Protein 2L9D (pdb70)

B-factor: mean 33.9, std 23.07, range [0.01, 75.55]

Secondary structure (DSSP, 8-state):
--S--------EEEEEEEETTS-B-S-TTHHHHHHHTT-EE-SSSSEE--TTEEE--BTTB--EEEETHHHHH-HHHHHHHHHHHHHHTEEEEESS--B--GGGTTT-

Structure (mmCIF, N/CA/C/O backbone):
data_2L9D
#
_entry.id   2L9D
#
loop_
_atom_site.group_PDB
_atom_site.id
_atom_site.type_symbol
_atom_site.label_atom_id
_atom_site.label_alt_id
_atom_site.label_comp_id
_atom_site.label_asym_id
_atom_site.label_entity_id
_atom_site.label_seq_id
_atom_site.pdbx_PDB_ins_code
_atom_site.Cartn_x
_atom_site.Cartn_y
_atom_site.Cartn_z
_atom_site.occupancy
_atom_site.B_iso_or_equiv
_atom_site.auth_seq_id
_atom_site.auth_comp_id
_atom_site.auth_asym_id
_atom_site.auth_atom_id
_atom_site.pdbx_PDB_model_num
ATOM 1 N N . GLY A 1 1 ? -17.182 -8.684 9.127 1.00 0.42 1 GLY A N 1
ATOM 2 C CA . GLY A 1 1 ? -17.571 -10.097 9.157 1.00 2.21 1 GLY A CA 1
ATOM 3 C C . GLY A 1 1 ? -19.022 -10.260 9.560 1.00 1.44 1 GLY A C 1
ATOM 4 O O . GLY A 1 1 ? -19.281 -10.698 10.682 1.00 63.14 1 GLY A O 1
ATOM 8 N N . MET A 1 2 ? -19.971 -9.939 8.666 1.00 2.34 2 MET A N 1
ATOM 9 C CA . MET A 1 2 ? -21.415 -9.896 8.947 1.00 41.13 2 MET A CA 1
ATOM 10 C C . MET A 1 2 ? -21.730 -8.934 10.104 1.00 1.10 2 MET A C 1
ATOM 11 O O . MET A 1 2 ? -22.689 -9.124 10.849 1.00 23.43 2 MET A O 1
ATOM 25 N N . GLY A 1 3 ? -20.907 -7.896 10.256 1.00 3.30 3 GLY A N 1
ATOM 26 C CA . GLY A 1 3 ? -21.026 -6.860 11.261 1.00 14.32 3 GLY A CA 1
ATOM 27 C C . GLY A 1 3 ? -20.722 -5.517 10.616 1.00 12.14 3 GLY A C 1
ATOM 28 O O . GLY A 1 3 ? -20.450 -5.438 9.415 1.00 31.20 3 GLY A O 1
ATOM 32 N N . THR A 1 4 ? -20.762 -4.442 11.393 1.00 20.20 4 THR A N 1
ATOM 33 C CA . THR A 1 4 ? -20.473 -3.115 10.919 1.00 4.11 4 THR A CA 1
ATOM 34 C C . THR A 1 4 ? -18.944 -2.980 10.899 1.00 32.20 4 THR A C 1
ATOM 35 O O . THR A 1 4 ? -18.271 -2.882 11.931 1.00 41.12 4 THR A O 1
ATOM 46 N N . THR A 1 5 ? -18.401 -3.107 9.696 1.00 32.23 5 THR A N 1
ATOM 47 C CA . THR A 1 5 ? -17.107 -2.594 9.262 1.00 65.23 5 THR A CA 1
ATOM 48 C C . THR A 1 5 ? -17.377 -1.681 8.068 1.00 3.10 5 THR A C 1
ATOM 49 O O . THR A 1 5 ? -16.889 -1.899 6.961 1.00 62.51 5 THR A O 1
ATOM 60 N N . GLU A 1 6 ? -18.250 -0.694 8.270 1.00 65.23 6 GLU A N 1
ATOM 61 C CA . GLU A 1 6 ? -18.429 0.355 7.274 1.00 52.44 6 GLU A CA 1
ATOM 62 C C . GLU A 1 6 ? -17.214 1.284 7.318 1.00 40.44 6 GLU A C 1
ATOM 63 O O . GLU A 1 6 ? -17.055 2.042 8.282 1.00 60.41 6 GLU A O 1
ATOM 75 N N . LYS A 1 7 ? -16.357 1.193 6.288 1.00 32.31 7 LYS A N 1
ATOM 76 C CA . LYS A 1 7 ? -15.049 1.844 6.161 1.00 20.12 7 LYS A CA 1
ATOM 77 C C . LYS A 1 7 ? -14.211 1.720 7.440 1.00 55.43 7 LYS A C 1
ATOM 78 O O . LYS A 1 7 ? -14.482 0.885 8.306 1.00 64.45 7 LYS A O 1
ATOM 97 N N . SER A 1 8 ? -13.155 2.514 7.560 1.00 0.54 8 SER A N 1
ATOM 98 C CA . SER A 1 8 ? -12.342 2.649 8.753 1.00 74.21 8 SER A CA 1
ATOM 99 C C . SER A 1 8 ? -11.622 4.002 8.651 1.00 71.24 8 SER A C 1
ATOM 100 O O . SER A 1 8 ? -12.035 4.886 7.887 1.00 73.54 8 SER A O 1
ATOM 108 N N . GLY A 1 9 ? -10.571 4.197 9.444 1.00 4.13 9 GLY A N 1
ATOM 109 C CA . GLY A 1 9 ? -9.738 5.394 9.461 1.00 23.44 9 GLY A CA 1
ATOM 110 C C . GLY A 1 9 ? -8.293 5.070 9.104 1.00 45.03 9 GLY A C 1
ATOM 111 O O . GLY A 1 9 ? -7.377 5.635 9.705 1.00 24.31 9 GLY A O 1
ATOM 115 N N . ILE A 1 10 ? -8.082 4.160 8.153 1.00 2.00 10 ILE A N 1
ATOM 116 C CA . ILE A 1 10 ? -6.770 3.730 7.685 1.00 33.13 10 ILE A CA 1
ATOM 117 C C . ILE A 1 10 ? -6.002 4.954 7.175 1.00 3.22 10 ILE A C 1
ATOM 118 O O . ILE A 1 10 ? -6.516 5.724 6.365 1.00 74.24 10 ILE A O 1
ATOM 134 N N . LYS A 1 11 ? -4.760 5.133 7.641 1.00 53.51 11 LYS A N 1
ATOM 135 C CA . LYS A 1 11 ? -3.863 6.217 7.231 1.00 1.12 11 LYS A CA 1
ATOM 136 C C . LYS A 1 11 ? -2.443 5.744 6.929 1.00 60.24 11 LYS A C 1
ATOM 137 O O . LYS A 1 11 ? -1.535 6.559 6.748 1.00 31.44 11 LYS A O 1
ATOM 156 N N . GLU A 1 12 ? -2.236 4.442 6.832 1.00 2.04 12 GLU A N 1
ATOM 157 C CA . GLU A 1 12 ? -1.011 3.820 6.344 1.00 63.31 12 GLU A CA 1
ATOM 158 C C . GLU A 1 12 ? -1.443 2.417 5.889 1.00 3.51 12 GLU A C 1
ATOM 159 O O . GLU A 1 12 ? -2.310 1.827 6.536 1.00 23.22 12 GLU A O 1
ATOM 171 N N . ILE A 1 13 ? -0.875 1.879 4.809 1.00 0.52 13 ILE A N 1
ATOM 172 C CA . ILE A 1 13 ? -1.182 0.536 4.292 1.00 64.12 13 ILE A CA 1
ATOM 173 C C . ILE A 1 13 ? 0.126 -0.218 4.039 1.00 72.24 13 ILE A C 1
ATOM 174 O O . ILE A 1 13 ? 1.200 0.395 4.081 1.00 53.13 13 ILE A O 1
ATOM 190 N N . ILE A 1 14 ? 0.057 -1.523 3.755 1.00 1.02 14 ILE A N 1
ATOM 191 C CA . ILE A 1 14 ? 1.237 -2.332 3.464 1.00 13.51 14 ILE A CA 1
ATOM 192 C C . ILE A 1 14 ? 0.880 -3.257 2.315 1.00 24.12 14 ILE A C 1
ATOM 193 O O . ILE A 1 14 ? 0.014 -4.118 2.436 1.00 34.11 14 ILE A O 1
ATOM 209 N N . ILE A 1 15 ? 1.553 -3.090 1.186 1.00 52.52 15 ILE A N 1
ATOM 210 C CA . ILE A 1 15 ? 1.453 -4.026 0.084 1.00 0.32 15 ILE A CA 1
ATOM 211 C C . ILE A 1 15 ? 2.385 -5.166 0.467 1.00 5.42 15 ILE A C 1
ATOM 212 O O . ILE A 1 15 ? 3.612 -4.981 0.502 1.00 64.34 15 ILE A O 1
ATOM 228 N N . GLN A 1 16 ? 1.818 -6.327 0.813 1.00 32.10 16 GLN A N 1
ATOM 229 C CA . GLN A 1 16 ? 2.627 -7.508 1.048 1.00 4.30 16 GLN A CA 1
ATOM 230 C C . GLN A 1 16 ? 3.425 -7.824 -0.226 1.00 3.14 16 GLN A C 1
ATOM 231 O O . GLN A 1 16 ? 3.063 -7.426 -1.326 1.00 12.50 16 GLN A O 1
ATOM 245 N N . GLY A 1 17 ? 4.523 -8.570 -0.117 1.00 44.05 17 GLY A N 1
ATOM 246 C CA . GLY A 1 17 ? 5.274 -9.044 -1.274 1.00 14.34 17 GLY A CA 1
ATOM 247 C C . GLY A 1 17 ? 4.894 -10.477 -1.595 1.00 34.15 17 GLY A C 1
ATOM 248 O O . GLY A 1 17 ? 5.653 -11.162 -2.281 1.00 4.12 17 GLY A O 1
ATOM 252 N N . LEU A 1 18 ? 3.780 -10.969 -1.049 1.00 43.02 18 LEU A N 1
ATOM 253 C CA . LEU A 1 18 ? 3.290 -12.302 -1.135 1.00 52.05 18 LEU A CA 1
ATOM 254 C C . LEU A 1 18 ? 1.981 -12.238 -1.921 1.00 14.51 18 LEU A C 1
ATOM 255 O O . LEU A 1 18 ? 1.212 -11.296 -1.714 1.00 64.32 18 LEU A O 1
ATOM 271 N N . THR A 1 19 ? 1.760 -13.162 -2.858 1.00 44.21 19 THR A N 1
ATOM 272 C CA . THR A 1 19 ? 0.572 -13.138 -3.707 1.00 11.41 19 THR A CA 1
ATOM 273 C C . THR A 1 19 ? -0.652 -13.655 -2.941 1.00 3.20 19 THR A C 1
ATOM 274 O O . THR A 1 19 ? -0.523 -14.334 -1.922 1.00 3.42 19 THR A O 1
ATOM 285 N N . ARG A 1 20 ? -1.844 -13.450 -3.505 1.00 54.43 20 ARG A N 1
ATOM 286 C CA . ARG A 1 20 ? -3.092 -14.101 -3.094 1.00 44.52 20 ARG A CA 1
ATOM 287 C C . ARG A 1 20 ? -3.021 -15.634 -3.079 1.00 12.44 20 ARG A C 1
ATOM 288 O O . ARG A 1 20 ? -3.854 -16.282 -2.451 1.00 51.54 20 ARG A O 1
ATOM 309 N N . ALA A 1 21 ? -2.088 -16.231 -3.821 1.00 2.22 21 ALA A N 1
ATOM 310 C CA . ALA A 1 21 ? -1.847 -17.672 -3.836 1.00 31.25 21 ALA A CA 1
ATOM 311 C C . ALA A 1 21 ? -0.946 -18.100 -2.671 1.00 24.40 21 ALA A C 1
ATOM 312 O O . ALA A 1 21 ? -0.590 -19.277 -2.576 1.00 42.35 21 ALA A O 1
ATOM 319 N N . GLY A 1 22 ? -0.500 -17.164 -1.825 1.00 35.30 22 GLY A N 1
ATOM 320 C CA . GLY A 1 22 ? 0.446 -17.439 -0.764 1.00 35.34 22 GLY A CA 1
ATOM 321 C C . GLY A 1 22 ? 1.777 -17.910 -1.328 1.00 3.53 22 GLY A C 1
ATOM 322 O O . GLY A 1 22 ? 2.317 -18.900 -0.831 1.00 23.21 22 GLY A O 1
ATOM 326 N N . LYS A 1 23 ? 2.317 -17.239 -2.362 1.00 72.33 23 LYS A N 1
ATOM 327 C CA . LYS A 1 23 ? 3.731 -17.361 -2.710 1.00 71.54 23 LYS A CA 1
ATOM 328 C C . LYS A 1 23 ? 4.382 -16.073 -3.098 1.00 72.54 23 LYS A C 1
ATOM 329 O O . LYS A 1 23 ? 3.703 -15.202 -3.623 1.00 73.23 23 LYS A O 1
ATOM 348 N N . PRO A 1 24 ? 5.665 -15.895 -2.780 1.00 51.34 24 PRO A N 1
ATOM 349 C CA . PRO A 1 24 ? 6.238 -14.576 -2.750 1.00 42.23 24 PRO A CA 1
ATOM 350 C C . PRO A 1 24 ? 6.672 -14.150 -4.144 1.00 53.45 24 PRO A C 1
ATOM 351 O O . PRO A 1 24 ? 7.283 -14.901 -4.910 1.00 22.13 24 PRO A O 1
ATOM 362 N N . PHE A 1 25 ? 6.282 -12.930 -4.486 1.00 24.32 25 PHE A N 1
ATOM 363 C CA . PHE A 1 25 ? 6.502 -12.311 -5.780 1.00 43.25 25 PHE A CA 1
ATOM 364 C C . PHE A 1 25 ? 7.983 -11.950 -5.957 1.00 31.50 25 PHE A C 1
ATOM 365 O O . PHE A 1 25 ? 8.707 -11.815 -4.963 1.00 71.14 25 PHE A O 1
ATOM 382 N N . ARG A 1 26 ? 8.430 -11.778 -7.204 1.00 20.33 26 ARG A N 1
ATOM 383 C CA . ARG A 1 26 ? 9.803 -11.452 -7.572 1.00 44.34 26 ARG A CA 1
ATOM 384 C C . ARG A 1 26 ? 9.792 -10.264 -8.540 1.00 51.21 26 ARG A C 1
ATOM 385 O O . ARG A 1 26 ? 8.823 -10.097 -9.278 1.00 64.35 26 ARG A O 1
ATOM 406 N N . PRO A 1 27 ? 10.879 -9.489 -8.633 1.00 1.12 27 PRO A N 1
ATOM 407 C CA . PRO A 1 27 ? 12.121 -9.723 -7.926 1.00 5.21 27 PRO A CA 1
ATOM 408 C C . PRO A 1 27 ? 11.995 -9.361 -6.449 1.00 24.34 27 PRO A C 1
ATOM 409 O O . PRO A 1 27 ? 11.042 -8.705 -6.034 1.00 74.32 27 PRO A O 1
ATOM 420 N N . SER A 1 28 ? 12.953 -9.790 -5.632 1.00 51.01 28 SER A N 1
ATOM 421 C CA . SER A 1 28 ? 12.920 -9.495 -4.207 1.00 0.13 28 SER A CA 1
ATOM 422 C C . SER A 1 28 ? 13.118 -7.987 -3.967 1.00 72.31 28 SER A C 1
ATOM 423 O O . SER A 1 28 ? 12.557 -7.442 -3.019 1.00 0.10 28 SER A O 1
ATOM 431 N N . ASP A 1 29 ? 13.819 -7.303 -4.877 1.00 4.25 29 ASP A N 1
ATOM 432 C CA . ASP A 1 29 ? 13.975 -5.849 -4.925 1.00 21.52 29 ASP A CA 1
ATOM 433 C C . ASP A 1 29 ? 12.738 -5.097 -5.425 1.00 21.13 29 ASP A C 1
ATOM 434 O O . ASP A 1 29 ? 12.820 -3.880 -5.559 1.00 4.11 29 ASP A O 1
ATOM 443 N N . TRP A 1 30 ? 11.583 -5.743 -5.657 1.00 22.20 30 TRP A N 1
ATOM 444 C CA . TRP A 1 30 ? 10.374 -5.019 -6.074 1.00 24.33 30 TRP A CA 1
ATOM 445 C C . TRP A 1 30 ? 10.058 -3.867 -5.107 1.00 42.34 30 TRP A C 1
ATOM 446 O O . TRP A 1 30 ? 9.686 -2.776 -5.527 1.00 54.53 30 TRP A O 1
ATOM 467 N N . VAL A 1 31 ? 10.252 -4.100 -3.807 1.00 54.34 31 VAL A N 1
ATOM 468 C CA . VAL A 1 31 ? 10.042 -3.120 -2.749 1.00 40.24 31 VAL A CA 1
ATOM 469 C C . VAL A 1 31 ? 10.959 -1.910 -2.958 1.00 4.04 31 VAL A C 1
ATOM 470 O O . VAL A 1 31 ? 10.564 -0.772 -2.707 1.00 24.20 31 VAL A O 1
ATOM 483 N N . ASP A 1 32 ? 12.194 -2.147 -3.392 1.00 44.32 32 ASP A N 1
ATOM 484 C CA . ASP A 1 32 ? 13.197 -1.108 -3.583 1.00 15.20 32 ASP A CA 1
ATOM 485 C C . ASP A 1 32 ? 12.868 -0.276 -4.820 1.00 3.02 32 ASP A C 1
ATOM 486 O O . ASP A 1 32 ? 13.005 0.948 -4.811 1.00 20.21 32 ASP A O 1
ATOM 495 N N . ARG A 1 33 ? 12.351 -0.939 -5.860 1.00 72.31 33 ARG A N 1
ATOM 496 C CA . ARG A 1 33 ? 11.906 -0.286 -7.087 1.00 13.41 33 ARG A CA 1
ATOM 497 C C . ARG A 1 33 ? 10.818 0.729 -6.786 1.00 3.42 33 ARG A C 1
ATOM 498 O O . ARG A 1 33 ? 10.886 1.844 -7.291 1.00 1.44 33 ARG A O 1
ATOM 519 N N . MET A 1 34 ? 9.803 0.377 -5.995 1.00 54.02 34 MET A N 1
ATOM 520 C CA . MET A 1 34 ? 8.705 1.311 -5.766 1.00 14.41 34 MET A CA 1
ATOM 521 C C . MET A 1 34 ? 9.181 2.558 -5.016 1.00 64.45 34 MET A C 1
ATOM 522 O O . MET A 1 34 ? 8.626 3.628 -5.233 1.00 13.34 34 MET A O 1
ATOM 536 N N . CYS A 1 35 ? 10.225 2.466 -4.184 1.00 72.22 35 CYS A N 1
ATOM 537 C CA . CYS A 1 35 ? 10.849 3.659 -3.626 1.00 13.34 35 CYS A CA 1
ATOM 538 C C . CYS A 1 35 ? 11.511 4.499 -4.724 1.00 72.32 35 CYS A C 1
ATOM 539 O O . CYS A 1 35 ? 11.277 5.706 -4.781 1.00 3.21 35 CYS A O 1
ATOM 547 N N . SER A 1 36 ? 12.346 3.892 -5.574 1.00 60.35 36 SER A N 1
ATOM 548 C CA . SER A 1 36 ? 13.085 4.607 -6.616 1.00 75.43 36 SER A CA 1
ATOM 549 C C . SER A 1 36 ? 12.150 5.335 -7.572 1.00 0.20 36 SER A C 1
ATOM 550 O O . SER A 1 36 ? 12.348 6.506 -7.883 1.00 52.14 36 SER A O 1
ATOM 558 N N . THR A 1 37 ? 11.098 4.629 -7.954 1.00 63.34 37 THR A N 1
ATOM 559 C CA . THR A 1 37 ? 10.028 5.059 -8.855 1.00 14.33 37 THR A CA 1
ATOM 560 C C . THR A 1 37 ? 9.376 6.402 -8.457 1.00 71.11 37 THR A C 1
ATOM 561 O O . THR A 1 37 ? 8.834 7.093 -9.325 1.00 43.51 37 THR A O 1
ATOM 572 N N . TYR A 1 38 ? 9.427 6.807 -7.184 1.00 11.25 38 TYR A N 1
ATOM 573 C CA . TYR A 1 38 ? 8.855 8.068 -6.701 1.00 11.00 38 TYR A CA 1
ATOM 574 C C . TYR A 1 38 ? 9.929 8.976 -6.098 1.00 54.54 38 TYR A C 1
ATOM 575 O O . TYR A 1 38 ? 9.610 10.020 -5.525 1.00 43.42 38 TYR A O 1
ATOM 593 N N . ALA A 1 39 ? 11.202 8.606 -6.216 1.00 62.13 39 ALA A N 1
ATOM 594 C CA . ALA A 1 39 ? 12.327 9.337 -5.666 1.00 13.10 39 ALA A CA 1
ATOM 595 C C . ALA A 1 39 ? 12.685 10.539 -6.553 1.00 20.20 39 ALA A C 1
ATOM 596 O O . ALA A 1 39 ? 12.025 10.844 -7.553 1.00 60.41 39 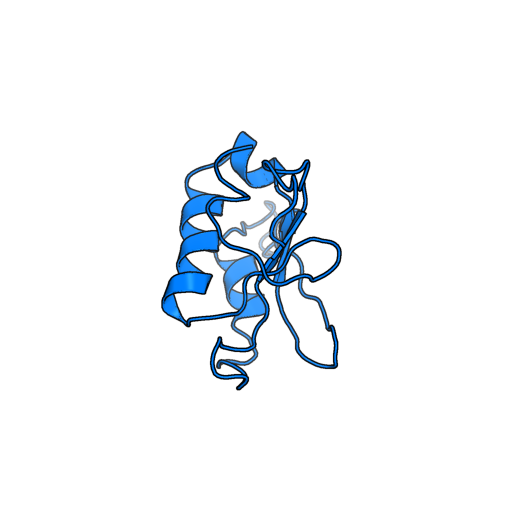ALA A O 1
ATOM 603 N N . SER A 1 40 ? 13.734 11.242 -6.152 1.00 44.05 40 SER A N 1
ATOM 604 C CA . SER A 1 40 ? 14.373 12.345 -6.858 1.00 2.42 40 SER A CA 1
ATOM 605 C C . SER A 1 40 ? 15.777 12.528 -6.294 1.00 74.11 40 SER A C 1
ATOM 606 O O . SER A 1 40 ? 16.093 12.030 -5.210 1.00 12.13 40 SER A O 1
ATOM 614 N N . PHE A 1 41 ? 16.648 13.186 -7.053 1.00 12.41 41 PHE A N 1
ATOM 615 C CA . PHE A 1 41 ? 17.897 13.702 -6.529 1.00 11.13 41 PHE A CA 1
ATOM 616 C C . PHE A 1 41 ? 17.589 14.895 -5.637 1.00 3.10 41 PHE A C 1
ATOM 617 O O . PHE A 1 41 ? 16.843 15.791 -6.030 1.00 4.01 41 PHE A O 1
ATOM 634 N N . GLY A 1 42 ? 18.243 14.955 -4.487 1.00 40.24 42 GLY A N 1
ATOM 635 C CA . GLY A 1 42 ? 18.123 16.052 -3.549 1.00 1.55 42 GLY A CA 1
ATOM 636 C C . GLY A 1 42 ? 19.217 17.084 -3.776 1.00 2.31 42 GLY A C 1
ATOM 637 O O . GLY A 1 42 ? 20.036 17.296 -2.881 1.00 40.25 42 GLY A O 1
ATOM 641 N N . ALA A 1 43 ? 19.253 17.686 -4.971 1.00 33.43 43 ALA A N 1
ATOM 642 C CA . ALA A 1 43 ? 20.160 18.755 -5.407 1.00 63.24 43 ALA A CA 1
ATOM 643 C C . ALA A 1 43 ? 21.672 18.466 -5.282 1.00 45.23 43 ALA A C 1
ATOM 644 O O . ALA A 1 43 ? 22.483 19.354 -5.556 1.00 5.11 43 ALA A O 1
ATOM 651 N N . ASP A 1 44 ? 22.078 17.251 -4.911 1.00 62.12 44 ASP A N 1
ATOM 652 C CA . ASP A 1 44 ? 23.454 16.901 -4.521 1.00 1.22 44 ASP A CA 1
ATOM 653 C C . ASP A 1 44 ? 23.953 15.606 -5.185 1.00 64.34 44 ASP A C 1
ATOM 654 O O . ASP A 1 44 ? 24.878 14.944 -4.718 1.00 1.54 44 ASP A O 1
ATOM 663 N N . ARG A 1 45 ? 23.277 15.202 -6.264 1.00 54.15 45 ARG A N 1
ATOM 664 C CA . ARG A 1 45 ? 23.467 13.966 -7.025 1.00 13.12 45 ARG A CA 1
ATOM 665 C C . ARG A 1 45 ? 23.628 12.730 -6.134 1.00 34.33 45 ARG A C 1
ATOM 666 O O . ARG A 1 45 ? 24.565 11.944 -6.282 1.00 54.45 45 ARG A O 1
ATOM 687 N N . LYS A 1 46 ? 22.660 12.512 -5.250 1.00 55.14 46 LYS A N 1
ATOM 688 C CA . LYS A 1 46 ? 22.352 11.264 -4.567 1.00 54.03 46 LYS A CA 1
ATOM 689 C C . LYS A 1 46 ? 20.853 11.102 -4.722 1.00 51.33 46 LYS A C 1
ATOM 690 O O . LYS A 1 46 ? 20.113 12.082 -4.644 1.00 34.44 46 LYS A O 1
ATOM 709 N N . LEU A 1 47 ? 20.395 9.884 -4.981 1.00 62.33 47 LEU A N 1
ATOM 710 C CA . LEU A 1 47 ? 18.968 9.626 -4.992 1.00 14.32 47 LEU A CA 1
ATOM 711 C C . LEU A 1 47 ? 18.455 9.726 -3.553 1.00 54.11 47 LEU A C 1
ATOM 712 O O . LEU A 1 47 ? 19.204 9.482 -2.604 1.00 54.41 47 LEU A O 1
ATOM 728 N N . ARG A 1 48 ? 17.184 10.095 -3.386 1.00 45.54 48 ARG A N 1
ATOM 729 C CA . ARG A 1 48 ? 16.548 10.261 -2.090 1.00 2.10 48 ARG A CA 1
ATOM 730 C C . ARG A 1 48 ? 15.166 9.621 -2.163 1.00 5.00 48 ARG A C 1
ATOM 731 O O . ARG A 1 48 ? 14.230 10.209 -2.714 1.00 4.03 48 ARG A O 1
ATOM 752 N N . TYR A 1 49 ? 15.037 8.408 -1.643 1.00 64.24 49 TYR A N 1
ATOM 753 C CA . TYR A 1 49 ? 13.753 7.729 -1.514 1.00 51.23 49 TYR A CA 1
ATOM 754 C C . TYR A 1 49 ? 12.852 8.586 -0.625 1.00 24.24 49 TYR A C 1
ATOM 755 O O . TYR A 1 49 ? 13.252 8.989 0.470 1.00 5.50 49 TYR A O 1
ATOM 773 N N . SER A 1 50 ? 11.671 8.924 -1.137 1.00 23.24 50 SER A N 1
ATOM 774 C CA . SER A 1 50 ? 10.689 9.759 -0.458 1.00 40.41 50 SER A CA 1
ATOM 775 C C . SER A 1 50 ? 10.209 9.121 0.850 1.00 32.21 50 SER A C 1
ATOM 776 O O . SER A 1 50 ? 10.244 7.898 0.978 1.00 60.25 50 SER A O 1
ATOM 784 N N . PRO A 1 51 ? 9.729 9.915 1.824 1.00 15.30 51 PRO A N 1
ATOM 785 C CA . PRO A 1 51 ? 9.426 9.415 3.157 1.00 31.53 51 PRO A CA 1
ATOM 786 C C . PRO A 1 51 ? 8.156 8.565 3.189 1.00 21.14 51 PRO A C 1
ATOM 787 O O . PRO A 1 51 ? 8.008 7.741 4.087 1.00 32.44 51 PRO A O 1
ATOM 798 N N . TYR A 1 52 ? 7.231 8.737 2.242 1.00 75.23 52 TYR A N 1
ATOM 799 C CA . TYR A 1 52 ? 5.910 8.116 2.310 1.00 34.14 52 TYR A CA 1
ATOM 800 C C . TYR A 1 52 ? 5.910 6.624 1.981 1.00 3.23 52 TYR A C 1
ATOM 801 O O . TYR A 1 52 ? 4.852 6.034 1.775 1.00 1.13 52 TYR A O 1
ATOM 819 N N . LEU A 1 53 ? 7.086 6.019 1.885 1.00 2.54 53 LEU A N 1
ATOM 820 C CA . LEU A 1 53 ? 7.345 4.756 1.239 1.00 43.24 53 LEU A CA 1
ATOM 821 C C . LEU A 1 53 ? 8.530 4.168 1.979 1.00 25.53 53 LEU A C 1
ATOM 822 O O . LEU A 1 53 ? 9.589 4.797 1.994 1.00 62.44 53 LEU A O 1
ATOM 838 N N . LYS A 1 54 ? 8.373 3.020 2.643 1.00 13.33 54 LYS A N 1
ATOM 839 C CA . LYS A 1 54 ? 9.521 2.328 3.225 1.00 25.12 54 LYS A CA 1
ATOM 840 C C . LYS A 1 54 ? 9.365 0.816 3.124 1.00 52.24 54 LYS A C 1
ATOM 841 O O . LYS A 1 54 ? 8.238 0.310 3.130 1.00 40.45 54 LYS A O 1
ATOM 860 N N . PRO A 1 55 ? 10.486 0.078 3.066 1.00 51.04 55 PRO A N 1
ATOM 861 C CA . PRO A 1 55 ? 10.467 -1.369 3.158 1.00 45.15 55 PRO A CA 1
ATOM 862 C C . PRO A 1 55 ? 10.014 -1.793 4.552 1.00 21.13 55 PRO A C 1
ATOM 863 O O . PRO A 1 55 ? 10.084 -1.022 5.516 1.00 74.44 55 PRO A O 1
ATOM 874 N N . ARG A 1 56 ? 9.614 -3.055 4.677 1.00 20.52 56 ARG A N 1
ATOM 875 C CA . ARG A 1 56 ? 9.461 -3.733 5.959 1.00 21.40 56 ARG A CA 1
ATOM 876 C C . ARG A 1 56 ? 10.089 -5.120 5.867 1.00 40.35 56 ARG A C 1
ATOM 877 O O . ARG A 1 56 ? 10.709 -5.465 4.850 1.00 22.24 56 ARG A O 1
ATOM 898 N N . VAL A 1 57 ? 9.932 -5.894 6.937 1.00 31.24 57 VAL A N 1
ATOM 899 C CA . VAL A 1 57 ? 9.769 -7.340 6.946 1.00 40.53 57 VAL A CA 1
ATOM 900 C C . VAL A 1 57 ? 8.659 -7.656 7.966 1.00 41.42 57 VAL A C 1
ATOM 901 O O . VAL A 1 57 ? 8.636 -7.060 9.045 1.00 63.21 57 VAL A O 1
ATOM 914 N N . ILE A 1 58 ? 7.754 -8.580 7.635 1.00 41.03 58 ILE A N 1
ATOM 915 C CA . ILE A 1 58 ? 6.656 -9.092 8.455 1.00 14.01 58 ILE A CA 1
ATOM 916 C C . ILE A 1 58 ? 6.546 -10.563 8.074 1.00 34.21 58 ILE A C 1
ATOM 917 O O . ILE A 1 58 ? 6.579 -10.868 6.880 1.00 74.41 58 ILE A O 1
ATOM 933 N N . GLU A 1 59 ? 6.450 -11.469 9.051 1.00 23.14 59 GLU A N 1
ATOM 934 C CA . GLU A 1 59 ? 6.452 -12.927 8.865 1.00 12.32 59 GLU A CA 1
ATOM 935 C C . GLU A 1 59 ? 7.645 -13.378 7.999 1.00 2.10 59 GLU A C 1
ATOM 936 O O . GLU A 1 59 ? 7.600 -14.408 7.328 1.00 51.03 59 GLU A O 1
ATOM 948 N N . GLY A 1 60 ? 8.722 -12.586 7.961 1.00 34.32 60 GLY A N 1
ATOM 949 C CA . GLY A 1 60 ? 9.897 -12.806 7.134 1.00 51.22 60 GLY A CA 1
ATOM 950 C C . GLY A 1 60 ? 9.761 -12.289 5.693 1.00 25.22 60 GLY A C 1
ATOM 951 O O . GLY A 1 60 ? 10.780 -12.178 5.004 1.00 65.32 60 GLY A O 1
ATOM 955 N N . VAL A 1 61 ? 8.563 -11.935 5.221 1.00 1.23 61 VAL A N 1
ATOM 956 C CA . VAL A 1 61 ? 8.326 -11.408 3.874 1.00 34.10 61 VAL A CA 1
ATOM 957 C C . VAL A 1 61 ? 8.664 -9.917 3.890 1.00 1.15 61 VAL A C 1
ATOM 958 O O . VAL A 1 61 ? 8.302 -9.239 4.844 1.00 11.24 61 VAL A O 1
ATOM 971 N N . ARG A 1 62 ? 9.332 -9.421 2.841 1.00 5.30 62 ARG A N 1
ATOM 972 C CA . ARG A 1 62 ? 9.783 -8.027 2.663 1.00 20.20 62 ARG A CA 1
ATOM 973 C C . ARG A 1 62 ? 8.641 -7.005 2.784 1.00 43.22 62 ARG A C 1
ATOM 974 O O . ARG A 1 62 ? 8.371 -6.540 3.886 1.00 73.12 62 ARG A O 1
ATOM 995 N N . CYS A 1 63 ? 7.904 -6.731 1.704 1.00 12.20 63 CYS A N 1
ATOM 996 C CA . CYS A 1 63 ? 6.726 -5.860 1.674 1.00 55.32 63 CYS A CA 1
ATOM 997 C C . CYS A 1 63 ? 7.103 -4.380 1.784 1.00 53.05 63 CYS A C 1
ATOM 998 O O . CYS A 1 63 ? 8.249 -4.033 2.078 1.00 73.44 63 CYS A O 1
ATOM 1006 N N . LEU A 1 64 ? 6.133 -3.518 1.488 1.00 0.43 64 LEU A N 1
ATOM 1007 C CA . LEU A 1 64 ? 6.310 -2.088 1.279 1.00 20.54 64 LEU A CA 1
ATOM 1008 C C . LEU A 1 64 ? 5.175 -1.389 2.011 1.00 11.21 64 LEU A C 1
ATOM 1009 O O . LEU A 1 64 ? 4.010 -1.614 1.680 1.00 74.41 64 LEU A O 1
ATOM 1025 N N . ALA A 1 65 ? 5.510 -0.606 3.031 1.00 52.43 65 ALA A N 1
ATOM 1026 C CA . ALA A 1 65 ? 4.564 0.245 3.727 1.00 53.22 65 ALA A CA 1
ATOM 1027 C C . ALA A 1 65 ? 4.399 1.547 2.934 1.00 61.24 65 ALA A C 1
ATOM 1028 O O . ALA A 1 65 ? 5.374 2.033 2.349 1.00 71.31 65 ALA A O 1
ATOM 1035 N N . VAL A 1 66 ? 3.205 2.141 2.960 1.00 0.02 66 VAL A N 1
ATOM 1036 C CA . VAL A 1 66 ? 2.874 3.352 2.213 1.00 5.03 66 VAL A CA 1
ATOM 1037 C C . VAL A 1 66 ? 2.044 4.257 3.128 1.00 3.23 66 VAL A C 1
ATOM 1038 O O . VAL A 1 66 ? 1.022 3.835 3.677 1.00 44.31 66 VAL A O 1
ATOM 1051 N N . ASP A 1 67 ? 2.508 5.488 3.319 1.00 0.20 67 ASP A N 1
ATOM 1052 C CA . ASP A 1 67 ? 1.830 6.550 4.061 1.00 53.31 67 ASP A CA 1
ATOM 1053 C C . ASP A 1 67 ? 0.683 7.062 3.202 1.00 4.30 67 ASP A C 1
ATOM 1054 O O . ASP A 1 67 ? 0.889 7.347 2.017 1.00 32.31 67 ASP A O 1
ATOM 1063 N N . LEU A 1 68 ? -0.517 7.215 3.765 1.00 75.24 68 LEU A N 1
ATOM 1064 C CA . LEU A 1 68 ? -1.648 7.742 3.002 1.00 32.32 68 LEU A CA 1
ATOM 1065 C C . LEU A 1 68 ? -1.543 9.242 2.697 1.00 24.51 68 LEU A C 1
ATOM 1066 O O . LEU A 1 68 ? -2.304 9.746 1.874 1.00 54.31 68 LEU A O 1
ATOM 1082 N N . LYS A 1 69 ? -0.592 9.966 3.305 1.00 44.12 69 LYS A N 1
ATOM 1083 C CA . LYS A 1 69 ? -0.460 11.401 3.027 1.00 12.14 69 LYS A CA 1
ATOM 1084 C C . LYS A 1 69 ? -0.073 11.618 1.566 1.00 72.22 69 LYS A C 1
ATOM 1085 O O . LYS A 1 69 ? -0.545 12.574 0.962 1.00 63.24 69 LYS A O 1
ATOM 1104 N N . LEU A 1 70 ? 0.712 10.720 0.955 1.00 14.54 70 LEU A N 1
ATOM 1105 C CA . LEU A 1 70 ? 1.092 10.852 -0.455 1.00 31.33 70 LEU A CA 1
ATOM 1106 C C . LEU A 1 70 ? -0.151 11.044 -1.354 1.00 62.13 70 LEU A C 1
ATOM 1107 O O . LEU A 1 70 ? -0.055 11.746 -2.356 1.00 0.45 70 LEU A O 1
ATOM 1123 N N . LYS A 1 71 ? -1.322 10.492 -1.010 1.00 11.33 71 LYS A N 1
ATOM 1124 C CA . LYS A 1 71 ? -2.550 10.604 -1.799 1.00 12.10 71 LYS A CA 1
ATOM 1125 C C . LYS A 1 71 ? -3.073 12.033 -1.783 1.00 60.43 71 LYS A C 1
ATOM 1126 O O . LYS A 1 71 ? -3.618 12.479 -2.786 1.00 2.04 71 LYS A O 1
ATOM 1145 N N . ASP A 1 72 ? -2.888 12.771 -0.696 1.00 52.53 72 ASP A N 1
ATOM 1146 C CA . ASP A 1 72 ? -3.237 14.184 -0.633 1.00 12.34 72 ASP A CA 1
ATOM 1147 C C . ASP A 1 72 ? -2.402 14.970 -1.639 1.00 41.13 72 ASP A C 1
ATOM 1148 O O . ASP A 1 72 ? -2.940 15.737 -2.440 1.00 23.31 72 ASP A O 1
ATOM 1157 N N . THR A 1 73 ? -1.083 14.781 -1.594 1.00 62.33 73 THR A N 1
ATOM 1158 C CA . THR A 1 73 ? -0.146 15.645 -2.302 1.00 2.32 73 THR A CA 1
ATOM 1159 C C . THR A 1 73 ? 0.068 15.211 -3.772 1.00 55.44 73 THR A C 1
ATOM 1160 O O . THR A 1 73 ? 0.287 16.060 -4.636 1.00 44.12 73 THR A O 1
ATOM 1171 N N . ASN A 1 74 ? 0.005 13.913 -4.090 1.00 3.34 74 ASN A N 1
ATOM 1172 C CA . ASN A 1 74 ? 0.116 13.330 -5.429 1.00 40.43 74 ASN A CA 1
ATOM 1173 C C . ASN A 1 74 ? -0.763 12.071 -5.483 1.00 34.30 74 ASN A C 1
ATOM 1174 O O . ASN A 1 74 ? -0.257 10.946 -5.367 1.00 71.12 74 ASN A O 1
ATOM 1185 N N . PRO A 1 75 ? -2.087 12.234 -5.653 1.00 2.20 75 PRO A N 1
ATOM 1186 C CA . PRO A 1 75 ? -3.018 11.118 -5.694 1.00 60.21 75 PRO A CA 1
ATOM 1187 C C . PRO A 1 75 ? -2.751 10.146 -6.840 1.00 33.44 75 PRO A C 1
ATOM 1188 O O . PRO A 1 75 ? -2.980 8.947 -6.656 1.00 71.33 75 PRO A O 1
ATOM 1199 N N . GLU A 1 76 ? -2.254 10.635 -7.980 1.00 14.22 76 GLU A N 1
ATOM 1200 C CA . GLU A 1 76 ? -1.901 9.852 -9.161 1.00 75.13 76 GLU A CA 1
ATOM 1201 C C . GLU A 1 76 ? -0.806 8.838 -8.837 1.00 55.54 76 GLU A C 1
ATOM 1202 O O . GLU A 1 76 ? -0.870 7.677 -9.250 1.00 43.03 76 GLU A O 1
ATOM 1214 N N . GLY A 1 77 ? 0.191 9.294 -8.079 1.00 74.13 77 GLY A N 1
ATOM 1215 C CA . GLY A 1 77 ? 1.300 8.485 -7.611 1.00 74.41 77 GLY A CA 1
ATOM 1216 C C . GLY A 1 77 ? 0.798 7.323 -6.769 1.00 5.01 77 GLY A C 1
ATOM 1217 O O . GLY A 1 77 ? 0.992 6.166 -7.135 1.00 71.42 77 GLY A O 1
ATOM 1221 N N . PHE A 1 78 ? 0.113 7.626 -5.664 1.00 21.43 78 PHE A N 1
ATOM 1222 C CA . PHE A 1 78 ? -0.413 6.585 -4.782 1.00 41.53 78 PHE A CA 1
ATOM 1223 C C . PHE A 1 78 ? -1.339 5.630 -5.534 1.00 71.51 78 PHE A C 1
ATOM 1224 O O . PHE A 1 78 ? -1.257 4.426 -5.336 1.00 32.10 78 PHE A O 1
ATOM 1241 N N . ASN A 1 79 ? -2.200 6.151 -6.410 1.00 3.11 79 ASN A N 1
ATOM 1242 C CA . ASN A 1 79 ? -3.077 5.368 -7.278 1.00 34.20 79 ASN A CA 1
ATOM 1243 C C . ASN A 1 79 ? -2.298 4.297 -8.042 1.00 60.24 79 ASN A C 1
ATOM 1244 O O . ASN A 1 79 ? -2.577 3.108 -7.897 1.00 53.03 79 ASN A O 1
ATOM 1255 N N . GLN A 1 80 ? -1.293 4.712 -8.812 1.00 52.14 80 GLN A N 1
ATOM 1256 C CA . GLN A 1 80 ? -0.446 3.787 -9.557 1.00 2.22 80 GLN A CA 1
ATOM 1257 C C . GLN A 1 80 ? 0.285 2.808 -8.632 1.00 23.45 80 GLN A C 1
ATOM 1258 O O . GLN A 1 80 ? 0.618 1.694 -9.041 1.00 40.14 80 GLN A O 1
ATOM 1272 N N . LEU A 1 81 ? 0.581 3.209 -7.396 1.00 60.31 81 LEU A N 1
ATOM 1273 C CA . LEU A 1 81 ? 1.238 2.351 -6.421 1.00 21.10 81 LEU A CA 1
ATOM 1274 C C . LEU A 1 81 ? 0.297 1.258 -5.935 1.00 51.44 81 LEU A C 1
ATOM 1275 O O . LEU A 1 81 ? 0.714 0.105 -5.818 1.00 54.23 81 LEU A O 1
ATOM 1291 N N . MET A 1 82 ? -0.966 1.615 -5.678 1.00 45.52 82 MET A N 1
ATOM 1292 C CA . MET A 1 82 ? -2.001 0.659 -5.334 1.00 51.34 82 MET A CA 1
ATOM 1293 C C . MET A 1 82 ? -2.147 -0.344 -6.480 1.00 54.24 82 MET A C 1
ATOM 1294 O O . MET A 1 82 ? -2.158 -1.553 -6.243 1.00 34.21 82 MET A O 1
ATOM 1308 N N . HIS A 1 83 ? -2.221 0.143 -7.726 1.00 53.43 83 HIS A N 1
ATOM 1309 C CA . HIS A 1 83 ? -2.448 -0.682 -8.911 1.00 22.55 83 HIS A CA 1
ATOM 1310 C C . HIS A 1 83 ? -1.381 -1.767 -9.074 1.00 14.10 83 HIS A C 1
ATOM 1311 O O . HIS A 1 83 ? -1.680 -2.879 -9.511 1.00 0.42 83 HIS A O 1
ATOM 1325 N N . PHE A 1 84 ? -0.139 -1.455 -8.702 1.00 64.21 84 PHE A N 1
ATOM 1326 C CA . PHE A 1 84 ? 0.969 -2.404 -8.721 1.00 1.01 84 PHE A CA 1
ATOM 1327 C C . PHE A 1 84 ? 0.657 -3.664 -7.898 1.00 73.42 84 PHE A C 1
ATOM 1328 O O . PHE A 1 84 ? 1.080 -4.770 -8.256 1.00 2.32 84 PHE A O 1
ATOM 1345 N N . ALA A 1 85 ? -0.093 -3.524 -6.802 1.00 11.11 85 ALA A N 1
ATOM 1346 C CA . ALA A 1 85 ? -0.557 -4.674 -6.038 1.00 0.00 85 ALA A CA 1
ATOM 1347 C C . ALA A 1 85 ? -1.475 -5.559 -6.872 1.00 43.54 85 ALA A C 1
ATOM 1348 O O . ALA A 1 85 ? -1.266 -6.771 -6.925 1.00 13.25 85 ALA A O 1
ATOM 1355 N N . THR A 1 86 ? -2.481 -4.974 -7.519 1.00 24.12 86 THR A N 1
ATOM 1356 C CA . THR A 1 86 ? -3.448 -5.689 -8.343 1.00 41.01 86 THR A CA 1
ATOM 1357 C C . THR A 1 86 ? -2.751 -6.372 -9.526 1.00 52.34 86 THR A C 1
ATOM 1358 O O . THR A 1 86 ? -3.126 -7.471 -9.939 1.00 23.43 86 THR A O 1
ATOM 1369 N N . GLU A 1 87 ? -1.713 -5.728 -10.061 1.00 33.22 87 GLU A N 1
ATOM 1370 C CA . GLU A 1 87 ? -0.858 -6.250 -11.107 1.00 1.13 87 GLU A CA 1
ATOM 1371 C C . GLU A 1 87 ? -0.264 -7.581 -10.670 1.00 23.20 87 GLU A C 1
ATOM 1372 O O . GLU A 1 87 ? -0.548 -8.591 -11.310 1.00 22.33 87 GLU A O 1
ATOM 1384 N N . ASN A 1 88 ? 0.509 -7.641 -9.581 1.00 14.24 88 ASN A N 1
ATOM 1385 C CA . ASN A 1 88 ? 1.300 -8.835 -9.306 1.00 60.15 88 ASN A CA 1
ATOM 1386 C C . ASN A 1 88 ? 0.542 -9.779 -8.374 1.00 43.03 88 ASN A C 1
ATOM 1387 O O . ASN A 1 88 ? 1.015 -10.861 -8.046 1.00 20.54 88 ASN A O 1
ATOM 1398 N N . GLN A 1 89 ? -0.662 -9.354 -7.994 1.00 60.33 89 GLN A N 1
ATOM 1399 C CA . GLN A 1 89 ? -1.710 -10.025 -7.223 1.00 12.31 89 GLN A CA 1
ATOM 1400 C C . GLN A 1 89 ? -1.349 -10.092 -5.739 1.00 60.35 89 GLN A C 1
ATOM 1401 O O . GLN A 1 89 ? -1.688 -11.059 -5.045 1.00 55.22 89 GLN A O 1
ATOM 1415 N N . LEU A 1 90 ? -0.566 -9.124 -5.254 1.00 52.23 90 LEU A N 1
ATOM 1416 C CA . LEU A 1 90 ? -0.088 -9.142 -3.905 1.00 34.43 90 LEU A CA 1
ATOM 1417 C C . LEU A 1 90 ? -1.212 -8.899 -2.922 1.00 12.00 90 LEU A C 1
ATOM 1418 O O . LEU A 1 90 ? -2.185 -8.207 -3.222 1.00 32.52 90 LEU A O 1
ATOM 1434 N N . ASN A 1 91 ? -1.034 -9.448 -1.730 1.00 41.12 91 ASN A N 1
ATOM 1435 C CA . ASN A 1 91 ? -1.948 -9.268 -0.628 1.00 32.32 91 ASN A CA 1
ATOM 1436 C C . ASN A 1 91 ? -1.839 -7.821 -0.137 1.00 44.54 91 ASN A C 1
ATOM 1437 O O . ASN A 1 91 ? -0.801 -7.426 0.394 1.00 40.25 91 ASN A O 1
ATOM 1448 N N . ILE A 1 92 ? -2.852 -6.996 -0.392 1.00 53.14 92 ILE A N 1
ATOM 1449 C CA . ILE A 1 92 ? -2.928 -5.643 0.156 1.00 42.42 92 ILE A CA 1
ATOM 1450 C C . ILE A 1 92 ? -3.345 -5.812 1.609 1.00 53.23 92 ILE A C 1
ATOM 1451 O O . ILE A 1 92 ? -4.397 -6.407 1.865 1.00 24.13 92 ILE A O 1
ATOM 1467 N N . LEU A 1 93 ? -2.533 -5.322 2.536 1.00 20.31 93 LEU A N 1
ATOM 1468 C CA . LEU A 1 93 ? -2.816 -5.250 3.944 1.00 4.54 93 LEU A CA 1
ATOM 1469 C C . LEU A 1 93 ? -2.974 -3.798 4.380 1.00 5.45 93 LEU A C 1
ATOM 1470 O O . LEU A 1 93 ? -2.716 -2.859 3.621 1.00 54.13 93 LEU A O 1
ATOM 1486 N N . ASP A 1 94 ? -3.330 -3.643 5.647 1.00 63.52 94 ASP A N 1
ATOM 1487 C CA . ASP A 1 94 ? -3.435 -2.368 6.359 1.00 42.55 94 ASP A CA 1
ATOM 1488 C C . ASP A 1 94 ? -2.261 -2.205 7.334 1.00 74.34 94 ASP A C 1
ATOM 1489 O O . ASP A 1 94 ? -1.308 -2.985 7.316 1.00 62.15 94 ASP A O 1
ATOM 1498 N N . ALA A 1 95 ? -2.336 -1.178 8.183 1.00 3.22 95 ALA A N 1
ATOM 1499 C CA . ALA A 1 95 ? -1.329 -0.862 9.186 1.00 15.10 95 ALA A CA 1
ATOM 1500 C C . ALA A 1 95 ? -1.156 -1.951 10.248 1.00 0.33 95 ALA A C 1
ATOM 1501 O O . ALA A 1 95 ? -0.045 -2.141 10.755 1.00 0.01 95 ALA A O 1
ATOM 1508 N N . GLU A 1 96 ? -2.226 -2.654 10.612 1.00 13.21 96 GLU A N 1
ATOM 1509 C CA . GLU A 1 96 ? -2.167 -3.816 11.495 1.00 40.32 96 GLU A CA 1
ATOM 1510 C C . GLU A 1 96 ? -1.647 -5.034 10.731 1.00 22.22 96 GLU A C 1
ATOM 1511 O O . GLU A 1 96 ? -0.893 -5.843 11.280 1.00 15.32 96 GLU A O 1
ATOM 1523 N N . GLY A 1 97 ? -1.991 -5.130 9.450 1.00 11.52 97 GLY A N 1
ATOM 1524 C CA . GLY A 1 97 ? -1.561 -6.169 8.535 1.00 33.30 97 GLY A CA 1
ATOM 1525 C C . GLY A 1 97 ? -2.679 -7.176 8.246 1.00 51.32 97 GLY A C 1
ATOM 1526 O O . GLY A 1 97 ? -2.393 -8.310 7.858 1.00 73.33 97 GLY A O 1
ATOM 1530 N N . ASN A 1 98 ? -3.937 -6.774 8.457 1.00 65.55 98 ASN A N 1
ATOM 1531 C CA . ASN A 1 98 ? -5.145 -7.465 8.011 1.00 12.04 98 ASN A CA 1
ATOM 1532 C C . ASN A 1 98 ? -5.229 -7.349 6.490 1.00 13.12 98 ASN A C 1
ATOM 1533 O O . ASN A 1 98 ? -4.994 -6.261 5.969 1.00 2.02 98 ASN A O 1
ATOM 1544 N N . SER A 1 99 ? -5.620 -8.405 5.773 1.00 45.13 99 SER A N 1
ATOM 1545 C CA . SER A 1 99 ? -5.772 -8.357 4.321 1.00 0.52 99 SER A CA 1
ATOM 1546 C C . SER A 1 99 ? -7.059 -7.609 3.922 1.00 61.23 99 SER A C 1
ATOM 1547 O O . SER A 1 99 ? -8.161 -8.007 4.316 1.00 44.35 99 SER A O 1
ATOM 1555 N N . ILE A 1 100 ? -6.946 -6.523 3.154 1.00 40.12 100 ILE A N 1
ATOM 1556 C CA . ILE A 1 100 ? -8.032 -5.604 2.784 1.00 24.43 100 ILE A CA 1
ATOM 1557 C C . ILE A 1 100 ? -8.068 -5.381 1.262 1.00 13.30 100 ILE A C 1
ATOM 1558 O O . ILE A 1 100 ? -7.245 -5.930 0.530 1.00 53.33 100 ILE A O 1
ATOM 1574 N N . ASP A 1 101 ? -9.024 -4.591 0.762 1.00 52.11 101 ASP A N 1
ATOM 1575 C CA . ASP A 1 101 ? -9.098 -4.182 -0.645 1.00 12.43 101 ASP A CA 1
ATOM 1576 C C . ASP A 1 101 ? -8.701 -2.726 -0.772 1.00 62.23 101 ASP A C 1
ATOM 1577 O O . ASP A 1 101 ? -8.741 -1.968 0.194 1.00 1.13 101 ASP A O 1
ATOM 1586 N N . ALA A 1 102 ? -8.413 -2.319 -2.003 1.00 20.22 102 ALA A N 1
ATOM 1587 C CA . ALA A 1 102 ? -7.974 -0.958 -2.298 1.00 4.31 102 ALA A CA 1
ATOM 1588 C C . ALA A 1 102 ? -9.116 0.056 -2.180 1.00 74.42 102 ALA A C 1
ATOM 1589 O O . ALA A 1 102 ? -8.870 1.239 -1.943 1.00 40.23 102 ALA A O 1
ATOM 1596 N N . ALA A 1 103 ? -10.368 -0.394 -2.314 1.00 35.32 103 ALA A N 1
ATOM 1597 C CA . ALA A 1 103 ? -11.540 0.447 -2.108 1.00 71.15 103 ALA A CA 1
ATOM 1598 C C . ALA A 1 103 ? -11.598 0.980 -0.680 1.00 55.24 103 ALA A C 1
ATOM 1599 O O . ALA A 1 103 ? -12.061 2.094 -0.468 1.00 60.12 103 ALA A O 1
ATOM 1606 N N . GLN A 1 104 ? -11.100 0.216 0.295 1.00 44.01 104 GLN A N 1
ATOM 1607 C CA . GLN A 1 104 ? -11.042 0.655 1.680 1.00 0.50 104 GLN A CA 1
ATOM 1608 C C . GLN A 1 104 ? -10.000 1.762 1.901 1.00 44.33 104 GLN A C 1
ATOM 1609 O O . GLN A 1 104 ? -9.878 2.224 3.032 1.00 53.43 104 GLN A O 1
ATOM 1623 N N . VAL A 1 105 ? -9.267 2.195 0.866 1.00 71.13 105 VAL A N 1
ATOM 1624 C CA . VAL A 1 105 ? -8.107 3.071 0.970 1.00 33.53 105 VAL A CA 1
ATOM 1625 C C . VAL A 1 105 ? -8.348 4.364 0.182 1.00 24.23 105 VAL A C 1
ATOM 1626 O O . VAL A 1 105 ? -8.376 5.449 0.763 1.00 53.14 105 VAL A O 1
ATOM 1639 N N . THR A 1 106 ? -8.546 4.280 -1.136 1.00 63.23 106 THR A N 1
ATOM 1640 C CA . THR A 1 106 ? -8.622 5.438 -2.036 1.00 11.44 106 THR A CA 1
ATOM 1641 C C . THR A 1 106 ? -9.984 6.163 -1.987 1.00 3.44 106 THR A C 1
ATOM 1642 O O . THR A 1 106 ? -10.344 6.883 -2.926 1.00 53.02 106 THR A O 1
ATOM 1653 N N . GLU A 1 107 ? -10.746 5.977 -0.906 1.00 13.43 107 GLU A N 1
ATOM 1654 C CA . GLU A 1 107 ? -12.088 6.506 -0.663 1.00 3.31 107 GLU A CA 1
ATOM 1655 C C . GLU A 1 107 ? -12.171 7.243 0.685 1.00 24.23 107 GLU A C 1
ATOM 1656 O O . GLU A 1 107 ? -13.240 7.725 1.069 1.00 1.14 107 GLU A O 1
ATOM 1668 N N . ILE A 1 108 ? -11.055 7.318 1.411 1.00 25.10 108 ILE A N 1
ATOM 1669 C CA . ILE A 1 108 ? -10.889 8.048 2.670 1.00 74.45 108 ILE A CA 1
ATOM 1670 C C . ILE A 1 108 ? -10.378 9.443 2.305 1.00 32.23 108 ILE A C 1
ATOM 1671 O O . ILE A 1 108 ? -10.755 10.448 2.947 1.00 61.24 108 ILE A O 1
ATOM 1687 N N . GLY A 1 1 ? -24.852 -5.209 -2.545 1.00 25.52 1 GLY A N 2
ATOM 1688 C CA . GLY A 1 1 ? -23.636 -4.715 -1.891 1.00 2.24 1 GLY A CA 2
ATOM 1689 C C . GLY A 1 1 ? -23.863 -4.649 -0.392 1.00 34.11 1 GLY A C 2
ATOM 1690 O O . GLY A 1 1 ? -24.441 -3.688 0.115 1.00 1.53 1 GLY A O 2
ATOM 1694 N N . MET A 1 2 ? -23.426 -5.678 0.328 1.00 42.42 2 MET A N 2
ATOM 1695 C CA . MET A 1 2 ? -23.534 -5.806 1.769 1.00 11.33 2 MET A CA 2
ATOM 1696 C C . MET A 1 2 ? -22.103 -6.017 2.247 1.00 41.32 2 MET A C 2
ATOM 1697 O O . MET A 1 2 ? -21.572 -7.126 2.131 1.00 34.53 2 MET A O 2
ATOM 1711 N N . GLY A 1 3 ? -21.438 -4.932 2.639 1.00 34.22 3 GLY A N 2
ATOM 1712 C CA . GLY A 1 3 ? -20.001 -4.874 2.841 1.00 54.33 3 GLY A CA 2
ATOM 1713 C C . GLY A 1 3 ? -19.537 -3.433 3.035 1.00 32.24 3 GLY A C 2
ATOM 1714 O O . GLY A 1 3 ? -20.365 -2.518 3.068 1.00 44.12 3 GLY A O 2
ATOM 1718 N N . THR A 1 4 ? -18.221 -3.264 3.195 1.00 3.02 4 THR A N 2
ATOM 1719 C CA . THR A 1 4 ? -17.521 -2.065 3.681 1.00 73.51 4 THR A CA 2
ATOM 1720 C C . THR A 1 4 ? -18.112 -1.474 4.978 1.00 53.33 4 THR A C 2
ATOM 1721 O O . THR A 1 4 ? -17.797 -0.354 5.377 1.00 44.43 4 THR A O 2
ATOM 1732 N N . THR A 1 5 ? -18.902 -2.246 5.724 1.00 63.35 5 THR A N 2
ATOM 1733 C CA . THR A 1 5 ? -19.546 -1.862 6.971 1.00 72.22 5 THR A CA 2
ATOM 1734 C C . THR A 1 5 ? -18.566 -1.809 8.160 1.00 2.44 5 THR A C 2
ATOM 1735 O O . THR A 1 5 ? -19.000 -1.670 9.309 1.00 22.11 5 THR A O 2
ATOM 1746 N N . GLU A 1 6 ? -17.257 -1.922 7.915 1.00 32.23 6 GLU A N 2
ATOM 1747 C CA . GLU A 1 6 ? -16.195 -1.921 8.915 1.00 63.44 6 GLU A CA 2
ATOM 1748 C C . GLU A 1 6 ? -15.180 -0.831 8.569 1.00 71.40 6 GLU A C 2
ATOM 1749 O O . GLU A 1 6 ? -14.194 -1.073 7.869 1.00 35.35 6 GLU A O 2
ATOM 1761 N N . LYS A 1 7 ? -15.433 0.380 9.066 1.00 40.24 7 LYS A N 2
ATOM 1762 C CA . LYS A 1 7 ? -14.478 1.485 9.019 1.00 13.14 7 LYS A CA 2
ATOM 1763 C C . LYS A 1 7 ? -13.224 1.150 9.835 1.00 51.13 7 LYS A C 2
ATOM 1764 O O . LYS A 1 7 ? -13.220 0.245 10.681 1.00 53.43 7 LYS A O 2
ATOM 1783 N N . SER A 1 8 ? -12.207 1.988 9.676 1.00 15.51 8 SER A N 2
ATOM 1784 C CA . SER A 1 8 ? -11.062 2.088 10.562 1.00 71.22 8 SER A CA 2
ATOM 1785 C C . SER A 1 8 ? -10.528 3.531 10.530 1.00 42.45 8 SER A C 2
ATOM 1786 O O . SER A 1 8 ? -11.255 4.461 10.144 1.00 70.31 8 SER A O 2
ATOM 1794 N N . GLY A 1 9 ? -9.290 3.733 10.988 1.00 71.14 9 GLY A N 2
ATOM 1795 C CA . GLY A 1 9 ? -8.571 5.005 11.020 1.00 43.32 9 GLY A CA 2
ATOM 1796 C C . GLY A 1 9 ? -7.118 4.822 10.583 1.00 64.43 9 GLY A C 2
ATOM 1797 O O . GLY A 1 9 ? -6.211 5.405 11.169 1.00 31.15 9 GLY A O 2
ATOM 1801 N N . ILE A 1 10 ? -6.884 3.954 9.600 1.00 24.33 10 ILE A N 2
ATOM 1802 C CA . ILE A 1 10 ? -5.582 3.577 9.063 1.00 11.12 10 ILE A CA 2
ATOM 1803 C C . ILE A 1 10 ? -4.973 4.784 8.327 1.00 1.00 10 ILE A C 2
ATOM 1804 O O . ILE A 1 10 ? -5.678 5.503 7.619 1.00 1.31 10 ILE A O 2
ATOM 1820 N N . LYS A 1 11 ? -3.650 4.983 8.420 1.00 23.13 11 LYS A N 2
ATOM 1821 C CA . LYS A 1 11 ? -2.937 6.084 7.744 1.00 14.21 11 LYS A CA 2
ATOM 1822 C C . LYS A 1 11 ? -1.814 5.674 6.796 1.00 21.21 11 LYS A C 2
ATOM 1823 O O . LYS A 1 11 ? -1.050 6.518 6.336 1.00 55.23 11 LYS A O 2
ATOM 1842 N N . GLU A 1 12 ? -1.712 4.401 6.454 1.00 32.12 12 GLU A N 2
ATOM 1843 C CA . GLU A 1 12 ? -0.863 3.922 5.369 1.00 51.04 12 GLU A CA 2
ATOM 1844 C C . GLU A 1 12 ? -1.344 2.565 4.856 1.00 42.54 12 GLU A C 2
ATOM 1845 O O . GLU A 1 12 ? -2.285 1.991 5.402 1.00 55.32 12 GLU A O 2
ATOM 1857 N N . ILE A 1 13 ? -0.697 2.051 3.817 1.00 40.34 13 ILE A N 2
ATOM 1858 C CA . ILE A 1 13 ? -0.834 0.688 3.319 1.00 0.12 13 ILE A CA 2
ATOM 1859 C C . ILE A 1 13 ? 0.542 0.054 3.261 1.00 40.21 13 ILE A C 2
ATOM 1860 O O . ILE A 1 13 ? 1.549 0.758 3.146 1.00 33.04 13 ILE A O 2
ATOM 1876 N N . ILE A 1 14 ? 0.571 -1.276 3.259 1.00 23.03 14 ILE A N 2
ATOM 1877 C CA . ILE A 1 14 ? 1.780 -2.059 3.143 1.00 74.34 14 ILE A CA 2
ATOM 1878 C C . ILE A 1 14 ? 1.514 -3.115 2.066 1.00 62.24 14 ILE A C 2
ATOM 1879 O O . ILE A 1 14 ? 0.893 -4.141 2.323 1.00 34.43 14 ILE A O 2
ATOM 1895 N N . ILE A 1 15 ? 1.949 -2.863 0.832 1.00 55.54 15 ILE A N 2
ATOM 1896 C CA . ILE A 1 15 ? 1.834 -3.824 -0.263 1.00 11.44 15 ILE A CA 2
ATOM 1897 C C . ILE A 1 15 ? 2.838 -4.947 0.033 1.00 51.44 15 ILE A C 2
ATOM 1898 O O . ILE A 1 15 ? 4.057 -4.746 -0.057 1.00 62.32 15 ILE A O 2
ATOM 1914 N N . GLN A 1 16 ? 2.355 -6.112 0.474 1.00 72.10 16 GLN A N 2
ATOM 1915 C CA . GLN A 1 16 ? 3.215 -7.227 0.839 1.00 4.24 16 GLN A CA 2
ATOM 1916 C C . GLN A 1 16 ? 3.866 -7.820 -0.415 1.00 61.03 16 GLN A C 2
ATOM 1917 O O . GLN A 1 16 ? 3.255 -7.911 -1.481 1.00 64.51 16 GLN A O 2
ATOM 1931 N N . GLY A 1 17 ? 5.102 -8.309 -0.280 1.00 12.13 17 GLY A N 2
ATOM 1932 C CA . GLY A 1 17 ? 5.819 -8.996 -1.356 1.00 61.51 17 GLY A CA 2
ATOM 1933 C C . GLY A 1 17 ? 5.556 -10.513 -1.362 1.00 4.33 17 GLY A C 2
ATOM 1934 O O . GLY A 1 17 ? 6.392 -11.292 -1.828 1.00 51.34 17 GLY A O 2
ATOM 1938 N N . LEU A 1 18 ? 4.407 -10.922 -0.817 1.00 34.44 18 LEU A N 2
ATOM 1939 C CA . LEU A 1 18 ? 3.793 -12.226 -0.920 1.00 32.54 18 LEU A CA 2
ATOM 1940 C C . LEU A 1 18 ? 2.504 -12.043 -1.716 1.00 23.52 18 LEU A C 2
ATOM 1941 O O . LEU A 1 18 ? 1.806 -11.037 -1.540 1.00 33.53 18 LEU A O 2
ATOM 1957 N N . THR A 1 19 ? 2.149 -13.029 -2.536 1.00 3.41 19 THR A N 2
ATOM 1958 C CA . THR A 1 19 ? 0.828 -13.071 -3.138 1.00 25.21 19 THR A CA 2
ATOM 1959 C C . THR A 1 19 ? -0.183 -13.512 -2.073 1.00 43.21 19 THR A C 2
ATOM 1960 O O . THR A 1 19 ? 0.180 -14.035 -1.013 1.00 5.12 19 THR A O 2
ATOM 1971 N N . ARG A 1 20 ? -1.470 -13.376 -2.377 1.00 32.34 20 ARG A N 2
ATOM 1972 C CA . ARG A 1 20 ? -2.570 -13.864 -1.556 1.00 34.32 20 ARG A CA 2
ATOM 1973 C C . ARG A 1 20 ? -2.547 -15.373 -1.324 1.00 52.23 20 ARG A C 2
ATOM 1974 O O . ARG A 1 20 ? -3.099 -15.863 -0.347 1.00 14.32 20 ARG A O 2
ATOM 1995 N N . ALA A 1 21 ? -1.863 -16.109 -2.197 1.00 24.11 21 ALA A N 2
ATOM 1996 C CA . ALA A 1 21 ? -1.650 -17.543 -2.080 1.00 40.31 21 ALA A CA 2
ATOM 1997 C C . ALA A 1 21 ? -0.464 -17.886 -1.168 1.00 51.04 21 ALA A C 2
ATOM 1998 O O . ALA A 1 21 ? -0.060 -19.048 -1.129 1.00 65.05 21 ALA A O 2
ATOM 2005 N N . GLY A 1 22 ? 0.132 -16.914 -0.473 1.00 61.34 22 GLY A N 2
ATOM 2006 C CA . GLY A 1 22 ? 1.181 -17.164 0.505 1.00 74.14 22 GLY A CA 2
ATOM 2007 C C . GLY A 1 22 ? 2.471 -17.686 -0.120 1.00 51.53 22 GLY A C 2
ATOM 2008 O O . GLY A 1 22 ? 3.147 -18.532 0.461 1.00 31.25 22 GLY A O 2
ATOM 2012 N N . LYS A 1 23 ? 2.823 -17.217 -1.316 1.00 45.34 23 LYS A N 2
ATOM 2013 C CA . LYS A 1 23 ? 4.111 -17.464 -1.940 1.00 53.20 23 LYS A CA 2
ATOM 2014 C C . LYS A 1 23 ? 4.756 -16.124 -2.294 1.00 73.23 23 LYS A C 2
ATOM 2015 O O . LYS A 1 23 ? 4.028 -15.198 -2.656 1.00 75.33 23 LYS A O 2
ATOM 2034 N N . PRO A 1 24 ? 6.089 -15.986 -2.201 1.00 62.33 24 PRO A N 2
ATOM 2035 C CA . PRO A 1 24 ? 6.768 -14.722 -2.432 1.00 13.40 24 PRO A CA 2
ATOM 2036 C C . PRO A 1 24 ? 6.791 -14.386 -3.920 1.00 14.55 24 PRO A C 2
ATOM 2037 O O . PRO A 1 24 ? 7.149 -15.216 -4.764 1.00 42.04 24 PRO A O 2
ATOM 2048 N N . PHE A 1 25 ? 6.431 -13.146 -4.240 1.00 34.53 25 PHE A N 2
ATOM 2049 C CA . PHE A 1 25 ? 6.510 -12.614 -5.592 1.00 41.14 25 PHE A CA 2
ATOM 2050 C C . PHE A 1 25 ? 7.988 -12.419 -5.959 1.00 14.20 25 PHE A C 2
ATOM 2051 O O . PHE A 1 25 ? 8.855 -12.456 -5.082 1.00 64.31 25 PHE A O 2
ATOM 2068 N N . ARG A 1 26 ? 8.298 -12.226 -7.245 1.00 3.31 26 ARG A N 2
ATOM 2069 C CA . ARG A 1 26 ? 9.636 -11.852 -7.706 1.00 23.24 26 ARG A CA 2
ATOM 2070 C C . ARG A 1 26 ? 9.499 -10.643 -8.642 1.00 33.20 26 ARG A C 2
ATOM 2071 O O . ARG A 1 26 ? 8.454 -10.470 -9.273 1.00 31.13 26 ARG A O 2
ATOM 2092 N N . PRO A 1 27 ? 10.561 -9.854 -8.836 1.00 40.13 27 PRO A N 2
ATOM 2093 C CA . PRO A 1 27 ? 11.854 -10.028 -8.205 1.00 24.42 27 PRO A CA 2
ATOM 2094 C C . PRO A 1 27 ? 11.784 -9.627 -6.737 1.00 35.53 27 PRO A C 2
ATOM 2095 O O . PRO A 1 27 ? 10.842 -8.950 -6.324 1.00 31.20 27 PRO A O 2
ATOM 2106 N N . SER A 1 28 ? 12.795 -9.980 -5.950 1.00 61.21 28 SER A N 2
ATOM 2107 C CA . SER A 1 28 ? 12.899 -9.482 -4.586 1.00 31.43 28 SER A CA 2
ATOM 2108 C C . SER A 1 28 ? 13.148 -7.964 -4.540 1.00 54.21 28 SER A C 2
ATOM 2109 O O . SER A 1 28 ? 13.015 -7.369 -3.477 1.00 64.22 28 SER A O 2
ATOM 2117 N N . ASP A 1 29 ? 13.447 -7.316 -5.670 1.00 23.10 29 ASP A N 2
ATOM 2118 C CA . ASP A 1 29 ? 13.712 -5.877 -5.750 1.00 12.32 29 ASP A CA 2
ATOM 2119 C C . ASP A 1 29 ? 12.461 -5.055 -6.092 1.00 14.01 29 ASP A C 2
ATOM 2120 O O . ASP A 1 29 ? 12.554 -3.842 -6.285 1.00 53.24 29 ASP A O 2
ATOM 2129 N N . TRP A 1 30 ? 11.283 -5.686 -6.233 1.00 71.24 30 TRP A N 2
ATOM 2130 C CA . TRP A 1 30 ? 10.100 -5.006 -6.778 1.00 65.33 30 TRP A CA 2
ATOM 2131 C C . TRP A 1 30 ? 9.720 -3.778 -5.943 1.00 14.53 30 TRP A C 2
ATOM 2132 O O . TRP A 1 30 ? 9.334 -2.738 -6.484 1.00 44.11 30 TRP A O 2
ATOM 2153 N N . VAL A 1 31 ? 9.845 -3.892 -4.617 1.00 52.30 31 VAL A N 2
ATOM 2154 C CA . VAL A 1 31 ? 9.564 -2.808 -3.690 1.00 15.13 31 VAL A CA 2
ATOM 2155 C C . VAL A 1 31 ? 10.525 -1.662 -3.947 1.00 1.40 31 VAL A C 2
ATOM 2156 O O . VAL A 1 31 ? 10.096 -0.513 -3.929 1.00 75.14 31 VAL A O 2
ATOM 2169 N N . ASP A 1 32 ? 11.810 -1.950 -4.155 1.00 54.02 32 ASP A N 2
ATOM 2170 C CA . ASP A 1 32 ? 12.833 -0.924 -4.280 1.00 41.44 32 ASP A CA 2
ATOM 2171 C C . ASP A 1 32 ? 12.540 -0.083 -5.506 1.00 63.14 32 ASP A C 2
ATOM 2172 O O . ASP A 1 32 ? 12.638 1.140 -5.433 1.00 2.14 32 ASP A O 2
ATOM 2181 N N . ARG A 1 33 ? 12.126 -0.722 -6.605 1.00 64.14 33 ARG A N 2
ATOM 2182 C CA . ARG A 1 33 ? 11.682 -0.019 -7.799 1.00 12.24 33 ARG A CA 2
ATOM 2183 C C . ARG A 1 33 ? 10.509 0.891 -7.480 1.00 24.33 33 ARG A C 2
ATOM 2184 O O . ARG A 1 33 ? 10.568 2.074 -7.809 1.00 10.22 33 ARG A O 2
ATOM 2205 N N . MET A 1 34 ? 9.444 0.377 -6.862 1.00 55.33 34 MET A N 2
ATOM 2206 C CA . MET A 1 34 ? 8.249 1.201 -6.653 1.00 44.22 34 MET A CA 2
ATOM 2207 C C . MET A 1 34 ? 8.555 2.359 -5.696 1.00 43.53 34 MET A C 2
ATOM 2208 O O . MET A 1 34 ? 8.274 3.506 -6.028 1.00 22.25 34 MET A O 2
ATOM 2222 N N . CYS A 1 35 ? 9.212 2.096 -4.564 1.00 31.05 35 CYS A N 2
ATOM 2223 C CA . CYS A 1 35 ? 9.680 3.094 -3.601 1.00 12.24 35 CYS A CA 2
ATOM 2224 C C . CYS A 1 35 ? 10.526 4.166 -4.344 1.00 72.12 35 CYS A C 2
ATOM 2225 O O . CYS A 1 35 ? 10.393 5.368 -4.100 1.00 24.45 35 CYS A O 2
ATOM 2233 N N . SER A 1 36 ? 11.395 3.747 -5.282 1.00 31.24 36 SER A N 2
ATOM 2234 C CA . SER A 1 36 ? 12.223 4.641 -6.096 1.00 0.50 36 SER A CA 2
ATOM 2235 C C . SER A 1 36 ? 11.447 5.411 -7.178 1.00 75.34 36 SER A C 2
ATOM 2236 O O . SER A 1 36 ? 11.927 6.437 -7.651 1.00 72.42 36 SER A O 2
ATOM 2244 N N . THR A 1 37 ? 10.268 4.950 -7.595 1.00 61.03 37 THR A N 2
ATOM 2245 C CA . THR A 1 37 ? 9.480 5.565 -8.668 1.00 45.43 37 THR A CA 2
ATOM 2246 C C . THR A 1 37 ? 8.812 6.870 -8.203 1.00 23.44 37 THR A C 2
ATOM 2247 O O . THR A 1 37 ? 8.177 7.568 -8.992 1.00 11.51 37 THR A O 2
ATOM 2258 N N . TYR A 1 38 ? 8.992 7.226 -6.931 1.00 24.22 38 TYR A N 2
ATOM 2259 C CA . TYR A 1 38 ? 8.447 8.418 -6.306 1.00 60.34 38 TYR A CA 2
ATOM 2260 C C . TYR A 1 38 ? 9.558 9.213 -5.620 1.00 63.41 38 TYR A C 2
ATOM 2261 O O . TYR A 1 38 ? 9.304 9.980 -4.686 1.00 72.55 38 TYR A O 2
ATOM 2279 N N . ALA A 1 39 ? 10.803 8.998 -6.044 1.00 43.11 39 ALA A N 2
ATOM 2280 C CA . ALA A 1 39 ? 12.013 9.419 -5.369 1.00 40.42 39 ALA A CA 2
ATOM 2281 C C . ALA A 1 39 ? 12.773 10.453 -6.204 1.00 62.41 39 ALA A C 2
ATOM 2282 O O . ALA A 1 39 ? 12.439 10.687 -7.366 1.00 43.22 39 ALA A O 2
ATOM 2289 N N . SER A 1 40 ? 13.822 11.022 -5.615 1.00 61.44 40 SER A N 2
ATOM 2290 C CA . SER A 1 40 ? 14.758 11.928 -6.278 1.00 31.14 40 SER A CA 2
ATOM 2291 C C . SER A 1 40 ? 16.147 11.731 -5.695 1.00 34.41 40 SER A C 2
ATOM 2292 O O . SER A 1 40 ? 16.291 11.362 -4.529 1.00 4.00 40 SER A O 2
ATOM 2300 N N . PHE A 1 41 ? 17.181 12.014 -6.483 1.00 51.04 41 PHE A N 2
ATOM 2301 C CA . PHE A 1 41 ? 18.487 12.332 -5.941 1.00 64.53 41 PHE A CA 2
ATOM 2302 C C . PHE A 1 41 ? 18.369 13.575 -5.072 1.00 15.41 41 PHE A C 2
ATOM 2303 O O . PHE A 1 41 ? 17.934 14.639 -5.528 1.00 51.03 41 PHE A O 2
ATOM 2320 N N . GLY A 1 42 ? 18.799 13.426 -3.827 1.00 13.21 42 GLY A N 2
ATOM 2321 C CA . GLY A 1 42 ? 19.135 14.530 -2.953 1.00 21.32 42 GLY A CA 2
ATOM 2322 C C . GLY A 1 42 ? 20.351 15.263 -3.495 1.00 53.22 42 GLY A C 2
ATOM 2323 O O . GLY A 1 42 ? 21.012 14.807 -4.437 1.00 1.42 42 GLY A O 2
ATOM 2327 N N . ALA A 1 43 ? 20.652 16.398 -2.868 1.00 63.04 43 ALA A N 2
ATOM 2328 C CA . ALA A 1 43 ? 21.712 17.294 -3.292 1.00 65.12 43 ALA A CA 2
ATOM 2329 C C . ALA A 1 43 ? 23.093 16.628 -3.353 1.00 32.40 43 ALA A C 2
ATOM 2330 O O . ALA A 1 43 ? 23.968 17.138 -4.052 1.00 21.42 43 ALA A O 2
ATOM 2337 N N . ASP A 1 44 ? 23.311 15.498 -2.672 1.00 60.30 44 ASP A N 2
ATOM 2338 C CA . ASP A 1 44 ? 24.593 14.788 -2.683 1.00 64.01 44 ASP A CA 2
ATOM 2339 C C . ASP A 1 44 ? 24.698 13.768 -3.826 1.00 60.31 44 ASP A C 2
ATOM 2340 O O . ASP A 1 44 ? 25.550 12.882 -3.813 1.00 35.11 44 ASP A O 2
ATOM 2349 N N . ARG A 1 45 ? 23.817 13.866 -4.828 1.00 61.05 45 ARG A N 2
ATOM 2350 C CA . ARG A 1 45 ? 23.660 12.917 -5.934 1.00 54.42 45 ARG A CA 2
ATOM 2351 C C . ARG A 1 45 ? 23.457 11.491 -5.422 1.00 21.54 45 ARG A C 2
ATOM 2352 O O . ARG A 1 45 ? 24.179 10.571 -5.821 1.00 1.15 45 ARG A O 2
ATOM 2373 N N . LYS A 1 46 ? 22.506 11.280 -4.515 1.00 72.24 46 LYS A N 2
ATOM 2374 C CA . LYS A 1 46 ? 22.164 9.948 -4.024 1.00 2.54 46 LYS A CA 2
ATOM 2375 C C . LYS A 1 46 ? 20.664 9.940 -3.794 1.00 31.54 46 LYS A C 2
ATOM 2376 O O . LYS A 1 46 ? 20.118 10.950 -3.343 1.00 60.21 46 LYS A O 2
ATOM 2395 N N . LEU A 1 47 ? 19.995 8.842 -4.153 1.00 52.23 47 LEU A N 2
ATOM 2396 C CA . LEU A 1 47 ? 18.543 8.714 -4.054 1.00 71.35 47 LEU A CA 2
ATOM 2397 C C . LEU A 1 47 ? 18.067 8.979 -2.622 1.00 42.53 47 LEU A C 2
ATOM 2398 O O . LEU A 1 47 ? 18.769 8.676 -1.658 1.00 21.02 47 LEU A O 2
ATOM 2414 N N . ARG A 1 48 ? 16.852 9.513 -2.507 1.00 61.35 48 ARG A N 2
ATOM 2415 C CA . ARG A 1 48 ? 15.991 9.571 -1.335 1.00 52.01 48 ARG A CA 2
ATOM 2416 C C . ARG A 1 48 ? 14.608 9.197 -1.832 1.00 50.14 48 ARG A C 2
ATOM 2417 O O . ARG A 1 48 ? 14.085 9.886 -2.721 1.00 43.13 48 ARG A O 2
ATOM 2438 N N . TYR A 1 49 ? 14.005 8.156 -1.260 1.00 2.14 49 TYR A N 2
ATOM 2439 C CA . TYR A 1 49 ? 12.603 7.819 -1.490 1.00 23.05 49 TYR A CA 2
ATOM 2440 C C . TYR A 1 49 ? 11.697 9.010 -1.141 1.00 11.10 49 TYR A C 2
ATOM 2441 O O . TYR A 1 49 ? 12.126 9.966 -0.480 1.00 64.40 49 TYR A O 2
ATOM 2459 N N . SER A 1 50 ? 10.433 8.971 -1.571 1.00 44.42 50 SER A N 2
ATOM 2460 C CA . SER A 1 50 ? 9.424 9.905 -1.075 1.00 52.21 50 SER A CA 2
ATOM 2461 C C . SER A 1 50 ? 9.358 9.837 0.459 1.00 35.43 50 SER A C 2
ATOM 2462 O O . SER A 1 50 ? 9.610 8.778 1.038 1.00 20.22 50 SER A O 2
ATOM 2470 N N . PRO A 1 51 ? 8.954 10.921 1.138 1.00 23.35 51 PRO A N 2
ATOM 2471 C CA . PRO A 1 51 ? 8.767 10.934 2.586 1.00 71.41 51 PRO A CA 2
ATOM 2472 C C . PRO A 1 51 ? 7.594 10.049 3.030 1.00 52.35 51 PRO A C 2
ATOM 2473 O O . PRO A 1 51 ? 7.429 9.831 4.228 1.00 72.42 51 PRO A O 2
ATOM 2484 N N . TYR A 1 52 ? 6.807 9.523 2.087 1.00 34.50 52 TYR A N 2
ATOM 2485 C CA . TYR A 1 52 ? 5.581 8.772 2.294 1.00 62.32 52 TYR A CA 2
ATOM 2486 C C . TYR A 1 52 ? 5.765 7.297 2.070 1.00 3.44 52 TYR A C 2
ATOM 2487 O O . TYR A 1 52 ? 4.770 6.606 1.939 1.00 43.04 52 TYR A O 2
ATOM 2505 N N . LEU A 1 53 ? 6.990 6.789 1.981 1.00 23.04 53 LEU A N 2
ATOM 2506 C CA . LEU A 1 53 ? 7.176 5.410 1.613 1.00 13.22 53 LEU A CA 2
ATOM 2507 C C . LEU A 1 53 ? 8.570 4.936 1.905 1.00 1.22 53 LEU A C 2
ATOM 2508 O O . LEU A 1 53 ? 9.521 5.711 1.820 1.00 73.03 53 LEU A O 2
ATOM 2524 N N . LYS A 1 54 ? 8.660 3.660 2.258 1.00 71.30 54 LYS A N 2
ATOM 2525 C CA . LYS A 1 54 ? 9.872 2.909 2.525 1.00 65.25 54 LYS A CA 2
ATOM 2526 C C . LYS A 1 54 ? 9.568 1.441 2.261 1.00 34.32 54 LYS A C 2
ATOM 2527 O O . LYS A 1 54 ? 8.402 1.051 2.308 1.00 1.22 54 LYS A O 2
ATOM 2546 N N . PRO A 1 55 ? 10.577 0.588 2.062 1.00 72.34 55 PRO A N 2
ATOM 2547 C CA . PRO A 1 55 ? 10.406 -0.821 2.361 1.00 41.54 55 PRO A CA 2
ATOM 2548 C C . PRO A 1 55 ? 10.203 -1.023 3.873 1.00 64.22 55 PRO A C 2
ATOM 2549 O O . PRO A 1 55 ? 10.416 -0.127 4.699 1.00 24.44 55 PRO A O 2
ATOM 2560 N N . ARG A 1 56 ? 9.838 -2.248 4.226 1.00 42.35 56 ARG A N 2
ATOM 2561 C CA . ARG A 1 56 ? 9.955 -2.834 5.561 1.00 24.12 56 ARG A CA 2
ATOM 2562 C C . ARG A 1 56 ? 10.638 -4.201 5.415 1.00 65.10 56 ARG A C 2
ATOM 2563 O O . ARG A 1 56 ? 11.177 -4.501 4.347 1.00 1.12 56 ARG A O 2
ATOM 2584 N N . VAL A 1 57 ? 10.676 -5.011 6.473 1.00 73.42 57 VAL A N 2
ATOM 2585 C CA . VAL A 1 57 ? 11.041 -6.421 6.436 1.00 64.02 57 VAL A CA 2
ATOM 2586 C C . VAL A 1 57 ? 10.052 -7.184 7.325 1.00 3.13 57 VAL A C 2
ATOM 2587 O O . VAL A 1 57 ? 10.317 -7.383 8.512 1.00 30.13 57 VAL A O 2
ATOM 2600 N N . ILE A 1 58 ? 8.895 -7.584 6.791 1.00 22.43 58 ILE A N 2
ATOM 2601 C CA . ILE A 1 58 ? 7.833 -8.268 7.541 1.00 33.13 58 ILE A CA 2
ATOM 2602 C C . ILE A 1 58 ? 7.921 -9.725 7.132 1.00 11.23 58 ILE A C 2
ATOM 2603 O O . ILE A 1 58 ? 7.801 -10.039 5.957 1.00 21.44 58 ILE A O 2
ATOM 2619 N N . GLU A 1 59 ? 8.226 -10.619 8.060 1.00 73.21 59 GLU A N 2
ATOM 2620 C CA . GLU A 1 59 ? 8.433 -12.044 7.770 1.00 22.32 59 GLU A CA 2
ATOM 2621 C C . GLU A 1 59 ? 9.522 -12.264 6.692 1.00 20.04 59 GLU A C 2
ATOM 2622 O O . GLU A 1 59 ? 9.518 -13.253 5.951 1.00 42.32 59 GLU A O 2
ATOM 2634 N N . GLY A 1 60 ? 10.455 -11.317 6.568 1.00 43.53 60 GLY A N 2
ATOM 2635 C CA . GLY A 1 60 ? 11.501 -11.308 5.556 1.00 0.41 60 GLY A CA 2
ATOM 2636 C C . GLY A 1 60 ? 11.032 -10.796 4.193 1.00 22.55 60 GLY A C 2
ATOM 2637 O O . GLY A 1 60 ? 11.821 -10.831 3.248 1.00 71.12 60 GLY A O 2
ATOM 2641 N N . VAL A 1 61 ? 9.783 -10.351 4.054 1.00 35.35 61 VAL A N 2
ATOM 2642 C CA . VAL A 1 61 ? 9.250 -9.833 2.805 1.00 13.24 61 VAL A CA 2
ATOM 2643 C C . VAL A 1 61 ? 9.635 -8.357 2.716 1.00 41.14 61 VAL A C 2
ATOM 2644 O O . VAL A 1 61 ? 9.842 -7.721 3.742 1.00 10.54 61 VAL A O 2
ATOM 2657 N N . ARG A 1 62 ? 9.695 -7.786 1.514 1.00 40.13 62 ARG A N 2
ATOM 2658 C CA . ARG A 1 62 ? 10.170 -6.415 1.321 1.00 25.23 62 ARG A CA 2
ATOM 2659 C C . ARG A 1 62 ? 9.140 -5.338 1.643 1.00 12.42 62 ARG A C 2
ATOM 2660 O O . ARG A 1 62 ? 9.538 -4.227 1.974 1.00 51.53 62 ARG A O 2
ATOM 2681 N N . CYS A 1 63 ? 7.851 -5.644 1.466 1.00 13.04 63 CYS A N 2
ATOM 2682 C CA . CYS A 1 63 ? 6.691 -4.903 1.973 1.00 41.32 63 CYS A CA 2
ATOM 2683 C C . CYS A 1 63 ? 6.787 -3.376 1.840 1.00 30.40 63 CYS A C 2
ATOM 2684 O O . CYS A 1 63 ? 7.353 -2.708 2.702 1.00 42.35 63 CYS A O 2
ATOM 2692 N N . LEU A 1 64 ? 6.219 -2.833 0.772 1.00 71.41 64 LEU A N 2
ATOM 2693 C CA . LEU A 1 64 ? 6.276 -1.405 0.474 1.00 12.52 64 LEU A CA 2
ATOM 2694 C C . LEU A 1 64 ? 5.233 -0.664 1.297 1.00 51.02 64 LEU A C 2
ATOM 2695 O O . LEU A 1 64 ? 4.045 -0.886 1.070 1.00 22.41 64 LEU A O 2
ATOM 2711 N N . ALA A 1 65 ? 5.670 0.190 2.221 1.00 71.33 65 ALA A N 2
ATOM 2712 C CA . ALA A 1 65 ? 4.815 1.115 2.942 1.00 32.15 65 ALA A CA 2
ATOM 2713 C C . ALA A 1 65 ? 4.546 2.290 2.000 1.00 23.31 65 ALA A C 2
ATOM 2714 O O . ALA A 1 65 ? 5.512 2.792 1.421 1.00 40.43 65 ALA A O 2
ATOM 2721 N N . VAL A 1 66 ? 3.304 2.759 1.867 1.00 73.35 66 VAL A N 2
ATOM 2722 C CA . VAL A 1 66 ? 2.967 4.057 1.274 1.00 70.42 66 VAL A CA 2
ATOM 2723 C C . VAL A 1 66 ? 1.952 4.732 2.229 1.00 60.43 66 VAL A C 2
ATOM 2724 O O . VAL A 1 66 ? 0.858 4.208 2.448 1.00 61.13 66 VAL A O 2
ATOM 2737 N N . ASP A 1 67 ? 2.311 5.862 2.832 1.00 74.13 67 ASP A N 2
ATOM 2738 C CA . ASP A 1 67 ? 1.499 6.698 3.718 1.00 64.42 67 ASP A CA 2
ATOM 2739 C C . ASP A 1 67 ? 0.324 7.305 2.973 1.00 14.43 67 ASP A C 2
ATOM 2740 O O . ASP A 1 67 ? 0.484 7.751 1.834 1.00 33.14 67 ASP A O 2
ATOM 2749 N N . LEU A 1 68 ? -0.848 7.341 3.611 1.00 54.25 68 LEU A N 2
ATOM 2750 C CA . LEU A 1 68 ? -2.098 7.814 3.025 1.00 73.34 68 LEU A CA 2
ATOM 2751 C C . LEU A 1 68 ? -2.091 9.320 2.721 1.00 44.13 68 LEU A C 2
ATOM 2752 O O . LEU A 1 68 ? -2.874 9.777 1.890 1.00 50.12 68 LEU A O 2
ATOM 2768 N N . LYS A 1 69 ? -1.170 10.105 3.293 1.00 2.32 69 LYS A N 2
ATOM 2769 C CA . LYS A 1 69 ? -1.004 11.516 2.929 1.00 72.42 69 LYS A CA 2
ATOM 2770 C C . LYS A 1 69 ? -0.600 11.643 1.463 1.00 22.54 69 LYS A C 2
ATOM 2771 O O . LYS A 1 69 ? -0.969 12.611 0.802 1.00 14.31 69 LYS A O 2
ATOM 2790 N N . LEU A 1 70 ? 0.142 10.681 0.914 1.00 65.20 70 LEU A N 2
ATOM 2791 C CA . LEU A 1 70 ? 0.501 10.742 -0.500 1.00 72.43 70 LEU A CA 2
ATOM 2792 C C . LEU A 1 70 ? -0.749 10.886 -1.385 1.00 34.42 70 LEU A C 2
ATOM 2793 O O . LEU A 1 70 ? -0.698 11.599 -2.379 1.00 15.44 70 LEU A O 2
ATOM 2809 N N . LYS A 1 71 ? -1.885 10.291 -1.017 1.00 42.51 71 LYS A N 2
ATOM 2810 C CA . LYS A 1 71 ? -3.124 10.345 -1.781 1.00 40.12 71 LYS A CA 2
ATOM 2811 C C . LYS A 1 71 ? -3.728 11.746 -1.741 1.00 73.25 71 LYS A C 2
ATOM 2812 O O . LYS A 1 71 ? -4.300 12.184 -2.733 1.00 62.02 71 LYS A O 2
ATOM 2831 N N . ASP A 1 72 ? -3.581 12.467 -0.633 1.00 52.41 72 ASP A N 2
ATOM 2832 C CA . ASP A 1 72 ? -4.000 13.865 -0.534 1.00 64.50 72 ASP A CA 2
ATOM 2833 C C . ASP A 1 72 ? -3.221 14.716 -1.535 1.00 42.54 72 ASP A C 2
ATOM 2834 O O . ASP A 1 72 ? -3.817 15.516 -2.254 1.00 22.43 72 ASP A O 2
ATOM 2843 N N . THR A 1 73 ? -1.899 14.540 -1.600 1.00 31.15 73 THR A N 2
ATOM 2844 C CA . THR A 1 73 ? -1.023 15.386 -2.412 1.00 73.14 73 THR A CA 2
ATOM 2845 C C . THR A 1 73 ? -0.920 14.936 -3.891 1.00 63.43 73 THR A C 2
ATOM 2846 O O . THR A 1 73 ? -0.784 15.800 -4.763 1.00 45.11 73 THR A O 2
ATOM 2857 N N . ASN A 1 74 ? -0.987 13.634 -4.201 1.00 44.14 74 ASN A N 2
ATOM 2858 C CA . ASN A 1 74 ? -0.971 13.054 -5.552 1.00 0.44 74 ASN A CA 2
ATOM 2859 C C . ASN A 1 74 ? -1.729 11.716 -5.551 1.00 20.31 74 ASN A C 2
ATOM 2860 O O . ASN A 1 74 ? -1.113 10.650 -5.413 1.00 31.54 74 ASN A O 2
ATOM 2871 N N . PRO A 1 75 ? -3.062 11.735 -5.706 1.00 1.32 75 PRO A N 2
ATOM 2872 C CA . PRO A 1 75 ? -3.882 10.538 -5.602 1.00 63.10 75 PRO A CA 2
ATOM 2873 C C . PRO A 1 75 ? -3.649 9.546 -6.739 1.00 23.34 75 PRO A C 2
ATOM 2874 O O . PRO A 1 75 ? -3.764 8.347 -6.511 1.00 13.44 75 PRO A O 2
ATOM 2885 N N . GLU A 1 76 ? -3.329 10.019 -7.942 1.00 23.43 76 GLU A N 2
ATOM 2886 C CA . GLU A 1 76 ? -3.133 9.202 -9.138 1.00 33.34 76 GLU A CA 2
ATOM 2887 C C . GLU A 1 76 ? -1.975 8.227 -8.947 1.00 75.33 76 GLU A C 2
ATOM 2888 O O . GLU A 1 76 ? -2.107 7.032 -9.208 1.00 24.35 76 GLU A O 2
ATOM 2900 N N . GLY A 1 77 ? -0.829 8.744 -8.507 1.00 65.23 77 GLY A N 2
ATOM 2901 C CA . GLY A 1 77 ? 0.347 7.921 -8.273 1.00 21.43 77 GLY A CA 2
ATOM 2902 C C . GLY A 1 77 ? 0.018 6.788 -7.294 1.00 11.13 77 GLY A C 2
ATOM 2903 O O . GLY A 1 77 ? 0.326 5.620 -7.558 1.00 63.33 77 GLY A O 2
ATOM 2907 N N . PHE A 1 78 ? -0.675 7.133 -6.200 1.00 52.31 78 PHE A N 2
ATOM 2908 C CA . PHE A 1 78 ? -1.140 6.187 -5.193 1.00 45.32 78 PHE A CA 2
ATOM 2909 C C . PHE A 1 78 ? -2.060 5.142 -5.797 1.00 11.04 78 PHE A C 2
ATOM 2910 O O . PHE A 1 78 ? -1.846 3.948 -5.601 1.00 12.12 78 PHE A O 2
ATOM 2927 N N . ASN A 1 79 ? -3.058 5.595 -6.545 1.00 31.21 79 ASN A N 2
ATOM 2928 C CA . ASN A 1 79 ? -4.034 4.757 -7.231 1.00 3.11 79 ASN A CA 2
ATOM 2929 C C . ASN A 1 79 ? -3.302 3.707 -8.075 1.00 2.24 79 ASN A C 2
ATOM 2930 O O . ASN A 1 79 ? -3.528 2.515 -7.897 1.00 54.01 79 ASN A O 2
ATOM 2941 N N . GLN A 1 80 ? -2.336 4.103 -8.911 1.00 51.21 80 GLN A N 2
ATOM 2942 C CA . GLN A 1 80 ? -1.543 3.151 -9.690 1.00 54.43 80 GLN A CA 2
ATOM 2943 C C . GLN A 1 80 ? -0.801 2.117 -8.824 1.00 52.42 80 GLN A C 2
ATOM 2944 O O . GLN A 1 80 ? -0.566 0.995 -9.273 1.00 44.41 80 GLN A O 2
ATOM 2958 N N . LEU A 1 81 ? -0.410 2.461 -7.593 1.00 34.42 81 LEU A N 2
ATOM 2959 C CA . LEU A 1 81 ? 0.248 1.539 -6.664 1.00 34.55 81 LEU A CA 2
ATOM 2960 C C . LEU A 1 81 ? -0.730 0.462 -6.193 1.00 45.34 81 LEU A C 2
ATOM 2961 O O . LEU A 1 81 ? -0.325 -0.686 -5.993 1.00 1.13 81 LEU A O 2
ATOM 2977 N N . MET A 1 82 ? -2.001 0.839 -6.030 1.00 61.22 82 MET A N 2
ATOM 2978 C CA . MET A 1 82 ? -3.070 -0.076 -5.660 1.00 22.45 82 MET A CA 2
ATOM 2979 C C . MET A 1 82 ? -3.302 -1.090 -6.774 1.00 52.11 82 MET A C 2
ATOM 2980 O O . MET A 1 82 ? -3.481 -2.274 -6.499 1.00 74.24 82 MET A O 2
ATOM 2994 N N . HIS A 1 83 ? -3.296 -0.647 -8.033 1.00 52.23 83 HIS A N 2
ATOM 2995 C CA . HIS A 1 83 ? -3.448 -1.533 -9.177 1.00 63.12 83 HIS A CA 2
ATOM 2996 C C . HIS A 1 83 ? -2.338 -2.585 -9.202 1.00 41.14 83 HIS A C 2
ATOM 2997 O O . HIS A 1 83 ? -2.634 -3.773 -9.310 1.00 42.34 83 HIS A O 2
ATOM 3011 N N . PHE A 1 84 ? -1.082 -2.152 -9.031 1.00 43.03 84 PHE A N 2
ATOM 3012 C CA . PHE A 1 84 ? 0.101 -3.014 -9.005 1.00 70.12 84 PHE A CA 2
ATOM 3013 C C . PHE A 1 84 ? -0.095 -4.187 -8.043 1.00 33.23 84 PHE A C 2
ATOM 3014 O O . PHE A 1 84 ? 0.317 -5.313 -8.341 1.00 64.31 84 PHE A O 2
ATOM 3031 N N . ALA A 1 85 ? -0.684 -3.904 -6.874 1.00 64.43 85 ALA A N 2
ATOM 3032 C CA . ALA A 1 85 ? -0.985 -4.894 -5.856 1.00 42.01 85 ALA A CA 2
ATOM 3033 C C . ALA A 1 85 ? -1.880 -6.003 -6.410 1.00 35.34 85 ALA A C 2
ATOM 3034 O O . ALA A 1 85 ? -1.422 -7.144 -6.550 1.00 2.41 85 ALA A O 2
ATOM 3041 N N . THR A 1 86 ? -3.136 -5.676 -6.732 1.00 21.23 86 THR A N 2
ATOM 3042 C CA . THR A 1 86 ? -4.118 -6.638 -7.225 1.00 23.05 86 THR A CA 2
ATOM 3043 C C . THR A 1 86 ? -3.578 -7.364 -8.462 1.00 72.53 86 THR A C 2
ATOM 3044 O O . THR A 1 86 ? -3.824 -8.559 -8.637 1.00 12.12 86 THR A O 2
ATOM 3055 N N . GLU A 1 87 ? -2.805 -6.665 -9.299 1.00 34.44 87 GLU A N 2
ATOM 3056 C CA . GLU A 1 87 ? -2.260 -7.222 -10.512 1.00 73.32 87 GLU A CA 2
ATOM 3057 C C . GLU A 1 87 ? -1.365 -8.416 -10.228 1.00 13.35 87 GLU A C 2
ATOM 3058 O O . GLU A 1 87 ? -1.533 -9.445 -10.881 1.00 0.03 87 GLU A O 2
ATOM 3070 N N . ASN A 1 88 ? -0.419 -8.337 -9.287 1.00 35.31 88 ASN A N 2
ATOM 3071 C CA . ASN A 1 88 ? 0.473 -9.443 -9.024 1.00 1.25 88 ASN A CA 2
ATOM 3072 C C . ASN A 1 88 ? -0.174 -10.366 -7.973 1.00 20.51 88 ASN A C 2
ATOM 3073 O O . ASN A 1 88 ? 0.365 -11.418 -7.635 1.00 54.53 88 ASN A O 2
ATOM 3084 N N . GLN A 1 89 ? -1.335 -9.950 -7.444 1.00 2.40 89 GLN A N 2
ATOM 3085 C CA . GLN A 1 89 ? -2.208 -10.577 -6.451 1.00 32.12 89 GLN A CA 2
ATOM 3086 C C . GLN A 1 89 ? -1.630 -10.457 -5.039 1.00 15.12 89 GLN A C 2
ATOM 3087 O O . GLN A 1 89 ? -1.814 -11.325 -4.185 1.00 22.01 89 GLN A O 2
ATOM 3101 N N . LEU A 1 90 ? -0.856 -9.404 -4.800 1.00 64.14 90 LEU A N 2
ATOM 3102 C CA . LEU A 1 90 ? -0.188 -9.054 -3.578 1.00 51.41 90 LEU A CA 2
ATOM 3103 C C . LEU A 1 90 ? -1.184 -8.809 -2.465 1.00 5.13 90 LEU A C 2
ATOM 3104 O O . LEU A 1 90 ? -2.157 -8.073 -2.628 1.00 44.22 90 LEU A O 2
ATOM 3120 N N . ASN A 1 91 ? -0.876 -9.381 -1.310 1.00 13.43 91 ASN A N 2
ATOM 3121 C CA . ASN A 1 91 ? -1.594 -9.178 -0.064 1.00 2.32 91 ASN A CA 2
ATOM 3122 C C . ASN A 1 91 ? -1.485 -7.705 0.322 1.00 1.21 91 ASN A C 2
ATOM 3123 O O . ASN A 1 91 ? -0.365 -7.214 0.510 1.00 35.24 91 ASN A O 2
ATOM 3134 N N . ILE A 1 92 ? -2.582 -6.950 0.319 1.00 64.14 92 ILE A N 2
ATOM 3135 C CA . ILE A 1 92 ? -2.566 -5.581 0.834 1.00 44.53 92 ILE A CA 2
ATOM 3136 C C . ILE A 1 92 ? -2.664 -5.745 2.341 1.00 23.21 92 ILE A C 2
ATOM 3137 O O . ILE A 1 92 ? -3.679 -6.254 2.821 1.00 11.23 92 ILE A O 2
ATOM 3153 N N . LEU A 1 93 ? -1.600 -5.390 3.056 1.00 63.35 93 LEU A N 2
ATOM 3154 C CA . LEU A 1 93 ? -1.636 -5.198 4.492 1.00 75.02 93 LEU A CA 2
ATOM 3155 C C . LEU A 1 93 ? -1.962 -3.733 4.762 1.00 14.45 93 LEU A C 2
ATOM 3156 O O . LEU A 1 93 ? -1.736 -2.850 3.928 1.00 52.34 93 LEU A O 2
ATOM 3172 N N . ASP A 1 94 ? -2.476 -3.489 5.958 1.00 21.10 94 ASP A N 2
ATOM 3173 C CA . ASP A 1 94 ? -2.725 -2.164 6.504 1.00 73.35 94 ASP A CA 2
ATOM 3174 C C . ASP A 1 94 ? -1.503 -1.666 7.279 1.00 51.23 94 ASP A C 2
ATOM 3175 O O . ASP A 1 94 ? -0.458 -2.320 7.334 1.00 72.30 94 ASP A O 2
ATOM 3184 N N . ALA A 1 95 ? -1.664 -0.504 7.915 1.00 2.35 95 ALA A N 2
ATOM 3185 C CA . ALA A 1 95 ? -0.649 0.165 8.729 1.00 20.04 95 ALA A CA 2
ATOM 3186 C C . ALA A 1 95 ? -0.248 -0.588 10.010 1.00 63.35 95 ALA A C 2
ATOM 3187 O O . ALA A 1 95 ? 0.549 -0.058 10.795 1.00 11.43 95 ALA A O 2
ATOM 3194 N N . GLU A 1 96 ? -0.795 -1.781 10.252 1.00 43.35 96 GLU A N 2
ATOM 3195 C CA . GLU A 1 96 ? -0.422 -2.661 11.347 1.00 0.30 96 GLU A CA 2
ATOM 3196 C C . GLU A 1 96 ? 0.019 -4.043 10.869 1.00 4.34 96 GLU A C 2
ATOM 3197 O O . GLU A 1 96 ? 0.711 -4.740 11.615 1.00 4.00 96 GLU A O 2
ATOM 3209 N N . GLY A 1 97 ? -0.340 -4.449 9.655 1.00 1.13 97 GLY A N 2
ATOM 3210 C CA . GLY A 1 97 ? -0.054 -5.757 9.107 1.00 23.40 97 GLY A CA 2
ATOM 3211 C C . GLY A 1 97 ? -1.253 -6.705 9.093 1.00 54.14 97 GLY A C 2
ATOM 3212 O O . GLY A 1 97 ? -1.046 -7.914 8.981 1.00 15.40 97 GLY A O 2
ATOM 3216 N N . ASN A 1 98 ? -2.484 -6.200 9.224 1.00 23.33 98 ASN A N 2
ATOM 3217 C CA . ASN A 1 98 ? -3.690 -6.991 8.949 1.00 54.14 98 ASN A CA 2
ATOM 3218 C C . ASN A 1 98 ? -3.971 -6.941 7.446 1.00 63.22 98 ASN A C 2
ATOM 3219 O O . ASN A 1 98 ? -3.842 -5.861 6.870 1.00 14.02 98 ASN A O 2
ATOM 3230 N N . SER A 1 99 ? -4.374 -8.045 6.803 1.00 74.41 99 SER A N 2
ATOM 3231 C CA . SER A 1 99 ? -4.744 -8.014 5.385 1.00 20.12 99 SER A CA 2
ATOM 3232 C C . SER A 1 99 ? -6.103 -7.317 5.168 1.00 74.31 99 SER A C 2
ATOM 3233 O O . SER A 1 99 ? -7.050 -7.589 5.912 1.00 22.31 99 SER A O 2
ATOM 3241 N N . ILE A 1 100 ? -6.214 -6.463 4.141 1.00 4.15 100 ILE A N 2
ATOM 3242 C CA . ILE A 1 100 ? -7.396 -5.670 3.768 1.00 24.34 100 ILE A CA 2
ATOM 3243 C C . ILE A 1 100 ? -7.623 -5.696 2.244 1.00 21.35 100 ILE A C 2
ATOM 3244 O O . ILE A 1 100 ? -6.803 -6.207 1.472 1.00 11.41 100 ILE A O 2
ATOM 3260 N N . ASP A 1 101 ? -8.771 -5.173 1.817 1.00 2.34 101 ASP A N 2
ATOM 3261 C CA . ASP A 1 101 ? -9.185 -4.940 0.437 1.00 33.05 101 ASP A CA 2
ATOM 3262 C C . ASP A 1 101 ? -8.754 -3.533 0.013 1.00 15.14 101 ASP A C 2
ATOM 3263 O O . ASP A 1 101 ? -8.630 -2.636 0.843 1.00 23.33 101 ASP A O 2
ATOM 3272 N N . ALA A 1 102 ? -8.650 -3.288 -1.294 1.00 73.03 102 ALA A N 2
ATOM 3273 C CA . ALA A 1 102 ? -8.261 -1.991 -1.840 1.00 60.33 102 ALA A CA 2
ATOM 3274 C C . ALA A 1 102 ? -9.371 -0.936 -1.745 1.00 15.10 102 ALA A C 2
ATOM 3275 O O . ALA A 1 102 ? -9.058 0.256 -1.751 1.00 65.22 102 ALA A O 2
ATOM 3282 N N . ALA A 1 103 ? -10.653 -1.339 -1.689 1.00 44.32 103 ALA A N 2
ATOM 3283 C CA . ALA A 1 103 ? -11.771 -0.399 -1.538 1.00 0.24 103 ALA A CA 2
ATOM 3284 C C . ALA A 1 103 ? -11.570 0.435 -0.281 1.00 10.34 103 ALA A C 2
ATOM 3285 O O . ALA A 1 103 ? -11.619 1.662 -0.325 1.00 13.14 103 ALA A O 2
ATOM 3292 N N . GLN A 1 104 ? -11.265 -0.269 0.811 1.00 62.44 104 GLN A N 2
ATOM 3293 C CA . GLN A 1 104 ? -11.091 0.221 2.170 1.00 3.33 104 GLN A CA 2
ATOM 3294 C C . GLN A 1 104 ? -9.856 1.125 2.314 1.00 3.01 104 GLN A C 2
ATOM 3295 O O . GLN A 1 104 ? -9.518 1.529 3.429 1.00 65.42 104 GLN A O 2
ATOM 3309 N N . VAL A 1 105 ? -9.181 1.437 1.204 1.00 72.02 105 VAL A N 2
ATOM 3310 C CA . VAL A 1 105 ? -8.054 2.346 1.109 1.00 2.12 105 VAL A CA 2
ATOM 3311 C C . VAL A 1 105 ? -8.410 3.539 0.220 1.00 2.00 105 VAL A C 2
ATOM 3312 O O . VAL A 1 105 ? -8.185 4.685 0.597 1.00 1.34 105 VAL A O 2
ATOM 3325 N N . THR A 1 106 ? -8.921 3.314 -0.991 1.00 35.21 106 THR A N 2
ATOM 3326 C CA . THR A 1 106 ? -9.121 4.422 -1.926 1.00 60.14 106 THR A CA 2
ATOM 3327 C C . THR A 1 106 ? -10.379 5.247 -1.624 1.00 60.34 106 THR A C 2
ATOM 3328 O O . THR A 1 106 ? -10.579 6.283 -2.267 1.00 43.11 106 THR A O 2
ATOM 3339 N N . GLU A 1 107 ? -11.231 4.797 -0.696 1.00 14.12 107 GLU A N 2
ATOM 3340 C CA . GLU A 1 107 ? -12.447 5.502 -0.270 1.00 73.30 107 GLU A CA 2
ATOM 3341 C C . GLU A 1 107 ? -12.191 6.550 0.820 1.00 73.23 107 GLU A C 2
ATOM 3342 O O . GLU A 1 107 ? -13.135 7.177 1.304 1.00 20.54 107 GLU A O 2
ATOM 3354 N N . ILE A 1 108 ? -10.941 6.657 1.257 1.00 31.52 108 ILE A N 2
ATOM 3355 C CA . ILE A 1 108 ? -10.537 7.321 2.483 1.00 11.21 108 ILE A CA 2
ATOM 3356 C C . ILE A 1 108 ? -10.339 8.792 2.141 1.00 4.42 108 ILE A C 2
ATOM 3357 O O . ILE A 1 108 ? -11.344 9.521 2.270 1.00 44.40 108 ILE A O 2
ATOM 3373 N N . GLY A 1 1 ? -18.268 4.774 -3.606 1.00 24.32 1 GLY A N 3
ATOM 3374 C CA . GLY A 1 1 ? -18.003 4.709 -2.163 1.00 23.34 1 GLY A CA 3
ATOM 3375 C C . GLY A 1 1 ? -19.004 3.800 -1.465 1.00 43.13 1 GLY A C 3
ATOM 3376 O O . GLY A 1 1 ? -20.175 4.149 -1.340 1.00 54.04 1 GLY A O 3
ATOM 3380 N N . MET A 1 2 ? -18.566 2.616 -1.035 1.00 22.05 2 MET A N 3
ATOM 3381 C CA . MET A 1 2 ? -19.295 1.648 -0.222 1.00 54.30 2 MET A CA 3
ATOM 3382 C C . MET A 1 2 ? -18.219 0.843 0.506 1.00 42.54 2 MET A C 3
ATOM 3383 O O . MET A 1 2 ? -17.287 0.358 -0.139 1.00 70.14 2 MET A O 3
ATOM 3397 N N . GLY A 1 3 ? -18.323 0.703 1.824 1.00 65.02 3 GLY A N 3
ATOM 3398 C CA . GLY A 1 3 ? -17.339 0.016 2.652 1.00 24.44 3 GLY A CA 3
ATOM 3399 C C . GLY A 1 3 ? -16.727 0.979 3.656 1.00 4.32 3 GLY A C 3
ATOM 3400 O O . GLY A 1 3 ? -15.514 1.194 3.655 1.00 62.40 3 GLY A O 3
ATOM 3404 N N . THR A 1 4 ? -17.580 1.558 4.501 1.00 43.34 4 THR A N 3
ATOM 3405 C CA . THR A 1 4 ? -17.245 2.635 5.423 1.00 62.02 4 THR A CA 3
ATOM 3406 C C . THR A 1 4 ? -17.497 2.202 6.877 1.00 44.53 4 THR A C 3
ATOM 3407 O O . THR A 1 4 ? -17.889 3.010 7.725 1.00 64.13 4 THR A O 3
ATOM 3418 N N . THR A 1 5 ? -17.267 0.920 7.169 1.00 25.11 5 THR A N 3
ATOM 3419 C CA . THR A 1 5 ? -17.404 0.328 8.498 1.00 52.52 5 THR A CA 3
ATOM 3420 C C . THR A 1 5 ? -16.141 -0.478 8.878 1.00 53.15 5 THR A C 3
ATOM 3421 O O . THR A 1 5 ? -16.103 -1.144 9.913 1.00 1.52 5 THR A O 3
ATOM 3432 N N . GLU A 1 6 ? -15.064 -0.379 8.090 1.00 13.21 6 GLU A N 3
ATOM 3433 C CA . GLU A 1 6 ? -13.738 -0.912 8.386 1.00 14.22 6 GLU A CA 3
ATOM 3434 C C . GLU A 1 6 ? -12.723 0.232 8.310 1.00 30.32 6 GLU A C 3
ATOM 3435 O O . GLU A 1 6 ? -12.161 0.514 7.247 1.00 3.13 6 GLU A O 3
ATOM 3447 N N . LYS A 1 7 ? -12.476 0.890 9.444 1.00 51.14 7 LYS A N 3
ATOM 3448 C CA . LYS A 1 7 ? -11.351 1.792 9.672 1.00 41.22 7 LYS A CA 3
ATOM 3449 C C . LYS A 1 7 ? -10.885 1.618 11.104 1.00 25.22 7 LYS A C 3
ATOM 3450 O O . LYS A 1 7 ? -11.683 1.332 11.998 1.00 32.24 7 LYS A O 3
ATOM 3469 N N . SER A 1 8 ? -9.623 1.951 11.354 1.00 21.15 8 SER A N 3
ATOM 3470 C CA . SER A 1 8 ? -9.089 2.089 12.705 1.00 53.00 8 SER A CA 3
ATOM 3471 C C . SER A 1 8 ? -8.314 3.408 12.850 1.00 74.23 8 SER A C 3
ATOM 3472 O O . SER A 1 8 ? -7.462 3.545 13.731 1.00 21.43 8 SER A O 3
ATOM 3480 N N . GLY A 1 9 ? -8.603 4.403 11.998 1.00 13.44 9 GLY A N 3
ATOM 3481 C CA . GLY A 1 9 ? -7.787 5.611 11.939 1.00 63.35 9 GLY A CA 3
ATOM 3482 C C . GLY A 1 9 ? -6.366 5.236 11.536 1.00 22.21 9 GLY A C 3
ATOM 3483 O O . GLY A 1 9 ? -5.395 5.706 12.137 1.00 31.21 9 GLY A O 3
ATOM 3487 N N . ILE A 1 10 ? -6.260 4.308 10.586 1.00 55.34 10 ILE A N 3
ATOM 3488 C CA . ILE A 1 10 ? -5.009 3.834 10.037 1.00 12.31 10 ILE A CA 3
ATOM 3489 C C . ILE A 1 10 ? -4.570 4.863 9.006 1.00 24.33 10 ILE A C 3
ATOM 3490 O O . ILE A 1 10 ? -5.387 5.565 8.404 1.00 51.01 10 ILE A O 3
ATOM 3506 N N . LYS A 1 11 ? -3.260 4.954 8.822 1.00 42.21 11 LYS A N 3
ATOM 3507 C CA . LYS A 1 11 ? -2.642 5.920 7.944 1.00 71.02 11 LYS A CA 3
ATOM 3508 C C . LYS A 1 11 ? -1.454 5.338 7.191 1.00 50.01 11 LYS A C 3
ATOM 3509 O O . LYS A 1 11 ? -0.664 6.117 6.659 1.00 51.43 11 LYS A O 3
ATOM 3528 N N . GLU A 1 12 ? -1.284 4.015 7.158 1.00 1.40 12 GLU A N 3
ATOM 3529 C CA . GLU A 1 12 ? -0.208 3.426 6.352 1.00 1.22 12 GLU A CA 3
ATOM 3530 C C . GLU A 1 12 ? -0.491 1.958 6.045 1.00 3.10 12 GLU A C 3
ATOM 3531 O O . GLU A 1 12 ? -0.328 1.108 6.922 1.00 63.13 12 GLU A O 3
ATOM 3543 N N . ILE A 1 13 ? -0.871 1.670 4.801 1.00 63.23 13 ILE A N 3
ATOM 3544 C CA . ILE A 1 13 ? -1.168 0.318 4.328 1.00 70.45 13 ILE A CA 3
ATOM 3545 C C . ILE A 1 13 ? 0.140 -0.423 4.025 1.00 21.12 13 ILE A C 3
ATOM 3546 O O . ILE A 1 13 ? 1.204 0.209 3.946 1.00 30.41 13 ILE A O 3
ATOM 3562 N N . ILE A 1 14 ? 0.100 -1.739 3.778 1.00 43.43 14 ILE A N 3
ATOM 3563 C CA . ILE A 1 14 ? 1.296 -2.547 3.547 1.00 54.11 14 ILE A CA 3
ATOM 3564 C C . ILE A 1 14 ? 1.040 -3.562 2.422 1.00 51.53 14 ILE A C 3
ATOM 3565 O O . ILE A 1 14 ? 0.527 -4.646 2.657 1.00 54.31 14 ILE A O 3
ATOM 3581 N N . ILE A 1 15 ? 1.448 -3.264 1.189 1.00 14.03 15 ILE A N 3
ATOM 3582 C CA . ILE A 1 15 ? 1.505 -4.251 0.117 1.00 5.31 15 ILE A CA 3
ATOM 3583 C C . ILE A 1 15 ? 2.505 -5.340 0.534 1.00 3.21 15 ILE A C 3
ATOM 3584 O O . ILE A 1 15 ? 3.700 -5.063 0.683 1.00 30.30 15 ILE A O 3
ATOM 3600 N N . GLN A 1 16 ? 2.056 -6.574 0.754 1.00 40.11 16 GLN A N 3
ATOM 3601 C CA . GLN A 1 16 ? 2.923 -7.680 1.071 1.00 34.13 16 GLN A CA 3
ATOM 3602 C C . GLN A 1 16 ? 3.767 -8.047 -0.151 1.00 23.21 16 GLN A C 3
ATOM 3603 O O . GLN A 1 16 ? 3.407 -7.763 -1.289 1.00 11.14 16 GLN A O 3
ATOM 3617 N N . GLY A 1 17 ? 4.891 -8.733 0.068 1.00 33.41 17 GLY A N 3
ATOM 3618 C CA . GLY A 1 17 ? 5.671 -9.351 -1.006 1.00 25.22 17 GLY A CA 3
ATOM 3619 C C . GLY A 1 17 ? 5.298 -10.812 -1.232 1.00 24.23 17 GLY A C 3
ATOM 3620 O O . GLY A 1 17 ? 5.936 -11.483 -2.041 1.00 31.30 17 GLY A O 3
ATOM 3624 N N . LEU A 1 18 ? 4.322 -11.324 -0.482 1.00 52.33 18 LEU A N 3
ATOM 3625 C CA . LEU A 1 18 ? 3.712 -12.622 -0.685 1.00 14.35 18 LEU A CA 3
ATOM 3626 C C . LEU A 1 18 ? 2.502 -12.394 -1.567 1.00 32.42 18 LEU A C 3
ATOM 3627 O O . LEU A 1 18 ? 1.820 -11.370 -1.448 1.00 64.14 18 LEU A O 3
ATOM 3643 N N . THR A 1 19 ? 2.240 -13.358 -2.438 1.00 45.54 19 THR A N 3
ATOM 3644 C CA . THR A 1 19 ? 1.022 -13.375 -3.208 1.00 52.41 19 THR A CA 3
ATOM 3645 C C . THR A 1 19 ? -0.136 -13.791 -2.292 1.00 43.23 19 THR A C 3
ATOM 3646 O O . THR A 1 19 ? 0.076 -14.272 -1.178 1.00 72.23 19 THR A O 3
ATOM 3657 N N . ARG A 1 20 ? -1.362 -13.724 -2.807 1.00 4.21 20 ARG A N 3
ATOM 3658 C CA . ARG A 1 20 ? -2.560 -14.348 -2.234 1.00 63.11 20 ARG A CA 3
ATOM 3659 C C . ARG A 1 20 ? -2.372 -15.828 -1.874 1.00 52.30 20 ARG A C 3
ATOM 3660 O O . ARG A 1 20 ? -3.065 -16.341 -1.004 1.00 4.31 20 ARG A O 3
ATOM 3681 N N . ALA A 1 21 ? -1.464 -16.532 -2.557 1.00 3.20 21 ALA A N 3
ATOM 3682 C CA . ALA A 1 21 ? -1.156 -17.930 -2.280 1.00 65.33 21 ALA A CA 3
ATOM 3683 C C . ALA A 1 21 ? -0.212 -18.097 -1.083 1.00 53.30 21 ALA A C 3
ATOM 3684 O O . ALA A 1 21 ? 0.073 -19.227 -0.693 1.00 41.22 21 ALA A O 3
ATOM 3691 N N . GLY A 1 22 ? 0.325 -17.011 -0.525 1.00 21.21 22 GLY A N 3
ATOM 3692 C CA . GLY A 1 22 ? 1.320 -17.058 0.532 1.00 5.33 22 GLY A CA 3
ATOM 3693 C C . GLY A 1 22 ? 2.701 -17.465 0.017 1.00 74.21 22 GLY A C 3
ATOM 3694 O O . GLY A 1 22 ? 3.514 -17.960 0.790 1.00 45.12 22 GLY A O 3
ATOM 3698 N N . LYS A 1 23 ? 2.996 -17.309 -1.278 1.00 42.12 23 LYS A N 3
ATOM 3699 C CA . LYS A 1 23 ? 4.324 -17.559 -1.838 1.00 52.54 23 LYS A CA 3
ATOM 3700 C C . LYS A 1 23 ? 4.963 -16.226 -2.227 1.00 53.11 23 LYS A C 3
ATOM 3701 O O . LYS A 1 23 ? 4.236 -15.337 -2.667 1.00 3.04 23 LYS A O 3
ATOM 3720 N N . PRO A 1 24 ? 6.290 -16.057 -2.115 1.00 34.52 24 PRO A N 3
ATOM 3721 C CA . PRO A 1 24 ? 6.934 -14.779 -2.371 1.00 11.23 24 PRO A CA 3
ATOM 3722 C C . PRO A 1 24 ? 6.955 -14.460 -3.866 1.00 22.44 24 PRO A C 3
ATOM 3723 O O . PRO A 1 24 ? 7.334 -15.289 -4.704 1.00 44.41 24 PRO A O 3
ATOM 3734 N N . PHE A 1 25 ? 6.586 -13.230 -4.199 1.00 61.34 25 PHE A N 3
ATOM 3735 C CA . PHE A 1 25 ? 6.674 -12.674 -5.534 1.00 75.25 25 PHE A CA 3
ATOM 3736 C C . PHE A 1 25 ? 8.148 -12.417 -5.860 1.00 71.11 25 PHE A C 3
ATOM 3737 O O . PHE A 1 25 ? 8.971 -12.303 -4.945 1.00 65.04 25 PHE A O 3
ATOM 3754 N N . ARG A 1 26 ? 8.503 -12.344 -7.148 1.00 11.35 26 ARG A N 3
ATOM 3755 C CA . ARG A 1 26 ? 9.828 -11.925 -7.591 1.00 62.30 26 ARG A CA 3
ATOM 3756 C C . ARG A 1 26 ? 9.653 -10.839 -8.662 1.00 50.23 26 ARG A C 3
ATOM 3757 O O . ARG A 1 26 ? 8.650 -10.853 -9.374 1.00 52.11 26 ARG A O 3
ATOM 3778 N N . PRO A 1 27 ? 10.630 -9.938 -8.829 1.00 42.53 27 PRO A N 3
ATOM 3779 C CA . PRO A 1 27 ? 11.911 -9.970 -8.150 1.00 74.41 27 PRO A CA 3
ATOM 3780 C C . PRO A 1 27 ? 11.755 -9.564 -6.690 1.00 5.30 27 PRO A C 3
ATOM 3781 O O . PRO A 1 27 ? 10.863 -8.795 -6.342 1.00 62.05 27 PRO A O 3
ATOM 3792 N N . SER A 1 28 ? 12.647 -10.029 -5.824 1.00 71.22 28 SER A N 3
ATOM 3793 C CA . SER A 1 28 ? 12.696 -9.551 -4.451 1.00 31.11 28 SER A CA 3
ATOM 3794 C C . SER A 1 28 ? 13.071 -8.062 -4.394 1.00 3.12 28 SER A C 3
ATOM 3795 O O . SER A 1 28 ? 12.811 -7.385 -3.397 1.00 52.45 28 SER A O 3
ATOM 3803 N N . ASP A 1 29 ? 13.620 -7.529 -5.486 1.00 34.13 29 ASP A N 3
ATOM 3804 C CA . ASP A 1 29 ? 13.951 -6.123 -5.680 1.00 32.12 29 ASP A CA 3
ATOM 3805 C C . ASP A 1 29 ? 12.712 -5.254 -5.894 1.00 45.31 29 ASP A C 3
ATOM 3806 O O . ASP A 1 29 ? 12.857 -4.033 -5.888 1.00 71.31 29 ASP A O 3
ATOM 3815 N N . TRP A 1 30 ? 11.512 -5.833 -6.081 1.00 33.24 30 TRP A N 3
ATOM 3816 C CA . TRP A 1 30 ? 10.317 -5.092 -6.497 1.00 35.13 30 TRP A CA 3
ATOM 3817 C C . TRP A 1 30 ? 10.113 -3.858 -5.613 1.00 5.20 30 TRP A C 3
ATOM 3818 O O . TRP A 1 30 ? 9.971 -2.750 -6.122 1.00 23.40 30 TRP A O 3
ATOM 3839 N N . VAL A 1 31 ? 10.219 -4.055 -4.300 1.00 34.03 31 VAL A N 3
ATOM 3840 C CA . VAL A 1 31 ? 10.114 -3.090 -3.209 1.00 54.10 31 VAL A CA 3
ATOM 3841 C C . VAL A 1 31 ? 11.015 -1.867 -3.415 1.00 14.50 31 VAL A C 3
ATOM 3842 O O . VAL A 1 31 ? 10.615 -0.726 -3.166 1.00 21.02 31 VAL A O 3
ATOM 3855 N N . ASP A 1 32 ? 12.256 -2.121 -3.815 1.00 61.14 32 ASP A N 3
ATOM 3856 C CA . ASP A 1 32 ? 13.315 -1.125 -3.899 1.00 70.23 32 ASP A CA 3
ATOM 3857 C C . ASP A 1 32 ? 13.204 -0.366 -5.218 1.00 22.31 32 ASP A C 3
ATOM 3858 O O . ASP A 1 32 ? 13.516 0.823 -5.311 1.00 2.21 32 ASP A O 3
ATOM 3867 N N . ARG A 1 33 ? 12.687 -1.048 -6.241 1.00 34.33 33 ARG A N 3
ATOM 3868 C CA . ARG A 1 33 ? 12.288 -0.414 -7.485 1.00 23.54 33 ARG A CA 3
ATOM 3869 C C . ARG A 1 33 ? 11.096 0.502 -7.237 1.00 14.33 33 ARG A C 3
ATOM 3870 O O . ARG A 1 33 ? 11.148 1.640 -7.698 1.00 54.54 33 ARG A O 3
ATOM 3891 N N . MET A 1 34 ? 10.065 0.063 -6.499 1.00 34.35 34 MET A N 3
ATOM 3892 C CA . MET A 1 34 ? 8.903 0.889 -6.173 1.00 70.34 34 MET A CA 3
ATOM 3893 C C . MET A 1 34 ? 9.371 2.196 -5.529 1.00 20.30 34 MET A C 3
ATOM 3894 O O . MET A 1 34 ? 9.086 3.268 -6.058 1.00 54.32 34 MET A O 3
ATOM 3908 N N . CYS A 1 35 ? 10.153 2.138 -4.439 1.00 44.25 35 CYS A N 3
ATOM 3909 C CA . CYS A 1 35 ? 10.569 3.364 -3.759 1.00 11.20 35 CYS A CA 3
ATOM 3910 C C . CYS A 1 35 ? 11.393 4.277 -4.677 1.00 33.55 35 CYS A C 3
ATOM 3911 O O . CYS A 1 35 ? 11.203 5.493 -4.638 1.00 72.43 35 CYS A O 3
ATOM 3919 N N . SER A 1 36 ? 12.262 3.710 -5.522 1.00 2.31 36 SER A N 3
ATOM 3920 C CA . SER A 1 36 ? 13.049 4.462 -6.501 1.00 73.45 36 SER A CA 3
ATOM 3921 C C . SER A 1 36 ? 12.189 5.121 -7.587 1.00 71.44 36 SER A C 3
ATOM 3922 O O . SER A 1 36 ? 12.570 6.160 -8.123 1.00 1.14 36 SER A O 3
ATOM 3930 N N . THR A 1 37 ? 11.045 4.532 -7.925 1.00 54.11 37 THR A N 3
ATOM 3931 C CA . THR A 1 37 ? 10.116 5.033 -8.936 1.00 22.12 37 THR A CA 3
ATOM 3932 C C . THR A 1 37 ? 9.262 6.183 -8.368 1.00 63.35 37 THR A C 3
ATOM 3933 O O . THR A 1 37 ? 8.495 6.815 -9.089 1.00 64.23 37 THR A O 3
ATOM 3944 N N . TYR A 1 38 ? 9.402 6.474 -7.074 1.00 50.33 38 TYR A N 3
ATOM 3945 C CA . TYR A 1 38 ? 8.618 7.439 -6.319 1.00 35.14 38 TYR A CA 3
ATOM 3946 C C . TYR A 1 38 ? 9.535 8.470 -5.664 1.00 44.44 38 TYR A C 3
ATOM 3947 O O . TYR A 1 38 ? 9.225 9.004 -4.593 1.00 3.43 38 TYR A O 3
ATOM 3965 N N . ALA A 1 39 ? 10.719 8.681 -6.237 1.00 43.13 39 ALA A N 3
ATOM 3966 C CA . ALA A 1 39 ? 11.802 9.427 -5.630 1.00 13.31 39 ALA A CA 3
ATOM 3967 C C . ALA A 1 39 ? 12.501 10.302 -6.659 1.00 32.04 39 ALA A C 3
ATOM 3968 O O . ALA A 1 39 ? 12.301 10.134 -7.862 1.00 3.23 39 ALA A O 3
ATOM 3975 N N . SER A 1 40 ? 13.378 11.183 -6.186 1.00 32.51 40 SER A N 3
ATOM 3976 C CA . SER A 1 40 ? 14.260 11.925 -7.076 1.00 12.31 40 SER A CA 3
ATOM 3977 C C . SER A 1 40 ? 15.499 12.362 -6.327 1.00 12.14 40 SER A C 3
ATOM 3978 O O . SER A 1 40 ? 15.633 12.159 -5.118 1.00 11.34 40 SER A O 3
ATOM 3986 N N . PHE A 1 41 ? 16.460 12.862 -7.086 1.00 1.45 41 PHE A N 3
ATOM 3987 C CA . PHE A 1 41 ? 17.688 13.409 -6.567 1.00 31.11 41 PHE A CA 3
ATOM 3988 C C . PHE A 1 41 ? 17.370 14.759 -5.922 1.00 74.05 41 PHE A C 3
ATOM 3989 O O . PHE A 1 41 ? 16.618 15.555 -6.484 1.00 52.22 41 PHE A O 3
ATOM 4006 N N . GLY A 1 42 ? 17.951 15.004 -4.752 1.00 11.04 42 GLY A N 3
ATOM 4007 C CA . GLY A 1 42 ? 17.819 16.244 -4.001 1.00 45.30 42 GLY A CA 3
ATOM 4008 C C . GLY A 1 42 ? 18.542 17.402 -4.676 1.00 63.14 42 GLY A C 3
ATOM 4009 O O . GLY A 1 42 ? 19.175 17.228 -5.726 1.00 15.42 42 GLY A O 3
ATOM 4013 N N . ALA A 1 43 ? 18.493 18.578 -4.046 1.00 40.23 43 ALA A N 3
ATOM 4014 C CA . ALA A 1 43 ? 19.239 19.755 -4.482 1.00 31.11 43 ALA A CA 3
ATOM 4015 C C . ALA A 1 43 ? 20.736 19.457 -4.585 1.00 23.14 43 ALA A C 3
ATOM 4016 O O . ALA A 1 43 ? 21.400 19.949 -5.497 1.00 1.45 43 ALA A O 3
ATOM 4023 N N . ASP A 1 44 ? 21.248 18.603 -3.698 1.00 45.02 44 ASP A N 3
ATOM 4024 C CA . ASP A 1 44 ? 22.637 18.143 -3.665 1.00 42.11 44 ASP A CA 3
ATOM 4025 C C . ASP A 1 44 ? 22.913 16.957 -4.610 1.00 74.13 44 ASP A C 3
ATOM 4026 O O . ASP A 1 44 ? 23.878 16.216 -4.432 1.00 22.11 44 ASP A O 3
ATOM 4035 N N . ARG A 1 45 ? 22.027 16.728 -5.589 1.00 73.14 45 ARG A N 3
ATOM 4036 C CA . ARG A 1 45 ? 22.026 15.633 -6.562 1.00 24.34 45 ARG A CA 3
ATOM 4037 C C . ARG A 1 45 ? 22.328 14.281 -5.921 1.00 52.03 45 ARG A C 3
ATOM 4038 O O . ARG A 1 45 ? 23.299 13.612 -6.276 1.00 72.03 45 ARG A O 3
ATOM 4059 N N . LYS A 1 46 ? 21.448 13.810 -5.037 1.00 51.41 46 LYS A N 3
ATOM 4060 C CA . LYS A 1 46 ? 21.538 12.454 -4.504 1.00 65.42 46 LYS A CA 3
ATOM 4061 C C . LYS A 1 46 ? 20.162 11.920 -4.227 1.00 40.20 46 LYS A C 3
ATOM 4062 O O . LYS A 1 46 ? 19.299 12.684 -3.795 1.00 32.22 46 LYS A O 3
ATOM 4081 N N . LEU A 1 47 ? 19.950 10.648 -4.570 1.00 71.23 47 LEU A N 3
ATOM 4082 C CA . LEU A 1 47 ? 18.623 10.061 -4.591 1.00 61.25 47 LEU A CA 3
ATOM 4083 C C . LEU A 1 47 ? 18.042 10.146 -3.185 1.00 64.21 47 LEU A C 3
ATOM 4084 O O . LEU A 1 47 ? 18.732 9.796 -2.227 1.00 2.24 47 LEU A O 3
ATOM 4100 N N . ARG A 1 48 ? 16.791 10.575 -3.052 1.00 12.21 48 ARG A N 3
ATOM 4101 C CA . ARG A 1 48 ? 16.074 10.628 -1.788 1.00 52.20 48 ARG A CA 3
ATOM 4102 C C . ARG A 1 48 ? 14.707 10.000 -1.987 1.00 43.13 48 ARG A C 3
ATOM 4103 O O . ARG A 1 48 ? 13.826 10.609 -2.599 1.00 42.40 48 ARG A O 3
ATOM 4124 N N . TYR A 1 49 ? 14.526 8.777 -1.488 1.00 55.25 49 TYR A N 3
ATOM 4125 C CA . TYR A 1 49 ? 13.191 8.200 -1.378 1.00 5.32 49 TYR A CA 3
ATOM 4126 C C . TYR A 1 49 ? 12.323 9.108 -0.497 1.00 24.10 49 TYR A C 3
ATOM 4127 O O . TYR A 1 49 ? 12.831 9.770 0.411 1.00 55.13 49 TYR A O 3
ATOM 4145 N N . SER A 1 50 ? 11.025 9.174 -0.769 1.00 22.12 50 SER A N 3
ATOM 4146 C CA . SER A 1 50 ? 10.052 9.822 0.108 1.00 60.25 50 SER A CA 3
ATOM 4147 C C . SER A 1 50 ? 9.945 9.089 1.451 1.00 3.13 50 SER A C 3
ATOM 4148 O O . SER A 1 50 ? 10.357 7.931 1.561 1.00 4.24 50 SER A O 3
ATOM 4156 N N . PRO A 1 51 ? 9.370 9.721 2.489 1.00 24.11 51 PRO A N 3
ATOM 4157 C CA . PRO A 1 51 ? 9.017 9.028 3.719 1.00 43.42 51 PRO A CA 3
ATOM 4158 C C . PRO A 1 51 ? 7.764 8.165 3.518 1.00 4.41 51 PRO A C 3
ATOM 4159 O O . PRO A 1 51 ? 7.513 7.261 4.312 1.00 42.53 51 PRO A O 3
ATOM 4170 N N . TYR A 1 52 ? 6.978 8.414 2.463 1.00 22.44 52 TYR A N 3
ATOM 4171 C CA . TYR A 1 52 ? 5.664 7.815 2.282 1.00 54.42 52 TYR A CA 3
ATOM 4172 C C . TYR A 1 52 ? 5.711 6.371 1.784 1.00 1.35 52 TYR A C 3
ATOM 4173 O O . TYR A 1 52 ? 4.666 5.814 1.463 1.00 3.31 52 TYR A O 3
ATOM 4191 N N . LEU A 1 53 ? 6.895 5.774 1.662 1.00 50.50 53 LEU A N 3
ATOM 4192 C CA . LEU A 1 53 ? 7.117 4.534 0.941 1.00 72.22 53 LEU A CA 3
ATOM 4193 C C . LEU A 1 53 ? 8.370 3.903 1.533 1.00 75.24 53 LEU A C 3
ATOM 4194 O O . LEU A 1 53 ? 9.458 4.447 1.346 1.00 12.10 53 LEU A O 3
ATOM 4210 N N . LYS A 1 54 ? 8.238 2.830 2.318 1.00 55.12 54 LYS A N 3
ATOM 4211 C CA . LYS A 1 54 ? 9.372 2.200 3.001 1.00 61.52 54 LYS A CA 3
ATOM 4212 C C . LYS A 1 54 ? 9.187 0.683 3.052 1.00 41.03 54 LYS A C 3
ATOM 4213 O O . LYS A 1 54 ? 8.051 0.219 3.145 1.00 10.51 54 LYS A O 3
ATOM 4232 N N . PRO A 1 55 ? 10.270 -0.107 3.074 1.00 52.32 55 PRO A N 3
ATOM 4233 C CA . PRO A 1 55 ? 10.176 -1.530 3.352 1.00 55.21 55 PRO A CA 3
ATOM 4234 C C . PRO A 1 55 ? 9.829 -1.756 4.832 1.00 11.12 55 PRO A C 3
ATOM 4235 O O . PRO A 1 55 ? 9.971 -0.868 5.684 1.00 71.20 55 PRO A O 3
ATOM 4246 N N . ARG A 1 56 ? 9.392 -2.974 5.141 1.00 33.22 56 ARG A N 3
ATOM 4247 C CA . ARG A 1 56 ? 9.079 -3.465 6.486 1.00 70.21 56 ARG A CA 3
ATOM 4248 C C . ARG A 1 56 ? 9.466 -4.947 6.556 1.00 3.05 56 ARG A C 3
ATOM 4249 O O . ARG A 1 56 ? 10.090 -5.445 5.618 1.00 1.00 56 ARG A O 3
ATOM 4270 N N . VAL A 1 57 ? 9.113 -5.669 7.624 1.00 4.04 57 VAL A N 3
ATOM 4271 C CA . VAL A 1 57 ? 9.258 -7.121 7.666 1.00 61.30 57 VAL A CA 3
ATOM 4272 C C . VAL A 1 57 ? 8.030 -7.735 8.340 1.00 65.41 57 VAL A C 3
ATOM 4273 O O . VAL A 1 57 ? 7.908 -7.659 9.562 1.00 51.11 57 VAL A O 3
ATOM 4286 N N . ILE A 1 58 ? 7.124 -8.335 7.565 1.00 64.14 58 ILE A N 3
ATOM 4287 C CA . ILE A 1 58 ? 5.979 -9.095 8.066 1.00 61.24 58 ILE A CA 3
ATOM 4288 C C . ILE A 1 58 ? 6.219 -10.538 7.643 1.00 40.44 58 ILE A C 3
ATOM 4289 O O . ILE A 1 58 ? 6.555 -10.767 6.486 1.00 72.41 58 ILE A O 3
ATOM 4305 N N . GLU A 1 59 ? 6.084 -11.517 8.541 1.00 31.22 59 GLU A N 3
ATOM 4306 C CA . GLU A 1 59 ? 6.239 -12.949 8.221 1.00 2.33 59 GLU A CA 3
ATOM 4307 C C . GLU A 1 59 ? 7.589 -13.271 7.530 1.00 15.14 59 GLU A C 3
ATOM 4308 O O . GLU A 1 59 ? 7.725 -14.301 6.866 1.00 14.03 59 GLU A O 3
ATOM 4320 N N . GLY A 1 60 ? 8.588 -12.390 7.651 1.00 0.30 60 GLY A N 3
ATOM 4321 C CA . GLY A 1 60 ? 9.893 -12.504 7.005 1.00 41.11 60 GLY A CA 3
ATOM 4322 C C . GLY A 1 60 ? 9.970 -11.948 5.573 1.00 41.05 60 GLY A C 3
ATOM 4323 O O . GLY A 1 60 ? 11.043 -12.007 4.966 1.00 44.12 60 GLY A O 3
ATOM 4327 N N . VAL A 1 61 ? 8.881 -11.412 5.022 1.00 33.40 61 VAL A N 3
ATOM 4328 C CA . VAL A 1 61 ? 8.803 -10.749 3.720 1.00 31.40 61 VAL A CA 3
ATOM 4329 C C . VAL A 1 61 ? 9.420 -9.346 3.798 1.00 4.12 61 VAL A C 3
ATOM 4330 O O . VAL A 1 61 ? 9.669 -8.834 4.885 1.00 5.11 61 VAL A O 3
ATOM 4343 N N . ARG A 1 62 ? 9.689 -8.709 2.656 1.00 12.45 62 ARG A N 3
ATOM 4344 C CA . ARG A 1 62 ? 10.142 -7.311 2.595 1.00 75.31 62 ARG A CA 3
ATOM 4345 C C . ARG A 1 62 ? 9.005 -6.302 2.625 1.00 24.23 62 ARG A C 3
ATOM 4346 O O . ARG A 1 62 ? 9.223 -5.138 2.973 1.00 60.43 62 ARG A O 3
ATOM 4367 N N . CYS A 1 63 ? 7.798 -6.749 2.280 1.00 64.41 63 CYS A N 3
ATOM 4368 C CA . CYS A 1 63 ? 6.587 -5.932 2.172 1.00 3.41 63 CYS A CA 3
ATOM 4369 C C . CYS A 1 63 ? 6.843 -4.602 1.427 1.00 52.40 63 CYS A C 3
ATOM 4370 O O . CYS A 1 63 ? 7.818 -4.519 0.676 1.00 31.20 63 CYS A O 3
ATOM 4378 N N . LEU A 1 64 ? 5.938 -3.624 1.512 1.00 44.41 64 LEU A N 3
ATOM 4379 C CA . LEU A 1 64 ? 6.137 -2.223 1.155 1.00 44.43 64 LEU A CA 3
ATOM 4380 C C . LEU A 1 64 ? 5.056 -1.409 1.870 1.00 61.13 64 LEU A C 3
ATOM 4381 O O . LEU A 1 64 ? 3.890 -1.478 1.485 1.00 55.42 64 LEU A O 3
ATOM 4397 N N . ALA A 1 65 ? 5.412 -0.698 2.939 1.00 54.43 65 ALA A N 3
ATOM 4398 C CA . ALA A 1 65 ? 4.525 0.235 3.624 1.00 74.24 65 ALA A CA 3
ATOM 4399 C C . ALA A 1 65 ? 4.317 1.466 2.725 1.00 62.21 65 ALA A C 3
ATOM 4400 O O . ALA A 1 65 ? 5.292 1.950 2.145 1.00 43.31 65 ALA A O 3
ATOM 4407 N N . VAL A 1 66 ? 3.085 1.974 2.619 1.00 53.10 66 VAL A N 3
ATOM 4408 C CA . VAL A 1 66 ? 2.695 3.123 1.792 1.00 45.53 66 VAL A CA 3
ATOM 4409 C C . VAL A 1 66 ? 1.840 4.021 2.689 1.00 70.21 66 VAL A C 3
ATOM 4410 O O . VAL A 1 66 ? 0.743 3.640 3.106 1.00 1.13 66 VAL A O 3
ATOM 4423 N N . ASP A 1 67 ? 2.383 5.174 3.059 1.00 51.11 67 ASP A N 3
ATOM 4424 C CA . ASP A 1 67 ? 1.785 6.143 3.966 1.00 14.12 67 ASP A CA 3
ATOM 4425 C C . ASP A 1 67 ? 0.575 6.769 3.280 1.00 23.31 67 ASP A C 3
ATOM 4426 O O . ASP A 1 67 ? 0.693 7.289 2.166 1.00 24.44 67 ASP A O 3
ATOM 4435 N N . LEU A 1 68 ? -0.600 6.708 3.909 1.00 54.33 68 LEU A N 3
ATOM 4436 C CA . LEU A 1 68 ? -1.848 7.254 3.374 1.00 53.03 68 LEU A CA 3
ATOM 4437 C C . LEU A 1 68 ? -1.795 8.771 3.194 1.00 62.31 68 LEU A C 3
ATOM 4438 O O . LEU A 1 68 ? -2.575 9.320 2.426 1.00 34.23 68 LEU A O 3
ATOM 4454 N N . LYS A 1 69 ? -0.853 9.467 3.834 1.00 53.44 69 LYS A N 3
ATOM 4455 C CA . LYS A 1 69 ? -0.709 10.907 3.651 1.00 51.41 69 LYS A CA 3
ATOM 4456 C C . LYS A 1 69 ? -0.309 11.246 2.223 1.00 31.23 69 LYS A C 3
ATOM 4457 O O . LYS A 1 69 ? -0.617 12.349 1.772 1.00 13.34 69 LYS A O 3
ATOM 4476 N N . LEU A 1 70 ? 0.346 10.329 1.495 1.00 42.20 70 LEU A N 3
ATOM 4477 C CA . LEU A 1 70 ? 0.548 10.525 0.065 1.00 34.32 70 LEU A CA 3
ATOM 4478 C C . LEU A 1 70 ? -0.808 10.768 -0.598 1.00 14.33 70 LEU A C 3
ATOM 4479 O O . LEU A 1 70 ? -0.918 11.698 -1.385 1.00 15.52 70 LEU A O 3
ATOM 4495 N N . LYS A 1 71 ? -1.845 9.972 -0.317 1.00 24.31 71 LYS A N 3
ATOM 4496 C CA . LYS A 1 71 ? -3.144 10.054 -0.993 1.00 75.24 71 LYS A CA 3
ATOM 4497 C C . LYS A 1 71 ? -3.736 11.473 -0.813 1.00 52.22 71 LYS A C 3
ATOM 4498 O O . LYS A 1 71 ? -4.490 11.945 -1.660 1.00 0.34 71 LYS A O 3
ATOM 4517 N N . ASP A 1 72 ? -3.320 12.211 0.221 1.00 14.32 72 ASP A N 3
ATOM 4518 C CA . ASP A 1 72 ? -3.743 13.585 0.505 1.00 51.12 72 ASP A CA 3
ATOM 4519 C C . ASP A 1 72 ? -3.105 14.584 -0.472 1.00 44.33 72 ASP A C 3
ATOM 4520 O O . ASP A 1 72 ? -3.610 15.694 -0.648 1.00 35.33 72 ASP A O 3
ATOM 4529 N N . THR A 1 73 ? -2.010 14.205 -1.141 1.00 11.44 73 THR A N 3
ATOM 4530 C CA . THR A 1 73 ? -1.146 15.084 -1.928 1.00 30.14 73 THR A CA 3
ATOM 4531 C C . THR A 1 73 ? -0.866 14.588 -3.368 1.00 11.54 73 THR A C 3
ATOM 4532 O O . THR A 1 73 ? -0.919 15.419 -4.277 1.00 43.01 73 THR A O 3
ATOM 4543 N N . ASN A 1 74 ? -0.634 13.292 -3.638 1.00 25.24 74 ASN A N 3
ATOM 4544 C CA . ASN A 1 74 ? -0.520 12.779 -5.022 1.00 50.34 74 ASN A CA 3
ATOM 4545 C C . ASN A 1 74 ? -1.185 11.416 -5.203 1.00 24.04 74 ASN A C 3
ATOM 4546 O O . ASN A 1 74 ? -0.519 10.429 -5.536 1.00 71.32 74 ASN A O 3
ATOM 4557 N N . PRO A 1 75 ? -2.506 11.307 -5.033 1.00 2.34 75 PRO A N 3
ATOM 4558 C CA . PRO A 1 75 ? -3.126 9.997 -4.949 1.00 11.22 75 PRO A CA 3
ATOM 4559 C C . PRO A 1 75 ? -3.100 9.258 -6.283 1.00 42.24 75 PRO A C 3
ATOM 4560 O O . PRO A 1 75 ? -3.287 8.054 -6.300 1.00 21.54 75 PRO A O 3
ATOM 4571 N N . GLU A 1 76 ? -2.806 9.945 -7.383 1.00 52.53 76 GLU A N 3
ATOM 4572 C CA . GLU A 1 76 ? -2.512 9.410 -8.703 1.00 5.11 76 GLU A CA 3
ATOM 4573 C C . GLU A 1 76 ? -1.496 8.274 -8.617 1.00 52.21 76 GLU A C 3
ATOM 4574 O O . GLU A 1 76 ? -1.684 7.225 -9.228 1.00 43.02 76 GLU A O 3
ATOM 4586 N N . GLY A 1 77 ? -0.447 8.467 -7.824 1.00 73.30 77 GLY A N 3
ATOM 4587 C CA . GLY A 1 77 ? 0.545 7.439 -7.596 1.00 14.52 77 GLY A CA 3
ATOM 4588 C C . GLY A 1 77 ? -0.052 6.288 -6.794 1.00 35.51 77 GLY A C 3
ATOM 4589 O O . GLY A 1 77 ? 0.001 5.134 -7.224 1.00 61.32 77 GLY A O 3
ATOM 4593 N N . PHE A 1 78 ? -0.674 6.605 -5.650 1.00 54.13 78 PHE A N 3
ATOM 4594 C CA . PHE A 1 78 ? -1.330 5.646 -4.757 1.00 31.34 78 PHE A CA 3
ATOM 4595 C C . PHE A 1 78 ? -2.251 4.704 -5.531 1.00 61.03 78 PHE A C 3
ATOM 4596 O O . PHE A 1 78 ? -2.140 3.484 -5.441 1.00 33.54 78 PHE A O 3
ATOM 4613 N N . ASN A 1 79 ? -3.112 5.300 -6.348 1.00 72.31 79 ASN A N 3
ATOM 4614 C CA . ASN A 1 79 ? -4.052 4.686 -7.267 1.00 23.01 79 ASN A CA 3
ATOM 4615 C C . ASN A 1 79 ? -3.365 3.591 -8.078 1.00 22.13 79 ASN A C 3
ATOM 4616 O O . ASN A 1 79 ? -3.711 2.413 -7.946 1.00 2.40 79 ASN A O 3
ATOM 4627 N N . GLN A 1 80 ? -2.361 3.952 -8.885 1.00 32.55 80 GLN A N 3
ATOM 4628 C CA . GLN A 1 80 ? -1.608 2.987 -9.685 1.00 53.20 80 GLN A CA 3
ATOM 4629 C C . GLN A 1 80 ? -0.867 1.949 -8.828 1.00 33.32 80 GLN A C 3
ATOM 4630 O O . GLN A 1 80 ? -0.639 0.821 -9.270 1.00 41.24 80 GLN A O 3
ATOM 4644 N N . LEU A 1 81 ? -0.454 2.312 -7.612 1.00 32.03 81 LEU A N 3
ATOM 4645 C CA . LEU A 1 81 ? 0.264 1.431 -6.691 1.00 70.41 81 LEU A CA 3
ATOM 4646 C C . LEU A 1 81 ? -0.608 0.246 -6.291 1.00 63.14 81 LEU A C 3
ATOM 4647 O O . LEU A 1 81 ? -0.136 -0.892 -6.344 1.00 75.21 81 LEU A O 3
ATOM 4663 N N . MET A 1 82 ? -1.870 0.506 -5.940 1.00 1.30 82 MET A N 3
ATOM 4664 C CA . MET A 1 82 ? -2.806 -0.547 -5.569 1.00 22.25 82 MET A CA 3
ATOM 4665 C C . MET A 1 82 ? -3.011 -1.509 -6.740 1.00 10.13 82 MET A C 3
ATOM 4666 O O . MET A 1 82 ? -2.993 -2.723 -6.541 1.00 41.30 82 MET A O 3
ATOM 4680 N N . HIS A 1 83 ? -3.149 -0.977 -7.962 1.00 1.43 83 HIS A N 3
ATOM 4681 C CA . HIS A 1 83 ? -3.369 -1.793 -9.148 1.00 62.03 83 HIS A CA 3
ATOM 4682 C C . HIS A 1 83 ? -2.227 -2.787 -9.344 1.00 61.42 83 HIS A C 3
ATOM 4683 O O . HIS A 1 83 ? -2.492 -3.970 -9.537 1.00 64.43 83 HIS A O 3
ATOM 4697 N N . PHE A 1 84 ? -0.971 -2.328 -9.244 1.00 74.34 84 PHE A N 3
ATOM 4698 C CA . PHE A 1 84 ? 0.198 -3.198 -9.335 1.00 62.43 84 PHE A CA 3
ATOM 4699 C C . PHE A 1 84 ? 0.116 -4.330 -8.313 1.00 22.42 84 PHE A C 3
ATOM 4700 O O . PHE A 1 84 ? 0.445 -5.469 -8.647 1.00 21.00 84 PHE A O 3
ATOM 4717 N N . ALA A 1 85 ? -0.309 -4.041 -7.078 1.00 55.35 85 ALA A N 3
ATOM 4718 C CA . ALA A 1 85 ? -0.392 -5.051 -6.038 1.00 61.11 85 ALA A CA 3
ATOM 4719 C C . ALA A 1 85 ? -1.303 -6.193 -6.482 1.00 44.00 85 ALA A C 3
ATOM 4720 O O . ALA A 1 85 ? -0.830 -7.321 -6.631 1.00 62.31 85 ALA A O 3
ATOM 4727 N N . THR A 1 86 ? -2.584 -5.905 -6.710 1.00 64.02 86 THR A N 3
ATOM 4728 C CA . THR A 1 86 ? -3.540 -6.928 -7.094 1.00 74.44 86 THR A CA 3
ATOM 4729 C C . THR A 1 86 ? -3.125 -7.594 -8.416 1.00 71.13 86 THR A C 3
ATOM 4730 O O . THR A 1 86 ? -3.224 -8.815 -8.515 1.00 43.11 86 THR A O 3
ATOM 4741 N N . GLU A 1 87 ? -2.576 -6.867 -9.398 1.00 22.33 87 GLU A N 3
ATOM 4742 C CA . GLU A 1 87 ? -2.176 -7.450 -10.675 1.00 71.10 87 GLU A CA 3
ATOM 4743 C C . GLU A 1 87 ? -1.134 -8.556 -10.488 1.00 3.25 87 GLU A C 3
ATOM 4744 O O . GLU A 1 87 ? -1.286 -9.681 -10.976 1.00 54.40 87 GLU A O 3
ATOM 4756 N N . ASN A 1 88 ? -0.092 -8.253 -9.714 1.00 42.13 88 ASN A N 3
ATOM 4757 C CA . ASN A 1 88 ? 1.022 -9.156 -9.432 1.00 70.24 88 ASN A CA 3
ATOM 4758 C C . ASN A 1 88 ? 0.635 -10.130 -8.308 1.00 73.43 88 ASN A C 3
ATOM 4759 O O . ASN A 1 88 ? 1.475 -10.849 -7.767 1.00 32.12 88 ASN A O 3
ATOM 4770 N N . GLN A 1 89 ? -0.661 -10.173 -7.971 1.00 55.52 89 GLN A N 3
ATOM 4771 C CA . GLN A 1 89 ? -1.331 -11.032 -7.009 1.00 41.10 89 GLN A CA 3
ATOM 4772 C C . GLN A 1 89 ? -0.823 -10.835 -5.584 1.00 51.54 89 GLN A C 3
ATOM 4773 O O . GLN A 1 89 ? -1.036 -11.717 -4.750 1.00 41.22 89 GLN A O 3
ATOM 4787 N N . LEU A 1 90 ? -0.132 -9.729 -5.306 1.00 55.33 90 LEU A N 3
ATOM 4788 C CA . LEU A 1 90 ? 0.367 -9.379 -3.990 1.00 3.25 90 LEU A CA 3
ATOM 4789 C C . LEU A 1 90 ? -0.823 -9.231 -3.055 1.00 35.33 90 LEU A C 3
ATOM 4790 O O . LEU A 1 90 ? -1.876 -8.709 -3.434 1.00 41.21 90 LEU A O 3
ATOM 4806 N N . ASN A 1 91 ? -0.650 -9.705 -1.826 1.00 35.04 91 ASN A N 3
ATOM 4807 C CA . ASN A 1 91 ? -1.648 -9.535 -0.786 1.00 64.24 91 ASN A CA 3
ATOM 4808 C C . ASN A 1 91 ? -1.566 -8.080 -0.333 1.00 62.54 91 ASN A C 3
ATOM 4809 O O . ASN A 1 91 ? -0.531 -7.666 0.189 1.00 24.32 91 ASN A O 3
ATOM 4820 N N . ILE A 1 92 ? -2.587 -7.269 -0.589 1.00 60.43 92 ILE A N 3
ATOM 4821 C CA . ILE A 1 92 ? -2.693 -5.951 0.019 1.00 33.51 92 ILE A CA 3
ATOM 4822 C C . ILE A 1 92 ? -3.014 -6.225 1.484 1.00 33.11 92 ILE A C 3
ATOM 4823 O O . ILE A 1 92 ? -4.081 -6.755 1.799 1.00 22.53 92 ILE A O 3
ATOM 4839 N N . LEU A 1 93 ? -2.074 -5.925 2.373 1.00 12.24 93 LEU A N 3
ATOM 4840 C CA . LEU A 1 93 ? -2.310 -5.862 3.804 1.00 22.20 93 LEU A CA 3
ATOM 4841 C C . LEU A 1 93 ? -2.450 -4.383 4.188 1.00 52.31 93 LEU A C 3
ATOM 4842 O O . LEU A 1 93 ? -2.127 -3.482 3.408 1.00 31.11 93 LEU A O 3
ATOM 4858 N N . ASP A 1 94 ? -2.897 -4.136 5.413 1.00 13.33 94 ASP A N 3
ATOM 4859 C CA . ASP A 1 94 ? -2.914 -2.825 6.055 1.00 64.32 94 ASP A CA 3
ATOM 4860 C C . ASP A 1 94 ? -1.867 -2.805 7.173 1.00 41.02 94 ASP A C 3
ATOM 4861 O O . ASP A 1 94 ? -1.017 -3.692 7.262 1.00 14.34 94 ASP A O 3
ATOM 4870 N N . ALA A 1 95 ? -1.921 -1.805 8.044 1.00 53.21 95 ALA A N 3
ATOM 4871 C CA . ALA A 1 95 ? -0.887 -1.502 9.033 1.00 61.43 95 ALA A CA 3
ATOM 4872 C C . ALA A 1 95 ? -0.671 -2.612 10.061 1.00 32.11 95 ALA A C 3
ATOM 4873 O O . ALA A 1 95 ? 0.444 -2.763 10.571 1.00 3.12 95 ALA A O 3
ATOM 4880 N N . GLU A 1 96 ? -1.730 -3.338 10.420 1.00 62.43 96 GLU A N 3
ATOM 4881 C CA . GLU A 1 96 ? -1.687 -4.504 11.304 1.00 61.43 96 GLU A CA 3
ATOM 4882 C C . GLU A 1 96 ? -1.197 -5.757 10.567 1.00 63.52 96 GLU A C 3
ATOM 4883 O O . GLU A 1 96 ? -1.023 -6.821 11.165 1.00 55.40 96 GLU A O 3
ATOM 4895 N N . GLY A 1 97 ? -1.016 -5.672 9.252 1.00 24.32 97 GLY A N 3
ATOM 4896 C CA . GLY A 1 97 ? -0.828 -6.826 8.404 1.00 2.02 97 GLY A CA 3
ATOM 4897 C C . GLY A 1 97 ? -2.124 -7.628 8.267 1.00 64.23 97 GLY A C 3
ATOM 4898 O O . GLY A 1 97 ? -2.058 -8.845 8.095 1.00 34.01 97 GLY A O 3
ATOM 4902 N N . ASN A 1 98 ? -3.291 -6.986 8.385 1.00 62.14 98 ASN A N 3
ATOM 4903 C CA . ASN A 1 98 ? -4.568 -7.607 8.034 1.00 64.24 98 ASN A CA 3
ATOM 4904 C C . ASN A 1 98 ? -4.708 -7.488 6.525 1.00 21.01 98 ASN A C 3
ATOM 4905 O O . ASN A 1 98 ? -4.540 -6.386 6.004 1.00 35.44 98 ASN A O 3
ATOM 4916 N N . SER A 1 99 ? -5.027 -8.575 5.833 1.00 23.44 99 SER A N 3
ATOM 4917 C CA . SER A 1 99 ? -5.339 -8.566 4.413 1.00 12.34 99 SER A CA 3
ATOM 4918 C C . SER A 1 99 ? -6.623 -7.772 4.146 1.00 61.32 99 SER A C 3
ATOM 4919 O O . SER A 1 99 ? -7.627 -7.971 4.832 1.00 20.44 99 SER A O 3
ATOM 4927 N N . ILE A 1 100 ? -6.597 -6.897 3.143 1.00 75.13 100 ILE A N 3
ATOM 4928 C CA . ILE A 1 100 ? -7.722 -6.102 2.672 1.00 34.53 100 ILE A CA 3
ATOM 4929 C C . ILE A 1 100 ? -7.726 -6.085 1.135 1.00 53.41 100 ILE A C 3
ATOM 4930 O O . ILE A 1 100 ? -6.840 -6.607 0.450 1.00 52.23 100 ILE A O 3
ATOM 4946 N N . ASP A 1 101 ? -8.778 -5.480 0.594 1.00 64.05 101 ASP A N 3
ATOM 4947 C CA . ASP A 1 101 ? -8.893 -5.023 -0.785 1.00 42.24 101 ASP A CA 3
ATOM 4948 C C . ASP A 1 101 ? -8.043 -3.774 -0.993 1.00 62.03 101 ASP A C 3
ATOM 4949 O O . ASP A 1 101 ? -7.293 -3.377 -0.095 1.00 73.22 101 ASP A O 3
ATOM 4958 N N . ALA A 1 102 ? -8.249 -3.073 -2.105 1.00 4.22 102 ALA A N 3
ATOM 4959 C CA . ALA A 1 102 ? -8.046 -1.633 -2.148 1.00 12.01 102 ALA A CA 3
ATOM 4960 C C . ALA A 1 102 ? -9.369 -0.857 -2.068 1.00 54.31 102 ALA A C 3
ATOM 4961 O O . ALA A 1 102 ? -9.369 0.353 -1.842 1.00 64.33 102 ALA A O 3
ATOM 4968 N N . ALA A 1 103 ? -10.508 -1.531 -2.251 1.00 3.03 103 ALA A N 3
ATOM 4969 C CA . ALA A 1 103 ? -11.848 -0.952 -2.327 1.00 24.13 103 ALA A CA 3
ATOM 4970 C C . ALA A 1 103 ? -12.347 -0.387 -0.991 1.00 1.42 103 ALA A C 3
ATOM 4971 O O . ALA A 1 103 ? -13.398 0.255 -0.954 1.00 62.51 103 ALA A O 3
ATOM 4978 N N . GLN A 1 104 ? -11.620 -0.612 0.103 1.00 14.15 104 GLN A N 3
ATOM 4979 C CA . GLN A 1 104 ? -11.859 -0.019 1.413 1.00 61.43 104 GLN A CA 3
ATOM 4980 C C . GLN A 1 104 ? -10.781 1.035 1.738 1.00 73.15 104 GLN A C 3
ATOM 4981 O O . GLN A 1 104 ? -10.649 1.441 2.888 1.00 11.21 104 GLN A O 3
ATOM 4995 N N . VAL A 1 105 ? -9.986 1.462 0.747 1.00 70.11 105 VAL A N 3
ATOM 4996 C CA . VAL A 1 105 ? -8.929 2.468 0.898 1.00 33.21 105 VAL A CA 3
ATOM 4997 C C . VAL A 1 105 ? -9.042 3.600 -0.129 1.00 52.20 105 VAL A C 3
ATOM 4998 O O . VAL A 1 105 ? -8.768 4.754 0.195 1.00 64.22 105 VAL A O 3
ATOM 5011 N N . THR A 1 106 ? -9.403 3.320 -1.381 1.00 40.25 106 THR A N 3
ATOM 5012 C CA . THR A 1 106 ? -9.385 4.371 -2.400 1.00 42.24 106 THR A CA 3
ATOM 5013 C C . THR A 1 106 ? -10.634 5.253 -2.391 1.00 40.34 106 THR A C 3
ATOM 5014 O O . THR A 1 106 ? -10.582 6.389 -2.863 1.00 65.45 106 THR A O 3
ATOM 5025 N N . GLU A 1 107 ? -11.724 4.751 -1.823 1.00 20.30 107 GLU A N 3
ATOM 5026 C CA . GLU A 1 107 ? -13.095 5.216 -2.036 1.00 42.54 107 GLU A CA 3
ATOM 5027 C C . GLU A 1 107 ? -13.822 5.474 -0.710 1.00 22.11 107 GLU A C 3
ATOM 5028 O O . GLU A 1 107 ? -15.057 5.459 -0.651 1.00 4.21 107 GLU A O 3
ATOM 5040 N N . ILE A 1 108 ? -13.049 5.681 0.360 1.00 65.43 108 ILE A N 3
ATOM 5041 C CA . ILE A 1 108 ? -13.568 5.940 1.703 1.00 53.44 108 ILE A CA 3
ATOM 5042 C C . ILE A 1 108 ? -14.478 7.164 1.644 1.00 41.54 108 ILE A C 3
ATOM 5043 O O . ILE A 1 108 ? -15.601 7.109 2.197 1.00 1.40 108 ILE A O 3
ATOM 5059 N N . GLY A 1 1 ? -15.951 -7.037 4.873 1.00 3.43 1 GLY A N 4
ATOM 5060 C CA . GLY A 1 1 ? -17.119 -7.066 3.977 1.00 23.55 1 GLY A CA 4
ATOM 5061 C C . GLY A 1 1 ? -18.306 -7.699 4.670 1.00 20.33 1 GLY A C 4
ATOM 5062 O O . GLY A 1 1 ? -18.108 -8.648 5.428 1.00 1.35 1 GLY A O 4
ATOM 5066 N N . MET A 1 2 ? -19.520 -7.177 4.438 1.00 13.45 2 MET A N 4
ATOM 5067 C CA . MET A 1 2 ? -20.752 -7.519 5.168 1.00 31.30 2 MET A CA 4
ATOM 5068 C C . MET A 1 2 ? -20.487 -7.601 6.680 1.00 22.21 2 MET A C 4
ATOM 5069 O O . MET A 1 2 ? -20.677 -8.620 7.337 1.00 61.04 2 MET A O 4
ATOM 5083 N N . GLY A 1 3 ? -19.972 -6.488 7.214 1.00 60.14 3 GLY A N 4
ATOM 5084 C CA . GLY A 1 3 ? -19.114 -6.432 8.385 1.00 4.52 3 GLY A CA 4
ATOM 5085 C C . GLY A 1 3 ? -17.794 -5.797 7.956 1.00 45.03 3 GLY A C 4
ATOM 5086 O O . GLY A 1 3 ? -17.562 -5.670 6.752 1.00 41.41 3 GLY A O 4
ATOM 5090 N N . THR A 1 4 ? -16.939 -5.373 8.890 1.00 30.04 4 THR A N 4
ATOM 5091 C CA . THR A 1 4 ? -15.509 -5.117 8.648 1.00 13.10 4 THR A CA 4
ATOM 5092 C C . THR A 1 4 ? -15.242 -4.343 7.336 1.00 73.44 4 THR A C 4
ATOM 5093 O O . THR A 1 4 ? -14.584 -4.853 6.418 1.00 51.04 4 THR A O 4
ATOM 5104 N N . THR A 1 5 ? -15.868 -3.170 7.184 1.00 34.23 5 THR A N 4
ATOM 5105 C CA . THR A 1 5 ? -15.679 -2.258 6.045 1.00 42.53 5 THR A CA 4
ATOM 5106 C C . THR A 1 5 ? -15.836 -0.786 6.501 1.00 52.14 5 THR A C 4
ATOM 5107 O O . THR A 1 5 ? -16.084 0.106 5.691 1.00 73.02 5 THR A O 4
ATOM 5118 N N . GLU A 1 6 ? -15.800 -0.516 7.807 1.00 1.25 6 GLU A N 4
ATOM 5119 C CA . GLU A 1 6 ? -16.183 0.775 8.381 1.00 23.44 6 GLU A CA 4
ATOM 5120 C C . GLU A 1 6 ? -14.971 1.720 8.436 1.00 71.11 6 GLU A C 4
ATOM 5121 O O . GLU A 1 6 ? -13.836 1.253 8.558 1.00 42.44 6 GLU A O 4
ATOM 5133 N N . LYS A 1 7 ? -15.200 3.040 8.363 1.00 2.35 7 LYS A N 4
ATOM 5134 C CA . LYS A 1 7 ? -14.148 4.064 8.412 1.00 55.02 7 LYS A CA 4
ATOM 5135 C C . LYS A 1 7 ? -13.294 3.888 9.666 1.00 22.34 7 LYS A C 4
ATOM 5136 O O . LYS A 1 7 ? -13.806 4.108 10.770 1.00 63.13 7 LYS A O 4
ATOM 5155 N N . SER A 1 8 ? -11.999 3.620 9.500 1.00 44.24 8 SER A N 4
ATOM 5156 C CA . SER A 1 8 ? -11.018 3.663 10.578 1.00 45.42 8 SER A CA 4
ATOM 5157 C C . SER A 1 8 ? -9.927 4.690 10.243 1.00 44.10 8 SER A C 4
ATOM 5158 O O . SER A 1 8 ? -9.942 5.337 9.186 1.00 73.34 8 SER A O 4
ATOM 5166 N N . GLY A 1 9 ? -8.975 4.862 11.157 1.00 52.11 9 GLY A N 4
ATOM 5167 C CA . GLY A 1 9 ? -7.953 5.898 11.162 1.00 4.21 9 GLY A CA 4
ATOM 5168 C C . GLY A 1 9 ? -6.656 5.477 10.480 1.00 31.53 9 GLY A C 4
ATOM 5169 O O . GLY A 1 9 ? -5.598 6.002 10.834 1.00 34.42 9 GLY A O 4
ATOM 5173 N N . ILE A 1 10 ? -6.719 4.542 9.532 1.00 11.44 10 ILE A N 4
ATOM 5174 C CA . ILE A 1 10 ? -5.585 4.043 8.766 1.00 13.54 10 ILE A CA 4
ATOM 5175 C C . ILE A 1 10 ? -4.993 5.214 7.976 1.00 35.15 10 ILE A C 4
ATOM 5176 O O . ILE A 1 10 ? -5.673 5.833 7.161 1.00 33.43 10 ILE A O 4
ATOM 5192 N N . LYS A 1 11 ? -3.722 5.534 8.211 1.00 22.35 11 LYS A N 4
ATOM 5193 C CA . LYS A 1 11 ? -2.982 6.555 7.463 1.00 62.41 11 LYS A CA 4
ATOM 5194 C C . LYS A 1 11 ? -1.691 5.990 6.877 1.00 14.10 11 LYS A C 4
ATOM 5195 O O . LYS A 1 11 ? -0.763 6.732 6.572 1.00 50.30 11 LYS A O 4
ATOM 5214 N N . GLU A 1 12 ? -1.617 4.678 6.700 1.00 64.43 12 GLU A N 4
ATOM 5215 C CA . GLU A 1 12 ? -0.536 3.994 6.015 1.00 2.25 12 GLU A CA 4
ATOM 5216 C C . GLU A 1 12 ? -1.100 2.630 5.625 1.00 15.12 12 GLU A C 4
ATOM 5217 O O . GLU A 1 12 ? -1.761 2.002 6.450 1.00 1.40 12 GLU A O 4
ATOM 5229 N N . ILE A 1 13 ? -0.899 2.183 4.390 1.00 44.12 13 ILE A N 4
ATOM 5230 C CA . ILE A 1 13 ? -1.257 0.828 3.951 1.00 12.30 13 ILE A CA 4
ATOM 5231 C C . ILE A 1 13 ? 0.024 0.003 3.809 1.00 63.10 13 ILE A C 4
ATOM 5232 O O . ILE A 1 13 ? 1.118 0.572 3.914 1.00 63.23 13 ILE A O 4
ATOM 5248 N N . ILE A 1 14 ? -0.073 -1.314 3.579 1.00 33.31 14 ILE A N 4
ATOM 5249 C CA . ILE A 1 14 ? 1.111 -2.172 3.552 1.00 0.12 14 ILE A CA 4
ATOM 5250 C C . ILE A 1 14 ? 0.951 -3.190 2.424 1.00 12.24 14 ILE A C 4
ATOM 5251 O O . ILE A 1 14 ? 0.141 -4.109 2.494 1.00 22.44 14 ILE A O 4
ATOM 5267 N N . ILE A 1 15 ? 1.656 -2.987 1.318 1.00 61.54 15 ILE A N 4
ATOM 5268 C CA . ILE A 1 15 ? 1.679 -3.904 0.186 1.00 25.34 15 ILE A CA 4
ATOM 5269 C C . ILE A 1 15 ? 2.466 -5.130 0.659 1.00 20.53 15 ILE A C 4
ATOM 5270 O O . ILE A 1 15 ? 3.670 -5.019 0.930 1.00 15.13 15 ILE A O 4
ATOM 5286 N N . GLN A 1 16 ? 1.826 -6.291 0.806 1.00 2.34 16 GLN A N 4
ATOM 5287 C CA . GLN A 1 16 ? 2.558 -7.511 1.103 1.00 50.15 16 GLN A CA 4
ATOM 5288 C C . GLN A 1 16 ? 3.332 -7.937 -0.150 1.00 23.25 16 GLN A C 4
ATOM 5289 O O . GLN A 1 16 ? 2.933 -7.648 -1.273 1.00 63.35 16 GLN A O 4
ATOM 5303 N N . GLY A 1 17 ? 4.450 -8.647 0.027 1.00 62.12 17 GLY A N 4
ATOM 5304 C CA . GLY A 1 17 ? 5.209 -9.215 -1.092 1.00 23.42 17 GLY A CA 4
ATOM 5305 C C . GLY A 1 17 ? 4.813 -10.661 -1.376 1.00 72.24 17 GLY A C 4
ATOM 5306 O O . GLY A 1 17 ? 5.452 -11.321 -2.201 1.00 14.23 17 GLY A O 4
ATOM 5310 N N . LEU A 1 18 ? 3.814 -11.181 -0.665 1.00 75.41 18 LEU A N 4
ATOM 5311 C CA . LEU A 1 18 ? 3.197 -12.462 -0.945 1.00 4.52 18 LEU A CA 4
ATOM 5312 C C . LEU A 1 18 ? 2.098 -12.231 -1.967 1.00 73.44 18 LEU A C 4
ATOM 5313 O O . LEU A 1 18 ? 1.400 -11.214 -1.914 1.00 72.35 18 LEU A O 4
ATOM 5329 N N . THR A 1 19 ? 1.954 -13.170 -2.893 1.00 65.51 19 THR A N 4
ATOM 5330 C CA . THR A 1 19 ? 0.823 -13.205 -3.790 1.00 54.30 19 THR A CA 4
ATOM 5331 C C . THR A 1 19 ? -0.392 -13.748 -3.023 1.00 41.14 19 THR A C 4
ATOM 5332 O O . THR A 1 19 ? -0.252 -14.348 -1.949 1.00 0.10 19 THR A O 4
ATOM 5343 N N . ARG A 1 20 ? -1.586 -13.638 -3.606 1.00 54.44 20 ARG A N 4
ATOM 5344 C CA . ARG A 1 20 ? -2.811 -14.263 -3.097 1.00 4.12 20 ARG A CA 4
ATOM 5345 C C . ARG A 1 20 ? -2.748 -15.787 -3.028 1.00 43.03 20 ARG A C 4
ATOM 5346 O O . ARG A 1 20 ? -3.565 -16.426 -2.364 1.00 2.51 20 ARG A O 4
ATOM 5367 N N . ALA A 1 21 ? -1.793 -16.383 -3.737 1.00 55.40 21 ALA A N 4
ATOM 5368 C CA . ALA A 1 21 ? -1.495 -17.804 -3.657 1.00 23.44 21 ALA A CA 4
ATOM 5369 C C . ALA A 1 21 ? -0.740 -18.166 -2.374 1.00 5.32 21 ALA A C 4
ATOM 5370 O O . ALA A 1 21 ? -0.609 -19.350 -2.073 1.00 13.30 21 ALA A O 4
ATOM 5377 N N . GLY A 1 22 ? -0.211 -17.193 -1.627 1.00 23.35 22 GLY A N 4
ATOM 5378 C CA . GLY A 1 22 ? 0.593 -17.441 -0.436 1.00 14.42 22 GLY A CA 4
ATOM 5379 C C . GLY A 1 22 ? 2.028 -17.859 -0.763 1.00 14.44 22 GLY A C 4
ATOM 5380 O O . GLY A 1 22 ? 2.649 -18.587 0.013 1.00 44.22 22 GLY A O 4
ATOM 5384 N N . LYS A 1 23 ? 2.538 -17.453 -1.930 1.00 13.02 23 LYS A N 4
ATOM 5385 C CA . LYS A 1 23 ? 3.914 -17.640 -2.373 1.00 64.22 23 LYS A CA 4
ATOM 5386 C C . LYS A 1 23 ? 4.557 -16.264 -2.526 1.00 20.34 23 LYS A C 4
ATOM 5387 O O . LYS A 1 23 ? 3.829 -15.299 -2.773 1.00 74.21 23 LYS A O 4
ATOM 5406 N N . PRO A 1 24 ? 5.889 -16.128 -2.446 1.00 44.53 24 PRO A N 4
ATOM 5407 C CA . PRO A 1 24 ? 6.522 -14.835 -2.631 1.00 0.23 24 PRO A CA 4
ATOM 5408 C C . PRO A 1 24 ? 6.486 -14.432 -4.110 1.00 61.14 24 PRO A C 4
ATOM 5409 O O . PRO A 1 24 ? 6.610 -15.257 -5.024 1.00 71.03 24 PRO A O 4
ATOM 5420 N N . PHE A 1 25 ? 6.321 -13.136 -4.346 1.00 44.35 25 PHE A N 4
ATOM 5421 C CA . PHE A 1 25 ? 6.542 -12.482 -5.629 1.00 11.22 25 PHE A CA 4
ATOM 5422 C C . PHE A 1 25 ? 8.052 -12.258 -5.842 1.00 62.23 25 PHE A C 4
ATOM 5423 O O . PHE A 1 25 ? 8.816 -12.243 -4.867 1.00 63.13 25 PHE A O 4
ATOM 5440 N N . ARG A 1 26 ? 8.475 -12.040 -7.092 1.00 34.14 26 ARG A N 4
ATOM 5441 C CA . ARG A 1 26 ? 9.808 -11.580 -7.500 1.00 63.14 26 ARG A CA 4
ATOM 5442 C C . ARG A 1 26 ? 9.601 -10.286 -8.297 1.00 42.50 26 ARG A C 4
ATOM 5443 O O . ARG A 1 26 ? 8.511 -10.116 -8.836 1.00 33.53 26 ARG A O 4
ATOM 5464 N N . PRO A 1 27 ? 10.606 -9.411 -8.467 1.00 34.52 27 PRO A N 4
ATOM 5465 C CA . PRO A 1 27 ? 11.947 -9.568 -7.937 1.00 32.32 27 PRO A CA 4
ATOM 5466 C C . PRO A 1 27 ? 11.946 -9.479 -6.416 1.00 55.23 27 PRO A C 4
ATOM 5467 O O . PRO A 1 27 ? 11.108 -8.809 -5.824 1.00 53.42 27 PRO A O 4
ATOM 5478 N N . SER A 1 28 ? 12.897 -10.124 -5.756 1.00 1.43 28 SER A N 4
ATOM 5479 C CA . SER A 1 28 ? 13.056 -9.997 -4.314 1.00 23.55 28 SER A CA 4
ATOM 5480 C C . SER A 1 28 ? 13.447 -8.562 -3.948 1.00 5.13 28 SER A C 4
ATOM 5481 O O . SER A 1 28 ? 13.059 -8.083 -2.880 1.00 53.43 28 SER A O 4
ATOM 5489 N N . ASP A 1 29 ? 14.093 -7.834 -4.859 1.00 72.23 29 ASP A N 4
ATOM 5490 C CA . ASP A 1 29 ? 14.451 -6.426 -4.706 1.00 35.20 29 ASP A CA 4
ATOM 5491 C C . ASP A 1 29 ? 13.280 -5.473 -5.049 1.00 34.31 29 ASP A C 4
ATOM 5492 O O . ASP A 1 29 ? 13.500 -4.263 -5.125 1.00 10.21 29 ASP A O 4
ATOM 5501 N N . TRP A 1 30 ? 12.041 -5.964 -5.269 1.00 3.33 30 TRP A N 4
ATOM 5502 C CA . TRP A 1 30 ? 10.886 -5.120 -5.643 1.00 71.21 30 TRP A CA 4
ATOM 5503 C C . TRP A 1 30 ? 10.631 -3.995 -4.634 1.00 0.12 30 TRP A C 4
ATOM 5504 O O . TRP A 1 30 ? 10.230 -2.893 -5.012 1.00 3.25 30 TRP A O 4
ATOM 5525 N N . VAL A 1 31 ? 10.881 -4.258 -3.350 1.00 0.43 31 VAL A N 4
ATOM 5526 C CA . VAL A 1 31 ? 10.604 -3.312 -2.277 1.00 34.01 31 VAL A CA 4
ATOM 5527 C C . VAL A 1 31 ? 11.537 -2.097 -2.329 1.00 34.53 31 VAL A C 4
ATOM 5528 O O . VAL A 1 31 ? 11.184 -1.043 -1.806 1.00 23.50 31 VAL A O 4
ATOM 5541 N N . ASP A 1 32 ? 12.677 -2.190 -3.009 1.00 52.51 32 ASP A N 4
ATOM 5542 C CA . ASP A 1 32 ? 13.533 -1.031 -3.252 1.00 2.13 32 ASP A CA 4
ATOM 5543 C C . ASP A 1 32 ? 13.198 -0.367 -4.581 1.00 31.21 32 ASP A C 4
ATOM 5544 O O . ASP A 1 32 ? 13.525 0.802 -4.787 1.00 0.53 32 ASP A O 4
ATOM 5553 N N . ARG A 1 33 ? 12.565 -1.086 -5.509 1.00 61.51 33 ARG A N 4
ATOM 5554 C CA . ARG A 1 33 ? 12.197 -0.494 -6.790 1.00 72.14 33 ARG A CA 4
ATOM 5555 C C . ARG A 1 33 ? 11.177 0.598 -6.538 1.00 72.34 33 ARG A C 4
ATOM 5556 O O . ARG A 1 33 ? 11.383 1.743 -6.922 1.00 42.53 33 ARG A O 4
ATOM 5577 N N . MET A 1 34 ? 10.100 0.240 -5.843 1.00 31.20 34 MET A N 4
ATOM 5578 C CA . MET A 1 34 ? 8.959 1.124 -5.631 1.00 31.34 34 MET A CA 4
ATOM 5579 C C . MET A 1 34 ? 9.368 2.461 -5.007 1.00 51.34 34 MET A C 4
ATOM 5580 O O . MET A 1 34 ? 8.917 3.516 -5.455 1.00 20.44 34 MET A O 4
ATOM 5594 N N . CYS A 1 35 ? 10.257 2.439 -4.013 1.00 71.12 35 CYS A N 4
ATOM 5595 C CA . CYS A 1 35 ? 10.669 3.645 -3.317 1.00 54.32 35 CYS A CA 4
ATOM 5596 C C . CYS A 1 35 ? 11.444 4.600 -4.232 1.00 4.02 35 CYS A C 4
ATOM 5597 O O . CYS A 1 35 ? 11.413 5.806 -4.002 1.00 25.30 35 CYS A O 4
ATOM 5605 N N . SER A 1 36 ? 12.116 4.067 -5.256 1.00 42.40 36 SER A N 4
ATOM 5606 C CA . SER A 1 36 ? 12.782 4.777 -6.345 1.00 30.00 36 SER A CA 4
ATOM 5607 C C . SER A 1 36 ? 11.775 5.277 -7.388 1.00 41.10 36 SER A C 4
ATOM 5608 O O . SER A 1 36 ? 11.942 6.365 -7.941 1.00 73.21 36 SER A O 4
ATOM 5616 N N . THR A 1 37 ? 10.733 4.500 -7.675 1.00 72.33 37 THR A N 4
ATOM 5617 C CA . THR A 1 37 ? 9.685 4.841 -8.635 1.00 4.04 37 THR A CA 4
ATOM 5618 C C . THR A 1 37 ? 8.931 6.116 -8.224 1.00 25.33 37 THR A C 4
ATOM 5619 O O . THR A 1 37 ? 8.408 6.813 -9.094 1.00 51.43 37 THR A O 4
ATOM 5630 N N . TYR A 1 38 ? 8.939 6.466 -6.934 1.00 52.13 38 TYR A N 4
ATOM 5631 C CA . TYR A 1 38 ? 8.347 7.686 -6.394 1.00 1.33 38 TYR A CA 4
ATOM 5632 C C . TYR A 1 38 ? 9.401 8.452 -5.590 1.00 25.23 38 TYR A C 4
ATOM 5633 O O . TYR A 1 38 ? 9.146 8.905 -4.471 1.00 24.51 38 TYR A O 4
ATOM 5651 N N . ALA A 1 39 ? 10.609 8.563 -6.146 1.00 3.23 39 ALA A N 4
ATOM 5652 C CA . ALA A 1 39 ? 11.722 9.315 -5.582 1.00 50.32 39 ALA A CA 4
ATOM 5653 C C . ALA A 1 39 ? 12.000 10.591 -6.382 1.00 74.41 39 ALA A C 4
ATOM 5654 O O . ALA A 1 39 ? 11.296 10.924 -7.335 1.00 51.01 39 ALA A O 4
ATOM 5661 N N . SER A 1 40 ? 13.045 11.305 -5.983 1.00 1.00 40 SER A N 4
ATOM 5662 C CA . SER A 1 40 ? 13.627 12.439 -6.684 1.00 14.32 40 SER A CA 4
ATOM 5663 C C . SER A 1 40 ? 15.102 12.538 -6.293 1.00 53.33 40 SER A C 4
ATOM 5664 O O . SER A 1 40 ? 15.515 12.001 -5.261 1.00 43.33 40 SER A O 4
ATOM 5672 N N . PHE A 1 41 ? 15.925 13.171 -7.126 1.00 73.03 41 PHE A N 4
ATOM 5673 C CA . PHE A 1 41 ? 17.283 13.530 -6.771 1.00 15.33 41 PHE A CA 4
ATOM 5674 C C . PHE A 1 41 ? 17.230 14.503 -5.598 1.00 42.31 41 PHE A C 4
ATOM 5675 O O . PHE A 1 41 ? 16.413 15.424 -5.569 1.00 2.45 41 PHE A O 4
ATOM 5692 N N . GLY A 1 42 ? 18.131 14.301 -4.648 1.00 73.05 42 GLY A N 4
ATOM 5693 C CA . GLY A 1 42 ? 18.417 15.250 -3.599 1.00 64.53 42 GLY A CA 4
ATOM 5694 C C . GLY A 1 42 ? 19.407 16.290 -4.107 1.00 33.21 42 GLY A C 4
ATOM 5695 O O . GLY A 1 42 ? 19.939 16.177 -5.220 1.00 42.03 42 GLY A O 4
ATOM 5699 N N . ALA A 1 43 ? 19.688 17.292 -3.274 1.00 33.32 43 ALA A N 4
ATOM 5700 C CA . ALA A 1 43 ? 20.547 18.422 -3.616 1.00 14.41 43 ALA A CA 4
ATOM 5701 C C . ALA A 1 43 ? 21.950 17.987 -4.060 1.00 3.31 43 ALA A C 4
ATOM 5702 O O . ALA A 1 43 ? 22.585 18.667 -4.868 1.00 21.32 43 ALA A O 4
ATOM 5709 N N . ASP A 1 44 ? 22.438 16.840 -3.579 1.00 44.03 44 ASP A N 4
ATOM 5710 C CA . ASP A 1 44 ? 23.789 16.349 -3.872 1.00 42.21 44 ASP A CA 4
ATOM 5711 C C . ASP A 1 44 ? 23.898 15.649 -5.241 1.00 42.45 44 ASP A C 4
ATOM 5712 O O . ASP A 1 44 ? 24.950 15.110 -5.586 1.00 71.43 44 ASP A O 4
ATOM 5721 N N . ARG A 1 45 ? 22.818 15.638 -6.032 1.00 33.25 45 ARG A N 4
ATOM 5722 C CA . ARG A 1 45 ? 22.627 14.802 -7.219 1.00 54.41 45 ARG A CA 4
ATOM 5723 C C . ARG A 1 45 ? 22.879 13.326 -6.923 1.00 23.41 45 ARG A C 4
ATOM 5724 O O . ARG A 1 45 ? 23.801 12.690 -7.444 1.00 60.13 45 ARG A O 4
ATOM 5745 N N . LYS A 1 46 ? 21.993 12.768 -6.109 1.00 64.44 46 LYS A N 4
ATOM 5746 C CA . LYS A 1 46 ? 21.841 11.350 -5.836 1.00 50.35 46 LYS A CA 4
ATOM 5747 C C . LYS A 1 46 ? 20.357 11.140 -5.661 1.00 33.13 46 LYS A C 4
ATOM 5748 O O . LYS A 1 46 ? 19.697 12.007 -5.085 1.00 1.21 46 LYS A O 4
ATOM 5767 N N . LEU A 1 47 ? 19.827 10.034 -6.182 1.00 34.05 47 LEU A N 4
ATOM 5768 C CA . LEU A 1 47 ? 18.433 9.698 -5.959 1.00 2.10 47 LEU A CA 4
ATOM 5769 C C . LEU A 1 47 ? 18.216 9.554 -4.452 1.00 74.32 47 LEU A C 4
ATOM 5770 O O . LEU A 1 47 ? 19.024 8.908 -3.779 1.00 32.14 47 LEU A O 4
ATOM 5786 N N . ARG A 1 48 ? 17.140 10.144 -3.937 1.00 21.45 48 ARG A N 4
ATOM 5787 C CA . ARG A 1 48 ? 16.744 10.096 -2.536 1.00 65.13 48 ARG A CA 4
ATOM 5788 C C . ARG A 1 48 ? 15.318 9.591 -2.495 1.00 5.32 48 ARG A C 4
ATOM 5789 O O . ARG A 1 48 ? 14.424 10.217 -3.073 1.00 1.21 48 ARG A O 4
ATOM 5810 N N . TYR A 1 49 ? 15.095 8.458 -1.834 1.00 14.11 49 TYR A N 4
ATOM 5811 C CA . TYR A 1 49 ? 13.746 7.964 -1.596 1.00 62.20 49 TYR A CA 4
ATOM 5812 C C . TYR A 1 49 ? 12.940 9.027 -0.859 1.00 63.24 49 TYR A C 4
ATOM 5813 O O . TYR A 1 49 ? 13.489 9.872 -0.143 1.00 40.13 49 TYR A O 4
ATOM 5831 N N . SER A 1 50 ? 11.632 8.984 -1.054 1.00 71.11 50 SER A N 4
ATOM 5832 C CA . SER A 1 50 ? 10.682 9.790 -0.311 1.00 1.32 50 SER A CA 4
ATOM 5833 C C . SER A 1 50 ? 10.371 9.077 1.015 1.00 62.44 50 SER A C 4
ATOM 5834 O O . SER A 1 50 ? 10.540 7.857 1.107 1.00 61.04 50 SER A O 4
ATOM 5842 N N . PRO A 1 51 ? 9.912 9.790 2.052 1.00 14.31 51 PRO A N 4
ATOM 5843 C CA . PRO A 1 51 ? 9.634 9.204 3.359 1.00 53.42 51 PRO A CA 4
ATOM 5844 C C . PRO A 1 51 ? 8.377 8.331 3.339 1.00 50.14 51 PRO A C 4
ATOM 5845 O O . PRO A 1 51 ? 8.192 7.501 4.229 1.00 60.14 51 PRO A O 4
ATOM 5856 N N . TYR A 1 52 ? 7.510 8.506 2.337 1.00 4.02 52 TYR A N 4
ATOM 5857 C CA . TYR A 1 52 ? 6.183 7.915 2.298 1.00 15.03 52 TYR A CA 4
ATOM 5858 C C . TYR A 1 52 ? 6.188 6.430 1.940 1.00 24.00 52 TYR A C 4
ATOM 5859 O O . TYR A 1 52 ? 5.120 5.858 1.761 1.00 52.32 52 TYR A O 4
ATOM 5877 N N . LEU A 1 53 ? 7.356 5.801 1.795 1.00 74.41 53 LEU A N 4
ATOM 5878 C CA . LEU A 1 53 ? 7.502 4.534 1.095 1.00 13.14 53 LEU A CA 4
ATOM 5879 C C . LEU A 1 53 ? 8.655 3.756 1.721 1.00 3.12 53 LEU A C 4
ATOM 5880 O O . LEU A 1 53 ? 9.816 4.012 1.386 1.00 71.11 53 LEU A O 4
ATOM 5896 N N . LYS A 1 54 ? 8.365 2.858 2.671 1.00 71.41 54 LYS A N 4
ATOM 5897 C CA . LYS A 1 54 ? 9.391 2.203 3.481 1.00 23.40 54 LYS A CA 4
ATOM 5898 C C . LYS A 1 54 ? 9.135 0.709 3.692 1.00 75.10 54 LYS A C 4
ATOM 5899 O O . LYS A 1 54 ? 7.984 0.301 3.839 1.00 25.03 54 LYS A O 4
ATOM 5918 N N . PRO A 1 55 ? 10.195 -0.115 3.744 1.00 32.21 55 PRO A N 4
ATOM 5919 C CA . PRO A 1 55 ? 10.082 -1.556 3.944 1.00 41.41 55 PRO A CA 4
ATOM 5920 C C . PRO A 1 55 ? 9.630 -1.905 5.364 1.00 42.33 55 PRO A C 4
ATOM 5921 O O . PRO A 1 55 ? 9.748 -1.093 6.289 1.00 12.41 55 PRO A O 4
ATOM 5932 N N . ARG A 1 56 ? 9.225 -3.157 5.576 1.00 54.25 56 ARG A N 4
ATOM 5933 C CA . ARG A 1 56 ? 8.969 -3.755 6.886 1.00 32.43 56 ARG A CA 4
ATOM 5934 C C . ARG A 1 56 ? 9.631 -5.134 6.926 1.00 13.02 56 ARG A C 4
ATOM 5935 O O . ARG A 1 56 ? 10.521 -5.412 6.122 1.00 45.54 56 ARG A O 4
ATOM 5956 N N . VAL A 1 57 ? 9.262 -5.964 7.896 1.00 73.43 57 VAL A N 4
ATOM 5957 C CA . VAL A 1 57 ? 9.298 -7.411 7.786 1.00 21.44 57 VAL A CA 4
ATOM 5958 C C . VAL A 1 57 ? 8.015 -7.901 8.459 1.00 40.14 57 VAL A C 4
ATOM 5959 O O . VAL A 1 57 ? 7.771 -7.571 9.617 1.00 64.30 57 VAL A O 4
ATOM 5972 N N . ILE A 1 58 ? 7.197 -8.673 7.745 1.00 22.33 58 ILE A N 4
ATOM 5973 C CA . ILE A 1 58 ? 5.945 -9.234 8.250 1.00 64.42 58 ILE A CA 4
ATOM 5974 C C . ILE A 1 58 ? 6.018 -10.716 7.906 1.00 61.01 58 ILE A C 4
ATOM 5975 O O . ILE A 1 58 ? 6.172 -11.039 6.730 1.00 35.33 58 ILE A O 4
ATOM 5991 N N . GLU A 1 59 ? 5.988 -11.622 8.886 1.00 64.52 59 GLU A N 4
ATOM 5992 C CA . GLU A 1 59 ? 6.056 -13.075 8.631 1.00 14.01 59 GLU A CA 4
ATOM 5993 C C . GLU A 1 59 ? 7.308 -13.472 7.816 1.00 50.24 59 GLU A C 4
ATOM 5994 O O . GLU A 1 59 ? 7.328 -14.493 7.127 1.00 62.00 59 GLU A O 4
ATOM 6006 N N . GLY A 1 60 ? 8.355 -12.639 7.827 1.00 33.41 60 GLY A N 4
ATOM 6007 C CA . GLY A 1 60 ? 9.559 -12.835 7.032 1.00 2.30 60 GLY A CA 4
ATOM 6008 C C . GLY A 1 60 ? 9.462 -12.302 5.596 1.00 32.40 60 GLY A C 4
ATOM 6009 O O . GLY A 1 60 ? 10.494 -12.246 4.925 1.00 50.13 60 GLY A O 4
ATOM 6013 N N . VAL A 1 61 ? 8.298 -11.859 5.106 1.00 53.21 61 VAL A N 4
ATOM 6014 C CA . VAL A 1 61 ? 8.196 -11.157 3.824 1.00 4.13 61 VAL A CA 4
ATOM 6015 C C . VAL A 1 61 ? 8.912 -9.806 3.955 1.00 42.30 61 VAL A C 4
ATOM 6016 O O . VAL A 1 61 ? 9.221 -9.358 5.062 1.00 23.24 61 VAL A O 4
ATOM 6029 N N . ARG A 1 62 ? 9.198 -9.137 2.839 1.00 25.13 62 ARG A N 4
ATOM 6030 C CA . ARG A 1 62 ? 9.686 -7.759 2.867 1.00 54.21 62 ARG A CA 4
ATOM 6031 C C . ARG A 1 62 ? 8.550 -6.817 3.271 1.00 63.15 62 ARG A C 4
ATOM 6032 O O . ARG A 1 62 ? 8.667 -6.124 4.269 1.00 71.34 62 ARG A O 4
ATOM 6053 N N . CYS A 1 63 ? 7.421 -6.832 2.556 1.00 62.01 63 CYS A N 4
ATOM 6054 C CA . CYS A 1 63 ? 6.350 -5.839 2.686 1.00 52.32 63 CYS A CA 4
ATOM 6055 C C . CYS A 1 63 ? 6.847 -4.423 2.350 1.00 5.23 63 CYS A C 4
ATOM 6056 O O . CYS A 1 63 ? 8.045 -4.134 2.333 1.00 13.35 63 CYS A O 4
ATOM 6064 N N . LEU A 1 64 ? 5.904 -3.527 2.075 1.00 41.41 64 LEU A N 4
ATOM 6065 C CA . LEU A 1 64 ? 6.160 -2.129 1.764 1.00 12.21 64 LEU A CA 4
ATOM 6066 C C . LEU A 1 64 ? 5.038 -1.289 2.361 1.00 52.14 64 LEU A C 4
ATOM 6067 O O . LEU A 1 64 ? 3.905 -1.390 1.898 1.00 53.11 64 LEU A O 4
ATOM 6083 N N . ALA A 1 65 ? 5.340 -0.519 3.404 1.00 41.03 65 ALA A N 4
ATOM 6084 C CA . ALA A 1 65 ? 4.443 0.466 3.984 1.00 44.44 65 ALA A CA 4
ATOM 6085 C C . ALA A 1 65 ? 4.392 1.705 3.084 1.00 74.44 65 ALA A C 4
ATOM 6086 O O . ALA A 1 65 ? 5.427 2.113 2.545 1.00 41.20 65 ALA A O 4
ATOM 6093 N N . VAL A 1 66 ? 3.209 2.308 2.949 1.00 3.14 66 VAL A N 4
ATOM 6094 C CA . VAL A 1 66 ? 2.942 3.433 2.058 1.00 74.11 66 VAL A CA 4
ATOM 6095 C C . VAL A 1 66 ? 2.097 4.463 2.827 1.00 62.35 66 VAL A C 4
ATOM 6096 O O . VAL A 1 66 ? 0.914 4.219 3.080 1.00 72.00 66 VAL A O 4
ATOM 6109 N N . ASP A 1 67 ? 2.716 5.562 3.270 1.00 0.12 67 ASP A N 4
ATOM 6110 C CA . ASP A 1 67 ? 2.106 6.650 4.051 1.00 3.11 67 ASP A CA 4
ATOM 6111 C C . ASP A 1 67 ? 1.028 7.325 3.205 1.00 2.34 67 ASP A C 4
ATOM 6112 O O . ASP A 1 67 ? 1.268 7.696 2.051 1.00 54.04 67 ASP A O 4
ATOM 6121 N N . LEU A 1 68 ? -0.175 7.479 3.760 1.00 33.03 68 LEU A N 4
ATOM 6122 C CA . LEU A 1 68 ? -1.322 8.049 3.058 1.00 13.23 68 LEU A CA 4
ATOM 6123 C C . LEU A 1 68 ? -1.195 9.556 2.786 1.00 71.51 68 LEU A C 4
ATOM 6124 O O . LEU A 1 68 ? -1.980 10.124 2.032 1.00 41.44 68 LEU A O 4
ATOM 6140 N N . LYS A 1 69 ? -0.192 10.230 3.348 1.00 70.54 69 LYS A N 4
ATOM 6141 C CA . LYS A 1 69 ? 0.130 11.619 3.018 1.00 23.33 69 LYS A CA 4
ATOM 6142 C C . LYS A 1 69 ? 0.516 11.756 1.548 1.00 15.31 69 LYS A C 4
ATOM 6143 O O . LYS A 1 69 ? 0.280 12.816 0.975 1.00 0.32 69 LYS A O 4
ATOM 6162 N N . LEU A 1 70 ? 1.080 10.731 0.905 1.00 60.41 70 LEU A N 4
ATOM 6163 C CA . LEU A 1 70 ? 1.378 10.817 -0.523 1.00 73.43 70 LEU A CA 4
ATOM 6164 C C . LEU A 1 70 ? 0.091 11.023 -1.340 1.00 71.21 70 LEU A C 4
ATOM 6165 O O . LEU A 1 70 ? 0.123 11.770 -2.308 1.00 64.02 70 LEU A O 4
ATOM 6181 N N . LYS A 1 71 ? -1.056 10.452 -0.959 1.00 3.14 71 LYS A N 4
ATOM 6182 C CA . LYS A 1 71 ? -2.327 10.587 -1.692 1.00 25.12 71 LYS A CA 4
ATOM 6183 C C . LYS A 1 71 ? -2.829 12.029 -1.691 1.00 30.44 71 LYS A C 4
ATOM 6184 O O . LYS A 1 71 ? -3.440 12.465 -2.662 1.00 35.45 71 LYS A O 4
ATOM 6203 N N . ASP A 1 72 ? -2.559 12.781 -0.631 1.00 20.41 72 ASP A N 4
ATOM 6204 C CA . ASP A 1 72 ? -2.910 14.192 -0.495 1.00 54.15 72 ASP A CA 4
ATOM 6205 C C . ASP A 1 72 ? -2.159 15.033 -1.531 1.00 12.42 72 ASP A C 4
ATOM 6206 O O . ASP A 1 72 ? -2.746 15.878 -2.220 1.00 1.42 72 ASP A O 4
ATOM 6215 N N . THR A 1 73 ? -0.860 14.767 -1.669 1.00 71.20 73 THR A N 4
ATOM 6216 C CA . THR A 1 73 ? 0.028 15.552 -2.518 1.00 30.15 73 THR A CA 4
ATOM 6217 C C . THR A 1 73 ? 0.046 15.043 -3.973 1.00 2.41 73 THR A C 4
ATOM 6218 O O . THR A 1 73 ? -0.063 15.859 -4.891 1.00 0.44 73 THR A O 4
ATOM 6229 N N . ASN A 1 74 ? 0.135 13.732 -4.210 1.00 62.15 74 ASN A N 4
ATOM 6230 C CA . ASN A 1 74 ? 0.184 13.089 -5.523 1.00 21.22 74 ASN A CA 4
ATOM 6231 C C . ASN A 1 74 ? -0.739 11.858 -5.528 1.00 31.22 74 ASN A C 4
ATOM 6232 O O . ASN A 1 74 ? -0.272 10.719 -5.406 1.00 12.40 74 ASN A O 4
ATOM 6243 N N . PRO A 1 75 ? -2.061 12.047 -5.673 1.00 30.45 75 PRO A N 4
ATOM 6244 C CA . PRO A 1 75 ? -3.025 10.954 -5.655 1.00 13.13 75 PRO A CA 4
ATOM 6245 C C . PRO A 1 75 ? -2.837 9.988 -6.816 1.00 62.14 75 PRO A C 4
ATOM 6246 O O . PRO A 1 75 ? -2.922 8.781 -6.627 1.00 64.50 75 PRO A O 4
ATOM 6257 N N . GLU A 1 76 ? -2.551 10.502 -8.010 1.00 11.40 76 GLU A N 4
ATOM 6258 C CA . GLU A 1 76 ? -2.499 9.748 -9.256 1.00 13.32 76 GLU A CA 4
ATOM 6259 C C . GLU A 1 76 ? -1.522 8.582 -9.168 1.00 34.33 76 GLU A C 4
ATOM 6260 O O . GLU A 1 76 ? -1.791 7.486 -9.665 1.00 64.13 76 GLU A O 4
ATOM 6272 N N . GLY A 1 77 ? -0.394 8.831 -8.515 1.00 11.11 77 GLY A N 4
ATOM 6273 C CA . GLY A 1 77 ? 0.635 7.840 -8.303 1.00 10.12 77 GLY A CA 4
ATOM 6274 C C . GLY A 1 77 ? 0.309 6.876 -7.167 1.00 2.13 77 GLY A C 4
ATOM 6275 O O . GLY A 1 77 ? 0.732 5.722 -7.213 1.00 74.41 77 GLY A O 4
ATOM 6279 N N . PHE A 1 78 ? -0.442 7.303 -6.148 1.00 20.13 78 PHE A N 4
ATOM 6280 C CA . PHE A 1 78 ? -0.936 6.400 -5.112 1.00 22.44 78 PHE A CA 4
ATOM 6281 C C . PHE A 1 78 ? -1.890 5.402 -5.737 1.00 73.45 78 PHE A C 4
ATOM 6282 O O . PHE A 1 78 ? -1.739 4.194 -5.594 1.00 42.11 78 PHE A O 4
ATOM 6299 N N . ASN A 1 79 ? -2.815 5.943 -6.511 1.00 42.21 79 ASN A N 4
ATOM 6300 C CA . ASN A 1 79 ? -3.811 5.234 -7.296 1.00 13.31 79 ASN A CA 4
ATOM 6301 C C . ASN A 1 79 ? -3.122 4.184 -8.184 1.00 51.53 79 ASN A C 4
ATOM 6302 O O . ASN A 1 79 ? -3.503 3.015 -8.169 1.00 62.35 79 ASN A O 4
ATOM 6313 N N . GLN A 1 80 ? -2.040 4.548 -8.886 1.00 51.10 80 GLN A N 4
ATOM 6314 C CA . GLN A 1 80 ? -1.216 3.590 -9.624 1.00 53.45 80 GLN A CA 4
ATOM 6315 C C . GLN A 1 80 ? -0.606 2.511 -8.721 1.00 3.34 80 GLN A C 4
ATOM 6316 O O . GLN A 1 80 ? -0.531 1.350 -9.129 1.00 2.12 80 GLN A O 4
ATOM 6330 N N . LEU A 1 81 ? -0.127 2.868 -7.525 1.00 73.30 81 LEU A N 4
ATOM 6331 C CA . LEU A 1 81 ? 0.478 1.928 -6.580 1.00 21.25 81 LEU A CA 4
ATOM 6332 C C . LEU A 1 81 ? -0.525 0.842 -6.199 1.00 21.04 81 LEU A C 4
ATOM 6333 O O . LEU A 1 81 ? -0.172 -0.338 -6.169 1.00 34.34 81 LEU A O 4
ATOM 6349 N N . MET A 1 82 ? -1.769 1.257 -5.947 1.00 42.52 82 MET A N 4
ATOM 6350 C CA . MET A 1 82 ? -2.866 0.360 -5.603 1.00 41.13 82 MET A CA 4
ATOM 6351 C C . MET A 1 82 ? -3.065 -0.682 -6.708 1.00 15.45 82 MET A C 4
ATOM 6352 O O . MET A 1 82 ? -3.069 -1.894 -6.465 1.00 32.53 82 MET A O 4
ATOM 6366 N N . HIS A 1 83 ? -3.228 -0.213 -7.948 1.00 22.31 83 HIS A N 4
ATOM 6367 C CA . HIS A 1 83 ? -3.512 -1.096 -9.069 1.00 74.41 83 HIS A CA 4
ATOM 6368 C C . HIS A 1 83 ? -2.338 -2.034 -9.340 1.00 70.14 83 HIS A C 4
ATOM 6369 O O . HIS A 1 83 ? -2.552 -3.206 -9.624 1.00 51.44 83 HIS A O 4
ATOM 6383 N N . PHE A 1 84 ? -1.100 -1.549 -9.201 1.00 35.31 84 PHE A N 4
ATOM 6384 C CA . PHE A 1 84 ? 0.111 -2.343 -9.378 1.00 11.53 84 PHE A CA 4
ATOM 6385 C C . PHE A 1 84 ? 0.091 -3.586 -8.491 1.00 52.51 84 PHE A C 4
ATOM 6386 O O . PHE A 1 84 ? 0.423 -4.676 -8.968 1.00 51.52 84 PHE A O 4
ATOM 6403 N N . ALA A 1 85 ? -0.273 -3.424 -7.213 1.00 71.23 85 ALA A N 4
ATOM 6404 C CA . ALA A 1 85 ? -0.347 -4.535 -6.278 1.00 75.41 85 ALA A CA 4
ATOM 6405 C C . ALA A 1 85 ? -1.349 -5.563 -6.798 1.00 12.24 85 ALA A C 4
ATOM 6406 O O . ALA A 1 85 ? -1.007 -6.732 -6.977 1.00 44.32 85 ALA A O 4
ATOM 6413 N N . THR A 1 86 ? -2.560 -5.096 -7.084 1.00 61.13 86 THR A N 4
ATOM 6414 C CA . THR A 1 86 ? -3.680 -5.900 -7.541 1.00 63.24 86 THR A CA 4
ATOM 6415 C C . THR A 1 86 ? -3.324 -6.665 -8.829 1.00 0.41 86 THR A C 4
ATOM 6416 O O . THR A 1 86 ? -3.571 -7.870 -8.919 1.00 2.24 86 THR A O 4
ATOM 6427 N N . GLU A 1 87 ? -2.662 -6.013 -9.792 1.00 61.12 87 GLU A N 4
ATOM 6428 C CA . GLU A 1 87 ? -2.318 -6.601 -11.082 1.00 3.43 87 GLU A CA 4
ATOM 6429 C C . GLU A 1 87 ? -1.361 -7.769 -10.889 1.00 31.41 87 GLU A C 4
ATOM 6430 O O . GLU A 1 87 ? -1.497 -8.802 -11.550 1.00 51.35 87 GLU A O 4
ATOM 6442 N N . ASN A 1 88 ? -0.416 -7.625 -9.960 1.00 51.03 88 ASN A N 4
ATOM 6443 C CA . ASN A 1 88 ? 0.588 -8.629 -9.621 1.00 43.34 88 ASN A CA 4
ATOM 6444 C C . ASN A 1 88 ? 0.079 -9.578 -8.532 1.00 30.11 88 ASN A C 4
ATOM 6445 O O . ASN A 1 88 ? 0.845 -10.386 -8.010 1.00 52.21 88 ASN A O 4
ATOM 6456 N N . GLN A 1 89 ? -1.222 -9.516 -8.221 1.00 10.13 89 GLN A N 4
ATOM 6457 C CA . GLN A 1 89 ? -1.933 -10.327 -7.242 1.00 4.30 89 GLN A CA 4
ATOM 6458 C C . GLN A 1 89 ? -1.281 -10.289 -5.856 1.00 74.43 89 GLN A C 4
ATOM 6459 O O . GLN A 1 89 ? -1.357 -11.272 -5.113 1.00 1.15 89 GLN A O 4
ATOM 6473 N N . LEU A 1 90 ? -0.602 -9.191 -5.522 1.00 30.43 90 LEU A N 4
ATOM 6474 C CA . LEU A 1 90 ? -0.047 -8.971 -4.199 1.00 32.32 90 LEU A CA 4
ATOM 6475 C C . LEU A 1 90 ? -1.197 -8.767 -3.224 1.00 21.02 90 LEU A C 4
ATOM 6476 O O . LEU A 1 90 ? -2.230 -8.194 -3.585 1.00 22.25 90 LEU A O 4
ATOM 6492 N N . ASN A 1 91 ? -1.005 -9.219 -1.985 1.00 14.02 91 ASN A N 4
ATOM 6493 C CA . ASN A 1 91 ? -1.987 -8.998 -0.933 1.00 72.34 91 ASN A CA 4
ATOM 6494 C C . ASN A 1 91 ? -1.862 -7.561 -0.439 1.00 11.33 91 ASN A C 4
ATOM 6495 O O . ASN A 1 91 ? -0.791 -7.142 0.013 1.00 34.35 91 ASN A O 4
ATOM 6506 N N . ILE A 1 92 ? -2.929 -6.782 -0.560 1.00 63.13 92 ILE A N 4
ATOM 6507 C CA . ILE A 1 92 ? -3.035 -5.450 0.005 1.00 24.34 92 ILE A CA 4
ATOM 6508 C C . ILE A 1 92 ? -3.396 -5.666 1.467 1.00 74.33 92 ILE A C 4
ATOM 6509 O O . ILE A 1 92 ? -4.544 -5.988 1.778 1.00 62.41 92 ILE A O 4
ATOM 6525 N N . LEU A 1 93 ? -2.424 -5.516 2.362 1.00 34.24 93 LEU A N 4
ATOM 6526 C CA . LEU A 1 93 ? -2.694 -5.460 3.789 1.00 1.41 93 LEU A CA 4
ATOM 6527 C C . LEU A 1 93 ? -2.889 -3.996 4.202 1.00 34.31 93 LEU A C 4
ATOM 6528 O O . LEU A 1 93 ? -2.524 -3.065 3.472 1.00 24.13 93 LEU A O 4
ATOM 6544 N N . ASP A 1 94 ? -3.488 -3.784 5.364 1.00 33.04 94 ASP A N 4
ATOM 6545 C CA . ASP A 1 94 ? -3.630 -2.475 5.993 1.00 43.12 94 ASP A CA 4
ATOM 6546 C C . ASP A 1 94 ? -2.457 -2.226 6.949 1.00 41.22 94 ASP A C 4
ATOM 6547 O O . ASP A 1 94 ? -1.484 -2.986 6.975 1.00 14.44 94 ASP A O 4
ATOM 6556 N N . ALA A 1 95 ? -2.566 -1.160 7.746 1.00 4.20 95 ALA A N 4
ATOM 6557 C CA . ALA A 1 95 ? -1.598 -0.795 8.768 1.00 62.24 95 ALA A CA 4
ATOM 6558 C C . ALA A 1 95 ? -1.391 -1.903 9.799 1.00 45.20 95 ALA A C 4
ATOM 6559 O O . ALA A 1 95 ? -0.279 -2.054 10.319 1.00 52.11 95 ALA A O 4
ATOM 6566 N N . GLU A 1 96 ? -2.437 -2.646 10.151 1.00 22.31 96 GLU A N 4
ATOM 6567 C CA . GLU A 1 96 ? -2.335 -3.760 11.083 1.00 64.13 96 GLU A CA 4
ATOM 6568 C C . GLU A 1 96 ? -1.678 -4.963 10.405 1.00 54.11 96 GLU A C 4
ATOM 6569 O O . GLU A 1 96 ? -0.862 -5.633 11.034 1.00 72.24 96 GLU A O 4
ATOM 6581 N N . GLY A 1 97 ? -1.970 -5.226 9.131 1.00 65.12 97 GLY A N 4
ATOM 6582 C CA . GLY A 1 97 ? -1.622 -6.484 8.472 1.00 40.04 97 GLY A CA 4
ATOM 6583 C C . GLY A 1 97 ? -2.835 -7.380 8.222 1.00 1.02 97 GLY A C 4
ATOM 6584 O O . GLY A 1 97 ? -2.695 -8.595 8.077 1.00 61.41 97 GLY A O 4
ATOM 6588 N N . ASN A 1 98 ? -4.036 -6.810 8.193 1.00 10.45 98 ASN A N 4
ATOM 6589 C CA . ASN A 1 98 ? -5.242 -7.473 7.723 1.00 3.11 98 ASN A CA 4
ATOM 6590 C C . ASN A 1 98 ? -5.322 -7.297 6.213 1.00 23.41 98 ASN A C 4
ATOM 6591 O O . ASN A 1 98 ? -5.172 -6.183 5.718 1.00 55.34 98 ASN A O 4
ATOM 6602 N N . SER A 1 99 ? -5.573 -8.381 5.486 1.00 50.34 99 SER A N 4
ATOM 6603 C CA . SER A 1 99 ? -5.817 -8.365 4.049 1.00 4.35 99 SER A CA 4
ATOM 6604 C C . SER A 1 99 ? -7.130 -7.636 3.727 1.00 41.52 99 SER A C 4
ATOM 6605 O O . SER A 1 99 ? -8.207 -8.039 4.186 1.00 4.35 99 SER A O 4
ATOM 6613 N N . ILE A 1 100 ? -7.055 -6.568 2.936 1.00 53.31 100 ILE A N 4
ATOM 6614 C CA . ILE A 1 100 ? -8.150 -5.686 2.538 1.00 41.40 100 ILE A CA 4
ATOM 6615 C C . ILE A 1 100 ? -8.188 -5.574 1.003 1.00 32.42 100 ILE A C 4
ATOM 6616 O O . ILE A 1 100 ? -7.567 -6.363 0.287 1.00 53.01 100 ILE A O 4
ATOM 6632 N N . ASP A 1 101 ? -8.960 -4.618 0.486 1.00 2.22 101 ASP A N 4
ATOM 6633 C CA . ASP A 1 101 ? -9.077 -4.294 -0.930 1.00 63.22 101 ASP A CA 4
ATOM 6634 C C . ASP A 1 101 ? -8.668 -2.847 -1.123 1.00 1.34 101 ASP A C 4
ATOM 6635 O O . ASP A 1 101 ? -8.786 -2.032 -0.210 1.00 15.45 101 ASP A O 4
ATOM 6644 N N . ALA A 1 102 ? -8.309 -2.497 -2.354 1.00 62.44 102 ALA A N 4
ATOM 6645 C CA . ALA A 1 102 ? -7.963 -1.128 -2.725 1.00 75.04 102 ALA A CA 4
ATOM 6646 C C . ALA A 1 102 ? -9.167 -0.190 -2.578 1.00 32.55 102 ALA A C 4
ATOM 6647 O O . ALA A 1 102 ? -9.006 1.002 -2.310 1.00 2.34 102 ALA A O 4
ATOM 6654 N N . ALA A 1 103 ? -10.380 -0.723 -2.736 1.00 43.22 103 ALA A N 4
ATOM 6655 C CA . ALA A 1 103 ? -11.632 -0.016 -2.521 1.00 12.01 103 ALA A CA 4
ATOM 6656 C C . ALA A 1 103 ? -11.841 0.390 -1.058 1.00 61.00 103 ALA A C 4
ATOM 6657 O O . ALA A 1 103 ? -12.644 1.276 -0.784 1.00 62.14 103 ALA A O 4
ATOM 6664 N N . GLN A 1 104 ? -11.137 -0.230 -0.107 1.00 54.13 104 GLN A N 4
ATOM 6665 C CA . GLN A 1 104 ? -11.164 0.152 1.303 1.00 54.41 104 GLN A CA 4
ATOM 6666 C C . GLN A 1 104 ? -10.085 1.195 1.628 1.00 40.51 104 GLN A C 4
ATOM 6667 O O . GLN A 1 104 ? -9.850 1.489 2.800 1.00 23.10 104 GLN A O 4
ATOM 6681 N N . VAL A 1 105 ? -9.442 1.760 0.604 1.00 62.21 105 VAL A N 4
ATOM 6682 C CA . VAL A 1 105 ? -8.407 2.773 0.717 1.00 4.32 105 VAL A CA 4
ATOM 6683 C C . VAL A 1 105 ? -8.770 3.984 -0.148 1.00 5.21 105 VAL A C 4
ATOM 6684 O O . VAL A 1 105 ? -8.607 5.126 0.273 1.00 22.33 105 VAL A O 4
ATOM 6697 N N . THR A 1 106 ? -9.229 3.781 -1.381 1.00 24.32 106 THR A N 4
ATOM 6698 C CA . THR A 1 106 ? -9.306 4.850 -2.381 1.00 65.42 106 THR A CA 4
ATOM 6699 C C . THR A 1 106 ? -10.510 5.789 -2.199 1.00 20.24 106 THR A C 4
ATOM 6700 O O . THR A 1 106 ? -10.616 6.774 -2.932 1.00 62.30 106 THR A O 4
ATOM 6711 N N . GLU A 1 107 ? -11.392 5.538 -1.225 1.00 4.14 107 GLU A N 4
ATOM 6712 C CA . GLU A 1 107 ? -12.670 6.236 -1.062 1.00 50.20 107 GLU A CA 4
ATOM 6713 C C . GLU A 1 107 ? -12.799 6.863 0.336 1.00 12.24 107 GLU A C 4
ATOM 6714 O O . GLU A 1 107 ? -13.899 7.185 0.795 1.00 12.43 107 GLU A O 4
ATOM 6726 N N . ILE A 1 108 ? -11.676 7.032 1.040 1.00 52.42 108 ILE A N 4
ATOM 6727 C CA . ILE A 1 108 ? -11.614 7.789 2.287 1.00 23.32 108 ILE A CA 4
ATOM 6728 C C . ILE A 1 108 ? -11.902 9.247 1.983 1.00 34.21 108 ILE A C 4
ATOM 6729 O O . ILE A 1 108 ? -12.808 9.811 2.635 1.00 15.42 108 ILE A O 4
ATOM 6745 N N . GLY A 1 1 ? -14.228 -1.733 14.121 1.00 12.01 1 GLY A N 5
ATOM 6746 C CA . GLY A 1 1 ? -14.711 -1.739 15.503 1.00 34.11 1 GLY A CA 5
ATOM 6747 C C . GLY A 1 1 ? -15.875 -0.781 15.652 1.00 74.24 1 GLY A C 5
ATOM 6748 O O . GLY A 1 1 ? -15.735 0.390 15.310 1.00 32.02 1 GLY A O 5
ATOM 6752 N N . MET A 1 2 ? -17.025 -1.285 16.131 1.00 20.23 2 MET A N 5
ATOM 6753 C CA . MET A 1 2 ? -18.302 -0.566 16.261 1.00 71.04 2 MET A CA 5
ATOM 6754 C C . MET A 1 2 ? -18.654 0.260 15.009 1.00 70.24 2 MET A C 5
ATOM 6755 O O . MET A 1 2 ? -19.165 1.381 15.098 1.00 50.03 2 MET A O 5
ATOM 6769 N N . GLY A 1 3 ? -18.346 -0.290 13.834 1.00 11.45 3 GLY A N 5
ATOM 6770 C CA . GLY A 1 3 ? -18.504 0.386 12.562 1.00 15.45 3 GLY A CA 5
ATOM 6771 C C . GLY A 1 3 ? -19.923 0.213 12.046 1.00 12.03 3 GLY A C 5
ATOM 6772 O O . GLY A 1 3 ? -20.870 0.043 12.818 1.00 70.33 3 GLY A O 5
ATOM 6776 N N . THR A 1 4 ? -20.069 0.270 10.724 1.00 74.34 4 THR A N 5
ATOM 6777 C CA . THR A 1 4 ? -21.333 0.018 10.050 1.00 63.15 4 THR A CA 5
ATOM 6778 C C . THR A 1 4 ? -21.137 -0.904 8.848 1.00 10.11 4 THR A C 5
ATOM 6779 O O . THR A 1 4 ? -21.795 -1.939 8.744 1.00 23.23 4 THR A O 5
ATOM 6790 N N . THR A 1 5 ? -20.140 -0.616 8.029 1.00 60.43 5 THR A N 5
ATOM 6791 C CA . THR A 1 5 ? -19.893 -1.308 6.763 1.00 61.42 5 THR A CA 5
ATOM 6792 C C . THR A 1 5 ? -18.388 -1.520 6.576 1.00 21.14 5 THR A C 5
ATOM 6793 O O . THR A 1 5 ? -17.856 -1.233 5.508 1.00 13.22 5 THR A O 5
ATOM 6804 N N . GLU A 1 6 ? -17.697 -1.991 7.624 1.00 54.45 6 GLU A N 5
ATOM 6805 C CA . GLU A 1 6 ? -16.254 -2.246 7.635 1.00 22.43 6 GLU A CA 5
ATOM 6806 C C . GLU A 1 6 ? -15.467 -1.101 6.985 1.00 22.51 6 GLU A C 5
ATOM 6807 O O . GLU A 1 6 ? -14.958 -1.185 5.872 1.00 2.32 6 GLU A O 5
ATOM 6819 N N . LYS A 1 7 ? -15.394 0.001 7.737 1.00 73.14 7 LYS A N 5
ATOM 6820 C CA . LYS A 1 7 ? -14.484 1.100 7.474 1.00 51.25 7 LYS A CA 5
ATOM 6821 C C . LYS A 1 7 ? -13.625 1.294 8.713 1.00 35.15 7 LYS A C 5
ATOM 6822 O O . LYS A 1 7 ? -13.909 0.740 9.780 1.00 55.51 7 LYS A O 5
ATOM 6841 N N . SER A 1 8 ? -12.590 2.103 8.582 1.00 43.14 8 SER A N 5
ATOM 6842 C CA . SER A 1 8 ? -11.718 2.528 9.655 1.00 60.31 8 SER A CA 5
ATOM 6843 C C . SER A 1 8 ? -11.305 3.963 9.334 1.00 71.33 8 SER A C 5
ATOM 6844 O O . SER A 1 8 ? -12.070 4.693 8.689 1.00 34.41 8 SER A O 5
ATOM 6852 N N . GLY A 1 9 ? -10.156 4.393 9.842 1.00 52.13 9 GLY A N 5
ATOM 6853 C CA . GLY A 1 9 ? -9.554 5.678 9.532 1.00 64.13 9 GLY A CA 5
ATOM 6854 C C . GLY A 1 9 ? -8.051 5.506 9.357 1.00 34.22 9 GLY A C 5
ATOM 6855 O O . GLY A 1 9 ? -7.291 6.319 9.869 1.00 34.33 9 GLY A O 5
ATOM 6859 N N . ILE A 1 10 ? -7.623 4.403 8.740 1.00 72.53 10 ILE A N 5
ATOM 6860 C CA . ILE A 1 10 ? -6.226 4.037 8.534 1.00 45.14 10 ILE A CA 5
ATOM 6861 C C . ILE A 1 10 ? -5.586 5.046 7.572 1.00 64.10 10 ILE A C 5
ATOM 6862 O O . ILE A 1 10 ? -6.234 5.567 6.661 1.00 63.45 10 ILE A O 5
ATOM 6878 N N . LYS A 1 11 ? -4.296 5.326 7.775 1.00 44.34 11 LYS A N 5
ATOM 6879 C CA . LYS A 1 11 ? -3.531 6.309 7.009 1.00 50.23 11 LYS A CA 5
ATOM 6880 C C . LYS A 1 11 ? -2.233 5.749 6.431 1.00 60.22 11 LYS A C 5
ATOM 6881 O O . LYS A 1 11 ? -1.387 6.514 5.987 1.00 74.51 11 LYS A O 5
ATOM 6900 N N . GLU A 1 12 ? -2.055 4.438 6.384 1.00 71.14 12 GLU A N 5
ATOM 6901 C CA . GLU A 1 12 ? -0.956 3.797 5.658 1.00 12.33 12 GLU A CA 5
ATOM 6902 C C . GLU A 1 12 ? -1.448 2.447 5.141 1.00 24.13 12 GLU A C 5
ATOM 6903 O O . GLU A 1 12 ? -2.326 1.826 5.743 1.00 74.32 12 GLU A O 5
ATOM 6915 N N . ILE A 1 13 ? -0.888 1.996 4.022 1.00 10.22 13 ILE A N 5
ATOM 6916 C CA . ILE A 1 13 ? -1.083 0.660 3.476 1.00 22.45 13 ILE A CA 5
ATOM 6917 C C . ILE A 1 13 ? 0.270 0.065 3.101 1.00 23.35 13 ILE A C 5
ATOM 6918 O O . ILE A 1 13 ? 1.280 0.756 3.133 1.00 55.50 13 ILE A O 5
ATOM 6934 N N . ILE A 1 14 ? 0.313 -1.229 2.816 1.00 51.34 14 ILE A N 5
ATOM 6935 C CA . ILE A 1 14 ? 1.483 -2.085 2.833 1.00 11.02 14 ILE A CA 5
ATOM 6936 C C . ILE A 1 14 ? 1.142 -3.188 1.841 1.00 15.01 14 ILE A C 5
ATOM 6937 O O . ILE A 1 14 ? 0.474 -4.170 2.174 1.00 41.04 14 ILE A O 5
ATOM 6953 N N . ILE A 1 15 ? 1.557 -2.990 0.595 1.00 55.40 15 ILE A N 5
ATOM 6954 C CA . ILE A 1 15 ? 1.411 -3.990 -0.444 1.00 51.04 15 ILE A CA 5
ATOM 6955 C C . ILE A 1 15 ? 2.387 -5.116 -0.090 1.00 73.01 15 ILE A C 5
ATOM 6956 O O . ILE A 1 15 ? 3.599 -4.883 -0.001 1.00 41.43 15 ILE A O 5
ATOM 6972 N N . GLN A 1 16 ? 1.878 -6.322 0.174 1.00 1.44 16 GLN A N 5
ATOM 6973 C CA . GLN A 1 16 ? 2.727 -7.482 0.394 1.00 14.51 16 GLN A CA 5
ATOM 6974 C C . GLN A 1 16 ? 3.509 -7.825 -0.875 1.00 32.51 16 GLN A C 5
ATOM 6975 O O . GLN A 1 16 ? 3.174 -7.388 -1.969 1.00 61.20 16 GLN A O 5
ATOM 6989 N N . GLY A 1 17 ? 4.576 -8.614 -0.751 1.00 43.01 17 GLY A N 5
ATOM 6990 C CA . GLY A 1 17 ? 5.306 -9.164 -1.896 1.00 32.45 17 GLY A CA 5
ATOM 6991 C C . GLY A 1 17 ? 5.149 -10.673 -2.012 1.00 1.35 17 GLY A C 5
ATOM 6992 O O . GLY A 1 17 ? 6.017 -11.329 -2.580 1.00 40.31 17 GLY A O 5
ATOM 6996 N N . LEU A 1 18 ? 4.088 -11.230 -1.441 1.00 75.32 18 LEU A N 5
ATOM 6997 C CA . LEU A 1 18 ? 3.596 -12.572 -1.655 1.00 23.03 18 LEU A CA 5
ATOM 6998 C C . LEU A 1 18 ? 2.376 -12.379 -2.530 1.00 71.54 18 LEU A C 5
ATOM 6999 O O . LEU A 1 18 ? 1.602 -11.451 -2.274 1.00 22.23 18 LEU A O 5
ATOM 7015 N N . THR A 1 19 ? 2.197 -13.215 -3.546 1.00 61.30 19 THR A N 5
ATOM 7016 C CA . THR A 1 19 ? 0.917 -13.264 -4.217 1.00 71.22 19 THR A CA 5
ATOM 7017 C C . THR A 1 19 ? -0.087 -13.929 -3.281 1.00 44.42 19 THR A C 5
ATOM 7018 O O . THR A 1 19 ? 0.293 -14.671 -2.374 1.00 24.50 19 THR A O 5
ATOM 7029 N N . ARG A 1 20 ? -1.369 -13.755 -3.583 1.00 71.43 20 ARG A N 5
ATOM 7030 C CA . ARG A 1 20 ? -2.493 -14.449 -2.968 1.00 60.21 20 ARG A CA 5
ATOM 7031 C C . ARG A 1 20 ? -2.357 -15.974 -2.932 1.00 34.33 20 ARG A C 5
ATOM 7032 O O . ARG A 1 20 ? -3.085 -16.641 -2.200 1.00 12.51 20 ARG A O 5
ATOM 7053 N N . ALA A 1 21 ? -1.491 -16.536 -3.776 1.00 61.54 21 ALA A N 5
ATOM 7054 C CA . ALA A 1 21 ? -1.191 -17.959 -3.833 1.00 32.02 21 ALA A CA 5
ATOM 7055 C C . ALA A 1 21 ? -0.243 -18.410 -2.720 1.00 4.33 21 ALA A C 5
ATOM 7056 O O . ALA A 1 21 ? 0.065 -19.601 -2.639 1.00 73.13 21 ALA A O 5
ATOM 7063 N N . GLY A 1 22 ? 0.272 -17.486 -1.906 1.00 24.44 22 GLY A N 5
ATOM 7064 C CA . GLY A 1 22 ? 1.249 -17.791 -0.877 1.00 1.03 22 GLY A CA 5
ATOM 7065 C C . GLY A 1 22 ? 2.669 -17.951 -1.424 1.00 12.23 22 GLY A C 5
ATOM 7066 O O . GLY A 1 22 ? 3.549 -18.362 -0.669 1.00 64.42 22 GLY A O 5
ATOM 7070 N N . LYS A 1 23 ? 2.932 -17.638 -2.704 1.00 2.52 23 LYS A N 5
ATOM 7071 C CA . LYS A 1 23 ? 4.293 -17.655 -3.245 1.00 63.34 23 LYS A CA 5
ATOM 7072 C C . LYS A 1 23 ? 4.860 -16.239 -3.197 1.00 74.31 23 LYS A C 5
ATOM 7073 O O . LYS A 1 23 ? 4.116 -15.291 -3.453 1.00 51.11 23 LYS A O 5
ATOM 7092 N N . PRO A 1 24 ? 6.164 -16.072 -2.943 1.00 63.31 24 PRO A N 5
ATOM 7093 C CA . PRO A 1 24 ? 6.829 -14.780 -3.010 1.00 61.12 24 PRO A CA 5
ATOM 7094 C C . PRO A 1 24 ? 6.997 -14.344 -4.466 1.00 1.11 24 PRO A C 5
ATOM 7095 O O . PRO A 1 24 ? 7.256 -15.168 -5.344 1.00 51.13 24 PRO A O 5
ATOM 7106 N N . PHE A 1 25 ? 6.877 -13.042 -4.711 1.00 0.10 25 PHE A N 5
ATOM 7107 C CA . PHE A 1 25 ? 6.986 -12.435 -6.023 1.00 23.24 25 PHE A CA 5
ATOM 7108 C C . PHE A 1 25 ? 8.435 -11.988 -6.255 1.00 32.21 25 PHE A C 5
ATOM 7109 O O . PHE A 1 25 ? 9.160 -11.718 -5.287 1.00 72.33 25 PHE A O 5
ATOM 7126 N N . ARG A 1 26 ? 8.859 -11.904 -7.523 1.00 4.04 26 ARG A N 5
ATOM 7127 C CA . ARG A 1 26 ? 10.169 -11.393 -7.927 1.00 45.33 26 ARG A CA 5
ATOM 7128 C C . ARG A 1 26 ? 9.988 -10.233 -8.917 1.00 20.31 26 ARG A C 5
ATOM 7129 O O . ARG A 1 26 ? 8.947 -10.170 -9.570 1.00 23.24 26 ARG A O 5
ATOM 7150 N N . PRO A 1 27 ? 11.007 -9.383 -9.126 1.00 43.32 27 PRO A N 5
ATOM 7151 C CA . PRO A 1 27 ? 12.258 -9.365 -8.376 1.00 63.23 27 PRO A CA 5
ATOM 7152 C C . PRO A 1 27 ? 11.960 -8.963 -6.931 1.00 12.32 27 PRO A C 5
ATOM 7153 O O . PRO A 1 27 ? 11.031 -8.195 -6.685 1.00 25.04 27 PRO A O 5
ATOM 7164 N N . SER A 1 28 ? 12.697 -9.504 -5.960 1.00 11.14 28 SER A N 5
ATOM 7165 C CA . SER A 1 28 ? 12.464 -9.205 -4.543 1.00 61.41 28 SER A CA 5
ATOM 7166 C C . SER A 1 28 ? 12.607 -7.700 -4.283 1.00 13.15 28 SER A C 5
ATOM 7167 O O . SER A 1 28 ? 11.902 -7.140 -3.444 1.00 65.02 28 SER A O 5
ATOM 7175 N N . ASP A 1 29 ? 13.473 -7.072 -5.073 1.00 62.12 29 ASP A N 5
ATOM 7176 C CA . ASP A 1 29 ? 13.891 -5.682 -5.096 1.00 42.44 29 ASP A CA 5
ATOM 7177 C C . ASP A 1 29 ? 12.781 -4.723 -5.537 1.00 13.45 29 ASP A C 5
ATOM 7178 O O . ASP A 1 29 ? 13.004 -3.511 -5.529 1.00 4.14 29 ASP A O 5
ATOM 7187 N N . TRP A 1 30 ? 11.588 -5.210 -5.917 1.00 75.45 30 TRP A N 5
ATOM 7188 C CA . TRP A 1 30 ? 10.497 -4.367 -6.422 1.00 71.51 30 TRP A CA 5
ATOM 7189 C C . TRP A 1 30 ? 10.157 -3.219 -5.459 1.00 54.04 30 TRP A C 5
ATOM 7190 O O . TRP A 1 30 ? 9.760 -2.131 -5.881 1.00 41.11 30 TRP A O 5
ATOM 7211 N N . VAL A 1 31 ? 10.350 -3.458 -4.163 1.00 43.02 31 VAL A N 5
ATOM 7212 C CA . VAL A 1 31 ? 10.120 -2.525 -3.074 1.00 22.54 31 VAL A CA 5
ATOM 7213 C C . VAL A 1 31 ? 11.050 -1.310 -3.183 1.00 30.54 31 VAL A C 5
ATOM 7214 O O . VAL A 1 31 ? 10.602 -0.171 -3.024 1.00 50.15 31 VAL A O 5
ATOM 7227 N N . ASP A 1 32 ? 12.340 -1.531 -3.442 1.00 23.13 32 ASP A N 5
ATOM 7228 C CA . ASP A 1 32 ? 13.325 -0.454 -3.563 1.00 20.41 32 ASP A CA 5
ATOM 7229 C C . ASP A 1 32 ? 13.203 0.207 -4.936 1.00 12.52 32 ASP A C 5
ATOM 7230 O O . ASP A 1 32 ? 13.531 1.385 -5.110 1.00 53.13 32 ASP A O 5
ATOM 7239 N N . ARG A 1 33 ? 12.708 -0.521 -5.941 1.00 25.51 33 ARG A N 5
ATOM 7240 C CA . ARG A 1 33 ? 12.384 0.086 -7.227 1.00 41.25 33 ARG A CA 5
ATOM 7241 C C . ARG A 1 33 ? 11.242 1.082 -7.046 1.00 73.03 33 ARG A C 5
ATOM 7242 O O . ARG A 1 33 ? 11.354 2.200 -7.556 1.00 22.43 33 ARG A O 5
ATOM 7263 N N . MET A 1 34 ? 10.181 0.722 -6.316 1.00 11.14 34 MET A N 5
ATOM 7264 C CA . MET A 1 34 ? 9.042 1.605 -6.091 1.00 52.01 34 MET A CA 5
ATOM 7265 C C . MET A 1 34 ? 9.463 2.882 -5.375 1.00 71.12 34 MET A C 5
ATOM 7266 O O . MET A 1 34 ? 9.143 3.960 -5.870 1.00 64.32 34 MET A O 5
ATOM 7280 N N . CYS A 1 35 ? 10.204 2.812 -4.262 1.00 1.34 35 CYS A N 5
ATOM 7281 C CA . CYS A 1 35 ? 10.593 4.047 -3.575 1.00 61.41 35 CYS A CA 5
ATOM 7282 C C . CYS A 1 35 ? 11.414 4.954 -4.500 1.00 71.44 35 CYS A C 5
ATOM 7283 O O . CYS A 1 35 ? 11.168 6.153 -4.564 1.00 72.55 35 CYS A O 5
ATOM 7291 N N . SER A 1 36 ? 12.334 4.391 -5.289 1.00 10.34 36 SER A N 5
ATOM 7292 C CA . SER A 1 36 ? 13.133 5.166 -6.233 1.00 15.42 36 SER A CA 5
ATOM 7293 C C . SER A 1 36 ? 12.284 5.826 -7.334 1.00 61.21 36 SER A C 5
ATOM 7294 O O . SER A 1 36 ? 12.677 6.861 -7.864 1.00 61.12 36 SER A O 5
ATOM 7302 N N . THR A 1 37 ? 11.123 5.256 -7.668 1.00 34.21 37 THR A N 5
ATOM 7303 C CA . THR A 1 37 ? 10.190 5.802 -8.652 1.00 42.33 37 THR A CA 5
ATOM 7304 C C . THR A 1 37 ? 9.592 7.110 -8.119 1.00 32.12 37 THR A C 5
ATOM 7305 O O . THR A 1 37 ? 9.381 8.058 -8.877 1.00 4.22 37 THR A O 5
ATOM 7316 N N . TYR A 1 38 ? 9.382 7.189 -6.805 1.00 4.22 38 TYR A N 5
ATOM 7317 C CA . TYR A 1 38 ? 8.849 8.343 -6.108 1.00 53.32 38 TYR A CA 5
ATOM 7318 C C . TYR A 1 38 ? 9.947 8.859 -5.182 1.00 3.43 38 TYR A C 5
ATOM 7319 O O . TYR A 1 38 ? 9.842 8.841 -3.949 1.00 43.14 38 TYR A O 5
ATOM 7337 N N . ALA A 1 39 ? 11.039 9.283 -5.818 1.00 62.43 39 ALA A N 5
ATOM 7338 C CA . ALA A 1 39 ? 12.181 9.939 -5.206 1.00 2.11 39 ALA A CA 5
ATOM 7339 C C . ALA A 1 39 ? 12.673 11.082 -6.107 1.00 23.35 39 ALA A C 5
ATOM 7340 O O . ALA A 1 39 ? 12.200 11.221 -7.240 1.00 52.23 39 ALA A O 5
ATOM 7347 N N . SER A 1 40 ? 13.618 11.879 -5.607 1.00 54.33 40 SER A N 5
ATOM 7348 C CA . SER A 1 40 ? 14.426 12.869 -6.321 1.00 72.31 40 SER A CA 5
ATOM 7349 C C . SER A 1 40 ? 15.702 13.104 -5.521 1.00 21.15 40 SER A C 5
ATOM 7350 O O . SER A 1 40 ? 15.862 12.572 -4.424 1.00 5.21 40 SER A O 5
ATOM 7358 N N . PHE A 1 41 ? 16.662 13.816 -6.102 1.00 14.41 41 PHE A N 5
ATOM 7359 C CA . PHE A 1 41 ? 17.949 14.058 -5.475 1.00 32.13 41 PHE A CA 5
ATOM 7360 C C . PHE A 1 41 ? 17.823 15.059 -4.330 1.00 72.22 41 PHE A C 5
ATOM 7361 O O . PHE A 1 41 ? 17.009 15.983 -4.382 1.00 21.14 41 PHE A O 5
ATOM 7378 N N . GLY A 1 42 ? 18.673 14.881 -3.323 1.00 74.20 42 GLY A N 5
ATOM 7379 C CA . GLY A 1 42 ? 18.995 15.874 -2.313 1.00 61.32 42 GLY A CA 5
ATOM 7380 C C . GLY A 1 42 ? 20.317 16.549 -2.682 1.00 64.52 42 GLY A C 5
ATOM 7381 O O . GLY A 1 42 ? 20.920 16.248 -3.717 1.00 42.54 42 GLY A O 5
ATOM 7385 N N . ALA A 1 43 ? 20.770 17.486 -1.848 1.00 34.23 43 ALA A N 5
ATOM 7386 C CA . ALA A 1 43 ? 21.939 18.316 -2.125 1.00 43.24 43 ALA A CA 5
ATOM 7387 C C . ALA A 1 43 ? 23.240 17.511 -2.261 1.00 54.42 43 ALA A C 5
ATOM 7388 O O . ALA A 1 43 ? 24.145 17.950 -2.969 1.00 63.20 43 ALA A O 5
ATOM 7395 N N . ASP A 1 44 ? 23.326 16.325 -1.654 1.00 73.31 44 ASP A N 5
ATOM 7396 C CA . ASP A 1 44 ? 24.494 15.429 -1.718 1.00 42.44 44 ASP A CA 5
ATOM 7397 C C . ASP A 1 44 ? 24.596 14.719 -3.082 1.00 23.34 44 ASP A C 5
ATOM 7398 O O . ASP A 1 44 ? 25.432 13.839 -3.283 1.00 53.34 44 ASP A O 5
ATOM 7407 N N . ARG A 1 45 ? 23.717 15.040 -4.041 1.00 61.31 45 ARG A N 5
ATOM 7408 C CA . ARG A 1 45 ? 23.602 14.362 -5.339 1.00 1.25 45 ARG A CA 5
ATOM 7409 C C . ARG A 1 45 ? 23.416 12.846 -5.175 1.00 71.43 45 ARG A C 5
ATOM 7410 O O . ARG A 1 45 ? 23.760 12.053 -6.053 1.00 4.41 45 ARG A O 5
ATOM 7431 N N . LYS A 1 46 ? 22.828 12.411 -4.061 1.00 52.12 46 LYS A N 5
ATOM 7432 C CA . LYS A 1 46 ? 22.179 11.110 -3.971 1.00 10.40 46 LYS A CA 5
ATOM 7433 C C . LYS A 1 46 ? 20.683 11.320 -4.054 1.00 31.22 46 LYS A C 5
ATOM 7434 O O . LYS A 1 46 ? 20.174 12.385 -3.684 1.00 33.44 46 LYS A O 5
ATOM 7453 N N . LEU A 1 47 ? 19.989 10.276 -4.497 1.00 44.22 47 LEU A N 5
ATOM 7454 C CA . LEU A 1 47 ? 18.544 10.154 -4.409 1.00 23.15 47 LEU A CA 5
ATOM 7455 C C . LEU A 1 47 ? 18.131 10.250 -2.933 1.00 1.02 47 LEU A C 5
ATOM 7456 O O . LEU A 1 47 ? 18.895 9.894 -2.032 1.00 10.53 47 LEU A O 5
ATOM 7472 N N . ARG A 1 48 ? 16.904 10.695 -2.684 1.00 10.33 48 ARG A N 5
ATOM 7473 C CA . ARG A 1 48 ? 16.225 10.663 -1.400 1.00 73.13 48 ARG A CA 5
ATOM 7474 C C . ARG A 1 48 ? 14.799 10.243 -1.710 1.00 33.15 48 ARG A C 5
ATOM 7475 O O . ARG A 1 48 ? 14.094 10.911 -2.467 1.00 53.13 48 ARG A O 5
ATOM 7496 N N . TYR A 1 49 ? 14.419 9.082 -1.190 1.00 44.14 49 TYR A N 5
ATOM 7497 C CA . TYR A 1 49 ? 13.072 8.553 -1.284 1.00 52.21 49 TYR A CA 5
ATOM 7498 C C . TYR A 1 49 ? 12.114 9.518 -0.597 1.00 73.24 49 TYR A C 5
ATOM 7499 O O . TYR A 1 49 ? 12.447 10.037 0.476 1.00 54.32 49 TYR A O 5
ATOM 7517 N N . SER A 1 50 ? 10.920 9.706 -1.163 1.00 21.23 50 SER A N 5
ATOM 7518 C CA . SER A 1 50 ? 9.846 10.372 -0.440 1.00 12.31 50 SER A CA 5
ATOM 7519 C C . SER A 1 50 ? 9.586 9.636 0.882 1.00 72.21 50 SER A C 5
ATOM 7520 O O . SER A 1 50 ? 9.679 8.402 0.916 1.00 55.23 50 SER A O 5
ATOM 7528 N N . PRO A 1 51 ? 9.236 10.354 1.961 1.00 51.44 51 PRO A N 5
ATOM 7529 C CA . PRO A 1 51 ? 9.146 9.786 3.302 1.00 55.44 51 PRO A CA 5
ATOM 7530 C C . PRO A 1 51 ? 8.004 8.774 3.430 1.00 24.13 51 PRO A C 5
ATOM 7531 O O . PRO A 1 51 ? 8.062 7.898 4.289 1.00 35.52 51 PRO A O 5
ATOM 7542 N N . TYR A 1 52 ? 6.985 8.874 2.575 1.00 2.12 52 TYR A N 5
ATOM 7543 C CA . TYR A 1 52 ? 5.757 8.096 2.655 1.00 73.40 52 TYR A CA 5
ATOM 7544 C C . TYR A 1 52 ? 5.910 6.629 2.275 1.00 10.35 52 TYR A C 5
ATOM 7545 O O . TYR A 1 52 ? 4.927 5.897 2.321 1.00 53.00 52 TYR A O 5
ATOM 7563 N N . LEU A 1 53 ? 7.092 6.185 1.864 1.00 44.53 53 LEU A N 5
ATOM 7564 C CA . LEU A 1 53 ? 7.254 4.995 1.045 1.00 33.20 53 LEU A CA 5
ATOM 7565 C C . LEU A 1 53 ? 8.444 4.218 1.572 1.00 10.33 53 LEU A C 5
ATOM 7566 O O . LEU A 1 53 ? 9.582 4.638 1.342 1.00 21.43 53 LEU A O 5
ATOM 7582 N N . LYS A 1 54 ? 8.208 3.149 2.340 1.00 24.43 54 LYS A N 5
ATOM 7583 C CA . LYS A 1 54 ? 9.287 2.437 3.029 1.00 60.53 54 LYS A CA 5
ATOM 7584 C C . LYS A 1 54 ? 9.143 0.917 2.929 1.00 64.30 54 LYS A C 5
ATOM 7585 O O . LYS A 1 54 ? 8.030 0.393 2.825 1.00 44.02 54 LYS A O 5
ATOM 7604 N N . PRO A 1 55 ? 10.263 0.179 2.970 1.00 23.11 55 PRO A N 5
ATOM 7605 C CA . PRO A 1 55 ? 10.248 -1.270 3.079 1.00 31.05 55 PRO A CA 5
ATOM 7606 C C . PRO A 1 55 ? 9.796 -1.674 4.484 1.00 54.15 55 PRO A C 5
ATOM 7607 O O . PRO A 1 55 ? 9.757 -0.838 5.388 1.00 11.25 55 PRO A O 5
ATOM 7618 N N . ARG A 1 56 ? 9.471 -2.951 4.682 1.00 75.04 56 ARG A N 5
ATOM 7619 C CA . ARG A 1 56 ? 9.257 -3.568 5.995 1.00 4.24 56 ARG A CA 5
ATOM 7620 C C . ARG A 1 56 ? 9.920 -4.952 5.970 1.00 63.35 56 ARG A C 5
ATOM 7621 O O . ARG A 1 56 ? 10.785 -5.224 5.137 1.00 61.14 56 ARG A O 5
ATOM 7642 N N . VAL A 1 57 ? 9.572 -5.801 6.935 1.00 62.11 57 VAL A N 5
ATOM 7643 C CA . VAL A 1 57 ? 9.501 -7.248 6.786 1.00 22.14 57 VAL A CA 5
ATOM 7644 C C . VAL A 1 57 ? 8.198 -7.674 7.466 1.00 53.33 57 VAL A C 5
ATOM 7645 O O . VAL A 1 57 ? 7.896 -7.171 8.552 1.00 2.33 57 VAL A O 5
ATOM 7658 N N . ILE A 1 58 ? 7.447 -8.592 6.853 1.00 31.31 58 ILE A N 5
ATOM 7659 C CA . ILE A 1 58 ? 6.224 -9.197 7.386 1.00 54.10 58 ILE A CA 5
ATOM 7660 C C . ILE A 1 58 ? 6.351 -10.689 7.079 1.00 10.15 58 ILE A C 5
ATOM 7661 O O . ILE A 1 58 ? 6.438 -11.042 5.910 1.00 3.13 58 ILE A O 5
ATOM 7677 N N . GLU A 1 59 ? 6.461 -11.571 8.076 1.00 64.14 59 GLU A N 5
ATOM 7678 C CA . GLU A 1 59 ? 6.604 -13.035 7.917 1.00 5.42 59 GLU A CA 5
ATOM 7679 C C . GLU A 1 59 ? 7.900 -13.473 7.198 1.00 74.54 59 GLU A C 5
ATOM 7680 O O . GLU A 1 59 ? 8.185 -14.666 7.077 1.00 45.21 59 GLU A O 5
ATOM 7692 N N . GLY A 1 60 ? 8.711 -12.517 6.748 1.00 24.42 60 GLY A N 5
ATOM 7693 C CA . GLY A 1 60 ? 9.885 -12.699 5.904 1.00 1.45 60 GLY A CA 5
ATOM 7694 C C . GLY A 1 60 ? 9.722 -12.088 4.514 1.00 74.11 60 GLY A C 5
ATOM 7695 O O . GLY A 1 60 ? 10.701 -12.008 3.769 1.00 62.00 60 GLY A O 5
ATOM 7699 N N . VAL A 1 61 ? 8.530 -11.625 4.133 1.00 45.14 61 VAL A N 5
ATOM 7700 C CA . VAL A 1 61 ? 8.351 -10.915 2.877 1.00 73.23 61 VAL A CA 5
ATOM 7701 C C . VAL A 1 61 ? 9.048 -9.560 3.004 1.00 72.14 61 VAL A C 5
ATOM 7702 O O . VAL A 1 61 ? 9.369 -9.107 4.102 1.00 72.42 61 VAL A O 5
ATOM 7715 N N . ARG A 1 62 ? 9.257 -8.893 1.875 1.00 73.40 62 ARG A N 5
ATOM 7716 C CA . ARG A 1 62 ? 9.759 -7.531 1.835 1.00 1.25 62 ARG A CA 5
ATOM 7717 C C . ARG A 1 62 ? 8.656 -6.561 2.291 1.00 41.41 62 ARG A C 5
ATOM 7718 O O . ARG A 1 62 ? 8.781 -5.940 3.338 1.00 2.22 62 ARG A O 5
ATOM 7739 N N . CYS A 1 63 ? 7.526 -6.515 1.578 1.00 73.13 63 CYS A N 5
ATOM 7740 C CA . CYS A 1 63 ? 6.414 -5.565 1.709 1.00 63.13 63 CYS A CA 5
ATOM 7741 C C . CYS A 1 63 ? 6.851 -4.126 1.378 1.00 5.35 63 CYS A C 5
ATOM 7742 O O . CYS A 1 63 ? 8.002 -3.741 1.588 1.00 54.42 63 CYS A O 5
ATOM 7750 N N . LEU A 1 64 ? 5.926 -3.292 0.889 1.00 20.23 64 LEU A N 5
ATOM 7751 C CA . LEU A 1 64 ? 6.181 -1.888 0.553 1.00 31.04 64 LEU A CA 5
ATOM 7752 C C . LEU A 1 64 ? 5.046 -1.034 1.109 1.00 35.04 64 LEU A C 5
ATOM 7753 O O . LEU A 1 64 ? 3.902 -1.154 0.672 1.00 63.53 64 LEU A O 5
ATOM 7769 N N . ALA A 1 65 ? 5.364 -0.245 2.137 1.00 60.44 65 ALA A N 5
ATOM 7770 C CA . ALA A 1 65 ? 4.444 0.637 2.845 1.00 4.32 65 ALA A CA 5
ATOM 7771 C C . ALA A 1 65 ? 4.251 1.935 2.053 1.00 51.42 65 ALA A C 5
ATOM 7772 O O . ALA A 1 65 ? 5.243 2.447 1.536 1.00 51.31 65 ALA A O 5
ATOM 7779 N N . VAL A 1 66 ? 3.028 2.473 1.978 1.00 11.23 66 VAL A N 5
ATOM 7780 C CA . VAL A 1 66 ? 2.652 3.724 1.335 1.00 53.23 66 VAL A CA 5
ATOM 7781 C C . VAL A 1 66 ? 1.714 4.474 2.294 1.00 13.05 66 VAL A C 5
ATOM 7782 O O . VAL A 1 66 ? 0.574 4.053 2.504 1.00 43.33 66 VAL A O 5
ATOM 7795 N N . ASP A 1 67 ? 2.185 5.556 2.914 1.00 12.52 67 ASP A N 5
ATOM 7796 C CA . ASP A 1 67 ? 1.370 6.448 3.746 1.00 24.42 67 ASP A CA 5
ATOM 7797 C C . ASP A 1 67 ? 0.331 7.132 2.861 1.00 4.42 67 ASP A C 5
ATOM 7798 O O . ASP A 1 67 ? 0.649 7.635 1.781 1.00 14.22 67 ASP A O 5
ATOM 7807 N N . LEU A 1 68 ? -0.925 7.142 3.292 1.00 73.21 68 LEU A N 5
ATOM 7808 C CA . LEU A 1 68 ? -2.054 7.701 2.557 1.00 25.31 68 LEU A CA 5
ATOM 7809 C C . LEU A 1 68 ? -1.988 9.232 2.461 1.00 0.11 68 LEU A C 5
ATOM 7810 O O . LEU A 1 68 ? -2.765 9.830 1.721 1.00 72.23 68 LEU A O 5
ATOM 7826 N N . LYS A 1 69 ? -1.089 9.929 3.162 1.00 31.33 69 LYS A N 5
ATOM 7827 C CA . LYS A 1 69 ? -0.786 11.330 2.835 1.00 23.41 69 LYS A CA 5
ATOM 7828 C C . LYS A 1 69 ? -0.267 11.419 1.407 1.00 21.34 69 LYS A C 5
ATOM 7829 O O . LYS A 1 69 ? -0.578 12.381 0.717 1.00 42.34 69 LYS A O 5
ATOM 7848 N N . LEU A 1 70 ? 0.454 10.414 0.911 1.00 52.22 70 LEU A N 5
ATOM 7849 C CA . LEU A 1 70 ? 0.850 10.416 -0.489 1.00 63.53 70 LEU A CA 5
ATOM 7850 C C . LEU A 1 70 ? -0.377 10.538 -1.389 1.00 44.12 70 LEU A C 5
ATOM 7851 O O . LEU A 1 70 ? -0.315 11.279 -2.354 1.00 15.34 70 LEU A O 5
ATOM 7867 N N . LYS A 1 71 ? -1.504 9.899 -1.068 1.00 33.40 71 LYS A N 5
ATOM 7868 C CA . LYS A 1 71 ? -2.730 10.048 -1.853 1.00 5.11 71 LYS A CA 5
ATOM 7869 C C . LYS A 1 71 ? -3.215 11.501 -1.854 1.00 44.03 71 LYS A C 5
ATOM 7870 O O . LYS A 1 71 ? -3.701 11.967 -2.872 1.00 23.20 71 LYS A O 5
ATOM 7889 N N . ASP A 1 72 ? -3.057 12.234 -0.754 1.00 64.45 72 ASP A N 5
ATOM 7890 C CA . ASP A 1 72 ? -3.472 13.634 -0.650 1.00 60.23 72 ASP A CA 5
ATOM 7891 C C . ASP A 1 72 ? -2.612 14.563 -1.514 1.00 14.24 72 ASP A C 5
ATOM 7892 O O . ASP A 1 72 ? -3.103 15.594 -1.969 1.00 12.02 72 ASP A O 5
ATOM 7901 N N . THR A 1 73 ? -1.344 14.203 -1.736 1.00 41.14 73 THR A N 5
ATOM 7902 C CA . THR A 1 73 ? -0.345 15.044 -2.425 1.00 12.13 73 THR A CA 5
ATOM 7903 C C . THR A 1 73 ? 0.143 14.452 -3.773 1.00 14.33 73 THR A C 5
ATOM 7904 O O . THR A 1 73 ? 0.954 15.072 -4.471 1.00 73.51 73 THR A O 5
ATOM 7915 N N . ASN A 1 74 ? -0.317 13.256 -4.152 1.00 41.22 74 ASN A N 5
ATOM 7916 C CA . ASN A 1 74 ? -0.240 12.624 -5.470 1.00 70.40 74 ASN A CA 5
ATOM 7917 C C . ASN A 1 74 ? -1.144 11.382 -5.493 1.00 53.44 74 ASN A C 5
ATOM 7918 O O . ASN A 1 74 ? -0.660 10.253 -5.354 1.00 42.22 74 ASN A O 5
ATOM 7929 N N . PRO A 1 75 ? -2.462 11.536 -5.686 1.00 71.11 75 PRO A N 5
ATOM 7930 C CA . PRO A 1 75 ? -3.355 10.389 -5.709 1.00 52.40 75 PRO A CA 5
ATOM 7931 C C . PRO A 1 75 ? -3.100 9.485 -6.913 1.00 32.42 75 PRO A C 5
ATOM 7932 O O . PRO A 1 75 ? -3.376 8.289 -6.829 1.00 53.23 75 PRO A O 5
ATOM 7943 N N . GLU A 1 76 ? -2.563 10.033 -8.004 1.00 30.43 76 GLU A N 5
ATOM 7944 C CA . GLU A 1 76 ? -2.355 9.351 -9.272 1.00 2.43 76 GLU A CA 5
ATOM 7945 C C . GLU A 1 76 ? -1.316 8.241 -9.135 1.00 10.54 76 GLU A C 5
ATOM 7946 O O . GLU A 1 76 ? -1.529 7.113 -9.586 1.00 14.22 76 GLU A O 5
ATOM 7958 N N . GLY A 1 77 ? -0.188 8.565 -8.505 1.00 52.13 77 GLY A N 5
ATOM 7959 C CA . GLY A 1 77 ? 0.896 7.617 -8.311 1.00 53.33 77 GLY A CA 5
ATOM 7960 C C . GLY A 1 77 ? 0.549 6.586 -7.246 1.00 53.34 77 GLY A C 5
ATOM 7961 O O . GLY A 1 77 ? 0.892 5.414 -7.385 1.00 23.22 77 GLY A O 5
ATOM 7965 N N . PHE A 1 78 ? -0.154 6.991 -6.187 1.00 12.40 78 PHE A N 5
ATOM 7966 C CA . PHE A 1 78 ? -0.753 6.057 -5.229 1.00 22.01 78 PHE A CA 5
ATOM 7967 C C . PHE A 1 78 ? -1.634 5.041 -5.978 1.00 2.33 78 PHE A C 5
ATOM 7968 O O . PHE A 1 78 ? -1.473 3.837 -5.817 1.00 1.04 78 PHE A O 5
ATOM 7985 N N . ASN A 1 79 ? -2.536 5.524 -6.832 1.00 51.10 79 ASN A N 5
ATOM 7986 C CA . ASN A 1 79 ? -3.428 4.738 -7.693 1.00 14.23 79 ASN A CA 5
ATOM 7987 C C . ASN A 1 79 ? -2.672 3.695 -8.514 1.00 73.13 79 ASN A C 5
ATOM 7988 O O . ASN A 1 79 ? -3.024 2.515 -8.495 1.00 63.34 79 ASN A O 5
ATOM 7999 N N . GLN A 1 80 ? -1.629 4.137 -9.214 1.00 71.44 80 GLN A N 5
ATOM 8000 C CA . GLN A 1 80 ? -0.720 3.275 -9.966 1.00 15.05 80 GLN A CA 5
ATOM 8001 C C . GLN A 1 80 ? -0.138 2.177 -9.069 1.00 24.02 80 GLN A C 5
ATOM 8002 O O . GLN A 1 80 ? -0.091 1.010 -9.467 1.00 64.13 80 GLN A O 5
ATOM 8016 N N . LEU A 1 81 ? 0.272 2.532 -7.850 1.00 50.23 81 LEU A N 5
ATOM 8017 C CA . LEU A 1 81 ? 0.841 1.600 -6.887 1.00 61.31 81 LEU A CA 5
ATOM 8018 C C . LEU A 1 81 ? -0.145 0.489 -6.536 1.00 23.03 81 LEU A C 5
ATOM 8019 O O . LEU A 1 81 ? 0.244 -0.675 -6.442 1.00 51.31 81 LEU A O 5
ATOM 8035 N N . MET A 1 82 ? -1.419 0.838 -6.357 1.00 54.13 82 MET A N 5
ATOM 8036 C CA . MET A 1 82 ? -2.476 -0.120 -6.052 1.00 24.20 82 MET A CA 5
ATOM 8037 C C . MET A 1 82 ? -2.676 -1.100 -7.216 1.00 14.25 82 MET A C 5
ATOM 8038 O O . MET A 1 82 ? -2.898 -2.289 -6.993 1.00 21.14 82 MET A O 5
ATOM 8052 N N . HIS A 1 83 ? -2.596 -0.636 -8.466 1.00 52.22 83 HIS A N 5
ATOM 8053 C CA . HIS A 1 83 ? -2.805 -1.471 -9.641 1.00 1.25 83 HIS A CA 5
ATOM 8054 C C . HIS A 1 83 ? -1.752 -2.577 -9.733 1.00 13.55 83 HIS A C 5
ATOM 8055 O O . HIS A 1 83 ? -2.108 -3.722 -9.987 1.00 65.53 83 HIS A O 5
ATOM 8069 N N . PHE A 1 84 ? -0.482 -2.261 -9.464 1.00 34.34 84 PHE A N 5
ATOM 8070 C CA . PHE A 1 84 ? 0.599 -3.252 -9.361 1.00 4.15 84 PHE A CA 5
ATOM 8071 C C . PHE A 1 84 ? 0.210 -4.400 -8.422 1.00 22.11 84 PHE A C 5
ATOM 8072 O O . PHE A 1 84 ? 0.492 -5.569 -8.715 1.00 12.53 84 PHE A O 5
ATOM 8089 N N . ALA A 1 85 ? -0.459 -4.082 -7.307 1.00 5.54 85 ALA A N 5
ATOM 8090 C CA . ALA A 1 85 ? -0.930 -5.087 -6.374 1.00 64.45 85 ALA A CA 5
ATOM 8091 C C . ALA A 1 85 ? -1.951 -6.013 -7.013 1.00 12.53 85 ALA A C 5
ATOM 8092 O O . ALA A 1 85 ? -1.865 -7.226 -6.817 1.00 74.23 85 ALA A O 5
ATOM 8099 N N . THR A 1 86 ? -2.924 -5.474 -7.745 1.00 71.13 86 THR A N 5
ATOM 8100 C CA . THR A 1 86 ? -3.871 -6.317 -8.467 1.00 72.40 86 THR A CA 5
ATOM 8101 C C . THR A 1 86 ? -3.149 -7.164 -9.521 1.00 23.40 86 THR A C 5
ATOM 8102 O O . THR A 1 86 ? -3.391 -8.367 -9.598 1.00 42.23 86 THR A O 5
ATOM 8113 N N . GLU A 1 87 ? -2.230 -6.544 -10.275 1.00 24.11 87 GLU A N 5
ATOM 8114 C CA . GLU A 1 87 ? -1.526 -7.166 -11.392 1.00 61.02 87 GLU A CA 5
ATOM 8115 C C . GLU A 1 87 ? -0.774 -8.417 -10.959 1.00 62.32 87 GLU A C 5
ATOM 8116 O O . GLU A 1 87 ? -0.983 -9.497 -11.532 1.00 24.42 87 GLU A O 5
ATOM 8128 N N . ASN A 1 88 ? 0.124 -8.288 -9.963 1.00 13.00 88 ASN A N 5
ATOM 8129 C CA . ASN A 1 88 ? 0.949 -9.421 -9.611 1.00 0.30 88 ASN A CA 5
ATOM 8130 C C . ASN A 1 88 ? 0.260 -10.221 -8.511 1.00 1.11 88 ASN A C 5
ATOM 8131 O O . ASN A 1 88 ? 0.727 -11.306 -8.177 1.00 2.25 88 ASN A O 5
ATOM 8142 N N . GLN A 1 89 ? -0.901 -9.736 -8.051 1.00 23.32 89 GLN A N 5
ATOM 8143 C CA . GLN A 1 89 ? -1.928 -10.368 -7.230 1.00 71.03 89 GLN A CA 5
ATOM 8144 C C . GLN A 1 89 ? -1.455 -10.448 -5.798 1.00 5.21 89 GLN A C 5
ATOM 8145 O O . GLN A 1 89 ? -1.745 -11.422 -5.098 1.00 62.42 89 GLN A O 5
ATOM 8159 N N . LEU A 1 90 ? -0.659 -9.463 -5.384 1.00 73.41 90 LEU A N 5
ATOM 8160 C CA . LEU A 1 90 ? -0.116 -9.420 -4.073 1.00 73.53 90 LEU A CA 5
ATOM 8161 C C . LEU A 1 90 ? -1.205 -9.184 -3.049 1.00 21.20 90 LEU A C 5
ATOM 8162 O O . LEU A 1 90 ? -2.189 -8.490 -3.303 1.00 4.12 90 LEU A O 5
ATOM 8178 N N . ASN A 1 91 ? -1.020 -9.792 -1.887 1.00 45.03 91 ASN A N 5
ATOM 8179 C CA . ASN A 1 91 ? -1.909 -9.615 -0.756 1.00 13.00 91 ASN A CA 5
ATOM 8180 C C . ASN A 1 91 ? -1.858 -8.143 -0.346 1.00 32.00 91 ASN A C 5
ATOM 8181 O O . ASN A 1 91 ? -0.790 -7.654 0.026 1.00 22.51 91 ASN A O 5
ATOM 8192 N N . ILE A 1 92 ? -2.940 -7.386 -0.499 1.00 43.23 92 ILE A N 5
ATOM 8193 C CA . ILE A 1 92 ? -3.001 -6.038 0.050 1.00 22.32 92 ILE A CA 5
ATOM 8194 C C . ILE A 1 92 ? -3.262 -6.257 1.535 1.00 54.02 92 ILE A C 5
ATOM 8195 O O . ILE A 1 92 ? -4.341 -6.713 1.902 1.00 31.03 92 ILE A O 5
ATOM 8211 N N . LEU A 1 93 ? -2.271 -6.041 2.392 1.00 2.32 93 LEU A N 5
ATOM 8212 C CA . LEU A 1 93 ? -2.526 -5.990 3.817 1.00 24.32 93 LEU A CA 5
ATOM 8213 C C . LEU A 1 93 ? -3.138 -4.642 4.160 1.00 65.00 93 LEU A C 5
ATOM 8214 O O . LEU A 1 93 ? -3.195 -3.725 3.340 1.00 23.11 93 LEU A O 5
ATOM 8230 N N . ASP A 1 94 ? -3.451 -4.480 5.433 1.00 61.10 94 ASP A N 5
ATOM 8231 C CA . ASP A 1 94 ? -3.684 -3.221 6.128 1.00 61.42 94 ASP A CA 5
ATOM 8232 C C . ASP A 1 94 ? -2.488 -2.905 7.021 1.00 1.31 94 ASP A C 5
ATOM 8233 O O . ASP A 1 94 ? -1.460 -3.600 6.991 1.00 75.52 94 ASP A O 5
ATOM 8242 N N . ALA A 1 95 ? -2.578 -1.772 7.709 1.00 15.32 95 ALA A N 5
ATOM 8243 C CA . ALA A 1 95 ? -1.454 -1.228 8.464 1.00 22.03 95 ALA A CA 5
ATOM 8244 C C . ALA A 1 95 ? -1.056 -2.153 9.623 1.00 53.51 95 ALA A C 5
ATOM 8245 O O . ALA A 1 95 ? 0.123 -2.220 9.986 1.00 60.11 95 ALA A O 5
ATOM 8252 N N . GLU A 1 96 ? -2.023 -2.866 10.204 1.00 74.13 96 GLU A N 5
ATOM 8253 C CA . GLU A 1 96 ? -1.779 -3.878 11.224 1.00 10.15 96 GLU A CA 5
ATOM 8254 C C . GLU A 1 96 ? -1.149 -5.120 10.585 1.00 2.40 96 GLU A C 5
ATOM 8255 O O . GLU A 1 96 ? -0.229 -5.710 11.147 1.00 31.24 96 GLU A O 5
ATOM 8267 N N . GLY A 1 97 ? -1.623 -5.469 9.391 1.00 1.31 97 GLY A N 5
ATOM 8268 C CA . GLY A 1 97 ? -1.199 -6.586 8.565 1.00 71.24 97 GLY A CA 5
ATOM 8269 C C . GLY A 1 97 ? -2.343 -7.546 8.271 1.00 4.33 97 GLY A C 5
ATOM 8270 O O . GLY A 1 97 ? -2.088 -8.645 7.791 1.00 72.34 97 GLY A O 5
ATOM 8274 N N . ASN A 1 98 ? -3.589 -7.149 8.530 1.00 0.40 98 ASN A N 5
ATOM 8275 C CA . ASN A 1 98 ? -4.766 -7.918 8.141 1.00 41.01 98 ASN A CA 5
ATOM 8276 C C . ASN A 1 98 ? -4.905 -7.854 6.618 1.00 11.23 98 ASN A C 5
ATOM 8277 O O . ASN A 1 98 ? -4.714 -6.784 6.054 1.00 53.24 98 ASN A O 5
ATOM 8288 N N . SER A 1 99 ? -5.228 -8.944 5.929 1.00 63.25 99 SER A N 5
ATOM 8289 C CA . SER A 1 99 ? -5.417 -8.933 4.473 1.00 70.52 99 SER A CA 5
ATOM 8290 C C . SER A 1 99 ? -6.743 -8.271 4.102 1.00 32.25 99 SER A C 5
ATOM 8291 O O . SER A 1 99 ? -7.789 -8.705 4.595 1.00 13.40 99 SER A O 5
ATOM 8299 N N . ILE A 1 100 ? -6.732 -7.285 3.209 1.00 44.35 100 ILE A N 5
ATOM 8300 C CA . ILE A 1 100 ? -7.896 -6.505 2.814 1.00 63.11 100 ILE A CA 5
ATOM 8301 C C . ILE A 1 100 ? -8.033 -6.426 1.291 1.00 30.31 100 ILE A C 5
ATOM 8302 O O . ILE A 1 100 ? -7.132 -6.795 0.536 1.00 64.01 100 ILE A O 5
ATOM 8318 N N . ASP A 1 101 ? -9.189 -5.943 0.844 1.00 53.44 101 ASP A N 5
ATOM 8319 C CA . ASP A 1 101 ? -9.421 -5.539 -0.538 1.00 62.20 101 ASP A CA 5
ATOM 8320 C C . ASP A 1 101 ? -8.977 -4.098 -0.750 1.00 21.21 101 ASP A C 5
ATOM 8321 O O . ASP A 1 101 ? -8.828 -3.324 0.195 1.00 24.23 101 ASP A O 5
ATOM 8330 N N . ALA A 1 102 ? -8.869 -3.713 -2.020 1.00 12.43 102 ALA A N 5
ATOM 8331 C CA . ALA A 1 102 ? -8.451 -2.371 -2.420 1.00 54.24 102 ALA A CA 5
ATOM 8332 C C . ALA A 1 102 ? -9.552 -1.338 -2.180 1.00 72.20 102 ALA A C 5
ATOM 8333 O O . ALA A 1 102 ? -9.241 -0.175 -1.938 1.00 24.40 102 ALA A O 5
ATOM 8340 N N . ALA A 1 103 ? -10.829 -1.741 -2.190 1.00 72.33 103 ALA A N 5
ATOM 8341 C CA . ALA A 1 103 ? -11.937 -0.842 -1.881 1.00 14.22 103 ALA A CA 5
ATOM 8342 C C . ALA A 1 103 ? -11.754 -0.217 -0.495 1.00 15.21 103 ALA A C 5
ATOM 8343 O O . ALA A 1 103 ? -12.012 0.970 -0.314 1.00 41.43 103 ALA A O 5
ATOM 8350 N N . GLN A 1 104 ? -11.224 -0.986 0.462 1.00 41.31 104 GLN A N 5
ATOM 8351 C CA . GLN A 1 104 ? -10.887 -0.501 1.794 1.00 43.41 104 GLN A CA 5
ATOM 8352 C C . GLN A 1 104 ? -9.681 0.456 1.800 1.00 73.21 104 GLN A C 5
ATOM 8353 O O . GLN A 1 104 ? -9.192 0.769 2.889 1.00 42.30 104 GLN A O 5
ATOM 8367 N N . VAL A 1 105 ? -9.210 0.928 0.639 1.00 3.24 105 VAL A N 5
ATOM 8368 C CA . VAL A 1 105 ? -8.142 1.912 0.489 1.00 33.32 105 VAL A CA 5
ATOM 8369 C C . VAL A 1 105 ? -8.530 3.051 -0.462 1.00 5.24 105 VAL A C 5
ATOM 8370 O O . VAL A 1 105 ? -8.249 4.205 -0.146 1.00 74.13 105 VAL A O 5
ATOM 8383 N N . THR A 1 106 ? -9.135 2.768 -1.615 1.00 23.11 106 THR A N 5
ATOM 8384 C CA . THR A 1 106 ? -9.324 3.753 -2.684 1.00 14.34 106 THR A CA 5
ATOM 8385 C C . THR A 1 106 ? -10.784 4.219 -2.815 1.00 21.11 106 THR A C 5
ATOM 8386 O O . THR A 1 106 ? -11.096 4.991 -3.725 1.00 13.15 106 THR A O 5
ATOM 8397 N N . GLU A 1 107 ? -11.683 3.798 -1.922 1.00 55.31 107 GLU A N 5
ATOM 8398 C CA . GLU A 1 107 ? -13.091 4.195 -1.878 1.00 11.22 107 GLU A CA 5
ATOM 8399 C C . GLU A 1 107 ? -13.473 4.729 -0.479 1.00 20.31 107 GLU A C 5
ATOM 8400 O O . GLU A 1 107 ? -14.642 4.658 -0.094 1.00 20.31 107 GLU A O 5
ATOM 8412 N N . ILE A 1 108 ? -12.519 5.248 0.314 1.00 73.04 108 ILE A N 5
ATOM 8413 C CA . ILE A 1 108 ? -12.802 5.785 1.655 1.00 43.23 108 ILE A CA 5
ATOM 8414 C C . ILE A 1 108 ? -13.752 6.972 1.536 1.00 35.33 108 ILE A C 5
ATOM 8415 O O . ILE A 1 108 ? -14.954 6.817 1.845 1.00 1.12 108 ILE A O 5
ATOM 8431 N N . GLY A 1 1 ? -19.250 -16.200 5.279 1.00 10.22 1 GLY A N 6
ATOM 8432 C CA . GLY A 1 1 ? -19.176 -14.738 5.292 1.00 60.04 1 GLY A CA 6
ATOM 8433 C C . GLY A 1 1 ? -18.943 -14.216 6.695 1.00 12.42 1 GLY A C 6
ATOM 8434 O O . GLY A 1 1 ? -19.522 -14.702 7.667 1.00 0.14 1 GLY A O 6
ATOM 8438 N N . MET A 1 2 ? -18.074 -13.218 6.803 1.00 32.24 2 MET A N 6
ATOM 8439 C CA . MET A 1 2 ? -17.768 -12.468 8.011 1.00 14.44 2 MET A CA 6
ATOM 8440 C C . MET A 1 2 ? -17.406 -11.037 7.603 1.00 33.23 2 MET A C 6
ATOM 8441 O O . MET A 1 2 ? -17.307 -10.732 6.406 1.00 54.31 2 MET A O 6
ATOM 8455 N N . GLY A 1 3 ? -17.216 -10.146 8.577 1.00 61.30 3 GLY A N 6
ATOM 8456 C CA . GLY A 1 3 ? -16.566 -8.869 8.334 1.00 42.01 3 GLY A CA 6
ATOM 8457 C C . GLY A 1 3 ? -15.140 -9.122 7.852 1.00 33.33 3 GLY A C 6
ATOM 8458 O O . GLY A 1 3 ? -14.503 -10.071 8.311 1.00 45.12 3 GLY A O 6
ATOM 8462 N N . THR A 1 4 ? -14.611 -8.254 6.999 1.00 2.14 4 THR A N 6
ATOM 8463 C CA . THR A 1 4 ? -13.241 -8.332 6.506 1.00 74.11 4 THR A CA 6
ATOM 8464 C C . THR A 1 4 ? -12.670 -6.921 6.572 1.00 41.11 4 THR A C 6
ATOM 8465 O O . THR A 1 4 ? -12.750 -6.188 5.586 1.00 13.24 4 THR A O 6
ATOM 8476 N N . THR A 1 5 ? -12.173 -6.533 7.751 1.00 22.51 5 THR A N 6
ATOM 8477 C CA . THR A 1 5 ? -11.679 -5.196 8.058 1.00 52.14 5 THR A CA 6
ATOM 8478 C C . THR A 1 5 ? -12.870 -4.220 8.079 1.00 3.13 5 THR A C 6
ATOM 8479 O O . THR A 1 5 ? -13.441 -3.891 7.037 1.00 4.35 5 THR A O 6
ATOM 8490 N N . GLU A 1 6 ? -13.368 -3.849 9.267 1.00 32.21 6 GLU A N 6
ATOM 8491 C CA . GLU A 1 6 ? -14.367 -2.777 9.350 1.00 3.40 6 GLU A CA 6
ATOM 8492 C C . GLU A 1 6 ? -13.676 -1.413 9.224 1.00 44.30 6 GLU A C 6
ATOM 8493 O O . GLU A 1 6 ? -12.449 -1.319 9.320 1.00 12.14 6 GLU A O 6
ATOM 8505 N N . LYS A 1 7 ? -14.473 -0.358 9.049 1.00 71.05 7 LYS A N 6
ATOM 8506 C CA . LYS A 1 7 ? -14.046 1.036 8.980 1.00 2.42 7 LYS A CA 6
ATOM 8507 C C . LYS A 1 7 ? -13.205 1.432 10.194 1.00 40.33 7 LYS A C 6
ATOM 8508 O O . LYS A 1 7 ? -13.408 0.923 11.300 1.00 63.32 7 LYS A O 6
ATOM 8527 N N . SER A 1 8 ? -12.278 2.359 9.988 1.00 14.33 8 SER A N 6
ATOM 8528 C CA . SER A 1 8 ? -11.267 2.787 10.941 1.00 70.14 8 SER A CA 6
ATOM 8529 C C . SER A 1 8 ? -10.836 4.216 10.581 1.00 22.24 8 SER A C 6
ATOM 8530 O O . SER A 1 8 ? -11.457 4.867 9.737 1.00 54.52 8 SER A O 6
ATOM 8538 N N . GLY A 1 9 ? -9.776 4.726 11.216 1.00 10.24 9 GLY A N 6
ATOM 8539 C CA . GLY A 1 9 ? -9.178 6.023 10.917 1.00 42.31 9 GLY A CA 6
ATOM 8540 C C . GLY A 1 9 ? -7.806 5.893 10.257 1.00 32.51 9 GLY A C 6
ATOM 8541 O O . GLY A 1 9 ? -6.942 6.737 10.484 1.00 2.41 9 GLY A O 6
ATOM 8545 N N . ILE A 1 10 ? -7.542 4.814 9.521 1.00 21.43 10 ILE A N 6
ATOM 8546 C CA . ILE A 1 10 ? -6.234 4.505 8.961 1.00 71.42 10 ILE A CA 6
ATOM 8547 C C . ILE A 1 10 ? -5.844 5.550 7.918 1.00 14.12 10 ILE A C 6
ATOM 8548 O O . ILE A 1 10 ? -6.643 5.894 7.042 1.00 43.42 10 ILE A O 6
ATOM 8564 N N . LYS A 1 11 ? -4.595 6.028 7.993 1.00 72.31 11 LYS A N 6
ATOM 8565 C CA . LYS A 1 11 ? -3.940 6.817 6.960 1.00 5.53 11 LYS A CA 6
ATOM 8566 C C . LYS A 1 11 ? -2.551 6.247 6.613 1.00 34.31 11 LYS A C 6
ATOM 8567 O O . LYS A 1 11 ? -1.634 7.009 6.308 1.00 11.12 11 LYS A O 6
ATOM 8586 N N . GLU A 1 12 ? -2.356 4.929 6.626 1.00 53.51 12 GLU A N 6
ATOM 8587 C CA . GLU A 1 12 ? -1.157 4.291 6.079 1.00 31.33 12 GLU A CA 6
ATOM 8588 C C . GLU A 1 12 ? -1.506 2.833 5.789 1.00 62.33 12 GLU A C 6
ATOM 8589 O O . GLU A 1 12 ? -2.012 2.141 6.670 1.00 42.43 12 GLU A O 6
ATOM 8601 N N . ILE A 1 13 ? -1.272 2.388 4.557 1.00 23.22 13 ILE A N 6
ATOM 8602 C CA . ILE A 1 13 ? -1.620 1.059 4.046 1.00 23.25 13 ILE A CA 6
ATOM 8603 C C . ILE A 1 13 ? -0.332 0.298 3.732 1.00 24.42 13 ILE A C 6
ATOM 8604 O O . ILE A 1 13 ? 0.755 0.900 3.724 1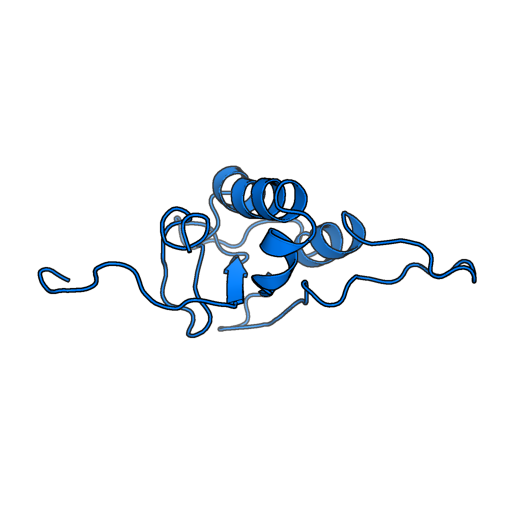.00 72.11 13 ILE A O 6
ATOM 8620 N N . ILE A 1 14 ? -0.409 -1.009 3.449 1.00 53.33 14 ILE A N 6
ATOM 8621 C CA . ILE A 1 14 ? 0.788 -1.838 3.292 1.00 31.41 14 ILE A CA 6
ATOM 8622 C C . ILE A 1 14 ? 0.583 -2.766 2.098 1.00 35.31 14 ILE A C 6
ATOM 8623 O O . ILE A 1 14 ? -0.237 -3.683 2.149 1.00 51.51 14 ILE A O 6
ATOM 8639 N N . ILE A 1 15 ? 1.284 -2.526 0.991 1.00 24.35 15 ILE A N 6
ATOM 8640 C CA . ILE A 1 15 ? 1.341 -3.453 -0.126 1.00 74.41 15 ILE A CA 6
ATOM 8641 C C . ILE A 1 15 ? 2.110 -4.658 0.411 1.00 34.24 15 ILE A C 6
ATOM 8642 O O . ILE A 1 15 ? 3.306 -4.532 0.712 1.00 72.13 15 ILE A O 6
ATOM 8658 N N . GLN A 1 16 ? 1.464 -5.809 0.599 1.00 5.45 16 GLN A N 6
ATOM 8659 C CA . GLN A 1 16 ? 2.207 -6.999 0.969 1.00 13.41 16 GLN A CA 6
ATOM 8660 C C . GLN A 1 16 ? 2.985 -7.501 -0.252 1.00 71.45 16 GLN A C 6
ATOM 8661 O O . GLN A 1 16 ? 2.684 -7.155 -1.389 1.00 51.52 16 GLN A O 6
ATOM 8675 N N . GLY A 1 17 ? 3.999 -8.343 -0.041 1.00 35.24 17 GLY A N 6
ATOM 8676 C CA . GLY A 1 17 ? 4.726 -9.019 -1.118 1.00 2.31 17 GLY A CA 6
ATOM 8677 C C . GLY A 1 17 ? 4.440 -10.512 -1.118 1.00 63.31 17 GLY A C 6
ATOM 8678 O O . GLY A 1 17 ? 5.304 -11.316 -1.481 1.00 41.51 17 GLY A O 6
ATOM 8682 N N . LEU A 1 18 ? 3.252 -10.887 -0.655 1.00 31.30 18 LEU A N 6
ATOM 8683 C CA . LEU A 1 18 ? 2.666 -12.200 -0.814 1.00 12.33 18 LEU A CA 6
ATOM 8684 C C . LEU A 1 18 ? 1.532 -12.026 -1.803 1.00 61.43 18 LEU A C 6
ATOM 8685 O O . LEU A 1 18 ? 0.868 -10.988 -1.813 1.00 4.10 18 LEU A O 6
ATOM 8701 N N . THR A 1 19 ? 1.331 -13.036 -2.631 1.00 11.11 19 THR A N 6
ATOM 8702 C CA . THR A 1 19 ? 0.270 -13.082 -3.610 1.00 34.54 19 THR A CA 6
ATOM 8703 C C . THR A 1 19 ? -1.051 -13.410 -2.907 1.00 62.42 19 THR A C 6
ATOM 8704 O O . THR A 1 19 ? -1.064 -13.940 -1.792 1.00 62.13 19 THR A O 6
ATOM 8715 N N . ARG A 1 20 ? -2.177 -13.191 -3.584 1.00 13.25 20 ARG A N 6
ATOM 8716 C CA . ARG A 1 20 ? -3.510 -13.617 -3.156 1.00 13.24 20 ARG A CA 6
ATOM 8717 C C . ARG A 1 20 ? -3.607 -15.124 -2.904 1.00 5.32 20 ARG A C 6
ATOM 8718 O O . ARG A 1 20 ? -4.461 -15.587 -2.150 1.00 22.05 20 ARG A O 6
ATOM 8739 N N . ALA A 1 21 ? -2.723 -15.909 -3.520 1.00 11.53 21 ALA A N 6
ATOM 8740 C CA . ALA A 1 21 ? -2.618 -17.344 -3.302 1.00 21.02 21 ALA A CA 6
ATOM 8741 C C . ALA A 1 21 ? -1.954 -17.693 -1.962 1.00 2.31 21 ALA A C 6
ATOM 8742 O O . ALA A 1 21 ? -1.893 -18.872 -1.618 1.00 0.45 21 ALA A O 6
ATOM 8749 N N . GLY A 1 22 ? -1.425 -16.715 -1.224 1.00 74.21 22 GLY A N 6
ATOM 8750 C CA . GLY A 1 22 ? -0.750 -16.941 0.043 1.00 62.14 22 GLY A CA 6
ATOM 8751 C C . GLY A 1 22 ? 0.646 -17.536 -0.144 1.00 60.43 22 GLY A C 6
ATOM 8752 O O . GLY A 1 22 ? 1.074 -18.367 0.657 1.00 45.31 22 GLY A O 6
ATOM 8756 N N . LYS A 1 23 ? 1.353 -17.164 -1.216 1.00 71.42 23 LYS A N 6
ATOM 8757 C CA . LYS A 1 23 ? 2.746 -17.520 -1.463 1.00 5.21 23 LYS A CA 6
ATOM 8758 C C . LYS A 1 23 ? 3.552 -16.228 -1.617 1.00 21.30 23 LYS A C 6
ATOM 8759 O O . LYS A 1 23 ? 2.981 -15.213 -2.013 1.00 2.43 23 LYS A O 6
ATOM 8778 N N . PRO A 1 24 ? 4.861 -16.217 -1.323 1.00 41.31 24 PRO A N 6
ATOM 8779 C CA . PRO A 1 24 ? 5.687 -15.032 -1.518 1.00 13.54 24 PRO A CA 6
ATOM 8780 C C . PRO A 1 24 ? 5.875 -14.746 -3.008 1.00 63.14 24 PRO A C 6
ATOM 8781 O O . PRO A 1 24 ? 5.699 -15.630 -3.850 1.00 70.42 24 PRO A O 6
ATOM 8792 N N . PHE A 1 25 ? 6.266 -13.516 -3.341 1.00 5.12 25 PHE A N 6
ATOM 8793 C CA . PHE A 1 25 ? 6.462 -13.049 -4.705 1.00 61.05 25 PHE A CA 6
ATOM 8794 C C . PHE A 1 25 ? 7.939 -12.713 -4.924 1.00 11.10 25 PHE A C 6
ATOM 8795 O O . PHE A 1 25 ? 8.583 -12.162 -4.022 1.00 64.22 25 PHE A O 6
ATOM 8812 N N . ARG A 1 26 ? 8.474 -13.014 -6.111 1.00 42.14 26 ARG A N 6
ATOM 8813 C CA . ARG A 1 26 ? 9.788 -12.556 -6.564 1.00 41.20 26 ARG A CA 6
ATOM 8814 C C . ARG A 1 26 ? 9.584 -11.684 -7.817 1.00 75.40 26 ARG A C 6
ATOM 8815 O O . ARG A 1 26 ? 8.529 -11.788 -8.447 1.00 65.21 26 ARG A O 6
ATOM 8836 N N . PRO A 1 27 ? 10.575 -10.875 -8.224 1.00 42.50 27 PRO A N 6
ATOM 8837 C CA . PRO A 1 27 ? 11.832 -10.664 -7.518 1.00 13.21 27 PRO A CA 6
ATOM 8838 C C . PRO A 1 27 ? 11.559 -9.996 -6.169 1.00 55.03 27 PRO A C 6
ATOM 8839 O O . PRO A 1 27 ? 10.571 -9.277 -6.019 1.00 63.15 27 PRO A O 6
ATOM 8850 N N . SER A 1 28 ? 12.353 -10.301 -5.144 1.00 74.22 28 SER A N 6
ATOM 8851 C CA . SER A 1 28 ? 12.033 -9.864 -3.787 1.00 61.44 28 SER A CA 6
ATOM 8852 C C . SER A 1 28 ? 12.123 -8.344 -3.654 1.00 52.41 28 SER A C 6
ATOM 8853 O O . SER A 1 28 ? 11.314 -7.750 -2.940 1.00 71.04 28 SER A O 6
ATOM 8861 N N . ASP A 1 29 ? 13.052 -7.747 -4.401 1.00 52.40 29 ASP A N 6
ATOM 8862 C CA . ASP A 1 29 ? 13.397 -6.327 -4.461 1.00 64.02 29 ASP A CA 6
ATOM 8863 C C . ASP A 1 29 ? 12.320 -5.472 -5.133 1.00 31.40 29 ASP A C 6
ATOM 8864 O O . ASP A 1 29 ? 12.545 -4.281 -5.337 1.00 62.20 29 ASP A O 6
ATOM 8873 N N . TRP A 1 30 ? 11.158 -6.035 -5.489 1.00 53.44 30 TRP A N 6
ATOM 8874 C CA . TRP A 1 30 ? 10.070 -5.289 -6.126 1.00 32.30 30 TRP A CA 6
ATOM 8875 C C . TRP A 1 30 ? 9.684 -4.048 -5.306 1.00 53.22 30 TRP A C 6
ATOM 8876 O O . TRP A 1 30 ? 9.279 -3.032 -5.864 1.00 20.34 30 TRP A O 6
ATOM 8897 N N . VAL A 1 31 ? 9.833 -4.123 -3.981 1.00 44.11 31 VAL A N 6
ATOM 8898 C CA . VAL A 1 31 ? 9.587 -3.037 -3.043 1.00 73.54 31 VAL A CA 6
ATOM 8899 C C . VAL A 1 31 ? 10.427 -1.816 -3.429 1.00 24.45 31 VAL A C 6
ATOM 8900 O O . VAL A 1 31 ? 9.902 -0.707 -3.522 1.00 12.44 31 VAL A O 6
ATOM 8913 N N . ASP A 1 32 ? 11.726 -2.016 -3.664 1.00 23.14 32 ASP A N 6
ATOM 8914 C CA . ASP A 1 32 ? 12.657 -0.912 -3.845 1.00 41.52 32 ASP A CA 6
ATOM 8915 C C . ASP A 1 32 ? 12.494 -0.262 -5.213 1.00 1.14 32 ASP A C 6
ATOM 8916 O O . ASP A 1 32 ? 12.751 0.931 -5.343 1.00 44.42 32 ASP A O 6
ATOM 8925 N N . ARG A 1 33 ? 11.988 -0.997 -6.215 1.00 35.43 33 ARG A N 6
ATOM 8926 C CA . ARG A 1 33 ? 11.571 -0.395 -7.481 1.00 14.52 33 ARG A CA 6
ATOM 8927 C C . ARG A 1 33 ? 10.616 0.749 -7.187 1.00 74.22 33 ARG A C 6
ATOM 8928 O O . ARG A 1 33 ? 10.854 1.872 -7.636 1.00 5.14 33 ARG A O 6
ATOM 8949 N N . MET A 1 34 ? 9.553 0.471 -6.432 1.00 55.45 34 MET A N 6
ATOM 8950 C CA . MET A 1 34 ? 8.532 1.455 -6.117 1.00 0.42 34 MET A CA 6
ATOM 8951 C C . MET A 1 34 ? 9.168 2.635 -5.387 1.00 34.44 34 MET A C 6
ATOM 8952 O O . MET A 1 34 ? 8.915 3.775 -5.762 1.00 15.11 34 MET A O 6
ATOM 8966 N N . CYS A 1 35 ? 10.031 2.386 -4.396 1.00 4.20 35 CYS A N 6
ATOM 8967 C CA . CYS A 1 35 ? 10.738 3.463 -3.710 1.00 61.52 35 CYS A CA 6
ATOM 8968 C C . CYS A 1 35 ? 11.533 4.323 -4.702 1.00 43.43 35 CYS A C 6
ATOM 8969 O O . CYS A 1 35 ? 11.402 5.543 -4.684 1.00 64.21 35 CYS A O 6
ATOM 8977 N N . SER A 1 36 ? 12.347 3.704 -5.562 1.00 74.34 36 SER A N 6
ATOM 8978 C CA . SER A 1 36 ? 13.220 4.380 -6.519 1.00 31.21 36 SER A CA 6
ATOM 8979 C C . SER A 1 36 ? 12.424 5.273 -7.462 1.00 43.45 36 SER A C 6
ATOM 8980 O O . SER A 1 36 ? 12.790 6.425 -7.689 1.00 54.31 36 SER A O 6
ATOM 8988 N N . THR A 1 37 ? 11.316 4.726 -7.961 1.00 42.41 37 THR A N 6
ATOM 8989 C CA . THR A 1 37 ? 10.411 5.381 -8.903 1.00 32.02 37 THR A CA 6
ATOM 8990 C C . THR A 1 37 ? 10.124 6.821 -8.435 1.00 40.22 37 THR A C 6
ATOM 8991 O O . THR A 1 37 ? 10.444 7.775 -9.147 1.00 65.41 37 THR A O 6
ATOM 9002 N N . TYR A 1 38 ? 9.573 6.984 -7.227 1.00 2.32 38 TYR A N 6
ATOM 9003 C CA . TYR A 1 38 ? 9.078 8.260 -6.700 1.00 31.55 38 TYR A CA 6
ATOM 9004 C C . TYR A 1 38 ? 10.178 9.096 -6.014 1.00 1.12 38 TYR A C 6
ATOM 9005 O O . TYR A 1 38 ? 9.863 10.088 -5.349 1.00 52.42 38 TYR A O 6
ATOM 9023 N N . ALA A 1 39 ? 11.450 8.699 -6.134 1.00 54.15 39 ALA A N 6
ATOM 9024 C CA . ALA A 1 39 ? 12.593 9.281 -5.449 1.00 64.31 39 ALA A CA 6
ATOM 9025 C C . ALA A 1 39 ? 13.444 10.122 -6.413 1.00 42.12 39 ALA A C 6
ATOM 9026 O O . ALA A 1 39 ? 13.162 10.204 -7.609 1.00 14.31 39 ALA A O 6
ATOM 9033 N N . SER A 1 40 ? 14.502 10.756 -5.901 1.00 0.54 40 SER A N 6
ATOM 9034 C CA . SER A 1 40 ? 15.321 11.738 -6.627 1.00 61.52 40 SER A CA 6
ATOM 9035 C C . SER A 1 40 ? 16.735 11.789 -6.052 1.00 43.43 40 SER A C 6
ATOM 9036 O O . SER A 1 40 ? 16.949 11.456 -4.893 1.00 1.15 40 SER A O 6
ATOM 9044 N N . PHE A 1 41 ? 17.703 12.266 -6.830 1.00 1.52 41 PHE A N 6
ATOM 9045 C CA . PHE A 1 41 ? 19.037 12.627 -6.349 1.00 63.32 41 PHE A CA 6
ATOM 9046 C C . PHE A 1 41 ? 18.996 13.889 -5.482 1.00 61.33 41 PHE A C 6
ATOM 9047 O O . PHE A 1 41 ? 18.105 14.725 -5.667 1.00 11.42 41 PHE A O 6
ATOM 9064 N N . GLY A 1 42 ? 19.968 14.063 -4.574 1.00 43.23 42 GLY A N 6
ATOM 9065 C CA . GLY A 1 42 ? 19.985 15.216 -3.666 1.00 20.01 42 GLY A CA 6
ATOM 9066 C C . GLY A 1 42 ? 21.277 16.028 -3.732 1.00 14.43 42 GLY A C 6
ATOM 9067 O O . GLY A 1 42 ? 21.910 16.229 -2.695 1.00 74.33 42 GLY A O 6
ATOM 9071 N N . ALA A 1 43 ? 21.666 16.492 -4.926 1.00 43.32 43 ALA A N 6
ATOM 9072 C CA . ALA A 1 43 ? 22.872 17.258 -5.280 1.00 62.42 43 ALA A CA 6
ATOM 9073 C C . ALA A 1 43 ? 24.128 16.395 -5.190 1.00 3.42 43 ALA A C 6
ATOM 9074 O O . ALA A 1 43 ? 24.891 16.307 -6.145 1.00 52.22 43 ALA A O 6
ATOM 9081 N N . ASP A 1 44 ? 24.284 15.685 -4.078 1.00 14.32 44 ASP A N 6
ATOM 9082 C CA . ASP A 1 44 ? 25.272 14.646 -3.814 1.00 35.31 44 ASP A CA 6
ATOM 9083 C C . ASP A 1 44 ? 25.023 13.387 -4.672 1.00 70.11 44 ASP A C 6
ATOM 9084 O O . ASP A 1 44 ? 25.684 12.370 -4.512 1.00 34.31 44 ASP A O 6
ATOM 9093 N N . ARG A 1 45 ? 24.049 13.438 -5.592 1.00 10.40 45 ARG A N 6
ATOM 9094 C CA . ARG A 1 45 ? 23.655 12.420 -6.572 1.00 24.35 45 ARG A CA 6
ATOM 9095 C C . ARG A 1 45 ? 23.564 11.009 -5.988 1.00 74.52 45 ARG A C 6
ATOM 9096 O O . ARG A 1 45 ? 24.019 10.049 -6.606 1.00 14.14 45 ARG A O 6
ATOM 9117 N N . LYS A 1 46 ? 22.944 10.858 -4.814 1.00 12.54 46 LYS A N 6
ATOM 9118 C CA . LYS A 1 46 ? 23.003 9.611 -4.046 1.00 3.34 46 LYS A CA 6
ATOM 9119 C C . LYS A 1 46 ? 21.659 8.996 -3.689 1.00 60.11 46 LYS A C 6
ATOM 9120 O O . LYS A 1 46 ? 21.578 8.157 -2.795 1.00 74.20 46 LYS A O 6
ATOM 9139 N N . LEU A 1 47 ? 20.658 9.365 -4.481 1.00 12.30 47 LEU A N 6
ATOM 9140 C CA . LEU A 1 47 ? 19.235 9.102 -4.354 1.00 51.23 47 LEU A CA 6
ATOM 9141 C C . LEU A 1 47 ? 18.659 9.415 -2.953 1.00 34.12 47 LEU A C 6
ATOM 9142 O O . LEU A 1 47 ? 19.373 9.564 -1.963 1.00 30.14 47 LEU A O 6
ATOM 9158 N N . ARG A 1 48 ? 17.343 9.607 -2.853 1.00 62.21 48 ARG A N 6
ATOM 9159 C CA . ARG A 1 48 ? 16.603 9.969 -1.654 1.00 0.51 48 ARG A CA 6
ATOM 9160 C C . ARG A 1 48 ? 15.198 9.425 -1.786 1.00 31.13 48 ARG A C 6
ATOM 9161 O O . ARG A 1 48 ? 14.357 10.038 -2.449 1.00 30.44 48 ARG A O 6
ATOM 9182 N N . TYR A 1 49 ? 14.939 8.299 -1.139 1.00 33.02 49 TYR A N 6
ATOM 9183 C CA . TYR A 1 49 ? 13.615 7.713 -1.053 1.00 74.52 49 TYR A CA 6
ATOM 9184 C C . TYR A 1 49 ? 12.723 8.646 -0.243 1.00 13.44 49 TYR A C 6
ATOM 9185 O O . TYR A 1 49 ? 13.061 8.988 0.899 1.00 42.33 49 TYR A O 6
ATOM 9203 N N . SER A 1 50 ? 11.619 9.083 -0.841 1.00 31.04 50 SER A N 6
ATOM 9204 C CA . SER A 1 50 ? 10.634 9.935 -0.200 1.00 55.24 50 SER A CA 6
ATOM 9205 C C . SER A 1 50 ? 9.996 9.206 0.992 1.00 64.14 50 SER A C 6
ATOM 9206 O O . SER A 1 50 ? 9.873 7.978 0.972 1.00 11.33 50 SER A O 6
ATOM 9214 N N . PRO A 1 51 ? 9.560 9.939 2.029 1.00 24.41 51 PRO A N 6
ATOM 9215 C CA . PRO A 1 51 ? 9.138 9.347 3.291 1.00 3.42 51 PRO A CA 6
ATOM 9216 C C . PRO A 1 51 ? 7.823 8.581 3.160 1.00 3.22 51 PRO A C 6
ATOM 9217 O O . PRO A 1 51 ? 7.562 7.699 3.975 1.00 33.32 51 PRO A O 6
ATOM 9228 N N . TYR A 1 52 ? 6.996 8.890 2.157 1.00 44.50 52 TYR A N 6
ATOM 9229 C CA . TYR A 1 52 ? 5.669 8.308 2.014 1.00 0.02 52 TYR A CA 6
ATOM 9230 C C . TYR A 1 52 ? 5.692 6.878 1.480 1.00 41.14 52 TYR A C 6
ATOM 9231 O O . TYR A 1 52 ? 4.629 6.322 1.217 1.00 12.54 52 TYR A O 6
ATOM 9249 N N . LEU A 1 53 ? 6.873 6.286 1.299 1.00 5.44 53 LEU A N 6
ATOM 9250 C CA . LEU A 1 53 ? 7.085 5.061 0.552 1.00 1.23 53 LEU A CA 6
ATOM 9251 C C . LEU A 1 53 ? 8.324 4.393 1.128 1.00 64.40 53 LEU A C 6
ATOM 9252 O O . LEU A 1 53 ? 9.439 4.839 0.839 1.00 70.31 53 LEU A O 6
ATOM 9268 N N . LYS A 1 54 ? 8.149 3.376 1.978 1.00 4.23 54 LYS A N 6
ATOM 9269 C CA . LYS A 1 54 ? 9.273 2.692 2.617 1.00 62.30 54 LYS A CA 6
ATOM 9270 C C . LYS A 1 54 ? 9.065 1.182 2.676 1.00 5.45 54 LYS A C 6
ATOM 9271 O O . LYS A 1 54 ? 7.925 0.734 2.814 1.00 72.50 54 LYS A O 6
ATOM 9290 N N . PRO A 1 55 ? 10.150 0.386 2.642 1.00 51.12 55 PRO A N 6
ATOM 9291 C CA . PRO A 1 55 ? 10.083 -1.027 2.978 1.00 20.51 55 PRO A CA 6
ATOM 9292 C C . PRO A 1 55 ? 9.675 -1.189 4.445 1.00 65.12 55 PRO A C 6
ATOM 9293 O O . PRO A 1 55 ? 9.780 -0.257 5.249 1.00 21.42 55 PRO A O 6
ATOM 9304 N N . ARG A 1 56 ? 9.268 -2.399 4.815 1.00 42.20 56 ARG A N 6
ATOM 9305 C CA . ARG A 1 56 ? 8.978 -2.811 6.186 1.00 54.12 56 ARG A CA 6
ATOM 9306 C C . ARG A 1 56 ? 9.583 -4.202 6.415 1.00 71.20 56 ARG A C 6
ATOM 9307 O O . ARG A 1 56 ? 10.265 -4.718 5.528 1.00 24.12 56 ARG A O 6
ATOM 9328 N N . VAL A 1 57 ? 9.348 -4.810 7.580 1.00 15.22 57 VAL A N 6
ATOM 9329 C CA . VAL A 1 57 ? 9.432 -6.254 7.775 1.00 51.35 57 VAL A CA 6
ATOM 9330 C C . VAL A 1 57 ? 8.264 -6.629 8.696 1.00 51.13 57 VAL A C 6
ATOM 9331 O O . VAL A 1 57 ? 8.178 -6.132 9.821 1.00 34.21 57 VAL A O 6
ATOM 9344 N N . ILE A 1 58 ? 7.374 -7.498 8.219 1.00 54.15 58 ILE A N 6
ATOM 9345 C CA . ILE A 1 58 ? 6.154 -7.967 8.869 1.00 52.23 58 ILE A CA 6
ATOM 9346 C C . ILE A 1 58 ? 6.082 -9.437 8.509 1.00 60.52 58 ILE A C 6
ATOM 9347 O O . ILE A 1 58 ? 6.186 -9.755 7.325 1.00 61.43 58 ILE A O 6
ATOM 9363 N N . GLU A 1 59 ? 5.935 -10.320 9.496 1.00 4.01 59 GLU A N 6
ATOM 9364 C CA . GLU A 1 59 ? 5.914 -11.773 9.332 1.00 74.55 59 GLU A CA 6
ATOM 9365 C C . GLU A 1 59 ? 7.092 -12.259 8.467 1.00 42.23 59 GLU A C 6
ATOM 9366 O O . GLU A 1 59 ? 6.986 -13.215 7.700 1.00 15.21 59 GLU A O 6
ATOM 9378 N N . GLY A 1 60 ? 8.238 -11.575 8.555 1.00 24.21 60 GLY A N 6
ATOM 9379 C CA . GLY A 1 60 ? 9.431 -11.867 7.775 1.00 43.20 60 GLY A CA 6
ATOM 9380 C C . GLY A 1 60 ? 9.317 -11.517 6.287 1.00 53.20 60 GLY A C 6
ATOM 9381 O O . GLY A 1 60 ? 10.277 -11.748 5.551 1.00 53.20 60 GLY A O 6
ATOM 9385 N N . VAL A 1 61 ? 8.193 -10.985 5.808 1.00 20.04 61 VAL A N 6
ATOM 9386 C CA . VAL A 1 61 ? 7.983 -10.494 4.446 1.00 34.15 61 VAL A CA 6
ATOM 9387 C C . VAL A 1 61 ? 8.711 -9.149 4.274 1.00 3.54 61 VAL A C 6
ATOM 9388 O O . VAL A 1 61 ? 9.125 -8.525 5.252 1.00 33.32 61 VAL A O 6
ATOM 9401 N N . ARG A 1 62 ? 8.888 -8.692 3.028 1.00 51.30 62 ARG A N 6
ATOM 9402 C CA . ARG A 1 62 ? 9.368 -7.344 2.699 1.00 33.23 62 ARG A CA 6
ATOM 9403 C C . ARG A 1 62 ? 8.236 -6.327 2.874 1.00 43.23 62 ARG A C 6
ATOM 9404 O O . ARG A 1 62 ? 8.201 -5.630 3.877 1.00 62.32 62 ARG A O 6
ATOM 9425 N N . CYS A 1 63 ? 7.256 -6.298 1.966 1.00 44.44 63 CYS A N 6
ATOM 9426 C CA . CYS A 1 63 ? 6.149 -5.331 1.934 1.00 14.32 63 CYS A CA 6
ATOM 9427 C C . CYS A 1 63 ? 6.628 -3.887 1.723 1.00 23.41 63 CYS A C 6
ATOM 9428 O O . CYS A 1 63 ? 7.819 -3.591 1.813 1.00 13.11 63 CYS A O 6
ATOM 9436 N N . LEU A 1 64 ? 5.679 -2.996 1.438 1.00 1.33 64 LEU A N 6
ATOM 9437 C CA . LEU A 1 64 ? 5.900 -1.591 1.120 1.00 4.34 64 LEU A CA 6
ATOM 9438 C C . LEU A 1 64 ? 4.830 -0.773 1.846 1.00 63.40 64 LEU A C 6
ATOM 9439 O O . LEU A 1 64 ? 3.652 -0.843 1.487 1.00 0.00 64 LEU A O 6
ATOM 9455 N N . ALA A 1 65 ? 5.211 -0.068 2.911 1.00 63.10 65 ALA A N 6
ATOM 9456 C CA . ALA A 1 65 ? 4.345 0.901 3.568 1.00 1.13 65 ALA A CA 6
ATOM 9457 C C . ALA A 1 65 ? 4.158 2.086 2.623 1.00 31.23 65 ALA A C 6
ATOM 9458 O O . ALA A 1 65 ? 5.130 2.531 2.004 1.00 73.54 65 ALA A O 6
ATOM 9465 N N . VAL A 1 66 ? 2.934 2.606 2.539 1.00 33.24 66 VAL A N 6
ATOM 9466 C CA . VAL A 1 66 ? 2.609 3.782 1.748 1.00 51.13 66 VAL A CA 6
ATOM 9467 C C . VAL A 1 66 ? 1.764 4.683 2.650 1.00 1.13 66 VAL A C 6
ATOM 9468 O O . VAL A 1 66 ? 0.658 4.318 3.060 1.00 31.33 66 VAL A O 6
ATOM 9481 N N . ASP A 1 67 ? 2.325 5.831 3.013 1.00 12.31 67 ASP A N 6
ATOM 9482 C CA . ASP A 1 67 ? 1.700 6.844 3.857 1.00 45.33 67 ASP A CA 6
ATOM 9483 C C . ASP A 1 67 ? 0.625 7.561 3.040 1.00 52.52 67 ASP A C 6
ATOM 9484 O O . ASP A 1 67 ? 0.912 8.030 1.933 1.00 2.22 67 ASP A O 6
ATOM 9493 N N . LEU A 1 68 ? -0.614 7.651 3.543 1.00 62.11 68 LEU A N 6
ATOM 9494 C CA . LEU A 1 68 ? -1.731 8.287 2.830 1.00 25.13 68 LEU A CA 6
ATOM 9495 C C . LEU A 1 68 ? -1.576 9.813 2.670 1.00 2.12 68 LEU A C 6
ATOM 9496 O O . LEU A 1 68 ? -2.408 10.470 2.046 1.00 51.32 68 LEU A O 6
ATOM 9512 N N . LYS A 1 69 ? -0.516 10.412 3.219 1.00 33.44 69 LYS A N 6
ATOM 9513 C CA . LYS A 1 69 ? -0.206 11.833 3.048 1.00 64.13 69 LYS A CA 6
ATOM 9514 C C . LYS A 1 69 ? 0.029 12.155 1.573 1.00 31.11 69 LYS A C 6
ATOM 9515 O O . LYS A 1 69 ? -0.414 13.204 1.115 1.00 32.11 69 LYS A O 6
ATOM 9534 N N . LEU A 1 70 ? 0.696 11.279 0.816 1.00 34.02 70 LEU A N 6
ATOM 9535 C CA . LEU A 1 70 ? 0.954 11.539 -0.602 1.00 1.51 70 LEU A CA 6
ATOM 9536 C C . LEU A 1 70 ? -0.352 11.759 -1.382 1.00 24.52 70 LEU A C 6
ATOM 9537 O O . LEU A 1 70 ? -0.385 12.594 -2.277 1.00 72.52 70 LEU A O 6
ATOM 9553 N N . LYS A 1 71 ? -1.443 11.067 -1.049 1.00 72.12 71 LYS A N 6
ATOM 9554 C CA . LYS A 1 71 ? -2.714 11.172 -1.773 1.00 1.34 71 LYS A CA 6
ATOM 9555 C C . LYS A 1 71 ? -3.330 12.565 -1.609 1.00 31.44 71 LYS A C 6
ATOM 9556 O O . LYS A 1 71 ? -4.034 13.024 -2.503 1.00 63.02 71 LYS A O 6
ATOM 9575 N N . ASP A 1 72 ? -3.039 13.256 -0.507 1.00 2.13 72 ASP A N 6
ATOM 9576 C CA . ASP A 1 72 ? -3.497 14.623 -0.238 1.00 71.14 72 ASP A CA 6
ATOM 9577 C C . ASP A 1 72 ? -2.862 15.629 -1.198 1.00 2.02 72 ASP A C 6
ATOM 9578 O O . ASP A 1 72 ? -3.431 16.693 -1.426 1.00 73.04 72 ASP A O 6
ATOM 9587 N N . THR A 1 73 ? -1.681 15.303 -1.739 1.00 41.45 73 THR A N 6
ATOM 9588 C CA . THR A 1 73 ? -0.841 16.237 -2.489 1.00 13.42 73 THR A CA 6
ATOM 9589 C C . THR A 1 73 ? -0.638 15.811 -3.950 1.00 23.00 73 THR A C 6
ATOM 9590 O O . THR A 1 73 ? -0.460 16.660 -4.825 1.00 71.14 73 THR A O 6
ATOM 9601 N N . ASN A 1 74 ? -0.694 14.510 -4.243 1.00 31.11 74 ASN A N 6
ATOM 9602 C CA . ASN A 1 74 ? -0.657 13.954 -5.585 1.00 64.35 74 ASN A CA 6
ATOM 9603 C C . ASN A 1 74 ? -1.422 12.626 -5.604 1.00 10.13 74 ASN A C 6
ATOM 9604 O O . ASN A 1 74 ? -0.804 11.562 -5.471 1.00 71.25 74 ASN A O 6
ATOM 9615 N N . PRO A 1 75 ? -2.760 12.650 -5.714 1.00 34.15 75 PRO A N 6
ATOM 9616 C CA . PRO A 1 75 ? -3.573 11.442 -5.645 1.00 4.22 75 PRO A CA 6
ATOM 9617 C C . PRO A 1 75 ? -3.299 10.451 -6.778 1.00 73.20 75 PRO A C 6
ATOM 9618 O O . PRO A 1 75 ? -3.354 9.247 -6.542 1.00 23.33 75 PRO A O 6
ATOM 9629 N N . GLU A 1 76 ? -2.994 10.913 -7.988 1.00 42.02 76 GLU A N 6
ATOM 9630 C CA . GLU A 1 76 ? -2.849 10.069 -9.169 1.00 62.50 76 GLU A CA 6
ATOM 9631 C C . GLU A 1 76 ? -1.678 9.105 -9.016 1.00 51.25 76 GLU A C 6
ATOM 9632 O O . GLU A 1 76 ? -1.791 7.913 -9.304 1.00 11.22 76 GLU A O 6
ATOM 9644 N N . GLY A 1 77 ? -0.535 9.628 -8.586 1.00 5.24 77 GLY A N 6
ATOM 9645 C CA . GLY A 1 77 ? 0.663 8.818 -8.448 1.00 75.54 77 GLY A CA 6
ATOM 9646 C C . GLY A 1 77 ? 0.478 7.748 -7.370 1.00 0.33 77 GLY A C 6
ATOM 9647 O O . GLY A 1 77 ? 0.984 6.638 -7.536 1.00 12.00 77 GLY A O 6
ATOM 9651 N N . PHE A 1 78 ? -0.277 8.040 -6.306 1.00 10.23 78 PHE A N 6
ATOM 9652 C CA . PHE A 1 78 ? -0.688 7.047 -5.320 1.00 45.14 78 PHE A CA 6
ATOM 9653 C C . PHE A 1 78 ? -1.582 6.006 -5.980 1.00 22.23 78 PHE A C 6
ATOM 9654 O O . PHE A 1 78 ? -1.363 4.810 -5.818 1.00 31.21 78 PHE A O 6
ATOM 9671 N N . ASN A 1 79 ? -2.571 6.459 -6.745 1.00 11.51 79 ASN A N 6
ATOM 9672 C CA . ASN A 1 79 ? -3.550 5.602 -7.395 1.00 51.33 79 ASN A CA 6
ATOM 9673 C C . ASN A 1 79 ? -2.867 4.564 -8.292 1.00 43.24 79 ASN A C 6
ATOM 9674 O O . ASN A 1 79 ? -3.218 3.386 -8.221 1.00 24.32 79 ASN A O 6
ATOM 9685 N N . GLN A 1 80 ? -1.859 4.957 -9.084 1.00 31.33 80 GLN A N 6
ATOM 9686 C CA . GLN A 1 80 ? -1.073 4.020 -9.884 1.00 41.22 80 GLN A CA 6
ATOM 9687 C C . GLN A 1 80 ? -0.333 3.003 -9.007 1.00 31.12 80 GLN A C 6
ATOM 9688 O O . GLN A 1 80 ? -0.211 1.838 -9.374 1.00 25.44 80 GLN A O 6
ATOM 9702 N N . LEU A 1 81 ? 0.145 3.417 -7.832 1.00 45.13 81 LEU A N 6
ATOM 9703 C CA . LEU A 1 81 ? 0.852 2.533 -6.910 1.00 13.02 81 LEU A CA 6
ATOM 9704 C C . LEU A 1 81 ? -0.061 1.426 -6.402 1.00 43.10 81 LEU A C 6
ATOM 9705 O O . LEU A 1 81 ? 0.385 0.286 -6.247 1.00 54.33 81 LEU A O 6
ATOM 9721 N N . MET A 1 82 ? -1.326 1.775 -6.153 1.00 13.22 82 MET A N 6
ATOM 9722 C CA . MET A 1 82 ? -2.338 0.805 -5.755 1.00 73.53 82 MET A CA 6
ATOM 9723 C C . MET A 1 82 ? -2.462 -0.269 -6.838 1.00 3.04 82 MET A C 6
ATOM 9724 O O . MET A 1 82 ? -2.423 -1.462 -6.537 1.00 54.51 82 MET A O 6
ATOM 9738 N N . HIS A 1 83 ? -2.558 0.159 -8.105 1.00 55.50 83 HIS A N 6
ATOM 9739 C CA . HIS A 1 83 ? -2.749 -0.722 -9.249 1.00 23.33 83 HIS A CA 6
ATOM 9740 C C . HIS A 1 83 ? -1.680 -1.800 -9.294 1.00 2.22 83 HIS A C 6
ATOM 9741 O O . HIS A 1 83 ? -2.016 -2.948 -9.538 1.00 30.12 83 HIS A O 6
ATOM 9755 N N . PHE A 1 84 ? -0.421 -1.461 -9.011 1.00 44.55 84 PHE A N 6
ATOM 9756 C CA . PHE A 1 84 ? 0.682 -2.419 -8.995 1.00 4.04 84 PHE A CA 6
ATOM 9757 C C . PHE A 1 84 ? 0.395 -3.647 -8.110 1.00 34.21 84 PHE A C 6
ATOM 9758 O O . PHE A 1 84 ? 0.800 -4.764 -8.455 1.00 40.12 84 PHE A O 6
ATOM 9775 N N . ALA A 1 85 ? -0.293 -3.470 -6.974 1.00 54.24 85 ALA A N 6
ATOM 9776 C CA . ALA A 1 85 ? -0.707 -4.588 -6.129 1.00 51.53 85 ALA A CA 6
ATOM 9777 C C . ALA A 1 85 ? -1.652 -5.488 -6.927 1.00 72.31 85 ALA A C 6
ATOM 9778 O O . ALA A 1 85 ? -1.382 -6.677 -7.118 1.00 2.33 85 ALA A O 6
ATOM 9785 N N . THR A 1 86 ? -2.740 -4.900 -7.418 1.00 31.21 86 THR A N 6
ATOM 9786 C CA . THR A 1 86 ? -3.785 -5.557 -8.183 1.00 63.42 86 THR A CA 6
ATOM 9787 C C . THR A 1 86 ? -3.256 -6.105 -9.529 1.00 23.15 86 THR A C 6
ATOM 9788 O O . THR A 1 86 ? -3.848 -7.027 -10.084 1.00 23.12 86 THR A O 6
ATOM 9799 N N . GLU A 1 87 ? -2.136 -5.595 -10.050 1.00 31.14 87 GLU A N 6
ATOM 9800 C CA . GLU A 1 87 ? -1.412 -6.107 -11.192 1.00 34.42 87 GLU A CA 6
ATOM 9801 C C . GLU A 1 87 ? -0.735 -7.417 -10.795 1.00 12.21 87 GLU A C 6
ATOM 9802 O O . GLU A 1 87 ? -1.032 -8.445 -11.416 1.00 1.21 87 GLU A O 6
ATOM 9814 N N . ASN A 1 88 ? 0.178 -7.420 -9.798 1.00 61.24 88 ASN A N 6
ATOM 9815 C CA . ASN A 1 88 ? 1.068 -8.565 -9.634 1.00 54.12 88 ASN A CA 6
ATOM 9816 C C . ASN A 1 88 ? 0.442 -9.583 -8.673 1.00 53.15 88 ASN A C 6
ATOM 9817 O O . ASN A 1 88 ? 1.014 -10.637 -8.414 1.00 23.04 88 ASN A O 6
ATOM 9828 N N . GLN A 1 89 ? -0.807 -9.308 -8.274 1.00 71.01 89 GLN A N 6
ATOM 9829 C CA . GLN A 1 89 ? -1.770 -10.114 -7.537 1.00 33.23 89 GLN A CA 6
ATOM 9830 C C . GLN A 1 89 ? -1.443 -10.173 -6.050 1.00 54.25 89 GLN A C 6
ATOM 9831 O O . GLN A 1 89 ? -1.791 -11.146 -5.381 1.00 31.34 89 GLN A O 6
ATOM 9845 N N . LEU A 1 90 ? -0.743 -9.170 -5.520 1.00 20.54 90 LEU A N 6
ATOM 9846 C CA . LEU A 1 90 ? -0.350 -9.130 -4.136 1.00 24.25 90 LEU A CA 6
ATOM 9847 C C . LEU A 1 90 ? -1.491 -8.711 -3.231 1.00 74.34 90 LEU A C 6
ATOM 9848 O O . LEU A 1 90 ? -2.440 -8.054 -3.662 1.00 25.41 90 LEU A O 6
ATOM 9864 N N . ASN A 1 91 ? -1.369 -9.068 -1.958 1.00 13.42 91 ASN A N 6
ATOM 9865 C CA . ASN A 1 91 ? -2.344 -8.705 -0.948 1.00 20.21 91 ASN A CA 6
ATOM 9866 C C . ASN A 1 91 ? -2.177 -7.229 -0.598 1.00 4.14 91 ASN A C 6
ATOM 9867 O O . ASN A 1 91 ? -1.104 -6.829 -0.144 1.00 2.10 91 ASN A O 6
ATOM 9878 N N . ILE A 1 92 ? -3.204 -6.414 -0.819 1.00 60.11 92 ILE A N 6
ATOM 9879 C CA . ILE A 1 92 ? -3.304 -5.084 -0.239 1.00 34.22 92 ILE A CA 6
ATOM 9880 C C . ILE A 1 92 ? -3.706 -5.322 1.208 1.00 63.22 92 ILE A C 6
ATOM 9881 O O . ILE A 1 92 ? -4.797 -5.843 1.463 1.00 73.22 92 ILE A O 6
ATOM 9897 N N . LEU A 1 93 ? -2.841 -4.949 2.145 1.00 42.03 93 LEU A N 6
ATOM 9898 C CA . LEU A 1 93 ? -3.195 -4.870 3.535 1.00 0.05 93 LEU A CA 6
ATOM 9899 C C . LEU A 1 93 ? -3.403 -3.422 3.931 1.00 50.34 93 LEU A C 6
ATOM 9900 O O . LEU A 1 93 ? -2.986 -2.475 3.252 1.00 24.23 93 LEU A O 6
ATOM 9916 N N . ASP A 1 94 ? -4.050 -3.313 5.072 1.00 20.34 94 ASP A N 6
ATOM 9917 C CA . ASP A 1 94 ? -4.302 -2.100 5.834 1.00 35.41 94 ASP A CA 6
ATOM 9918 C C . ASP A 1 94 ? -3.224 -1.975 6.910 1.00 12.34 94 ASP A C 6
ATOM 9919 O O . ASP A 1 94 ? -2.287 -2.774 6.983 1.00 44.03 94 ASP A O 6
ATOM 9928 N N . ALA A 1 95 ? -3.381 -0.987 7.785 1.00 13.35 95 ALA A N 6
ATOM 9929 C CA . ALA A 1 95 ? -2.345 -0.565 8.731 1.00 41.32 95 ALA A CA 6
ATOM 9930 C C . ALA A 1 95 ? -1.874 -1.706 9.639 1.00 53.45 95 ALA A C 6
ATOM 9931 O O . ALA A 1 95 ? -0.673 -1.843 9.894 1.00 51.54 95 ALA A O 6
ATOM 9938 N N . GLU A 1 96 ? -2.815 -2.494 10.164 1.00 71.31 96 GLU A N 6
ATOM 9939 C CA . GLU A 1 96 ? -2.524 -3.598 11.077 1.00 51.31 96 GLU A CA 6
ATOM 9940 C C . GLU A 1 96 ? -2.107 -4.865 10.329 1.00 72.42 96 GLU A C 6
ATOM 9941 O O . GLU A 1 96 ? -1.468 -5.737 10.918 1.00 41.43 96 GLU A O 6
ATOM 9953 N N . GLY A 1 97 ? -2.360 -4.940 9.022 1.00 64.14 97 GLY A N 6
ATOM 9954 C CA . GLY A 1 97 ? -2.081 -6.106 8.195 1.00 41.50 97 GLY A CA 6
ATOM 9955 C C . GLY A 1 97 ? -3.334 -6.913 7.859 1.00 51.42 97 GLY A C 6
ATOM 9956 O O . GLY A 1 97 ? -3.237 -8.035 7.356 1.00 75.43 97 GLY A O 6
ATOM 9960 N N . ASN A 1 98 ? -4.517 -6.380 8.166 1.00 31.35 98 ASN A N 6
ATOM 9961 C CA . ASN A 1 98 ? -5.786 -6.955 7.734 1.00 14.20 98 ASN A CA 6
ATOM 9962 C C . ASN A 1 98 ? -5.936 -6.666 6.242 1.00 51.01 98 ASN A C 6
ATOM 9963 O O . ASN A 1 98 ? -5.561 -5.582 5.799 1.00 23.33 98 ASN A O 6
ATOM 9974 N N . SER A 1 99 ? -6.437 -7.612 5.453 1.00 74.50 99 SER A N 6
ATOM 9975 C CA . SER A 1 99 ? -6.532 -7.456 4.005 1.00 50.10 99 SER A CA 6
ATOM 9976 C C . SER A 1 99 ? -7.697 -6.548 3.616 1.00 71.15 99 SER A C 6
ATOM 9977 O O . SER A 1 99 ? -8.753 -6.551 4.254 1.00 23.30 99 SER A O 6
ATOM 9985 N N . ILE A 1 100 ? -7.509 -5.794 2.535 1.00 62.41 100 ILE A N 6
ATOM 9986 C CA . ILE A 1 100 ? -8.458 -4.847 1.966 1.00 13.30 100 ILE A CA 6
ATOM 9987 C C . ILE A 1 100 ? -8.310 -4.844 0.431 1.00 51.11 100 ILE A C 6
ATOM 9988 O O . ILE A 1 100 ? -7.667 -5.727 -0.152 1.00 31.14 100 ILE A O 6
ATOM 10004 N N . ASP A 1 101 ? -8.971 -3.895 -0.231 1.00 42.24 101 ASP A N 6
ATOM 10005 C CA . ASP A 1 101 ? -8.956 -3.607 -1.668 1.00 33.21 101 ASP A CA 6
ATOM 10006 C C . ASP A 1 101 ? -8.533 -2.151 -1.813 1.00 64.30 101 ASP A C 6
ATOM 10007 O O . ASP A 1 101 ? -8.522 -1.408 -0.836 1.00 42.42 101 ASP A O 6
ATOM 10016 N N . ALA A 1 102 ? -8.268 -1.695 -3.032 1.00 72.43 102 ALA A N 6
ATOM 10017 C CA . ALA A 1 102 ? -7.850 -0.320 -3.269 1.00 60.25 102 ALA A CA 6
ATOM 10018 C C . ALA A 1 102 ? -9.004 0.665 -3.070 1.00 21.34 102 ALA A C 6
ATOM 10019 O O . ALA A 1 102 ? -8.765 1.785 -2.630 1.00 73.15 102 ALA A O 6
ATOM 10026 N N . ALA A 1 103 ? -10.254 0.259 -3.342 1.00 24.12 103 ALA A N 6
ATOM 10027 C CA . ALA A 1 103 ? -11.431 1.098 -3.098 1.00 20.04 103 ALA A CA 6
ATOM 10028 C C . ALA A 1 103 ? -11.507 1.530 -1.638 1.00 31.11 103 ALA A C 6
ATOM 10029 O O . ALA A 1 103 ? -11.917 2.648 -1.349 1.00 25.24 103 ALA A O 6
ATOM 10036 N N . GLN A 1 104 ? -11.055 0.658 -0.736 1.00 20.24 104 GLN A N 6
ATOM 10037 C CA . GLN A 1 104 ? -11.019 0.867 0.702 1.00 24.34 104 GLN A CA 6
ATOM 10038 C C . GLN A 1 104 ? -9.972 1.932 1.098 1.00 44.23 104 GLN A C 6
ATOM 10039 O O . GLN A 1 104 ? -9.685 2.087 2.284 1.00 44.23 104 GLN A O 6
ATOM 10053 N N . VAL A 1 105 ? -9.345 2.618 0.129 1.00 13.33 105 VAL A N 6
ATOM 10054 C CA . VAL A 1 105 ? -8.265 3.575 0.362 1.00 11.51 105 VAL A CA 6
ATOM 10055 C C . VAL A 1 105 ? -8.423 4.862 -0.470 1.00 24.35 105 VAL A C 6
ATOM 10056 O O . VAL A 1 105 ? -7.858 5.909 -0.147 1.00 13.40 105 VAL A O 6
ATOM 10069 N N . THR A 1 106 ? -9.189 4.829 -1.555 1.00 22.11 106 THR A N 6
ATOM 10070 C CA . THR A 1 106 ? -9.223 5.860 -2.579 1.00 15.13 106 THR A CA 6
ATOM 10071 C C . THR A 1 106 ? -10.396 6.783 -2.298 1.00 13.34 106 THR A C 6
ATOM 10072 O O . THR A 1 106 ? -11.301 7.002 -3.105 1.00 53.35 106 THR A O 6
ATOM 10083 N N . GLU A 1 107 ? -10.288 7.345 -1.101 1.00 31.41 107 GLU A N 6
ATOM 10084 C CA . GLU A 1 107 ? -10.990 8.482 -0.585 1.00 4.44 107 GLU A CA 6
ATOM 10085 C C . GLU A 1 107 ? -12.491 8.237 -0.688 1.00 54.42 107 GLU A C 6
ATOM 10086 O O . GLU A 1 107 ? -13.258 8.928 -1.369 1.00 41.34 107 GLU A O 6
ATOM 10098 N N . ILE A 1 108 ? -12.853 7.153 -0.005 1.00 1.31 108 ILE A N 6
ATOM 10099 C CA . ILE A 1 108 ? -14.194 6.640 0.254 1.00 72.20 108 ILE A CA 6
ATOM 10100 C C . ILE A 1 108 ? -15.089 7.753 0.813 1.00 22.21 108 ILE A C 6
ATOM 10101 O O . ILE A 1 108 ? -16.326 7.583 0.819 1.00 1.34 108 ILE A O 6
ATOM 10117 N N . GLY A 1 1 ? -17.129 -7.332 1.841 1.00 74.03 1 GLY A N 7
ATOM 10118 C CA . GLY A 1 1 ? -18.112 -7.308 0.751 1.00 11.53 1 GLY A CA 7
ATOM 10119 C C . GLY A 1 1 ? -19.555 -7.537 1.196 1.00 61.21 1 GLY A C 7
ATOM 10120 O O . GLY A 1 1 ? -20.385 -7.868 0.350 1.00 72.13 1 GLY A O 7
ATOM 10124 N N . MET A 1 2 ? -19.898 -7.398 2.482 1.00 63.34 2 MET A N 7
ATOM 10125 C CA . MET A 1 2 ? -21.261 -7.442 3.002 1.00 43.01 2 MET A CA 7
ATOM 10126 C C . MET A 1 2 ? -21.198 -6.833 4.401 1.00 4.43 2 MET A C 7
ATOM 10127 O O . MET A 1 2 ? -20.198 -7.030 5.099 1.00 23.14 2 MET A O 7
ATOM 10141 N N . GLY A 1 3 ? -22.259 -6.163 4.843 1.00 74.45 3 GLY A N 7
ATOM 10142 C CA . GLY A 1 3 ? -22.343 -5.616 6.187 1.00 64.30 3 GLY A CA 7
ATOM 10143 C C . GLY A 1 3 ? -21.612 -4.282 6.292 1.00 4.53 3 GLY A C 7
ATOM 10144 O O . GLY A 1 3 ? -21.079 -3.759 5.310 1.00 1.32 3 GLY A O 7
ATOM 10148 N N . THR A 1 4 ? -21.633 -3.689 7.482 1.00 21.31 4 THR A N 7
ATOM 10149 C CA . THR A 1 4 ? -21.543 -2.239 7.635 1.00 13.43 4 THR A CA 7
ATOM 10150 C C . THR A 1 4 ? -20.381 -1.801 8.538 1.00 5.42 4 THR A C 7
ATOM 10151 O O . THR A 1 4 ? -20.253 -0.611 8.839 1.00 61.23 4 THR A O 7
ATOM 10162 N N . THR A 1 5 ? -19.544 -2.719 9.016 1.00 35.04 5 THR A N 7
ATOM 10163 C CA . THR A 1 5 ? -18.576 -2.453 10.085 1.00 32.42 5 THR A CA 7
ATOM 10164 C C . THR A 1 5 ? -17.251 -1.861 9.594 1.00 33.44 5 THR A C 7
ATOM 10165 O O . THR A 1 5 ? -16.365 -1.531 10.386 1.00 1.43 5 THR A O 7
ATOM 10176 N N . GLU A 1 6 ? -17.094 -1.750 8.289 1.00 12.31 6 GLU A N 7
ATOM 10177 C CA . GLU A 1 6 ? -15.816 -1.614 7.597 1.00 21.12 6 GLU A CA 7
ATOM 10178 C C . GLU A 1 6 ? -15.355 -0.153 7.513 1.00 70.12 6 GLU A C 7
ATOM 10179 O O . GLU A 1 6 ? -15.367 0.473 6.453 1.00 73.42 6 GLU A O 7
ATOM 10191 N N . LYS A 1 7 ? -14.930 0.384 8.656 1.00 10.13 7 LYS A N 7
ATOM 10192 C CA . LYS A 1 7 ? -14.361 1.720 8.807 1.00 4.14 7 LYS A CA 7
ATOM 10193 C C . LYS A 1 7 ? -13.221 1.657 9.812 1.00 63.41 7 LYS A C 7
ATOM 10194 O O . LYS A 1 7 ? -13.278 0.835 10.735 1.00 43.03 7 LYS A O 7
ATOM 10213 N N . SER A 1 8 ? -12.228 2.533 9.663 1.00 62.23 8 SER A N 7
ATOM 10214 C CA . SER A 1 8 ? -11.145 2.725 10.616 1.00 43.21 8 SER A CA 7
ATOM 10215 C C . SER A 1 8 ? -10.365 3.999 10.257 1.00 3.21 8 SER A C 7
ATOM 10216 O O . SER A 1 8 ? -10.478 4.507 9.137 1.00 25.32 8 SER A O 7
ATOM 10224 N N . GLY A 1 9 ? -9.539 4.506 11.177 1.00 12.35 9 GLY A N 7
ATOM 10225 C CA . GLY A 1 9 ? -8.867 5.805 11.063 1.00 22.22 9 GLY A CA 7
ATOM 10226 C C . GLY A 1 9 ? -7.414 5.733 10.596 1.00 63.21 9 GLY A C 7
ATOM 10227 O O . GLY A 1 9 ? -6.655 6.687 10.789 1.00 62.23 9 GLY A O 7
ATOM 10231 N N . ILE A 1 10 ? -7.029 4.592 10.030 1.00 1.15 10 ILE A N 7
ATOM 10232 C CA . ILE A 1 10 ? -5.689 4.237 9.580 1.00 75.32 10 ILE A CA 7
ATOM 10233 C C . ILE A 1 10 ? -5.322 5.111 8.386 1.00 21.34 10 ILE A C 7
ATOM 10234 O O . ILE A 1 10 ? -6.182 5.508 7.596 1.00 2.41 10 ILE A O 7
ATOM 10250 N N . LYS A 1 11 ? -4.035 5.449 8.304 1.00 73.43 11 LYS A N 7
ATOM 10251 C CA . LYS A 1 11 ? -3.444 6.225 7.228 1.00 61.05 11 LYS A CA 7
ATOM 10252 C C . LYS A 1 11 ? -2.087 5.615 6.856 1.00 33.52 11 LYS A C 7
ATOM 10253 O O . LYS A 1 11 ? -1.138 6.359 6.594 1.00 41.12 11 LYS A O 7
ATOM 10272 N N . GLU A 1 12 ? -1.942 4.289 6.885 1.00 11.33 12 GLU A N 7
ATOM 10273 C CA . GLU A 1 12 ? -0.706 3.651 6.419 1.00 75.02 12 GLU A CA 7
ATOM 10274 C C . GLU A 1 12 ? -0.877 2.152 6.118 1.00 21.24 12 GLU A C 7
ATOM 10275 O O . GLU A 1 12 ? -0.913 1.334 7.033 1.00 72.22 12 GLU A O 7
ATOM 10287 N N . ILE A 1 13 ? -0.939 1.769 4.839 1.00 14.44 13 ILE A N 7
ATOM 10288 C CA . ILE A 1 13 ? -1.296 0.404 4.432 1.00 20.35 13 ILE A CA 7
ATOM 10289 C C . ILE A 1 13 ? -0.055 -0.485 4.310 1.00 65.12 13 ILE A C 7
ATOM 10290 O O . ILE A 1 13 ? 1.067 -0.031 4.580 1.00 63.11 13 ILE A O 7
ATOM 10306 N N . ILE A 1 14 ? -0.234 -1.745 3.892 1.00 35.31 14 ILE A N 7
ATOM 10307 C CA . ILE A 1 14 ? 0.840 -2.706 3.677 1.00 22.03 14 ILE A CA 7
ATOM 10308 C C . ILE A 1 14 ? 0.605 -3.439 2.362 1.00 31.02 14 ILE A C 7
ATOM 10309 O O . ILE A 1 14 ? -0.275 -4.282 2.252 1.00 73.32 14 ILE A O 7
ATOM 10325 N N . ILE A 1 15 ? 1.420 -3.164 1.355 1.00 42.24 15 ILE A N 7
ATOM 10326 C CA . ILE A 1 15 ? 1.503 -4.038 0.199 1.00 35.52 15 ILE A CA 7
ATOM 10327 C C . ILE A 1 15 ? 2.368 -5.220 0.652 1.00 65.35 15 ILE A C 7
ATOM 10328 O O . ILE A 1 15 ? 3.572 -5.051 0.873 1.00 40.04 15 ILE A O 7
ATOM 10344 N N . GLN A 1 16 ? 1.794 -6.409 0.855 1.00 24.23 16 GLN A N 7
ATOM 10345 C CA . GLN A 1 16 ? 2.617 -7.586 1.115 1.00 54.03 16 GLN A CA 7
ATOM 10346 C C . GLN A 1 16 ? 3.421 -7.919 -0.150 1.00 52.13 16 GLN A C 7
ATOM 10347 O O . GLN A 1 16 ? 3.092 -7.462 -1.240 1.00 35.51 16 GLN A O 7
ATOM 10361 N N . GLY A 1 17 ? 4.485 -8.716 -0.036 1.00 23.44 17 GLY A N 7
ATOM 10362 C CA . GLY A 1 17 ? 5.214 -9.242 -1.200 1.00 60.10 17 GLY A CA 7
ATOM 10363 C C . GLY A 1 17 ? 4.968 -10.735 -1.392 1.00 33.45 17 GLY A C 7
ATOM 10364 O O . GLY A 1 17 ? 5.807 -11.443 -1.950 1.00 11.53 17 GLY A O 7
ATOM 10368 N N . LEU A 1 18 ? 3.834 -11.218 -0.888 1.00 22.30 18 LEU A N 7
ATOM 10369 C CA . LEU A 1 18 ? 3.299 -12.548 -1.053 1.00 34.23 18 LEU A CA 7
ATOM 10370 C C . LEU A 1 18 ? 2.043 -12.387 -1.885 1.00 4.45 18 LEU A C 7
ATOM 10371 O O . LEU A 1 18 ? 1.309 -11.412 -1.697 1.00 61.15 18 LEU A O 7
ATOM 10387 N N . THR A 1 19 ? 1.807 -13.312 -2.803 1.00 15.14 19 THR A N 7
ATOM 10388 C CA . THR A 1 19 ? 0.629 -13.284 -3.644 1.00 3.44 19 THR A CA 7
ATOM 10389 C C . THR A 1 19 ? -0.575 -13.856 -2.884 1.00 71.34 19 THR A C 7
ATOM 10390 O O . THR A 1 19 ? -0.417 -14.606 -1.920 1.00 35.14 19 THR A O 7
ATOM 10401 N N . ARG A 1 20 ? -1.790 -13.587 -3.370 1.00 45.23 20 ARG A N 7
ATOM 10402 C CA . ARG A 1 20 ? -3.031 -14.254 -2.957 1.00 31.43 20 ARG A CA 7
ATOM 10403 C C . ARG A 1 20 ? -2.975 -15.780 -3.126 1.00 22.53 20 ARG A C 7
ATOM 10404 O O . ARG A 1 20 ? -3.787 -16.499 -2.548 1.00 1.13 20 ARG A O 7
ATOM 10425 N N . ALA A 1 21 ? -2.040 -16.284 -3.933 1.00 23.43 21 ALA A N 7
ATOM 10426 C CA . ALA A 1 21 ? -1.750 -17.704 -4.089 1.00 21.43 21 ALA A CA 7
ATOM 10427 C C . ALA A 1 21 ? -0.849 -18.268 -2.975 1.00 62.22 21 ALA A C 7
ATOM 10428 O O . ALA A 1 21 ? -0.625 -19.484 -2.956 1.00 64.34 21 ALA A O 7
ATOM 10435 N N . GLY A 1 22 ? -0.307 -17.418 -2.096 1.00 41.31 22 GLY A N 7
ATOM 10436 C CA . GLY A 1 22 ? 0.479 -17.775 -0.919 1.00 33.23 22 GLY A CA 7
ATOM 10437 C C . GLY A 1 22 ? 1.995 -17.796 -1.142 1.00 44.41 22 GLY A C 7
ATOM 10438 O O . GLY A 1 22 ? 2.734 -18.193 -0.237 1.00 32.23 22 GLY A O 7
ATOM 10442 N N . LYS A 1 23 ? 2.478 -17.417 -2.334 1.00 72.51 23 LYS A N 7
ATOM 10443 C CA . LYS A 1 23 ? 3.866 -17.582 -2.774 1.00 12.35 23 LYS A CA 7
ATOM 10444 C C . LYS A 1 23 ? 4.594 -16.239 -2.759 1.00 40.54 23 LYS A C 7
ATOM 10445 O O . LYS A 1 23 ? 3.950 -15.215 -3.009 1.00 50.03 23 LYS A O 7
ATOM 10464 N N . PRO A 1 24 ? 5.918 -16.201 -2.537 1.00 0.31 24 PRO A N 7
ATOM 10465 C CA . PRO A 1 24 ? 6.656 -14.952 -2.507 1.00 1.41 24 PRO A CA 7
ATOM 10466 C C . PRO A 1 24 ? 6.879 -14.476 -3.935 1.00 44.34 24 PRO A C 7
ATOM 10467 O O . PRO A 1 24 ? 7.180 -15.277 -4.825 1.00 24.21 24 PRO A O 7
ATOM 10478 N N . PHE A 1 25 ? 6.731 -13.177 -4.168 1.00 73.25 25 PHE A N 7
ATOM 10479 C CA . PHE A 1 25 ? 6.840 -12.574 -5.491 1.00 1.15 25 PHE A CA 7
ATOM 10480 C C . PHE A 1 25 ? 8.323 -12.403 -5.872 1.00 51.42 25 PHE A C 7
ATOM 10481 O O . PHE A 1 25 ? 9.199 -12.514 -5.007 1.00 73.21 25 PHE A O 7
ATOM 10498 N N . ARG A 1 26 ? 8.627 -12.135 -7.149 1.00 43.50 26 ARG A N 7
ATOM 10499 C CA . ARG A 1 26 ? 9.958 -11.727 -7.602 1.00 31.54 26 ARG A CA 7
ATOM 10500 C C . ARG A 1 26 ? 9.814 -10.522 -8.529 1.00 72.44 26 ARG A C 7
ATOM 10501 O O . ARG A 1 26 ? 8.833 -10.447 -9.269 1.00 64.52 26 ARG A O 7
ATOM 10522 N N . PRO A 1 27 ? 10.816 -9.635 -8.595 1.00 32.41 27 PRO A N 7
ATOM 10523 C CA . PRO A 1 27 ? 12.072 -9.726 -7.864 1.00 41.24 27 PRO A CA 7
ATOM 10524 C C . PRO A 1 27 ? 11.847 -9.442 -6.378 1.00 11.54 27 PRO A C 7
ATOM 10525 O O . PRO A 1 27 ? 10.808 -8.898 -6.021 1.00 52.30 27 PRO A O 7
ATOM 10536 N N . SER A 1 28 ? 12.801 -9.765 -5.503 1.00 31.53 28 SER A N 7
ATOM 10537 C CA . SER A 1 28 ? 12.734 -9.355 -4.092 1.00 60.50 28 SER A CA 7
ATOM 10538 C C . SER A 1 28 ? 12.568 -7.837 -3.995 1.00 32.35 28 SER A C 7
ATOM 10539 O O . SER A 1 28 ? 11.762 -7.310 -3.224 1.00 45.14 28 SER A O 7
ATOM 10547 N N . ASP A 1 29 ? 13.319 -7.163 -4.853 1.00 74.53 29 ASP A N 7
ATOM 10548 C CA . ASP A 1 29 ? 13.669 -5.760 -4.862 1.00 5.32 29 ASP A CA 7
ATOM 10549 C C . ASP A 1 29 ? 12.544 -4.891 -5.400 1.00 74.24 29 ASP A C 7
ATOM 10550 O O . ASP A 1 29 ? 12.746 -3.692 -5.566 1.00 74.02 29 ASP A O 7
ATOM 10559 N N . TRP A 1 30 ? 11.367 -5.455 -5.695 1.00 75.33 30 TRP A N 7
ATOM 10560 C CA . TRP A 1 30 ? 10.205 -4.695 -6.156 1.00 34.41 30 TRP A CA 7
ATOM 10561 C C . TRP A 1 30 ? 9.903 -3.528 -5.193 1.00 74.10 30 TRP A C 7
ATOM 10562 O O . TRP A 1 30 ? 9.558 -2.423 -5.600 1.00 61.24 30 TRP A O 7
ATOM 10583 N N . VAL A 1 31 ? 10.144 -3.766 -3.909 1.00 0.01 31 VAL A N 7
ATOM 10584 C CA . VAL A 1 31 ? 10.086 -2.858 -2.775 1.00 13.15 31 VAL A CA 7
ATOM 10585 C C . VAL A 1 31 ? 10.978 -1.627 -2.999 1.00 74.01 31 VAL A C 7
ATOM 10586 O O . VAL A 1 31 ? 10.570 -0.487 -2.756 1.00 11.04 31 VAL A O 7
ATOM 10599 N N . ASP A 1 32 ? 12.210 -1.849 -3.449 1.00 3.03 32 ASP A N 7
ATOM 10600 C CA . ASP A 1 32 ? 13.212 -0.812 -3.674 1.00 13.41 32 ASP A CA 7
ATOM 10601 C C . ASP A 1 32 ? 12.958 -0.126 -5.013 1.00 50.15 32 ASP A C 7
ATOM 10602 O O . ASP A 1 32 ? 13.250 1.061 -5.158 1.00 14.14 32 ASP A O 7
ATOM 10611 N N . ARG A 1 33 ? 12.347 -0.835 -5.975 1.00 5.12 33 ARG A N 7
ATOM 10612 C CA . ARG A 1 33 ? 11.907 -0.237 -7.238 1.00 31.23 33 ARG A CA 7
ATOM 10613 C C . ARG A 1 33 ? 10.902 0.864 -6.946 1.00 74.32 33 ARG A C 7
ATOM 10614 O O . ARG A 1 33 ? 11.035 1.950 -7.505 1.00 52.25 33 ARG A O 7
ATOM 10635 N N . MET A 1 34 ? 9.935 0.628 -6.053 1.00 35.10 34 MET A N 7
ATOM 10636 C CA . MET A 1 34 ? 9.006 1.681 -5.651 1.00 75.21 34 MET A CA 7
ATOM 10637 C C . MET A 1 34 ? 9.770 2.838 -5.029 1.00 63.13 34 MET A C 7
ATOM 10638 O O . MET A 1 34 ? 9.573 3.978 -5.432 1.00 3.22 34 MET A O 7
ATOM 10652 N N . CYS A 1 35 ? 10.659 2.542 -4.078 1.00 64.03 35 CYS A N 7
ATOM 10653 C CA . CYS A 1 35 ? 11.473 3.529 -3.380 1.00 32.21 35 CYS A CA 7
ATOM 10654 C C . CYS A 1 35 ? 12.099 4.503 -4.384 1.00 72.11 35 CYS A C 7
ATOM 10655 O O . CYS A 1 35 ? 11.928 5.713 -4.265 1.00 0.13 35 CYS A O 7
ATOM 10663 N N . SER A 1 36 ? 12.799 3.970 -5.383 1.00 14.01 36 SER A N 7
ATOM 10664 C CA . SER A 1 36 ? 13.465 4.730 -6.426 1.00 24.23 36 SER A CA 7
ATOM 10665 C C . SER A 1 36 ? 12.510 5.404 -7.418 1.00 33.12 36 SER A C 7
ATOM 10666 O O . SER A 1 36 ? 12.810 6.504 -7.880 1.00 14.11 36 SER A O 7
ATOM 10674 N N . THR A 1 37 ? 11.396 4.773 -7.789 1.00 25.23 37 THR A N 7
ATOM 10675 C CA . THR A 1 37 ? 10.453 5.352 -8.745 1.00 50.12 37 THR A CA 7
ATOM 10676 C C . THR A 1 37 ? 9.775 6.581 -8.125 1.00 24.54 37 THR A C 7
ATOM 10677 O O . THR A 1 37 ? 9.606 7.608 -8.782 1.00 30.41 37 THR A O 7
ATOM 10688 N N . TYR A 1 38 ? 9.425 6.493 -6.842 1.00 14.33 38 TYR A N 7
ATOM 10689 C CA . TYR A 1 38 ? 8.733 7.522 -6.086 1.00 11.45 38 TYR A CA 7
ATOM 10690 C C . TYR A 1 38 ? 9.763 8.441 -5.415 1.00 75.21 38 TYR A C 7
ATOM 10691 O O . TYR A 1 38 ? 9.556 8.867 -4.278 1.00 64.00 38 TYR A O 7
ATOM 10709 N N . ALA A 1 39 ? 10.888 8.740 -6.073 1.00 24.41 39 ALA A N 7
ATOM 10710 C CA . ALA A 1 39 ? 11.964 9.575 -5.547 1.00 75.01 39 ALA A CA 7
ATOM 10711 C C . ALA A 1 39 ? 12.439 10.589 -6.591 1.00 61.01 39 ALA A C 7
ATOM 10712 O O . ALA A 1 39 ? 12.017 10.543 -7.749 1.00 43.00 39 ALA A O 7
ATOM 10719 N N . SER A 1 40 ? 13.338 11.492 -6.189 1.00 60.20 40 SER A N 7
ATOM 10720 C CA . SER A 1 40 ? 13.860 12.574 -7.026 1.00 44.32 40 SER A CA 7
ATOM 10721 C C . SER A 1 40 ? 15.363 12.722 -6.828 1.00 12.05 40 SER A C 7
ATOM 10722 O O . SER A 1 40 ? 15.863 12.489 -5.731 1.00 10.24 40 SER A O 7
ATOM 10730 N N . PHE A 1 41 ? 16.095 13.137 -7.862 1.00 20.14 41 PHE A N 7
ATOM 10731 C CA . PHE A 1 41 ? 17.445 13.664 -7.704 1.00 44.00 41 PHE A CA 7
ATOM 10732 C C . PHE A 1 41 ? 17.390 14.951 -6.889 1.00 75.45 41 PHE A C 7
ATOM 10733 O O . PHE A 1 41 ? 16.512 15.790 -7.114 1.00 70.55 41 PHE A O 7
ATOM 10750 N N . GLY A 1 42 ? 18.360 15.136 -5.997 1.00 62.23 42 GLY A N 7
ATOM 10751 C CA . GLY A 1 42 ? 18.562 16.382 -5.276 1.00 12.12 42 GLY A CA 7
ATOM 10752 C C . GLY A 1 42 ? 19.884 17.005 -5.682 1.00 62.23 42 GLY A C 7
ATOM 10753 O O . GLY A 1 42 ? 20.430 16.671 -6.735 1.00 42.23 42 GLY A O 7
ATOM 10757 N N . ALA A 1 43 ? 20.401 17.890 -4.830 1.00 61.25 43 ALA A N 7
ATOM 10758 C CA . ALA A 1 43 ? 21.585 18.701 -5.073 1.00 41.25 43 ALA A CA 7
ATOM 10759 C C . ALA A 1 43 ? 22.823 17.914 -5.513 1.00 31.44 43 ALA A C 7
ATOM 10760 O O . ALA A 1 43 ? 23.681 18.481 -6.191 1.00 12.20 43 ALA A O 7
ATOM 10767 N N . ASP A 1 44 ? 22.937 16.646 -5.109 1.00 4.22 44 ASP A N 7
ATOM 10768 C CA . ASP A 1 44 ? 24.074 15.770 -5.410 1.00 23.25 44 ASP A CA 7
ATOM 10769 C C . ASP A 1 44 ? 23.889 15.009 -6.732 1.00 14.45 44 ASP A C 7
ATOM 10770 O O . ASP A 1 44 ? 24.810 14.342 -7.202 1.00 73.44 44 ASP A O 7
ATOM 10779 N N . ARG A 1 45 ? 22.697 15.103 -7.336 1.00 62.23 45 ARG A N 7
ATOM 10780 C CA . ARG A 1 45 ? 22.204 14.294 -8.451 1.00 33.34 45 ARG A CA 7
ATOM 10781 C C . ARG A 1 45 ? 22.445 12.802 -8.219 1.00 35.50 45 ARG A C 7
ATOM 10782 O O . ARG A 1 45 ? 23.098 12.119 -9.003 1.00 72.22 45 ARG A O 7
ATOM 10803 N N . LYS A 1 46 ? 21.878 12.287 -7.124 1.00 62.11 46 LYS A N 7
ATOM 10804 C CA . LYS A 1 46 ? 22.067 10.910 -6.678 1.00 54.11 46 LYS A CA 7
ATOM 10805 C C . LYS A 1 46 ? 20.816 10.369 -6.006 1.00 42.51 46 LYS A C 7
ATOM 10806 O O . LYS A 1 46 ? 20.898 9.667 -4.996 1.00 20.53 46 LYS A O 7
ATOM 10825 N N . LEU A 1 47 ? 19.647 10.667 -6.572 1.00 64.02 47 LEU A N 7
ATOM 10826 C CA . LEU A 1 47 ? 18.351 10.375 -6.000 1.00 14.03 47 LEU A CA 7
ATOM 10827 C C . LEU A 1 47 ? 18.234 10.912 -4.550 1.00 73.01 47 LEU A C 7
ATOM 10828 O O . LEU A 1 47 ? 19.099 11.666 -4.103 1.00 20.52 47 LEU A O 7
ATOM 10844 N N . ARG A 1 48 ? 17.125 10.640 -3.860 1.00 43.01 48 ARG A N 7
ATOM 10845 C CA . ARG A 1 48 ? 16.769 10.980 -2.486 1.00 42.04 48 ARG A CA 7
ATOM 10846 C C . ARG A 1 48 ? 15.375 10.410 -2.302 1.00 33.01 48 ARG A C 7
ATOM 10847 O O . ARG A 1 48 ? 14.452 10.860 -2.991 1.00 53.41 48 ARG A O 7
ATOM 10868 N N . TYR A 1 49 ? 15.217 9.423 -1.424 1.00 50.21 49 TYR A N 7
ATOM 10869 C CA . TYR A 1 49 ? 13.914 8.827 -1.186 1.00 4.05 49 TYR A CA 7
ATOM 10870 C C . TYR A 1 49 ? 12.974 9.846 -0.553 1.00 12.04 49 TYR A C 7
ATOM 10871 O O . TYR A 1 49 ? 13.388 10.852 0.033 1.00 75.03 49 TYR A O 7
ATOM 10889 N N . SER A 1 50 ? 11.689 9.555 -0.653 1.00 64.34 50 SER A N 7
ATOM 10890 C CA . SER A 1 50 ? 10.620 10.150 0.119 1.00 2.41 50 SER A CA 7
ATOM 10891 C C . SER A 1 50 ? 10.461 9.428 1.458 1.00 35.33 50 SER A C 7
ATOM 10892 O O . SER A 1 50 ? 10.870 8.272 1.593 1.00 74.05 50 SER A O 7
ATOM 10900 N N . PRO A 1 51 ? 9.801 10.053 2.446 1.00 40.13 51 PRO A N 7
ATOM 10901 C CA . PRO A 1 51 ? 9.482 9.397 3.705 1.00 24.20 51 PRO A CA 7
ATOM 10902 C C . PRO A 1 51 ? 8.308 8.414 3.586 1.00 31.53 51 PRO A C 7
ATOM 10903 O O . PRO A 1 51 ? 8.132 7.570 4.462 1.00 24.24 51 PRO A O 7
ATOM 10914 N N . TYR A 1 52 ? 7.488 8.507 2.538 1.00 44.32 52 TYR A N 7
ATOM 10915 C CA . TYR A 1 52 ? 6.139 7.952 2.532 1.00 54.01 52 TYR A CA 7
ATOM 10916 C C . TYR A 1 52 ? 6.080 6.455 2.239 1.00 33.43 52 TYR A C 7
ATOM 10917 O O . TYR A 1 52 ? 4.996 5.938 1.987 1.00 20.03 52 TYR A O 7
ATOM 10935 N N . LEU A 1 53 ? 7.211 5.757 2.192 1.00 53.32 53 LEU A N 7
ATOM 10936 C CA . LEU A 1 53 ? 7.330 4.448 1.575 1.00 23.21 53 LEU A CA 7
ATOM 10937 C C . LEU A 1 53 ? 8.571 3.797 2.171 1.00 42.25 53 LEU A C 7
ATOM 10938 O O . LEU A 1 53 ? 9.664 4.322 1.977 1.00 51.12 53 LEU A O 7
ATOM 10954 N N . LYS A 1 54 ? 8.418 2.710 2.935 1.00 20.52 54 LYS A N 7
ATOM 10955 C CA . LYS A 1 54 ? 9.543 1.976 3.522 1.00 3.22 54 LYS A CA 7
ATOM 10956 C C . LYS A 1 54 ? 9.244 0.483 3.591 1.00 75.21 54 LYS A C 7
ATOM 10957 O O . LYS A 1 54 ? 8.072 0.106 3.630 1.00 34.33 54 LYS A O 7
ATOM 10976 N N . PRO A 1 55 ? 10.274 -0.377 3.632 1.00 13.12 55 PRO A N 7
ATOM 10977 C CA . PRO A 1 55 ? 10.108 -1.813 3.816 1.00 45.52 55 PRO A CA 7
ATOM 10978 C C . PRO A 1 55 ? 9.644 -2.144 5.240 1.00 32.42 55 PRO A C 7
ATOM 10979 O O . PRO A 1 55 ? 9.590 -1.287 6.128 1.00 23.02 55 PRO A O 7
ATOM 10990 N N . ARG A 1 56 ? 9.336 -3.419 5.469 1.00 73.44 56 ARG A N 7
ATOM 10991 C CA . ARG A 1 56 ? 9.043 -4.023 6.766 1.00 1.13 56 ARG A CA 7
ATOM 10992 C C . ARG A 1 56 ? 9.712 -5.402 6.808 1.00 24.13 56 ARG A C 7
ATOM 10993 O O . ARG A 1 56 ? 10.487 -5.742 5.917 1.00 1.12 56 ARG A O 7
ATOM 11014 N N . VAL A 1 57 ? 9.443 -6.205 7.836 1.00 23.23 57 VAL A N 7
ATOM 11015 C CA . VAL A 1 57 ? 9.594 -7.652 7.783 1.00 74.50 57 VAL A CA 7
ATOM 11016 C C . VAL A 1 57 ? 8.386 -8.265 8.487 1.00 11.13 57 VAL A C 7
ATOM 11017 O O . VAL A 1 57 ? 8.228 -8.078 9.695 1.00 52.12 57 VAL A O 7
ATOM 11030 N N . ILE A 1 58 ? 7.538 -8.974 7.738 1.00 2.23 58 ILE A N 7
ATOM 11031 C CA . ILE A 1 58 ? 6.342 -9.647 8.239 1.00 42.24 58 ILE A CA 7
ATOM 11032 C C . ILE A 1 58 ? 6.518 -11.110 7.869 1.00 71.04 58 ILE A C 7
ATOM 11033 O O . ILE A 1 58 ? 6.553 -11.425 6.681 1.00 32.22 58 ILE A O 7
ATOM 11049 N N . GLU A 1 59 ? 6.688 -12.010 8.839 1.00 45.24 59 GLU A N 7
ATOM 11050 C CA . GLU A 1 59 ? 6.738 -13.457 8.570 1.00 63.24 59 GLU A CA 7
ATOM 11051 C C . GLU A 1 59 ? 7.884 -13.819 7.602 1.00 32.13 59 GLU A C 7
ATOM 11052 O O . GLU A 1 59 ? 7.867 -14.852 6.930 1.00 62.51 59 GLU A O 7
ATOM 11064 N N . GLY A 1 60 ? 8.894 -12.948 7.524 1.00 75.22 60 GLY A N 7
ATOM 11065 C CA . GLY A 1 60 ? 10.056 -13.054 6.658 1.00 60.31 60 GLY A CA 7
ATOM 11066 C C . GLY A 1 60 ? 9.919 -12.299 5.333 1.00 22.34 60 GLY A C 7
ATOM 11067 O O . GLY A 1 60 ? 10.947 -12.059 4.696 1.00 70.53 60 GLY A O 7
ATOM 11071 N N . VAL A 1 61 ? 8.724 -11.866 4.923 1.00 75.14 61 VAL A N 7
ATOM 11072 C CA . VAL A 1 61 ? 8.538 -11.118 3.683 1.00 1.00 61 VAL A CA 7
ATOM 11073 C C . VAL A 1 61 ? 9.230 -9.754 3.809 1.00 13.34 61 VAL A C 7
ATOM 11074 O O . VAL A 1 61 ? 9.544 -9.302 4.914 1.00 71.24 61 VAL A O 7
ATOM 11087 N N . ARG A 1 62 ? 9.475 -9.076 2.691 1.00 42.44 62 ARG A N 7
ATOM 11088 C CA . ARG A 1 62 ? 9.941 -7.684 2.695 1.00 32.41 62 ARG A CA 7
ATOM 11089 C C . ARG A 1 62 ? 8.787 -6.707 2.945 1.00 73.20 62 ARG A C 7
ATOM 11090 O O . ARG A 1 62 ? 8.984 -5.684 3.593 1.00 43.10 62 ARG A O 7
ATOM 11111 N N . CYS A 1 63 ? 7.579 -7.011 2.451 1.00 61.21 63 CYS A N 7
ATOM 11112 C CA . CYS A 1 63 ? 6.432 -6.097 2.434 1.00 52.35 63 CYS A CA 7
ATOM 11113 C C . CYS A 1 63 ? 6.798 -4.750 1.782 1.00 62.02 63 CYS A C 7
ATOM 11114 O O . CYS A 1 63 ? 7.878 -4.594 1.206 1.00 14.11 63 CYS A O 7
ATOM 11122 N N . LEU A 1 64 ? 5.867 -3.803 1.797 1.00 61.04 64 LEU A N 7
ATOM 11123 C CA . LEU A 1 64 ? 6.088 -2.374 1.684 1.00 51.21 64 LEU A CA 7
ATOM 11124 C C . LEU A 1 64 ? 5.037 -1.744 2.591 1.00 62.35 64 LEU A C 7
ATOM 11125 O O . LEU A 1 64 ? 3.887 -2.187 2.582 1.00 22.43 64 LEU A O 7
ATOM 11141 N N . ALA A 1 65 ? 5.408 -0.784 3.427 1.00 32.12 65 ALA A N 7
ATOM 11142 C CA . ALA A 1 65 ? 4.462 0.128 4.062 1.00 33.44 65 ALA A CA 7
ATOM 11143 C C . ALA A 1 65 ? 4.121 1.222 3.036 1.00 52.45 65 ALA A C 7
ATOM 11144 O O . ALA A 1 65 ? 4.849 1.371 2.050 1.00 42.31 65 ALA A O 7
ATOM 11151 N N . VAL A 1 66 ? 3.127 2.074 3.293 1.00 1.44 66 VAL A N 7
ATOM 11152 C CA . VAL A 1 66 ? 3.059 3.375 2.625 1.00 72.24 66 VAL A CA 7
ATOM 11153 C C . VAL A 1 66 ? 2.510 4.342 3.691 1.00 24.13 66 VAL A C 7
ATOM 11154 O O . VAL A 1 66 ? 1.774 3.904 4.572 1.00 12.35 66 VAL A O 7
ATOM 11167 N N . ASP A 1 67 ? 2.781 5.639 3.608 1.00 74.24 67 ASP A N 7
ATOM 11168 C CA . ASP A 1 67 ? 2.080 6.675 4.366 1.00 32.34 67 ASP A CA 7
ATOM 11169 C C . ASP A 1 67 ? 0.971 7.213 3.466 1.00 23.25 67 ASP A C 7
ATOM 11170 O O . ASP A 1 67 ? 1.236 7.569 2.312 1.00 55.25 67 ASP A O 7
ATOM 11179 N N . LEU A 1 68 ? -0.274 7.253 3.948 1.00 12.01 68 LEU A N 7
ATOM 11180 C CA . LEU A 1 68 ? -1.395 7.818 3.204 1.00 41.22 68 LEU A CA 7
ATOM 11181 C C . LEU A 1 68 ? -1.264 9.336 2.989 1.00 75.12 68 LEU A C 7
ATOM 11182 O O . LEU A 1 68 ? -2.025 9.904 2.217 1.00 45.11 68 LEU A O 7
ATOM 11198 N N . LYS A 1 69 ? -0.277 10.012 3.586 1.00 23.44 69 LYS A N 7
ATOM 11199 C CA . LYS A 1 69 ? -0.027 11.433 3.344 1.00 43.20 69 LYS A CA 7
ATOM 11200 C C . LYS A 1 69 ? 0.317 11.668 1.871 1.00 11.03 69 LYS A C 7
ATOM 11201 O O . LYS A 1 69 ? -0.147 12.655 1.319 1.00 71.44 69 LYS A O 7
ATOM 11220 N N . LEU A 1 70 ? 1.075 10.790 1.205 1.00 74.44 70 LEU A N 7
ATOM 11221 C CA . LEU A 1 70 ? 1.438 10.936 -0.217 1.00 11.13 70 LEU A CA 7
ATOM 11222 C C . LEU A 1 70 ? 0.187 11.184 -1.100 1.00 40.44 70 LEU A C 7
ATOM 11223 O O . LEU A 1 70 ? 0.235 11.941 -2.064 1.00 4.32 70 LEU A O 7
ATOM 11239 N N . LYS A 1 71 ? -0.980 10.645 -0.749 1.00 12.20 71 LYS A N 7
ATOM 11240 C CA . LYS A 1 71 ? -2.248 10.834 -1.471 1.00 22.25 71 LYS A CA 7
ATOM 11241 C C . LYS A 1 71 ? -2.717 12.285 -1.461 1.00 33.24 71 LYS A C 7
ATOM 11242 O O . LYS A 1 71 ? -3.416 12.685 -2.387 1.00 13.25 71 LYS A O 7
ATOM 11261 N N . ASP A 1 72 ? -2.333 13.089 -0.474 1.00 20.05 72 ASP A N 7
ATOM 11262 C CA . ASP A 1 72 ? -2.633 14.521 -0.414 1.00 21.32 72 ASP A CA 7
ATOM 11263 C C . ASP A 1 72 ? -1.992 15.245 -1.591 1.00 44.44 72 ASP A C 7
ATOM 11264 O O . ASP A 1 72 ? -2.608 16.115 -2.215 1.00 24.34 72 ASP A O 7
ATOM 11273 N N . THR A 1 73 ? -0.751 14.874 -1.898 1.00 65.24 73 THR A N 7
ATOM 11274 C CA . THR A 1 73 ? 0.150 15.679 -2.703 1.00 43.42 73 THR A CA 7
ATOM 11275 C C . THR A 1 73 ? 0.334 15.086 -4.112 1.00 11.12 73 THR A C 7
ATOM 11276 O O . THR A 1 73 ? 0.453 15.851 -5.070 1.00 30.15 73 THR A O 7
ATOM 11287 N N . ASN A 1 74 ? 0.314 13.756 -4.283 1.00 4.32 74 ASN A N 7
ATOM 11288 C CA . ASN A 1 74 ? 0.532 13.070 -5.567 1.00 13.45 74 ASN A CA 7
ATOM 11289 C C . ASN A 1 74 ? -0.449 11.882 -5.673 1.00 70.41 74 ASN A C 7
ATOM 11290 O O . ASN A 1 74 ? -0.060 10.716 -5.767 1.00 3.35 74 ASN A O 7
ATOM 11301 N N . PRO A 1 75 ? -1.766 12.119 -5.716 1.00 42.12 75 PRO A N 7
ATOM 11302 C CA . PRO A 1 75 ? -2.743 11.041 -5.658 1.00 13.11 75 PRO A CA 7
ATOM 11303 C C . PRO A 1 75 ? -2.664 10.069 -6.846 1.00 21.02 75 PRO A C 7
ATOM 11304 O O . PRO A 1 75 ? -3.029 8.902 -6.701 1.00 30.22 75 PRO A O 7
ATOM 11315 N N . GLU A 1 76 ? -2.149 10.505 -7.997 1.00 14.04 76 GLU A N 7
ATOM 11316 C CA . GLU A 1 76 ? -1.910 9.671 -9.171 1.00 62.55 76 GLU A CA 7
ATOM 11317 C C . GLU A 1 76 ? -0.859 8.609 -8.860 1.00 13.53 76 GLU A C 7
ATOM 11318 O O . GLU A 1 76 ? -1.031 7.440 -9.196 1.00 11.32 76 GLU A O 7
ATOM 11330 N N . GLY A 1 77 ? 0.197 9.007 -8.150 1.00 11.11 77 GLY A N 7
ATOM 11331 C CA . GLY A 1 77 ? 1.194 8.091 -7.622 1.00 62.55 77 GLY A CA 7
ATOM 11332 C C . GLY A 1 77 ? 0.541 7.048 -6.720 1.00 75.01 77 GLY A C 7
ATOM 11333 O O . GLY A 1 77 ? 0.781 5.856 -6.877 1.00 64.21 77 GLY A O 7
ATOM 11337 N N . PHE A 1 78 ? -0.300 7.472 -5.774 1.00 11.51 78 PHE A N 7
ATOM 11338 C CA . PHE A 1 78 ? -0.960 6.529 -4.875 1.00 0.00 78 PHE A CA 7
ATOM 11339 C C . PHE A 1 78 ? -1.850 5.540 -5.648 1.00 63.30 78 PHE A C 7
ATOM 11340 O O . PHE A 1 78 ? -1.838 4.345 -5.356 1.00 15.45 78 PHE A O 7
ATOM 11357 N N . ASN A 1 79 ? -2.574 6.022 -6.663 1.00 71.30 79 ASN A N 7
ATOM 11358 C CA . ASN A 1 79 ? -3.420 5.216 -7.548 1.00 5.21 79 ASN A CA 7
ATOM 11359 C C . ASN A 1 79 ? -2.578 4.161 -8.263 1.00 52.34 79 ASN A C 7
ATOM 11360 O O . ASN A 1 79 ? -2.913 2.977 -8.243 1.00 53.00 79 ASN A O 7
ATOM 11371 N N . GLN A 1 80 ? -1.451 4.561 -8.859 1.00 12.41 80 GLN A N 7
ATOM 11372 C CA . GLN A 1 80 ? -0.516 3.628 -9.472 1.00 74.42 80 GLN A CA 7
ATOM 11373 C C . GLN A 1 80 ? -0.039 2.582 -8.459 1.00 53.02 80 GLN A C 7
ATOM 11374 O O . GLN A 1 80 ? 0.007 1.394 -8.784 1.00 5.15 80 GLN A O 7
ATOM 11388 N N . LEU A 1 81 ? 0.326 2.990 -7.242 1.00 53.42 81 LEU A N 7
ATOM 11389 C CA . LEU A 1 81 ? 0.813 2.081 -6.206 1.00 44.50 81 LEU A CA 7
ATOM 11390 C C . LEU A 1 81 ? -0.228 1.019 -5.889 1.00 44.33 81 LEU A C 7
ATOM 11391 O O . LEU A 1 81 ? 0.118 -0.158 -5.815 1.00 10.12 81 LEU A O 7
ATOM 11407 N N . MET A 1 82 ? -1.489 1.426 -5.728 1.00 70.21 82 MET A N 7
ATOM 11408 C CA . MET A 1 82 ? -2.597 0.504 -5.505 1.00 44.45 82 MET A CA 7
ATOM 11409 C C . MET A 1 82 ? -2.616 -0.534 -6.633 1.00 24.41 82 MET A C 7
ATOM 11410 O O . MET A 1 82 ? -2.636 -1.736 -6.359 1.00 32.11 82 MET A O 7
ATOM 11424 N N . HIS A 1 83 ? -2.537 -0.090 -7.894 1.00 61.54 83 HIS A N 7
ATOM 11425 C CA . HIS A 1 83 ? -2.620 -0.979 -9.050 1.00 11.41 83 HIS A CA 7
ATOM 11426 C C . HIS A 1 83 ? -1.564 -2.080 -9.022 1.00 4.53 83 HIS A C 7
ATOM 11427 O O . HIS A 1 83 ? -1.872 -3.225 -9.348 1.00 14.41 83 HIS A O 7
ATOM 11441 N N . PHE A 1 84 ? -0.333 -1.750 -8.623 1.00 23.13 84 PHE A N 7
ATOM 11442 C CA . PHE A 1 84 ? 0.772 -2.706 -8.607 1.00 75.15 84 PHE A CA 7
ATOM 11443 C C . PHE A 1 84 ? 0.458 -3.929 -7.732 1.00 24.14 84 PHE A C 7
ATOM 11444 O O . PHE A 1 84 ? 0.917 -5.041 -8.010 1.00 42.04 84 PHE A O 7
ATOM 11461 N N . ALA A 1 85 ? -0.334 -3.749 -6.672 1.00 73.51 85 ALA A N 7
ATOM 11462 C CA . ALA A 1 85 ? -0.804 -4.874 -5.879 1.00 21.21 85 ALA A CA 7
ATOM 11463 C C . ALA A 1 85 ? -1.671 -5.809 -6.719 1.00 23.22 85 ALA A C 7
ATOM 11464 O O . ALA A 1 85 ? -1.429 -7.017 -6.736 1.00 3.14 85 ALA A O 7
ATOM 11471 N N . THR A 1 86 ? -2.679 -5.276 -7.403 1.00 75.33 86 THR A N 7
ATOM 11472 C CA . THR A 1 86 ? -3.611 -6.056 -8.206 1.00 34.32 86 THR A CA 7
ATOM 11473 C C . THR A 1 86 ? -2.891 -6.722 -9.387 1.00 53.23 86 THR A C 7
ATOM 11474 O O . THR A 1 86 ? -3.179 -7.872 -9.730 1.00 62.12 86 THR A O 7
ATOM 11485 N N . GLU A 1 87 ? -1.922 -6.010 -9.971 1.00 31.21 87 GLU A N 7
ATOM 11486 C CA . GLU A 1 87 ? -0.987 -6.455 -10.991 1.00 35.33 87 GLU A CA 7
ATOM 11487 C C . GLU A 1 87 ? -0.302 -7.732 -10.543 1.00 10.41 87 GLU A C 7
ATOM 11488 O O . GLU A 1 87 ? -0.525 -8.762 -11.178 1.00 51.15 87 GLU A O 7
ATOM 11500 N N . ASN A 1 88 ? 0.509 -7.711 -9.476 1.00 70.35 88 ASN A N 7
ATOM 11501 C CA . ASN A 1 88 ? 1.380 -8.839 -9.196 1.00 31.12 88 ASN A CA 7
ATOM 11502 C C . ASN A 1 88 ? 0.706 -9.797 -8.211 1.00 53.32 88 ASN A C 7
ATOM 11503 O O . ASN A 1 88 ? 1.259 -10.832 -7.864 1.00 30.42 88 ASN A O 7
ATOM 11514 N N . GLN A 1 89 ? -0.552 -9.495 -7.869 1.00 11.24 89 GLN A N 7
ATOM 11515 C CA . GLN A 1 89 ? -1.551 -10.286 -7.163 1.00 31.33 89 GLN A CA 7
ATOM 11516 C C . GLN A 1 89 ? -1.236 -10.333 -5.673 1.00 1.12 89 GLN A C 7
ATOM 11517 O O . GLN A 1 89 ? -1.604 -11.295 -4.994 1.00 51.23 89 GLN A O 7
ATOM 11531 N N . LEU A 1 90 ? -0.500 -9.344 -5.156 1.00 3.44 90 LEU A N 7
ATOM 11532 C CA . LEU A 1 90 ? -0.072 -9.327 -3.791 1.00 45.01 90 LEU A CA 7
ATOM 11533 C C . LEU A 1 90 ? -1.232 -9.148 -2.836 1.00 1.11 90 LEU A C 7
ATOM 11534 O O . LEU A 1 90 ? -2.222 -8.486 -3.152 1.00 31.43 90 LEU A O 7
ATOM 11550 N N . ASN A 1 91 ? -1.079 -9.717 -1.647 1.00 72.53 91 ASN A N 7
ATOM 11551 C CA . ASN A 1 91 ? -2.009 -9.500 -0.560 1.00 35.12 91 ASN A CA 7
ATOM 11552 C C . ASN A 1 91 ? -1.888 -8.044 -0.113 1.00 45.13 91 ASN A C 7
ATOM 11553 O O . ASN A 1 91 ? -0.801 -7.635 0.300 1.00 11.31 91 ASN A O 7
ATOM 11564 N N . ILE A 1 92 ? -2.943 -7.237 -0.224 1.00 42.22 92 ILE A N 7
ATOM 11565 C CA . ILE A 1 92 ? -2.924 -5.906 0.370 1.00 21.23 92 ILE A CA 7
ATOM 11566 C C . ILE A 1 92 ? -3.379 -6.078 1.812 1.00 42.24 92 ILE A C 7
ATOM 11567 O O . ILE A 1 92 ? -4.532 -6.451 2.049 1.00 44.13 92 ILE A O 7
ATOM 11583 N N . LEU A 1 93 ? -2.461 -5.882 2.745 1.00 24.35 93 LEU A N 7
ATOM 11584 C CA . LEU A 1 93 ? -2.718 -5.754 4.164 1.00 22.12 93 LEU A CA 7
ATOM 11585 C C . LEU A 1 93 ? -2.914 -4.265 4.488 1.00 13.01 93 LEU A C 7
ATOM 11586 O O . LEU A 1 93 ? -2.648 -3.378 3.671 1.00 35.32 93 LEU A O 7
ATOM 11602 N N . ASP A 1 94 ? -3.330 -3.986 5.716 1.00 50.32 94 ASP A N 7
ATOM 11603 C CA . ASP A 1 94 ? -3.345 -2.657 6.323 1.00 63.13 94 ASP A CA 7
ATOM 11604 C C . ASP A 1 94 ? -2.440 -2.679 7.548 1.00 50.30 94 ASP A C 7
ATOM 11605 O O . ASP A 1 94 ? -1.748 -3.668 7.807 1.00 34.25 94 ASP A O 7
ATOM 11614 N N . ALA A 1 95 ? -2.467 -1.607 8.328 1.00 23.34 95 ALA A N 7
ATOM 11615 C CA . ALA A 1 95 ? -1.541 -1.379 9.439 1.00 40.12 95 ALA A CA 7
ATOM 11616 C C . ALA A 1 95 ? -1.677 -2.397 10.577 1.00 70.03 95 ALA A C 7
ATOM 11617 O O . ALA A 1 95 ? -0.790 -2.449 11.430 1.00 12.15 95 ALA A O 7
ATOM 11624 N N . GLU A 1 96 ? -2.741 -3.203 10.621 1.00 53.20 96 GLU A N 7
ATOM 11625 C CA . GLU A 1 96 ? -2.915 -4.292 11.587 1.00 14.31 96 GLU A CA 7
ATOM 11626 C C . GLU A 1 96 ? -2.350 -5.624 11.064 1.00 34.12 96 GLU A C 7
ATOM 11627 O O . GLU A 1 96 ? -2.264 -6.594 11.819 1.00 12.50 96 GLU A O 7
ATOM 11639 N N . GLY A 1 97 ? -1.995 -5.707 9.779 1.00 74.42 97 GLY A N 7
ATOM 11640 C CA . GLY A 1 97 ? -1.703 -6.968 9.101 1.00 63.10 97 GLY A CA 7
ATOM 11641 C C . GLY A 1 97 ? -2.976 -7.712 8.687 1.00 54.41 97 GLY A C 7
ATOM 11642 O O . GLY A 1 97 ? -2.987 -8.943 8.576 1.00 2.22 97 GLY A O 7
ATOM 11646 N N . ASN A 1 98 ? -4.064 -6.974 8.446 1.00 71.14 98 ASN A N 7
ATOM 11647 C CA . ASN A 1 98 ? -5.329 -7.523 7.967 1.00 0.12 98 ASN A CA 7
ATOM 11648 C C . ASN A 1 98 ? -5.444 -7.278 6.478 1.00 63.33 98 ASN A C 7
ATOM 11649 O O . ASN A 1 98 ? -5.222 -6.156 6.037 1.00 55.24 98 ASN A O 7
ATOM 11660 N N . SER A 1 99 ? -5.785 -8.320 5.731 1.00 63.44 99 SER A N 7
ATOM 11661 C CA . SER A 1 99 ? -6.000 -8.316 4.292 1.00 73.13 99 SER A CA 7
ATOM 11662 C C . SER A 1 99 ? -7.261 -7.504 3.962 1.00 45.22 99 SER A C 7
ATOM 11663 O O . SER A 1 99 ? -8.363 -7.969 4.266 1.00 72.15 99 SER A O 7
ATOM 11671 N N . ILE A 1 100 ? -7.125 -6.311 3.383 1.00 43.54 100 ILE A N 7
ATOM 11672 C CA . ILE A 1 100 ? -8.222 -5.373 3.102 1.00 64.33 100 ILE A CA 7
ATOM 11673 C C . ILE A 1 100 ? -8.485 -5.269 1.593 1.00 15.00 100 ILE A C 7
ATOM 11674 O O . ILE A 1 100 ? -7.749 -5.833 0.782 1.00 30.04 100 ILE A O 7
ATOM 11690 N N . ASP A 1 101 ? -9.564 -4.587 1.205 1.00 13.23 101 ASP A N 7
ATOM 11691 C CA . ASP A 1 101 ? -9.820 -4.182 -0.180 1.00 33.34 101 ASP A CA 7
ATOM 11692 C C . ASP A 1 101 ? -9.190 -2.812 -0.408 1.00 51.52 101 ASP A C 7
ATOM 11693 O O . ASP A 1 101 ? -8.903 -2.077 0.535 1.00 21.25 101 ASP A O 7
ATOM 11702 N N . ALA A 1 102 ? -9.035 -2.426 -1.672 1.00 12.21 102 ALA A N 7
ATOM 11703 C CA . ALA A 1 102 ? -8.448 -1.137 -2.043 1.00 43.34 102 ALA A CA 7
ATOM 11704 C C . ALA A 1 102 ? -9.425 0.021 -1.858 1.00 52.22 102 ALA A C 7
ATOM 11705 O O . ALA A 1 102 ? -9.007 1.149 -1.603 1.00 23.15 102 ALA A O 7
ATOM 11712 N N . ALA A 1 103 ? -10.729 -0.251 -1.914 1.00 43.40 103 ALA A N 7
ATOM 11713 C CA . ALA A 1 103 ? -11.750 0.749 -1.618 1.00 44.04 103 ALA A CA 7
ATOM 11714 C C . ALA A 1 103 ? -11.801 1.102 -0.124 1.00 54.00 103 ALA A C 7
ATOM 11715 O O . ALA A 1 103 ? -12.405 2.109 0.240 1.00 11.32 103 ALA A O 7
ATOM 11722 N N . GLN A 1 104 ? -11.141 0.329 0.746 1.00 73.32 104 GLN A N 7
ATOM 11723 C CA . GLN A 1 104 ? -10.899 0.718 2.134 1.00 73.21 104 GLN A CA 7
ATOM 11724 C C . GLN A 1 104 ? -9.716 1.698 2.245 1.00 22.00 104 GLN A C 7
ATOM 11725 O O . GLN A 1 104 ? -9.276 1.993 3.356 1.00 40.21 104 GLN A O 7
ATOM 11739 N N . VAL A 1 105 ? -9.183 2.194 1.118 1.00 42.20 105 VAL A N 7
ATOM 11740 C CA . VAL A 1 105 ? -7.996 3.037 1.087 1.00 71.52 105 VAL A CA 7
ATOM 11741 C C . VAL A 1 105 ? -8.184 4.261 0.194 1.00 31.24 105 VAL A C 7
ATOM 11742 O O . VAL A 1 105 ? -8.072 5.388 0.677 1.00 2.35 105 VAL A O 7
ATOM 11755 N N . THR A 1 106 ? -8.461 4.091 -1.099 1.00 62.15 106 THR A N 7
ATOM 11756 C CA . THR A 1 106 ? -8.533 5.217 -2.039 1.00 62.03 106 THR A CA 7
ATOM 11757 C C . THR A 1 106 ? -9.754 6.130 -1.812 1.00 72.11 106 THR A C 7
ATOM 11758 O O . THR A 1 106 ? -9.907 7.118 -2.537 1.00 51.42 106 THR A O 7
ATOM 11769 N N . GLU A 1 107 ? -10.611 5.819 -0.832 1.00 60.34 107 GLU A N 7
ATOM 11770 C CA . GLU A 1 107 ? -11.852 6.525 -0.519 1.00 40.55 107 GLU A CA 7
ATOM 11771 C C . GLU A 1 107 ? -11.809 7.214 0.856 1.00 15.31 107 GLU A C 7
ATOM 11772 O O . GLU A 1 107 ? -12.817 7.758 1.324 1.00 71.44 107 GLU A O 7
ATOM 11784 N N . ILE A 1 108 ? -10.657 7.156 1.525 1.00 62.10 108 ILE A N 7
ATOM 11785 C CA . ILE A 1 108 ? -10.418 7.706 2.855 1.00 14.41 108 ILE A CA 7
ATOM 11786 C C . ILE A 1 108 ? -10.375 9.229 2.788 1.00 42.04 108 ILE A C 7
ATOM 11787 O O . ILE A 1 108 ? -10.627 9.878 3.829 1.00 44.34 108 ILE A O 7
ATOM 11803 N N . GLY A 1 1 ? -17.549 -12.105 12.326 1.00 62.21 1 GLY A N 8
ATOM 11804 C CA . GLY A 1 1 ? -18.902 -12.671 12.310 1.00 53.20 1 GLY A CA 8
ATOM 11805 C C . GLY A 1 1 ? -19.604 -12.190 11.059 1.00 43.04 1 GLY A C 8
ATOM 11806 O O . GLY A 1 1 ? -19.089 -12.391 9.960 1.00 50.23 1 GLY A O 8
ATOM 11810 N N . MET A 1 2 ? -20.748 -11.523 11.205 1.00 71.11 2 MET A N 8
ATOM 11811 C CA . MET A 1 2 ? -21.194 -10.569 10.199 1.00 22.13 2 MET A CA 8
ATOM 11812 C C . MET A 1 2 ? -20.424 -9.281 10.480 1.00 12.22 2 MET A C 8
ATOM 11813 O O . MET A 1 2 ? -19.374 -9.065 9.879 1.00 30.05 2 MET A O 8
ATOM 11827 N N . GLY A 1 3 ? -20.888 -8.471 11.434 1.00 2.53 3 GLY A N 8
ATOM 11828 C CA . GLY A 1 3 ? -20.233 -7.231 11.815 1.00 15.20 3 GLY A CA 8
ATOM 11829 C C . GLY A 1 3 ? -19.064 -7.534 12.736 1.00 14.35 3 GLY A C 8
ATOM 11830 O O . GLY A 1 3 ? -19.244 -8.163 13.783 1.00 63.24 3 GLY A O 8
ATOM 11834 N N . THR A 1 4 ? -17.866 -7.122 12.343 1.00 62.44 4 THR A N 8
ATOM 11835 C CA . THR A 1 4 ? -16.659 -7.263 13.150 1.00 75.41 4 THR A CA 8
ATOM 11836 C C . THR A 1 4 ? -15.710 -6.061 13.031 1.00 35.21 4 THR A C 8
ATOM 11837 O O . THR A 1 4 ? -14.923 -5.806 13.948 1.00 72.44 4 THR A O 8
ATOM 11848 N N . THR A 1 5 ? -15.791 -5.315 11.936 1.00 4.31 5 THR A N 8
ATOM 11849 C CA . THR A 1 5 ? -14.929 -4.211 11.559 1.00 32.23 5 THR A CA 8
ATOM 11850 C C . THR A 1 5 ? -15.649 -3.542 10.382 1.00 42.43 5 THR A C 8
ATOM 11851 O O . THR A 1 5 ? -15.886 -4.167 9.349 1.00 54.34 5 THR A O 8
ATOM 11862 N N . GLU A 1 6 ? -16.120 -2.312 10.575 1.00 43.31 6 GLU A N 8
ATOM 11863 C CA . GLU A 1 6 ? -16.797 -1.525 9.549 1.00 74.42 6 GLU A CA 8
ATOM 11864 C C . GLU A 1 6 ? -16.134 -0.150 9.458 1.00 51.13 6 GLU A C 8
ATOM 11865 O O . GLU A 1 6 ? -16.386 0.716 10.300 1.00 24.01 6 GLU A O 8
ATOM 11877 N N . LYS A 1 7 ? -15.302 0.052 8.427 1.00 31.31 7 LYS A N 8
ATOM 11878 C CA . LYS A 1 7 ? -14.580 1.288 8.124 1.00 5.32 7 LYS A CA 8
ATOM 11879 C C . LYS A 1 7 ? -13.443 1.562 9.117 1.00 63.44 7 LYS A C 8
ATOM 11880 O O . LYS A 1 7 ? -13.305 0.856 10.123 1.00 61.22 7 LYS A O 8
ATOM 11899 N N . SER A 1 8 ? -12.594 2.545 8.819 1.00 4.32 8 SER A N 8
ATOM 11900 C CA . SER A 1 8 ? -11.427 2.881 9.615 1.00 61.33 8 SER A CA 8
ATOM 11901 C C . SER A 1 8 ? -11.073 4.363 9.456 1.00 24.43 8 SER A C 8
ATOM 11902 O O . SER A 1 8 ? -11.781 5.116 8.781 1.00 11.34 8 SER A O 8
ATOM 11910 N N . GLY A 1 9 ? -9.967 4.770 10.088 1.00 54.11 9 GLY A N 8
ATOM 11911 C CA . GLY A 1 9 ? -9.355 6.096 10.003 1.00 62.44 9 GLY A CA 8
ATOM 11912 C C . GLY A 1 9 ? -7.850 6.031 9.734 1.00 60.23 9 GLY A C 8
ATOM 11913 O O . GLY A 1 9 ? -7.103 6.979 9.993 1.00 34.22 9 GLY A O 8
ATOM 11917 N N . ILE A 1 10 ? -7.401 4.877 9.247 1.00 61.22 10 ILE A N 8
ATOM 11918 C CA . ILE A 1 10 ? -6.051 4.601 8.807 1.00 54.30 10 ILE A CA 8
ATOM 11919 C C . ILE A 1 10 ? -5.690 5.527 7.638 1.00 23.21 10 ILE A C 8
ATOM 11920 O O . ILE A 1 10 ? -6.532 5.856 6.801 1.00 11.21 10 ILE A O 8
ATOM 11936 N N . LYS A 1 11 ? -4.411 5.908 7.571 1.00 30.32 11 LYS A N 8
ATOM 11937 C CA . LYS A 1 11 ? -3.835 6.836 6.604 1.00 12.23 11 LYS A CA 8
ATOM 11938 C C . LYS A 1 11 ? -2.530 6.295 6.020 1.00 13.24 11 LYS A C 8
ATOM 11939 O O . LYS A 1 11 ? -1.666 7.068 5.601 1.00 54.33 11 LYS A O 8
ATOM 11958 N N . GLU A 1 12 ? -2.357 4.979 6.002 1.00 12.11 12 GLU A N 8
ATOM 11959 C CA . GLU A 1 12 ? -1.195 4.307 5.444 1.00 1.24 12 GLU A CA 8
ATOM 11960 C C . GLU A 1 12 ? -1.646 2.908 5.032 1.00 3.42 12 GLU A C 8
ATOM 11961 O O . GLU A 1 12 ? -2.479 2.319 5.706 1.00 33.50 12 GLU A O 8
ATOM 11973 N N . ILE A 1 13 ? -1.067 2.351 3.978 1.00 74.32 13 ILE A N 8
ATOM 11974 C CA . ILE A 1 13 ? -1.279 0.969 3.555 1.00 4.04 13 ILE A CA 8
ATOM 11975 C C . ILE A 1 13 ? 0.075 0.286 3.403 1.00 74.11 13 ILE A C 8
ATOM 11976 O O . ILE A 1 13 ? 1.107 0.962 3.368 1.00 54.34 13 ILE A O 8
ATOM 11992 N N . ILE A 1 14 ? 0.097 -1.044 3.299 1.00 24.22 14 ILE A N 8
ATOM 11993 C CA . ILE A 1 14 ? 1.334 -1.800 3.176 1.00 74.40 14 ILE A CA 8
ATOM 11994 C C . ILE A 1 14 ? 1.102 -2.871 2.114 1.00 51.13 14 ILE A C 8
ATOM 11995 O O . ILE A 1 14 ? 0.491 -3.902 2.378 1.00 13.22 14 ILE A O 8
ATOM 12011 N N . ILE A 1 15 ? 1.578 -2.632 0.893 1.00 55.25 15 ILE A N 8
ATOM 12012 C CA . ILE A 1 15 ? 1.514 -3.626 -0.168 1.00 72.33 15 ILE A CA 8
ATOM 12013 C C . ILE A 1 15 ? 2.421 -4.784 0.257 1.00 5.24 15 ILE A C 8
ATOM 12014 O O . ILE A 1 15 ? 3.643 -4.611 0.381 1.00 32.50 15 ILE A O 8
ATOM 12030 N N . GLN A 1 16 ? 1.851 -5.962 0.514 1.00 31.32 16 GLN A N 8
ATOM 12031 C CA . GLN A 1 16 ? 2.642 -7.145 0.800 1.00 50.34 16 GLN A CA 8
ATOM 12032 C C . GLN A 1 16 ? 3.380 -7.577 -0.479 1.00 40.30 16 GLN A C 8
ATOM 12033 O O . GLN A 1 16 ? 3.035 -7.175 -1.589 1.00 33.45 16 GLN A O 8
ATOM 12047 N N . GLY A 1 17 ? 4.424 -8.398 -0.340 1.00 51.52 17 GLY A N 8
ATOM 12048 C CA . GLY A 1 17 ? 5.165 -8.977 -1.469 1.00 72.44 17 GLY A CA 8
ATOM 12049 C C . GLY A 1 17 ? 4.925 -10.477 -1.630 1.00 65.31 17 GLY A C 8
ATOM 12050 O O . GLY A 1 17 ? 5.772 -11.177 -2.192 1.00 0.25 17 GLY A O 8
ATOM 12054 N N . LEU A 1 18 ? 3.810 -10.962 -1.086 1.00 72.53 18 LEU A N 8
ATOM 12055 C CA . LEU A 1 18 ? 3.267 -12.302 -1.250 1.00 51.04 18 LEU A CA 8
ATOM 12056 C C . LEU A 1 18 ? 2.032 -12.183 -2.135 1.00 54.12 18 LEU A C 8
ATOM 12057 O O . LEU A 1 18 ? 1.335 -11.166 -2.073 1.00 42.42 18 LEU A O 8
ATOM 12073 N N . THR A 1 19 ? 1.766 -13.205 -2.943 1.00 13.41 19 THR A N 8
ATOM 12074 C CA . THR A 1 19 ? 0.565 -13.311 -3.758 1.00 43.12 19 THR A CA 8
ATOM 12075 C C . THR A 1 19 ? -0.608 -13.787 -2.894 1.00 51.11 19 THR A C 8
ATOM 12076 O O . THR A 1 19 ? -0.396 -14.403 -1.850 1.00 24.25 19 THR A O 8
ATOM 12087 N N . ARG A 1 20 ? -1.843 -13.617 -3.379 1.00 52.05 20 ARG A N 8
ATOM 12088 C CA . ARG A 1 20 ? -3.074 -14.118 -2.755 1.00 20.32 20 ARG A CA 8
ATOM 12089 C C . ARG A 1 20 ? -3.135 -15.636 -2.576 1.00 40.30 20 ARG A C 8
ATOM 12090 O O . ARG A 1 20 ? -3.995 -16.158 -1.868 1.00 15.03 20 ARG A O 8
ATOM 12111 N N . ALA A 1 21 ? -2.274 -16.366 -3.277 1.00 3.54 21 ALA A N 8
ATOM 12112 C CA . ALA A 1 21 ? -2.082 -17.801 -3.102 1.00 4.01 21 ALA A CA 8
ATOM 12113 C C . ALA A 1 21 ? -1.210 -18.129 -1.880 1.00 55.42 21 ALA A C 8
ATOM 12114 O O . ALA A 1 21 ? -1.003 -19.308 -1.586 1.00 13.31 21 ALA A O 8
ATOM 12121 N N . GLY A 1 22 ? -0.659 -17.124 -1.193 1.00 33.32 22 GLY A N 8
ATOM 12122 C CA . GLY A 1 22 ? 0.324 -17.305 -0.141 1.00 21.01 22 GLY A CA 8
ATOM 12123 C C . GLY A 1 22 ? 1.598 -17.925 -0.704 1.00 74.03 22 GLY A C 8
ATOM 12124 O O . GLY A 1 22 ? 2.055 -18.958 -0.205 1.00 60.13 22 GLY A O 8
ATOM 12128 N N . LYS A 1 23 ? 2.147 -17.350 -1.778 1.00 51.41 23 LYS A N 8
ATOM 12129 C CA . LYS A 1 23 ? 3.487 -17.663 -2.261 1.00 21.33 23 LYS A CA 8
ATOM 12130 C C . LYS A 1 23 ? 4.257 -16.364 -2.493 1.00 15.44 23 LYS A C 8
ATOM 12131 O O . LYS A 1 23 ? 3.633 -15.331 -2.750 1.00 2.35 23 LYS A O 8
ATOM 12150 N N . PRO A 1 24 ? 5.598 -16.372 -2.435 1.00 32.25 24 PRO A N 8
ATOM 12151 C CA . PRO A 1 24 ? 6.387 -15.171 -2.660 1.00 21.42 24 PRO A CA 8
ATOM 12152 C C . PRO A 1 24 ? 6.349 -14.759 -4.136 1.00 2.04 24 PRO A C 8
ATOM 12153 O O . PRO A 1 24 ? 6.111 -15.577 -5.035 1.00 42.44 24 PRO A O 8
ATOM 12164 N N . PHE A 1 25 ? 6.621 -13.478 -4.384 1.00 12.11 25 PHE A N 8
ATOM 12165 C CA . PHE A 1 25 ? 6.677 -12.863 -5.709 1.00 4.52 25 PHE A CA 8
ATOM 12166 C C . PHE A 1 25 ? 8.139 -12.743 -6.197 1.00 32.25 25 PHE A C 8
ATOM 12167 O O . PHE A 1 25 ? 9.067 -12.972 -5.411 1.00 53.20 25 PHE A O 8
ATOM 12184 N N . ARG A 1 26 ? 8.372 -12.380 -7.468 1.00 54.32 26 ARG A N 8
ATOM 12185 C CA . ARG A 1 26 ? 9.671 -11.917 -7.976 1.00 12.25 26 ARG A CA 8
ATOM 12186 C C . ARG A 1 26 ? 9.423 -10.662 -8.835 1.00 42.52 26 ARG A C 8
ATOM 12187 O O . ARG A 1 26 ? 8.341 -10.533 -9.406 1.00 60.24 26 ARG A O 8
ATOM 12208 N N . PRO A 1 27 ? 10.418 -9.773 -8.995 1.00 71.03 27 PRO A N 8
ATOM 12209 C CA . PRO A 1 27 ? 11.701 -9.862 -8.329 1.00 52.52 27 PRO A CA 8
ATOM 12210 C C . PRO A 1 27 ? 11.523 -9.693 -6.826 1.00 32.00 27 PRO A C 8
ATOM 12211 O O . PRO A 1 27 ? 10.601 -9.027 -6.362 1.00 41.32 27 PRO A O 8
ATOM 12222 N N . SER A 1 28 ? 12.405 -10.297 -6.042 1.00 13.04 28 SER A N 8
ATOM 12223 C CA . SER A 1 28 ? 12.335 -10.157 -4.598 1.00 51.12 28 SER A CA 8
ATOM 12224 C C . SER A 1 28 ? 12.662 -8.718 -4.177 1.00 21.42 28 SER A C 8
ATOM 12225 O O . SER A 1 28 ? 12.248 -8.274 -3.106 1.00 44.53 28 SER A O 8
ATOM 12233 N N . ASP A 1 29 ? 13.341 -7.987 -5.057 1.00 32.43 29 ASP A N 8
ATOM 12234 C CA . ASP A 1 29 ? 13.794 -6.615 -4.896 1.00 1.04 29 ASP A CA 8
ATOM 12235 C C . ASP A 1 29 ? 12.742 -5.607 -5.387 1.00 2.02 29 ASP A C 8
ATOM 12236 O O . ASP A 1 29 ? 13.017 -4.408 -5.424 1.00 1.01 29 ASP A O 8
ATOM 12245 N N . TRP A 1 30 ? 11.523 -6.058 -5.739 1.00 23.20 30 TRP A N 8
ATOM 12246 C CA . TRP A 1 30 ? 10.464 -5.215 -6.307 1.00 74.31 30 TRP A CA 8
ATOM 12247 C C . TRP A 1 30 ? 10.170 -3.968 -5.468 1.00 52.14 30 TRP A C 8
ATOM 12248 O O . TRP A 1 30 ? 9.817 -2.929 -6.016 1.00 42.34 30 TRP A O 8
ATOM 12269 N N . VAL A 1 31 ? 10.309 -4.069 -4.145 1.00 75.00 31 VAL A N 8
ATOM 12270 C CA . VAL A 1 31 ? 10.041 -2.985 -3.213 1.00 2.21 31 VAL A CA 8
ATOM 12271 C C . VAL A 1 31 ? 10.896 -1.778 -3.590 1.00 30.32 31 VAL A C 8
ATOM 12272 O O . VAL A 1 31 ? 10.385 -0.665 -3.688 1.00 22.31 31 VAL A O 8
ATOM 12285 N N . ASP A 1 32 ? 12.190 -2.005 -3.831 1.00 35.33 32 ASP A N 8
ATOM 12286 C CA . ASP A 1 32 ? 13.135 -0.921 -4.047 1.00 34.44 32 ASP A CA 8
ATOM 12287 C C . ASP A 1 32 ? 12.886 -0.226 -5.379 1.00 31.31 32 ASP A C 8
ATOM 12288 O O . ASP A 1 32 ? 13.170 0.962 -5.501 1.00 30.40 32 ASP A O 8
ATOM 12297 N N . ARG A 1 33 ? 12.320 -0.950 -6.362 1.00 43.23 33 ARG A N 8
ATOM 12298 C CA . ARG A 1 33 ? 11.833 -0.326 -7.594 1.00 12.20 33 ARG A CA 8
ATOM 12299 C C . ARG A 1 33 ? 10.887 0.807 -7.219 1.00 41.22 33 ARG A C 8
ATOM 12300 O O . ARG A 1 33 ? 11.151 1.967 -7.520 1.00 22.15 33 ARG A O 8
ATOM 12321 N N . MET A 1 34 ? 9.791 0.460 -6.545 1.00 75.25 34 MET A N 8
ATOM 12322 C CA . MET A 1 34 ? 8.731 1.407 -6.238 1.00 20.14 34 MET A CA 8
ATOM 12323 C C . MET A 1 34 ? 9.272 2.539 -5.368 1.00 21.31 34 MET A C 8
ATOM 12324 O O . MET A 1 34 ? 8.894 3.689 -5.572 1.00 55.33 34 MET A O 8
ATOM 12338 N N . CYS A 1 35 ? 10.157 2.222 -4.414 1.00 31.22 35 CYS A N 8
ATOM 12339 C CA . CYS A 1 35 ? 10.812 3.210 -3.574 1.00 31.15 35 CYS A CA 8
ATOM 12340 C C . CYS A 1 35 ? 11.458 4.297 -4.432 1.00 63.21 35 CYS A C 8
ATOM 12341 O O . CYS A 1 35 ? 11.138 5.477 -4.260 1.00 61.33 35 CYS A O 8
ATOM 12349 N N . SER A 1 36 ? 12.340 3.907 -5.354 1.00 21.22 36 SER A N 8
ATOM 12350 C CA . SER A 1 36 ? 13.037 4.830 -6.233 1.00 33.33 36 SER A CA 8
ATOM 12351 C C . SER A 1 36 ? 12.099 5.563 -7.198 1.00 63.13 36 SER A C 8
ATOM 12352 O O . SER A 1 36 ? 12.309 6.743 -7.454 1.00 12.02 36 SER A O 8
ATOM 12360 N N . THR A 1 37 ? 11.054 4.904 -7.702 1.00 55.22 37 THR A N 8
ATOM 12361 C CA . THR A 1 37 ? 10.086 5.461 -8.649 1.00 74.11 37 THR A CA 8
ATOM 12362 C C . THR A 1 37 ? 9.306 6.657 -8.064 1.00 24.30 37 THR A C 8
ATOM 12363 O O . THR A 1 37 ? 8.628 7.380 -8.801 1.00 53.30 37 THR A O 8
ATOM 12374 N N . TYR A 1 38 ? 9.400 6.891 -6.754 1.00 31.02 38 TYR A N 8
ATOM 12375 C CA . TYR A 1 38 ? 8.824 8.035 -6.066 1.00 24.15 38 TYR A CA 8
ATOM 12376 C C . TYR A 1 38 ? 9.904 8.657 -5.186 1.00 12.43 38 TYR A C 8
ATOM 12377 O O . TYR A 1 38 ? 9.679 8.925 -4.001 1.00 43.31 38 TYR A O 8
ATOM 12395 N N . ALA A 1 39 ? 11.106 8.819 -5.736 1.00 21.11 39 ALA A N 8
ATOM 12396 C CA . ALA A 1 39 ? 12.235 9.459 -5.076 1.00 1.30 39 ALA A CA 8
ATOM 12397 C C . ALA A 1 39 ? 12.772 10.614 -5.933 1.00 2.41 39 ALA A C 8
ATOM 12398 O O . ALA A 1 39 ? 12.247 10.925 -7.007 1.00 33.42 39 ALA A O 8
ATOM 12405 N N . SER A 1 40 ? 13.816 11.276 -5.443 1.00 74.43 40 SER A N 8
ATOM 12406 C CA . SER A 1 40 ? 14.534 12.344 -6.133 1.00 71.43 40 SER A CA 8
ATOM 12407 C C . SER A 1 40 ? 15.954 12.383 -5.587 1.00 10.43 40 SER A C 8
ATOM 12408 O O . SER A 1 40 ? 16.158 12.037 -4.423 1.00 24.41 40 SER A O 8
ATOM 12416 N N . PHE A 1 41 ? 16.931 12.837 -6.370 1.00 43.31 41 PHE A N 8
ATOM 12417 C CA . PHE A 1 41 ? 18.220 13.229 -5.823 1.00 20.20 41 PHE A CA 8
ATOM 12418 C C . PHE A 1 41 ? 18.066 14.333 -4.783 1.00 74.05 41 PHE A C 8
ATOM 12419 O O . PHE A 1 41 ? 17.258 15.256 -4.958 1.00 71.00 41 PHE A O 8
ATOM 12436 N N . GLY A 1 42 ? 18.882 14.225 -3.739 1.00 23.55 42 GLY A N 8
ATOM 12437 C CA . GLY A 1 42 ? 19.134 15.256 -2.757 1.00 14.34 42 GLY A CA 8
ATOM 12438 C C . GLY A 1 42 ? 20.488 15.909 -3.019 1.00 71.44 42 GLY A C 8
ATOM 12439 O O . GLY A 1 42 ? 21.188 15.565 -3.980 1.00 1.21 42 GLY A O 8
ATOM 12443 N N . ALA A 1 43 ? 20.846 16.854 -2.148 1.00 51.44 43 ALA A N 8
ATOM 12444 C CA . ALA A 1 43 ? 21.944 17.793 -2.340 1.00 60.21 43 ALA A CA 8
ATOM 12445 C C . ALA A 1 43 ? 23.283 17.123 -2.664 1.00 41.01 43 ALA A C 8
ATOM 12446 O O . ALA A 1 43 ? 24.055 17.650 -3.472 1.00 14.04 43 ALA A O 8
ATOM 12453 N N . ASP A 1 44 ? 23.543 15.971 -2.046 1.00 15.31 44 ASP A N 8
ATOM 12454 C CA . ASP A 1 44 ? 24.795 15.217 -2.091 1.00 25.41 44 ASP A CA 8
ATOM 12455 C C . ASP A 1 44 ? 24.871 14.292 -3.317 1.00 11.22 44 ASP A C 8
ATOM 12456 O O . ASP A 1 44 ? 25.702 13.387 -3.372 1.00 12.53 44 ASP A O 8
ATOM 12465 N N . ARG A 1 45 ? 23.979 14.479 -4.303 1.00 54.24 45 ARG A N 8
ATOM 12466 C CA . ARG A 1 45 ? 23.846 13.649 -5.511 1.00 13.22 45 ARG A CA 8
ATOM 12467 C C . ARG A 1 45 ? 23.704 12.166 -5.145 1.00 51.41 45 ARG A C 8
ATOM 12468 O O . ARG A 1 45 ? 24.216 11.279 -5.825 1.00 25.35 45 ARG A O 8
ATOM 12489 N N . LYS A 1 46 ? 22.962 11.877 -4.080 1.00 11.34 46 LYS A N 8
ATOM 12490 C CA . LYS A 1 46 ? 22.428 10.552 -3.806 1.00 62.23 46 LYS A CA 8
ATOM 12491 C C . LYS A 1 46 ? 20.926 10.649 -3.940 1.00 32.14 46 LYS A C 8
ATOM 12492 O O . LYS A 1 46 ? 20.343 11.716 -3.723 1.00 64.01 46 LYS A O 8
ATOM 12511 N N . LEU A 1 47 ? 20.302 9.522 -4.271 1.00 34.42 47 LEU A N 8
ATOM 12512 C CA . LEU A 1 47 ? 18.857 9.388 -4.211 1.00 75.14 47 LEU A CA 8
ATOM 12513 C C . LEU A 1 47 ? 18.404 9.643 -2.775 1.00 30.44 47 LEU A C 8
ATOM 12514 O O . LEU A 1 47 ? 19.145 9.366 -1.827 1.00 32.31 47 LEU A O 8
ATOM 12530 N N . ARG A 1 48 ? 17.190 10.166 -2.621 1.00 24.13 48 ARG A N 8
ATOM 12531 C CA . ARG A 1 48 ? 16.475 10.302 -1.364 1.00 4.24 48 ARG A CA 8
ATOM 12532 C C . ARG A 1 48 ? 15.060 9.810 -1.601 1.00 23.15 48 ARG A C 8
ATOM 12533 O O . ARG A 1 48 ? 14.275 10.496 -2.270 1.00 71.34 48 ARG A O 8
ATOM 12554 N N . TYR A 1 49 ? 14.738 8.640 -1.057 1.00 53.43 49 TYR A N 8
ATOM 12555 C CA . TYR A 1 49 ? 13.374 8.159 -0.906 1.00 10.45 49 TYR A CA 8
ATOM 12556 C C . TYR A 1 49 ? 12.526 9.251 -0.242 1.00 33.04 49 TYR A C 8
ATOM 12557 O O . TYR A 1 49 ? 13.033 10.075 0.524 1.00 11.22 49 TYR A O 8
ATOM 12575 N N . SER A 1 50 ? 11.238 9.277 -0.564 1.00 2.02 50 SER A N 8
ATOM 12576 C CA . SER A 1 50 ? 10.286 10.254 -0.054 1.00 72.53 50 SER A CA 8
ATOM 12577 C C . SER A 1 50 ? 9.868 9.940 1.383 1.00 0.33 50 SER A C 8
ATOM 12578 O O . SER A 1 50 ? 10.026 8.808 1.853 1.00 12.24 50 SER A O 8
ATOM 12586 N N . PRO A 1 51 ? 9.257 10.917 2.077 1.00 62.50 51 PRO A N 8
ATOM 12587 C CA . PRO A 1 51 ? 8.688 10.709 3.397 1.00 51.32 51 PRO A CA 8
ATOM 12588 C C . PRO A 1 51 ? 7.645 9.592 3.394 1.00 22.25 51 PRO A C 8
ATOM 12589 O O . PRO A 1 51 ? 7.549 8.886 4.392 1.00 4.32 51 PRO A O 8
ATOM 12600 N N . TYR A 1 52 ? 6.878 9.428 2.307 1.00 61.23 52 TYR A N 8
ATOM 12601 C CA . TYR A 1 52 ? 5.652 8.633 2.274 1.00 32.04 52 TYR A CA 8
ATOM 12602 C C . TYR A 1 52 ? 5.856 7.139 2.066 1.00 24.34 52 TYR A C 8
ATOM 12603 O O . TYR A 1 52 ? 4.886 6.388 2.111 1.00 71.13 52 TYR A O 8
ATOM 12621 N N . LEU A 1 53 ? 7.078 6.679 1.813 1.00 44.23 53 LEU A N 8
ATOM 12622 C CA . LEU A 1 53 ? 7.284 5.407 1.134 1.00 5.12 53 LEU A CA 8
ATOM 12623 C C . LEU A 1 53 ? 8.548 4.772 1.669 1.00 41.03 53 LEU A C 8
ATOM 12624 O O . LEU A 1 53 ? 9.619 5.356 1.522 1.00 3.43 53 LEU A O 8
ATOM 12640 N N . LYS A 1 54 ? 8.435 3.615 2.322 1.00 54.30 54 LYS A N 8
ATOM 12641 C CA . LYS A 1 54 ? 9.578 2.856 2.823 1.00 4.53 54 LYS A CA 8
ATOM 12642 C C . LYS A 1 54 ? 9.266 1.360 2.749 1.00 62.52 54 LYS A C 8
ATOM 12643 O O . LYS A 1 54 ? 8.091 0.986 2.732 1.00 34.13 54 LYS A O 8
ATOM 12662 N N . PRO A 1 55 ? 10.286 0.485 2.746 1.00 50.44 55 PRO A N 8
ATOM 12663 C CA . PRO A 1 55 ? 10.093 -0.943 2.953 1.00 32.21 55 PRO A CA 8
ATOM 12664 C C . PRO A 1 55 ? 9.498 -1.209 4.342 1.00 23.21 55 PRO A C 8
ATOM 12665 O O . PRO A 1 55 ? 9.446 -0.321 5.202 1.00 25.12 55 PRO A O 8
ATOM 12676 N N . ARG A 1 56 ? 9.093 -2.454 4.595 1.00 32.30 56 ARG A N 8
ATOM 12677 C CA . ARG A 1 56 ? 8.725 -2.938 5.927 1.00 44.34 56 ARG A CA 8
ATOM 12678 C C . ARG A 1 56 ? 9.426 -4.269 6.183 1.00 23.22 56 ARG A C 8
ATOM 12679 O O . ARG A 1 56 ? 10.351 -4.642 5.457 1.00 45.21 56 ARG A O 8
ATOM 12700 N N . VAL A 1 57 ? 9.013 -4.967 7.235 1.00 12.43 57 VAL A N 8
ATOM 12701 C CA . VAL A 1 57 ? 8.941 -6.410 7.227 1.00 13.11 57 VAL A CA 8
ATOM 12702 C C . VAL A 1 57 ? 7.550 -6.731 7.783 1.00 72.12 57 VAL A C 8
ATOM 12703 O O . VAL A 1 57 ? 7.108 -6.066 8.718 1.00 4.24 57 VAL A O 8
ATOM 12716 N N . ILE A 1 58 ? 6.852 -7.706 7.199 1.00 71.43 58 ILE A N 8
ATOM 12717 C CA . ILE A 1 58 ? 5.648 -8.320 7.762 1.00 53.31 58 ILE A CA 8
ATOM 12718 C C . ILE A 1 58 ? 5.813 -9.815 7.541 1.00 63.45 58 ILE A C 8
ATOM 12719 O O . ILE A 1 58 ? 6.012 -10.246 6.408 1.00 34.22 58 ILE A O 8
ATOM 12735 N N . GLU A 1 59 ? 5.774 -10.613 8.601 1.00 10.13 59 GLU A N 8
ATOM 12736 C CA . GLU A 1 59 ? 5.957 -12.061 8.575 1.00 75.42 59 GLU A CA 8
ATOM 12737 C C . GLU A 1 59 ? 7.233 -12.490 7.822 1.00 71.13 59 GLU A C 8
ATOM 12738 O O . GLU A 1 59 ? 7.327 -13.616 7.333 1.00 40.54 59 GLU A O 8
ATOM 12750 N N . GLY A 1 60 ? 8.243 -11.621 7.723 1.00 3.44 60 GLY A N 8
ATOM 12751 C CA . GLY A 1 60 ? 9.474 -11.875 6.980 1.00 23.41 60 GLY A CA 8
ATOM 12752 C C . GLY A 1 60 ? 9.415 -11.481 5.497 1.00 73.33 60 GLY A C 8
ATOM 12753 O O . GLY A 1 60 ? 10.446 -11.545 4.825 1.00 45.22 60 GLY A O 8
ATOM 12757 N N . VAL A 1 61 ? 8.272 -11.055 4.949 1.00 22.02 61 VAL A N 8
ATOM 12758 C CA . VAL A 1 61 ? 8.199 -10.483 3.603 1.00 73.05 61 VAL A CA 8
ATOM 12759 C C . VAL A 1 61 ? 8.788 -9.071 3.611 1.00 72.43 61 VAL A C 8
ATOM 12760 O O . VAL A 1 61 ? 8.906 -8.449 4.664 1.00 52.32 61 VAL A O 8
ATOM 12773 N N . ARG A 1 62 ? 9.137 -8.559 2.429 1.00 33.23 62 ARG A N 8
ATOM 12774 C CA . ARG A 1 62 ? 9.794 -7.265 2.285 1.00 12.33 62 ARG A CA 8
ATOM 12775 C C . ARG A 1 62 ? 8.797 -6.121 2.377 1.00 22.54 62 ARG A C 8
ATOM 12776 O O . ARG A 1 62 ? 8.987 -5.218 3.180 1.00 24.33 62 ARG A O 8
ATOM 12797 N N . CYS A 1 63 ? 7.711 -6.211 1.606 1.00 62.31 63 CYS A N 8
ATOM 12798 C CA . CYS A 1 63 ? 6.585 -5.280 1.560 1.00 13.52 63 CYS A CA 8
ATOM 12799 C C . CYS A 1 63 ? 6.949 -3.788 1.426 1.00 2.51 63 CYS A C 8
ATOM 12800 O O . CYS A 1 63 ? 8.114 -3.404 1.413 1.00 2.24 63 CYS A O 8
ATOM 12808 N N . LEU A 1 64 ? 5.939 -2.940 1.232 1.00 42.43 64 LEU A N 8
ATOM 12809 C CA . LEU A 1 64 ? 6.115 -1.523 0.911 1.00 63.33 64 LEU A CA 8
ATOM 12810 C C . LEU A 1 64 ? 5.014 -0.724 1.591 1.00 13.00 64 LEU A C 8
ATOM 12811 O O . LEU A 1 64 ? 3.848 -0.879 1.230 1.00 44.31 64 LEU A O 8
ATOM 12827 N N . ALA A 1 65 ? 5.381 0.065 2.598 1.00 4.32 65 ALA A N 8
ATOM 12828 C CA . ALA A 1 65 ? 4.494 0.935 3.351 1.00 12.14 65 ALA A CA 8
ATOM 12829 C C . ALA A 1 65 ? 4.313 2.249 2.587 1.00 30.41 65 ALA A C 8
ATOM 12830 O O . ALA A 1 65 ? 5.311 2.920 2.306 1.00 5.42 65 ALA A O 8
ATOM 12837 N N . VAL A 1 66 ? 3.074 2.633 2.270 1.00 42.45 66 VAL A N 8
ATOM 12838 C CA . VAL A 1 66 ? 2.737 3.807 1.468 1.00 60.22 66 VAL A CA 8
ATOM 12839 C C . VAL A 1 66 ? 1.734 4.653 2.250 1.00 75.05 66 VAL A C 8
ATOM 12840 O O . VAL A 1 66 ? 0.625 4.215 2.553 1.00 40.23 66 VAL A O 8
ATOM 12853 N N . ASP A 1 67 ? 2.154 5.852 2.633 1.00 3.41 67 ASP A N 8
ATOM 12854 C CA . ASP A 1 67 ? 1.356 6.817 3.376 1.00 62.41 67 ASP A CA 8
ATOM 12855 C C . ASP A 1 67 ? 0.319 7.468 2.456 1.00 3.30 67 ASP A C 8
ATOM 12856 O O . ASP A 1 67 ? 0.650 7.895 1.346 1.00 42.25 67 ASP A O 8
ATOM 12865 N N . LEU A 1 68 ? -0.935 7.556 2.902 1.00 5.14 68 LEU A N 8
ATOM 12866 C CA . LEU A 1 68 ? -2.045 8.092 2.115 1.00 5.25 68 LEU A CA 8
ATOM 12867 C C . LEU A 1 68 ? -1.943 9.599 1.890 1.00 42.34 68 LEU A C 8
ATOM 12868 O O . LEU A 1 68 ? -2.603 10.111 0.985 1.00 24.34 68 LEU A O 8
ATOM 12884 N N . LYS A 1 69 ? -1.095 10.331 2.621 1.00 41.24 69 LYS A N 8
ATOM 12885 C CA . LYS A 1 69 ? -0.868 11.754 2.330 1.00 4.33 69 LYS A CA 8
ATOM 12886 C C . LYS A 1 69 ? -0.371 11.916 0.896 1.00 74.03 69 LYS A C 8
ATOM 12887 O O . LYS A 1 69 ? -0.718 12.890 0.232 1.00 30.31 69 LYS A O 8
ATOM 12906 N N . LEU A 1 70 ? 0.384 10.946 0.378 1.00 70.01 70 LEU A N 8
ATOM 12907 C CA . LEU A 1 70 ? 0.844 10.954 -1.003 1.00 1.52 70 LEU A CA 8
ATOM 12908 C C . LEU A 1 70 ? -0.322 11.077 -1.982 1.00 21.31 70 LEU A C 8
ATOM 12909 O O . LEU A 1 70 ? -0.188 11.784 -2.968 1.00 40.13 70 LEU A O 8
ATOM 12925 N N . LYS A 1 71 ? -1.464 10.430 -1.732 1.00 3.14 71 LYS A N 8
ATOM 12926 C CA . LYS A 1 71 ? -2.625 10.476 -2.625 1.00 65.24 71 LYS A CA 8
ATOM 12927 C C . LYS A 1 71 ? -3.194 11.887 -2.745 1.00 22.23 71 LYS A C 8
ATOM 12928 O O . LYS A 1 71 ? -3.725 12.217 -3.794 1.00 63.23 71 LYS A O 8
ATOM 12947 N N . ASP A 1 72 ? -3.054 12.736 -1.731 1.00 10.31 72 ASP A N 8
ATOM 12948 C CA . ASP A 1 72 ? -3.492 14.124 -1.829 1.00 24.30 72 ASP A CA 8
ATOM 12949 C C . ASP A 1 72 ? -2.574 14.915 -2.757 1.00 5.44 72 ASP A C 8
ATOM 12950 O O . ASP A 1 72 ? -3.046 15.588 -3.670 1.00 31.04 72 ASP A O 8
ATOM 12959 N N . THR A 1 73 ? -1.261 14.846 -2.513 1.00 74.33 73 THR A N 8
ATOM 12960 C CA . THR A 1 73 ? -0.275 15.667 -3.212 1.00 22.52 73 THR A CA 8
ATOM 12961 C C . THR A 1 73 ? 0.074 15.089 -4.591 1.00 44.21 73 THR A C 8
ATOM 12962 O O . THR A 1 73 ? 0.582 15.829 -5.439 1.00 13.31 73 THR A O 8
ATOM 12973 N N . ASN A 1 74 ? -0.13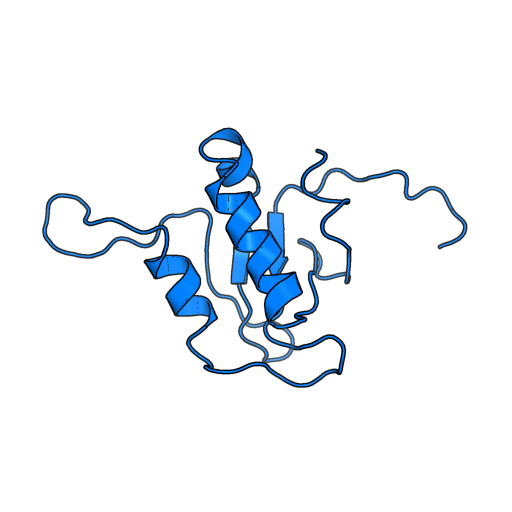9 13.791 -4.822 1.00 63.21 74 ASN A N 8
ATOM 12974 C CA . ASN A 1 74 ? 0.190 13.079 -6.049 1.00 43.25 74 ASN A CA 8
ATOM 12975 C C . ASN A 1 74 ? -0.679 11.825 -6.187 1.00 51.31 74 ASN A C 8
ATOM 12976 O O . ASN A 1 74 ? -0.189 10.696 -6.065 1.00 3.52 74 ASN A O 8
ATOM 12987 N N . PRO A 1 75 ? -1.980 11.985 -6.475 1.00 22.51 75 PRO A N 8
ATOM 12988 C CA . PRO A 1 75 ? -2.892 10.858 -6.573 1.00 4.21 75 PRO A CA 8
ATOM 12989 C C . PRO A 1 75 ? -2.499 9.895 -7.685 1.00 32.50 75 PRO A C 8
ATOM 12990 O O . PRO A 1 75 ? -2.704 8.692 -7.554 1.00 22.20 75 PRO A O 8
ATOM 13001 N N . GLU A 1 76 ? -1.922 10.405 -8.770 1.00 30.44 76 GLU A N 8
ATOM 13002 C CA . GLU A 1 76 ? -1.662 9.658 -9.990 1.00 51.33 76 GLU A CA 8
ATOM 13003 C C . GLU A 1 76 ? -0.609 8.573 -9.823 1.00 14.02 76 GLU A C 8
ATOM 13004 O O . GLU A 1 76 ? -0.594 7.600 -10.580 1.00 1.51 76 GLU A O 8
ATOM 13016 N N . GLY A 1 77 ? 0.293 8.766 -8.869 1.00 3.23 77 GLY A N 8
ATOM 13017 C CA . GLY A 1 77 ? 1.329 7.806 -8.535 1.00 2.14 77 GLY A CA 8
ATOM 13018 C C . GLY A 1 77 ? 0.864 6.826 -7.461 1.00 62.12 77 GLY A C 8
ATOM 13019 O O . GLY A 1 77 ? 1.177 5.638 -7.547 1.00 35.32 77 GLY A O 8
ATOM 13023 N N . PHE A 1 78 ? 0.070 7.271 -6.481 1.00 0.33 78 PHE A N 8
ATOM 13024 C CA . PHE A 1 78 ? -0.599 6.362 -5.545 1.00 74.43 78 PHE A CA 8
ATOM 13025 C C . PHE A 1 78 ? -1.471 5.382 -6.338 1.00 42.30 78 PHE A C 8
ATOM 13026 O O . PHE A 1 78 ? -1.413 4.179 -6.120 1.00 32.34 78 PHE A O 8
ATOM 13043 N N . ASN A 1 79 ? -2.214 5.893 -7.322 1.00 24.44 79 ASN A N 8
ATOM 13044 C CA . ASN A 1 79 ? -3.033 5.160 -8.269 1.00 52.25 79 ASN A CA 8
ATOM 13045 C C . ASN A 1 79 ? -2.246 4.031 -8.941 1.00 2.53 79 ASN A C 8
ATOM 13046 O O . ASN A 1 79 ? -2.634 2.870 -8.830 1.00 74.24 79 ASN A O 8
ATOM 13057 N N . GLN A 1 80 ? -1.097 4.343 -9.555 1.00 72.42 80 GLN A N 8
ATOM 13058 C CA . GLN A 1 80 ? -0.221 3.330 -10.142 1.00 10.14 80 GLN A CA 8
ATOM 13059 C C . GLN A 1 80 ? 0.256 2.299 -9.112 1.00 70.42 80 GLN A C 8
ATOM 13060 O O . GLN A 1 80 ? 0.434 1.126 -9.452 1.00 40.14 80 GLN A O 8
ATOM 13074 N N . LEU A 1 81 ? 0.518 2.729 -7.876 1.00 23.00 81 LEU A N 8
ATOM 13075 C CA . LEU A 1 81 ? 1.062 1.867 -6.835 1.00 32.31 81 LEU A CA 8
ATOM 13076 C C . LEU A 1 81 ? 0.050 0.808 -6.435 1.00 43.50 81 LEU A C 8
ATOM 13077 O O . LEU A 1 81 ? 0.402 -0.367 -6.319 1.00 4.22 81 LEU A O 8
ATOM 13093 N N . MET A 1 82 ? -1.197 1.237 -6.233 1.00 12.45 82 MET A N 8
ATOM 13094 C CA . MET A 1 82 ? -2.296 0.333 -5.944 1.00 74.22 82 MET A CA 8
ATOM 13095 C C . MET A 1 82 ? -2.439 -0.649 -7.104 1.00 74.02 82 MET A C 8
ATOM 13096 O O . MET A 1 82 ? -2.528 -1.857 -6.888 1.00 31.34 82 MET A O 8
ATOM 13110 N N . HIS A 1 83 ? -2.388 -0.137 -8.339 1.00 54.24 83 HIS A N 8
ATOM 13111 C CA . HIS A 1 83 ? -2.556 -0.940 -9.536 1.00 53.15 83 HIS A CA 8
ATOM 13112 C C . HIS A 1 83 ? -1.550 -2.086 -9.605 1.00 3.33 83 HIS A C 8
ATOM 13113 O O . HIS A 1 83 ? -1.944 -3.203 -9.912 1.00 72.44 83 HIS A O 8
ATOM 13127 N N . PHE A 1 84 ? -0.282 -1.837 -9.263 1.00 63.34 84 PHE A N 8
ATOM 13128 C CA . PHE A 1 84 ? 0.770 -2.858 -9.218 1.00 12.12 84 PHE A CA 8
ATOM 13129 C C . PHE A 1 84 ? 0.363 -4.049 -8.341 1.00 42.54 84 PHE A C 8
ATOM 13130 O O . PHE A 1 84 ? 0.694 -5.200 -8.644 1.00 73.54 84 PHE A O 8
ATOM 13147 N N . ALA A 1 85 ? -0.311 -3.782 -7.220 1.00 70.43 85 ALA A N 8
ATOM 13148 C CA . ALA A 1 85 ? -0.720 -4.829 -6.305 1.00 1.14 85 ALA A CA 8
ATOM 13149 C C . ALA A 1 85 ? -1.813 -5.686 -6.927 1.00 10.02 85 ALA A C 8
ATOM 13150 O O . ALA A 1 85 ? -1.707 -6.917 -6.928 1.00 2.31 85 ALA A O 8
ATOM 13157 N N . THR A 1 86 ? -2.836 -5.038 -7.477 1.00 11.21 86 THR A N 8
ATOM 13158 C CA . THR A 1 86 ? -3.904 -5.693 -8.209 1.00 43.03 86 THR A CA 8
ATOM 13159 C C . THR A 1 86 ? -3.336 -6.482 -9.396 1.00 3.35 86 THR A C 8
ATOM 13160 O O . THR A 1 86 ? -3.789 -7.592 -9.667 1.00 35.23 86 THR A O 8
ATOM 13171 N N . GLU A 1 87 ? -2.322 -5.952 -10.079 1.00 33.01 87 GLU A N 8
ATOM 13172 C CA . GLU A 1 87 ? -1.689 -6.586 -11.219 1.00 75.34 87 GLU A CA 8
ATOM 13173 C C . GLU A 1 87 ? -1.144 -7.946 -10.805 1.00 72.43 87 GLU A C 8
ATOM 13174 O O . GLU A 1 87 ? -1.578 -8.961 -11.352 1.00 33.45 87 GLU A O 8
ATOM 13186 N N . ASN A 1 88 ? -0.229 -8.014 -9.829 1.00 52.22 88 ASN A N 8
ATOM 13187 C CA . ASN A 1 88 ? 0.487 -9.263 -9.629 1.00 1.25 88 ASN A CA 8
ATOM 13188 C C . ASN A 1 88 ? -0.294 -10.172 -8.678 1.00 42.14 88 ASN A C 8
ATOM 13189 O O . ASN A 1 88 ? 0.079 -11.328 -8.494 1.00 33.22 88 ASN A O 8
ATOM 13200 N N . GLN A 1 89 ? -1.400 -9.660 -8.119 1.00 24.30 89 GLN A N 8
ATOM 13201 C CA . GLN A 1 89 ? -2.358 -10.291 -7.214 1.00 55.33 89 GLN A CA 8
ATOM 13202 C C . GLN A 1 89 ? -1.779 -10.400 -5.808 1.00 71.43 89 GLN A C 8
ATOM 13203 O O . GLN A 1 89 ? -2.010 -11.380 -5.096 1.00 41.14 89 GLN A O 8
ATOM 13217 N N . LEU A 1 90 ? -0.968 -9.422 -5.406 1.00 62.22 90 LEU A N 8
ATOM 13218 C CA . LEU A 1 90 ? -0.396 -9.377 -4.093 1.00 64.52 90 LEU A CA 8
ATOM 13219 C C . LEU A 1 90 ? -1.428 -9.012 -3.052 1.00 31.22 90 LEU A C 8
ATOM 13220 O O . LEU A 1 90 ? -2.415 -8.334 -3.342 1.00 24.22 90 LEU A O 8
ATOM 13236 N N . ASN A 1 91 ? -1.137 -9.411 -1.823 1.00 23.31 91 ASN A N 8
ATOM 13237 C CA . ASN A 1 91 ? -1.973 -9.079 -0.692 1.00 32.13 91 ASN A CA 8
ATOM 13238 C C . ASN A 1 91 ? -1.797 -7.589 -0.389 1.00 40.42 91 ASN A C 8
ATOM 13239 O O . ASN A 1 91 ? -0.737 -7.168 0.074 1.00 71.10 91 ASN A O 8
ATOM 13250 N N . ILE A 1 92 ? -2.780 -6.753 -0.711 1.00 51.21 92 ILE A N 8
ATOM 13251 C CA . ILE A 1 92 ? -2.841 -5.391 -0.189 1.00 13.23 92 ILE A CA 8
ATOM 13252 C C . ILE A 1 92 ? -3.192 -5.563 1.285 1.00 13.05 92 ILE A C 8
ATOM 13253 O O . ILE A 1 92 ? -4.271 -6.091 1.587 1.00 4.24 92 ILE A O 8
ATOM 13269 N N . LEU A 1 93 ? -2.286 -5.168 2.179 1.00 34.41 93 LEU A N 8
ATOM 13270 C CA . LEU A 1 93 ? -2.588 -5.007 3.587 1.00 11.42 93 LEU A CA 8
ATOM 13271 C C . LEU A 1 93 ? -2.791 -3.527 3.876 1.00 13.32 93 LEU A C 8
ATOM 13272 O O . LEU A 1 93 ? -2.311 -2.649 3.154 1.00 64.03 93 LEU A O 8
ATOM 13288 N N . ASP A 1 94 ? -3.469 -3.278 4.985 1.00 2.12 94 ASP A N 8
ATOM 13289 C CA . ASP A 1 94 ? -3.707 -1.955 5.543 1.00 1.33 94 ASP A CA 8
ATOM 13290 C C . ASP A 1 94 ? -2.667 -1.686 6.616 1.00 65.13 94 ASP A C 8
ATOM 13291 O O . ASP A 1 94 ? -1.779 -2.511 6.862 1.00 22.30 94 ASP A O 8
ATOM 13300 N N . ALA A 1 95 ? -2.796 -0.560 7.302 1.00 14.40 95 ALA A N 8
ATOM 13301 C CA . ALA A 1 95 ? -1.759 -0.116 8.251 1.00 2.02 95 ALA A CA 8
ATOM 13302 C C . ALA A 1 95 ? -1.576 -1.064 9.433 1.00 31.41 95 ALA A C 8
ATOM 13303 O O . ALA A 1 95 ? -0.532 -1.040 10.088 1.00 52.03 95 ALA A O 8
ATOM 13310 N N . GLU A 1 96 ? -2.580 -1.871 9.766 1.00 2.42 96 GLU A N 8
ATOM 13311 C CA . GLU A 1 96 ? -2.450 -2.898 10.789 1.00 22.42 96 GLU A CA 8
ATOM 13312 C C . GLU A 1 96 ? -1.705 -4.118 10.241 1.00 34.11 96 GLU A C 8
ATOM 13313 O O . GLU A 1 96 ? -0.742 -4.577 10.851 1.00 61.31 96 GLU A O 8
ATOM 13325 N N . GLY A 1 97 ? -2.108 -4.616 9.074 1.00 54.35 97 GLY A N 8
ATOM 13326 C CA . GLY A 1 97 ? -1.802 -5.973 8.616 1.00 21.44 97 GLY A CA 8
ATOM 13327 C C . GLY A 1 97 ? -3.045 -6.762 8.216 1.00 23.43 97 GLY A C 8
ATOM 13328 O O . GLY A 1 97 ? -2.951 -7.947 7.885 1.00 65.14 97 GLY A O 8
ATOM 13332 N N . ASN A 1 98 ? -4.203 -6.108 8.221 1.00 53.31 98 ASN A N 8
ATOM 13333 C CA . ASN A 1 98 ? -5.453 -6.618 7.676 1.00 30.51 98 ASN A CA 8
ATOM 13334 C C . ASN A 1 98 ? -5.330 -6.585 6.169 1.00 51.31 98 ASN A C 8
ATOM 13335 O O . ASN A 1 98 ? -4.949 -5.544 5.638 1.00 21.34 98 ASN A O 8
ATOM 13346 N N . SER A 1 99 ? -5.650 -7.671 5.482 1.00 74.12 99 SER A N 8
ATOM 13347 C CA . SER A 1 99 ? -5.882 -7.642 4.052 1.00 74.34 99 SER A CA 8
ATOM 13348 C C . SER A 1 99 ? -7.176 -6.862 3.766 1.00 22.35 99 SER A C 8
ATOM 13349 O O . SER A 1 99 ? -8.160 -6.992 4.503 1.00 41.14 99 SER A O 8
ATOM 13357 N N . ILE A 1 100 ? -7.144 -6.045 2.714 1.00 4.51 100 ILE A N 8
ATOM 13358 C CA . ILE A 1 100 ? -8.156 -5.088 2.256 1.00 63.22 100 ILE A CA 8
ATOM 13359 C C . ILE A 1 100 ? -8.082 -5.026 0.715 1.00 24.04 100 ILE A C 8
ATOM 13360 O O . ILE A 1 100 ? -7.357 -5.802 0.090 1.00 64.10 100 ILE A O 8
ATOM 13376 N N . ASP A 1 101 ? -8.823 -4.123 0.072 1.00 23.31 101 ASP A N 8
ATOM 13377 C CA . ASP A 1 101 ? -8.767 -3.859 -1.369 1.00 63.33 101 ASP A CA 8
ATOM 13378 C C . ASP A 1 101 ? -8.348 -2.415 -1.557 1.00 63.13 101 ASP A C 8
ATOM 13379 O O . ASP A 1 101 ? -8.576 -1.590 -0.675 1.00 63.03 101 ASP A O 8
ATOM 13388 N N . ALA A 1 102 ? -7.844 -2.076 -2.742 1.00 42.10 102 ALA A N 8
ATOM 13389 C CA . ALA A 1 102 ? -7.481 -0.698 -3.059 1.00 10.24 102 ALA A CA 8
ATOM 13390 C C . ALA A 1 102 ? -8.706 0.215 -3.072 1.00 34.41 102 ALA A C 8
ATOM 13391 O O . ALA A 1 102 ? -8.599 1.383 -2.716 1.00 14.51 102 ALA A O 8
ATOM 13398 N N . ALA A 1 103 ? -9.875 -0.324 -3.425 1.00 0.24 103 ALA A N 8
ATOM 13399 C CA . ALA A 1 103 ? -11.151 0.373 -3.379 1.00 13.54 103 ALA A CA 8
ATOM 13400 C C . ALA A 1 103 ? -11.402 1.007 -2.013 1.00 73.54 103 ALA A C 8
ATOM 13401 O O . ALA A 1 103 ? -11.920 2.117 -1.912 1.00 4.35 103 ALA A O 8
ATOM 13408 N N . GLN A 1 104 ? -11.019 0.282 -0.966 1.00 63.32 104 GLN A N 8
ATOM 13409 C CA . GLN A 1 104 ? -11.268 0.612 0.422 1.00 12.04 104 GLN A CA 8
ATOM 13410 C C . GLN A 1 104 ? -10.246 1.640 0.940 1.00 4.10 104 GLN A C 8
ATOM 13411 O O . GLN A 1 104 ? -10.237 1.935 2.129 1.00 63.31 104 GLN A O 8
ATOM 13425 N N . VAL A 1 105 ? -9.399 2.194 0.065 1.00 64.24 105 VAL A N 8
ATOM 13426 C CA . VAL A 1 105 ? -8.315 3.131 0.379 1.00 55.13 105 VAL A CA 8
ATOM 13427 C C . VAL A 1 105 ? -8.507 4.430 -0.422 1.00 32.15 105 VAL A C 8
ATOM 13428 O O . VAL A 1 105 ? -7.984 5.487 -0.077 1.00 63.24 105 VAL A O 8
ATOM 13441 N N . THR A 1 106 ? -9.280 4.384 -1.503 1.00 40.42 106 THR A N 8
ATOM 13442 C CA . THR A 1 106 ? -9.390 5.413 -2.519 1.00 14.34 106 THR A CA 8
ATOM 13443 C C . THR A 1 106 ? -10.614 6.245 -2.189 1.00 23.43 106 THR A C 8
ATOM 13444 O O . THR A 1 106 ? -11.593 6.330 -2.932 1.00 24.04 106 THR A O 8
ATOM 13455 N N . GLU A 1 107 ? -10.488 6.841 -1.010 1.00 62.24 107 GLU A N 8
ATOM 13456 C CA . GLU A 1 107 ? -11.251 7.909 -0.443 1.00 22.24 107 GLU A CA 8
ATOM 13457 C C . GLU A 1 107 ? -12.729 7.557 -0.519 1.00 44.41 107 GLU A C 8
ATOM 13458 O O . GLU A 1 107 ? -13.555 8.228 -1.139 1.00 2.35 107 GLU A O 8
ATOM 13470 N N . ILE A 1 108 ? -12.978 6.439 0.157 1.00 22.15 108 ILE A N 8
ATOM 13471 C CA . ILE A 1 108 ? -14.231 5.731 0.334 1.00 2.11 108 ILE A CA 8
ATOM 13472 C C . ILE A 1 108 ? -15.319 6.755 0.641 1.00 43.53 108 ILE A C 8
ATOM 13473 O O . ILE A 1 108 ? -16.323 6.809 -0.096 1.00 22.21 108 ILE A O 8
ATOM 13489 N N . GLY A 1 1 ? -28.024 -2.764 -0.322 1.00 13.31 1 GLY A N 9
ATOM 13490 C CA . GLY A 1 1 ? -26.901 -2.432 0.560 1.00 2.45 1 GLY A CA 9
ATOM 13491 C C . GLY A 1 1 ? -26.299 -3.708 1.096 1.00 4.12 1 GLY A C 9
ATOM 13492 O O . GLY A 1 1 ? -27.034 -4.576 1.568 1.00 74.51 1 GLY A O 9
ATOM 13496 N N . MET A 1 2 ? -24.981 -3.860 0.977 1.00 44.21 2 MET A N 9
ATOM 13497 C CA . MET A 1 2 ? -24.267 -5.046 1.431 1.00 11.53 2 MET A CA 9
ATOM 13498 C C . MET A 1 2 ? -23.784 -4.749 2.855 1.00 12.35 2 MET A C 9
ATOM 13499 O O . MET A 1 2 ? -24.364 -5.256 3.816 1.00 65.01 2 MET A O 9
ATOM 13513 N N . GLY A 1 3 ? -22.817 -3.838 3.007 1.00 60.54 3 GLY A N 9
ATOM 13514 C CA . GLY A 1 3 ? -22.311 -3.368 4.291 1.00 33.44 3 GLY A CA 9
ATOM 13515 C C . GLY A 1 3 ? -20.796 -3.280 4.235 1.00 0.30 3 GLY A C 9
ATOM 13516 O O . GLY A 1 3 ? -20.118 -4.204 4.679 1.00 44.31 3 GLY A O 9
ATOM 13520 N N . THR A 1 4 ? -20.286 -2.227 3.596 1.00 1.34 4 THR A N 9
ATOM 13521 C CA . THR A 1 4 ? -18.944 -2.186 3.018 1.00 53.32 4 THR A CA 9
ATOM 13522 C C . THR A 1 4 ? -18.325 -0.789 3.196 1.00 2.53 4 THR A C 9
ATOM 13523 O O . THR A 1 4 ? -17.694 -0.259 2.279 1.00 25.12 4 THR A O 9
ATOM 13534 N N . THR A 1 5 ? -18.615 -0.135 4.326 1.00 1.31 5 THR A N 9
ATOM 13535 C CA . THR A 1 5 ? -18.474 1.320 4.462 1.00 3.25 5 THR A CA 9
ATOM 13536 C C . THR A 1 5 ? -17.998 1.728 5.869 1.00 14.44 5 THR A C 9
ATOM 13537 O O . THR A 1 5 ? -18.116 2.889 6.279 1.00 23.44 5 THR A O 9
ATOM 13548 N N . GLU A 1 6 ? -17.513 0.758 6.641 1.00 41.20 6 GLU A N 9
ATOM 13549 C CA . GLU A 1 6 ? -16.859 0.914 7.936 1.00 73.41 6 GLU A CA 9
ATOM 13550 C C . GLU A 1 6 ? -15.627 1.812 7.837 1.00 3.34 6 GLU A C 9
ATOM 13551 O O . GLU A 1 6 ? -15.035 1.930 6.767 1.00 71.22 6 GLU A O 9
ATOM 13563 N N . LYS A 1 7 ? -15.210 2.423 8.949 1.00 52.54 7 LYS A N 9
ATOM 13564 C CA . LYS A 1 7 ? -14.015 3.262 9.021 1.00 34.42 7 LYS A CA 9
ATOM 13565 C C . LYS A 1 7 ? -13.010 2.613 9.953 1.00 13.25 7 LYS A C 9
ATOM 13566 O O . LYS A 1 7 ? -13.368 1.738 10.744 1.00 32.43 7 LYS A O 9
ATOM 13585 N N . SER A 1 8 ? -11.760 3.049 9.868 1.00 13.53 8 SER A N 9
ATOM 13586 C CA . SER A 1 8 ? -10.673 2.558 10.681 1.00 44.53 8 SER A CA 9
ATOM 13587 C C . SER A 1 8 ? -9.674 3.698 10.914 1.00 31.15 8 SER A C 9
ATOM 13588 O O . SER A 1 8 ? -9.763 4.786 10.333 1.00 11.23 8 SER A O 9
ATOM 13596 N N . GLY A 1 9 ? -8.698 3.449 11.780 1.00 15.32 9 GLY A N 9
ATOM 13597 C CA . GLY A 1 9 ? -7.676 4.400 12.175 1.00 21.43 9 GLY A CA 9
ATOM 13598 C C . GLY A 1 9 ? -6.349 4.055 11.524 1.00 31.51 9 GLY A C 9
ATOM 13599 O O . GLY A 1 9 ? -5.339 4.053 12.223 1.00 60.14 9 GLY A O 9
ATOM 13603 N N . ILE A 1 10 ? -6.347 3.737 10.228 1.00 74.42 10 ILE A N 9
ATOM 13604 C CA . ILE A 1 10 ? -5.193 3.314 9.445 1.00 62.23 10 ILE A CA 9
ATOM 13605 C C . ILE A 1 10 ? -4.559 4.534 8.766 1.00 33.32 10 ILE A C 9
ATOM 13606 O O . ILE A 1 10 ? -5.265 5.351 8.181 1.00 13.43 10 ILE A O 9
ATOM 13622 N N . LYS A 1 11 ? -3.224 4.665 8.837 1.00 74.14 11 LYS A N 9
ATOM 13623 C CA . LYS A 1 11 ? -2.472 5.794 8.285 1.00 54.04 11 LYS A CA 9
ATOM 13624 C C . LYS A 1 11 ? -1.245 5.366 7.483 1.00 54.11 11 LYS A C 9
ATOM 13625 O O . LYS A 1 11 ? -0.418 6.198 7.115 1.00 54.12 11 LYS A O 9
ATOM 13644 N N . GLU A 1 12 ? -1.131 4.087 7.170 1.00 23.15 12 GLU A N 9
ATOM 13645 C CA . GLU A 1 12 ? -0.363 3.584 6.039 1.00 43.42 12 GLU A CA 9
ATOM 13646 C C . GLU A 1 12 ? -1.020 2.275 5.604 1.00 35.52 12 GLU A C 9
ATOM 13647 O O . GLU A 1 12 ? -1.800 1.704 6.360 1.00 0.13 12 GLU A O 9
ATOM 13659 N N . ILE A 1 13 ? -0.717 1.773 4.417 1.00 3.34 13 ILE A N 9
ATOM 13660 C CA . ILE A 1 13 ? -1.025 0.396 4.042 1.00 1.20 13 ILE A CA 9
ATOM 13661 C C . ILE A 1 13 ? 0.299 -0.335 3.857 1.00 32.23 13 ILE A C 9
ATOM 13662 O O . ILE A 1 13 ? 1.360 0.306 3.844 1.00 44.32 13 ILE A O 9
ATOM 13678 N N . ILE A 1 14 ? 0.255 -1.656 3.687 1.00 12.30 14 ILE A N 9
ATOM 13679 C CA . ILE A 1 14 ? 1.456 -2.456 3.554 1.00 11.42 14 ILE A CA 9
ATOM 13680 C C . ILE A 1 14 ? 1.202 -3.502 2.479 1.00 53.05 14 ILE A C 9
ATOM 13681 O O . ILE A 1 14 ? 0.480 -4.470 2.690 1.00 12.44 14 ILE A O 9
ATOM 13697 N N . ILE A 1 15 ? 1.796 -3.319 1.305 1.00 44.43 15 ILE A N 9
ATOM 13698 C CA . ILE A 1 15 ? 1.731 -4.325 0.259 1.00 15.30 15 ILE A CA 9
ATOM 13699 C C . ILE A 1 15 ? 2.717 -5.431 0.658 1.00 2.02 15 ILE A C 9
ATOM 13700 O O . ILE A 1 15 ? 3.931 -5.192 0.712 1.00 65.05 15 ILE A O 9
ATOM 13716 N N . GLN A 1 16 ? 2.223 -6.622 1.007 1.00 61.51 16 GLN A N 9
ATOM 13717 C CA . GLN A 1 16 ? 3.066 -7.763 1.317 1.00 54.24 16 GLN A CA 9
ATOM 13718 C C . GLN A 1 16 ? 3.902 -8.177 0.099 1.00 3.21 16 GLN A C 9
ATOM 13719 O O . GLN A 1 16 ? 3.539 -7.943 -1.050 1.00 20.53 16 GLN A O 9
ATOM 13733 N N . GLY A 1 17 ? 5.022 -8.861 0.346 1.00 60.12 17 GLY A N 9
ATOM 13734 C CA . GLY A 1 17 ? 5.856 -9.468 -0.691 1.00 63.33 17 GLY A CA 9
ATOM 13735 C C . GLY A 1 17 ? 5.439 -10.903 -1.027 1.00 62.14 17 GLY A C 9
ATOM 13736 O O . GLY A 1 17 ? 6.212 -11.619 -1.666 1.00 24.55 17 GLY A O 9
ATOM 13740 N N . LEU A 1 18 ? 4.264 -11.347 -0.571 1.00 50.14 18 LEU A N 9
ATOM 13741 C CA . LEU A 1 18 ? 3.640 -12.621 -0.916 1.00 32.13 18 LEU A CA 9
ATOM 13742 C C . LEU A 1 18 ? 2.508 -12.331 -1.884 1.00 61.11 18 LEU A C 9
ATOM 13743 O O . LEU A 1 18 ? 1.879 -11.274 -1.801 1.00 31.35 18 LEU A O 9
ATOM 13759 N N . THR A 1 19 ? 2.230 -13.287 -2.764 1.00 34.25 19 THR A N 9
ATOM 13760 C CA . THR A 1 19 ? 1.063 -13.240 -3.627 1.00 34.40 19 THR A CA 9
ATOM 13761 C C . THR A 1 19 ? -0.153 -13.771 -2.863 1.00 75.03 19 THR A C 9
ATOM 13762 O O . THR A 1 19 ? -0.018 -14.295 -1.751 1.00 31.20 19 THR A O 9
ATOM 13773 N N . ARG A 1 20 ? -1.333 -13.743 -3.495 1.00 55.32 20 ARG A N 9
ATOM 13774 C CA . ARG A 1 20 ? -2.543 -14.368 -2.951 1.00 34.33 20 ARG A CA 9
ATOM 13775 C C . ARG A 1 20 ? -2.336 -15.831 -2.543 1.00 3.02 20 ARG A C 9
ATOM 13776 O O . ARG A 1 20 ? -2.993 -16.362 -1.655 1.00 21.23 20 ARG A O 9
ATOM 13797 N N . ALA A 1 21 ? -1.399 -16.487 -3.225 1.00 50.11 21 ALA A N 9
ATOM 13798 C CA . ALA A 1 21 ? -1.071 -17.891 -3.069 1.00 2.10 21 ALA A CA 9
ATOM 13799 C C . ALA A 1 21 ? -0.182 -18.155 -1.845 1.00 10.31 21 ALA A C 9
ATOM 13800 O O . ALA A 1 21 ? 0.208 -19.299 -1.611 1.00 33.34 21 ALA A O 9
ATOM 13807 N N . GLY A 1 22 ? 0.217 -17.111 -1.113 1.00 23.41 22 GLY A N 9
ATOM 13808 C CA . GLY A 1 22 ? 1.129 -17.212 0.018 1.00 74.24 22 GLY A CA 9
ATOM 13809 C C . GLY A 1 22 ? 2.552 -17.609 -0.387 1.00 72.40 22 GLY A C 9
ATOM 13810 O O . GLY A 1 22 ? 3.368 -17.952 0.466 1.00 33.33 22 GLY A O 9
ATOM 13814 N N . LYS A 1 23 ? 2.881 -17.564 -1.681 1.00 64.33 23 LYS A N 9
ATOM 13815 C CA . LYS A 1 23 ? 4.239 -17.735 -2.180 1.00 24.33 23 LYS A CA 9
ATOM 13816 C C . LYS A 1 23 ? 4.901 -16.361 -2.237 1.00 41.32 23 LYS A C 9
ATOM 13817 O O . LYS A 1 23 ? 4.223 -15.402 -2.619 1.00 62.43 23 LYS A O 9
ATOM 13836 N N . PRO A 1 24 ? 6.209 -16.245 -1.960 1.00 13.44 24 PRO A N 9
ATOM 13837 C CA . PRO A 1 24 ? 6.925 -14.983 -2.073 1.00 41.14 24 PRO A CA 9
ATOM 13838 C C . PRO A 1 24 ? 7.114 -14.607 -3.545 1.00 14.13 24 PRO A C 9
ATOM 13839 O O . PRO A 1 24 ? 7.282 -15.479 -4.409 1.00 2.51 24 PRO A O 9
ATOM 13850 N N . PHE A 1 25 ? 7.107 -13.310 -3.845 1.00 13.22 25 PHE A N 9
ATOM 13851 C CA . PHE A 1 25 ? 7.240 -12.787 -5.196 1.00 43.03 25 PHE A CA 9
ATOM 13852 C C . PHE A 1 25 ? 8.721 -12.634 -5.559 1.00 44.10 25 PHE A C 9
ATOM 13853 O O . PHE A 1 25 ? 9.568 -12.496 -4.666 1.00 14.45 25 PHE A O 9
ATOM 13870 N N . ARG A 1 26 ? 9.028 -12.612 -6.862 1.00 62.13 26 ARG A N 9
ATOM 13871 C CA . ARG A 1 26 ? 10.310 -12.147 -7.386 1.00 14.44 26 ARG A CA 9
ATOM 13872 C C . ARG A 1 26 ? 10.016 -11.007 -8.369 1.00 33.24 26 ARG A C 9
ATOM 13873 O O . ARG A 1 26 ? 8.986 -11.055 -9.044 1.00 13.43 26 ARG A O 9
ATOM 13894 N N . PRO A 1 27 ? 10.909 -10.021 -8.523 1.00 1.34 27 PRO A N 9
ATOM 13895 C CA . PRO A 1 27 ? 12.196 -9.945 -7.857 1.00 65.20 27 PRO A CA 9
ATOM 13896 C C . PRO A 1 27 ? 11.979 -9.685 -6.369 1.00 40.14 27 PRO A C 9
ATOM 13897 O O . PRO A 1 27 ? 10.892 -9.283 -5.963 1.00 71.12 27 PRO A O 9
ATOM 13908 N N . SER A 1 28 ? 12.976 -9.944 -5.527 1.00 50.23 28 SER A N 9
ATOM 13909 C CA . SER A 1 28 ? 12.898 -9.512 -4.134 1.00 21.14 28 SER A CA 9
ATOM 13910 C C . SER A 1 28 ? 12.828 -7.984 -4.088 1.00 55.11 28 SER A C 9
ATOM 13911 O O . SER A 1 28 ? 12.030 -7.408 -3.355 1.00 10.31 28 SER A O 9
ATOM 13919 N N . ASP A 1 29 ? 13.610 -7.378 -4.975 1.00 20.42 29 ASP A N 9
ATOM 13920 C CA . ASP A 1 29 ? 14.010 -5.989 -5.131 1.00 71.13 29 ASP A CA 9
ATOM 13921 C C . ASP A 1 29 ? 12.883 -5.129 -5.708 1.00 34.01 29 ASP A C 9
ATOM 13922 O O . ASP A 1 29 ? 13.091 -3.979 -6.105 1.00 32.13 29 ASP A O 9
ATOM 13931 N N . TRP A 1 30 ? 11.668 -5.677 -5.781 1.00 22.23 30 TRP A N 9
ATOM 13932 C CA . TRP A 1 30 ? 10.483 -4.954 -6.216 1.00 22.32 30 TRP A CA 9
ATOM 13933 C C . TRP A 1 30 ? 10.221 -3.742 -5.311 1.00 34.05 30 TRP A C 9
ATOM 13934 O O . TRP A 1 30 ? 9.636 -2.750 -5.741 1.00 22.23 30 TRP A O 9
ATOM 13955 N N . VAL A 1 31 ? 10.675 -3.806 -4.061 1.00 34.43 31 VAL A N 9
ATOM 13956 C CA . VAL A 1 31 ? 10.567 -2.747 -3.074 1.00 63.11 31 VAL A CA 9
ATOM 13957 C C . VAL A 1 31 ? 11.386 -1.530 -3.504 1.00 23.22 31 VAL A C 9
ATOM 13958 O O . VAL A 1 31 ? 10.878 -0.406 -3.478 1.00 24.41 31 VAL A O 9
ATOM 13971 N N . ASP A 1 32 ? 12.634 -1.746 -3.918 1.00 45.12 32 ASP A N 9
ATOM 13972 C CA . ASP A 1 32 ? 13.547 -0.673 -4.300 1.00 32.35 32 ASP A CA 9
ATOM 13973 C C . ASP A 1 32 ? 12.952 0.081 -5.475 1.00 61.15 32 ASP A C 9
ATOM 13974 O O . ASP A 1 32 ? 12.871 1.308 -5.462 1.00 52.24 32 ASP A O 9
ATOM 13983 N N . ARG A 1 33 ? 12.496 -0.667 -6.483 1.00 12.44 33 ARG A N 9
ATOM 13984 C CA . ARG A 1 33 ? 12.022 -0.082 -7.734 1.00 71.14 33 ARG A CA 9
ATOM 13985 C C . ARG A 1 33 ? 10.855 0.856 -7.492 1.00 5.12 33 ARG A C 9
ATOM 13986 O O . ARG A 1 33 ? 10.739 1.935 -8.072 1.00 64.02 33 ARG A O 9
ATOM 14007 N N . MET A 1 34 ? 9.992 0.421 -6.592 1.00 30.12 34 MET A N 9
ATOM 14008 C CA . MET A 1 34 ? 8.850 1.159 -6.112 1.00 45.24 34 MET A CA 9
ATOM 14009 C C . MET A 1 34 ? 9.288 2.405 -5.363 1.00 4.11 34 MET A C 9
ATOM 14010 O O . MET A 1 34 ? 8.817 3.491 -5.693 1.00 3.33 34 MET A O 9
ATOM 14024 N N . CYS A 1 35 ? 10.191 2.301 -4.382 1.00 71.12 35 CYS A N 9
ATOM 14025 C CA . CYS A 1 35 ? 10.606 3.496 -3.659 1.00 10.30 35 CYS A CA 9
ATOM 14026 C C . CYS A 1 35 ? 11.252 4.520 -4.605 1.00 63.41 35 CYS A C 9
ATOM 14027 O O . CYS A 1 35 ? 10.974 5.711 -4.474 1.00 74.40 35 CYS A O 9
ATOM 14035 N N . SER A 1 36 ? 12.010 4.065 -5.606 1.00 51.24 36 SER A N 9
ATOM 14036 C CA . SER A 1 36 ? 12.598 4.889 -6.659 1.00 43.54 36 SER A CA 9
ATOM 14037 C C . SER A 1 36 ? 11.543 5.579 -7.547 1.00 43.31 36 SER A C 9
ATOM 14038 O O . SER A 1 36 ? 11.782 6.674 -8.060 1.00 2.20 36 SER A O 9
ATOM 14046 N N . THR A 1 37 ? 10.362 4.984 -7.711 1.00 54.52 37 THR A N 9
ATOM 14047 C CA . THR A 1 37 ? 9.271 5.518 -8.527 1.00 22.15 37 THR A CA 9
ATOM 14048 C C . THR A 1 37 ? 8.601 6.721 -7.844 1.00 72.33 37 THR A C 9
ATOM 14049 O O . THR A 1 37 ? 7.943 7.520 -8.513 1.00 33.20 37 THR A O 9
ATOM 14060 N N . TYR A 1 38 ? 8.835 6.907 -6.542 1.00 43.12 38 TYR A N 9
ATOM 14061 C CA . TYR A 1 38 ? 8.374 8.050 -5.769 1.00 74.21 38 TYR A CA 9
ATOM 14062 C C . TYR A 1 38 ? 9.598 8.693 -5.123 1.00 0.22 38 TYR A C 9
ATOM 14063 O O . TYR A 1 38 ? 9.654 8.877 -3.906 1.00 14.13 38 TYR A O 9
ATOM 14081 N N . ALA A 1 39 ? 10.621 8.965 -5.935 1.00 11.32 39 ALA A N 9
ATOM 14082 C CA . ALA A 1 39 ? 11.890 9.530 -5.505 1.00 74.03 39 ALA A CA 9
ATOM 14083 C C . ALA A 1 39 ? 12.321 10.630 -6.464 1.00 62.31 39 ALA A C 9
ATOM 14084 O O . ALA A 1 39 ? 11.972 10.590 -7.650 1.00 11.21 39 ALA A O 9
ATOM 14091 N N . SER A 1 40 ? 13.132 11.564 -5.979 1.00 41.33 40 SER A N 9
ATOM 14092 C CA . SER A 1 40 ? 13.657 12.671 -6.765 1.00 20.54 40 SER A CA 9
ATOM 14093 C C . SER A 1 40 ? 15.126 12.877 -6.449 1.00 24.32 40 SER A C 9
ATOM 14094 O O . SER A 1 40 ? 15.577 12.730 -5.308 1.00 10.13 40 SER A O 9
ATOM 14102 N N . PHE A 1 41 ? 15.879 13.191 -7.496 1.00 25.53 41 PHE A N 9
ATOM 14103 C CA . PHE A 1 41 ? 17.291 13.478 -7.393 1.00 4.24 41 PHE A CA 9
ATOM 14104 C C . PHE A 1 41 ? 17.442 14.902 -6.872 1.00 23.11 41 PHE A C 9
ATOM 14105 O O . PHE A 1 41 ? 16.658 15.787 -7.230 1.00 53.33 41 PHE A O 9
ATOM 14122 N N . GLY A 1 42 ? 18.439 15.119 -6.019 1.00 25.42 42 GLY A N 9
ATOM 14123 C CA . GLY A 1 42 ? 18.795 16.448 -5.545 1.00 34.53 42 GLY A CA 9
ATOM 14124 C C . GLY A 1 42 ? 19.711 17.124 -6.560 1.00 22.21 42 GLY A C 9
ATOM 14125 O O . GLY A 1 42 ? 19.807 16.685 -7.709 1.00 14.32 42 GLY A O 9
ATOM 14129 N N . ALA A 1 43 ? 20.404 18.194 -6.164 1.00 34.31 43 ALA A N 9
ATOM 14130 C CA . ALA A 1 43 ? 21.355 18.870 -7.045 1.00 44.10 43 ALA A CA 9
ATOM 14131 C C . ALA A 1 43 ? 22.597 18.014 -7.344 1.00 4.44 43 ALA A C 9
ATOM 14132 O O . ALA A 1 43 ? 23.373 18.346 -8.238 1.00 43.01 43 ALA A O 9
ATOM 14139 N N . ASP A 1 44 ? 22.806 16.924 -6.605 1.00 13.13 44 ASP A N 9
ATOM 14140 C CA . ASP A 1 44 ? 24.110 16.291 -6.399 1.00 43.51 44 ASP A CA 9
ATOM 14141 C C . ASP A 1 44 ? 24.141 14.880 -7.005 1.00 14.14 44 ASP A C 9
ATOM 14142 O O . ASP A 1 44 ? 24.836 13.994 -6.511 1.00 31.45 44 ASP A O 9
ATOM 14151 N N . ARG A 1 45 ? 23.295 14.629 -8.015 1.00 44.33 45 ARG A N 9
ATOM 14152 C CA . ARG A 1 45 ? 23.036 13.356 -8.712 1.00 14.55 45 ARG A CA 9
ATOM 14153 C C . ARG A 1 45 ? 22.700 12.142 -7.850 1.00 24.13 45 ARG A C 9
ATOM 14154 O O . ARG A 1 45 ? 22.395 11.087 -8.407 1.00 72.33 45 ARG A O 9
ATOM 14175 N N . LYS A 1 46 ? 22.700 12.251 -6.527 1.00 14.42 46 LYS A N 9
ATOM 14176 C CA . LYS A 1 46 ? 22.114 11.267 -5.642 1.00 10.51 46 LYS A CA 9
ATOM 14177 C C . LYS A 1 46 ? 20.603 11.439 -5.643 1.00 72.31 46 LYS A C 9
ATOM 14178 O O . LYS A 1 46 ? 20.070 12.429 -6.155 1.00 32.50 46 LYS A O 9
ATOM 14197 N N . LEU A 1 47 ? 19.925 10.450 -5.077 1.00 71.43 47 LEU A N 9
ATOM 14198 C CA . LEU A 1 47 ? 18.504 10.249 -5.105 1.00 72.13 47 LEU A CA 9
ATOM 14199 C C . LEU A 1 47 ? 18.001 10.230 -3.667 1.00 71.35 47 LEU A C 9
ATOM 14200 O O . LEU A 1 47 ? 18.671 9.710 -2.771 1.00 23.55 47 LEU A O 9
ATOM 14216 N N . ARG A 1 48 ? 16.791 10.736 -3.457 1.00 75.20 48 ARG A N 9
ATOM 14217 C CA . ARG A 1 48 ? 16.068 10.649 -2.198 1.00 63.44 48 ARG A CA 9
ATOM 14218 C C . ARG A 1 48 ? 14.708 10.050 -2.479 1.00 14.23 48 ARG A C 9
ATOM 14219 O O . ARG A 1 48 ? 13.950 10.590 -3.284 1.00 72.34 48 ARG A O 9
ATOM 14240 N N . TYR A 1 49 ? 14.427 8.921 -1.837 1.00 73.43 49 TYR A N 9
ATOM 14241 C CA . TYR A 1 49 ? 13.095 8.349 -1.763 1.00 73.21 49 TYR A CA 9
ATOM 14242 C C . TYR A 1 49 ? 12.224 9.283 -0.917 1.00 53.04 49 TYR A C 9
ATOM 14243 O O . TYR A 1 49 ? 12.741 9.974 -0.034 1.00 12.31 49 TYR A O 9
ATOM 14261 N N . SER A 1 50 ? 10.913 9.294 -1.150 1.00 1.02 50 SER A N 9
ATOM 14262 C CA . SER A 1 50 ? 9.981 10.011 -0.287 1.00 51.01 50 SER A CA 9
ATOM 14263 C C . SER A 1 50 ? 9.871 9.320 1.077 1.00 62.41 50 SER A C 9
ATOM 14264 O O . SER A 1 50 ? 10.025 8.099 1.162 1.00 32.42 50 SER A O 9
ATOM 14272 N N . PRO A 1 51 ? 9.509 10.051 2.146 1.00 50.30 51 PRO A N 9
ATOM 14273 C CA . PRO A 1 51 ? 9.326 9.475 3.477 1.00 54.43 51 PRO A CA 9
ATOM 14274 C C . PRO A 1 51 ? 8.114 8.536 3.569 1.00 30.24 51 PRO A C 9
ATOM 14275 O O . PRO A 1 51 ? 7.992 7.792 4.548 1.00 53.11 51 PRO A O 9
ATOM 14286 N N . TYR A 1 52 ? 7.234 8.568 2.561 1.00 55.14 52 TYR A N 9
ATOM 14287 C CA . TYR A 1 52 ? 5.987 7.818 2.497 1.00 73.31 52 TYR A CA 9
ATOM 14288 C C . TYR A 1 52 ? 6.158 6.336 2.201 1.00 5.22 52 TYR A C 9
ATOM 14289 O O . TYR A 1 52 ? 5.167 5.611 2.168 1.00 70.20 52 TYR A O 9
ATOM 14307 N N . LEU A 1 53 ? 7.378 5.888 1.921 1.00 75.42 53 LEU A N 9
ATOM 14308 C CA . LEU A 1 53 ? 7.606 4.610 1.275 1.00 55.32 53 LEU A CA 9
ATOM 14309 C C . LEU A 1 53 ? 8.892 4.041 1.847 1.00 14.05 53 LEU A C 9
ATOM 14310 O O . LEU A 1 53 ? 9.985 4.487 1.492 1.00 72.20 53 LEU A O 9
ATOM 14326 N N . LYS A 1 54 ? 8.763 3.099 2.782 1.00 30.10 54 LYS A N 9
ATOM 14327 C CA . LYS A 1 54 ? 9.881 2.442 3.459 1.00 54.14 54 LYS A CA 9
ATOM 14328 C C . LYS A 1 54 ? 9.654 0.935 3.431 1.00 2.12 54 LYS A C 9
ATOM 14329 O O . LYS A 1 54 ? 8.500 0.501 3.520 1.00 70.35 54 LYS A O 9
ATOM 14348 N N . PRO A 1 55 ? 10.724 0.129 3.349 1.00 51.52 55 PRO A N 9
ATOM 14349 C CA . PRO A 1 55 ? 10.618 -1.302 3.550 1.00 1.14 55 PRO A CA 9
ATOM 14350 C C . PRO A 1 55 ? 10.306 -1.576 5.026 1.00 61.32 55 PRO A C 9
ATOM 14351 O O . PRO A 1 55 ? 10.499 -0.729 5.911 1.00 42.45 55 PRO A O 9
ATOM 14362 N N . ARG A 1 56 ? 9.865 -2.799 5.295 1.00 73.12 56 ARG A N 9
ATOM 14363 C CA . ARG A 1 56 ? 9.797 -3.390 6.621 1.00 32.03 56 ARG A CA 9
ATOM 14364 C C . ARG A 1 56 ? 10.457 -4.761 6.499 1.00 32.01 56 ARG A C 9
ATOM 14365 O O . ARG A 1 56 ? 11.060 -5.069 5.471 1.00 34.14 56 ARG A O 9
ATOM 14386 N N . VAL A 1 57 ? 10.336 -5.586 7.533 1.00 43.20 57 VAL A N 9
ATOM 14387 C CA . VAL A 1 57 ? 10.255 -7.028 7.363 1.00 24.55 57 VAL A CA 9
ATOM 14388 C C . VAL A 1 57 ? 9.197 -7.522 8.347 1.00 31.11 57 VAL A C 9
ATOM 14389 O O . VAL A 1 57 ? 9.396 -7.442 9.560 1.00 63.41 57 VAL A O 9
ATOM 14402 N N . ILE A 1 58 ? 8.073 -7.990 7.811 1.00 35.22 58 ILE A N 9
ATOM 14403 C CA . ILE A 1 58 ? 6.881 -8.463 8.504 1.00 5.21 58 ILE A CA 9
ATOM 14404 C C . ILE A 1 58 ? 6.757 -9.925 8.128 1.00 13.11 58 ILE A C 9
ATOM 14405 O O . ILE A 1 58 ? 6.813 -10.264 6.950 1.00 70.20 58 ILE A O 9
ATOM 14421 N N . GLU A 1 59 ? 6.639 -10.801 9.116 1.00 15.42 59 GLU A N 9
ATOM 14422 C CA . GLU A 1 59 ? 6.561 -12.252 8.917 1.00 63.01 59 GLU A CA 9
ATOM 14423 C C . GLU A 1 59 ? 7.798 -12.810 8.186 1.00 61.23 59 GLU A C 9
ATOM 14424 O O . GLU A 1 59 ? 7.725 -13.853 7.538 1.00 32.14 59 GLU A O 9
ATOM 14436 N N . GLY A 1 60 ? 8.935 -12.105 8.225 1.00 63.42 60 GLY A N 9
ATOM 14437 C CA . GLY A 1 60 ? 10.133 -12.456 7.461 1.00 12.34 60 GLY A CA 9
ATOM 14438 C C . GLY A 1 60 ? 10.096 -11.952 6.011 1.00 14.01 60 GLY A C 9
ATOM 14439 O O . GLY A 1 60 ? 11.082 -12.111 5.288 1.00 24.20 60 GLY A O 9
ATOM 14443 N N . VAL A 1 61 ? 9.011 -11.311 5.578 1.00 61.11 61 VAL A N 9
ATOM 14444 C CA . VAL A 1 61 ? 8.773 -10.796 4.234 1.00 33.53 61 VAL A CA 9
ATOM 14445 C C . VAL A 1 61 ? 9.070 -9.299 4.243 1.00 63.25 61 VAL A C 9
ATOM 14446 O O . VAL A 1 61 ? 8.583 -8.582 5.106 1.00 54.24 61 VAL A O 9
ATOM 14459 N N . ARG A 1 62 ? 9.835 -8.818 3.261 1.00 52.31 62 ARG A N 9
ATOM 14460 C CA . ARG A 1 62 ? 10.123 -7.392 3.061 1.00 71.33 62 ARG A CA 9
ATOM 14461 C C . ARG A 1 62 ? 8.874 -6.497 3.197 1.00 5.34 62 ARG A C 9
ATOM 14462 O O . ARG A 1 62 ? 8.837 -5.570 3.992 1.00 1.10 62 ARG A O 9
ATOM 14483 N N . CYS A 1 63 ? 7.826 -6.795 2.425 1.00 54.32 63 CYS A N 9
ATOM 14484 C CA . CYS A 1 63 ? 6.680 -5.902 2.227 1.00 60.21 63 CYS A CA 9
ATOM 14485 C C . CYS A 1 63 ? 7.128 -4.511 1.728 1.00 62.14 63 CYS A C 9
ATOM 14486 O O . CYS A 1 63 ? 8.291 -4.325 1.363 1.00 64.14 63 CYS A O 9
ATOM 14494 N N . LEU A 1 64 ? 6.206 -3.551 1.639 1.00 53.51 64 LEU A N 9
ATOM 14495 C CA . LEU A 1 64 ? 6.479 -2.142 1.373 1.00 43.41 64 LEU A CA 9
ATOM 14496 C C . LEU A 1 64 ? 5.375 -1.344 2.058 1.00 43.14 64 LEU A C 9
ATOM 14497 O O . LEU A 1 64 ? 4.202 -1.607 1.782 1.00 64.34 64 LEU A O 9
ATOM 14513 N N . ALA A 1 65 ? 5.724 -0.426 2.961 1.00 45.51 65 ALA A N 9
ATOM 14514 C CA . ALA A 1 65 ? 4.755 0.497 3.541 1.00 40.23 65 ALA A CA 9
ATOM 14515 C C . ALA A 1 65 ? 4.444 1.614 2.539 1.00 0.23 65 ALA A C 9
ATOM 14516 O O . ALA A 1 65 ? 5.327 2.016 1.779 1.00 3.23 65 ALA A O 9
ATOM 14523 N N . VAL A 1 66 ? 3.223 2.150 2.586 1.00 0.40 66 VAL A N 9
ATOM 14524 C CA . VAL A 1 66 ? 2.742 3.264 1.768 1.00 34.33 66 VAL A CA 9
ATOM 14525 C C . VAL A 1 66 ? 1.942 4.161 2.725 1.00 34.14 66 VAL A C 9
ATOM 14526 O O . VAL A 1 66 ? 0.785 3.869 3.037 1.00 1.20 66 VAL A O 9
ATOM 14539 N N . ASP A 1 67 ? 2.576 5.194 3.264 1.00 13.33 67 ASP A N 9
ATOM 14540 C CA . ASP A 1 67 ? 1.978 6.171 4.193 1.00 74.51 67 ASP A CA 9
ATOM 14541 C C . ASP A 1 67 ? 0.781 6.839 3.525 1.00 40.30 67 ASP A C 9
ATOM 14542 O O . ASP A 1 67 ? 0.872 7.288 2.377 1.00 21.31 67 ASP A O 9
ATOM 14551 N N . LEU A 1 68 ? -0.354 6.888 4.225 1.00 12.23 68 LEU A N 9
ATOM 14552 C CA . LEU A 1 68 ? -1.594 7.441 3.695 1.00 22.43 68 LEU A CA 9
ATOM 14553 C C . LEU A 1 68 ? -1.524 8.960 3.505 1.00 41.33 68 LEU A C 9
ATOM 14554 O O . LEU A 1 68 ? -2.321 9.510 2.755 1.00 34.55 68 LEU A O 9
ATOM 14570 N N . LYS A 1 69 ? -0.551 9.663 4.094 1.00 34.10 69 LYS A N 9
ATOM 14571 C CA . LYS A 1 69 ? -0.347 11.092 3.844 1.00 65.31 69 LYS A CA 9
ATOM 14572 C C . LYS A 1 69 ? -0.020 11.343 2.365 1.00 55.34 69 LYS A C 9
ATOM 14573 O O . LYS A 1 69 ? -0.382 12.396 1.837 1.00 23.14 69 LYS A O 9
ATOM 14592 N N . LEU A 1 70 ? 0.614 10.394 1.664 1.00 35.04 70 LEU A N 9
ATOM 14593 C CA . LEU A 1 70 ? 0.882 10.515 0.226 1.00 25.40 70 LEU A CA 9
ATOM 14594 C C . LEU A 1 70 ? -0.419 10.802 -0.559 1.00 42.33 70 LEU A C 9
ATOM 14595 O O . LEU A 1 70 ? -0.373 11.527 -1.550 1.00 22.24 70 LEU A O 9
ATOM 14611 N N . LYS A 1 71 ? -1.580 10.303 -0.117 1.00 40.13 71 LYS A N 9
ATOM 14612 C CA . LYS A 1 71 ? -2.884 10.447 -0.771 1.00 51.33 71 LYS A CA 9
ATOM 14613 C C . LYS A 1 71 ? -3.345 11.894 -0.773 1.00 40.21 71 LYS A C 9
ATOM 14614 O O . LYS A 1 71 ? -3.967 12.321 -1.735 1.00 44.42 71 LYS A O 9
ATOM 14633 N N . ASP A 1 72 ? -3.047 12.654 0.275 1.00 10.34 72 ASP A N 9
ATOM 14634 C CA . ASP A 1 72 ? -3.399 14.067 0.329 1.00 11.45 72 ASP A CA 9
ATOM 14635 C C . ASP A 1 72 ? -2.601 14.838 -0.718 1.00 10.42 72 ASP A C 9
ATOM 14636 O O . ASP A 1 72 ? -3.166 15.589 -1.510 1.00 64.55 72 ASP A O 9
ATOM 14645 N N . THR A 1 73 ? -1.281 14.642 -0.728 1.00 4.42 73 THR A N 9
ATOM 14646 C CA . THR A 1 73 ? -0.369 15.475 -1.501 1.00 70.43 73 THR A CA 9
ATOM 14647 C C . THR A 1 73 ? -0.209 14.978 -2.949 1.00 15.32 73 THR A C 9
ATOM 14648 O O . THR A 1 73 ? 0.229 15.750 -3.811 1.00 11.34 73 THR A O 9
ATOM 14659 N N . ASN A 1 74 ? -0.534 13.717 -3.254 1.00 23.10 74 ASN A N 9
ATOM 14660 C CA . ASN A 1 74 ? -0.309 13.095 -4.560 1.00 55.13 74 ASN A CA 9
ATOM 14661 C C . ASN A 1 74 ? -1.190 11.838 -4.725 1.00 31.51 74 ASN A C 9
ATOM 14662 O O . ASN A 1 74 ? -0.669 10.722 -4.848 1.00 61.31 74 ASN A O 9
ATOM 14673 N N . PRO A 1 75 ? -2.526 11.991 -4.756 1.00 53.41 75 PRO A N 9
ATOM 14674 C CA . PRO A 1 75 ? -3.492 10.895 -4.790 1.00 34.10 75 PRO A CA 9
ATOM 14675 C C . PRO A 1 75 ? -3.350 9.959 -5.991 1.00 72.22 75 PRO A C 9
ATOM 14676 O O . PRO A 1 75 ? -3.591 8.759 -5.848 1.00 30.22 75 PRO A O 9
ATOM 14687 N N . GLU A 1 76 ? -2.930 10.457 -7.156 1.00 12.51 76 GLU A N 9
ATOM 14688 C CA . GLU A 1 76 ? -2.679 9.634 -8.340 1.00 0.31 76 GLU A CA 9
ATOM 14689 C C . GLU A 1 76 ? -1.571 8.624 -8.047 1.00 54.15 76 GLU A C 9
ATOM 14690 O O . GLU A 1 76 ? -1.666 7.458 -8.417 1.00 44.43 76 GLU A O 9
ATOM 14702 N N . GLY A 1 77 ? -0.551 9.063 -7.315 1.00 11.11 77 GLY A N 9
ATOM 14703 C CA . GLY A 1 77 ? 0.553 8.225 -6.881 1.00 53.43 77 GLY A CA 9
ATOM 14704 C C . GLY A 1 77 ? 0.072 7.082 -5.996 1.00 20.11 77 GLY A C 9
ATOM 14705 O O . GLY A 1 77 ? 0.513 5.948 -6.191 1.00 53.00 77 GLY A O 9
ATOM 14709 N N . PHE A 1 78 ? -0.836 7.355 -5.052 1.00 3.52 78 PHE A N 9
ATOM 14710 C CA . PHE A 1 78 ? -1.434 6.315 -4.218 1.00 40.25 78 PHE A CA 9
ATOM 14711 C C . PHE A 1 78 ? -2.306 5.365 -5.046 1.00 50.31 78 PHE A C 9
ATOM 14712 O O . PHE A 1 78 ? -2.256 4.155 -4.840 1.00 50.24 78 PHE A O 9
ATOM 14729 N N . ASN A 1 79 ? -3.067 5.897 -6.009 1.00 31.15 79 ASN A N 9
ATOM 14730 C CA . ASN A 1 79 ? -3.902 5.100 -6.909 1.00 53.04 79 ASN A CA 9
ATOM 14731 C C . ASN A 1 79 ? -3.035 4.134 -7.718 1.00 1.21 79 ASN A C 9
ATOM 14732 O O . ASN A 1 79 ? -3.325 2.939 -7.772 1.00 63.50 79 ASN A O 9
ATOM 14743 N N . GLN A 1 80 ? -1.932 4.617 -8.297 1.00 41.23 80 GLN A N 9
ATOM 14744 C CA . GLN A 1 80 ? -0.960 3.761 -8.955 1.00 63.12 80 GLN A CA 9
ATOM 14745 C C . GLN A 1 80 ? -0.384 2.730 -7.978 1.00 41.22 80 GLN A C 9
ATOM 14746 O O . GLN A 1 80 ? -0.216 1.571 -8.367 1.00 30.13 80 GLN A O 9
ATOM 14760 N N . LEU A 1 81 ? -0.104 3.109 -6.721 1.00 72.01 81 LEU A N 9
ATOM 14761 C CA . LEU A 1 81 ? 0.380 2.175 -5.710 1.00 51.11 81 LEU A CA 9
ATOM 14762 C C . LEU A 1 81 ? -0.596 1.020 -5.536 1.00 44.45 81 LEU A C 9
ATOM 14763 O O . LEU A 1 81 ? -0.181 -0.138 -5.557 1.00 52.45 81 LEU A O 9
ATOM 14779 N N . MET A 1 82 ? -1.884 1.333 -5.397 1.00 0.31 82 MET A N 9
ATOM 14780 C CA . MET A 1 82 ? -2.909 0.328 -5.209 1.00 74.44 82 MET A CA 9
ATOM 14781 C C . MET A 1 82 ? -2.850 -0.707 -6.326 1.00 25.14 82 MET A C 9
ATOM 14782 O O . MET A 1 82 ? -2.830 -1.908 -6.036 1.00 2.25 82 MET A O 9
ATOM 14796 N N . HIS A 1 83 ? -2.774 -0.247 -7.580 1.00 54.02 83 HIS A N 9
ATOM 14797 C CA . HIS A 1 83 ? -2.802 -1.144 -8.724 1.00 4.45 83 HIS A CA 9
ATOM 14798 C C . HIS A 1 83 ? -1.592 -2.067 -8.758 1.00 31.10 83 HIS A C 9
ATOM 14799 O O . HIS A 1 83 ? -1.758 -3.233 -9.106 1.00 3.43 83 HIS A O 9
ATOM 14813 N N . PHE A 1 84 ? -0.407 -1.577 -8.362 1.00 75.34 84 PHE A N 9
ATOM 14814 C CA . PHE A 1 84 ? 0.826 -2.366 -8.350 1.00 54.25 84 PHE A CA 9
ATOM 14815 C C . PHE A 1 84 ? 0.592 -3.694 -7.643 1.00 25.21 84 PHE A C 9
ATOM 14816 O O . PHE A 1 84 ? 1.090 -4.732 -8.088 1.00 2.11 84 PHE A O 9
ATOM 14833 N N . ALA A 1 85 ? -0.111 -3.661 -6.505 1.00 4.41 85 ALA A N 9
ATOM 14834 C CA . ALA A 1 85 ? -0.360 -4.875 -5.754 1.00 13.01 85 ALA A CA 9
ATOM 14835 C C . ALA A 1 85 ? -1.145 -5.869 -6.603 1.00 72.31 85 ALA A C 9
ATOM 14836 O O . ALA A 1 85 ? -0.677 -6.986 -6.799 1.00 13.14 85 ALA A O 9
ATOM 14843 N N . THR A 1 86 ? -2.303 -5.466 -7.122 1.00 11.02 86 THR A N 9
ATOM 14844 C CA . THR A 1 86 ? -3.201 -6.320 -7.884 1.00 4.21 86 THR A CA 9
ATOM 14845 C C . THR A 1 86 ? -2.517 -6.845 -9.155 1.00 62.55 86 THR A C 9
ATOM 14846 O O . THR A 1 86 ? -2.625 -8.032 -9.469 1.00 44.02 86 THR A O 9
ATOM 14857 N N . GLU A 1 87 ? -1.747 -6.001 -9.843 1.00 54.14 87 GLU A N 9
ATOM 14858 C CA . GLU A 1 87 ? -0.976 -6.332 -11.034 1.00 51.24 87 GLU A CA 9
ATOM 14859 C C . GLU A 1 87 ? -0.010 -7.490 -10.764 1.00 74.55 87 GLU A C 9
ATOM 14860 O O . GLU A 1 87 ? 0.170 -8.377 -11.600 1.00 74.43 87 GLU A O 9
ATOM 14872 N N . ASN A 1 88 ? 0.588 -7.513 -9.573 1.00 13.13 88 ASN A N 9
ATOM 14873 C CA . ASN A 1 88 ? 1.533 -8.542 -9.142 1.00 40.54 88 ASN A CA 9
ATOM 14874 C C . ASN A 1 88 ? 0.860 -9.577 -8.232 1.00 40.34 88 ASN A C 9
ATOM 14875 O O . ASN A 1 88 ? 1.534 -10.420 -7.642 1.00 60.24 88 ASN A O 9
ATOM 14886 N N . GLN A 1 89 ? -0.472 -9.519 -8.113 1.00 74.04 89 GLN A N 9
ATOM 14887 C CA . GLN A 1 89 ? -1.329 -10.336 -7.258 1.00 3.43 89 GLN A CA 9
ATOM 14888 C C . GLN A 1 89 ? -0.864 -10.375 -5.789 1.00 24.10 89 GLN A C 9
ATOM 14889 O O . GLN A 1 89 ? -1.173 -11.328 -5.064 1.00 51.42 89 GLN A O 9
ATOM 14903 N N . LEU A 1 90 ? -0.132 -9.354 -5.338 1.00 22.35 90 LEU A N 9
ATOM 14904 C CA . LEU A 1 90 ? 0.418 -9.236 -3.993 1.00 1.54 90 LEU A CA 9
ATOM 14905 C C . LEU A 1 90 ? -0.699 -9.009 -2.983 1.00 33.14 90 LEU A C 9
ATOM 14906 O O . LEU A 1 90 ? -1.679 -8.325 -3.288 1.00 54.34 90 LEU A O 9
ATOM 14922 N N . ASN A 1 91 ? -0.542 -9.567 -1.782 1.00 3.44 91 ASN A N 9
ATOM 14923 C CA . ASN A 1 91 ? -1.494 -9.379 -0.691 1.00 0.41 91 ASN A CA 9
ATOM 14924 C C . ASN A 1 91 ? -1.434 -7.925 -0.228 1.00 65.15 91 ASN A C 9
ATOM 14925 O O . ASN A 1 91 ? -0.345 -7.410 0.047 1.00 75.34 91 ASN A O 9
ATOM 14936 N N . ILE A 1 92 ? -2.578 -7.253 -0.170 1.00 52.22 92 ILE A N 9
ATOM 14937 C CA . ILE A 1 92 ? -2.686 -5.889 0.320 1.00 14.13 92 ILE A CA 9
ATOM 14938 C C . ILE A 1 92 ? -3.043 -6.007 1.794 1.00 12.02 92 ILE A C 9
ATOM 14939 O O . ILE A 1 92 ? -4.118 -6.526 2.117 1.00 54.53 92 ILE A O 9
ATOM 14955 N N . LEU A 1 93 ? -2.147 -5.555 2.667 1.00 20.12 93 LEU A N 9
ATOM 14956 C CA . LEU A 1 93 ? -2.378 -5.420 4.081 1.00 12.54 93 LEU A CA 9
ATOM 14957 C C . LEU A 1 93 ? -2.550 -3.949 4.448 1.00 62.00 93 LEU A C 9
ATOM 14958 O O . LEU A 1 93 ? -2.328 -3.040 3.644 1.00 15.32 93 LEU A O 9
ATOM 14974 N N . ASP A 1 94 ? -2.855 -3.744 5.721 1.00 52.31 94 ASP A N 9
ATOM 14975 C CA . ASP A 1 94 ? -2.958 -2.444 6.382 1.00 41.20 94 ASP A CA 9
ATOM 14976 C C . ASP A 1 94 ? -1.698 -2.139 7.202 1.00 41.24 94 ASP A C 9
ATOM 14977 O O . ASP A 1 94 ? -0.718 -2.881 7.163 1.00 65.20 94 ASP A O 9
ATOM 14986 N N . ALA A 1 95 ? -1.726 -1.034 7.951 1.00 1.35 95 ALA A N 9
ATOM 14987 C CA . ALA A 1 95 ? -0.620 -0.593 8.803 1.00 51.44 95 ALA A CA 9
ATOM 14988 C C . ALA A 1 95 ? -0.323 -1.570 9.950 1.00 74.44 95 ALA A C 9
ATOM 14989 O O . ALA A 1 95 ? 0.786 -1.547 10.495 1.00 63.00 95 ALA A O 9
ATOM 14996 N N . GLU A 1 96 ? -1.287 -2.385 10.380 1.00 1.11 96 GLU A N 9
ATOM 14997 C CA . GLU A 1 96 ? -1.077 -3.475 11.332 1.00 13.31 96 GLU A CA 9
ATOM 14998 C C . GLU A 1 96 ? -0.533 -4.715 10.616 1.00 0.53 96 GLU A C 9
ATOM 14999 O O . GLU A 1 96 ? 0.296 -5.428 11.178 1.00 35.44 96 GLU A O 9
ATOM 15011 N N . GLY A 1 97 ? -0.918 -4.948 9.362 1.00 24.12 97 GLY A N 9
ATOM 15012 C CA . GLY A 1 97 ? -0.483 -6.080 8.552 1.00 73.24 97 GLY A CA 9
ATOM 15013 C C . GLY A 1 97 ? -1.562 -7.158 8.426 1.00 62.42 97 GLY A C 9
ATOM 15014 O O . GLY A 1 97 ? -1.243 -8.295 8.071 1.00 13.42 97 GLY A O 9
ATOM 15018 N N . ASN A 1 98 ? -2.820 -6.823 8.716 1.00 34.33 98 ASN A N 9
ATOM 15019 C CA . ASN A 1 98 ? -3.978 -7.641 8.362 1.00 22.21 98 ASN A CA 9
ATOM 15020 C C . ASN A 1 98 ? -4.242 -7.444 6.875 1.00 33.34 98 ASN A C 9
ATOM 15021 O O . ASN A 1 98 ? -4.159 -6.307 6.416 1.00 33.14 98 ASN A O 9
ATOM 15032 N N . SER A 1 99 ? -4.640 -8.485 6.144 1.00 32.30 99 SER A N 9
ATOM 15033 C CA . SER A 1 99 ? -5.141 -8.339 4.780 1.00 34.34 99 SER A CA 9
ATOM 15034 C C . SER A 1 99 ? -6.400 -7.453 4.757 1.00 42.04 99 SER A C 9
ATOM 15035 O O . SER A 1 99 ? -7.265 -7.606 5.622 1.00 74.11 99 SER A O 9
ATOM 15043 N N . ILE A 1 100 ? -6.526 -6.577 3.759 1.00 10.03 100 ILE A N 9
ATOM 15044 C CA . ILE A 1 100 ? -7.696 -5.738 3.485 1.00 20.34 100 ILE A CA 9
ATOM 15045 C C . ILE A 1 100 ? -7.960 -5.743 1.975 1.00 14.44 100 ILE A C 9
ATOM 15046 O O . ILE A 1 100 ? -7.071 -6.073 1.184 1.00 74.34 100 ILE A O 9
ATOM 15062 N N . ASP A 1 101 ? -9.171 -5.361 1.559 1.00 22.14 101 ASP A N 9
ATOM 15063 C CA . ASP A 1 101 ? -9.442 -4.990 0.169 1.00 21.22 101 ASP A CA 9
ATOM 15064 C C . ASP A 1 101 ? -8.925 -3.578 -0.076 1.00 73.15 101 ASP A C 9
ATOM 15065 O O . ASP A 1 101 ? -8.808 -2.757 0.828 1.00 34.24 101 ASP A O 9
ATOM 15074 N N . ALA A 1 102 ? -8.692 -3.284 -1.346 1.00 3.33 102 ALA A N 9
ATOM 15075 C CA . ALA A 1 102 ? -8.216 -1.994 -1.832 1.00 22.33 102 ALA A CA 9
ATOM 15076 C C . ALA A 1 102 ? -9.346 -0.969 -1.876 1.00 21.43 102 ALA A C 9
ATOM 15077 O O . ALA A 1 102 ? -9.090 0.232 -1.799 1.00 22.34 102 ALA A O 9
ATOM 15084 N N . ALA A 1 103 ? -10.592 -1.427 -2.032 1.00 13.00 103 ALA A N 9
ATOM 15085 C CA . ALA A 1 103 ? -11.767 -0.568 -2.071 1.00 4.45 103 ALA A CA 9
ATOM 15086 C C . ALA A 1 103 ? -11.874 0.247 -0.789 1.00 44.21 103 ALA A C 9
ATOM 15087 O O . ALA A 1 103 ? -12.130 1.446 -0.829 1.00 52.42 103 ALA A O 9
ATOM 15094 N N . GLN A 1 104 ? -11.606 -0.404 0.343 1.00 40.34 104 GLN A N 9
ATOM 15095 C CA . GLN A 1 104 ? -11.778 0.151 1.674 1.00 20.42 104 GLN A CA 9
ATOM 15096 C C . GLN A 1 104 ? -10.811 1.306 1.959 1.00 15.42 104 GLN A C 9
ATOM 15097 O O . GLN A 1 104 ? -10.976 1.979 2.979 1.00 52.21 104 GLN A O 9
ATOM 15111 N N . VAL A 1 105 ? -9.830 1.552 1.086 1.00 63.34 105 VAL A N 9
ATOM 15112 C CA . VAL A 1 105 ? -8.720 2.462 1.340 1.00 14.43 105 VAL A CA 9
ATOM 15113 C C . VAL A 1 105 ? -8.895 3.751 0.541 1.00 65.41 105 VAL A C 9
ATOM 15114 O O . VAL A 1 105 ? -8.717 4.854 1.057 1.00 43.33 105 VAL A O 9
ATOM 15127 N N . THR A 1 106 ? -9.223 3.635 -0.742 1.00 23.14 106 THR A N 9
ATOM 15128 C CA . THR A 1 106 ? -9.216 4.775 -1.651 1.00 32.04 106 THR A CA 9
ATOM 15129 C C . THR A 1 106 ? -10.384 5.739 -1.420 1.00 54.14 106 THR A C 9
ATOM 15130 O O . THR A 1 106 ? -10.350 6.852 -1.952 1.00 34.34 106 THR A O 9
ATOM 15141 N N . GLU A 1 107 ? -11.371 5.356 -0.608 1.00 2.41 107 GLU A N 9
ATOM 15142 C CA . GLU A 1 107 ? -12.615 6.085 -0.364 1.00 63.44 107 GLU A CA 9
ATOM 15143 C C . GLU A 1 107 ? -12.576 6.953 0.898 1.00 54.23 107 GLU A C 9
ATOM 15144 O O . GLU A 1 107 ? -13.573 7.599 1.240 1.00 22.23 107 GLU A O 9
ATOM 15156 N N . ILE A 1 108 ? -11.451 6.935 1.610 1.00 21.35 108 ILE A N 9
ATOM 15157 C CA . ILE A 1 108 ? -11.242 7.674 2.847 1.00 41.21 108 ILE A CA 9
ATOM 15158 C C . ILE A 1 108 ? -10.901 9.101 2.429 1.00 62.22 108 ILE A C 9
ATOM 15159 O O . ILE A 1 108 ? -11.839 9.895 2.183 1.00 53.42 108 ILE A O 9
ATOM 15175 N N . GLY A 1 1 ? -12.935 -11.230 4.777 1.00 74.12 1 GLY A N 10
ATOM 15176 C CA . GLY A 1 1 ? -13.111 -10.167 5.770 1.00 41.31 1 GLY A CA 10
ATOM 15177 C C . GLY A 1 1 ? -13.364 -10.742 7.148 1.00 61.32 1 GLY A C 10
ATOM 15178 O O . GLY A 1 1 ? -14.498 -10.706 7.619 1.00 61.23 1 GLY A O 10
ATOM 15182 N N . MET A 1 2 ? -12.330 -11.268 7.808 1.00 24.52 2 MET A N 10
ATOM 15183 C CA . MET A 1 2 ? -12.444 -11.759 9.176 1.00 22.44 2 MET A CA 10
ATOM 15184 C C . MET A 1 2 ? -12.492 -10.552 10.120 1.00 42.43 2 MET A C 10
ATOM 15185 O O . MET A 1 2 ? -11.453 -9.981 10.450 1.00 1.43 2 MET A O 10
ATOM 15199 N N . GLY A 1 3 ? -13.691 -10.132 10.519 1.00 23.11 3 GLY A N 10
ATOM 15200 C CA . GLY A 1 3 ? -13.909 -9.024 11.440 1.00 41.32 3 GLY A CA 10
ATOM 15201 C C . GLY A 1 3 ? -14.144 -7.692 10.729 1.00 52.14 3 GLY A C 10
ATOM 15202 O O . GLY A 1 3 ? -14.133 -7.597 9.493 1.00 52.45 3 GLY A O 10
ATOM 15206 N N . THR A 1 4 ? -14.370 -6.649 11.524 1.00 52.11 4 THR A N 10
ATOM 15207 C CA . THR A 1 4 ? -14.891 -5.361 11.109 1.00 71.24 4 THR A CA 10
ATOM 15208 C C . THR A 1 4 ? -13.759 -4.336 11.140 1.00 32.13 4 THR A C 10
ATOM 15209 O O . THR A 1 4 ? -13.453 -3.773 12.196 1.00 20.24 4 THR A O 10
ATOM 15220 N N . THR A 1 5 ? -13.127 -4.103 9.993 1.00 63.53 5 THR A N 10
ATOM 15221 C CA . THR A 1 5 ? -12.100 -3.076 9.826 1.00 51.41 5 THR A CA 10
ATOM 15222 C C . THR A 1 5 ? -12.363 -2.256 8.547 1.00 72.42 5 THR A C 10
ATOM 15223 O O . THR A 1 5 ? -11.547 -1.432 8.151 1.00 52.44 5 THR A O 10
ATOM 15234 N N . GLU A 1 6 ? -13.506 -2.479 7.887 1.00 65.33 6 GLU A N 10
ATOM 15235 C CA . GLU A 1 6 ? -13.920 -1.697 6.725 1.00 22.44 6 GLU A CA 10
ATOM 15236 C C . GLU A 1 6 ? -14.081 -0.220 7.116 1.00 62.11 6 GLU A C 10
ATOM 15237 O O . GLU A 1 6 ? -14.592 0.064 8.196 1.00 70.24 6 GLU A O 10
ATOM 15249 N N . LYS A 1 7 ? -13.641 0.701 6.247 1.00 4.32 7 LYS A N 10
ATOM 15250 C CA . LYS A 1 7 ? -13.641 2.154 6.454 1.00 42.01 7 LYS A CA 10
ATOM 15251 C C . LYS A 1 7 ? -13.140 2.565 7.845 1.00 44.32 7 LYS A C 10
ATOM 15252 O O . LYS A 1 7 ? -13.928 2.869 8.747 1.00 10.12 7 LYS A O 10
ATOM 15271 N N . SER A 1 8 ? -11.838 2.735 8.001 1.00 52.23 8 SER A N 10
ATOM 15272 C CA . SER A 1 8 ? -11.220 3.126 9.268 1.00 44.45 8 SER A CA 10
ATOM 15273 C C . SER A 1 8 ? -10.352 4.371 9.079 1.00 0.22 8 SER A C 10
ATOM 15274 O O . SER A 1 8 ? -9.915 4.684 7.968 1.00 45.00 8 SER A O 10
ATOM 15282 N N . GLY A 1 9 ? -10.073 5.084 10.172 1.00 24.24 9 GLY A N 10
ATOM 15283 C CA . GLY A 1 9 ? -9.355 6.357 10.192 1.00 64.13 9 GLY A CA 10
ATOM 15284 C C . GLY A 1 9 ? -7.841 6.192 10.079 1.00 22.32 9 GLY A C 10
ATOM 15285 O O . GLY A 1 9 ? -7.093 6.931 10.716 1.00 3.33 9 GLY A O 10
ATOM 15289 N N . ILE A 1 10 ? -7.370 5.213 9.310 1.00 45.45 10 ILE A N 10
ATOM 15290 C CA . ILE A 1 10 ? -5.965 4.933 9.070 1.00 61.41 10 ILE A CA 10
ATOM 15291 C C . ILE A 1 10 ? -5.440 5.891 7.995 1.00 33.01 10 ILE A C 10
ATOM 15292 O O . ILE A 1 10 ? -6.172 6.288 7.085 1.00 5.41 10 ILE A O 10
ATOM 15308 N N . LYS A 1 11 ? -4.168 6.288 8.124 1.00 45.33 11 LYS A N 10
ATOM 15309 C CA . LYS A 1 11 ? -3.444 7.218 7.270 1.00 64.24 11 LYS A CA 10
ATOM 15310 C C . LYS A 1 11 ? -2.196 6.604 6.612 1.00 21.53 11 LYS A C 10
ATOM 15311 O O . LYS A 1 11 ? -1.335 7.328 6.125 1.00 3.22 11 LYS A O 10
ATOM 15330 N N . GLU A 1 12 ? -2.098 5.281 6.545 1.00 63.13 12 GLU A N 10
ATOM 15331 C CA . GLU A 1 12 ? -1.021 4.583 5.822 1.00 41.10 12 GLU A CA 10
ATOM 15332 C C . GLU A 1 12 ? -1.435 3.134 5.514 1.00 3.45 12 GLU A C 10
ATOM 15333 O O . GLU A 1 12 ? -1.876 2.451 6.431 1.00 41.34 12 GLU A O 10
ATOM 15345 N N . ILE A 1 13 ? -1.295 2.659 4.267 1.00 52.00 13 ILE A N 10
ATOM 15346 C CA . ILE A 1 13 ? -1.547 1.254 3.873 1.00 53.42 13 ILE A CA 10
ATOM 15347 C C . ILE A 1 13 ? -0.233 0.487 3.747 1.00 23.14 13 ILE A C 10
ATOM 15348 O O . ILE A 1 13 ? 0.840 1.100 3.793 1.00 1.02 13 ILE A O 10
ATOM 15364 N N . ILE A 1 14 ? -0.296 -0.833 3.512 1.00 54.25 14 ILE A N 10
ATOM 15365 C CA . ILE A 1 14 ? 0.895 -1.659 3.357 1.00 25.21 14 ILE A CA 10
ATOM 15366 C C . ILE A 1 14 ? 0.612 -2.702 2.286 1.00 53.12 14 ILE A C 10
ATOM 15367 O O . ILE A 1 14 ? -0.246 -3.561 2.440 1.00 22.11 14 ILE A O 10
ATOM 15383 N N . ILE A 1 15 ? 1.282 -2.623 1.148 1.00 23.42 15 ILE A N 10
ATOM 15384 C CA . ILE A 1 15 ? 1.164 -3.629 0.103 1.00 40.51 15 ILE A CA 10
ATOM 15385 C C . ILE A 1 15 ? 1.980 -4.825 0.584 1.00 61.55 15 ILE A C 10
ATOM 15386 O O . ILE A 1 15 ? 3.135 -4.646 0.990 1.00 62.21 15 ILE A O 10
ATOM 15402 N N . GLN A 1 16 ? 1.413 -6.032 0.587 1.00 63.12 16 GLN A N 10
ATOM 15403 C CA . GLN A 1 16 ? 2.185 -7.228 0.864 1.00 74.33 16 GLN A CA 10
ATOM 15404 C C . GLN A 1 16 ? 3.016 -7.572 -0.383 1.00 0.42 16 GLN A C 10
ATOM 15405 O O . GLN A 1 16 ? 2.843 -6.997 -1.453 1.00 2.40 16 GLN A O 10
ATOM 15419 N N . GLY A 1 17 ? 3.995 -8.470 -0.258 1.00 72.30 17 GLY A N 10
ATOM 15420 C CA . GLY A 1 17 ? 4.650 -9.063 -1.438 1.00 44.12 17 GLY A CA 10
ATOM 15421 C C . GLY A 1 17 ? 4.278 -10.526 -1.657 1.00 65.11 17 GLY A C 10
ATOM 15422 O O . GLY A 1 17 ? 5.102 -11.299 -2.152 1.00 63.45 17 GLY A O 10
ATOM 15426 N N . LEU A 1 18 ? 3.077 -10.930 -1.237 1.00 34.34 18 LEU A N 10
ATOM 15427 C CA . LEU A 1 18 ? 2.588 -12.288 -1.287 1.00 42.45 18 LEU A CA 10
ATOM 15428 C C . LEU A 1 18 ? 1.304 -12.296 -2.100 1.00 41.52 18 LEU A C 10
ATOM 15429 O O . LEU A 1 18 ? 0.382 -11.549 -1.784 1.00 15.05 18 LEU A O 10
ATOM 15445 N N . THR A 1 19 ? 1.220 -13.140 -3.119 1.00 24.30 19 THR A N 10
ATOM 15446 C CA . THR A 1 19 ? -0.027 -13.362 -3.831 1.00 54.45 19 THR A CA 10
ATOM 15447 C C . THR A 1 19 ? -1.102 -13.835 -2.846 1.00 13.04 19 THR A C 10
ATOM 15448 O O . THR A 1 19 ? -0.784 -14.450 -1.819 1.00 54.11 19 THR A O 10
ATOM 15459 N N . ARG A 1 20 ? -2.380 -13.643 -3.181 1.00 44.50 20 ARG A N 10
ATOM 15460 C CA . ARG A 1 20 ? -3.503 -14.164 -2.399 1.00 63.12 20 ARG A CA 10
ATOM 15461 C C . ARG A 1 20 ? -3.456 -15.678 -2.197 1.00 61.04 20 ARG A C 10
ATOM 15462 O O . ARG A 1 20 ? -4.005 -16.185 -1.228 1.00 40.52 20 ARG A O 10
ATOM 15483 N N . ALA A 1 21 ? -2.784 -16.408 -3.088 1.00 54.53 21 ALA A N 10
ATOM 15484 C CA . ALA A 1 21 ? -2.553 -17.852 -3.001 1.00 45.14 21 ALA A CA 10
ATOM 15485 C C . ALA A 1 21 ? -1.526 -18.228 -1.916 1.00 61.12 21 ALA A C 10
ATOM 15486 O O . ALA A 1 21 ? -1.257 -19.410 -1.701 1.00 73.41 21 ALA A O 10
ATOM 15493 N N . GLY A 1 22 ? -0.927 -17.244 -1.243 1.00 5.41 22 GLY A N 10
ATOM 15494 C CA . GLY A 1 22 ? 0.031 -17.449 -0.170 1.00 64.14 22 GLY A CA 10
ATOM 15495 C C . GLY A 1 22 ? 1.421 -17.824 -0.682 1.00 24.33 22 GLY A C 10
ATOM 15496 O O . GLY A 1 22 ? 2.165 -18.512 0.016 1.00 75.55 22 GLY A O 10
ATOM 15500 N N . LYS A 1 23 ? 1.781 -17.418 -1.905 1.00 70.45 23 LYS A N 10
ATOM 15501 C CA . LYS A 1 23 ? 3.118 -17.579 -2.465 1.00 24.54 23 LYS A CA 10
ATOM 15502 C C . LYS A 1 23 ? 3.752 -16.209 -2.671 1.00 23.50 23 LYS A C 10
ATOM 15503 O O . LYS A 1 23 ? 3.035 -15.275 -3.044 1.00 40.01 23 LYS A O 10
ATOM 15522 N N . PRO A 1 24 ? 5.072 -16.067 -2.481 1.00 54.45 24 PRO A N 10
ATOM 15523 C CA . PRO A 1 24 ? 5.766 -14.804 -2.678 1.00 32.45 24 PRO A CA 10
ATOM 15524 C C . PRO A 1 24 ? 5.793 -14.439 -4.162 1.00 13.43 24 PRO A C 10
ATOM 15525 O O . PRO A 1 24 ? 5.575 -15.286 -5.037 1.00 2.11 24 PRO A O 10
ATOM 15536 N N . PHE A 1 25 ? 6.076 -13.174 -4.463 1.00 72.55 25 PHE A N 10
ATOM 15537 C CA . PHE A 1 25 ? 6.133 -12.670 -5.824 1.00 42.02 25 PHE A CA 10
ATOM 15538 C C . PHE A 1 25 ? 7.605 -12.497 -6.220 1.00 2.53 25 PHE A C 10
ATOM 15539 O O . PHE A 1 25 ? 8.471 -12.456 -5.337 1.00 51.43 25 PHE A O 10
ATOM 15556 N N . ARG A 1 26 ? 7.903 -12.351 -7.514 1.00 2.55 26 ARG A N 10
ATOM 15557 C CA . ARG A 1 26 ? 9.204 -11.902 -8.011 1.00 52.01 26 ARG A CA 10
ATOM 15558 C C . ARG A 1 26 ? 9.000 -10.696 -8.943 1.00 55.04 26 ARG A C 10
ATOM 15559 O O . ARG A 1 26 ? 7.952 -10.620 -9.597 1.00 22.01 26 ARG A O 10
ATOM 15580 N N . PRO A 1 27 ? 9.979 -9.786 -9.067 1.00 14.33 27 PRO A N 10
ATOM 15581 C CA . PRO A 1 27 ? 11.279 -9.857 -8.409 1.00 51.31 27 PRO A CA 10
ATOM 15582 C C . PRO A 1 27 ? 11.139 -9.697 -6.889 1.00 35.21 27 PRO A C 10
ATOM 15583 O O . PRO A 1 27 ? 10.102 -9.226 -6.410 1.00 31.42 27 PRO A O 10
ATOM 15594 N N . SER A 1 28 ? 12.115 -10.162 -6.103 1.00 40.33 28 SER A N 10
ATOM 15595 C CA . SER A 1 28 ? 11.966 -10.098 -4.648 1.00 64.14 28 SER A CA 10
ATOM 15596 C C . SER A 1 28 ? 12.067 -8.644 -4.188 1.00 53.42 28 SER A C 10
ATOM 15597 O O . SER A 1 28 ? 11.287 -8.193 -3.354 1.00 51.10 28 SER A O 10
ATOM 15605 N N . ASP A 1 29 ? 12.995 -7.909 -4.793 1.00 43.23 29 ASP A N 10
ATOM 15606 C CA . ASP A 1 29 ? 13.523 -6.623 -4.348 1.00 51.21 29 ASP A CA 10
ATOM 15607 C C . ASP A 1 29 ? 12.610 -5.468 -4.797 1.00 71.35 29 ASP A C 10
ATOM 15608 O O . ASP A 1 29 ? 12.982 -4.301 -4.693 1.00 45.13 29 ASP A O 10
ATOM 15617 N N . TRP A 1 30 ? 11.406 -5.781 -5.303 1.00 71.13 30 TRP A N 10
ATOM 15618 C CA . TRP A 1 30 ? 10.454 -4.863 -5.932 1.00 12.12 30 TRP A CA 10
ATOM 15619 C C . TRP A 1 30 ? 10.176 -3.613 -5.094 1.00 31.14 30 TRP A C 10
ATOM 15620 O O . TRP A 1 30 ? 9.925 -2.539 -5.636 1.00 32.43 30 TRP A O 10
ATOM 15641 N N . VAL A 1 31 ? 10.229 -3.763 -3.774 1.00 62.44 31 VAL A N 10
ATOM 15642 C CA . VAL A 1 31 ? 9.976 -2.719 -2.797 1.00 14.41 31 VAL A CA 10
ATOM 15643 C C . VAL A 1 31 ? 10.945 -1.554 -3.020 1.00 54.13 31 VAL A C 10
ATOM 15644 O O . VAL A 1 31 ? 10.519 -0.399 -3.095 1.00 12.41 31 VAL A O 10
ATOM 15657 N N . ASP A 1 32 ? 12.238 -1.851 -3.173 1.00 44.12 32 ASP A N 10
ATOM 15658 C CA . ASP A 1 32 ? 13.250 -0.809 -3.304 1.00 53.42 32 ASP A CA 10
ATOM 15659 C C . ASP A 1 32 ? 13.142 -0.142 -4.676 1.00 54.31 32 ASP A C 10
ATOM 15660 O O . ASP A 1 32 ? 13.366 1.064 -4.810 1.00 51.34 32 ASP A O 10
ATOM 15669 N N . ARG A 1 33 ? 12.713 -0.894 -5.698 1.00 23.13 33 ARG A N 10
ATOM 15670 C CA . ARG A 1 33 ? 12.427 -0.322 -7.012 1.00 64.55 33 ARG A CA 10
ATOM 15671 C C . ARG A 1 33 ? 11.288 0.685 -6.927 1.00 12.44 33 ARG A C 10
ATOM 15672 O O . ARG A 1 33 ? 11.416 1.777 -7.474 1.00 31.34 33 ARG A O 10
ATOM 15693 N N . MET A 1 34 ? 10.191 0.339 -6.251 1.00 20.11 34 MET A N 10
ATOM 15694 C CA . MET A 1 34 ? 9.021 1.198 -6.147 1.00 52.34 34 MET A CA 10
ATOM 15695 C C . MET A 1 34 ? 9.320 2.457 -5.345 1.00 4.15 34 MET A C 10
ATOM 15696 O O . MET A 1 34 ? 8.856 3.526 -5.736 1.00 23.04 34 MET A O 10
ATOM 15710 N N . CYS A 1 35 ? 10.099 2.392 -4.255 1.00 62.32 35 CYS A N 10
ATOM 15711 C CA . CYS A 1 35 ? 10.490 3.639 -3.601 1.00 10.41 35 CYS A CA 10
ATOM 15712 C C . CYS A 1 35 ? 11.340 4.486 -4.565 1.00 3.22 35 CYS A C 10
ATOM 15713 O O . CYS A 1 35 ? 11.098 5.686 -4.693 1.00 35.53 35 CYS A O 10
ATOM 15721 N N . SER A 1 36 ? 12.245 3.863 -5.329 1.00 23.30 36 SER A N 10
ATOM 15722 C CA . SER A 1 36 ? 13.056 4.526 -6.349 1.00 71.11 36 SER A CA 10
ATOM 15723 C C . SER A 1 36 ? 12.244 5.108 -7.522 1.00 52.40 36 SER A C 10
ATOM 15724 O O . SER A 1 36 ? 12.778 5.946 -8.249 1.00 31.21 36 SER A O 10
ATOM 15732 N N . THR A 1 37 ? 10.987 4.704 -7.731 1.00 1.30 37 THR A N 10
ATOM 15733 C CA . THR A 1 37 ? 10.096 5.282 -8.738 1.00 24.34 37 THR A CA 10
ATOM 15734 C C . THR A 1 37 ? 9.653 6.705 -8.350 1.00 35.53 37 THR A C 10
ATOM 15735 O O . THR A 1 37 ? 9.426 7.540 -9.227 1.00 21.11 37 THR A O 10
ATOM 15746 N N . TYR A 1 38 ? 9.514 6.994 -7.052 1.00 72.01 38 TYR A N 10
ATOM 15747 C CA . TYR A 1 38 ? 8.887 8.226 -6.560 1.00 41.11 38 TYR A CA 10
ATOM 15748 C C . TYR A 1 38 ? 9.867 9.100 -5.779 1.00 41.32 38 TYR A C 10
ATOM 15749 O O . TYR A 1 38 ? 9.506 10.184 -5.323 1.00 15.51 38 TYR A O 10
ATOM 15767 N N . ALA A 1 39 ? 11.098 8.628 -5.616 1.00 25.13 39 ALA A N 10
ATOM 15768 C CA . ALA A 1 39 ? 12.165 9.301 -4.914 1.00 44.04 39 ALA A CA 10
ATOM 15769 C C . ALA A 1 39 ? 12.869 10.305 -5.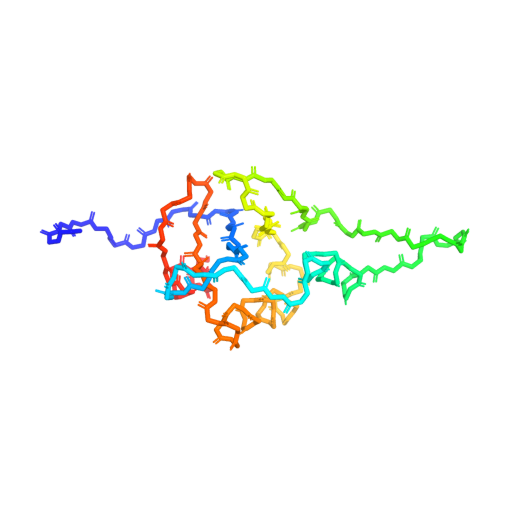831 1.00 10.45 39 ALA A C 10
ATOM 15770 O O . ALA A 1 39 ? 12.510 10.477 -6.996 1.00 33.23 39 ALA A O 10
ATOM 15777 N N . SER A 1 40 ? 13.900 10.961 -5.302 1.00 12.04 40 SER A N 10
ATOM 15778 C CA . SER A 1 40 ? 14.682 11.945 -6.038 1.00 71.44 40 SER A CA 10
ATOM 15779 C C . SER A 1 40 ? 16.117 11.971 -5.526 1.00 63.10 40 SER A C 10
ATOM 15780 O O . SER A 1 40 ? 16.401 11.468 -4.441 1.00 60.01 40 SER A O 10
ATOM 15788 N N . PHE A 1 41 ? 17.040 12.536 -6.303 1.00 65.32 41 PHE A N 10
ATOM 15789 C CA . PHE A 1 41 ? 18.356 12.919 -5.812 1.00 64.11 41 PHE A CA 10
ATOM 15790 C C . PHE A 1 41 ? 18.249 14.130 -4.905 1.00 41.43 41 PHE A C 10
ATOM 15791 O O . PHE A 1 41 ? 17.509 15.076 -5.206 1.00 74.21 41 PHE A O 10
ATOM 15808 N N . GLY A 1 42 ? 19.024 14.096 -3.823 1.00 0.44 42 GLY A N 10
ATOM 15809 C CA . GLY A 1 42 ? 19.022 15.136 -2.816 1.00 73.00 42 GLY A CA 10
ATOM 15810 C C . GLY A 1 42 ? 20.084 16.188 -3.099 1.00 72.42 42 GLY A C 10
ATOM 15811 O O . GLY A 1 42 ? 20.763 16.153 -4.133 1.00 4.31 42 GLY A O 10
ATOM 15815 N N . ALA A 1 43 ? 20.267 17.099 -2.144 1.00 42.23 43 ALA A N 10
ATOM 15816 C CA . ALA A 1 43 ? 21.382 18.034 -2.129 1.00 50.43 43 ALA A CA 10
ATOM 15817 C C . ALA A 1 43 ? 22.718 17.283 -2.110 1.00 72.15 43 ALA A C 10
ATOM 15818 O O . ALA A 1 43 ? 23.706 17.812 -2.608 1.00 51.23 43 ALA A O 10
ATOM 15825 N N . ASP A 1 44 ? 22.745 16.049 -1.592 1.00 51.33 44 ASP A N 10
ATOM 15826 C CA . ASP A 1 44 ? 23.943 15.211 -1.488 1.00 41.32 44 ASP A CA 10
ATOM 15827 C C . ASP A 1 44 ? 24.207 14.352 -2.732 1.00 51.22 44 ASP A C 10
ATOM 15828 O O . ASP A 1 44 ? 25.182 13.606 -2.783 1.00 51.02 44 ASP A O 10
ATOM 15837 N N . ARG A 1 45 ? 23.348 14.459 -3.753 1.00 71.05 45 ARG A N 10
ATOM 15838 C CA . ARG A 1 45 ? 23.407 13.711 -5.011 1.00 62.05 45 ARG A CA 10
ATOM 15839 C C . ARG A 1 45 ? 23.656 12.206 -4.806 1.00 50.14 45 ARG A C 10
ATOM 15840 O O . ARG A 1 45 ? 24.588 11.644 -5.382 1.00 63.04 45 ARG A O 10
ATOM 15861 N N . LYS A 1 46 ? 22.803 11.526 -4.030 1.00 21.12 46 LYS A N 10
ATOM 15862 C CA . LYS A 1 46 ? 22.952 10.087 -3.753 1.00 43.20 46 LYS A CA 10
ATOM 15863 C C . LYS A 1 46 ? 21.621 9.348 -3.656 1.00 44.23 46 LYS A C 10
ATOM 15864 O O . LYS A 1 46 ? 21.528 8.265 -3.078 1.00 4.14 46 LYS A O 10
ATOM 15883 N N . LEU A 1 47 ? 20.593 9.900 -4.290 1.00 4.10 47 LEU A N 10
ATOM 15884 C CA . LEU A 1 47 ? 19.192 9.543 -4.103 1.00 14.23 47 LEU A CA 10
ATOM 15885 C C . LEU A 1 47 ? 18.755 9.769 -2.643 1.00 44.35 47 LEU A C 10
ATOM 15886 O O . LEU A 1 47 ? 19.577 9.910 -1.735 1.00 74.54 47 LEU A O 10
ATOM 15902 N N . ARG A 1 48 ? 17.455 9.911 -2.420 1.00 22.02 48 ARG A N 10
ATOM 15903 C CA . ARG A 1 48 ? 16.826 10.070 -1.124 1.00 52.55 48 ARG A CA 10
ATOM 15904 C C . ARG A 1 48 ? 15.396 9.586 -1.288 1.00 5.34 48 ARG A C 10
ATOM 15905 O O . ARG A 1 48 ? 14.620 10.186 -2.033 1.00 64.13 48 ARG A O 10
ATOM 15926 N N . TYR A 1 49 ? 15.057 8.465 -0.659 1.00 4.40 49 TYR A N 10
ATOM 15927 C CA . TYR A 1 49 ? 13.689 7.972 -0.665 1.00 31.11 49 TYR A CA 10
ATOM 15928 C C . TYR A 1 49 ? 12.791 8.962 0.084 1.00 43.41 49 TYR A C 10
ATOM 15929 O O . TYR A 1 49 ? 13.161 9.462 1.148 1.00 13.21 49 TYR A O 10
ATOM 15947 N N . SER A 1 50 ? 11.631 9.272 -0.490 1.00 21.55 50 SER A N 10
ATOM 15948 C CA . SER A 1 50 ? 10.610 10.145 0.077 1.00 21.14 50 SER A CA 10
ATOM 15949 C C . SER A 1 50 ? 9.983 9.544 1.350 1.00 23.43 50 SER A C 10
ATOM 15950 O O . SER A 1 50 ? 10.143 8.351 1.623 1.00 43.34 50 SER A O 10
ATOM 15958 N N . PRO A 1 51 ? 9.261 10.354 2.145 1.00 11.11 51 PRO A N 10
ATOM 15959 C CA . PRO A 1 51 ? 8.624 9.907 3.379 1.00 24.23 51 PRO A CA 10
ATOM 15960 C C . PRO A 1 51 ? 7.534 8.859 3.146 1.00 4.40 51 PRO A C 10
ATOM 15961 O O . PRO A 1 51 ? 7.351 7.991 3.999 1.00 63.43 51 PRO A O 10
ATOM 15972 N N . TYR A 1 52 ? 6.809 8.933 2.027 1.00 71.34 52 TYR A N 10
ATOM 15973 C CA . TYR A 1 52 ? 5.505 8.292 1.889 1.00 62.44 52 TYR A CA 10
ATOM 15974 C C . TYR A 1 52 ? 5.574 6.846 1.391 1.00 72.13 52 TYR A C 10
ATOM 15975 O O . TYR A 1 52 ? 4.550 6.315 0.961 1.00 42.54 52 TYR A O 10
ATOM 15993 N N . LEU A 1 53 ? 6.757 6.225 1.364 1.00 50.01 53 LEU A N 10
ATOM 15994 C CA . LEU A 1 53 ? 7.006 4.970 0.659 1.00 55.01 53 LEU A CA 10
ATOM 15995 C C . LEU A 1 53 ? 8.183 4.261 1.330 1.00 62.42 53 LEU A C 10
ATOM 15996 O O . LEU A 1 53 ? 9.328 4.640 1.078 1.00 41.33 53 LEU A O 10
ATOM 16012 N N . LYS A 1 54 ? 7.932 3.287 2.219 1.00 63.10 54 LYS A N 10
ATOM 16013 C CA . LYS A 1 54 ? 8.999 2.652 3.012 1.00 15.32 54 LYS A CA 10
ATOM 16014 C C . LYS A 1 54 ? 8.813 1.136 3.149 1.00 40.33 54 LYS A C 10
ATOM 16015 O O . LYS A 1 54 ? 7.675 0.664 3.225 1.00 31.32 54 LYS A O 10
ATOM 16034 N N . PRO A 1 55 ? 9.901 0.353 3.243 1.00 50.30 55 PRO A N 10
ATOM 16035 C CA . PRO A 1 55 ? 9.844 -1.088 3.464 1.00 43.54 55 PRO A CA 10
ATOM 16036 C C . PRO A 1 55 ? 9.444 -1.409 4.904 1.00 34.05 55 PRO A C 10
ATOM 16037 O O . PRO A 1 55 ? 9.505 -0.550 5.793 1.00 34.20 55 PRO A O 10
ATOM 16048 N N . ARG A 1 56 ? 9.104 -2.674 5.143 1.00 23.22 56 ARG A N 10
ATOM 16049 C CA . ARG A 1 56 ? 8.924 -3.306 6.452 1.00 71.25 56 ARG A CA 10
ATOM 16050 C C . ARG A 1 56 ? 9.578 -4.691 6.392 1.00 11.05 56 ARG A C 10
ATOM 16051 O O . ARG A 1 56 ? 10.435 -4.950 5.549 1.00 44.35 56 ARG A O 10
ATOM 16072 N N . VAL A 1 57 ? 9.254 -5.550 7.351 1.00 63.10 57 VAL A N 10
ATOM 16073 C CA . VAL A 1 57 ? 9.032 -6.971 7.128 1.00 25.12 57 VAL A CA 10
ATOM 16074 C C . VAL A 1 57 ? 7.683 -7.246 7.798 1.00 40.02 57 VAL A C 10
ATOM 16075 O O . VAL A 1 57 ? 7.425 -6.679 8.867 1.00 15.00 57 VAL A O 10
ATOM 16088 N N . ILE A 1 58 ? 6.842 -8.095 7.206 1.00 34.44 58 ILE A N 10
ATOM 16089 C CA . ILE A 1 58 ? 5.658 -8.664 7.853 1.00 21.11 58 ILE A CA 10
ATOM 16090 C C . ILE A 1 58 ? 5.690 -10.140 7.484 1.00 1.02 58 ILE A C 10
ATOM 16091 O O . ILE A 1 58 ? 5.749 -10.472 6.307 1.00 62.21 58 ILE A O 10
ATOM 16107 N N . GLU A 1 59 ? 5.734 -11.037 8.466 1.00 1.31 59 GLU A N 10
ATOM 16108 C CA . GLU A 1 59 ? 5.710 -12.496 8.273 1.00 43.11 59 GLU A CA 10
ATOM 16109 C C . GLU A 1 59 ? 6.875 -13.016 7.400 1.00 25.04 59 GLU A C 10
ATOM 16110 O O . GLU A 1 59 ? 6.892 -14.171 6.984 1.00 3.22 59 GLU A O 10
ATOM 16122 N N . GLY A 1 60 ? 7.890 -12.183 7.157 1.00 45.12 60 GLY A N 10
ATOM 16123 C CA . GLY A 1 60 ? 9.055 -12.474 6.322 1.00 1.34 60 GLY A CA 10
ATOM 16124 C C . GLY A 1 60 ? 8.975 -11.803 4.947 1.00 72.14 60 GLY A C 10
ATOM 16125 O O . GLY A 1 60 ? 9.994 -11.667 4.265 1.00 51.22 60 GLY A O 10
ATOM 16129 N N . VAL A 1 61 ? 7.798 -11.325 4.537 1.00 43.11 61 VAL A N 10
ATOM 16130 C CA . VAL A 1 61 ? 7.625 -10.690 3.242 1.00 63.02 61 VAL A CA 10
ATOM 16131 C C . VAL A 1 61 ? 8.257 -9.296 3.335 1.00 71.41 61 VAL A C 10
ATOM 16132 O O . VAL A 1 61 ? 8.282 -8.706 4.419 1.00 73.35 61 VAL A O 10
ATOM 16145 N N . ARG A 1 62 ? 8.724 -8.756 2.205 1.00 50.23 62 ARG A N 10
ATOM 16146 C CA . ARG A 1 62 ? 9.325 -7.425 2.174 1.00 32.10 62 ARG A CA 10
ATOM 16147 C C . ARG A 1 62 ? 8.288 -6.377 2.607 1.00 64.20 62 ARG A C 10
ATOM 16148 O O . ARG A 1 62 ? 8.517 -5.642 3.562 1.00 15.51 62 ARG A O 10
ATOM 16169 N N . CYS A 1 63 ? 7.115 -6.378 1.954 1.00 23.22 63 CYS A N 10
ATOM 16170 C CA . CYS A 1 63 ? 6.030 -5.399 2.116 1.00 61.52 63 CYS A CA 10
ATOM 16171 C C . CYS A 1 63 ? 6.474 -3.970 1.742 1.00 43.12 63 CYS A C 10
ATOM 16172 O O . CYS A 1 63 ? 7.660 -3.645 1.750 1.00 1.14 63 CYS A O 10
ATOM 16180 N N . LEU A 1 64 ? 5.517 -3.100 1.403 1.00 64.00 64 LEU A N 10
ATOM 16181 C CA . LEU A 1 64 ? 5.784 -1.728 0.971 1.00 5.01 64 LEU A CA 10
ATOM 16182 C C . LEU A 1 64 ? 4.680 -0.814 1.507 1.00 75.22 64 LEU A C 10
ATOM 16183 O O . LEU A 1 64 ? 3.525 -0.967 1.120 1.00 14.42 64 LEU A O 10
ATOM 16199 N N . ALA A 1 65 ? 5.001 0.056 2.466 1.00 73.54 65 ALA A N 10
ATOM 16200 C CA . ALA A 1 65 ? 4.056 0.986 3.086 1.00 53.13 65 ALA A CA 10
ATOM 16201 C C . ALA A 1 65 ? 3.777 2.144 2.117 1.00 23.02 65 ALA A C 10
ATOM 16202 O O . ALA A 1 65 ? 4.696 2.527 1.389 1.00 33.12 65 ALA A O 10
ATOM 16209 N N . VAL A 1 66 ? 2.584 2.748 2.153 1.00 62.21 66 VAL A N 10
ATOM 16210 C CA . VAL A 1 66 ? 2.245 3.946 1.378 1.00 61.33 66 VAL A CA 10
ATOM 16211 C C . VAL A 1 66 ? 1.462 4.895 2.307 1.00 71.54 66 VAL A C 10
ATOM 16212 O O . VAL A 1 66 ? 0.337 4.577 2.698 1.00 22.31 66 VAL A O 10
ATOM 16225 N N . ASP A 1 67 ? 2.069 6.014 2.712 1.00 32.15 67 ASP A N 10
ATOM 16226 C CA . ASP A 1 67 ? 1.450 7.050 3.577 1.00 61.55 67 ASP A CA 10
ATOM 16227 C C . ASP A 1 67 ? 0.343 7.750 2.783 1.00 45.32 67 ASP A C 10
ATOM 16228 O O . ASP A 1 67 ? 0.574 8.134 1.631 1.00 64.05 67 ASP A O 10
ATOM 16237 N N . LEU A 1 68 ? -0.852 7.917 3.363 1.00 72.42 68 LEU A N 10
ATOM 16238 C CA . LEU A 1 68 ? -2.031 8.494 2.706 1.00 51.44 68 LEU A CA 10
ATOM 16239 C C . LEU A 1 68 ? -1.853 9.969 2.319 1.00 22.44 68 LEU A C 10
ATOM 16240 O O . LEU A 1 68 ? -2.643 10.510 1.542 1.00 34.13 68 LEU A O 10
ATOM 16256 N N . LYS A 1 69 ? -0.821 10.635 2.839 1.00 5.54 69 LYS A N 10
ATOM 16257 C CA . LYS A 1 69 ? -0.542 12.040 2.538 1.00 60.42 69 LYS A CA 10
ATOM 16258 C C . LYS A 1 69 ? -0.189 12.208 1.072 1.00 3.13 69 LYS A C 10
ATOM 16259 O O . LYS A 1 69 ? -0.538 13.237 0.513 1.00 72.34 69 LYS A O 10
ATOM 16278 N N . LEU A 1 70 ? 0.466 11.237 0.426 1.00 11.22 70 LEU A N 10
ATOM 16279 C CA . LEU A 1 70 ? 0.761 11.347 -1.004 1.00 33.10 70 LEU A CA 10
ATOM 16280 C C . LEU A 1 70 ? -0.529 11.593 -1.779 1.00 73.52 70 LEU A C 10
ATOM 16281 O O . LEU A 1 70 ? -0.545 12.442 -2.666 1.00 53.35 70 LEU A O 10
ATOM 16297 N N . LYS A 1 71 ? -1.612 10.868 -1.486 1.00 73.54 71 LYS A N 10
ATOM 16298 C CA . LYS A 1 71 ? -2.837 10.910 -2.298 1.00 64.32 71 LYS A CA 10
ATOM 16299 C C . LYS A 1 71 ? -3.503 12.309 -2.200 1.00 23.33 71 LYS A C 10
ATOM 16300 O O . LYS A 1 71 ? -4.449 12.617 -2.914 1.00 64.12 71 LYS A O 10
ATOM 16319 N N . ASP A 1 72 ? -3.009 13.170 -1.312 1.00 70.20 72 ASP A N 10
ATOM 16320 C CA . ASP A 1 72 ? -3.385 14.580 -1.114 1.00 30.12 72 ASP A CA 10
ATOM 16321 C C . ASP A 1 72 ? -2.641 15.515 -2.079 1.00 63.21 72 ASP A C 10
ATOM 16322 O O . ASP A 1 72 ? -3.042 16.665 -2.251 1.00 73.44 72 ASP A O 10
ATOM 16331 N N . THR A 1 73 ? -1.542 15.050 -2.683 1.00 22.44 73 THR A N 10
ATOM 16332 C CA . THR A 1 73 ? -0.544 15.848 -3.405 1.00 23.52 73 THR A CA 10
ATOM 16333 C C . THR A 1 73 ? -0.257 15.287 -4.815 1.00 21.22 73 THR A C 10
ATOM 16334 O O . THR A 1 73 ? -0.454 16.025 -5.786 1.00 73.22 73 THR A O 10
ATOM 16345 N N . ASN A 1 74 ? 0.157 14.017 -4.984 1.00 30.04 74 ASN A N 10
ATOM 16346 C CA . ASN A 1 74 ? 0.477 13.456 -6.320 1.00 55.12 74 ASN A CA 10
ATOM 16347 C C . ASN A 1 74 ? -0.248 12.126 -6.546 1.00 21.51 74 ASN A C 10
ATOM 16348 O O . ASN A 1 74 ? 0.386 11.081 -6.719 1.00 53.30 74 ASN A O 10
ATOM 16359 N N . PRO A 1 75 ? -1.585 12.103 -6.571 1.00 14.14 75 PRO A N 10
ATOM 16360 C CA . PRO A 1 75 ? -2.319 10.864 -6.317 1.00 53.55 75 PRO A CA 10
ATOM 16361 C C . PRO A 1 75 ? -2.240 9.861 -7.471 1.00 1.11 75 PRO A C 10
ATOM 16362 O O . PRO A 1 75 ? -2.514 8.677 -7.271 1.00 4.23 75 PRO A O 10
ATOM 16373 N N . GLU A 1 76 ? -1.830 10.313 -8.654 1.00 54.34 76 GLU A N 10
ATOM 16374 C CA . GLU A 1 76 ? -1.542 9.502 -9.829 1.00 4.11 76 GLU A CA 10
ATOM 16375 C C . GLU A 1 76 ? -0.573 8.362 -9.490 1.00 5.01 76 GLU A C 10
ATOM 16376 O O . GLU A 1 76 ? -0.758 7.228 -9.935 1.00 72.55 76 GLU A O 10
ATOM 16388 N N . GLY A 1 77 ? 0.414 8.650 -8.638 1.00 32.44 77 GLY A N 10
ATOM 16389 C CA . GLY A 1 77 ? 1.430 7.691 -8.242 1.00 44.32 77 GLY A CA 10
ATOM 16390 C C . GLY A 1 77 ? 0.861 6.636 -7.306 1.00 43.04 77 GLY A C 10
ATOM 16391 O O . GLY A 1 77 ? 1.187 5.456 -7.404 1.00 12.05 77 GLY A O 10
ATOM 16395 N N . PHE A 1 78 ? -0.011 7.047 -6.386 1.00 0.24 78 PHE A N 10
ATOM 16396 C CA . PHE A 1 78 ? -0.709 6.121 -5.503 1.00 63.03 78 PHE A CA 10
ATOM 16397 C C . PHE A 1 78 ? -1.604 5.182 -6.305 1.00 41.54 78 PHE A C 10
ATOM 16398 O O . PHE A 1 78 ? -1.601 3.973 -6.084 1.00 11.13 78 PHE A O 10
ATOM 16415 N N . ASN A 1 79 ? -2.345 5.749 -7.258 1.00 25.43 79 ASN A N 10
ATOM 16416 C CA . ASN A 1 79 ? -3.242 5.022 -8.140 1.00 72.03 79 ASN A CA 10
ATOM 16417 C C . ASN A 1 79 ? -2.504 3.879 -8.842 1.00 72.55 79 ASN A C 10
ATOM 16418 O O . ASN A 1 79 ? -3.035 2.763 -8.878 1.00 73.22 79 ASN A O 10
ATOM 16429 N N . GLN A 1 80 ? -1.291 4.122 -9.362 1.00 11.33 80 GLN A N 10
ATOM 16430 C CA . GLN A 1 80 ? -0.466 3.083 -9.970 1.00 73.12 80 GLN A CA 10
ATOM 16431 C C . GLN A 1 80 ? -0.017 2.037 -8.953 1.00 74.32 80 GLN A C 10
ATOM 16432 O O . GLN A 1 80 ? -0.058 0.849 -9.263 1.00 65.43 80 GLN A O 10
ATOM 16446 N N . LEU A 1 81 ? 0.410 2.443 -7.754 1.00 15.53 81 LEU A N 10
ATOM 16447 C CA . LEU A 1 81 ? 0.894 1.509 -6.743 1.00 53.40 81 LEU A CA 10
ATOM 16448 C C . LEU A 1 81 ? -0.200 0.522 -6.366 1.00 64.00 81 LEU A C 10
ATOM 16449 O O . LEU A 1 81 ? 0.066 -0.676 -6.240 1.00 43.43 81 LEU A O 10
ATOM 16465 N N . MET A 1 82 ? -1.435 1.010 -6.218 1.00 61.55 82 MET A N 10
ATOM 16466 C CA . MET A 1 82 ? -2.550 0.114 -5.975 1.00 45.02 82 MET A CA 10
ATOM 16467 C C . MET A 1 82 ? -2.732 -0.849 -7.146 1.00 54.11 82 MET A C 10
ATOM 16468 O O . MET A 1 82 ? -3.102 -2.004 -6.933 1.00 51.42 82 MET A O 10
ATOM 16482 N N . HIS A 1 83 ? -2.494 -0.396 -8.383 1.00 31.42 83 HIS A N 10
ATOM 16483 C CA . HIS A 1 83 ? -2.729 -1.216 -9.561 1.00 13.03 83 HIS A CA 10
ATOM 16484 C C . HIS A 1 83 ? -1.700 -2.328 -9.616 1.00 20.14 83 HIS A C 10
ATOM 16485 O O . HIS A 1 83 ? -2.090 -3.470 -9.772 1.00 32.33 83 HIS A O 10
ATOM 16499 N N . PHE A 1 84 ? -0.419 -2.026 -9.392 1.00 70.32 84 PHE A N 10
ATOM 16500 C CA . PHE A 1 84 ? 0.653 -3.006 -9.243 1.00 72.32 84 PHE A CA 10
ATOM 16501 C C . PHE A 1 84 ? 0.259 -4.117 -8.268 1.00 35.35 84 PHE A C 10
ATOM 16502 O O . PHE A 1 84 ? 0.481 -5.296 -8.561 1.00 60.25 84 PHE A O 10
ATOM 16519 N N . ALA A 1 85 ? -0.316 -3.764 -7.112 1.00 40.42 85 ALA A N 10
ATOM 16520 C CA . ALA A 1 85 ? -0.774 -4.751 -6.144 1.00 62.31 85 ALA A CA 10
ATOM 16521 C C . ALA A 1 85 ? -1.936 -5.567 -6.691 1.00 72.44 85 ALA A C 10
ATOM 16522 O O . ALA A 1 85 ? -1.907 -6.800 -6.668 1.00 22.04 85 ALA A O 10
ATOM 16529 N N . THR A 1 86 ? -2.953 -4.870 -7.180 1.00 52.13 86 THR A N 10
ATOM 16530 C CA . THR A 1 86 ? -4.186 -5.457 -7.663 1.00 42.12 86 THR A CA 10
ATOM 16531 C C . THR A 1 86 ? -3.935 -6.354 -8.875 1.00 12.21 86 THR A C 10
ATOM 16532 O O . THR A 1 86 ? -4.651 -7.331 -9.044 1.00 3.13 86 THR A O 10
ATOM 16543 N N . GLU A 1 87 ? -2.940 -6.056 -9.710 1.00 52.25 87 GLU A N 10
ATOM 16544 C CA . GLU A 1 87 ? -2.674 -6.805 -10.920 1.00 30.22 87 GLU A CA 10
ATOM 16545 C C . GLU A 1 87 ? -2.119 -8.175 -10.554 1.00 34.33 87 GLU A C 10
ATOM 16546 O O . GLU A 1 87 ? -2.586 -9.174 -11.100 1.00 1.43 87 GLU A O 10
ATOM 16558 N N . ASN A 1 88 ? -1.148 -8.249 -9.629 1.00 13.45 88 ASN A N 10
ATOM 16559 C CA . ASN A 1 88 ? -0.475 -9.513 -9.400 1.00 1.03 88 ASN A CA 10
ATOM 16560 C C . ASN A 1 88 ? -1.097 -10.223 -8.188 1.00 63.25 88 ASN A C 10
ATOM 16561 O O . ASN A 1 88 ? -0.816 -11.398 -7.945 1.00 72.45 88 ASN A O 10
ATOM 16572 N N . GLN A 1 89 ? -1.997 -9.527 -7.474 1.00 5.31 89 GLN A N 10
ATOM 16573 C CA . GLN A 1 89 ? -2.848 -9.937 -6.358 1.00 13.11 89 GLN A CA 10
ATOM 16574 C C . GLN A 1 89 ? -2.073 -10.072 -5.044 1.00 33.35 89 GLN A C 10
ATOM 16575 O O . GLN A 1 89 ? -2.305 -10.982 -4.249 1.00 61.24 89 GLN A O 10
ATOM 16589 N N . LEU A 1 90 ? -1.125 -9.168 -4.810 1.00 53.55 90 LEU A N 10
ATOM 16590 C CA . LEU A 1 90 ? -0.124 -9.156 -3.756 1.00 43.01 90 LEU A CA 10
ATOM 16591 C C . LEU A 1 90 ? -0.589 -8.802 -2.363 1.00 51.34 90 LEU A C 10
ATOM 16592 O O . LEU A 1 90 ? 0.236 -8.388 -1.566 1.00 45.32 90 LEU A O 10
ATOM 16608 N N . ASN A 1 91 ? -1.867 -8.979 -2.103 1.00 55.42 91 ASN A N 10
ATOM 16609 C CA . ASN A 1 91 ? -2.580 -8.670 -0.868 1.00 74.05 91 ASN A CA 10
ATOM 16610 C C . ASN A 1 91 ? -2.370 -7.241 -0.355 1.00 31.02 91 ASN A C 10
ATOM 16611 O O . ASN A 1 91 ? -1.283 -6.835 0.064 1.00 30.04 91 ASN A O 10
ATOM 16622 N N . ILE A 1 92 ? -3.428 -6.448 -0.389 1.00 43.32 92 ILE A N 10
ATOM 16623 C CA . ILE A 1 92 ? -3.412 -5.107 0.148 1.00 11.43 92 ILE A CA 10
ATOM 16624 C C . ILE A 1 92 ? -3.705 -5.244 1.635 1.00 3.31 92 ILE A C 10
ATOM 16625 O O . ILE A 1 92 ? -4.859 -5.332 2.045 1.00 62.41 92 ILE A O 10
ATOM 16641 N N . LEU A 1 93 ? -2.658 -5.268 2.452 1.00 52.10 93 LEU A N 10
ATOM 16642 C CA . LEU A 1 93 ? -2.792 -5.003 3.865 1.00 30.13 93 LEU A CA 10
ATOM 16643 C C . LEU A 1 93 ? -3.038 -3.508 4.079 1.00 62.02 93 LEU A C 10
ATOM 16644 O O . LEU A 1 93 ? -2.919 -2.664 3.181 1.00 44.43 93 LEU A O 10
ATOM 16660 N N . ASP A 1 94 ? -3.325 -3.200 5.330 1.00 53.24 94 ASP A N 10
ATOM 16661 C CA . ASP A 1 94 ? -3.432 -1.848 5.877 1.00 62.22 94 ASP A CA 10
ATOM 16662 C C . ASP A 1 94 ? -2.428 -1.724 7.018 1.00 12.02 94 ASP A C 10
ATOM 16663 O O . ASP A 1 94 ? -1.562 -2.591 7.184 1.00 11.10 94 ASP A O 10
ATOM 16672 N N . ALA A 1 95 ? -2.536 -0.656 7.803 1.00 44.02 95 ALA A N 10
ATOM 16673 C CA . ALA A 1 95 ? -1.489 -0.229 8.731 1.00 55.14 95 ALA A CA 10
ATOM 16674 C C . ALA A 1 95 ? -1.100 -1.314 9.733 1.00 33.32 95 ALA A C 10
ATOM 16675 O O . ALA A 1 95 ? 0.080 -1.456 10.063 1.00 5.45 95 ALA A O 10
ATOM 16682 N N . GLU A 1 96 ? -2.075 -2.071 10.244 1.00 2.42 96 GLU A N 10
ATOM 16683 C CA . GLU A 1 96 ? -1.808 -3.092 11.248 1.00 24.34 96 GLU A CA 10
ATOM 16684 C C . GLU A 1 96 ? -1.299 -4.387 10.609 1.00 4.40 96 GLU A C 10
ATOM 16685 O O . GLU A 1 96 ? -0.674 -5.198 11.291 1.00 52.31 96 GLU A O 10
ATOM 16697 N N . GLY A 1 97 ? -1.507 -4.559 9.304 1.00 62.41 97 GLY A N 10
ATOM 16698 C CA . GLY A 1 97 ? -1.189 -5.756 8.543 1.00 74.33 97 GLY A CA 10
ATOM 16699 C C . GLY A 1 97 ? -2.399 -6.671 8.326 1.00 64.22 97 GLY A C 10
ATOM 16700 O O . GLY A 1 97 ? -2.219 -7.820 7.935 1.00 52.40 97 GLY A O 10
ATOM 16704 N N . ASN A 1 98 ? -3.623 -6.206 8.569 1.00 34.01 98 ASN A N 10
ATOM 16705 C CA . ASN A 1 98 ? -4.861 -6.919 8.232 1.00 12.13 98 ASN A CA 10
ATOM 16706 C C . ASN A 1 98 ? -5.155 -6.692 6.745 1.00 33.22 98 ASN A C 10
ATOM 16707 O O . ASN A 1 98 ? -4.962 -5.571 6.269 1.00 3.14 98 ASN A O 10
ATOM 16718 N N . SER A 1 99 ? -5.625 -7.715 6.024 1.00 63.02 99 SER A N 10
ATOM 16719 C CA . SER A 1 99 ? -5.928 -7.664 4.591 1.00 72.23 99 SER A CA 10
ATOM 16720 C C . SER A 1 99 ? -7.230 -6.874 4.346 1.00 70.52 99 SER A C 10
ATOM 16721 O O . SER A 1 99 ? -8.308 -7.291 4.788 1.00 31.05 99 SER A O 10
ATOM 16729 N N . ILE A 1 100 ? -7.162 -5.777 3.596 1.00 44.34 100 ILE A N 10
ATOM 16730 C CA . ILE A 1 100 ? -8.285 -4.960 3.127 1.00 11.22 100 ILE A CA 10
ATOM 16731 C C . ILE A 1 100 ? -8.397 -5.074 1.596 1.00 61.42 100 ILE A C 10
ATOM 16732 O O . ILE A 1 100 ? -7.726 -5.899 0.970 1.00 10.30 100 ILE A O 10
ATOM 16748 N N . ASP A 1 101 ? -9.285 -4.283 0.990 1.00 52.11 101 ASP A N 10
ATOM 16749 C CA . ASP A 1 101 ? -9.423 -4.118 -0.455 1.00 53.41 101 ASP A CA 10
ATOM 16750 C C . ASP A 1 101 ? -8.938 -2.718 -0.810 1.00 14.40 101 ASP A C 10
ATOM 16751 O O . ASP A 1 101 ? -8.957 -1.816 0.023 1.00 12.12 101 ASP A O 10
ATOM 16760 N N . ALA A 1 102 ? -8.592 -2.520 -2.080 1.00 44.35 102 ALA A N 10
ATOM 16761 C CA . ALA A 1 102 ? -8.108 -1.247 -2.619 1.00 71.11 102 ALA A CA 10
ATOM 16762 C C . ALA A 1 102 ? -9.197 -0.184 -2.593 1.00 13.30 102 ALA A C 10
ATOM 16763 O O . ALA A 1 102 ? -8.923 0.997 -2.378 1.00 3.43 102 ALA A O 10
ATOM 16770 N N . ALA A 1 103 ? -10.432 -0.617 -2.852 1.00 74.32 103 ALA A N 10
ATOM 16771 C CA . ALA A 1 103 ? -11.581 0.258 -2.939 1.00 32.50 103 ALA A CA 10
ATOM 16772 C C . ALA A 1 103 ? -11.763 1.029 -1.637 1.00 50.42 103 ALA A C 10
ATOM 16773 O O . ALA A 1 103 ? -12.090 2.205 -1.694 1.00 24.52 103 ALA A O 10
ATOM 16780 N N . GLN A 1 104 ? -11.476 0.401 -0.492 1.00 31.22 104 GLN A N 10
ATOM 16781 C CA . GLN A 1 104 ? -11.597 0.990 0.840 1.00 33.51 104 GLN A CA 10
ATOM 16782 C C . GLN A 1 104 ? -10.563 2.106 1.094 1.00 13.10 104 GLN A C 10
ATOM 16783 O O . GLN A 1 104 ? -10.566 2.715 2.164 1.00 1.23 104 GLN A O 10
ATOM 16797 N N . VAL A 1 105 ? -9.683 2.390 0.125 1.00 14.04 105 VAL A N 10
ATOM 16798 C CA . VAL A 1 105 ? -8.571 3.319 0.246 1.00 51.34 105 VAL A CA 10
ATOM 16799 C C . VAL A 1 105 ? -8.744 4.476 -0.733 1.00 71.14 105 VAL A C 10
ATOM 16800 O O . VAL A 1 105 ? -8.875 5.624 -0.321 1.00 12.45 105 VAL A O 10
ATOM 16813 N N . THR A 1 106 ? -8.746 4.223 -2.043 1.00 23.30 106 THR A N 10
ATOM 16814 C CA . THR A 1 106 ? -8.848 5.313 -3.017 1.00 63.51 106 THR A CA 10
ATOM 16815 C C . THR A 1 106 ? -10.291 5.801 -3.209 1.00 25.33 106 THR A C 10
ATOM 16816 O O . THR A 1 106 ? -10.585 6.449 -4.211 1.00 12.54 106 THR A O 10
ATOM 16827 N N . GLU A 1 107 ? -11.186 5.517 -2.264 1.00 43.21 107 GLU A N 10
ATOM 16828 C CA . GLU A 1 107 ? -12.504 6.127 -2.107 1.00 14.12 107 GLU A CA 10
ATOM 16829 C C . GLU A 1 107 ? -12.491 7.369 -1.205 1.00 64.12 107 GLU A C 10
ATOM 16830 O O . GLU A 1 107 ? -13.551 7.917 -0.899 1.00 25.23 107 GLU A O 10
ATOM 16842 N N . ILE A 1 108 ? -11.315 7.766 -0.727 1.00 21.33 108 ILE A N 10
ATOM 16843 C CA . ILE A 1 108 ? -11.119 8.859 0.219 1.00 51.12 108 ILE A CA 10
ATOM 16844 C C . ILE A 1 108 ? -10.969 10.121 -0.628 1.00 14.44 108 ILE A C 10
ATOM 16845 O O . ILE A 1 108 ? -11.967 10.566 -1.245 1.00 20.52 108 ILE A O 10
ATOM 16861 N N . GLY A 1 1 ? -26.935 -5.953 7.758 1.00 53.22 1 GLY A N 11
ATOM 16862 C CA . GLY A 1 1 ? -26.577 -5.947 9.181 1.00 42.34 1 GLY A CA 11
ATOM 16863 C C . GLY A 1 1 ? -25.421 -6.892 9.445 1.00 23.25 1 GLY A C 11
ATOM 16864 O O . GLY A 1 1 ? -25.539 -7.783 10.284 1.00 24.25 1 GLY A O 11
ATOM 16868 N N . MET A 1 2 ? -24.316 -6.725 8.721 1.00 62.20 2 MET A N 11
ATOM 16869 C CA . MET A 1 2 ? -23.099 -7.508 8.822 1.00 41.00 2 MET A CA 11
ATOM 16870 C C . MET A 1 2 ? -21.974 -6.507 9.079 1.00 15.33 2 MET A C 11
ATOM 16871 O O . MET A 1 2 ? -21.558 -6.334 10.227 1.00 12.02 2 MET A O 11
ATOM 16885 N N . GLY A 1 3 ? -21.555 -5.768 8.054 1.00 10.54 3 GLY A N 11
ATOM 16886 C CA . GLY A 1 3 ? -20.528 -4.751 8.161 1.00 64.41 3 GLY A CA 11
ATOM 16887 C C . GLY A 1 3 ? -20.163 -4.293 6.761 1.00 51.51 3 GLY A C 11
ATOM 16888 O O . GLY A 1 3 ? -21.020 -3.768 6.044 1.00 63.35 3 GLY A O 11
ATOM 16892 N N . THR A 1 4 ? -18.918 -4.515 6.350 1.00 1.11 4 THR A N 11
ATOM 16893 C CA . THR A 1 4 ? -18.345 -4.060 5.086 1.00 22.30 4 THR A CA 11
ATOM 16894 C C . THR A 1 4 ? -18.713 -2.590 4.806 1.00 74.44 4 THR A C 11
ATOM 16895 O O . THR A 1 4 ? -19.374 -2.297 3.810 1.00 62.44 4 THR A O 11
ATOM 16906 N N . THR A 1 5 ? -18.361 -1.673 5.708 1.00 72.31 5 THR A N 11
ATOM 16907 C CA . THR A 1 5 ? -18.862 -0.297 5.685 1.00 61.42 5 THR A CA 11
ATOM 16908 C C . THR A 1 5 ? -17.737 0.721 5.861 1.00 63.01 5 THR A C 11
ATOM 16909 O O . THR A 1 5 ? -17.973 1.855 6.269 1.00 52.53 5 THR A O 11
ATOM 16920 N N . GLU A 1 6 ? -16.506 0.318 5.546 1.00 11.25 6 GLU A N 11
ATOM 16921 C CA . GLU A 1 6 ? -15.397 1.227 5.258 1.00 4.22 6 GLU A CA 11
ATOM 16922 C C . GLU A 1 6 ? -14.966 2.104 6.448 1.00 61.53 6 GLU A C 11
ATOM 16923 O O . GLU A 1 6 ? -14.265 3.108 6.302 1.00 63.22 6 GLU A O 11
ATOM 16935 N N . LYS A 1 7 ? -15.401 1.724 7.639 1.00 51.41 7 LYS A N 11
ATOM 16936 C CA . LYS A 1 7 ? -15.080 2.336 8.924 1.00 64.31 7 LYS A CA 11
ATOM 16937 C C . LYS A 1 7 ? -13.642 2.010 9.305 1.00 44.30 7 LYS A C 11
ATOM 16938 O O . LYS A 1 7 ? -13.371 0.888 9.738 1.00 75.32 7 LYS A O 11
ATOM 16957 N N . SER A 1 8 ? -12.732 2.969 9.179 1.00 11.22 8 SER A N 11
ATOM 16958 C CA . SER A 1 8 ? -11.436 2.931 9.841 1.00 72.54 8 SER A CA 11
ATOM 16959 C C . SER A 1 8 ? -10.802 4.324 9.837 1.00 13.23 8 SER A C 11
ATOM 16960 O O . SER A 1 8 ? -11.206 5.213 9.081 1.00 61.12 8 SER A O 11
ATOM 16968 N N . GLY A 1 9 ? -9.753 4.498 10.638 1.00 41.53 9 GLY A N 11
ATOM 16969 C CA . GLY A 1 9 ? -8.929 5.698 10.684 1.00 65.20 9 GLY A CA 11
ATOM 16970 C C . GLY A 1 9 ? -7.524 5.420 10.158 1.00 62.53 9 GLY A C 11
ATOM 16971 O O . GLY A 1 9 ? -6.581 6.047 10.622 1.00 52.22 9 GLY A O 11
ATOM 16975 N N . ILE A 1 10 ? -7.363 4.445 9.260 1.00 33.04 10 ILE A N 11
ATOM 16976 C CA . ILE A 1 10 ? -6.089 3.997 8.715 1.00 62.51 10 ILE A CA 11
ATOM 16977 C C . ILE A 1 10 ? -5.454 5.116 7.877 1.00 31.11 10 ILE A C 11
ATOM 16978 O O . ILE A 1 10 ? -6.075 5.582 6.922 1.00 61.43 10 ILE A O 11
ATOM 16994 N N . LYS A 1 11 ? -4.201 5.486 8.176 1.00 43.44 11 LYS A N 11
ATOM 16995 C CA . LYS A 1 11 ? -3.374 6.410 7.391 1.00 12.44 11 LYS A CA 11
ATOM 16996 C C . LYS A 1 11 ? -2.076 5.787 6.870 1.00 3.15 11 LYS A C 11
ATOM 16997 O O . LYS A 1 11 ? -1.153 6.502 6.483 1.00 13.13 11 LYS A O 11
ATOM 17016 N N . GLU A 1 12 ? -1.974 4.470 6.814 1.00 62.05 12 GLU A N 11
ATOM 17017 C CA . GLU A 1 12 ? -0.864 3.788 6.157 1.00 2.45 12 GLU A CA 11
ATOM 17018 C C . GLU A 1 12 ? -1.389 2.441 5.673 1.00 2.30 12 GLU A C 11
ATOM 17019 O O . GLU A 1 12 ? -2.248 1.847 6.317 1.00 15.53 12 GLU A O 11
ATOM 17031 N N . ILE A 1 13 ? -0.884 1.943 4.551 1.00 2.14 13 ILE A N 11
ATOM 17032 C CA . ILE A 1 13 ? -1.185 0.613 4.044 1.00 62.55 13 ILE A CA 11
ATOM 17033 C C . ILE A 1 13 ? 0.140 -0.067 3.692 1.00 24.14 13 ILE A C 11
ATOM 17034 O O . ILE A 1 13 ? 1.205 0.569 3.695 1.00 64.41 13 ILE A O 11
ATOM 17050 N N . ILE A 1 14 ? 0.102 -1.364 3.396 1.00 10.42 14 ILE A N 11
ATOM 17051 C CA . ILE A 1 14 ? 1.290 -2.154 3.135 1.00 32.12 14 ILE A CA 11
ATOM 17052 C C . ILE A 1 14 ? 1.002 -3.048 1.941 1.00 40.00 14 ILE A C 11
ATOM 17053 O O . ILE A 1 14 ? 0.142 -3.924 2.002 1.00 74.24 14 ILE A O 11
ATOM 17069 N N . ILE A 1 15 ? 1.742 -2.850 0.853 1.00 45.54 15 ILE A N 11
ATOM 17070 C CA . ILE A 1 15 ? 1.695 -3.757 -0.282 1.00 24.23 15 ILE A CA 11
ATOM 17071 C C . ILE A 1 15 ? 2.436 -5.026 0.138 1.00 42.31 15 ILE A C 11
ATOM 17072 O O . ILE A 1 15 ? 3.676 -5.071 0.099 1.00 14.35 15 ILE A O 11
ATOM 17088 N N . GLN A 1 16 ? 1.706 -6.051 0.586 1.00 3.14 16 GLN A N 11
ATOM 17089 C CA . GLN A 1 16 ? 2.332 -7.325 0.848 1.00 61.45 16 GLN A CA 11
ATOM 17090 C C . GLN A 1 16 ? 2.837 -7.943 -0.445 1.00 74.35 16 GLN A C 11
ATOM 17091 O O . GLN A 1 16 ? 2.070 -8.505 -1.211 1.00 34.32 16 GLN A O 11
ATOM 17105 N N . GLY A 1 17 ? 4.154 -7.962 -0.648 1.00 42.50 17 GLY A N 11
ATOM 17106 C CA . GLY A 1 17 ? 4.758 -8.711 -1.753 1.00 50.34 17 GLY A CA 11
ATOM 17107 C C . GLY A 1 17 ? 4.775 -10.225 -1.522 1.00 13.02 17 GLY A C 11
ATOM 17108 O O . GLY A 1 17 ? 5.720 -10.897 -1.947 1.00 72.45 17 GLY A O 11
ATOM 17112 N N . LEU A 1 18 ? 3.805 -10.750 -0.774 1.00 22.31 18 LEU A N 11
ATOM 17113 C CA . LEU A 1 18 ? 3.351 -12.122 -0.828 1.00 44.24 18 LEU A CA 11
ATOM 17114 C C . LEU A 1 18 ? 2.175 -12.160 -1.798 1.00 71.32 18 LEU A C 11
ATOM 17115 O O . LEU A 1 18 ? 1.374 -11.227 -1.827 1.00 71.40 18 LEU A O 11
ATOM 17131 N N . THR A 1 19 ? 2.053 -13.216 -2.591 1.00 54.31 19 THR A N 11
ATOM 17132 C CA . THR A 1 19 ? 0.907 -13.358 -3.472 1.00 23.33 19 THR A CA 11
ATOM 17133 C C . THR A 1 19 ? -0.349 -13.682 -2.658 1.00 41.43 19 THR A C 11
ATOM 17134 O O . THR A 1 19 ? -0.268 -14.051 -1.478 1.00 43.53 19 THR A O 11
ATOM 17145 N N . ARG A 1 20 ? -1.514 -13.687 -3.315 1.00 41.50 20 ARG A N 11
ATOM 17146 C CA . ARG A 1 20 ? -2.746 -14.204 -2.728 1.00 75.04 20 ARG A CA 11
ATOM 17147 C C . ARG A 1 20 ? -2.613 -15.668 -2.291 1.00 3.11 20 ARG A C 11
ATOM 17148 O O . ARG A 1 20 ? -3.295 -16.140 -1.387 1.00 75.32 20 ARG A O 11
ATOM 17169 N N . ALA A 1 21 ? -1.720 -16.402 -2.960 1.00 21.43 21 ALA A N 11
ATOM 17170 C CA . ALA A 1 21 ? -1.412 -17.796 -2.673 1.00 53.21 21 ALA A CA 11
ATOM 17171 C C . ALA A 1 21 ? -0.492 -17.951 -1.452 1.00 13.22 21 ALA A C 11
ATOM 17172 O O . ALA A 1 21 ? -0.202 -19.076 -1.040 1.00 72.24 21 ALA A O 11
ATOM 17179 N N . GLY A 1 22 ? -0.007 -16.848 -0.877 1.00 44.31 22 GLY A N 11
ATOM 17180 C CA . GLY A 1 22 ? 0.861 -16.849 0.287 1.00 13.22 22 GLY A CA 11
ATOM 17181 C C . GLY A 1 22 ? 2.273 -17.318 -0.045 1.00 23.31 22 GLY A C 11
ATOM 17182 O O . GLY A 1 22 ? 2.896 -17.993 0.768 1.00 2.11 22 GLY A O 11
ATOM 17186 N N . LYS A 1 23 ? 2.798 -17.017 -1.237 1.00 3.02 23 LYS A N 11
ATOM 17187 C CA . LYS A 1 23 ? 4.191 -17.268 -1.587 1.00 12.22 23 LYS A CA 11
ATOM 17188 C C . LYS A 1 23 ? 4.893 -15.948 -1.893 1.00 51.32 23 LYS A C 11
ATOM 17189 O O . LYS A 1 23 ? 4.231 -14.994 -2.302 1.00 72.03 23 LYS A O 11
ATOM 17208 N N . PRO A 1 24 ? 6.219 -15.854 -1.702 1.00 73.20 24 PRO A N 11
ATOM 17209 C CA . PRO A 1 24 ? 6.951 -14.624 -1.939 1.00 65.52 24 PRO A CA 11
ATOM 17210 C C . PRO A 1 24 ? 7.004 -14.344 -3.429 1.00 23.20 24 PRO A C 11
ATOM 17211 O O . PRO A 1 24 ? 7.284 -15.226 -4.244 1.00 11.44 24 PRO A O 11
ATOM 17222 N N . PHE A 1 25 ? 6.759 -13.089 -3.774 1.00 73.51 25 PHE A N 11
ATOM 17223 C CA . PHE A 1 25 ? 6.887 -12.627 -5.143 1.00 25.14 25 PHE A CA 11
ATOM 17224 C C . PHE A 1 25 ? 8.373 -12.504 -5.514 1.00 12.53 25 PHE A C 11
ATOM 17225 O O . PHE A 1 25 ? 9.207 -12.288 -4.623 1.00 65.12 25 PHE A O 11
ATOM 17242 N N . ARG A 1 26 ? 8.701 -12.581 -6.806 1.00 51.43 26 ARG A N 11
ATOM 17243 C CA . ARG A 1 26 ? 9.986 -12.169 -7.373 1.00 24.21 26 ARG A CA 11
ATOM 17244 C C . ARG A 1 26 ? 9.698 -11.051 -8.379 1.00 12.13 26 ARG A C 11
ATOM 17245 O O . ARG A 1 26 ? 8.657 -11.095 -9.037 1.00 42.44 26 ARG A O 11
ATOM 17266 N N . PRO A 1 27 ? 10.619 -10.106 -8.596 1.00 63.01 27 PRO A N 11
ATOM 17267 C CA . PRO A 1 27 ? 11.938 -10.045 -7.990 1.00 22.11 27 PRO A CA 11
ATOM 17268 C C . PRO A 1 27 ? 11.826 -9.576 -6.540 1.00 1.01 27 PRO A C 11
ATOM 17269 O O . PRO A 1 27 ? 10.899 -8.842 -6.218 1.00 30.02 27 PRO A O 11
ATOM 17280 N N . SER A 1 28 ? 12.772 -9.914 -5.663 1.00 70.13 28 SER A N 11
ATOM 17281 C CA . SER A 1 28 ? 12.873 -9.250 -4.365 1.00 11.30 28 SER A CA 11
ATOM 17282 C C . SER A 1 28 ? 13.113 -7.745 -4.532 1.00 21.44 28 SER A C 11
ATOM 17283 O O . SER A 1 28 ? 12.645 -6.958 -3.710 1.00 70.31 28 SER A O 11
ATOM 17291 N N . ASP A 1 29 ? 13.746 -7.348 -5.638 1.00 30.10 29 ASP A N 11
ATOM 17292 C CA . ASP A 1 29 ? 14.077 -5.969 -5.978 1.00 42.54 29 ASP A CA 11
ATOM 17293 C C . ASP A 1 29 ? 12.832 -5.096 -6.203 1.00 11.51 29 ASP A C 11
ATOM 17294 O O . ASP A 1 29 ? 12.976 -3.876 -6.315 1.00 72.24 29 ASP A O 11
ATOM 17303 N N . TRP A 1 30 ? 11.621 -5.681 -6.276 1.00 13.32 30 TRP A N 11
ATOM 17304 C CA . TRP A 1 30 ? 10.384 -4.964 -6.606 1.00 72.02 30 TRP A CA 11
ATOM 17305 C C . TRP A 1 30 ? 10.168 -3.768 -5.674 1.00 53.44 30 TRP A C 11
ATOM 17306 O O . TRP A 1 30 ? 9.693 -2.714 -6.095 1.00 52.51 30 TRP A O 11
ATOM 17327 N N . VAL A 1 31 ? 10.526 -3.933 -4.402 1.00 30.22 31 VAL A N 11
ATOM 17328 C CA . VAL A 1 31 ? 10.314 -2.948 -3.359 1.00 50.12 31 VAL A CA 11
ATOM 17329 C C . VAL A 1 31 ? 11.096 -1.679 -3.683 1.00 51.32 31 VAL A C 11
ATOM 17330 O O . VAL A 1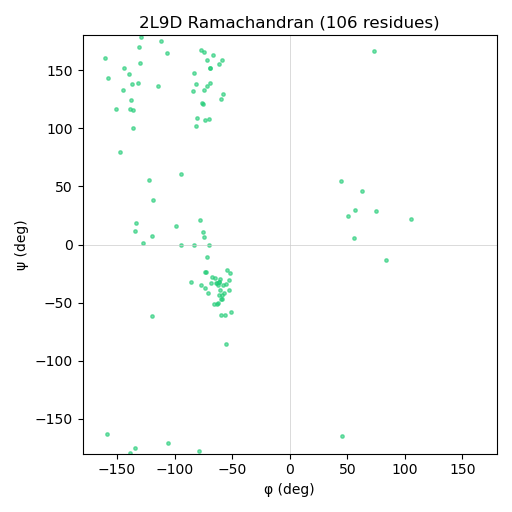 31 ? 10.512 -0.592 -3.706 1.00 5.25 31 VAL A O 11
ATOM 17343 N N . ASP A 1 32 ? 12.401 -1.806 -3.933 1.00 25.03 32 ASP A N 11
ATOM 17344 C CA . ASP A 1 32 ? 13.249 -0.651 -4.200 1.00 15.31 32 ASP A CA 11
ATOM 17345 C C . ASP A 1 32 ? 12.870 -0.044 -5.535 1.00 61.13 32 ASP A C 11
ATOM 17346 O O . ASP A 1 32 ? 12.826 1.178 -5.634 1.00 30.51 32 ASP A O 11
ATOM 17355 N N . ARG A 1 33 ? 12.520 -0.876 -6.526 1.00 0.32 33 ARG A N 11
ATOM 17356 C CA . ARG A 1 33 ? 12.033 -0.396 -7.813 1.00 42.21 33 ARG A CA 11
ATOM 17357 C C . ARG A 1 33 ? 10.858 0.559 -7.638 1.00 75.33 33 ARG A C 11
ATOM 17358 O O . ARG A 1 33 ? 10.835 1.601 -8.297 1.00 70.42 33 ARG A O 11
ATOM 17379 N N . MET A 1 34 ? 9.880 0.237 -6.788 1.00 1.13 34 MET A N 11
ATOM 17380 C CA . MET A 1 34 ? 8.774 1.154 -6.544 1.00 33.10 34 MET A CA 11
ATOM 17381 C C . MET A 1 34 ? 9.266 2.395 -5.805 1.00 31.45 34 MET A C 11
ATOM 17382 O O . MET A 1 34 ? 8.918 3.510 -6.200 1.00 41.53 34 MET A O 11
ATOM 17396 N N . CYS A 1 35 ? 10.037 2.227 -4.722 1.00 33.53 35 CYS A N 11
ATOM 17397 C CA . CYS A 1 35 ? 10.499 3.344 -3.899 1.00 45.21 35 CYS A CA 11
ATOM 17398 C C . CYS A 1 35 ? 11.205 4.393 -4.764 1.00 35.45 35 CYS A C 11
ATOM 17399 O O . CYS A 1 35 ? 10.885 5.580 -4.680 1.00 70.44 35 CYS A O 11
ATOM 17407 N N . SER A 1 36 ? 12.152 3.951 -5.588 1.00 15.34 36 SER A N 11
ATOM 17408 C CA . SER A 1 36 ? 13.016 4.793 -6.390 1.00 11.12 36 SER A CA 11
ATOM 17409 C C . SER A 1 36 ? 12.223 5.595 -7.412 1.00 21.22 36 SER A C 11
ATOM 17410 O O . SER A 1 36 ? 12.422 6.798 -7.552 1.00 33.01 36 SER A O 11
ATOM 17418 N N . THR A 1 37 ? 11.300 4.918 -8.088 1.00 45.45 37 THR A N 11
ATOM 17419 C CA . THR A 1 37 ? 10.435 5.510 -9.108 1.00 20.43 37 THR A CA 11
ATOM 17420 C C . THR A 1 37 ? 9.679 6.740 -8.576 1.00 72.45 37 THR A C 11
ATOM 17421 O O . THR A 1 37 ? 9.448 7.693 -9.316 1.00 62.31 37 THR A O 11
ATOM 17432 N N . TYR A 1 38 ? 9.286 6.727 -7.300 1.00 1.01 38 TYR A N 11
ATOM 17433 C CA . TYR A 1 38 ? 8.494 7.791 -6.689 1.00 35.13 38 TYR A CA 11
ATOM 17434 C C . TYR A 1 38 ? 9.384 8.837 -6.003 1.00 0.52 38 TYR A C 11
ATOM 17435 O O . TYR A 1 38 ? 8.881 9.864 -5.532 1.00 71.20 38 TYR A O 11
ATOM 17453 N N . ALA A 1 39 ? 10.687 8.575 -5.899 1.00 61.14 39 ALA A N 11
ATOM 17454 C CA . ALA A 1 39 ? 11.665 9.414 -5.237 1.00 5.32 39 ALA A CA 11
ATOM 17455 C C . ALA A 1 39 ? 12.151 10.508 -6.192 1.00 0.42 39 ALA A C 11
ATOM 17456 O O . ALA A 1 39 ? 11.635 10.678 -7.298 1.00 35.22 39 ALA A O 11
ATOM 17463 N N . SER A 1 40 ? 13.150 11.275 -5.770 1.00 24.12 40 SER A N 11
ATOM 17464 C CA . SER A 1 40 ? 13.893 12.229 -6.586 1.00 51.11 40 SER A CA 11
ATOM 17465 C C . SER A 1 40 ? 15.246 12.432 -5.916 1.00 71.20 40 SER A C 11
ATOM 17466 O O . SER A 1 40 ? 15.488 11.956 -4.799 1.00 10.52 40 SER A O 11
ATOM 17474 N N . PHE A 1 41 ? 16.164 13.050 -6.648 1.00 3.44 41 PHE A N 11
ATOM 17475 C CA . PHE A 1 41 ? 17.462 13.430 -6.136 1.00 61.54 41 PHE A CA 11
ATOM 17476 C C . PHE A 1 41 ? 17.322 14.560 -5.127 1.00 61.35 41 PHE A C 11
ATOM 17477 O O . PHE A 1 41 ? 16.591 15.520 -5.359 1.00 13.34 41 PHE A O 11
ATOM 17494 N N . GLY A 1 42 ? 18.087 14.472 -4.043 1.00 65.50 42 GLY A N 11
ATOM 17495 C CA . GLY A 1 42 ? 18.114 15.470 -2.995 1.00 4.23 42 GLY A CA 11
ATOM 17496 C C . GLY A 1 42 ? 19.241 16.464 -3.223 1.00 21.22 42 GLY A C 11
ATOM 17497 O O . GLY A 1 42 ? 20.182 16.498 -2.429 1.00 74.53 42 GLY A O 11
ATOM 17501 N N . ALA A 1 43 ? 19.175 17.216 -4.325 1.00 24.22 43 ALA A N 11
ATOM 17502 C CA . ALA A 1 43 ? 20.097 18.277 -4.739 1.00 62.15 43 ALA A CA 11
ATOM 17503 C C . ALA A 1 43 ? 21.555 17.869 -4.970 1.00 71.24 43 ALA A C 11
ATOM 17504 O O . ALA A 1 43 ? 22.322 18.714 -5.437 1.00 32.22 43 ALA A O 11
ATOM 17511 N N . ASP A 1 44 ? 21.964 16.629 -4.691 1.00 34.44 44 ASP A N 11
ATOM 17512 C CA . ASP A 1 44 ? 23.377 16.252 -4.583 1.00 61.54 44 ASP A CA 11
ATOM 17513 C C . ASP A 1 44 ? 23.680 14.916 -5.273 1.00 11.31 44 ASP A C 11
ATOM 17514 O O . ASP A 1 44 ? 24.627 14.215 -4.915 1.00 20.41 44 ASP A O 11
ATOM 17523 N N . ARG A 1 45 ? 22.856 14.548 -6.261 1.00 71.14 45 ARG A N 11
ATOM 17524 C CA . ARG A 1 45 ? 22.857 13.262 -6.970 1.00 75.21 45 ARG A CA 11
ATOM 17525 C C . ARG A 1 45 ? 22.899 12.058 -6.024 1.00 3.25 45 ARG A C 11
ATOM 17526 O O . ARG A 1 45 ? 23.605 11.079 -6.276 1.00 3.22 45 ARG A O 11
ATOM 17547 N N . LYS A 1 46 ? 22.100 12.082 -4.959 1.00 2.33 46 LYS A N 11
ATOM 17548 C CA . LYS A 1 46 ? 21.649 10.876 -4.282 1.00 54.31 46 LYS A CA 11
ATOM 17549 C C . LYS A 1 46 ? 20.142 10.862 -4.385 1.00 54.25 46 LYS A C 11
ATOM 17550 O O . LYS A 1 46 ? 19.487 11.861 -4.080 1.00 24.22 46 LYS A O 11
ATOM 17569 N N . LEU A 1 47 ? 19.588 9.731 -4.803 1.00 53.04 47 LEU A N 11
ATOM 17570 C CA . LEU A 1 47 ? 18.165 9.480 -4.653 1.00 31.12 47 LEU A CA 11
ATOM 17571 C C . LEU A 1 47 ? 17.791 9.578 -3.169 1.00 41.21 47 LEU A C 11
ATOM 17572 O O . LEU A 1 47 ? 18.583 9.215 -2.295 1.00 24.21 47 LEU A O 11
ATOM 17588 N N . ARG A 1 48 ? 16.577 10.059 -2.890 1.00 22.23 48 ARG A N 11
ATOM 17589 C CA . ARG A 1 48 ? 16.037 10.195 -1.542 1.00 13.11 48 ARG A CA 11
ATOM 17590 C C . ARG A 1 48 ? 14.610 9.675 -1.556 1.00 64.44 48 ARG A C 11
ATOM 17591 O O . ARG A 1 48 ? 13.719 10.359 -2.059 1.00 5.12 48 ARG A O 11
ATOM 17612 N N . TYR A 1 49 ? 14.399 8.443 -1.088 1.00 4.40 49 TYR A N 11
ATOM 17613 C CA . TYR A 1 49 ? 13.062 7.852 -1.030 1.00 34.14 49 TYR A CA 11
ATOM 17614 C C . TYR A 1 49 ? 12.179 8.739 -0.162 1.00 34.35 49 TYR A C 11
ATOM 17615 O O . TYR A 1 49 ? 12.657 9.284 0.837 1.00 65.35 49 TYR A O 11
ATOM 17633 N N . SER A 1 50 ? 10.924 8.918 -0.561 1.00 30.12 50 SER A N 11
ATOM 17634 C CA . SER A 1 50 ? 9.946 9.699 0.181 1.00 75.24 50 SER A CA 11
ATOM 17635 C C . SER A 1 50 ? 9.706 9.074 1.559 1.00 1.35 50 SER A C 11
ATOM 17636 O O . SER A 1 50 ? 9.727 7.850 1.684 1.00 20.15 50 SER A O 11
ATOM 17644 N N . PRO A 1 51 ? 9.389 9.879 2.588 1.00 50.03 51 PRO A N 11
ATOM 17645 C CA . PRO A 1 51 ? 9.120 9.355 3.924 1.00 44.15 51 PRO A CA 11
ATOM 17646 C C . PRO A 1 51 ? 7.879 8.453 3.917 1.00 45.10 51 PRO A C 11
ATOM 17647 O O . PRO A 1 51 ? 7.751 7.543 4.735 1.00 4.41 51 PRO A O 11
ATOM 17658 N N . TYR A 1 52 ? 6.981 8.667 2.956 1.00 52.33 52 TYR A N 11
ATOM 17659 C CA . TYR A 1 52 ? 5.736 7.937 2.803 1.00 25.21 52 TYR A CA 11
ATOM 17660 C C . TYR A 1 52 ? 5.921 6.533 2.254 1.00 30.34 52 TYR A C 11
ATOM 17661 O O . TYR A 1 52 ? 4.936 5.820 2.099 1.00 12.42 52 TYR A O 11
ATOM 17679 N N . LEU A 1 53 ? 7.146 6.135 1.923 1.00 62.31 53 LEU A N 11
ATOM 17680 C CA . LEU A 1 53 ? 7.395 5.022 1.034 1.00 41.22 53 LEU A CA 11
ATOM 17681 C C . LEU A 1 53 ? 8.687 4.364 1.477 1.00 3.44 53 LEU A C 11
ATOM 17682 O O . LEU A 1 53 ? 9.770 4.724 1.021 1.00 52.51 53 LEU A O 11
ATOM 17698 N N . LYS A 1 54 ? 8.586 3.425 2.420 1.00 73.32 54 LYS A N 11
ATOM 17699 C CA . LYS A 1 54 ? 9.760 2.760 2.974 1.00 34.14 54 LYS A CA 11
ATOM 17700 C C . LYS A 1 54 ? 9.727 1.269 2.666 1.00 63.33 54 LYS A C 11
ATOM 17701 O O . LYS A 1 54 ? 8.669 0.648 2.794 1.00 13.11 54 LYS A O 11
ATOM 17720 N N . PRO A 1 55 ? 10.892 0.654 2.409 1.00 1.42 55 PRO A N 11
ATOM 17721 C CA . PRO A 1 55 ? 11.029 -0.786 2.474 1.00 53.55 55 PRO A CA 11
ATOM 17722 C C . PRO A 1 55 ? 10.965 -1.220 3.940 1.00 23.22 55 PRO A C 11
ATOM 17723 O O . PRO A 1 55 ? 11.300 -0.457 4.854 1.00 41.22 55 PRO A O 11
ATOM 17734 N N . ARG A 1 56 ? 10.600 -2.480 4.146 1.00 14.10 56 ARG A N 11
ATOM 17735 C CA . ARG A 1 56 ? 10.653 -3.194 5.412 1.00 71.44 56 ARG A CA 11
ATOM 17736 C C . ARG A 1 56 ? 11.194 -4.596 5.122 1.00 52.14 56 ARG A C 11
ATOM 17737 O O . ARG A 1 56 ? 11.771 -4.831 4.061 1.00 14.20 56 ARG A O 11
ATOM 17758 N N . VAL A 1 57 ? 11.053 -5.526 6.054 1.00 61.23 57 VAL A N 11
ATOM 17759 C CA . VAL A 1 57 ? 10.804 -6.933 5.862 1.00 21.21 57 VAL A CA 11
ATOM 17760 C C . VAL A 1 57 ? 10.110 -7.504 7.092 1.00 31.32 57 VAL A C 11
ATOM 17761 O O . VAL A 1 57 ? 10.407 -7.071 8.210 1.00 60.53 57 VAL A O 11
ATOM 17774 N N . ILE A 1 58 ? 9.170 -8.442 6.908 1.00 71.51 58 ILE A N 11
ATOM 17775 C CA . ILE A 1 58 ? 8.369 -9.021 7.983 1.00 72.04 58 ILE A CA 11
ATOM 17776 C C . ILE A 1 58 ? 8.553 -10.508 7.767 1.00 61.23 58 ILE A C 11
ATOM 17777 O O . ILE A 1 58 ? 8.064 -11.031 6.775 1.00 13.32 58 ILE A O 11
ATOM 17793 N N . GLU A 1 59 ? 9.358 -11.179 8.589 1.00 14.54 59 GLU A N 11
ATOM 17794 C CA . GLU A 1 59 ? 9.585 -12.632 8.542 1.00 23.32 59 GLU A CA 11
ATOM 17795 C C . GLU A 1 59 ? 10.243 -13.158 7.247 1.00 73.31 59 GLU A C 11
ATOM 17796 O O . GLU A 1 59 ? 10.568 -14.343 7.138 1.00 74.22 59 GLU A O 11
ATOM 17808 N N . GLY A 1 60 ? 10.479 -12.280 6.273 1.00 33.44 60 GLY A N 11
ATOM 17809 C CA . GLY A 1 60 ? 10.934 -12.581 4.925 1.00 41.53 60 GLY A CA 11
ATOM 17810 C C . GLY A 1 60 ? 10.205 -11.761 3.861 1.00 53.11 60 GLY A C 11
ATOM 17811 O O . GLY A 1 60 ? 10.769 -11.531 2.787 1.00 71.21 60 GLY A O 11
ATOM 17815 N N . VAL A 1 61 ? 8.991 -11.266 4.134 1.00 20.43 61 VAL A N 11
ATOM 17816 C CA . VAL A 1 61 ? 8.258 -10.438 3.191 1.00 22.12 61 VAL A CA 11
ATOM 17817 C C . VAL A 1 61 ? 8.765 -9.009 3.276 1.00 21.23 61 VAL A C 11
ATOM 17818 O O . VAL A 1 61 ? 8.448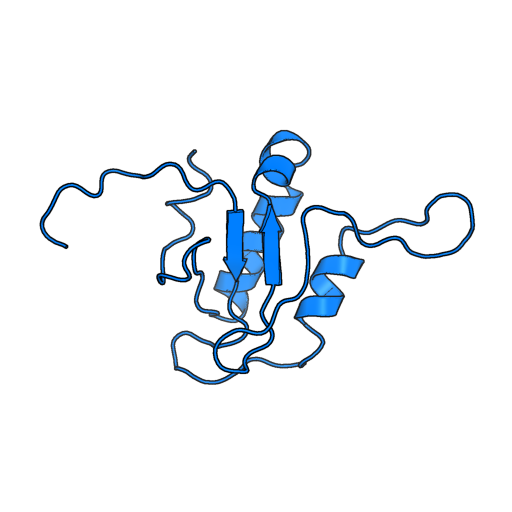 -8.287 4.210 1.00 51.03 61 VAL A O 11
ATOM 17831 N N . ARG A 1 62 ? 9.618 -8.623 2.324 1.00 24.32 62 ARG A N 11
ATOM 17832 C CA . ARG A 1 62 ? 10.210 -7.285 2.225 1.00 64.03 62 ARG A CA 11
ATOM 17833 C C . ARG A 1 62 ? 9.112 -6.235 2.429 1.00 2.20 62 ARG A C 11
ATOM 17834 O O . ARG A 1 62 ? 9.216 -5.373 3.292 1.00 72.35 62 ARG A O 11
ATOM 17855 N N . CYS A 1 63 ? 7.997 -6.382 1.708 1.00 4.45 63 CYS A N 11
ATOM 17856 C CA . CYS A 1 63 ? 6.865 -5.462 1.771 1.00 35.12 63 CYS A CA 11
ATOM 17857 C C . CYS A 1 63 ? 7.265 -4.023 1.413 1.00 44.34 63 CYS A C 11
ATOM 17858 O O . CYS A 1 63 ? 8.418 -3.737 1.093 1.00 21.53 63 CYS A O 11
ATOM 17866 N N . LEU A 1 64 ? 6.281 -3.131 1.347 1.00 43.54 64 LEU A N 11
ATOM 17867 C CA . LEU A 1 64 ? 6.468 -1.720 1.044 1.00 22.21 64 LEU A CA 11
ATOM 17868 C C . LEU A 1 64 ? 5.399 -0.997 1.846 1.00 2.31 64 LEU A C 11
ATOM 17869 O O . LEU A 1 64 ? 4.210 -1.272 1.660 1.00 72.43 64 LEU A O 11
ATOM 17885 N N . ALA A 1 65 ? 5.820 -0.162 2.792 1.00 2.50 65 ALA A N 11
ATOM 17886 C CA . ALA A 1 65 ? 4.935 0.722 3.531 1.00 23.35 65 ALA A CA 11
ATOM 17887 C C . ALA A 1 65 ? 4.544 1.878 2.622 1.00 43.55 65 ALA A C 11
ATOM 17888 O O . ALA A 1 65 ? 5.414 2.410 1.930 1.00 13.15 65 ALA A O 11
ATOM 17895 N N . VAL A 1 66 ? 3.275 2.279 2.647 1.00 71.04 66 VAL A N 11
ATOM 17896 C CA . VAL A 1 66 ? 2.746 3.364 1.836 1.00 62.53 66 VAL A CA 11
ATOM 17897 C C . VAL A 1 66 ? 1.867 4.196 2.766 1.00 71.35 66 VAL A C 11
ATOM 17898 O O . VAL A 1 66 ? 0.719 3.848 3.044 1.00 61.41 66 VAL A O 11
ATOM 17911 N N . ASP A 1 67 ? 2.445 5.252 3.318 1.00 1.14 67 ASP A N 11
ATOM 17912 C CA . ASP A 1 67 ? 1.741 6.196 4.184 1.00 23.00 67 ASP A CA 11
ATOM 17913 C C . ASP A 1 67 ? 0.744 6.989 3.337 1.00 51.00 67 ASP A C 11
ATOM 17914 O O . ASP A 1 67 ? 1.068 7.394 2.213 1.00 13.22 67 ASP A O 11
ATOM 17923 N N . LEU A 1 68 ? -0.477 7.195 3.833 1.00 13.11 68 LEU A N 11
ATOM 17924 C CA . LEU A 1 68 ? -1.563 7.837 3.091 1.00 43.10 68 LEU A CA 11
ATOM 17925 C C . LEU A 1 68 ? -1.335 9.338 2.874 1.00 0.15 68 LEU A C 11
ATOM 17926 O O . LEU A 1 68 ? -1.987 9.947 2.030 1.00 63.40 68 LEU A O 11
ATOM 17942 N N . LYS A 1 69 ? -0.370 9.949 3.568 1.00 14.43 69 LYS A N 11
ATOM 17943 C CA . LYS A 1 69 ? -0.033 11.366 3.384 1.00 25.51 69 LYS A CA 11
ATOM 17944 C C . LYS A 1 69 ? 0.414 11.633 1.944 1.00 73.32 69 LYS A C 11
ATOM 17945 O O . LYS A 1 69 ? 0.186 12.728 1.433 1.00 23.14 69 LYS A O 11
ATOM 17964 N N . LEU A 1 70 ? 1.030 10.661 1.262 1.00 74.43 70 LEU A N 11
ATOM 17965 C CA . LEU A 1 70 ? 1.352 10.822 -0.157 1.00 50.12 70 LEU A CA 11
ATOM 17966 C C . LEU A 1 70 ? 0.086 11.118 -0.974 1.00 61.23 70 LEU A C 11
ATOM 17967 O O . LEU A 1 70 ? 0.142 11.969 -1.848 1.00 42.32 70 LEU A O 11
ATOM 17983 N N . LYS A 1 71 ? -1.059 10.495 -0.696 1.00 73.55 71 LYS A N 11
ATOM 17984 C CA . LYS A 1 71 ? -2.292 10.666 -1.475 1.00 54.13 71 LYS A CA 11
ATOM 17985 C C . LYS A 1 71 ? -2.785 12.115 -1.421 1.00 71.11 71 LYS A C 11
ATOM 17986 O O . LYS A 1 71 ? -3.301 12.613 -2.418 1.00 41.44 71 LYS A O 11
ATOM 18005 N N . ASP A 1 72 ? -2.584 12.815 -0.302 1.00 63.44 72 ASP A N 11
ATOM 18006 C CA . ASP A 1 72 ? -2.907 14.238 -0.146 1.00 61.45 72 ASP A CA 11
ATOM 18007 C C . ASP A 1 72 ? -2.149 15.073 -1.178 1.00 31.44 72 ASP A C 11
ATOM 18008 O O . ASP A 1 72 ? -2.713 15.987 -1.776 1.00 31.11 72 ASP A O 11
ATOM 18017 N N . THR A 1 73 ? -0.888 14.731 -1.444 1.00 4.23 73 THR A N 11
ATOM 18018 C CA . THR A 1 73 ? -0.026 15.510 -2.328 1.00 72.42 73 THR A CA 11
ATOM 18019 C C . THR A 1 73 ? 0.006 14.975 -3.772 1.00 52.42 73 THR A C 11
ATOM 18020 O O . THR A 1 73 ? 0.132 15.781 -4.695 1.00 13.12 73 THR A O 11
ATOM 18031 N N . ASN A 1 74 ? -0.112 13.662 -3.982 1.00 40.21 74 ASN A N 11
ATOM 18032 C CA . ASN A 1 74 ? -0.117 12.983 -5.275 1.00 25.23 74 ASN A CA 11
ATOM 18033 C C . ASN A 1 74 ? -1.039 11.758 -5.184 1.00 43.32 74 ASN A C 11
ATOM 18034 O O . ASN A 1 74 ? -0.570 10.646 -4.918 1.00 20.31 74 ASN A O 11
ATOM 18045 N N . PRO A 1 75 ? -2.356 11.921 -5.387 1.00 4.12 75 PRO A N 11
ATOM 18046 C CA . PRO A 1 75 ? -3.296 10.814 -5.299 1.00 0.12 75 PRO A CA 11
ATOM 18047 C C . PRO A 1 75 ? -3.113 9.846 -6.471 1.00 24.10 75 PRO A C 11
ATOM 18048 O O . PRO A 1 75 ? -3.289 8.646 -6.295 1.00 45.25 75 PRO A O 11
ATOM 18059 N N . GLU A 1 76 ? -2.733 10.349 -7.646 1.00 64.14 76 GLU A N 11
ATOM 18060 C CA . GLU A 1 76 ? -2.540 9.601 -8.883 1.00 2.33 76 GLU A CA 11
ATOM 18061 C C . GLU A 1 76 ? -1.443 8.553 -8.711 1.00 73.32 76 GLU A C 11
ATOM 18062 O O . GLU A 1 76 ? -1.641 7.380 -9.032 1.00 60.14 76 GLU A O 11
ATOM 18074 N N . GLY A 1 77 ? -0.295 8.965 -8.168 1.00 34.45 77 GLY A N 11
ATOM 18075 C CA . GLY A 1 77 ? 0.809 8.067 -7.894 1.00 51.41 77 GLY A CA 11
ATOM 18076 C C . GLY A 1 77 ? 0.369 6.953 -6.952 1.00 73.24 77 GLY A C 11
ATOM 18077 O O . GLY A 1 77 ? 0.657 5.785 -7.216 1.00 74.31 77 GLY A O 11
ATOM 18081 N N . PHE A 1 78 ? -0.315 7.295 -5.860 1.00 24.23 78 PHE A N 11
ATOM 18082 C CA . PHE A 1 78 ? -0.795 6.311 -4.897 1.00 61.24 78 PHE A CA 11
ATOM 18083 C C . PHE A 1 78 ? -1.778 5.340 -5.544 1.00 23.42 78 PHE A C 11
ATOM 18084 O O . PHE A 1 78 ? -1.622 4.129 -5.406 1.00 21.03 78 PHE A O 11
ATOM 18101 N N . ASN A 1 79 ? -2.751 5.867 -6.284 1.00 31.54 79 ASN A N 11
ATOM 18102 C CA . ASN A 1 79 ? -3.778 5.115 -6.992 1.00 60.31 79 ASN A CA 11
ATOM 18103 C C . ASN A 1 79 ? -3.110 4.051 -7.870 1.00 24.31 79 ASN A C 11
ATOM 18104 O O . ASN A 1 79 ? -3.381 2.862 -7.722 1.00 22.01 79 ASN A O 11
ATOM 18115 N N . GLN A 1 80 ? -2.162 4.441 -8.729 1.00 54.45 80 GLN A N 11
ATOM 18116 C CA . GLN A 1 80 ? -1.434 3.483 -9.561 1.00 14.33 80 GLN A CA 11
ATOM 18117 C C . GLN A 1 80 ? -0.606 2.472 -8.759 1.00 51.22 80 GLN A C 11
ATOM 18118 O O . GLN A 1 80 ? -0.386 1.354 -9.232 1.00 33.22 80 GLN A O 11
ATOM 18132 N N . LEU A 1 81 ? -0.124 2.844 -7.570 1.00 75.25 81 LEU A N 11
ATOM 18133 C CA . LEU A 1 81 ? 0.629 1.934 -6.715 1.00 11.01 81 LEU A CA 11
ATOM 18134 C C . LEU A 1 81 ? -0.268 0.801 -6.238 1.00 22.11 81 LEU A C 11
ATOM 18135 O O . LEU A 1 81 ? 0.146 -0.356 -6.190 1.00 41.41 81 LEU A O 11
ATOM 18151 N N . MET A 1 82 ? -1.500 1.146 -5.875 1.00 13.12 82 MET A N 11
ATOM 18152 C CA . MET A 1 82 ? -2.492 0.163 -5.469 1.00 71.31 82 MET A CA 11
ATOM 18153 C C . MET A 1 82 ? -2.803 -0.823 -6.598 1.00 11.44 82 MET A C 11
ATOM 18154 O O . MET A 1 82 ? -3.021 -2.007 -6.330 1.00 45.34 82 MET A O 11
ATOM 18168 N N . HIS A 1 83 ? -2.794 -0.369 -7.855 1.00 32.15 83 HIS A N 11
ATOM 18169 C CA . HIS A 1 83 ? -2.958 -1.259 -8.994 1.00 74.43 83 HIS A CA 11
ATOM 18170 C C . HIS A 1 83 ? -1.783 -2.231 -9.089 1.00 34.52 83 HIS A C 11
ATOM 18171 O O . HIS A 1 83 ? -2.022 -3.427 -9.218 1.00 52.21 83 HIS A O 11
ATOM 18185 N N . PHE A 1 84 ? -0.538 -1.746 -8.968 1.00 61.43 84 PHE A N 11
ATOM 18186 C CA . PHE A 1 84 ? 0.684 -2.551 -9.097 1.00 25.14 84 PHE A CA 11
ATOM 18187 C C . PHE A 1 84 ? 0.634 -3.792 -8.201 1.00 52.42 84 PHE A C 11
ATOM 18188 O O . PHE A 1 84 ? 1.142 -4.852 -8.576 1.00 11.34 84 PHE A O 11
ATOM 18205 N N . ALA A 1 85 ? 0.040 -3.668 -7.012 1.00 2.14 85 ALA A N 11
ATOM 18206 C CA . ALA A 1 85 ? -0.132 -4.786 -6.106 1.00 12.33 85 ALA A CA 11
ATOM 18207 C C . ALA A 1 85 ? -0.955 -5.884 -6.781 1.00 62.34 85 ALA A C 11
ATOM 18208 O O . ALA A 1 85 ? -0.450 -6.970 -7.068 1.00 5.44 85 ALA A O 11
ATOM 18215 N N . THR A 1 86 ? -2.226 -5.599 -7.027 1.00 23.13 86 THR A N 11
ATOM 18216 C CA . THR A 1 86 ? -3.202 -6.556 -7.510 1.00 74.12 86 THR A CA 11
ATOM 18217 C C . THR A 1 86 ? -2.866 -7.021 -8.941 1.00 12.11 86 THR A C 11
ATOM 18218 O O . THR A 1 86 ? -3.118 -8.180 -9.276 1.00 32.13 86 THR A O 11
ATOM 18229 N N . GLU A 1 87 ? -2.188 -6.188 -9.742 1.00 25.11 87 GLU A N 11
ATOM 18230 C CA . GLU A 1 87 ? -1.582 -6.537 -11.026 1.00 74.22 87 GLU A CA 11
ATOM 18231 C C . GLU A 1 87 ? -0.735 -7.799 -10.856 1.00 54.43 87 GLU A C 11
ATOM 18232 O O . GLU A 1 87 ? -0.954 -8.807 -11.523 1.00 61.21 87 GLU A O 11
ATOM 18244 N N . ASN A 1 88 ? 0.200 -7.770 -9.909 1.00 1.25 88 ASN A N 11
ATOM 18245 C CA . ASN A 1 88 ? 1.139 -8.855 -9.636 1.00 12.13 88 ASN A CA 11
ATOM 18246 C C . ASN A 1 88 ? 0.539 -9.882 -8.666 1.00 20.14 88 ASN A C 11
ATOM 18247 O O . ASN A 1 88 ? 1.262 -10.695 -8.089 1.00 3.21 88 ASN A O 11
ATOM 18258 N N . GLN A 1 89 ? -0.785 -9.842 -8.480 1.00 34.24 89 GLN A N 11
ATOM 18259 C CA . GLN A 1 89 ? -1.578 -10.630 -7.544 1.00 55.15 89 GLN A CA 11
ATOM 18260 C C . GLN A 1 89 ? -0.986 -10.653 -6.130 1.00 44.42 89 GLN A C 11
ATOM 18261 O O . GLN A 1 89 ? -0.985 -11.682 -5.439 1.00 4.31 89 GLN A O 11
ATOM 18275 N N . LEU A 1 90 ? -0.434 -9.516 -5.720 1.00 1.34 90 LEU A N 11
ATOM 18276 C CA . LEU A 1 90 ? 0.059 -9.278 -4.379 1.00 11.45 90 LEU A CA 11
ATOM 18277 C C . LEU A 1 90 ? -1.137 -9.012 -3.473 1.00 23.33 90 LEU A C 11
ATOM 18278 O O . LEU A 1 90 ? -2.182 -8.531 -3.932 1.00 73.14 90 LEU A O 11
ATOM 18294 N N . ASN A 1 91 ? -0.978 -9.316 -2.185 1.00 43.11 91 ASN A N 11
ATOM 18295 C CA . ASN A 1 91 ? -1.952 -8.885 -1.191 1.00 51.10 91 ASN A CA 11
ATOM 18296 C C . ASN A 1 91 ? -1.752 -7.394 -0.931 1.00 43.35 91 ASN A C 11
ATOM 18297 O O . ASN A 1 91 ? -0.692 -6.829 -1.223 1.00 25.22 91 ASN A O 11
ATOM 18308 N N . ILE A 1 92 ? -2.718 -6.771 -0.272 1.00 62.44 92 ILE A N 11
ATOM 18309 C CA . ILE A 1 92 ? -2.590 -5.446 0.299 1.00 75.21 92 ILE A CA 11
ATOM 18310 C C . ILE A 1 92 ? -3.123 -5.576 1.717 1.00 63.42 92 ILE A C 11
ATOM 18311 O O . ILE A 1 92 ? -4.196 -6.145 1.946 1.00 64.03 92 ILE A O 11
ATOM 18327 N N . LEU A 1 93 ? -2.354 -5.067 2.664 1.00 52.01 93 LEU A N 11
ATOM 18328 C CA . LEU A 1 93 ? -2.676 -4.971 4.053 1.00 11.52 93 LEU A CA 11
ATOM 18329 C C . LEU A 1 93 ? -2.805 -3.505 4.432 1.00 61.44 93 LEU A C 11
ATOM 18330 O O . LEU A 1 93 ? -2.483 -2.599 3.659 1.00 64.40 93 LEU A O 11
ATOM 18346 N N . ASP A 1 94 ? -3.204 -3.309 5.675 1.00 74.13 94 ASP A N 11
ATOM 18347 C CA . ASP A 1 94 ? -3.314 -2.000 6.311 1.00 71.50 94 ASP A CA 11
ATOM 18348 C C . ASP A 1 94 ? -2.078 -1.702 7.163 1.00 73.43 94 ASP A C 11
ATOM 18349 O O . ASP A 1 94 ? -1.094 -2.445 7.152 1.00 2.34 94 ASP A O 11
ATOM 18358 N N . ALA A 1 95 ? -2.147 -0.601 7.909 1.00 43.04 95 ALA A N 11
ATOM 18359 C CA . ALA A 1 95 ? -1.115 -0.137 8.821 1.00 43.25 95 ALA A CA 11
ATOM 18360 C C . ALA A 1 95 ? -0.785 -1.173 9.889 1.00 62.10 95 ALA A C 11
ATOM 18361 O O . ALA A 1 95 ? 0.374 -1.269 10.304 1.00 22.21 95 ALA A O 11
ATOM 18368 N N . GLU A 1 96 ? -1.790 -1.891 10.382 1.00 25.53 96 GLU A N 11
ATOM 18369 C CA . GLU A 1 96 ? -1.635 -2.972 11.343 1.00 42.54 96 GLU A CA 11
ATOM 18370 C C . GLU A 1 96 ? -1.052 -4.198 10.638 1.00 45.42 96 GLU A C 11
ATOM 18371 O O . GLU A 1 96 ? -0.156 -4.870 11.154 1.00 54.15 96 GLU A O 11
ATOM 18383 N N . GLY A 1 97 ? -1.525 -4.450 9.418 1.00 35.23 97 GLY A N 11
ATOM 18384 C CA . GLY A 1 97 ? -1.124 -5.568 8.585 1.00 62.11 97 GLY A CA 11
ATOM 18385 C C . GLY A 1 97 ? -2.229 -6.613 8.419 1.00 4.51 97 GLY A C 11
ATOM 18386 O O . GLY A 1 97 ? -1.948 -7.761 8.081 1.00 22.40 97 GLY A O 11
ATOM 18390 N N . ASN A 1 98 ? -3.481 -6.247 8.672 1.00 55.12 98 ASN A N 11
ATOM 18391 C CA . ASN A 1 98 ? -4.644 -7.040 8.276 1.00 42.33 98 ASN A CA 11
ATOM 18392 C C . ASN A 1 98 ? -4.841 -6.869 6.770 1.00 21.34 98 ASN A C 11
ATOM 18393 O O . ASN A 1 98 ? -4.711 -5.750 6.281 1.00 41.51 98 ASN A O 11
ATOM 18404 N N . SER A 1 99 ? -5.184 -7.923 6.025 1.00 42.41 99 SER A N 11
ATOM 18405 C CA . SER A 1 99 ? -5.421 -7.812 4.584 1.00 24.13 99 SER A CA 11
ATOM 18406 C C . SER A 1 99 ? -6.726 -7.062 4.305 1.00 42.24 99 SER A C 11
ATOM 18407 O O . SER A 1 99 ? -7.783 -7.459 4.808 1.00 63.03 99 SER A O 11
ATOM 18415 N N . ILE A 1 100 ? -6.681 -6.012 3.487 1.00 71.21 100 ILE A N 11
ATOM 18416 C CA . ILE A 1 100 ? -7.838 -5.191 3.141 1.00 24.54 100 ILE A CA 11
ATOM 18417 C C . ILE A 1 100 ? -8.004 -5.122 1.625 1.00 24.02 100 ILE A C 11
ATOM 18418 O O . ILE A 1 100 ? -7.029 -5.264 0.879 1.00 43.12 100 ILE A O 11
ATOM 18434 N N . ASP A 1 101 ? -9.239 -4.899 1.175 1.00 1.13 101 ASP A N 11
ATOM 18435 C CA . ASP A 1 101 ? -9.520 -4.572 -0.217 1.00 52.43 101 ASP A CA 11
ATOM 18436 C C . ASP A 1 101 ? -9.163 -3.111 -0.443 1.00 13.22 101 ASP A C 11
ATOM 18437 O O . ASP A 1 101 ? -9.256 -2.273 0.452 1.00 31.45 101 ASP A O 11
ATOM 18446 N N . ALA A 1 102 ? -8.800 -2.801 -1.680 1.00 33.42 102 ALA A N 11
ATOM 18447 C CA . ALA A 1 102 ? -8.277 -1.492 -2.067 1.00 32.35 102 ALA A CA 11
ATOM 18448 C C . ALA A 1 102 ? -9.370 -0.429 -2.053 1.00 44.31 102 ALA A C 11
ATOM 18449 O O . ALA A 1 102 ? -9.101 0.750 -1.824 1.00 33.12 102 ALA A O 11
ATOM 18456 N N . ALA A 1 103 ? -10.616 -0.851 -2.259 1.00 62.41 103 ALA A N 11
ATOM 18457 C CA . ALA A 1 103 ? -11.782 0.008 -2.188 1.00 22.25 103 ALA A CA 11
ATOM 18458 C C . ALA A 1 103 ? -11.982 0.588 -0.784 1.00 1.44 103 ALA A C 11
ATOM 18459 O O . ALA A 1 103 ? -12.619 1.629 -0.626 1.00 70.25 103 ALA A O 11
ATOM 18466 N N . GLN A 1 104 ? -11.421 -0.063 0.236 1.00 21.53 104 GLN A N 11
ATOM 18467 C CA . GLN A 1 104 ? -11.425 0.417 1.607 1.00 54.23 104 GLN A CA 11
ATOM 18468 C C . GLN A 1 104 ? -10.236 1.355 1.874 1.00 75.12 104 GLN A C 11
ATOM 18469 O O . GLN A 1 104 ? -9.905 1.618 3.026 1.00 40.34 104 GLN A O 11
ATOM 18483 N N . VAL A 1 105 ? -9.562 1.841 0.831 1.00 64.01 105 VAL A N 11
ATOM 18484 C CA . VAL A 1 105 ? -8.466 2.802 0.923 1.00 11.33 105 VAL A CA 11
ATOM 18485 C C . VAL A 1 105 ? -8.748 4.005 0.016 1.00 4.23 105 VAL A C 11
ATOM 18486 O O . VAL A 1 105 ? -8.542 5.153 0.411 1.00 74.12 105 VAL A O 11
ATOM 18499 N N . THR A 1 106 ? -9.239 3.780 -1.203 1.00 32.20 106 THR A N 11
ATOM 18500 C CA . THR A 1 106 ? -9.432 4.849 -2.182 1.00 31.02 106 THR A CA 11
ATOM 18501 C C . THR A 1 106 ? -10.702 5.691 -1.940 1.00 34.40 106 THR A C 11
ATOM 18502 O O . THR A 1 106 ? -11.044 6.529 -2.778 1.00 63.31 106 THR A O 11
ATOM 18513 N N . GLU A 1 107 ? -11.398 5.517 -0.810 1.00 30.00 107 GLU A N 11
ATOM 18514 C CA . GLU A 1 107 ? -12.630 6.219 -0.454 1.00 73.14 107 GLU A CA 11
ATOM 18515 C C . GLU A 1 107 ? -12.638 6.696 1.010 1.00 13.12 107 GLU A C 11
ATOM 18516 O O . GLU A 1 107 ? -13.699 7.039 1.535 1.00 13.32 107 GLU A O 11
ATOM 18528 N N . ILE A 1 108 ? -11.478 6.723 1.680 1.00 41.12 108 ILE A N 11
ATOM 18529 C CA . ILE A 1 108 ? -11.329 7.236 3.048 1.00 54.11 108 ILE A CA 11
ATOM 18530 C C . ILE A 1 108 ? -11.780 8.690 3.103 1.00 53.41 108 ILE A C 11
ATOM 18531 O O . ILE A 1 108 ? -12.563 9.024 4.025 1.00 24.33 108 ILE A O 11
ATOM 18547 N N . GLY A 1 1 ? -12.675 -7.926 -0.747 1.00 51.21 1 GLY A N 12
ATOM 18548 C CA . GLY A 1 1 ? -13.066 -8.071 0.659 1.00 71.11 1 GLY A CA 12
ATOM 18549 C C . GLY A 1 1 ? -14.574 -8.143 0.783 1.00 65.44 1 GLY A C 12
ATOM 18550 O O . GLY A 1 1 ? -15.278 -7.330 0.180 1.00 62.05 1 GLY A O 12
ATOM 18554 N N . MET A 1 2 ? -15.077 -9.114 1.550 1.00 4.03 2 MET A N 12
ATOM 18555 C CA . MET A 1 2 ? -16.496 -9.281 1.849 1.00 61.44 2 MET A CA 12
ATOM 18556 C C . MET A 1 2 ? -16.613 -9.773 3.294 1.00 54.22 2 MET A C 12
ATOM 18557 O O . MET A 1 2 ? -16.970 -10.930 3.548 1.00 53.53 2 MET A O 12
ATOM 18571 N N . GLY A 1 3 ? -16.245 -8.915 4.244 1.00 74.02 3 GLY A N 12
ATOM 18572 C CA . GLY A 1 3 ? -16.123 -9.246 5.652 1.00 43.42 3 GLY A CA 12
ATOM 18573 C C . GLY A 1 3 ? -16.690 -8.127 6.503 1.00 33.32 3 GLY A C 12
ATOM 18574 O O . GLY A 1 3 ? -17.815 -8.245 6.990 1.00 11.11 3 GLY A O 12
ATOM 18578 N N . THR A 1 4 ? -15.921 -7.056 6.688 1.00 52.43 4 THR A N 12
ATOM 18579 C CA . THR A 1 4 ? -16.283 -5.907 7.501 1.00 21.01 4 THR A CA 12
ATOM 18580 C C . THR A 1 4 ? -15.838 -4.643 6.770 1.00 5.14 4 THR A C 12
ATOM 18581 O O . THR A 1 4 ? -14.665 -4.474 6.433 1.00 3.23 4 THR A O 12
ATOM 18592 N N . THR A 1 5 ? -16.792 -3.756 6.522 1.00 13.43 5 THR A N 12
ATOM 18593 C CA . THR A 1 5 ? -16.599 -2.445 5.920 1.00 30.41 5 THR A CA 12
ATOM 18594 C C . THR A 1 5 ? -16.861 -1.404 6.998 1.00 24.42 5 THR A C 12
ATOM 18595 O O . THR A 1 5 ? -17.928 -0.793 7.055 1.00 11.04 5 THR A O 12
ATOM 18606 N N . GLU A 1 6 ? -15.902 -1.240 7.903 1.00 3.50 6 GLU A N 12
ATOM 18607 C CA . GLU A 1 6 ? -15.987 -0.297 9.012 1.00 52.34 6 GLU A CA 12
ATOM 18608 C C . GLU A 1 6 ? -14.819 0.698 8.933 1.00 44.33 6 GLU A C 12
ATOM 18609 O O . GLU A 1 6 ? -13.851 0.439 8.215 1.00 71.51 6 GLU A O 12
ATOM 18621 N N . LYS A 1 7 ? -14.877 1.828 9.649 1.00 24.51 7 LYS A N 12
ATOM 18622 C CA . LYS A 1 7 ? -13.814 2.840 9.630 1.00 1.14 7 LYS A CA 12
ATOM 18623 C C . LYS A 1 7 ? -12.996 2.757 10.912 1.00 32.40 7 LYS A C 12
ATOM 18624 O O . LYS A 1 7 ? -13.396 3.274 11.962 1.00 62.23 7 LYS A O 12
ATOM 18643 N N . SER A 1 8 ? -11.851 2.095 10.827 1.00 2.41 8 SER A N 12
ATOM 18644 C CA . SER A 1 8 ? -10.673 2.334 11.658 1.00 10.54 8 SER A CA 12
ATOM 18645 C C . SER A 1 8 ? -10.067 3.715 11.327 1.00 42.14 8 SER A C 12
ATOM 18646 O O . SER A 1 8 ? -10.582 4.418 10.449 1.00 53.25 8 SER A O 12
ATOM 18654 N N . GLY A 1 9 ? -8.930 4.086 11.925 1.00 21.41 9 GLY A N 12
ATOM 18655 C CA . GLY A 1 9 ? -8.210 5.328 11.641 1.00 62.45 9 GLY A CA 12
ATOM 18656 C C . GLY A 1 9 ? -6.890 5.071 10.914 1.00 61.23 9 GLY A C 12
ATOM 18657 O O . GLY A 1 9 ? -5.869 5.643 11.291 1.00 65.15 9 GLY A O 12
ATOM 18661 N N . ILE A 1 10 ? -6.863 4.173 9.927 1.00 61.14 10 ILE A N 12
ATOM 18662 C CA . ILE A 1 10 ? -5.647 3.744 9.233 1.00 34.33 10 ILE A CA 12
ATOM 18663 C C . ILE A 1 10 ? -5.035 4.924 8.465 1.00 51.51 10 ILE A C 12
ATOM 18664 O O . ILE A 1 10 ? -5.694 5.499 7.600 1.00 50.13 10 ILE A O 12
ATOM 18680 N N . LYS A 1 11 ? -3.752 5.235 8.699 1.00 52.22 11 LYS A N 12
ATOM 18681 C CA . LYS A 1 11 ? -3.023 6.326 8.019 1.00 64.34 11 LYS A CA 12
ATOM 18682 C C . LYS A 1 11 ? -1.868 5.836 7.145 1.00 34.43 11 LYS A C 12
ATOM 18683 O O . LYS A 1 11 ? -1.029 6.614 6.705 1.00 75.54 11 LYS A O 12
ATOM 18702 N N . GLU A 1 12 ? -1.795 4.540 6.911 1.00 51.02 12 GLU A N 12
ATOM 18703 C CA . GLU A 1 12 ? -0.698 3.900 6.211 1.00 24.31 12 GLU A CA 12
ATOM 18704 C C . GLU A 1 12 ? -1.204 2.527 5.778 1.00 72.31 12 GLU A C 12
ATOM 18705 O O . GLU A 1 12 ? -1.894 1.870 6.554 1.00 62.42 12 GLU A O 12
ATOM 18717 N N . ILE A 1 13 ? -0.904 2.101 4.553 1.00 1.25 13 ILE A N 12
ATOM 18718 C CA . ILE A 1 13 ? -1.299 0.790 4.022 1.00 53.23 13 ILE A CA 12
ATOM 18719 C C . ILE A 1 13 ? -0.042 0.082 3.544 1.00 21.03 13 ILE A C 12
ATOM 18720 O O . ILE A 1 13 ? 0.986 0.730 3.342 1.00 1.54 13 ILE A O 12
ATOM 18736 N N . ILE A 1 14 ? -0.086 -1.239 3.418 1.00 20.41 14 ILE A N 12
ATOM 18737 C CA . ILE A 1 14 ? 1.103 -2.073 3.409 1.00 42.15 14 ILE A CA 12
ATOM 18738 C C . ILE A 1 14 ? 0.903 -3.142 2.340 1.00 42.34 14 ILE A C 12
ATOM 18739 O O . ILE A 1 14 ? 0.315 -4.192 2.597 1.00 50.33 14 ILE A O 12
ATOM 18755 N N . ILE A 1 15 ? 1.380 -2.872 1.123 1.00 23.43 15 ILE A N 12
ATOM 18756 C CA . ILE A 1 15 ? 1.289 -3.844 0.044 1.00 25.40 15 ILE A CA 12
ATOM 18757 C C . ILE A 1 15 ? 2.188 -5.009 0.444 1.00 51.14 15 ILE A C 12
ATOM 18758 O O . ILE A 1 15 ? 3.377 -4.809 0.738 1.00 61.52 15 ILE A O 12
ATOM 18774 N N . GLN A 1 16 ? 1.623 -6.212 0.504 1.00 2.12 16 GLN A N 12
ATOM 18775 C CA . GLN A 1 16 ? 2.375 -7.374 0.919 1.00 14.11 16 GLN A CA 12
ATOM 18776 C C . GLN A 1 16 ? 3.335 -7.789 -0.198 1.00 15.53 16 GLN A C 12
ATOM 18777 O O . GLN A 1 16 ? 3.096 -7.545 -1.380 1.00 1.30 16 GLN A O 12
ATOM 18791 N N . GLY A 1 17 ? 4.420 -8.475 0.166 1.00 73.21 17 GLY A N 12
ATOM 18792 C CA . GLY A 1 17 ? 5.275 -9.166 -0.800 1.00 70.11 17 GLY A CA 12
ATOM 18793 C C . GLY A 1 17 ? 4.772 -10.579 -1.103 1.00 20.44 17 GLY A C 12
ATOM 18794 O O . GLY A 1 17 ? 5.500 -11.359 -1.727 1.00 3.41 17 GLY A O 12
ATOM 18798 N N . LEU A 1 18 ? 3.579 -10.924 -0.612 1.00 32.11 18 LEU A N 12
ATOM 18799 C CA . LEU A 1 18 ? 2.933 -12.210 -0.755 1.00 22.42 18 LEU A CA 12
ATOM 18800 C C . LEU A 1 18 ? 1.803 -12.073 -1.774 1.00 41.25 18 LEU A C 12
ATOM 18801 O O . LEU A 1 18 ? 1.183 -11.010 -1.872 1.00 62.12 18 LEU A O 12
ATOM 18817 N N . THR A 1 19 ? 1.519 -13.144 -2.507 1.00 53.11 19 THR A N 12
ATOM 18818 C CA . THR A 1 19 ? 0.409 -13.196 -3.442 1.00 74.44 19 THR A CA 12
ATOM 18819 C C . THR A 1 19 ? -0.943 -13.201 -2.709 1.00 22.22 19 THR A C 12
ATOM 18820 O O . THR A 1 19 ? -1.015 -13.434 -1.495 1.00 3.31 19 THR A O 12
ATOM 18831 N N . ARG A 1 20 ? -2.027 -13.052 -3.480 1.00 0.34 20 ARG A N 12
ATOM 18832 C CA . ARG A 1 20 ? -3.419 -13.230 -3.047 1.00 15.42 20 ARG A CA 12
ATOM 18833 C C . ARG A 1 20 ? -3.622 -14.536 -2.269 1.00 61.53 20 ARG A C 12
ATOM 18834 O O . ARG A 1 20 ? -4.357 -14.569 -1.284 1.00 34.32 20 ARG A O 12
ATOM 18855 N N . ALA A 1 21 ? -2.924 -15.603 -2.677 1.00 5.31 21 ALA A N 12
ATOM 18856 C CA . ALA A 1 21 ? -2.861 -16.854 -1.946 1.00 60.14 21 ALA A CA 12
ATOM 18857 C C . ALA A 1 21 ? -2.109 -16.627 -0.642 1.00 33.33 21 ALA A C 12
ATOM 18858 O O . ALA A 1 21 ? -2.699 -16.545 0.437 1.00 3.23 21 ALA A O 12
ATOM 18865 N N . GLY A 1 22 ? -0.798 -16.461 -0.761 1.00 23.04 22 GLY A N 12
ATOM 18866 C CA . GLY A 1 22 ? 0.123 -16.409 0.359 1.00 64.54 22 GLY A CA 12
ATOM 18867 C C . GLY A 1 22 ? 1.459 -17.064 0.015 1.00 53.20 22 GLY A C 12
ATOM 18868 O O . GLY A 1 22 ? 2.139 -17.584 0.903 1.00 31.40 22 GLY A O 12
ATOM 18872 N N . LYS A 1 23 ? 1.828 -17.085 -1.269 1.00 60.33 23 LYS A N 12
ATOM 18873 C CA . LYS A 1 23 ? 3.184 -17.445 -1.692 1.00 75.50 23 LYS A CA 12
ATOM 18874 C C . LYS A 1 23 ? 4.040 -16.192 -1.818 1.00 22.14 23 LYS A C 12
ATOM 18875 O O . LYS A 1 23 ? 3.485 -15.116 -2.041 1.00 25.12 23 LYS A O 12
ATOM 18894 N N . PRO A 1 24 ? 5.371 -16.287 -1.686 1.00 32.14 24 PRO A N 12
ATOM 18895 C CA . PRO A 1 24 ? 6.246 -15.164 -1.976 1.00 60.05 24 PRO A CA 12
ATOM 18896 C C . PRO A 1 24 ? 6.182 -14.811 -3.462 1.00 65.14 24 PRO A C 12
ATOM 18897 O O . PRO A 1 24 ? 5.944 -15.664 -4.321 1.00 2.04 24 PRO A O 12
ATOM 18908 N N . PHE A 1 25 ? 6.440 -13.544 -3.765 1.00 13.35 25 PHE A N 12
ATOM 18909 C CA . PHE A 1 25 ? 6.589 -13.029 -5.114 1.00 3.32 25 PHE A CA 12
ATOM 18910 C C . PHE A 1 25 ? 8.059 -12.678 -5.345 1.00 64.43 25 PHE A C 12
ATOM 18911 O O . PHE A 1 25 ? 8.694 -12.128 -4.433 1.00 1.33 25 PHE A O 12
ATOM 18928 N N . ARG A 1 26 ? 8.583 -12.936 -6.551 1.00 10.34 26 ARG A N 12
ATOM 18929 C CA . ARG A 1 26 ? 9.897 -12.463 -6.986 1.00 44.42 26 ARG A CA 12
ATOM 18930 C C . ARG A 1 26 ? 9.753 -11.344 -8.037 1.00 11.14 26 ARG A C 12
ATOM 18931 O O . ARG A 1 26 ? 8.852 -11.432 -8.871 1.00 2.43 26 ARG A O 12
ATOM 18952 N N . PRO A 1 27 ? 10.703 -10.396 -8.110 1.00 52.14 27 PRO A N 12
ATOM 18953 C CA . PRO A 1 27 ? 11.906 -10.389 -7.305 1.00 62.35 27 PRO A CA 12
ATOM 18954 C C . PRO A 1 27 ? 11.531 -10.009 -5.884 1.00 74.33 27 PRO A C 12
ATOM 18955 O O . PRO A 1 27 ? 10.632 -9.196 -5.672 1.00 44.25 27 PRO A O 12
ATOM 18966 N N . SER A 1 28 ? 12.199 -10.595 -4.894 1.00 53.24 28 SER A N 12
ATOM 18967 C CA . SER A 1 28 ? 11.894 -10.268 -3.512 1.00 53.52 28 SER A CA 12
ATOM 18968 C C . SER A 1 28 ? 12.210 -8.785 -3.264 1.00 4.05 28 SER A C 12
ATOM 18969 O O . SER A 1 28 ? 11.518 -8.134 -2.485 1.00 25.33 28 SER A O 12
ATOM 18977 N N . ASP A 1 29 ? 13.197 -8.258 -3.995 1.00 1.35 29 ASP A N 12
ATOM 18978 C CA . ASP A 1 29 ? 13.731 -6.896 -3.984 1.00 34.20 29 ASP A CA 12
ATOM 18979 C C . ASP A 1 29 ? 12.787 -5.856 -4.607 1.00 43.54 29 ASP A C 12
ATOM 18980 O O . ASP A 1 29 ? 13.181 -4.697 -4.723 1.00 35.01 29 ASP A O 12
ATOM 18989 N N . TRP A 1 30 ? 11.551 -6.202 -5.001 1.00 44.51 30 TRP A N 12
ATOM 18990 C CA . TRP A 1 30 ? 10.594 -5.236 -5.568 1.00 73.31 30 TRP A CA 12
ATOM 18991 C C . TRP A 1 30 ? 10.435 -3.985 -4.684 1.00 3.23 30 TRP A C 12
ATOM 18992 O O . TRP A 1 30 ? 10.175 -2.883 -5.168 1.00 5.15 30 TRP A O 12
ATOM 19013 N N . VAL A 1 31 ? 10.621 -4.165 -3.378 1.00 3.13 31 VAL A N 12
ATOM 19014 C CA . VAL A 1 31 ? 10.573 -3.146 -2.347 1.00 50.14 31 VAL A CA 12
ATOM 19015 C C . VAL A 1 31 ? 11.615 -2.039 -2.584 1.00 61.01 31 VAL A C 12
ATOM 19016 O O . VAL A 1 31 ? 11.337 -0.875 -2.288 1.00 63.04 31 VAL A O 12
ATOM 19029 N N . ASP A 1 32 ? 12.781 -2.362 -3.150 1.00 40.40 32 ASP A N 12
ATOM 19030 C CA . ASP A 1 32 ? 13.826 -1.375 -3.446 1.00 60.42 32 ASP A CA 12
ATOM 19031 C C . ASP A 1 32 ? 13.647 -0.769 -4.844 1.00 34.21 32 ASP A C 12
ATOM 19032 O O . ASP A 1 32 ? 14.189 0.287 -5.175 1.00 2.31 32 ASP A O 12
ATOM 19041 N N . ARG A 1 33 ? 12.879 -1.435 -5.711 1.00 3.21 33 ARG A N 12
ATOM 19042 C CA . ARG A 1 33 ? 12.518 -0.880 -7.008 1.00 62.25 33 ARG A CA 12
ATOM 19043 C C . ARG A 1 33 ? 11.530 0.262 -6.784 1.00 0.34 33 ARG A C 12
ATOM 19044 O O . ARG A 1 33 ? 11.718 1.351 -7.326 1.00 14.51 33 ARG A O 12
ATOM 19065 N N . MET A 1 34 ? 10.500 0.000 -5.981 1.00 73.03 34 MET A N 12
ATOM 19066 C CA . MET A 1 34 ? 9.390 0.911 -5.725 1.00 53.04 34 MET A CA 12
ATOM 19067 C C . MET A 1 34 ? 9.810 2.173 -4.972 1.00 5.25 34 MET A C 12
ATOM 19068 O O . MET A 1 34 ? 9.341 3.259 -5.310 1.00 50.31 34 MET A O 12
ATOM 19082 N N . CYS A 1 35 ? 10.674 2.079 -3.952 1.00 33.41 35 CYS A N 12
ATOM 19083 C CA . CYS A 1 35 ? 11.086 3.273 -3.212 1.00 31.33 35 CYS A CA 12
ATOM 19084 C C . CYS A 1 35 ? 11.794 4.259 -4.152 1.00 64.23 35 CYS A C 12
ATOM 19085 O O . CYS A 1 35 ? 11.512 5.458 -4.126 1.00 32.23 35 CYS A O 12
ATOM 19093 N N . SER A 1 36 ? 12.657 3.747 -5.034 1.00 31.33 36 SER A N 12
ATOM 19094 C CA . SER A 1 36 ? 13.319 4.508 -6.076 1.00 5.52 36 SER A CA 12
ATOM 19095 C C . SER A 1 36 ? 12.335 5.083 -7.101 1.00 72.13 36 SER A C 12
ATOM 19096 O O . SER A 1 36 ? 12.576 6.193 -7.576 1.00 0.32 36 SER A O 12
ATOM 19104 N N . THR A 1 37 ? 11.230 4.404 -7.439 1.00 65.34 37 THR A N 12
ATOM 19105 C CA . THR A 1 37 ? 10.234 4.918 -8.384 1.00 14.13 37 THR A CA 12
ATOM 19106 C C . THR A 1 37 ? 9.747 6.308 -7.970 1.00 33.43 37 THR A C 12
ATOM 19107 O O . THR A 1 37 ? 9.721 7.210 -8.805 1.00 21.53 37 THR A O 12
ATOM 19118 N N . TYR A 1 38 ? 9.412 6.520 -6.697 1.00 21.13 38 TYR A N 12
ATOM 19119 C CA . TYR A 1 38 ? 8.879 7.801 -6.237 1.00 15.14 38 TYR A CA 12
ATOM 19120 C C . TYR A 1 38 ? 9.946 8.709 -5.628 1.00 13.02 38 TYR A C 12
ATOM 19121 O O . TYR A 1 38 ? 9.631 9.829 -5.215 1.00 1.11 38 TYR A O 12
ATOM 19139 N N . ALA A 1 39 ? 11.199 8.262 -5.562 1.00 14.43 39 ALA A N 12
ATOM 19140 C CA . ALA A 1 39 ? 12.331 9.059 -5.156 1.00 11.22 39 ALA A CA 12
ATOM 19141 C C . ALA A 1 39 ? 12.598 10.157 -6.191 1.00 14.31 39 ALA A C 12
ATOM 19142 O O . ALA A 1 39 ? 12.083 10.135 -7.313 1.00 11.43 39 ALA A O 12
ATOM 19149 N N . SER A 1 40 ? 13.461 11.081 -5.800 1.00 0.33 40 SER A N 12
ATOM 19150 C CA . SER A 1 40 ? 14.009 12.165 -6.607 1.00 24.13 40 SER A CA 12
ATOM 19151 C C . SER A 1 40 ? 15.517 12.229 -6.379 1.00 72.40 40 SER A C 12
ATOM 19152 O O . SER A 1 40 ? 16.014 11.788 -5.343 1.00 24.23 40 SER A O 12
ATOM 19160 N N . PHE A 1 41 ? 16.270 12.764 -7.340 1.00 20.22 41 PHE A N 12
ATOM 19161 C CA . PHE A 1 41 ? 17.654 13.158 -7.112 1.00 43.24 41 PHE A CA 12
ATOM 19162 C C . PHE A 1 41 ? 17.709 14.274 -6.073 1.00 23.22 41 PHE A C 12
ATOM 19163 O O . PHE A 1 41 ? 16.750 15.024 -5.920 1.00 42.03 41 PHE A O 12
ATOM 19180 N N . GLY A 1 42 ? 18.839 14.382 -5.368 1.00 43.24 42 GLY A N 12
ATOM 19181 C CA . GLY A 1 42 ? 19.008 15.357 -4.302 1.00 2.12 42 GLY A CA 12
ATOM 19182 C C . GLY A 1 42 ? 20.345 16.038 -4.432 1.00 2.42 42 GLY A C 12
ATOM 19183 O O . GLY A 1 42 ? 21.255 15.586 -3.745 1.00 0.14 42 GLY A O 12
ATOM 19187 N N . ALA A 1 43 ? 20.456 17.032 -5.324 1.00 11.20 43 ALA A N 12
ATOM 19188 C CA . ALA A 1 43 ? 21.619 17.820 -5.757 1.00 41.44 43 ALA A CA 12
ATOM 19189 C C . ALA A 1 43 ? 22.809 16.976 -6.220 1.00 73.15 43 ALA A C 12
ATOM 19190 O O . ALA A 1 43 ? 23.198 17.031 -7.380 1.00 22.22 43 ALA A O 12
ATOM 19197 N N . ASP A 1 44 ? 23.286 16.111 -5.336 1.00 62.42 44 ASP A N 12
ATOM 19198 C CA . ASP A 1 44 ? 24.279 15.035 -5.401 1.00 32.31 44 ASP A CA 12
ATOM 19199 C C . ASP A 1 44 ? 23.916 13.975 -6.461 1.00 12.45 44 ASP A C 12
ATOM 19200 O O . ASP A 1 44 ? 24.603 12.972 -6.612 1.00 30.03 44 ASP A O 12
ATOM 19209 N N . ARG A 1 45 ? 22.801 14.163 -7.179 1.00 34.24 45 ARG A N 12
ATOM 19210 C CA . ARG A 1 45 ? 22.288 13.333 -8.268 1.00 14.33 45 ARG A CA 12
ATOM 19211 C C . ARG A 1 45 ? 22.187 11.839 -7.914 1.00 53.53 45 ARG A C 12
ATOM 19212 O O . ARG A 1 45 ? 22.513 10.991 -8.742 1.00 4.42 45 ARG A O 12
ATOM 19233 N N . LYS A 1 46 ? 21.750 11.490 -6.694 1.00 63.34 46 LYS A N 12
ATOM 19234 C CA . LYS A 1 46 ? 21.962 10.121 -6.191 1.00 32.35 46 LYS A CA 12
ATOM 19235 C C . LYS A 1 46 ? 20.759 9.357 -5.712 1.00 42.12 46 LYS A C 12
ATOM 19236 O O . LYS A 1 46 ? 20.899 8.313 -5.071 1.00 52.41 46 LYS A O 12
ATOM 19255 N N . LEU A 1 47 ? 19.606 9.783 -6.182 1.00 1.20 47 LEU A N 12
ATOM 19256 C CA . LEU A 1 47 ? 18.289 9.455 -5.731 1.00 75.14 47 LEU A CA 12
ATOM 19257 C C . LEU A 1 47 ? 18.147 9.570 -4.207 1.00 34.35 47 LEU A C 12
ATOM 19258 O O . LEU A 1 47 ? 19.112 9.539 -3.448 1.00 73.04 47 LEU A O 12
ATOM 19274 N N . ARG A 1 48 ? 16.922 9.746 -3.737 1.00 43.41 48 ARG A N 12
ATOM 19275 C CA . ARG A 1 48 ? 16.629 9.969 -2.333 1.00 15.20 48 ARG A CA 12
ATOM 19276 C C . ARG A 1 48 ? 15.205 9.502 -2.137 1.00 43.31 48 ARG A C 12
ATOM 19277 O O . ARG A 1 48 ? 14.284 10.120 -2.671 1.00 32.12 48 ARG A O 12
ATOM 19298 N N . TYR A 1 49 ? 15.037 8.384 -1.435 1.00 72.10 49 TYR A N 12
ATOM 19299 C CA . TYR A 1 49 ? 13.723 7.808 -1.196 1.00 31.55 49 TYR A CA 12
ATOM 19300 C C . TYR A 1 49 ? 12.821 8.860 -0.554 1.00 41.31 49 TYR A C 12
ATOM 19301 O O . TYR A 1 49 ? 13.245 9.575 0.366 1.00 71.23 49 TYR A O 12
ATOM 19319 N N . SER A 1 50 ? 11.620 8.990 -1.109 1.00 2.23 50 SER A N 12
ATOM 19320 C CA . SER A 1 50 ? 10.586 9.894 -0.643 1.00 72.44 50 SER A CA 12
ATOM 19321 C C . SER A 1 50 ? 10.002 9.382 0.674 1.00 75.45 50 SER A C 12
ATOM 19322 O O . SER A 1 50 ? 10.074 8.184 0.959 1.00 42.32 50 SER A O 12
ATOM 19330 N N . PRO A 1 51 ? 9.404 10.262 1.492 1.00 45.31 51 PRO A N 12
ATOM 19331 C CA . PRO A 1 51 ? 8.933 9.899 2.819 1.00 15.23 51 PRO A CA 12
ATOM 19332 C C . PRO A 1 51 ? 7.775 8.904 2.760 1.00 75.54 51 PRO A C 12
ATOM 19333 O O . PRO A 1 51 ? 7.593 8.151 3.714 1.00 71.12 51 PRO A O 12
ATOM 19344 N N . TYR A 1 52 ? 7.023 8.866 1.654 1.00 61.22 52 TYR A N 12
ATOM 19345 C CA . TYR A 1 52 ? 5.733 8.199 1.576 1.00 61.22 52 TYR A CA 12
ATOM 19346 C C . TYR A 1 52 ? 5.824 6.701 1.296 1.00 23.51 52 TYR A C 12
ATOM 19347 O O . TYR A 1 52 ? 4.817 6.104 0.901 1.00 4.44 52 TYR A O 12
ATOM 19365 N N . LEU A 1 53 ? 7.014 6.104 1.398 1.00 33.12 53 LEU A N 12
ATOM 19366 C CA . LEU A 1 53 ? 7.285 4.756 0.921 1.00 5.54 53 LEU A CA 12
ATOM 19367 C C . LEU A 1 53 ? 8.426 4.168 1.749 1.00 12.35 53 LEU A C 12
ATOM 19368 O O . LEU A 1 53 ? 9.556 4.628 1.593 1.00 40.32 53 LEU A O 12
ATOM 19384 N N . LYS A 1 54 ? 8.164 3.203 2.649 1.00 41.51 54 LYS A N 12
ATOM 19385 C CA . LYS A 1 54 ? 9.220 2.553 3.450 1.00 33.54 54 LYS A CA 12
ATOM 19386 C C . LYS A 1 54 ? 8.962 1.060 3.709 1.00 75.22 54 LYS A C 12
ATOM 19387 O O . LYS A 1 54 ? 7.801 0.658 3.865 1.00 13.15 54 LYS A O 12
ATOM 19406 N N . PRO A 1 55 ? 10.010 0.218 3.797 1.00 14.22 55 PRO A N 12
ATOM 19407 C CA . PRO A 1 55 ? 9.878 -1.226 3.982 1.00 23.34 55 PRO A CA 12
ATOM 19408 C C . PRO A 1 55 ? 9.421 -1.582 5.396 1.00 75.12 55 PRO A C 12
ATOM 19409 O O . PRO A 1 55 ? 9.437 -0.741 6.301 1.00 53.12 55 PRO A O 12
ATOM 19420 N N . ARG A 1 56 ? 9.063 -2.848 5.594 1.00 20.31 56 ARG A N 12
ATOM 19421 C CA . ARG A 1 56 ? 8.857 -3.488 6.890 1.00 4.45 56 ARG A CA 12
ATOM 19422 C C . ARG A 1 56 ? 9.480 -4.887 6.899 1.00 22.24 56 ARG A C 12
ATOM 19423 O O . ARG A 1 56 ? 10.254 -5.252 6.012 1.00 70.23 56 ARG A O 12
ATOM 19444 N N . VAL A 1 57 ? 9.154 -5.652 7.936 1.00 53.02 57 VAL A N 12
ATOM 19445 C CA . VAL A 1 57 ? 8.975 -7.093 7.881 1.00 42.55 57 VAL A CA 12
ATOM 19446 C C . VAL A 1 57 ? 7.576 -7.333 8.453 1.00 31.22 57 VAL A C 12
ATOM 19447 O O . VAL A 1 57 ? 7.253 -6.785 9.507 1.00 0.45 57 VAL A O 12
ATOM 19460 N N . ILE A 1 58 ? 6.758 -8.126 7.766 1.00 60.21 58 ILE A N 12
ATOM 19461 C CA . ILE A 1 58 ? 5.454 -8.616 8.192 1.00 4.24 58 ILE A CA 12
ATOM 19462 C C . ILE A 1 58 ? 5.565 -10.126 8.030 1.00 2.23 58 ILE A C 12
ATOM 19463 O O . ILE A 1 58 ? 5.697 -10.586 6.902 1.00 74.35 58 ILE A O 12
ATOM 19479 N N . GLU A 1 59 ? 5.583 -10.897 9.117 1.00 21.33 59 GLU A N 12
ATOM 19480 C CA . GLU A 1 59 ? 5.647 -12.366 9.076 1.00 32.32 59 GLU A CA 12
ATOM 19481 C C . GLU A 1 59 ? 6.843 -12.912 8.258 1.00 25.04 59 GLU A C 12
ATOM 19482 O O . GLU A 1 59 ? 6.825 -14.038 7.762 1.00 75.25 59 GLU A O 12
ATOM 19494 N N . GLY A 1 60 ? 7.918 -12.133 8.109 1.00 23.11 60 GLY A N 12
ATOM 19495 C CA . GLY A 1 60 ? 9.099 -12.490 7.320 1.00 72.41 60 GLY A CA 12
ATOM 19496 C C . GLY A 1 60 ? 9.022 -12.028 5.863 1.00 73.20 60 GLY A C 12
ATOM 19497 O O . GLY A 1 60 ? 10.020 -12.106 5.142 1.00 11.42 60 GLY A O 12
ATOM 19501 N N . VAL A 1 61 ? 7.878 -11.521 5.418 1.00 51.12 61 VAL A N 12
ATOM 19502 C CA . VAL A 1 61 ? 7.727 -10.856 4.137 1.00 5.23 61 VAL A CA 12
ATOM 19503 C C . VAL A 1 61 ? 8.231 -9.428 4.295 1.00 53.40 61 VAL A C 12
ATOM 19504 O O . VAL A 1 61 ? 7.987 -8.799 5.319 1.00 13.41 61 VAL A O 12
ATOM 19517 N N . ARG A 1 62 ? 8.871 -8.893 3.259 1.00 12.02 62 ARG A N 12
ATOM 19518 C CA . ARG A 1 62 ? 9.326 -7.508 3.211 1.00 21.20 62 ARG A CA 12
ATOM 19519 C C . ARG A 1 62 ? 8.155 -6.527 3.341 1.00 60.01 62 ARG A C 12
ATOM 19520 O O . ARG A 1 62 ? 8.021 -5.825 4.340 1.00 41.41 62 ARG A O 12
ATOM 19541 N N . CYS A 1 63 ? 7.290 -6.506 2.323 1.00 71.42 63 CYS A N 12
ATOM 19542 C CA . CYS A 1 63 ? 6.203 -5.546 2.146 1.00 41.13 63 CYS A CA 12
ATOM 19543 C C . CYS A 1 63 ? 6.732 -4.112 1.982 1.00 40.30 63 CYS A C 12
ATOM 19544 O O . CYS A 1 63 ? 7.921 -3.839 2.164 1.00 65.24 63 CYS A O 12
ATOM 19552 N N . LEU A 1 64 ? 5.849 -3.182 1.615 1.00 34.00 64 LEU A N 12
ATOM 19553 C CA . LEU A 1 64 ? 6.176 -1.764 1.490 1.00 74.44 64 LEU A CA 12
ATOM 19554 C C . LEU A 1 64 ? 4.964 -0.983 1.962 1.00 4.42 64 LEU A C 12
ATOM 19555 O O . LEU A 1 64 ? 3.846 -1.251 1.516 1.00 5.40 64 LEU A O 12
ATOM 19571 N N . ALA A 1 65 ? 5.193 -0.048 2.878 1.00 2.54 65 ALA A N 12
ATOM 19572 C CA . ALA A 1 65 ? 4.179 0.865 3.363 1.00 14.44 65 ALA A CA 12
ATOM 19573 C C . ALA A 1 65 ? 4.040 1.990 2.345 1.00 34.23 65 ALA A C 12
ATOM 19574 O O . ALA A 1 65 ? 5.064 2.509 1.910 1.00 52.42 65 ALA A O 12
ATOM 19581 N N . VAL A 1 66 ? 2.815 2.375 2.006 1.00 63.24 66 VAL A N 12
ATOM 19582 C CA . VAL A 1 66 ? 2.456 3.565 1.244 1.00 3.11 66 VAL A CA 12
ATOM 19583 C C . VAL A 1 66 ? 1.856 4.499 2.315 1.00 74.44 66 VAL A C 12
ATOM 19584 O O . VAL A 1 66 ? 0.921 4.098 3.020 1.00 23.31 66 VAL A O 12
ATOM 19597 N N . ASP A 1 67 ? 2.402 5.696 2.502 1.00 20.43 67 ASP A N 12
ATOM 19598 C CA . ASP A 1 67 ? 1.887 6.705 3.446 1.00 1.33 67 ASP A CA 12
ATOM 19599 C C . ASP A 1 67 ? 0.643 7.375 2.865 1.00 62.15 67 ASP A C 12
ATOM 19600 O O . ASP A 1 67 ? 0.673 7.826 1.710 1.00 33.33 67 ASP A O 12
ATOM 19609 N N . LEU A 1 68 ? -0.444 7.462 3.644 1.00 41.05 68 LEU A N 12
ATOM 19610 C CA . LEU A 1 68 ? -1.655 8.136 3.197 1.00 12.10 68 LEU A CA 12
ATOM 19611 C C . LEU A 1 68 ? -1.437 9.637 3.016 1.00 72.01 68 LEU A C 12
ATOM 19612 O O . LEU A 1 68 ? -2.222 10.267 2.310 1.00 45.01 68 LEU A O 12
ATOM 19628 N N . LYS A 1 69 ? -0.403 10.234 3.617 1.00 34.12 69 LYS A N 12
ATOM 19629 C CA . LYS A 1 69 ? -0.099 11.655 3.443 1.00 31.13 69 LYS A CA 12
ATOM 19630 C C . LYS A 1 69 ? 0.112 11.985 1.974 1.00 44.41 69 LYS A C 12
ATOM 19631 O O . LYS A 1 69 ? -0.275 13.084 1.562 1.00 35.31 69 LYS A O 12
ATOM 19650 N N . LEU A 1 70 ? 0.691 11.065 1.181 1.00 74.51 70 LEU A N 12
ATOM 19651 C CA . LEU A 1 70 ? 0.845 11.268 -0.259 1.00 32.30 70 LEU A CA 12
ATOM 19652 C C . LEU A 1 70 ? -0.518 11.610 -0.848 1.00 61.21 70 LEU A C 12
ATOM 19653 O O . LEU A 1 70 ? -0.622 12.541 -1.631 1.00 11.52 70 LEU A O 12
ATOM 19669 N N . LYS A 1 71 ? -1.570 10.865 -0.497 1.00 52.40 71 LYS A N 12
ATOM 19670 C CA . LYS A 1 71 ? -2.894 10.971 -1.118 1.00 74.33 71 LYS A CA 12
ATOM 19671 C C . LYS A 1 71 ? -3.491 12.378 -0.971 1.00 23.21 71 LYS A C 12
ATOM 19672 O O . LYS A 1 71 ? -4.354 12.776 -1.747 1.00 22.32 71 LYS A O 12
ATOM 19691 N N . ASP A 1 72 ? -3.026 13.145 0.006 1.00 11.22 72 ASP A N 12
ATOM 19692 C CA . ASP A 1 72 ? -3.454 14.521 0.211 1.00 12.51 72 ASP A CA 12
ATOM 19693 C C . ASP A 1 72 ? -2.799 15.456 -0.818 1.00 41.22 72 ASP A C 12
ATOM 19694 O O . ASP A 1 72 ? -3.391 16.467 -1.186 1.00 72.42 72 ASP A O 12
ATOM 19703 N N . THR A 1 73 ? -1.606 15.100 -1.314 1.00 43.42 73 THR A N 12
ATOM 19704 C CA . THR A 1 73 ? -0.722 15.942 -2.115 1.00 14.05 73 THR A CA 12
ATOM 19705 C C . THR A 1 73 ? -0.623 15.470 -3.589 1.00 5.25 73 THR A C 12
ATOM 19706 O O . THR A 1 73 ? -0.760 16.309 -4.481 1.00 4.11 73 THR A O 12
ATOM 19717 N N . ASN A 1 74 ? -0.421 14.174 -3.897 1.00 34.23 74 ASN A N 12
ATOM 19718 C CA . ASN A 1 74 ? -0.303 13.672 -5.286 1.00 64.33 74 ASN A CA 12
ATOM 19719 C C . ASN A 1 74 ? -0.988 12.312 -5.506 1.00 1.02 74 ASN A C 12
ATOM 19720 O O . ASN A 1 74 ? -0.327 11.317 -5.818 1.00 41.22 74 ASN A O 12
ATOM 19731 N N . PRO A 1 75 ? -2.313 12.206 -5.366 1.00 22.02 75 PRO A N 12
ATOM 19732 C CA . PRO A 1 75 ? -2.982 10.917 -5.162 1.00 11.35 75 PRO A CA 12
ATOM 19733 C C . PRO A 1 75 ? -2.949 9.965 -6.362 1.00 13.23 75 PRO A C 12
ATOM 19734 O O . PRO A 1 75 ? -3.254 8.781 -6.216 1.00 53.32 75 PRO A O 12
ATOM 19745 N N . GLU A 1 76 ? -2.538 10.463 -7.517 1.00 42.03 76 GLU A N 12
ATOM 19746 C CA . GLU A 1 76 ? -2.213 9.736 -8.733 1.00 35.23 76 GLU A CA 12
ATOM 19747 C C . GLU A 1 76 ? -1.204 8.619 -8.448 1.00 5.20 76 GLU A C 12
ATOM 19748 O O . GLU A 1 76 ? -1.424 7.471 -8.830 1.00 30.12 76 GLU A O 12
ATOM 19760 N N . GLY A 1 77 ? -0.131 8.933 -7.715 1.00 43.42 77 GLY A N 12
ATOM 19761 C CA . GLY A 1 77 ? 0.887 7.958 -7.347 1.00 11.11 77 GLY A CA 12
ATOM 19762 C C . GLY A 1 77 ? 0.283 6.847 -6.493 1.00 31.50 77 GLY A C 12
ATOM 19763 O O . GLY A 1 77 ? 0.518 5.669 -6.730 1.00 25.33 77 GLY A O 12
ATOM 19767 N N . PHE A 1 78 ? -0.548 7.213 -5.517 1.00 21.33 78 PHE A N 12
ATOM 19768 C CA . PHE A 1 78 ? -1.267 6.276 -4.656 1.00 14.04 78 PHE A CA 12
ATOM 19769 C C . PHE A 1 78 ? -2.165 5.352 -5.488 1.00 22.44 78 PHE A C 12
ATOM 19770 O O . PHE A 1 78 ? -2.140 4.136 -5.308 1.00 40.44 78 PHE A O 12
ATOM 19787 N N . ASN A 1 79 ? -2.927 5.915 -6.426 1.00 72.10 79 ASN A N 12
ATOM 19788 C CA . ASN A 1 79 ? -3.828 5.188 -7.323 1.00 43.20 79 ASN A CA 12
ATOM 19789 C C . ASN A 1 79 ? -3.062 4.149 -8.137 1.00 61.42 79 ASN A C 12
ATOM 19790 O O . ASN A 1 79 ? -3.535 3.024 -8.323 1.00 42.35 79 ASN A O 12
ATOM 19801 N N . GLN A 1 80 ? -1.896 4.514 -8.669 1.00 10.42 80 GLN A N 12
ATOM 19802 C CA . GLN A 1 80 ? -1.043 3.599 -9.415 1.00 62.14 80 GLN A CA 12
ATOM 19803 C C . GLN A 1 80 ? -0.458 2.537 -8.479 1.00 72.44 80 GLN A C 12
ATOM 19804 O O . GLN A 1 80 ? -0.448 1.362 -8.841 1.00 52.13 80 GLN A O 12
ATOM 19818 N N . LEU A 1 81 ? -0.087 2.913 -7.251 1.00 53.24 81 LEU A N 12
ATOM 19819 C CA . LEU A 1 81 ? 0.411 1.998 -6.230 1.00 60.44 81 LEU A CA 12
ATOM 19820 C C . LEU A 1 81 ? -0.576 0.856 -5.971 1.00 61.44 81 LEU A C 12
ATOM 19821 O O . LEU A 1 81 ? -0.185 -0.307 -5.860 1.00 61.22 81 LEU A O 12
ATOM 19837 N N . MET A 1 82 ? -1.866 1.175 -5.862 1.00 51.40 82 MET A N 12
ATOM 19838 C CA . MET A 1 82 ? -2.883 0.159 -5.617 1.00 22.23 82 MET A CA 12
ATOM 19839 C C . MET A 1 82 ? -3.006 -0.788 -6.817 1.00 55.40 82 MET A C 12
ATOM 19840 O O . MET A 1 82 ? -3.216 -1.990 -6.649 1.00 32.13 82 MET A O 12
ATOM 19854 N N . HIS A 1 83 ? -2.839 -0.273 -8.037 1.00 42.03 83 HIS A N 12
ATOM 19855 C CA . HIS A 1 83 ? -2.893 -1.083 -9.244 1.00 61.45 83 HIS A CA 12
ATOM 19856 C C . HIS A 1 83 ? -1.701 -2.028 -9.340 1.00 52.24 83 HIS A C 12
ATOM 19857 O O . HIS A 1 83 ? -1.881 -3.178 -9.732 1.00 13.22 83 HIS A O 12
ATOM 19871 N N . PHE A 1 84 ? -0.516 -1.567 -8.935 1.00 52.23 84 PHE A N 12
ATOM 19872 C CA . PHE A 1 84 ? 0.701 -2.366 -8.901 1.00 52.33 84 PHE A CA 12
ATOM 19873 C C . PHE A 1 84 ? 0.479 -3.656 -8.114 1.00 54.53 84 PHE A C 12
ATOM 19874 O O . PHE A 1 84 ? 0.850 -4.735 -8.585 1.00 23.15 84 PHE A O 12
ATOM 19891 N N . ALA A 1 85 ? -0.159 -3.553 -6.943 1.00 41.40 85 ALA A N 12
ATOM 19892 C CA . ALA A 1 85 ? -0.543 -4.713 -6.154 1.00 44.00 85 ALA A CA 12
ATOM 19893 C C . ALA A 1 85 ? -1.409 -5.684 -6.958 1.00 23.44 85 ALA A C 12
ATOM 19894 O O . ALA A 1 85 ? -1.032 -6.851 -7.090 1.00 15.34 85 ALA A O 12
ATOM 19901 N N . THR A 1 86 ? -2.552 -5.223 -7.477 1.00 22.22 86 THR A N 12
ATOM 19902 C CA . THR A 1 86 ? -3.465 -6.053 -8.254 1.00 41.22 86 THR A CA 12
ATOM 19903 C C . THR A 1 86 ? -2.727 -6.736 -9.405 1.00 22.51 86 THR A C 12
ATOM 19904 O O . THR A 1 86 ? -2.832 -7.954 -9.538 1.00 41.51 86 THR A O 12
ATOM 19915 N N . GLU A 1 87 ? -1.951 -5.989 -10.191 1.00 30.31 87 GLU A N 12
ATOM 19916 C CA . GLU A 1 87 ? -1.320 -6.472 -11.410 1.00 5.30 87 GLU A CA 12
ATOM 19917 C C . GLU A 1 87 ? -0.332 -7.605 -11.114 1.00 44.30 87 GLU A C 12
ATOM 19918 O O . GLU A 1 87 ? -0.225 -8.567 -11.882 1.00 34.21 87 GLU A O 12
ATOM 19930 N N . ASN A 1 88 ? 0.360 -7.523 -9.973 1.00 32.02 88 ASN A N 12
ATOM 19931 C CA . ASN A 1 88 ? 1.330 -8.531 -9.555 1.00 12.43 88 ASN A CA 12
ATOM 19932 C C . ASN A 1 88 ? 0.670 -9.631 -8.715 1.00 5.15 88 ASN A C 12
ATOM 19933 O O . ASN A 1 88 ? 1.361 -10.518 -8.208 1.00 62.23 88 ASN A O 12
ATOM 19944 N N . GLN A 1 89 ? -0.662 -9.613 -8.590 1.00 24.02 89 GLN A N 12
ATOM 19945 C CA . GLN A 1 89 ? -1.484 -10.520 -7.794 1.00 42.24 89 GLN A CA 12
ATOM 19946 C C . GLN A 1 89 ? -1.113 -10.480 -6.309 1.00 71.32 89 GLN A C 12
ATOM 19947 O O . GLN A 1 89 ? -1.236 -11.494 -5.618 1.00 22.43 89 GLN A O 12
ATOM 19961 N N . LEU A 1 90 ? -0.615 -9.346 -5.820 1.00 44.01 90 LEU A N 12
ATOM 19962 C CA . LEU A 1 90 ? -0.156 -9.167 -4.450 1.00 23.44 90 LEU A CA 12
ATOM 19963 C C . LEU A 1 90 ? -1.332 -8.821 -3.544 1.00 32.51 90 LEU A C 12
ATOM 19964 O O . LEU A 1 90 ? -2.363 -8.314 -3.994 1.00 41.31 90 LEU A O 12
ATOM 19980 N N . ASN A 1 91 ? -1.165 -9.111 -2.257 1.00 61.11 91 ASN A N 12
ATOM 19981 C CA . ASN A 1 91 ? -2.145 -8.837 -1.211 1.00 51.33 91 ASN A CA 12
ATOM 19982 C C . ASN A 1 91 ? -1.979 -7.394 -0.712 1.00 53.23 91 ASN A C 12
ATOM 19983 O O . ASN A 1 91 ? -0.882 -6.836 -0.809 1.00 65.44 91 ASN A O 12
ATOM 19994 N N . ILE A 1 92 ? -3.028 -6.788 -0.151 1.00 62.24 92 ILE A N 12
ATOM 19995 C CA . ILE A 1 92 ? -3.048 -5.391 0.291 1.00 34.51 92 ILE A CA 12
ATOM 19996 C C . ILE A 1 92 ? -3.428 -5.424 1.769 1.00 14.01 92 ILE A C 12
ATOM 19997 O O . ILE A 1 92 ? -4.595 -5.634 2.095 1.00 60.03 92 ILE A O 12
ATOM 20013 N N . LEU A 1 93 ? -2.449 -5.263 2.661 1.00 54.22 93 LEU A N 12
ATOM 20014 C CA . LEU A 1 93 ? -2.693 -5.171 4.099 1.00 55.02 93 LEU A CA 12
ATOM 20015 C C . LEU A 1 93 ? -2.874 -3.705 4.489 1.00 32.34 93 LEU A C 12
ATOM 20016 O O . LEU A 1 93 ? -2.510 -2.803 3.735 1.00 23.33 93 LEU A O 12
ATOM 20032 N N . ASP A 1 94 ? -3.402 -3.463 5.683 1.00 51.53 94 ASP A N 12
ATOM 20033 C CA . ASP A 1 94 ? -3.439 -2.145 6.308 1.00 73.30 94 ASP A CA 12
ATOM 20034 C C . ASP A 1 94 ? -2.253 -1.979 7.266 1.00 35.42 94 ASP A C 12
ATOM 20035 O O . ASP A 1 94 ? -1.350 -2.819 7.324 1.00 14.30 94 ASP A O 12
ATOM 20044 N N . ALA A 1 95 ? -2.278 -0.891 8.038 1.00 44.34 95 ALA A N 12
ATOM 20045 C CA . ALA A 1 95 ? -1.342 -0.614 9.115 1.00 34.42 95 ALA A CA 12
ATOM 20046 C C . ALA A 1 95 ? -1.267 -1.762 10.131 1.00 1.44 95 ALA A C 12
ATOM 20047 O O . ALA A 1 95 ? -0.164 -2.063 10.594 1.00 4.32 95 ALA A O 12
ATOM 20054 N N . GLU A 1 96 ? -2.386 -2.389 10.504 1.00 63.24 96 GLU A N 12
ATOM 20055 C CA . GLU A 1 96 ? -2.409 -3.522 11.421 1.00 65.21 96 GLU A CA 12
ATOM 20056 C C . GLU A 1 96 ? -1.768 -4.753 10.798 1.00 32.42 96 GLU A C 12
ATOM 20057 O O . GLU A 1 96 ? -1.155 -5.544 11.519 1.00 23.12 96 GLU A O 12
ATOM 20069 N N . GLY A 1 97 ? -1.915 -4.936 9.486 1.00 15.43 97 GLY A N 12
ATOM 20070 C CA . GLY A 1 97 ? -1.576 -6.164 8.794 1.00 24.12 97 GLY A CA 12
ATOM 20071 C C . GLY A 1 97 ? -2.812 -7.002 8.475 1.00 74.12 97 GLY A C 12
ATOM 20072 O O . GLY A 1 97 ? -2.705 -8.228 8.434 1.00 45.44 97 GLY A O 12
ATOM 20076 N N . ASN A 1 98 ? -3.972 -6.376 8.272 1.00 62.12 98 ASN A N 12
ATOM 20077 C CA . ASN A 1 98 ? -5.233 -7.034 7.920 1.00 44.23 98 ASN A CA 12
ATOM 20078 C C . ASN A 1 98 ? -5.492 -6.813 6.426 1.00 52.01 98 ASN A C 12
ATOM 20079 O O . ASN A 1 98 ? -5.338 -5.688 5.955 1.00 42.31 98 ASN A O 12
ATOM 20090 N N . SER A 1 99 ? -5.854 -7.849 5.663 1.00 61.34 99 SER A N 12
ATOM 20091 C CA . SER A 1 99 ? -6.021 -7.758 4.211 1.00 63.34 99 SER A CA 12
ATOM 20092 C C . SER A 1 99 ? -7.312 -7.020 3.831 1.00 30.51 99 SER A C 12
ATOM 20093 O O . SER A 1 99 ? -8.409 -7.588 3.887 1.00 62.30 99 SER A O 12
ATOM 20101 N N . ILE A 1 100 ? -7.186 -5.760 3.418 1.00 11.23 100 ILE A N 12
ATOM 20102 C CA . ILE A 1 100 ? -8.280 -4.864 3.050 1.00 53.20 100 ILE A CA 12
ATOM 20103 C C . ILE A 1 100 ? -8.449 -4.791 1.525 1.00 73.11 100 ILE A C 12
ATOM 20104 O O . ILE A 1 100 ? -7.605 -5.270 0.764 1.00 32.02 100 ILE A O 12
ATOM 20120 N N . ASP A 1 101 ? -9.555 -4.192 1.079 1.00 3.52 101 ASP A N 12
ATOM 20121 C CA . ASP A 1 101 ? -9.717 -3.700 -0.287 1.00 63.45 101 ASP A CA 12
ATOM 20122 C C . ASP A 1 101 ? -9.060 -2.340 -0.430 1.00 65.35 101 ASP A C 12
ATOM 20123 O O . ASP A 1 101 ? -8.881 -1.626 0.553 1.00 23.40 101 ASP A O 12
ATOM 20132 N N . ALA A 1 102 ? -8.816 -1.939 -1.677 1.00 13.44 102 ALA A N 12
ATOM 20133 C CA . ALA A 1 102 ? -8.417 -0.578 -2.008 1.00 32.12 102 ALA A CA 12
ATOM 20134 C C . ALA A 1 102 ? -9.607 0.373 -1.965 1.00 51.43 102 ALA A C 12
ATOM 20135 O O . ALA A 1 102 ? -9.418 1.547 -1.668 1.00 3.21 102 ALA A O 12
ATOM 20142 N N . ALA A 1 103 ? -10.821 -0.124 -2.238 1.00 32.11 103 ALA A N 12
ATOM 20143 C CA . ALA A 1 103 ? -12.062 0.642 -2.145 1.00 52.05 103 ALA A CA 12
ATOM 20144 C C . ALA A 1 103 ? -12.172 1.307 -0.773 1.00 60.11 103 ALA A C 12
ATOM 20145 O O . ALA A 1 103 ? -12.490 2.486 -0.665 1.00 43.12 103 ALA A O 12
ATOM 20152 N N . GLN A 1 104 ? -11.788 0.570 0.271 1.00 32.54 104 GLN A N 12
ATOM 20153 C CA . GLN A 1 104 ? -11.763 1.020 1.655 1.00 44.11 104 GLN A CA 12
ATOM 20154 C C . GLN A 1 104 ? -10.654 2.049 1.934 1.00 64.05 104 GLN A C 12
ATOM 20155 O O . GLN A 1 104 ? -10.458 2.401 3.100 1.00 12.13 104 GLN A O 12
ATOM 20169 N N . VAL A 1 105 ? -9.903 2.500 0.922 1.00 12.33 105 VAL A N 12
ATOM 20170 C CA . VAL A 1 105 ? -8.804 3.445 1.073 1.00 73.22 105 VAL A CA 12
ATOM 20171 C C . VAL A 1 105 ? -8.847 4.591 0.064 1.00 2.30 105 VAL A C 12
ATOM 20172 O O . VAL A 1 105 ? -8.449 5.715 0.390 1.00 24.55 105 VAL A O 12
ATOM 20185 N N . THR A 1 106 ? -9.217 4.345 -1.190 1.00 54.21 106 THR A N 12
ATOM 20186 C CA . THR A 1 106 ? -9.117 5.372 -2.218 1.00 20.23 106 THR A CA 12
ATOM 20187 C C . THR A 1 106 ? -10.262 6.388 -2.168 1.00 14.32 106 THR A C 12
ATOM 20188 O O . THR A 1 106 ? -10.252 7.312 -2.970 1.00 75.14 106 THR A O 12
ATOM 20199 N N . GLU A 1 107 ? -11.235 6.253 -1.268 1.00 2.13 107 GLU A N 12
ATOM 20200 C CA . GLU A 1 107 ? -12.457 7.059 -1.254 1.00 60.12 107 GLU A CA 12
ATOM 20201 C C . GLU A 1 107 ? -12.595 7.905 0.017 1.00 4.33 107 GLU A C 12
ATOM 20202 O O . GLU A 1 107 ? -13.527 8.706 0.114 1.00 52.41 107 GLU A O 12
ATOM 20214 N N . ILE A 1 108 ? -11.658 7.767 0.959 1.00 1.23 108 ILE A N 12
ATOM 20215 C CA . ILE A 1 108 ? -11.622 8.470 2.246 1.00 52.23 108 ILE A CA 12
ATOM 20216 C C . ILE A 1 108 ? -11.495 9.962 1.984 1.00 22.41 108 ILE A C 12
ATOM 20217 O O . ILE A 1 108 ? -12.271 10.732 2.572 1.00 24.40 108 ILE A O 12
ATOM 20233 N N . GLY A 1 1 ? -18.026 -11.551 0.343 1.00 23.52 1 GLY A N 13
ATOM 20234 C CA . GLY A 1 1 ? -18.683 -10.745 1.374 1.00 13.35 1 GLY A CA 13
ATOM 20235 C C . GLY A 1 1 ? -18.271 -11.209 2.760 1.00 31.21 1 GLY A C 13
ATOM 20236 O O . GLY A 1 1 ? -19.011 -11.953 3.404 1.00 70.34 1 GLY A O 13
ATOM 20240 N N . MET A 1 2 ? -17.084 -10.810 3.226 1.00 33.33 2 MET A N 13
ATOM 20241 C CA . MET A 1 2 ? -16.470 -11.361 4.430 1.00 14.44 2 MET A CA 13
ATOM 20242 C C . MET A 1 2 ? -16.741 -10.424 5.606 1.00 15.50 2 MET A C 13
ATOM 20243 O O . MET A 1 2 ? -17.732 -10.591 6.316 1.00 1.14 2 MET A O 13
ATOM 20257 N N . GLY A 1 3 ? -15.906 -9.403 5.784 1.00 64.24 3 GLY A N 13
ATOM 20258 C CA . GLY A 1 3 ? -15.887 -8.536 6.951 1.00 41.41 3 GLY A CA 13
ATOM 20259 C C . GLY A 1 3 ? -15.319 -7.185 6.552 1.00 63.35 3 GLY A C 13
ATOM 20260 O O . GLY A 1 3 ? -15.486 -6.792 5.392 1.00 3.53 3 GLY A O 13
ATOM 20264 N N . THR A 1 4 ? -14.685 -6.483 7.494 1.00 44.31 4 THR A N 13
ATOM 20265 C CA . THR A 1 4 ? -13.985 -5.219 7.253 1.00 54.21 4 THR A CA 13
ATOM 20266 C C . THR A 1 4 ? -14.844 -4.253 6.422 1.00 53.51 4 THR A C 13
ATOM 20267 O O . THR A 1 4 ? -14.529 -3.905 5.282 1.00 35.22 4 THR A O 13
ATOM 20278 N N . THR A 1 5 ? -15.971 -3.844 7.008 1.00 22.23 5 THR A N 13
ATOM 20279 C CA . THR A 1 5 ? -16.895 -2.850 6.469 1.00 40.22 5 THR A CA 13
ATOM 20280 C C . THR A 1 5 ? -17.235 -1.829 7.562 1.00 71.00 5 THR A C 13
ATOM 20281 O O . THR A 1 5 ? -18.384 -1.412 7.733 1.00 5.54 5 THR A O 13
ATOM 20292 N N . GLU A 1 6 ? -16.213 -1.439 8.319 1.00 11.10 6 GLU A N 13
ATOM 20293 C CA . GLU A 1 6 ? -16.214 -0.298 9.224 1.00 42.11 6 GLU A CA 13
ATOM 20294 C C . GLU A 1 6 ? -15.213 0.733 8.672 1.00 12.33 6 GLU A C 13
ATOM 20295 O O . GLU A 1 6 ? -14.679 0.564 7.568 1.00 21.33 6 GLU A O 13
ATOM 20307 N N . LYS A 1 7 ? -14.915 1.785 9.437 1.00 54.14 7 LYS A N 13
ATOM 20308 C CA . LYS A 1 7 ? -13.806 2.698 9.184 1.00 21.10 7 LYS A CA 13
ATOM 20309 C C . LYS A 1 7 ? -13.015 2.849 10.474 1.00 4.14 7 LYS A C 13
ATOM 20310 O O . LYS A 1 7 ? -13.489 2.463 11.542 1.00 63.51 7 LYS A O 13
ATOM 20329 N N . SER A 1 8 ? -11.837 3.440 10.363 1.00 34.50 8 SER A N 13
ATOM 20330 C CA . SER A 1 8 ? -10.966 3.785 11.461 1.00 23.25 8 SER A CA 13
ATOM 20331 C C . SER A 1 8 ? -10.356 5.154 11.134 1.00 42.40 8 SER A C 13
ATOM 20332 O O . SER A 1 8 ? -10.914 5.924 10.337 1.00 13.24 8 SER A O 13
ATOM 20340 N N . GLY A 1 9 ? -9.229 5.482 11.763 1.00 14.24 9 GLY A N 13
ATOM 20341 C CA . GLY A 1 9 ? -8.441 6.680 11.505 1.00 14.43 9 GLY A CA 13
ATOM 20342 C C . GLY A 1 9 ? -7.150 6.384 10.749 1.00 22.02 9 GLY A C 13
ATOM 20343 O O . GLY A 1 9 ? -6.219 7.189 10.784 1.00 10.34 9 GLY A O 13
ATOM 20347 N N . ILE A 1 10 ? -7.080 5.225 10.096 1.00 4.04 10 ILE A N 13
ATOM 20348 C CA . ILE A 1 10 ? -5.896 4.678 9.452 1.00 0.23 10 ILE A CA 13
ATOM 20349 C C . ILE A 1 10 ? -5.356 5.648 8.398 1.00 63.10 10 ILE A C 13
ATOM 20350 O O . ILE A 1 10 ? -6.123 6.197 7.604 1.00 45.14 10 ILE A O 13
ATOM 20366 N N . LYS A 1 11 ? -4.025 5.813 8.369 1.00 70.14 11 LYS A N 13
ATOM 20367 C CA . LYS A 1 11 ? -3.284 6.594 7.377 1.00 74.43 11 LYS A CA 13
ATOM 20368 C C . LYS A 1 11 ? -2.051 5.843 6.860 1.00 73.44 11 LYS A C 13
ATOM 20369 O O . LYS A 1 11 ? -1.071 6.474 6.466 1.00 53.30 11 LYS A O 13
ATOM 20388 N N . GLU A 1 12 ? -2.055 4.515 6.823 1.00 15.11 12 GLU A N 13
ATOM 20389 C CA . GLU A 1 12 ? -1.002 3.748 6.156 1.00 30.33 12 GLU A CA 13
ATOM 20390 C C . GLU A 1 12 ? -1.613 2.467 5.594 1.00 73.31 12 GLU A C 13
ATOM 20391 O O . GLU A 1 12 ? -2.630 2.008 6.099 1.00 13.34 12 GLU A O 13
ATOM 20403 N N . ILE A 1 13 ? -0.989 1.887 4.573 1.00 62.42 13 ILE A N 13
ATOM 20404 C CA . ILE A 1 13 ? -1.301 0.573 4.019 1.00 4.12 13 ILE A CA 13
ATOM 20405 C C . ILE A 1 13 ? 0.023 -0.171 3.817 1.00 35.02 13 ILE A C 13
ATOM 20406 O O . ILE A 1 13 ? 1.098 0.443 3.859 1.00 41.30 13 ILE A O 13
ATOM 20422 N N . ILE A 1 14 ? -0.026 -1.481 3.568 1.00 13.53 14 ILE A N 13
ATOM 20423 C CA . ILE A 1 14 ? 1.162 -2.304 3.384 1.00 42.50 14 ILE A CA 13
ATOM 20424 C C . ILE A 1 14 ? 0.908 -3.217 2.202 1.00 44.43 14 ILE A C 13
ATOM 20425 O O . ILE A 1 14 ? 0.115 -4.148 2.290 1.00 0.31 14 ILE A O 13
ATOM 20441 N N . ILE A 1 15 ? 1.602 -2.978 1.092 1.00 45.43 15 ILE A N 13
ATOM 20442 C CA . ILE A 1 15 ? 1.662 -3.975 0.038 1.00 1.23 15 ILE A CA 13
ATOM 20443 C C . ILE A 1 15 ? 2.587 -5.063 0.577 1.00 53.43 15 ILE A C 13
ATOM 20444 O O . ILE A 1 15 ? 3.790 -4.841 0.758 1.00 30.42 15 ILE A O 13
ATOM 20460 N N . GLN A 1 16 ? 2.028 -6.214 0.929 1.00 63.21 16 GLN A N 13
ATOM 20461 C CA . GLN A 1 16 ? 2.815 -7.346 1.366 1.00 25.15 16 GLN A CA 13
ATOM 20462 C C . GLN A 1 16 ? 3.676 -7.847 0.197 1.00 73.24 16 GLN A C 13
ATOM 20463 O O . GLN A 1 16 ? 3.288 -7.745 -0.965 1.00 53.51 16 GLN A O 13
ATOM 20477 N N . GLY A 1 17 ? 4.816 -8.484 0.483 1.00 40.11 17 GLY A N 13
ATOM 20478 C CA . GLY A 1 17 ? 5.609 -9.203 -0.526 1.00 34.40 17 GLY A CA 13
ATOM 20479 C C . GLY A 1 17 ? 5.039 -10.591 -0.843 1.00 43.10 17 GLY A C 13
ATOM 20480 O O . GLY A 1 17 ? 5.770 -11.476 -1.301 1.00 0.42 17 GLY A O 13
ATOM 20484 N N . LEU A 1 18 ? 3.759 -10.795 -0.542 1.00 54.34 18 LEU A N 13
ATOM 20485 C CA . LEU A 1 18 ? 2.990 -12.018 -0.682 1.00 54.14 18 LEU A CA 13
ATOM 20486 C C . LEU A 1 18 ? 1.885 -11.726 -1.679 1.00 4.33 18 LEU A C 13
ATOM 20487 O O . LEU A 1 18 ? 1.459 -10.581 -1.820 1.00 2.11 18 LEU A O 13
ATOM 20503 N N . THR A 1 19 ? 1.406 -12.765 -2.337 1.00 75.23 19 THR A N 13
ATOM 20504 C CA . THR A 1 19 ? 0.238 -12.701 -3.191 1.00 13.23 19 THR A CA 13
ATOM 20505 C C . THR A 1 19 ? -1.025 -12.599 -2.330 1.00 42.32 19 THR A C 13
ATOM 20506 O O . THR A 1 19 ? -1.027 -12.951 -1.147 1.00 5.32 19 THR A O 13
ATOM 20517 N N . ARG A 1 20 ? -2.143 -12.249 -2.961 1.00 14.32 20 ARG A N 13
ATOM 20518 C CA . ARG A 1 20 ? -3.496 -12.389 -2.425 1.00 32.41 20 ARG A CA 13
ATOM 20519 C C . ARG A 1 20 ? -3.775 -13.819 -1.944 1.00 33.41 20 ARG A C 13
ATOM 20520 O O . ARG A 1 20 ? -4.464 -13.995 -0.940 1.00 32.15 20 ARG A O 13
ATOM 20541 N N . ALA A 1 21 ? -3.165 -14.838 -2.561 1.00 43.44 21 ALA A N 13
ATOM 20542 C CA . ALA A 1 21 ? -3.262 -16.232 -2.130 1.00 31.14 21 ALA A CA 13
ATOM 20543 C C . ALA A 1 21 ? -2.518 -16.507 -0.817 1.00 61.42 21 ALA A C 13
ATOM 20544 O O . ALA A 1 21 ? -2.819 -17.480 -0.117 1.00 53.03 21 ALA A O 13
ATOM 20551 N N . GLY A 1 22 ? -1.528 -15.678 -0.490 1.00 21.34 22 GLY A N 13
ATOM 20552 C CA . GLY A 1 22 ? -0.698 -15.820 0.691 1.00 53.12 22 GLY A CA 13
ATOM 20553 C C . GLY A 1 22 ? 0.567 -16.622 0.417 1.00 23.10 22 GLY A C 13
ATOM 20554 O O . GLY A 1 22 ? 1.030 -17.314 1.328 1.00 15.11 22 GLY A O 13
ATOM 20558 N N . LYS A 1 23 ? 1.151 -16.550 -0.793 1.00 55.30 23 LYS A N 13
ATOM 20559 C CA . LYS A 1 23 ? 2.533 -16.982 -1.002 1.00 4.10 23 LYS A CA 13
ATOM 20560 C C . LYS A 1 23 ? 3.409 -15.982 -1.743 1.00 43.02 23 LYS A C 13
ATOM 20561 O O . LYS A 1 23 ? 2.877 -15.056 -2.334 1.00 1.14 23 LYS A O 13
ATOM 20580 N N . PRO A 1 24 ? 4.744 -16.089 -1.651 1.00 20.33 24 PRO A N 13
ATOM 20581 C CA . PRO A 1 24 ? 5.603 -14.965 -1.977 1.00 1.44 24 PRO A CA 13
ATOM 20582 C C . PRO A 1 24 ? 5.744 -14.747 -3.472 1.00 64.15 24 PRO A C 13
ATOM 20583 O O . PRO A 1 24 ? 5.526 -15.639 -4.299 1.00 63.20 24 PRO A O 13
ATOM 20594 N N . PHE A 1 25 ? 6.098 -13.514 -3.814 1.00 62.43 25 PHE A N 13
ATOM 20595 C CA . PHE A 1 25 ? 6.270 -13.046 -5.172 1.00 42.04 25 PHE A CA 13
ATOM 20596 C C . PHE A 1 25 ? 7.760 -12.825 -5.417 1.00 23.40 25 PHE A C 13
ATOM 20597 O O . PHE A 1 25 ? 8.483 -12.478 -4.476 1.00 4.22 25 PHE A O 13
ATOM 20614 N N . ARG A 1 26 ? 8.220 -12.989 -6.660 1.00 23.21 26 ARG A N 13
ATOM 20615 C CA . ARG A 1 26 ? 9.565 -12.634 -7.085 1.00 1.24 26 ARG A CA 13
ATOM 20616 C C . ARG A 1 26 ? 9.452 -11.679 -8.277 1.00 41.33 26 ARG A C 13
ATOM 20617 O O . ARG A 1 26 ? 8.536 -11.873 -9.079 1.00 11.44 26 ARG A O 13
ATOM 20638 N N . PRO A 1 27 ? 10.371 -10.717 -8.458 1.00 62.55 27 PRO A N 13
ATOM 20639 C CA . PRO A 1 27 ? 11.567 -10.532 -7.652 1.00 10.35 27 PRO A CA 13
ATOM 20640 C C . PRO A 1 27 ? 11.213 -9.978 -6.273 1.00 5.21 27 PRO A C 13
ATOM 20641 O O . PRO A 1 27 ? 10.421 -9.048 -6.153 1.00 0.21 27 PRO A O 13
ATOM 20652 N N . SER A 1 28 ? 11.804 -10.541 -5.218 1.00 41.34 28 SER A N 13
ATOM 20653 C CA . SER A 1 28 ? 11.595 -10.101 -3.836 1.00 63.11 28 SER A CA 13
ATOM 20654 C C . SER A 1 28 ? 12.106 -8.670 -3.610 1.00 32.25 28 SER A C 13
ATOM 20655 O O . SER A 1 28 ? 11.764 -8.050 -2.603 1.00 20.40 28 SER A O 13
ATOM 20663 N N . ASP A 1 29 ? 12.885 -8.150 -4.558 1.00 21.13 29 ASP A N 13
ATOM 20664 C CA . ASP A 1 29 ? 13.525 -6.840 -4.573 1.00 14.24 29 ASP A CA 13
ATOM 20665 C C . ASP A 1 29 ? 12.556 -5.751 -5.045 1.00 20.51 29 ASP A C 13
ATOM 20666 O O . ASP A 1 29 ? 12.930 -4.582 -5.036 1.00 1.13 29 ASP A O 13
ATOM 20675 N N . TRP A 1 30 ? 11.311 -6.094 -5.423 1.00 30.53 30 TRP A N 13
ATOM 20676 C CA . TRP A 1 30 ? 10.292 -5.153 -5.908 1.00 52.23 30 TRP A CA 13
ATOM 20677 C C . TRP A 1 30 ? 10.142 -3.921 -4.997 1.00 34.40 30 TRP A C 13
ATOM 20678 O O . TRP A 1 30 ? 9.809 -2.827 -5.445 1.00 61.31 30 TRP A O 13
ATOM 20699 N N . VAL A 1 31 ? 10.411 -4.104 -3.707 1.00 13.52 31 VAL A N 13
ATOM 20700 C CA . VAL A 1 31 ? 10.351 -3.117 -2.641 1.00 51.33 31 VAL A CA 13
ATOM 20701 C C . VAL A 1 31 ? 11.300 -1.944 -2.914 1.00 13.31 31 VAL A C 13
ATOM 20702 O O . VAL A 1 31 ? 10.947 -0.798 -2.624 1.00 52.33 31 VAL A O 13
ATOM 20715 N N . ASP A 1 32 ? 12.480 -2.204 -3.480 1.00 62.21 32 ASP A N 13
ATOM 20716 C CA . ASP A 1 32 ? 13.442 -1.163 -3.838 1.00 14.53 32 ASP A CA 13
ATOM 20717 C C . ASP A 1 32 ? 13.219 -0.684 -5.271 1.00 61.54 32 ASP A C 13
ATOM 20718 O O . ASP A 1 32 ? 13.616 0.425 -5.627 1.00 44.44 32 ASP A O 13
ATOM 20727 N N . ARG A 1 33 ? 12.563 -1.489 -6.117 1.00 20.13 33 ARG A N 13
ATOM 20728 C CA . ARG A 1 33 ? 12.161 -1.026 -7.450 1.00 62.04 33 ARG A CA 13
ATOM 20729 C C . ARG A 1 33 ? 11.109 0.062 -7.307 1.00 64.53 33 ARG A C 13
ATOM 20730 O O . ARG A 1 33 ? 11.137 1.055 -8.037 1.00 72.40 33 ARG A O 13
ATOM 20751 N N . MET A 1 34 ? 10.190 -0.116 -6.362 1.00 30.41 34 MET A N 13
ATOM 20752 C CA . MET A 1 34 ? 9.134 0.846 -6.127 1.00 40.23 34 MET A CA 13
ATOM 20753 C C . MET A 1 34 ? 9.711 2.130 -5.553 1.00 31.52 34 MET A C 13
ATOM 20754 O O . MET A 1 34 ? 9.446 3.195 -6.108 1.00 32.13 34 MET A O 13
ATOM 20768 N N . CYS A 1 35 ? 10.492 2.072 -4.467 1.00 42.40 35 CYS A N 13
ATOM 20769 C CA . CYS A 1 35 ? 10.967 3.315 -3.872 1.00 21.32 35 CYS A CA 13
ATOM 20770 C C . CYS A 1 35 ? 11.868 4.091 -4.839 1.00 25.33 35 CYS A C 13
ATOM 20771 O O . CYS A 1 35 ? 11.809 5.312 -4.815 1.00 3.54 35 CYS A O 13
ATOM 20779 N N . SER A 1 36 ? 12.650 3.432 -5.710 1.00 13.30 36 SER A N 13
ATOM 20780 C CA . SER A 1 36 ? 13.452 4.133 -6.712 1.00 61.21 36 SER A CA 13
ATOM 20781 C C . SER A 1 36 ? 12.552 4.874 -7.700 1.00 70.45 36 SER A C 13
ATOM 20782 O O . SER A 1 36 ? 12.843 6.008 -8.067 1.00 45.44 36 SER A O 13
ATOM 20790 N N . THR A 1 37 ? 11.486 4.214 -8.152 1.00 33.25 37 THR A N 13
ATOM 20791 C CA . THR A 1 37 ? 10.503 4.768 -9.077 1.00 21.10 37 THR A CA 13
ATOM 20792 C C . THR A 1 37 ? 9.836 6.002 -8.452 1.00 11.50 37 THR A C 13
ATOM 20793 O O . THR A 1 37 ? 9.717 7.044 -9.098 1.00 4.50 37 THR A O 13
ATOM 20804 N N . TYR A 1 38 ? 9.426 5.910 -7.186 1.00 63.53 38 TYR A N 13
ATOM 20805 C CA . TYR A 1 38 ? 8.802 6.992 -6.438 1.00 15.14 38 TYR A CA 13
ATOM 20806 C C . TYR A 1 38 ? 9.865 7.808 -5.689 1.00 64.43 38 TYR A C 13
ATOM 20807 O O . TYR A 1 38 ? 9.676 8.149 -4.518 1.00 63.24 38 TYR A O 13
ATOM 20825 N N . ALA A 1 39 ? 10.977 8.123 -6.362 1.00 13.12 39 ALA A N 13
ATOM 20826 C CA . ALA A 1 39 ? 12.059 8.956 -5.862 1.00 0.54 39 ALA A CA 13
ATOM 20827 C C . ALA A 1 39 ? 12.713 9.720 -7.011 1.00 4.01 39 ALA A C 13
ATOM 20828 O O . ALA A 1 39 ? 12.512 9.396 -8.185 1.00 44.21 39 ALA A O 13
ATOM 20835 N N . SER A 1 40 ? 13.548 10.697 -6.660 1.00 62.41 40 SER A N 13
ATOM 20836 C CA . SER A 1 40 ? 14.298 11.521 -7.597 1.00 3.53 40 SER A CA 13
ATOM 20837 C C . SER A 1 40 ? 15.627 11.891 -6.959 1.00 52.54 40 SER A C 13
ATOM 20838 O O . SER A 1 40 ? 15.892 11.575 -5.797 1.00 63.41 40 SER A O 13
ATOM 20846 N N . PHE A 1 41 ? 16.516 12.485 -7.747 1.00 31.22 41 PHE A N 13
ATOM 20847 C CA . PHE A 1 41 ? 17.782 12.966 -7.247 1.00 25.44 41 PHE A CA 13
ATOM 20848 C C . PHE A 1 41 ? 17.587 14.210 -6.398 1.00 50.20 41 PHE A C 13
ATOM 20849 O O . PHE A 1 41 ? 17.143 15.250 -6.894 1.00 73.12 41 PHE A O 13
ATOM 20866 N N . GLY A 1 42 ? 18.033 14.108 -5.155 1.00 55.32 42 GLY A N 13
ATOM 20867 C CA . GLY A 1 42 ? 18.360 15.245 -4.311 1.00 73.32 42 GLY A CA 13
ATOM 20868 C C . GLY A 1 42 ? 19.662 15.897 -4.777 1.00 21.51 42 GLY A C 13
ATOM 20869 O O . GLY A 1 42 ? 20.414 15.278 -5.540 1.00 5.43 42 GLY A O 13
ATOM 20873 N N . ALA A 1 43 ? 19.949 17.099 -4.261 1.00 35.54 43 ALA A N 13
ATOM 20874 C CA . ALA A 1 43 ? 20.960 18.047 -4.737 1.00 71.01 43 ALA A CA 13
ATOM 20875 C C . ALA A 1 43 ? 22.320 17.428 -5.071 1.00 62.53 43 ALA A C 13
ATOM 20876 O O . ALA A 1 43 ? 22.931 17.796 -6.072 1.00 72.45 43 ALA A O 13
ATOM 20883 N N . ASP A 1 44 ? 22.766 16.467 -4.265 1.00 60.40 44 ASP A N 13
ATOM 20884 C CA . ASP A 1 44 ? 24.034 15.723 -4.317 1.00 53.54 44 ASP A CA 13
ATOM 20885 C C . ASP A 1 44 ? 24.143 14.776 -5.527 1.00 75.31 44 ASP A C 13
ATOM 20886 O O . ASP A 1 44 ? 24.997 13.893 -5.583 1.00 15.33 44 ASP A O 13
ATOM 20895 N N . ARG A 1 45 ? 23.238 14.927 -6.502 1.00 24.34 45 ARG A N 13
ATOM 20896 C CA . ARG A 1 45 ? 23.010 14.032 -7.629 1.00 42.45 45 ARG A CA 13
ATOM 20897 C C . ARG A 1 45 ? 22.948 12.582 -7.147 1.00 52.21 45 ARG A C 13
ATOM 20898 O O . ARG A 1 45 ? 23.744 11.736 -7.554 1.00 70.02 45 ARG A O 13
ATOM 20919 N N . LYS A 1 46 ? 22.000 12.279 -6.259 1.00 71.21 46 LYS A N 13
ATOM 20920 C CA . LYS A 1 46 ? 21.829 10.928 -5.731 1.00 45.01 46 LYS A CA 13
ATOM 20921 C C . LYS A 1 46 ? 20.363 10.706 -5.409 1.00 42.50 46 LYS A C 13
ATOM 20922 O O . LYS A 1 46 ? 19.714 11.641 -4.926 1.00 60.34 46 LYS A O 13
ATOM 20941 N N . LEU A 1 47 ? 19.841 9.511 -5.699 1.00 21.32 47 LEU A N 13
ATOM 20942 C CA . LEU A 1 47 ? 18.435 9.168 -5.493 1.00 1.44 47 LEU A CA 13
ATOM 20943 C C . LEU A 1 47 ? 18.047 9.368 -4.030 1.00 1.41 47 LEU A C 13
ATOM 20944 O O . LEU A 1 47 ? 18.835 9.079 -3.129 1.00 42.13 47 LEU A O 13
ATOM 20960 N N . ARG A 1 48 ? 16.823 9.835 -3.792 1.00 21.04 48 ARG A N 13
ATOM 20961 C CA . ARG A 1 48 ? 16.310 10.172 -2.474 1.00 62.23 48 ARG A CA 13
ATOM 20962 C C . ARG A 1 48 ? 14.882 9.671 -2.355 1.00 24.15 48 ARG A C 13
ATOM 20963 O O . ARG A 1 48 ? 13.961 10.289 -2.883 1.00 64.23 48 ARG A O 13
ATOM 20984 N N . TYR A 1 49 ? 14.719 8.526 -1.695 1.00 23.44 49 TYR A N 13
ATOM 20985 C CA . TYR A 1 49 ? 13.424 7.919 -1.434 1.00 21.13 49 TYR A CA 13
ATOM 20986 C C . TYR A 1 49 ? 12.550 8.892 -0.638 1.00 3.51 49 TYR A C 13
ATOM 20987 O O . TYR A 1 49 ? 13.004 9.458 0.363 1.00 65.22 49 TYR A O 13
ATOM 21005 N N . SER A 1 50 ? 11.320 9.116 -1.105 1.00 63.31 50 SER A N 13
ATOM 21006 C CA . SER A 1 50 ? 10.326 9.984 -0.482 1.00 51.04 50 SER A CA 13
ATOM 21007 C C . SER A 1 50 ? 9.972 9.548 0.949 1.00 33.52 50 SER A C 13
ATOM 21008 O O . SER A 1 50 ? 10.163 8.386 1.311 1.00 62.10 50 SER A O 13
ATOM 21016 N N . PRO A 1 51 ? 9.366 10.448 1.748 1.00 72.45 51 PRO A N 13
ATOM 21017 C CA . PRO A 1 51 ? 8.966 10.166 3.125 1.00 41.30 51 PRO A CA 13
ATOM 21018 C C . PRO A 1 51 ? 7.952 9.025 3.261 1.00 1.34 51 PRO A C 13
ATOM 21019 O O . PRO A 1 51 ? 7.920 8.376 4.305 1.00 65.33 51 PRO A O 13
ATOM 21030 N N . TYR A 1 52 ? 7.107 8.804 2.254 1.00 63.25 52 TYR A N 13
ATOM 21031 C CA . TYR A 1 52 ? 5.862 8.051 2.387 1.00 63.20 52 TYR A CA 13
ATOM 21032 C C . TYR A 1 52 ? 5.989 6.554 2.134 1.00 65.02 52 TYR A C 13
ATOM 21033 O O . TYR A 1 52 ? 4.983 5.894 1.887 1.00 23.44 52 TYR A O 13
ATOM 21051 N N . LEU A 1 53 ? 7.208 6.025 2.124 1.00 42.12 53 LEU A N 13
ATOM 21052 C CA . LEU A 1 53 ? 7.513 4.745 1.510 1.00 53.25 53 LEU A CA 13
ATOM 21053 C C . LEU A 1 53 ? 8.596 4.068 2.336 1.00 5.21 53 LEU A C 13
ATOM 21054 O O . LEU A 1 53 ? 9.651 4.672 2.566 1.00 41.31 53 LEU A O 13
ATOM 21070 N N . LYS A 1 54 ? 8.326 2.861 2.850 1.00 21.14 54 LYS A N 13
ATOM 21071 C CA . LYS A 1 54 ? 9.222 2.155 3.764 1.00 74.54 54 LYS A CA 13
ATOM 21072 C C . LYS A 1 54 ? 9.154 0.631 3.730 1.00 13.04 54 LYS A C 13
ATOM 21073 O O . LYS A 1 54 ? 8.053 0.100 3.764 1.00 62.53 54 LYS A O 13
ATOM 21092 N N . PRO A 1 55 ? 10.271 -0.102 3.862 1.00 54.31 55 PRO A N 13
ATOM 21093 C CA . PRO A 1 55 ? 10.234 -1.553 4.007 1.00 50.42 55 PRO A CA 13
ATOM 21094 C C . PRO A 1 55 ? 9.867 -1.931 5.446 1.00 60.41 55 PRO A C 13
ATOM 21095 O O . PRO A 1 55 ? 10.020 -1.128 6.370 1.00 5.53 55 PRO A O 13
ATOM 21106 N N . ARG A 1 56 ? 9.421 -3.172 5.653 1.00 73.52 56 ARG A N 13
ATOM 21107 C CA . ARG A 1 56 ? 9.126 -3.773 6.957 1.00 13.42 56 ARG A CA 13
ATOM 21108 C C . ARG A 1 56 ? 9.691 -5.198 7.002 1.00 11.51 56 ARG A C 13
ATOM 21109 O O . ARG A 1 56 ? 10.506 -5.569 6.154 1.00 32.54 56 ARG A O 13
ATOM 21130 N N . VAL A 1 57 ? 9.331 -5.978 8.026 1.00 60.45 57 VAL A N 13
ATOM 21131 C CA . VAL A 1 57 ? 9.511 -7.424 8.068 1.00 14.31 57 VAL A CA 13
ATOM 21132 C C . VAL A 1 57 ? 8.284 -7.991 8.782 1.00 2.32 57 VAL A C 13
ATOM 21133 O O . VAL A 1 57 ? 8.336 -8.286 9.977 1.00 32.31 57 VAL A O 13
ATOM 21146 N N . ILE A 1 58 ? 7.165 -8.116 8.070 1.00 4.15 58 ILE A N 13
ATOM 21147 C CA . ILE A 1 58 ? 5.982 -8.785 8.604 1.00 12.03 58 ILE A CA 13
ATOM 21148 C C . ILE A 1 58 ? 6.197 -10.258 8.343 1.00 72.42 58 ILE A C 13
ATOM 21149 O O . ILE A 1 58 ? 6.336 -10.641 7.188 1.00 64.13 58 ILE A O 13
ATOM 21165 N N . GLU A 1 59 ? 6.251 -11.076 9.392 1.00 25.11 59 GLU A N 13
ATOM 21166 C CA . GLU A 1 59 ? 6.319 -12.532 9.262 1.00 51.42 59 GLU A CA 13
ATOM 21167 C C . GLU A 1 59 ? 7.482 -12.996 8.356 1.00 31.53 59 GLU A C 13
ATOM 21168 O O . GLU A 1 59 ? 7.404 -14.023 7.676 1.00 10.20 59 GLU A O 13
ATOM 21180 N N . GLY A 1 60 ? 8.576 -12.227 8.336 1.00 34.53 60 GLY A N 13
ATOM 21181 C CA . GLY A 1 60 ? 9.763 -12.491 7.534 1.00 71.24 60 GLY A CA 13
ATOM 21182 C C . GLY A 1 60 ? 9.771 -11.787 6.178 1.00 45.02 60 GLY A C 13
ATOM 21183 O O . GLY A 1 60 ? 10.802 -11.818 5.505 1.00 1.50 60 GLY A O 13
ATOM 21187 N N . VAL A 1 61 ? 8.679 -11.141 5.781 1.00 2.33 61 VAL A N 13
ATOM 21188 C CA . VAL A 1 61 ? 8.466 -10.565 4.464 1.00 2.31 61 VAL A CA 13
ATOM 21189 C C . VAL A 1 61 ? 8.770 -9.080 4.508 1.00 53.32 61 VAL A C 13
ATOM 21190 O O . VAL A 1 61 ? 8.189 -8.348 5.312 1.00 71.33 61 VAL A O 13
ATOM 21203 N N . ARG A 1 62 ? 9.572 -8.639 3.541 1.00 44.30 62 ARG A N 13
ATOM 21204 C CA . ARG A 1 62 ? 9.907 -7.246 3.275 1.00 62.41 62 ARG A CA 13
ATOM 21205 C C . ARG A 1 62 ? 8.660 -6.362 3.337 1.00 2.23 62 ARG A C 13
ATOM 21206 O O . ARG A 1 62 ? 8.525 -5.522 4.224 1.00 54.11 62 ARG A O 13
ATOM 21227 N N . CYS A 1 63 ? 7.719 -6.581 2.415 1.00 41.54 63 CYS A N 13
ATOM 21228 C CA . CYS A 1 63 ? 6.595 -5.681 2.177 1.00 64.54 63 CYS A CA 13
ATOM 21229 C C . CYS A 1 63 ? 7.084 -4.258 1.852 1.00 60.30 63 CYS A C 13
ATOM 21230 O O . CYS A 1 63 ? 8.284 -3.985 1.806 1.00 50.01 63 CYS A O 13
ATOM 21238 N N . LEU A 1 64 ? 6.152 -3.342 1.612 1.00 14.15 64 LEU A N 13
ATOM 21239 C CA . LEU A 1 64 ? 6.422 -1.925 1.434 1.00 11.42 64 LEU A CA 13
ATOM 21240 C C . LEU A 1 64 ? 5.240 -1.205 2.054 1.00 73.31 64 LEU A C 13
ATOM 21241 O O . LEU A 1 64 ? 4.102 -1.442 1.634 1.00 30.14 64 LEU A O 13
ATOM 21257 N N . ALA A 1 65 ? 5.485 -0.429 3.108 1.00 53.32 65 ALA A N 13
ATOM 21258 C CA . ALA A 1 65 ? 4.472 0.392 3.716 1.00 72.01 65 ALA A CA 13
ATOM 21259 C C . ALA A 1 65 ? 4.400 1.677 2.906 1.00 42.21 65 ALA A C 13
ATOM 21260 O O . ALA A 1 65 ? 5.422 2.151 2.396 1.00 42.32 65 ALA A O 13
ATOM 21267 N N . VAL A 1 66 ? 3.182 2.186 2.760 1.00 50.42 66 VAL A N 13
ATOM 21268 C CA . VAL A 1 66 ? 2.839 3.317 1.920 1.00 61.25 66 VAL A CA 13
ATOM 21269 C C . VAL A 1 66 ? 1.933 4.192 2.780 1.00 41.02 66 VAL A C 13
ATOM 21270 O O . VAL A 1 66 ? 0.855 3.764 3.195 1.00 40.43 66 VAL A O 13
ATOM 21283 N N . ASP A 1 67 ? 2.426 5.366 3.158 1.00 62.31 67 ASP A N 13
ATOM 21284 C CA . ASP A 1 67 ? 1.687 6.315 3.987 1.00 10.35 67 ASP A CA 13
ATOM 21285 C C . ASP A 1 67 ? 0.605 6.987 3.133 1.00 21.43 67 ASP A C 13
ATOM 21286 O O . ASP A 1 67 ? 0.892 7.518 2.056 1.00 0.42 67 ASP A O 13
ATOM 21295 N N . LEU A 1 68 ? -0.643 6.965 3.606 1.00 71.40 68 LEU A N 13
ATOM 21296 C CA . LEU A 1 68 ? -1.803 7.546 2.929 1.00 42.33 68 LEU A CA 13
ATOM 21297 C C . LEU A 1 68 ? -1.693 9.059 2.770 1.00 0.55 68 LEU A C 13
ATOM 21298 O O . LEU A 1 68 ? -2.361 9.618 1.908 1.00 34.32 68 LEU A O 13
ATOM 21314 N N . LYS A 1 69 ? -0.843 9.743 3.542 1.00 25.32 69 LYS A N 13
ATOM 21315 C CA . LYS A 1 69 ? -0.602 11.179 3.404 1.00 42.32 69 LYS A CA 13
ATOM 21316 C C . LYS A 1 69 ? -0.173 11.514 1.975 1.00 42.32 69 LYS A C 13
ATOM 21317 O O . LYS A 1 69 ? -0.487 12.599 1.495 1.00 40.32 69 LYS A O 13
ATOM 21336 N N . LEU A 1 70 ? 0.477 10.589 1.262 1.00 22.44 70 LEU A N 13
ATOM 21337 C CA . LEU A 1 70 ? 0.789 10.761 -0.152 1.00 33.44 70 LEU A CA 13
ATOM 21338 C C . LEU A 1 70 ? -0.468 11.054 -0.978 1.00 32.03 70 LEU A C 13
ATOM 21339 O O . LEU A 1 70 ? -0.403 11.912 -1.846 1.00 2.11 70 LEU A O 13
ATOM 21355 N N . LYS A 1 71 ? -1.615 10.420 -0.709 1.00 0.11 71 LYS A N 13
ATOM 21356 C CA . LYS A 1 71 ? -2.865 10.671 -1.442 1.00 12.44 71 LYS A CA 13
ATOM 21357 C C . LYS A 1 71 ? -3.279 12.139 -1.339 1.00 12.44 71 LYS A C 13
ATOM 21358 O O . LYS A 1 71 ? -3.832 12.679 -2.288 1.00 11.32 71 LYS A O 13
ATOM 21377 N N . ASP A 1 72 ? -3.003 12.790 -0.212 1.00 13.05 72 ASP A N 13
ATOM 21378 C CA . ASP A 1 72 ? -3.403 14.172 0.049 1.00 61.13 72 ASP A CA 13
ATOM 21379 C C . ASP A 1 72 ? -2.611 15.178 -0.786 1.00 42.10 72 ASP A C 13
ATOM 21380 O O . ASP A 1 72 ? -3.071 16.290 -1.030 1.00 20.23 72 ASP A O 13
ATOM 21389 N N . THR A 1 73 ? -1.396 14.801 -1.189 1.00 75.45 73 THR A N 13
ATOM 21390 C CA . THR A 1 73 ? -0.425 15.688 -1.829 1.00 61.54 73 THR A CA 13
ATOM 21391 C C . THR A 1 73 ? -0.065 15.217 -3.252 1.00 72.53 73 THR A C 13
ATOM 21392 O O . THR A 1 73 ? 0.516 15.968 -4.044 1.00 11.22 73 THR A O 13
ATOM 21403 N N . ASN A 1 74 ? -0.421 13.981 -3.607 1.00 31.33 74 ASN A N 13
ATOM 21404 C CA . ASN A 1 74 ? -0.303 13.369 -4.920 1.00 13.22 74 ASN A CA 13
ATOM 21405 C C . ASN A 1 74 ? -1.237 12.149 -4.997 1.00 31.23 74 ASN A C 13
ATOM 21406 O O . ASN A 1 74 ? -0.785 11.002 -4.892 1.00 74.34 74 ASN A O 13
ATOM 21417 N N . PRO A 1 75 ? -2.548 12.361 -5.198 1.00 44.40 75 PRO A N 13
ATOM 21418 C CA . PRO A 1 75 ? -3.489 11.264 -5.346 1.00 2.14 75 PRO A CA 13
ATOM 21419 C C . PRO A 1 75 ? -3.240 10.477 -6.631 1.00 64.43 75 PRO A C 13
ATOM 21420 O O . PRO A 1 75 ? -3.555 9.292 -6.671 1.00 34.14 75 PRO A O 13
ATOM 21431 N N . GLU A 1 76 ? -2.660 11.099 -7.658 1.00 23.45 76 GLU A N 13
ATOM 21432 C CA . GLU A 1 76 ? -2.415 10.527 -8.976 1.00 71.21 76 GLU A CA 13
ATOM 21433 C C . GLU A 1 76 ? -1.371 9.414 -8.890 1.00 4.21 76 GLU A C 13
ATOM 21434 O O . GLU A 1 76 ? -1.593 8.306 -9.383 1.00 52.45 76 GLU A O 13
ATOM 21446 N N . GLY A 1 77 ? -0.254 9.694 -8.220 1.00 64.42 77 GLY A N 13
ATOM 21447 C CA . GLY A 1 77 ? 0.773 8.707 -7.924 1.00 23.42 77 GLY A CA 13
ATOM 21448 C C . GLY A 1 77 ? 0.190 7.577 -7.092 1.00 44.14 77 GLY A C 13
ATOM 21449 O O . GLY A 1 77 ? 0.356 6.413 -7.450 1.00 65.03 77 GLY A O 13
ATOM 21453 N N . PHE A 1 78 ? -0.558 7.912 -6.034 1.00 33.35 78 PHE A N 13
ATOM 21454 C CA . PHE A 1 78 ? -1.241 6.927 -5.193 1.00 14.25 78 PHE A CA 13
ATOM 21455 C C . PHE A 1 78 ? -2.147 6.001 -6.031 1.00 23.25 78 PHE A C 13
ATOM 21456 O O . PHE A 1 78 ? -2.300 4.813 -5.734 1.00 44.02 78 PHE A O 13
ATOM 21473 N N . ASN A 1 79 ? -2.711 6.533 -7.115 1.00 33.20 79 ASN A N 13
ATOM 21474 C CA . ASN A 1 79 ? -3.612 5.875 -8.058 1.00 24.33 79 ASN A CA 13
ATOM 21475 C C . ASN A 1 79 ? -2.899 4.826 -8.907 1.00 11.32 79 ASN A C 13
ATOM 21476 O O . ASN A 1 79 ? -3.444 3.740 -9.117 1.00 43.03 79 ASN A O 13
ATOM 21487 N N . GLN A 1 80 ? -1.698 5.130 -9.407 1.00 40.40 80 GLN A N 13
ATOM 21488 C CA . GLN A 1 80 ? -0.871 4.151 -10.104 1.00 51.34 80 GLN A CA 13
ATOM 21489 C C . GLN A 1 80 ? -0.344 3.113 -9.112 1.00 20.13 80 GLN A C 13
ATOM 21490 O O . GLN A 1 80 ? -0.329 1.918 -9.406 1.00 40.52 80 GLN A O 13
ATOM 21504 N N . LEU A 1 81 ? 0.075 3.558 -7.924 1.00 64.41 81 LEU A N 13
ATOM 21505 C CA . LEU A 1 81 ? 0.789 2.717 -6.973 1.00 13.21 81 LEU A CA 13
ATOM 21506 C C . LEU A 1 81 ? -0.037 1.516 -6.562 1.00 74.32 81 LEU A C 13
ATOM 21507 O O . LEU A 1 81 ? 0.469 0.397 -6.526 1.00 55.24 81 LEU A O 13
ATOM 21523 N N . MET A 1 82 ? -1.306 1.747 -6.218 1.00 0.00 82 MET A N 13
ATOM 21524 C CA . MET A 1 82 ? -2.139 0.631 -5.786 1.00 1.33 82 MET A CA 13
ATOM 21525 C C . MET A 1 82 ? -2.411 -0.337 -6.931 1.00 32.41 82 MET A C 13
ATOM 21526 O O . MET A 1 82 ? -2.450 -1.548 -6.714 1.00 44.50 82 MET A O 13
ATOM 21540 N N . HIS A 1 83 ? -2.575 0.173 -8.156 1.00 23.14 83 HIS A N 13
ATOM 21541 C CA . HIS A 1 83 ? -2.830 -0.661 -9.316 1.00 0.04 83 HIS A CA 13
ATOM 21542 C C . HIS A 1 83 ? -1.687 -1.637 -9.552 1.00 60.23 83 HIS A C 13
ATOM 21543 O O . HIS A 1 83 ? -1.930 -2.779 -9.925 1.00 51.21 83 HIS A O 13
ATOM 21557 N N . PHE A 1 84 ? -0.454 -1.214 -9.292 1.00 64.13 84 PHE A N 13
ATOM 21558 C CA . PHE A 1 84 ? 0.708 -2.097 -9.342 1.00 52.32 84 PHE A CA 13
ATOM 21559 C C . PHE A 1 84 ? 0.529 -3.321 -8.430 1.00 13.05 84 PHE A C 13
ATOM 21560 O O . PHE A 1 84 ? 0.837 -4.446 -8.834 1.00 45.21 84 PHE A O 13
ATOM 21577 N N . ALA A 1 85 ? 0.000 -3.142 -7.215 1.00 23.42 85 ALA A N 13
ATOM 21578 C CA . ALA A 1 85 ? -0.278 -4.263 -6.322 1.00 72.51 85 ALA A CA 13
ATOM 21579 C C . ALA A 1 85 ? -1.415 -5.140 -6.865 1.00 3.32 85 ALA A C 13
ATOM 21580 O O . ALA A 1 85 ? -1.311 -6.369 -6.827 1.00 44.31 85 ALA A O 13
ATOM 21587 N N . THR A 1 86 ? -2.483 -4.531 -7.387 1.00 65.34 86 THR A N 13
ATOM 21588 C CA . THR A 1 86 ? -3.579 -5.235 -8.046 1.00 15.20 86 THR A CA 13
ATOM 21589 C C . THR A 1 86 ? -3.034 -6.114 -9.187 1.00 50.00 86 THR A C 13
ATOM 21590 O O . THR A 1 86 ? -3.338 -7.308 -9.234 1.00 52.30 86 THR A O 13
ATOM 21601 N N . GLU A 1 87 ? -2.186 -5.552 -10.053 1.00 1.31 87 GLU A N 13
ATOM 21602 C CA . GLU A 1 87 ? -1.576 -6.201 -11.207 1.00 24.22 87 GLU A CA 13
ATOM 21603 C C . GLU A 1 87 ? -0.752 -7.410 -10.796 1.00 42.22 87 GLU A C 13
ATOM 21604 O O . GLU A 1 87 ? -0.934 -8.485 -11.362 1.00 34.13 87 GLU A O 13
ATOM 21616 N N . ASN A 1 88 ? 0.141 -7.258 -9.813 1.00 31.31 88 ASN A N 13
ATOM 21617 C CA . ASN A 1 88 ? 1.084 -8.312 -9.452 1.00 72.23 88 ASN A CA 13
ATOM 21618 C C . ASN A 1 88 ? 0.423 -9.351 -8.543 1.00 73.11 88 ASN A C 13
ATOM 21619 O O . ASN A 1 88 ? 1.095 -10.244 -8.024 1.00 15.41 88 ASN A O 13
ATOM 21630 N N . GLN A 1 89 ? -0.896 -9.245 -8.342 1.00 61.12 89 GLN A N 13
ATOM 21631 C CA . GLN A 1 89 ? -1.700 -10.024 -7.415 1.00 43.14 89 GLN A CA 13
ATOM 21632 C C . GLN A 1 89 ? -1.169 -9.948 -5.985 1.00 74.01 89 GLN A C 13
ATOM 21633 O O . GLN A 1 89 ? -1.344 -10.894 -5.217 1.00 55.22 89 GLN A O 13
ATOM 21647 N N . LEU A 1 90 ? -0.477 -8.867 -5.626 1.00 2.51 90 LEU A N 13
ATOM 21648 C CA . LEU A 1 90 ? 0.109 -8.707 -4.306 1.00 74.21 90 LEU A CA 13
ATOM 21649 C C . LEU A 1 90 ? -0.996 -8.428 -3.293 1.00 35.15 90 LEU A C 13
ATOM 21650 O O . LEU A 1 90 ? -2.019 -7.818 -3.611 1.00 63.30 90 LEU A O 13
ATOM 21666 N N . ASN A 1 91 ? -0.791 -8.925 -2.077 1.00 71.24 91 ASN A N 13
ATOM 21667 C CA . ASN A 1 91 ? -1.707 -8.813 -0.956 1.00 64.42 91 ASN A CA 13
ATOM 21668 C C . ASN A 1 91 ? -1.633 -7.365 -0.486 1.00 41.41 91 ASN A C 13
ATOM 21669 O O . ASN A 1 91 ? -0.627 -6.963 0.105 1.00 3.21 91 ASN A O 13
ATOM 21680 N N . ILE A 1 92 ? -2.628 -6.543 -0.813 1.00 22.53 92 ILE A N 13
ATOM 21681 C CA . ILE A 1 92 ? -2.748 -5.229 -0.201 1.00 55.55 92 ILE A CA 13
ATOM 21682 C C . ILE A 1 92 ? -3.283 -5.517 1.193 1.00 21.00 92 ILE A C 13
ATOM 21683 O O . ILE A 1 92 ? -4.408 -6.012 1.332 1.00 44.41 92 ILE A O 13
ATOM 21699 N N . LEU A 1 93 ? -2.452 -5.289 2.202 1.00 4.15 93 LEU A N 13
ATOM 21700 C CA . LEU A 1 93 ? -2.882 -5.158 3.565 1.00 2.12 93 LEU A CA 13
ATOM 21701 C C . LEU A 1 93 ? -3.108 -3.685 3.859 1.00 72.45 93 LEU A C 13
ATOM 21702 O O . LEU A 1 93 ? -2.643 -2.787 3.152 1.00 40.23 93 LEU A O 13
ATOM 21718 N N . ASP A 1 94 ? -3.737 -3.487 4.998 1.00 64.34 94 ASP A N 13
ATOM 21719 C CA . ASP A 1 94 ? -4.026 -2.191 5.597 1.00 3.24 94 ASP A CA 13
ATOM 21720 C C . ASP A 1 94 ? -3.032 -1.895 6.717 1.00 55.01 94 ASP A C 13
ATOM 21721 O O . ASP A 1 94 ? -2.081 -2.651 6.953 1.00 42.14 94 ASP A O 13
ATOM 21730 N N . ALA A 1 95 ? -3.282 -0.829 7.468 1.00 63.40 95 ALA A N 13
ATOM 21731 C CA . ALA A 1 95 ? -2.477 -0.501 8.646 1.00 34.42 95 ALA A CA 13
ATOM 21732 C C . ALA A 1 95 ? -2.634 -1.526 9.772 1.00 30.44 95 ALA A C 13
ATOM 21733 O O . ALA A 1 95 ? -1.715 -1.643 10.583 1.00 53.11 95 ALA A O 13
ATOM 21740 N N . GLU A 1 96 ? -3.714 -2.310 9.833 1.00 31.12 96 GLU A N 13
ATOM 21741 C CA . GLU A 1 96 ? -3.763 -3.437 10.757 1.00 75.33 96 GLU A CA 13
ATOM 21742 C C . GLU A 1 96 ? -2.885 -4.590 10.254 1.00 73.03 96 GLU A C 13
ATOM 21743 O O . GLU A 1 96 ? -2.544 -5.490 11.019 1.00 71.00 96 GLU A O 13
ATOM 21755 N N . GLY A 1 97 ? -2.494 -4.570 8.979 1.00 65.10 97 GLY A N 13
ATOM 21756 C CA . GLY A 1 97 ? -1.861 -5.678 8.283 1.00 30.02 97 GLY A CA 13
ATOM 21757 C C . GLY A 1 97 ? -2.869 -6.776 7.944 1.00 71.03 97 GLY A C 13
ATOM 21758 O O . GLY A 1 97 ? -2.460 -7.911 7.713 1.00 73.14 97 GLY A O 13
ATOM 21762 N N . ASN A 1 98 ? -4.170 -6.465 7.915 1.00 11.25 98 ASN A N 13
ATOM 21763 C CA . ASN A 1 98 ? -5.194 -7.364 7.387 1.00 62.22 98 ASN A CA 13
ATOM 21764 C C . ASN A 1 98 ? -5.372 -7.064 5.911 1.00 53.31 98 ASN A C 13
ATOM 21765 O O . ASN A 1 98 ? -5.286 -5.899 5.521 1.00 63.22 98 ASN A O 13
ATOM 21776 N N . SER A 1 99 ? -5.641 -8.087 5.105 1.00 21.04 99 SER A N 13
ATOM 21777 C CA . SER A 1 99 ? -5.878 -7.952 3.678 1.00 50.01 99 SER A CA 13
ATOM 21778 C C . SER A 1 99 ? -7.176 -7.183 3.409 1.00 41.14 99 SER A C 13
ATOM 21779 O O . SER A 1 99 ? -8.214 -7.550 3.964 1.00 64.00 99 SER A O 13
ATOM 21787 N N . ILE A 1 100 ? -7.131 -6.178 2.529 1.00 53.31 100 ILE A N 13
ATOM 21788 C CA . ILE A 1 100 ? -8.279 -5.381 2.095 1.00 42.13 100 ILE A CA 13
ATOM 21789 C C . ILE A 1 100 ? -8.258 -5.196 0.572 1.00 61.51 100 ILE A C 13
ATOM 21790 O O . ILE A 1 100 ? -7.261 -5.479 -0.100 1.00 25.24 100 ILE A O 13
ATOM 21806 N N . ASP A 1 101 ? -9.366 -4.712 0.010 1.00 13.42 101 ASP A N 13
ATOM 21807 C CA . ASP A 1 101 ? -9.406 -4.176 -1.347 1.00 10.42 101 ASP A CA 13
ATOM 21808 C C . ASP A 1 101 ? -8.868 -2.748 -1.344 1.00 0.11 101 ASP A C 13
ATOM 21809 O O . ASP A 1 101 ? -8.835 -2.082 -0.313 1.00 31.55 101 ASP A O 13
ATOM 21818 N N . ALA A 1 102 ? -8.488 -2.267 -2.525 1.00 5.15 102 ALA A N 13
ATOM 21819 C CA . ALA A 1 102 ? -7.865 -0.963 -2.707 1.00 15.43 102 ALA A CA 13
ATOM 21820 C C . ALA A 1 102 ? -8.864 0.186 -2.570 1.00 1.23 102 ALA A C 13
ATOM 21821 O O . ALA A 1 102 ? -8.481 1.272 -2.139 1.00 13.22 102 ALA A O 13
ATOM 21828 N N . ALA A 1 103 ? -10.129 -0.031 -2.943 1.00 52.32 103 ALA A N 13
ATOM 21829 C CA . ALA A 1 103 ? -11.122 1.038 -2.953 1.00 23.42 103 ALA A CA 13
ATOM 21830 C C . ALA A 1 103 ? -11.327 1.617 -1.555 1.00 60.44 103 ALA A C 13
ATOM 21831 O O . ALA A 1 103 ? -11.438 2.835 -1.422 1.00 71.21 103 ALA A O 13
ATOM 21838 N N . GLN A 1 104 ? -11.290 0.751 -0.535 1.00 52.11 104 GLN A N 13
ATOM 21839 C CA . GLN A 1 104 ? -11.394 1.105 0.874 1.00 13.25 104 GLN A CA 13
ATOM 21840 C C . GLN A 1 104 ? -10.343 2.136 1.303 1.00 31.31 104 GLN A C 13
ATOM 21841 O O . GLN A 1 104 ? -10.593 2.874 2.254 1.00 23.11 104 GLN A O 13
ATOM 21855 N N . VAL A 1 105 ? -9.210 2.211 0.603 1.00 32.44 105 VAL A N 13
ATOM 21856 C CA . VAL A 1 105 ? -8.094 3.088 0.920 1.00 25.42 105 VAL A CA 13
ATOM 21857 C C . VAL A 1 105 ? -8.298 4.444 0.246 1.00 63.31 105 VAL A C 13
ATOM 21858 O O . VAL A 1 105 ? -8.117 5.492 0.864 1.00 33.11 105 VAL A O 13
ATOM 21871 N N . THR A 1 106 ? -8.626 4.448 -1.050 1.00 64.40 106 THR A N 13
ATOM 21872 C CA . THR A 1 106 ? -8.635 5.681 -1.830 1.00 11.43 106 THR A CA 13
ATOM 21873 C C . THR A 1 106 ? -9.757 6.637 -1.419 1.00 43.00 106 THR A C 13
ATOM 21874 O O . THR A 1 106 ? -9.683 7.838 -1.687 1.00 52.23 106 THR A O 13
ATOM 21885 N N . GLU A 1 107 ? -10.777 6.111 -0.753 1.00 74.13 107 GLU A N 13
ATOM 21886 C CA . GLU A 1 107 ? -12.016 6.808 -0.447 1.00 44.35 107 GLU A CA 13
ATOM 21887 C C . GLU A 1 107 ? -11.911 7.639 0.834 1.00 12.51 107 GLU A C 13
ATOM 21888 O O . GLU A 1 107 ? -12.921 8.075 1.384 1.00 52.03 107 GLU A O 13
ATOM 21900 N N . ILE A 1 108 ? -10.700 7.837 1.347 1.00 53.14 108 ILE A N 13
ATOM 21901 C CA . ILE A 1 108 ? -10.427 8.545 2.581 1.00 21.11 108 ILE A CA 13
ATOM 21902 C C . ILE A 1 108 ? -9.960 9.924 2.147 1.00 44.43 108 ILE A C 13
ATOM 21903 O O . ILE A 1 108 ? -10.802 10.853 2.122 1.00 11.03 108 ILE A O 13
ATOM 21919 N N . GLY A 1 1 ? -23.023 1.036 6.607 1.00 64.44 1 GLY A N 14
ATOM 21920 C CA . GLY A 1 1 ? -21.582 1.289 6.670 1.00 44.32 1 GLY A CA 14
ATOM 21921 C C . GLY A 1 1 ? -20.809 0.283 5.836 1.00 45.02 1 GLY A C 14
ATOM 21922 O O . GLY A 1 1 ? -21.368 -0.458 5.022 1.00 52.54 1 GLY A O 14
ATOM 21926 N N . MET A 1 2 ? -19.487 0.275 6.006 1.00 60.40 2 MET A N 14
ATOM 21927 C CA . MET A 1 2 ? -18.553 -0.455 5.158 1.00 24.43 2 MET A CA 14
ATOM 21928 C C . MET A 1 2 ? -17.597 -1.215 6.076 1.00 33.54 2 MET A C 14
ATOM 21929 O O . MET A 1 2 ? -16.396 -0.942 6.112 1.00 53.32 2 MET A O 14
ATOM 21943 N N . GLY A 1 3 ? -18.158 -2.157 6.841 1.00 2.01 3 GLY A N 14
ATOM 21944 C CA . GLY A 1 3 ? -17.489 -2.808 7.961 1.00 53.15 3 GLY A CA 14
ATOM 21945 C C . GLY A 1 3 ? -17.743 -2.014 9.237 1.00 25.53 3 GLY A C 14
ATOM 21946 O O . GLY A 1 3 ? -17.800 -0.791 9.167 1.00 1.45 3 GLY A O 14
ATOM 21950 N N . THR A 1 4 ? -17.932 -2.702 10.376 1.00 51.23 4 THR A N 14
ATOM 21951 C CA . THR A 1 4 ? -17.935 -2.236 11.783 1.00 74.35 4 THR A CA 14
ATOM 21952 C C . THR A 1 4 ? -18.713 -0.929 12.111 1.00 73.24 4 THR A C 14
ATOM 21953 O O . THR A 1 4 ? -18.636 -0.398 13.218 1.00 2.24 4 THR A O 14
ATOM 21964 N N . THR A 1 5 ? -19.496 -0.425 11.160 1.00 72.22 5 THR A N 14
ATOM 21965 C CA . THR A 1 5 ? -20.147 0.870 11.036 1.00 63.51 5 THR A CA 14
ATOM 21966 C C . THR A 1 5 ? -19.243 2.108 11.077 1.00 23.53 5 THR A C 14
ATOM 21967 O O . THR A 1 5 ? -19.740 3.228 10.937 1.00 52.03 5 THR A O 14
ATOM 21978 N N . GLU A 1 6 ? -17.929 1.939 11.128 1.00 5.43 6 GLU A N 14
ATOM 21979 C CA . GLU A 1 6 ? -16.958 2.990 10.840 1.00 12.10 6 GLU A CA 14
ATOM 21980 C C . GLU A 1 6 ? -15.715 2.429 10.128 1.00 14.14 6 GLU A C 14
ATOM 21981 O O . GLU A 1 6 ? -15.757 1.354 9.535 1.00 45.23 6 GLU A O 14
ATOM 21993 N N . LYS A 1 7 ? -14.632 3.201 10.083 1.00 42.04 7 LYS A N 14
ATOM 21994 C CA . LYS A 1 7 ? -13.334 2.853 9.521 1.00 23.24 7 LYS A CA 14
ATOM 21995 C C . LYS A 1 7 ? -12.304 3.201 10.585 1.00 71.24 7 LYS A C 14
ATOM 21996 O O . LYS A 1 7 ? -12.464 4.239 11.233 1.00 25.53 7 LYS A O 14
ATOM 22015 N N . SER A 1 8 ? -11.298 2.354 10.786 1.00 61.02 8 SER A N 14
ATOM 22016 C CA . SER A 1 8 ? -10.280 2.558 11.806 1.00 4.43 8 SER A CA 14
ATOM 22017 C C . SER A 1 8 ? -9.285 3.645 11.406 1.00 54.22 8 SER A C 14
ATOM 22018 O O . SER A 1 8 ? -9.234 4.046 10.237 1.00 34.31 8 SER A O 14
ATOM 22026 N N . GLY A 1 9 ? -8.455 4.091 12.359 1.00 10.13 9 GLY A N 14
ATOM 22027 C CA . GLY A 1 9 ? -7.451 5.146 12.220 1.00 44.23 9 GLY A CA 14
ATOM 22028 C C . GLY A 1 9 ? -6.249 4.759 11.355 1.00 32.30 9 GLY A C 14
ATOM 22029 O O . GLY A 1 9 ? -5.156 5.309 11.507 1.00 74.25 9 GLY A O 14
ATOM 22033 N N . ILE A 1 10 ? -6.457 3.826 10.439 1.00 53.12 10 ILE A N 14
ATOM 22034 C CA . ILE A 1 10 ? -5.523 3.322 9.469 1.00 40.55 10 ILE A CA 14
ATOM 22035 C C . ILE A 1 10 ? -5.246 4.450 8.471 1.00 14.35 10 ILE A C 14
ATOM 22036 O O . ILE A 1 10 ? -6.171 5.102 7.974 1.00 43.34 10 ILE A O 14
ATOM 22052 N N . LYS A 1 11 ? -3.963 4.670 8.178 1.00 52.44 11 LYS A N 14
ATOM 22053 C CA . LYS A 1 11 ? -3.472 5.639 7.197 1.00 73.50 11 LYS A CA 14
ATOM 22054 C C . LYS A 1 11 ? -2.346 5.028 6.358 1.00 52.24 11 LYS A C 14
ATOM 22055 O O . LYS A 1 11 ? -1.456 5.735 5.889 1.00 25.54 11 LYS A O 14
ATOM 22074 N N . GLU A 1 12 ? -2.318 3.710 6.188 1.00 21.41 12 GLU A N 14
ATOM 22075 C CA . GLU A 1 12 ? -1.191 3.017 5.580 1.00 24.44 12 GLU A CA 14
ATOM 22076 C C . GLU A 1 12 ? -1.680 1.633 5.158 1.00 45.53 12 GLU A C 14
ATOM 22077 O O . GLU A 1 12 ? -2.367 0.985 5.937 1.00 64.31 12 GLU A O 14
ATOM 22089 N N . ILE A 1 13 ? -1.366 1.185 3.943 1.00 12.13 13 ILE A N 14
ATOM 22090 C CA . ILE A 1 13 ? -1.492 -0.219 3.527 1.00 72.05 13 ILE A CA 14
ATOM 22091 C C . ILE A 1 13 ? -0.095 -0.817 3.413 1.00 24.21 13 ILE A C 14
ATOM 22092 O O . ILE A 1 13 ? 0.893 -0.079 3.378 1.00 41.20 13 ILE A O 14
ATOM 22108 N N . ILE A 1 14 ? 0.011 -2.145 3.355 1.00 24.13 14 ILE A N 14
ATOM 22109 C CA . ILE A 1 14 ? 1.280 -2.847 3.437 1.00 3.33 14 ILE A CA 14
ATOM 22110 C C . ILE A 1 14 ? 1.210 -4.039 2.481 1.00 44.13 14 ILE A C 14
ATOM 22111 O O . ILE A 1 14 ? 0.800 -5.139 2.854 1.00 52.31 14 ILE A O 14
ATOM 22127 N N . ILE A 1 15 ? 1.576 -3.786 1.222 1.00 71.12 15 ILE A N 14
ATOM 22128 C CA . ILE A 1 15 ? 1.550 -4.746 0.122 1.00 42.33 15 ILE A CA 14
ATOM 22129 C C . ILE A 1 15 ? 2.513 -5.867 0.469 1.00 75.35 15 ILE A C 14
ATOM 22130 O O . ILE A 1 15 ? 3.718 -5.647 0.665 1.00 53.23 15 ILE A O 14
ATOM 22146 N N . GLN A 1 16 ? 1.959 -7.072 0.582 1.00 52.22 16 GLN A N 14
ATOM 22147 C CA . GLN A 1 16 ? 2.731 -8.241 0.914 1.00 51.32 16 GLN A CA 14
ATOM 22148 C C . GLN A 1 16 ? 3.628 -8.598 -0.269 1.00 4.42 16 GLN A C 14
ATOM 22149 O O . GLN A 1 16 ? 3.252 -8.461 -1.431 1.00 1.04 16 GLN A O 14
ATOM 22163 N N . GLY A 1 17 ? 4.817 -9.128 0.019 1.00 11.31 17 GLY A N 14
ATOM 22164 C CA . GLY A 1 17 ? 5.707 -9.663 -1.006 1.00 52.24 17 GLY A CA 14
ATOM 22165 C C . GLY A 1 17 ? 5.297 -11.065 -1.479 1.00 3.02 17 GLY A C 14
ATOM 22166 O O . GLY A 1 17 ? 6.070 -11.705 -2.193 1.00 22.40 17 GLY A O 14
ATOM 22170 N N . LEU A 1 18 ? 4.121 -11.549 -1.067 1.00 13.02 18 LEU A N 14
ATOM 22171 C CA . LEU A 1 18 ? 3.520 -12.842 -1.383 1.00 15.13 18 LEU A CA 14
ATOM 22172 C C . LEU A 1 18 ? 2.372 -12.630 -2.365 1.00 62.45 18 LEU A C 14
ATOM 22173 O O . LEU A 1 18 ? 1.687 -11.607 -2.316 1.00 41.32 18 LEU A O 14
ATOM 22189 N N . THR A 1 19 ? 2.128 -13.613 -3.228 1.00 15.41 19 THR A N 14
ATOM 22190 C CA . THR A 1 19 ? 0.984 -13.618 -4.122 1.00 52.24 19 THR A CA 14
ATOM 22191 C C . THR A 1 19 ? -0.235 -14.229 -3.416 1.00 73.40 19 THR A C 14
ATOM 22192 O O . THR A 1 19 ? -0.106 -14.880 -2.375 1.00 64.13 19 THR A O 14
ATOM 22203 N N . ARG A 1 20 ? -1.414 -14.137 -4.040 1.00 32.13 20 ARG A N 14
ATOM 22204 C CA . ARG A 1 20 ? -2.636 -14.858 -3.651 1.00 44.12 20 ARG A CA 14
ATOM 22205 C C . ARG A 1 20 ? -2.417 -16.358 -3.429 1.00 4.11 20 ARG A C 14
ATOM 22206 O O . ARG A 1 20 ? -3.147 -16.988 -2.665 1.00 73.10 20 ARG A O 14
ATOM 22227 N N . ALA A 1 21 ? -1.425 -16.936 -4.112 1.00 31.15 21 ALA A N 14
ATOM 22228 C CA . ALA A 1 21 ? -1.093 -18.353 -4.056 1.00 65.41 21 ALA A CA 14
ATOM 22229 C C . ALA A 1 21 ? -0.183 -18.711 -2.875 1.00 1.21 21 ALA A C 14
ATOM 22230 O O . ALA A 1 21 ? 0.251 -19.861 -2.782 1.00 73.31 21 ALA A O 14
ATOM 22237 N N . GLY A 1 22 ? 0.176 -17.745 -2.025 1.00 54.32 22 GLY A N 14
ATOM 22238 C CA . GLY A 1 22 ? 0.973 -17.983 -0.831 1.00 43.23 22 GLY A CA 14
ATOM 22239 C C . GLY A 1 22 ? 2.467 -18.177 -1.106 1.00 20.33 22 GLY A C 14
ATOM 22240 O O . GLY A 1 22 ? 3.195 -18.625 -0.218 1.00 3.53 22 GLY A O 14
ATOM 22244 N N . LYS A 1 23 ? 2.932 -17.888 -2.328 1.00 20.31 23 LYS A N 14
ATOM 22245 C CA . LYS A 1 23 ? 4.323 -17.958 -2.754 1.00 61.24 23 LYS A CA 14
ATOM 22246 C C . LYS A 1 23 ? 4.904 -16.549 -2.830 1.00 14.11 23 LYS A C 14
ATOM 22247 O O . LYS A 1 23 ? 4.155 -15.616 -3.130 1.00 33.33 23 LYS A O 14
ATOM 22266 N N . PRO A 1 24 ? 6.222 -16.374 -2.657 1.00 53.51 24 PRO A N 14
ATOM 22267 C CA . PRO A 1 24 ? 6.847 -15.064 -2.720 1.00 22.32 24 PRO A CA 14
ATOM 22268 C C . PRO A 1 24 ? 7.005 -14.616 -4.171 1.00 2.53 24 PRO A C 14
ATOM 22269 O O . PRO A 1 24 ? 7.447 -15.379 -5.039 1.00 64.24 24 PRO A O 14
ATOM 22280 N N . PHE A 1 25 ? 6.654 -13.365 -4.451 1.00 31.12 25 PHE A N 14
ATOM 22281 C CA . PHE A 1 25 ? 6.808 -12.750 -5.763 1.00 54.11 25 PHE A CA 14
ATOM 22282 C C . PHE A 1 25 ? 8.296 -12.535 -6.060 1.00 13.13 25 PHE A C 14
ATOM 22283 O O . PHE A 1 25 ? 9.085 -12.416 -5.120 1.00 43.23 25 PHE A O 14
ATOM 22300 N N . ARG A 1 26 ? 8.692 -12.469 -7.340 1.00 53.21 26 ARG A N 14
ATOM 22301 C CA . ARG A 1 26 ? 10.013 -12.041 -7.745 1.00 62.44 26 ARG A CA 14
ATOM 22302 C C . ARG A 1 26 ? 9.874 -10.827 -8.679 1.00 40.31 26 ARG A C 14
ATOM 22303 O O . ARG A 1 26 ? 8.929 -10.769 -9.466 1.00 54.04 26 ARG A O 14
ATOM 22324 N N . PRO A 1 27 ? 10.845 -9.907 -8.651 1.00 0.14 27 PRO A N 14
ATOM 22325 C CA . PRO A 1 27 ? 12.007 -10.021 -7.798 1.00 63.51 27 PRO A CA 14
ATOM 22326 C C . PRO A 1 27 ? 11.624 -9.727 -6.354 1.00 40.14 27 PRO A C 14
ATOM 22327 O O . PRO A 1 27 ? 10.828 -8.833 -6.097 1.00 22.34 27 PRO A O 14
ATOM 22338 N N . SER A 1 28 ? 12.216 -10.446 -5.405 1.00 55.04 28 SER A N 14
ATOM 22339 C CA . SER A 1 28 ? 12.068 -10.172 -3.979 1.00 22.44 28 SER A CA 14
ATOM 22340 C C . SER A 1 28 ? 12.524 -8.750 -3.609 1.00 3.13 28 SER A C 14
ATOM 22341 O O . SER A 1 28 ? 12.101 -8.180 -2.598 1.00 30.11 28 SER A O 14
ATOM 22349 N N . ASP A 1 29 ? 13.351 -8.178 -4.483 1.00 43.15 29 ASP A N 14
ATOM 22350 C CA . ASP A 1 29 ? 13.997 -6.878 -4.429 1.00 33.43 29 ASP A CA 14
ATOM 22351 C C . ASP A 1 29 ? 13.115 -5.775 -5.037 1.00 14.23 29 ASP A C 14
ATOM 22352 O O . ASP A 1 29 ? 13.562 -4.632 -5.167 1.00 12.13 29 ASP A O 14
ATOM 22361 N N . TRP A 1 30 ? 11.847 -6.092 -5.370 1.00 23.30 30 TRP A N 14
ATOM 22362 C CA . TRP A 1 30 ? 10.843 -5.138 -5.869 1.00 22.22 30 TRP A CA 14
ATOM 22363 C C . TRP A 1 30 ? 10.703 -3.923 -4.945 1.00 64.21 30 TRP A C 14
ATOM 22364 O O . TRP A 1 30 ? 10.345 -2.828 -5.373 1.00 44.35 30 TRP A O 14
ATOM 22385 N N . VAL A 1 31 ? 10.998 -4.156 -3.669 1.00 72.14 31 VAL A N 14
ATOM 22386 C CA . VAL A 1 31 ? 10.915 -3.262 -2.538 1.00 24.20 31 VAL A CA 14
ATOM 22387 C C . VAL A 1 31 ? 11.664 -1.962 -2.825 1.00 0.41 31 VAL A C 14
ATOM 22388 O O . VAL A 1 31 ? 11.055 -0.894 -2.835 1.00 45.44 31 VAL A O 14
ATOM 22401 N N . ASP A 1 32 ? 12.965 -2.027 -3.098 1.00 71.22 32 ASP A N 14
ATOM 22402 C CA . ASP A 1 32 ? 13.772 -0.806 -3.156 1.00 43.51 32 ASP A CA 14
ATOM 22403 C C . ASP A 1 32 ? 13.617 -0.111 -4.507 1.00 75.31 32 ASP A C 14
ATOM 22404 O O . ASP A 1 32 ? 13.887 1.083 -4.627 1.00 42.32 32 ASP A O 14
ATOM 22413 N N . ARG A 1 33 ? 13.120 -0.830 -5.525 1.00 23.14 33 ARG A N 14
ATOM 22414 C CA . ARG A 1 33 ? 12.735 -0.196 -6.780 1.00 73.53 33 ARG A CA 14
ATOM 22415 C C . ARG A 1 33 ? 11.611 0.800 -6.528 1.00 53.54 33 ARG A C 14
ATOM 22416 O O . ARG A 1 33 ? 11.611 1.860 -7.154 1.00 33.45 33 ARG A O 14
ATOM 22437 N N . MET A 1 34 ? 10.661 0.505 -5.631 1.00 33.00 34 MET A N 14
ATOM 22438 C CA . MET A 1 34 ? 9.591 1.449 -5.332 1.00 73.32 34 MET A CA 14
ATOM 22439 C C . MET A 1 34 ? 10.182 2.737 -4.783 1.00 72.04 34 MET A C 14
ATOM 22440 O O . MET A 1 34 ? 9.822 3.810 -5.266 1.00 24.15 34 MET A O 14
ATOM 22454 N N . CYS A 1 35 ? 11.061 2.662 -3.773 1.00 40.32 35 CYS A N 14
ATOM 22455 C CA . CYS A 1 35 ? 11.525 3.886 -3.136 1.00 14.23 35 CYS A CA 14
ATOM 22456 C C . CYS A 1 35 ? 12.312 4.763 -4.108 1.00 51.22 35 CYS A C 14
ATOM 22457 O O . CYS A 1 35 ? 12.120 5.974 -4.078 1.00 1.23 35 CYS A O 14
ATOM 22465 N N . SER A 1 36 ? 13.124 4.188 -5.001 1.00 52.35 36 SER A N 14
ATOM 22466 C CA . SER A 1 36 ? 13.790 4.961 -6.046 1.00 74.52 36 SER A CA 14
ATOM 22467 C C . SER A 1 36 ? 12.793 5.557 -7.055 1.00 11.12 36 SER A C 14
ATOM 22468 O O . SER A 1 36 ? 12.942 6.712 -7.455 1.00 72.52 36 SER A O 14
ATOM 22476 N N . THR A 1 37 ? 11.783 4.795 -7.483 1.00 72.43 37 THR A N 14
ATOM 22477 C CA . THR A 1 37 ? 10.800 5.246 -8.473 1.00 74.41 37 THR A CA 14
ATOM 22478 C C . THR A 1 37 ? 9.909 6.360 -7.901 1.00 45.53 37 THR A C 14
ATOM 22479 O O . THR A 1 37 ? 9.412 7.200 -8.650 1.00 65.35 37 THR A O 14
ATOM 22490 N N . TYR A 1 38 ? 9.753 6.403 -6.576 1.00 41.31 38 TYR A N 14
ATOM 22491 C CA . TYR A 1 38 ? 8.990 7.393 -5.826 1.00 42.14 38 TYR A CA 14
ATOM 22492 C C . TYR A 1 38 ? 9.965 8.229 -4.984 1.00 33.41 38 TYR A C 14
ATOM 22493 O O . TYR A 1 38 ? 9.736 8.499 -3.798 1.00 34.45 38 TYR A O 14
ATOM 22511 N N . ALA A 1 39 ? 11.091 8.612 -5.579 1.00 42.31 39 ALA A N 14
ATOM 22512 C CA . ALA A 1 39 ? 12.069 9.518 -5.003 1.00 23.21 39 ALA A CA 14
ATOM 22513 C C . ALA A 1 39 ? 12.260 10.702 -5.933 1.00 64.44 39 ALA A C 14
ATOM 22514 O O . ALA A 1 39 ? 11.825 10.685 -7.089 1.00 0.33 39 ALA A O 14
ATOM 22521 N N . SER A 1 40 ? 12.988 11.697 -5.439 1.00 41.43 40 SER A N 14
ATOM 22522 C CA . SER A 1 40 ? 13.489 12.788 -6.254 1.00 50.03 40 SER A CA 14
ATOM 22523 C C . SER A 1 40 ? 14.960 12.992 -5.930 1.00 74.34 40 SER A C 14
ATOM 22524 O O . SER A 1 40 ? 15.420 12.651 -4.836 1.00 71.44 40 SER A O 14
ATOM 22532 N N . PHE A 1 41 ? 15.707 13.542 -6.879 1.00 23.32 41 PHE A N 14
ATOM 22533 C CA . PHE A 1 41 ? 16.969 14.193 -6.595 1.00 31.12 41 PHE A CA 14
ATOM 22534 C C . PHE A 1 41 ? 16.673 15.487 -5.838 1.00 33.11 41 PHE A C 14
ATOM 22535 O O . PHE A 1 41 ? 15.730 16.209 -6.170 1.00 73.42 41 PHE A O 14
ATOM 22552 N N . GLY A 1 42 ? 17.482 15.771 -4.822 1.00 10.22 42 GLY A N 14
ATOM 22553 C CA . GLY A 1 42 ? 17.506 17.052 -4.142 1.00 70.12 42 GLY A CA 14
ATOM 22554 C C . GLY A 1 42 ? 18.216 18.096 -4.998 1.00 5.25 42 GLY A C 14
ATOM 22555 O O . GLY A 1 42 ? 18.744 17.799 -6.079 1.00 22.54 42 GLY A O 14
ATOM 22559 N N . ALA A 1 43 ? 18.294 19.320 -4.473 1.00 31.11 43 ALA A N 14
ATOM 22560 C CA . ALA A 1 43 ? 19.032 20.420 -5.074 1.00 42.43 43 ALA A CA 14
ATOM 22561 C C . ALA A 1 43 ? 20.480 20.037 -5.390 1.00 41.41 43 ALA A C 14
ATOM 22562 O O . ALA A 1 43 ? 21.006 20.449 -6.422 1.00 64.14 43 ALA A O 14
ATOM 22569 N N . ASP A 1 44 ? 21.092 19.192 -4.562 1.00 4.44 44 ASP A N 14
ATOM 22570 C CA . ASP A 1 44 ? 22.466 18.713 -4.730 1.00 25.32 44 ASP A CA 14
ATOM 22571 C C . ASP A 1 44 ? 22.577 17.546 -5.727 1.00 31.31 44 ASP A C 14
ATOM 22572 O O . ASP A 1 44 ? 23.629 16.925 -5.860 1.00 31.33 44 ASP A O 14
ATOM 22581 N N . ARG A 1 45 ? 21.485 17.203 -6.424 1.00 73.41 45 ARG A N 14
ATOM 22582 C CA . ARG A 1 45 ? 21.364 16.119 -7.410 1.00 72.10 45 ARG A CA 14
ATOM 22583 C C . ARG A 1 45 ? 21.655 14.731 -6.812 1.00 51.32 45 ARG A C 14
ATOM 22584 O O . ARG A 1 45 ? 21.927 13.774 -7.536 1.00 3.21 45 ARG A O 14
ATOM 22605 N N . LYS A 1 46 ? 21.569 14.580 -5.489 1.00 44.13 46 LYS A N 14
ATOM 22606 C CA . LYS A 1 46 ? 21.612 13.286 -4.817 1.00 43.04 46 LYS A CA 14
ATOM 22607 C C . LYS A 1 46 ? 20.169 12.821 -4.592 1.00 64.12 46 LYS A C 14
ATOM 22608 O O . LYS A 1 46 ? 19.321 13.649 -4.261 1.00 44.12 46 LYS A O 14
ATOM 22627 N N . LEU A 1 47 ? 19.871 11.534 -4.786 1.00 12.32 47 LEU A N 14
ATOM 22628 C CA . LEU A 1 47 ? 18.555 10.925 -4.622 1.00 13.12 47 LEU A CA 14
ATOM 22629 C C . LEU A 1 47 ? 18.103 10.969 -3.156 1.00 31.01 47 LEU A C 14
ATOM 22630 O O . LEU A 1 47 ? 18.929 10.899 -2.244 1.00 13.13 47 LEU A O 14
ATOM 22646 N N . ARG A 1 48 ? 16.794 11.088 -2.918 1.00 15.03 48 ARG A N 14
ATOM 22647 C CA . ARG A 1 48 ? 16.149 11.035 -1.606 1.00 54.42 48 ARG A CA 14
ATOM 22648 C C . ARG A 1 48 ? 14.876 10.213 -1.700 1.00 70.23 48 ARG A C 14
ATOM 22649 O O . ARG A 1 48 ? 13.895 10.684 -2.284 1.00 70.34 48 ARG A O 14
ATOM 22670 N N . TYR A 1 49 ? 14.868 9.020 -1.104 1.00 52.15 49 TYR A N 14
ATOM 22671 C CA . TYR A 1 49 ? 13.639 8.255 -0.915 1.00 40.14 49 TYR A CA 14
ATOM 22672 C C . TYR A 1 49 ? 12.643 9.080 -0.101 1.00 2.32 49 TYR A C 14
ATOM 22673 O O . TYR A 1 49 ? 13.043 9.860 0.769 1.00 43.22 49 TYR A O 14
ATOM 22691 N N . SER A 1 50 ? 11.359 8.907 -0.384 1.00 71.33 50 SER A N 14
ATOM 22692 C CA . SER A 1 50 ? 10.269 9.544 0.335 1.00 43.30 50 SER A CA 14
ATOM 22693 C C . SER A 1 50 ? 9.944 8.765 1.617 1.00 34.52 50 SER A C 14
ATOM 22694 O O . SER A 1 50 ? 10.238 7.571 1.714 1.00 54.31 50 SER A O 14
ATOM 22702 N N . PRO A 1 51 ? 9.284 9.390 2.607 1.00 45.31 51 PRO A N 14
ATOM 22703 C CA . PRO A 1 51 ? 8.835 8.703 3.814 1.00 14.14 51 PRO A CA 14
ATOM 22704 C C . PRO A 1 51 ? 7.590 7.840 3.564 1.00 50.11 51 PRO A C 14
ATOM 22705 O O . PRO A 1 51 ? 7.277 6.980 4.386 1.00 71.13 51 PRO A O 14
ATOM 22716 N N . TYR A 1 52 ? 6.886 8.040 2.439 1.00 35.41 52 TYR A N 14
ATOM 22717 C CA . TYR A 1 52 ? 5.606 7.392 2.145 1.00 61.31 52 TYR A CA 14
ATOM 22718 C C . TYR A 1 52 ? 5.728 5.923 1.748 1.00 65.42 52 TYR A C 14
ATOM 22719 O O . TYR A 1 52 ? 4.737 5.326 1.325 1.00 64.22 52 TYR A O 14
ATOM 22737 N N . LEU A 1 53 ? 6.932 5.363 1.789 1.00 12.11 53 LEU A N 14
ATOM 22738 C CA . LEU A 1 53 ? 7.275 4.108 1.159 1.00 61.45 53 LEU A CA 14
ATOM 22739 C C . LEU A 1 53 ? 8.421 3.533 1.974 1.00 72.14 53 LEU A C 14
ATOM 22740 O O . LEU A 1 53 ? 9.567 3.947 1.791 1.00 62.23 53 LEU A O 14
ATOM 22756 N N . LYS A 1 54 ? 8.116 2.652 2.930 1.00 23.14 54 LYS A N 14
ATOM 22757 C CA . LYS A 1 54 ? 9.127 2.062 3.808 1.00 20.44 54 LYS A CA 14
ATOM 22758 C C . LYS A 1 54 ? 8.872 0.567 3.952 1.00 12.21 54 LYS A C 14
ATOM 22759 O O . LYS A 1 54 ? 7.709 0.160 4.042 1.00 5.11 54 LYS A O 14
ATOM 22778 N N . PRO A 1 55 ? 9.928 -0.252 4.043 1.00 13.22 55 PRO A N 14
ATOM 22779 C CA . PRO A 1 55 ? 9.783 -1.687 4.182 1.00 11.13 55 PRO A CA 14
ATOM 22780 C C . PRO A 1 55 ? 9.315 -2.042 5.595 1.00 44.42 55 PRO A C 14
ATOM 22781 O O . PRO A 1 55 ? 9.312 -1.207 6.505 1.00 41.05 55 PRO A O 14
ATOM 22792 N N . ARG A 1 56 ? 8.956 -3.305 5.788 1.00 60.24 56 ARG A N 14
ATOM 22793 C CA . ARG A 1 56 ? 8.696 -3.937 7.072 1.00 4.23 56 ARG A CA 14
ATOM 22794 C C . ARG A 1 56 ? 9.305 -5.337 7.037 1.00 72.41 56 ARG A C 14
ATOM 22795 O O . ARG A 1 56 ? 10.092 -5.650 6.140 1.00 41.21 56 ARG A O 14
ATOM 22816 N N . VAL A 1 57 ? 9.004 -6.148 8.044 1.00 14.50 57 VAL A N 14
ATOM 22817 C CA . VAL A 1 57 ? 9.162 -7.586 8.032 1.00 33.35 57 VAL A CA 14
ATOM 22818 C C . VAL A 1 57 ? 7.884 -8.130 8.662 1.00 0.42 57 VAL A C 14
ATOM 22819 O O . VAL A 1 57 ? 7.449 -7.652 9.714 1.00 23.31 57 VAL A O 14
ATOM 22832 N N . ILE A 1 58 ? 7.286 -9.130 8.022 1.00 3.45 58 ILE A N 14
ATOM 22833 C CA . ILE A 1 58 ? 6.152 -9.870 8.548 1.00 73.10 58 ILE A CA 14
ATOM 22834 C C . ILE A 1 58 ? 6.510 -11.329 8.362 1.00 45.34 58 ILE A C 14
ATOM 22835 O O . ILE A 1 58 ? 6.661 -11.758 7.226 1.00 12.31 58 ILE A O 14
ATOM 22851 N N . GLU A 1 59 ? 6.691 -12.092 9.439 1.00 13.33 59 GLU A N 14
ATOM 22852 C CA . GLU A 1 59 ? 6.938 -13.537 9.367 1.00 34.25 59 GLU A CA 14
ATOM 22853 C C . GLU A 1 59 ? 8.148 -13.877 8.474 1.00 72.41 59 GLU A C 14
ATOM 22854 O O . GLU A 1 59 ? 8.172 -14.916 7.809 1.00 45.44 59 GLU A O 14
ATOM 22866 N N . GLY A 1 60 ? 9.141 -12.982 8.415 1.00 72.42 60 GLY A N 14
ATOM 22867 C CA . GLY A 1 60 ? 10.316 -13.118 7.560 1.00 61.32 60 GLY A CA 14
ATOM 22868 C C . GLY A 1 60 ? 10.091 -12.701 6.102 1.00 72.50 60 GLY A C 14
ATOM 22869 O O . GLY A 1 60 ? 11.073 -12.580 5.362 1.00 3.32 60 GLY A O 14
ATOM 22873 N N . VAL A 1 61 ? 8.859 -12.405 5.685 1.00 51.33 61 VAL A N 14
ATOM 22874 C CA . VAL A 1 61 ? 8.567 -11.674 4.456 1.00 50.11 61 VAL A CA 14
ATOM 22875 C C . VAL A 1 61 ? 9.127 -10.264 4.609 1.00 23.21 61 VAL A C 14
ATOM 22876 O O . VAL A 1 61 ? 9.475 -9.822 5.705 1.00 20.12 61 VAL A O 14
ATOM 22889 N N . ARG A 1 62 ? 9.251 -9.566 3.488 1.00 42.34 62 ARG A N 14
ATOM 22890 C CA . ARG A 1 62 ? 9.553 -8.146 3.435 1.00 22.42 62 ARG A CA 14
ATOM 22891 C C . ARG A 1 62 ? 8.256 -7.389 3.786 1.00 13.44 62 ARG A C 14
ATOM 22892 O O . ARG A 1 62 ? 7.993 -7.136 4.959 1.00 71.24 62 ARG A O 14
ATOM 22913 N N . CYS A 1 63 ? 7.379 -7.155 2.807 1.00 51.21 63 CYS A N 14
ATOM 22914 C CA . CYS A 1 63 ? 6.145 -6.355 2.869 1.00 14.41 63 CYS A CA 14
ATOM 22915 C C . CYS A 1 63 ? 6.486 -4.861 2.895 1.00 51.02 63 CYS A C 14
ATOM 22916 O O . CYS A 1 63 ? 7.388 -4.429 3.616 1.00 40.41 63 CYS A O 14
ATOM 22924 N N . LEU A 1 64 ? 5.813 -4.069 2.055 1.00 52.23 64 LEU A N 14
ATOM 22925 C CA . LEU A 1 64 ? 6.168 -2.677 1.779 1.00 14.42 64 LEU A CA 14
ATOM 22926 C C . LEU A 1 64 ? 4.979 -1.791 2.127 1.00 63.42 64 LEU A C 14
ATOM 22927 O O . LEU A 1 64 ? 3.904 -1.959 1.549 1.00 5.13 64 LEU A O 14
ATOM 22943 N N . ALA A 1 65 ? 5.158 -0.897 3.096 1.00 32.51 65 ALA A N 14
ATOM 22944 C CA . ALA A 1 65 ? 4.132 0.032 3.525 1.00 14.42 65 ALA A CA 14
ATOM 22945 C C . ALA A 1 65 ? 4.046 1.207 2.548 1.00 0.22 65 ALA A C 14
ATOM 22946 O O . ALA A 1 65 ? 5.077 1.801 2.228 1.00 61.15 65 ALA A O 14
ATOM 22953 N N . VAL A 1 66 ? 2.836 1.559 2.119 1.00 75.35 66 VAL A N 14
ATOM 22954 C CA . VAL A 1 66 ? 2.506 2.663 1.233 1.00 74.03 66 VAL A CA 14
ATOM 22955 C C . VAL A 1 66 ? 1.644 3.586 2.111 1.00 61.10 66 VAL A C 14
ATOM 22956 O O . VAL A 1 66 ? 0.544 3.205 2.523 1.00 70.34 66 VAL A O 14
ATOM 22969 N N . ASP A 1 67 ? 2.178 4.741 2.502 1.00 31.44 67 ASP A N 14
ATOM 22970 C CA . ASP A 1 67 ? 1.479 5.719 3.343 1.00 30.14 67 ASP A CA 14
ATOM 22971 C C . ASP A 1 67 ? 0.350 6.375 2.538 1.00 71.51 67 ASP A C 14
ATOM 22972 O O . ASP A 1 67 ? 0.602 6.974 1.485 1.00 21.33 67 ASP A O 14
ATOM 22981 N N . LEU A 1 68 ? -0.889 6.310 3.037 1.00 14.51 68 LEU A N 14
ATOM 22982 C CA . LEU A 1 68 ? -2.054 6.969 2.433 1.00 52.42 68 LEU A CA 14
ATOM 22983 C C . LEU A 1 68 ? -1.857 8.483 2.319 1.00 1.25 68 LEU A C 14
ATOM 22984 O O . LEU A 1 68 ? -2.505 9.131 1.492 1.00 71.11 68 LEU A O 14
ATOM 23000 N N . LYS A 1 69 ? -0.943 9.068 3.101 1.00 4.13 69 LYS A N 14
ATOM 23001 C CA . LYS A 1 69 ? -0.607 10.483 3.018 1.00 40.10 69 LYS A CA 14
ATOM 23002 C C . LYS A 1 69 ? -0.142 10.840 1.618 1.00 5.11 69 LYS A C 14
ATOM 23003 O O . LYS A 1 69 ? -0.390 11.964 1.188 1.00 44.13 69 LYS A O 14
ATOM 23022 N N . LEU A 1 70 ? 0.491 9.923 0.874 1.00 42.21 70 LEU A N 14
ATOM 23023 C CA . LEU A 1 70 ? 0.879 10.251 -0.488 1.00 10.22 70 LEU A CA 14
ATOM 23024 C C . LEU A 1 70 ? -0.360 10.612 -1.321 1.00 43.51 70 LEU A C 14
ATOM 23025 O O . LEU A 1 70 ? -0.259 11.504 -2.150 1.00 23.24 70 LEU A O 14
ATOM 23041 N N . LYS A 1 71 ? -1.538 10.005 -1.119 1.00 14.32 71 LYS A N 14
ATOM 23042 C CA . LYS A 1 71 ? -2.696 10.296 -1.977 1.00 60.41 71 LYS A CA 14
ATOM 23043 C C . LYS A 1 71 ? -3.164 11.745 -1.814 1.00 3.24 71 LYS A C 14
ATOM 23044 O O . LYS A 1 71 ? -3.641 12.314 -2.787 1.00 12.11 71 LYS A O 14
ATOM 23063 N N . ASP A 1 72 ? -2.971 12.370 -0.647 1.00 70.43 72 ASP A N 14
ATOM 23064 C CA . ASP A 1 72 ? -3.257 13.795 -0.428 1.00 1.42 72 ASP A CA 14
ATOM 23065 C C . ASP A 1 72 ? -2.425 14.657 -1.381 1.00 41.15 72 ASP A C 14
ATOM 23066 O O . ASP A 1 72 ? -2.944 15.518 -2.095 1.00 21.02 72 ASP A O 14
ATOM 23075 N N . THR A 1 73 ? -1.125 14.392 -1.422 1.00 23.34 73 THR A N 14
ATOM 23076 C CA . THR A 1 73 ? -0.140 15.247 -2.071 1.00 14.23 73 THR A CA 14
ATOM 23077 C C . THR A 1 73 ? 0.126 14.855 -3.542 1.00 33.25 73 THR A C 14
ATOM 23078 O O . THR A 1 73 ? 0.433 15.723 -4.363 1.00 41.33 73 THR A O 14
ATOM 23089 N N . ASN A 1 74 ? -0.030 13.578 -3.904 1.00 72.52 74 ASN A N 14
ATOM 23090 C CA . ASN A 1 74 ? 0.075 12.997 -5.245 1.00 5.11 74 ASN A CA 14
ATOM 23091 C C . ASN A 1 74 ? -0.950 11.857 -5.376 1.00 1.55 74 ASN A C 14
ATOM 23092 O O . ASN A 1 74 ? -0.601 10.690 -5.169 1.00 12.50 74 ASN A O 14
ATOM 23103 N N . PRO A 1 75 ? -2.222 12.158 -5.700 1.00 43.11 75 PRO A N 14
ATOM 23104 C CA . PRO A 1 75 ? -3.317 11.191 -5.858 1.00 74.13 75 PRO A CA 14
ATOM 23105 C C . PRO A 1 75 ? -3.246 10.334 -7.135 1.00 32.43 75 PRO A C 14
ATOM 23106 O O . PRO A 1 75 ? -4.093 9.461 -7.356 1.00 55.42 75 PRO A O 14
ATOM 23117 N N . GLU A 1 76 ? -2.259 10.587 -7.983 1.00 54.31 76 GLU A N 14
ATOM 23118 C CA . GLU A 1 76 ? -1.858 9.679 -9.063 1.00 62.23 76 GLU A CA 14
ATOM 23119 C C . GLU A 1 76 ? -0.916 8.549 -8.594 1.00 41.52 76 GLU A C 14
ATOM 23120 O O . GLU A 1 76 ? -1.046 7.402 -9.031 1.00 22.52 76 GLU A O 14
ATOM 23132 N N . GLY A 1 77 ? 0.038 8.873 -7.715 1.00 64.13 77 GLY A N 14
ATOM 23133 C CA . GLY A 1 77 ? 1.119 7.974 -7.295 1.00 62.33 77 GLY A CA 14
ATOM 23134 C C . GLY A 1 77 ? 0.671 6.774 -6.448 1.00 44.13 77 GLY A C 14
ATOM 23135 O O . GLY A 1 77 ? 0.866 5.629 -6.850 1.00 52.13 77 GLY A O 14
ATOM 23139 N N . PHE A 1 78 ? 0.062 7.027 -5.288 1.00 51.24 78 PHE A N 14
ATOM 23140 C CA . PHE A 1 78 ? -0.625 6.045 -4.438 1.00 41.30 78 PHE A CA 14
ATOM 23141 C C . PHE A 1 78 ? -1.504 5.132 -5.293 1.00 31.23 78 PHE A C 14
ATOM 23142 O O . PHE A 1 78 ? -1.449 3.918 -5.139 1.00 4.22 78 PHE A O 14
ATOM 23159 N N . ASN A 1 79 ? -2.305 5.715 -6.188 1.00 21.12 79 ASN A N 14
ATOM 23160 C CA . ASN A 1 79 ? -3.226 5.002 -7.066 1.00 12.41 79 ASN A CA 14
ATOM 23161 C C . ASN A 1 79 ? -2.480 3.935 -7.865 1.00 34.22 79 ASN A C 14
ATOM 23162 O O . ASN A 1 79 ? -2.803 2.752 -7.766 1.00 54.45 79 ASN A O 14
ATOM 23173 N N . GLN A 1 80 ? -1.451 4.342 -8.610 1.00 52.30 80 GLN A N 14
ATOM 23174 C CA . GLN A 1 80 ? -0.646 3.395 -9.372 1.00 33.22 80 GLN A CA 14
ATOM 23175 C C . GLN A 1 80 ? 0.046 2.366 -8.466 1.00 40.51 80 GLN A C 14
ATOM 23176 O O . GLN A 1 80 ? 0.252 1.224 -8.885 1.00 14.13 80 GLN A O 14
ATOM 23190 N N . LEU A 1 81 ? 0.427 2.739 -7.240 1.00 21.45 81 LEU A N 14
ATOM 23191 C CA . LEU A 1 81 ? 1.001 1.810 -6.284 1.00 40.22 81 LEU A CA 14
ATOM 23192 C C . LEU A 1 81 ? -0.007 0.697 -5.979 1.00 14.34 81 LEU A C 14
ATOM 23193 O O . LEU A 1 81 ? 0.343 -0.483 -6.028 1.00 50.03 81 LEU A O 14
ATOM 23209 N N . MET A 1 82 ? -1.259 1.069 -5.686 1.00 24.22 82 MET A N 14
ATOM 23210 C CA . MET A 1 82 ? -2.313 0.107 -5.396 1.00 53.42 82 MET A CA 14
ATOM 23211 C C . MET A 1 82 ? -2.495 -0.837 -6.583 1.00 14.02 82 MET A C 14
ATOM 23212 O O . MET A 1 82 ? -2.565 -2.048 -6.386 1.00 12.54 82 MET A O 14
ATOM 23226 N N . HIS A 1 83 ? -2.545 -0.302 -7.809 1.00 11.02 83 HIS A N 14
ATOM 23227 C CA . HIS A 1 83 ? -2.767 -1.124 -8.990 1.00 44.05 83 HIS A CA 14
ATOM 23228 C C . HIS A 1 83 ? -1.647 -2.152 -9.166 1.00 75.44 83 HIS A C 14
ATOM 23229 O O . HIS A 1 83 ? -1.942 -3.326 -9.372 1.00 13.12 83 HIS A O 14
ATOM 23243 N N . PHE A 1 84 ? -0.382 -1.735 -9.038 1.00 4.23 84 PHE A N 14
ATOM 23244 C CA . PHE A 1 84 ? 0.798 -2.587 -9.206 1.00 21.22 84 PHE A CA 14
ATOM 23245 C C . PHE A 1 84 ? 0.732 -3.869 -8.369 1.00 11.41 84 PHE A C 14
ATOM 23246 O O . PHE A 1 84 ? 1.216 -4.916 -8.808 1.00 24.32 84 PHE A O 14
ATOM 23263 N N . ALA A 1 85 ? 0.133 -3.794 -7.179 1.00 3.04 85 ALA A N 14
ATOM 23264 C CA . ALA A 1 85 ? -0.123 -4.958 -6.355 1.00 50.41 85 ALA A CA 14
ATOM 23265 C C . ALA A 1 85 ? -0.979 -5.978 -7.105 1.00 42.53 85 ALA A C 14
ATOM 23266 O O . ALA A 1 85 ? -0.556 -7.117 -7.312 1.00 32.14 85 ALA A O 14
ATOM 23273 N N . THR A 1 86 ? -2.190 -5.586 -7.496 1.00 71.21 86 THR A N 14
ATOM 23274 C CA . THR A 1 86 ? -3.128 -6.469 -8.168 1.00 3.43 86 THR A CA 14
ATOM 23275 C C . THR A 1 86 ? -2.578 -6.900 -9.535 1.00 43.31 86 THR A C 14
ATOM 23276 O O . THR A 1 86 ? -2.775 -8.051 -9.926 1.00 23.53 86 THR A O 14
ATOM 23287 N N . GLU A 1 87 ? -1.823 -6.042 -10.235 1.00 74.40 87 GLU A N 14
ATOM 23288 C CA . GLU A 1 87 ? -1.151 -6.317 -11.506 1.00 13.33 87 GLU A CA 14
ATOM 23289 C C . GLU A 1 87 ? -0.153 -7.478 -11.404 1.00 23.02 87 GLU A C 14
ATOM 23290 O O . GLU A 1 87 ? 0.265 -8.005 -12.438 1.00 24.31 87 GLU A O 14
ATOM 23302 N N . ASN A 1 88 ? 0.214 -7.884 -10.182 1.00 42.22 88 ASN A N 14
ATOM 23303 C CA . ASN A 1 88 ? 1.094 -9.010 -9.882 1.00 52.34 88 ASN A CA 14
ATOM 23304 C C . ASN A 1 88 ? 0.469 -9.971 -8.879 1.00 2.20 88 ASN A C 14
ATOM 23305 O O . ASN A 1 88 ? 1.156 -10.831 -8.331 1.00 30.01 88 ASN A O 14
ATOM 23316 N N . GLN A 1 89 ? -0.839 -9.842 -8.637 1.00 65.41 89 GLN A N 14
ATOM 23317 C CA . GLN A 1 89 ? -1.607 -10.677 -7.727 1.00 33.43 89 GLN A CA 14
ATOM 23318 C C . GLN A 1 89 ? -0.981 -10.751 -6.324 1.00 11.11 89 GLN A C 14
ATOM 23319 O O . GLN A 1 89 ? -1.100 -11.776 -5.646 1.00 41.04 89 GLN A O 14
ATOM 23333 N N . LEU A 1 90 ? -0.301 -9.682 -5.894 1.00 13.41 90 LEU A N 14
ATOM 23334 C CA . LEU A 1 90 ? 0.260 -9.546 -4.553 1.00 72.44 90 LEU A CA 14
ATOM 23335 C C . LEU A 1 90 ? -0.895 -9.419 -3.567 1.00 75.21 90 LEU A C 14
ATOM 23336 O O . LEU A 1 90 ? -1.846 -8.675 -3.826 1.00 52.30 90 LEU A O 14
ATOM 23352 N N . ASN A 1 91 ? -0.815 -10.109 -2.429 1.00 53.12 91 ASN A N 14
ATOM 23353 C CA . ASN A 1 91 ? -1.836 -10.072 -1.383 1.00 75.35 91 ASN A CA 14
ATOM 23354 C C . ASN A 1 91 ? -1.846 -8.672 -0.778 1.00 63.52 91 ASN A C 14
ATOM 23355 O O . ASN A 1 91 ? -0.824 -8.271 -0.218 1.00 51.04 91 ASN A O 14
ATOM 23366 N N . ILE A 1 92 ? -2.878 -7.851 -1.000 1.00 22.42 92 ILE A N 14
ATOM 23367 C CA . ILE A 1 92 ? -2.916 -6.506 -0.421 1.00 32.21 92 ILE A CA 14
ATOM 23368 C C . ILE A 1 92 ? -3.338 -6.702 1.020 1.00 32.20 92 ILE A C 14
ATOM 23369 O O . ILE A 1 92 ? -4.452 -7.154 1.292 1.00 2.23 92 ILE A O 14
ATOM 23385 N N . LEU A 1 93 ? -2.426 -6.391 1.932 1.00 51.24 93 LEU A N 14
ATOM 23386 C CA . LEU A 1 93 ? -2.727 -6.326 3.340 1.00 0.01 93 LEU A CA 14
ATOM 23387 C C . LEU A 1 93 ? -2.769 -4.870 3.755 1.00 54.23 93 LEU A C 14
ATOM 23388 O O . LEU A 1 93 ? -2.162 -3.995 3.130 1.00 65.45 93 LEU A O 14
ATOM 23404 N N . ASP A 1 94 ? -3.496 -4.636 4.834 1.00 72.30 94 ASP A N 14
ATOM 23405 C CA . ASP A 1 94 ? -3.639 -3.334 5.457 1.00 40.55 94 ASP A CA 14
ATOM 23406 C C . ASP A 1 94 ? -2.585 -3.159 6.544 1.00 1.50 94 ASP A C 14
ATOM 23407 O O . ASP A 1 94 ? -1.735 -4.027 6.779 1.00 23.41 94 ASP A O 14
ATOM 23416 N N . ALA A 1 95 ? -2.709 -2.060 7.274 1.00 21.14 95 ALA A N 14
ATOM 23417 C CA . ALA A 1 95 ? -1.873 -1.746 8.429 1.00 3.11 95 ALA A CA 14
ATOM 23418 C C . ALA A 1 95 ? -1.911 -2.859 9.482 1.00 33.24 95 ALA A C 14
ATOM 23419 O O . ALA A 1 95 ? -0.903 -3.110 10.142 1.00 23.31 95 ALA A O 14
ATOM 23426 N N . GLU A 1 96 ? -3.062 -3.524 9.635 1.00 3.41 96 GLU A N 14
ATOM 23427 C CA . GLU A 1 96 ? -3.275 -4.627 10.573 1.00 45.12 96 GLU A CA 14
ATOM 23428 C C . GLU A 1 96 ? -2.841 -5.988 10.022 1.00 0.22 96 GLU A C 14
ATOM 23429 O O . GLU A 1 96 ? -2.953 -6.999 10.718 1.00 50.31 96 GLU A O 14
ATOM 23441 N N . GLY A 1 97 ? -2.436 -6.052 8.753 1.00 4.14 97 GLY A N 14
ATOM 23442 C CA . GLY A 1 97 ? -2.191 -7.331 8.115 1.00 71.53 97 GLY A CA 14
ATOM 23443 C C . GLY A 1 97 ? -3.482 -8.061 7.749 1.00 31.33 97 GLY A C 14
ATOM 23444 O O . GLY A 1 97 ? -3.432 -9.244 7.417 1.00 41.10 97 GLY A O 14
ATOM 23448 N N . ASN A 1 98 ? -4.625 -7.369 7.794 1.00 53.14 98 ASN A N 14
ATOM 23449 C CA . ASN A 1 98 ? -5.889 -7.861 7.263 1.00 15.00 98 ASN A CA 14
ATOM 23450 C C . ASN A 1 98 ? -5.751 -7.815 5.755 1.00 20.34 98 ASN A C 14
ATOM 23451 O O . ASN A 1 98 ? -5.336 -6.788 5.221 1.00 23.35 98 ASN A O 14
ATOM 23462 N N . SER A 1 99 ? -6.053 -8.899 5.060 1.00 20.13 99 SER A N 14
ATOM 23463 C CA . SER A 1 99 ? -6.117 -8.928 3.612 1.00 65.41 99 SER A CA 14
ATOM 23464 C C . SER A 1 99 ? -7.364 -8.178 3.137 1.00 0.31 99 SER A C 14
ATOM 23465 O O . SER A 1 99 ? -8.493 -8.565 3.454 1.00 52.11 99 SER A O 14
ATOM 23473 N N . ILE A 1 100 ? -7.176 -7.091 2.389 1.00 63.40 100 ILE A N 14
ATOM 23474 C CA . ILE A 1 100 ? -8.230 -6.193 1.931 1.00 74.02 100 ILE A CA 14
ATOM 23475 C C . ILE A 1 100 ? -8.116 -5.971 0.427 1.00 0.10 100 ILE A C 14
ATOM 23476 O O . ILE A 1 100 ? -7.130 -6.352 -0.203 1.00 2.54 100 ILE A O 14
ATOM 23492 N N . ASP A 1 101 ? -9.141 -5.359 -0.161 1.00 33.00 101 ASP A N 14
ATOM 23493 C CA . ASP A 1 101 ? -9.074 -4.842 -1.518 1.00 63.34 101 ASP A CA 14
ATOM 23494 C C . ASP A 1 101 ? -8.474 -3.447 -1.490 1.00 33.50 101 ASP A C 14
ATOM 23495 O O . ASP A 1 101 ? -8.645 -2.702 -0.528 1.00 65.41 101 ASP A O 14
ATOM 23504 N N . ALA A 1 102 ? -7.918 -3.046 -2.629 1.00 5.04 102 ALA A N 14
ATOM 23505 C CA . ALA A 1 102 ? -7.486 -1.673 -2.895 1.00 60.14 102 ALA A CA 14
ATOM 23506 C C . ALA A 1 102 ? -8.677 -0.710 -2.890 1.00 70.44 102 ALA A C 14
ATOM 23507 O O . ALA A 1 102 ? -8.553 0.466 -2.549 1.00 55.54 102 ALA A O 14
ATOM 23514 N N . ALA A 1 103 ? -9.842 -1.242 -3.257 1.00 32.22 103 ALA A N 14
ATOM 23515 C CA . ALA A 1 103 ? -11.121 -0.567 -3.319 1.00 41.04 103 ALA A CA 14
ATOM 23516 C C . ALA A 1 103 ? -11.589 -0.007 -1.979 1.00 40.41 103 ALA A C 14
ATOM 23517 O O . ALA A 1 103 ? -12.478 0.843 -1.955 1.00 31.00 103 ALA A O 14
ATOM 23524 N N . GLN A 1 104 ? -11.011 -0.469 -0.873 1.00 33.31 104 GLN A N 14
ATOM 23525 C CA . GLN A 1 104 ? -11.353 -0.001 0.458 1.00 32.21 104 GLN A CA 14
ATOM 23526 C C . GLN A 1 104 ? -10.439 1.146 0.908 1.00 20.15 104 GLN A C 14
ATOM 23527 O O . GLN A 1 104 ? -10.658 1.706 1.980 1.00 52.20 104 GLN A O 14
ATOM 23541 N N . VAL A 1 105 ? -9.449 1.524 0.095 1.00 55.40 105 VAL A N 14
ATOM 23542 C CA . VAL A 1 105 ? -8.339 2.384 0.492 1.00 14.33 105 VAL A CA 14
ATOM 23543 C C . VAL A 1 105 ? -8.416 3.724 -0.235 1.00 34.20 105 VAL A C 14
ATOM 23544 O O . VAL A 1 105 ? -8.170 4.771 0.353 1.00 44.32 105 VAL A O 14
ATOM 23557 N N . THR A 1 106 ? -8.757 3.736 -1.520 1.00 42.33 106 THR A N 14
ATOM 23558 C CA . THR A 1 106 ? -8.710 4.956 -2.320 1.00 13.22 106 THR A CA 14
ATOM 23559 C C . THR A 1 106 ? -9.938 5.849 -2.076 1.00 34.24 106 THR A C 14
ATOM 23560 O O . THR A 1 106 ? -10.094 6.872 -2.738 1.00 71.23 106 THR A O 14
ATOM 23571 N N . GLU A 1 107 ? -10.826 5.454 -1.164 1.00 22.42 107 GLU A N 14
ATOM 23572 C CA . GLU A 1 107 ? -12.216 5.886 -1.081 1.00 14.13 107 GLU A CA 14
ATOM 23573 C C . GLU A 1 107 ? -12.569 6.411 0.315 1.00 55.45 107 GLU A C 14
ATOM 23574 O O . GLU A 1 107 ? -13.742 6.681 0.593 1.00 62.23 107 GLU A O 14
ATOM 23586 N N . ILE A 1 108 ? -11.560 6.545 1.190 1.00 22.14 108 ILE A N 14
ATOM 23587 C CA . ILE A 1 108 ? -11.730 7.048 2.558 1.00 11.11 108 ILE A CA 14
ATOM 23588 C C . ILE A 1 108 ? -12.495 8.373 2.537 1.00 4.11 108 ILE A C 14
ATOM 23589 O O . ILE A 1 108 ? -13.567 8.435 3.181 1.00 52.12 108 ILE A O 14
ATOM 23605 N N . GLY A 1 1 ? -19.870 -12.364 8.883 1.00 12.04 1 GLY A N 15
ATOM 23606 C CA . GLY A 1 1 ? -20.923 -11.380 8.579 1.00 62.22 1 GLY A CA 15
ATOM 23607 C C . GLY A 1 1 ? -20.478 -10.428 7.471 1.00 4.41 1 GLY A C 15
ATOM 23608 O O . GLY A 1 1 ? -19.474 -10.669 6.789 1.00 2.33 1 GLY A O 15
ATOM 23612 N N . MET A 1 2 ? -21.225 -9.333 7.282 1.00 53.42 2 MET A N 15
ATOM 23613 C CA . MET A 1 2 ? -21.013 -8.321 6.236 1.00 63.13 2 MET A CA 15
ATOM 23614 C C . MET A 1 2 ? -20.561 -6.971 6.825 1.00 52.23 2 MET A C 15
ATOM 23615 O O . MET A 1 2 ? -20.601 -5.945 6.143 1.00 23.50 2 MET A O 15
ATOM 23629 N N . GLY A 1 3 ? -20.153 -6.956 8.097 1.00 22.41 3 GLY A N 15
ATOM 23630 C CA . GLY A 1 3 ? -19.673 -5.766 8.773 1.00 4.21 3 GLY A CA 15
ATOM 23631 C C . GLY A 1 3 ? -18.171 -5.655 8.568 1.00 2.20 3 GLY A C 15
ATOM 23632 O O . GLY A 1 3 ? -17.423 -6.577 8.883 1.00 40.15 3 GLY A O 15
ATOM 23636 N N . THR A 1 4 ? -17.760 -4.522 8.002 1.00 43.13 4 THR A N 15
ATOM 23637 C CA . THR A 1 4 ? -16.361 -4.101 7.850 1.00 11.01 4 THR A CA 15
ATOM 23638 C C . THR A 1 4 ? -16.218 -2.558 7.929 1.00 61.34 4 THR A C 15
ATOM 23639 O O . THR A 1 4 ? -15.108 -2.031 7.977 1.00 31.33 4 THR A O 15
ATOM 23650 N N . THR A 1 5 ? -17.327 -1.808 8.048 1.00 24.42 5 THR A N 15
ATOM 23651 C CA . THR A 1 5 ? -17.381 -0.345 7.916 1.00 42.41 5 THR A CA 15
ATOM 23652 C C . THR A 1 5 ? -16.790 0.425 9.123 1.00 34.45 5 THR A C 15
ATOM 23653 O O . THR A 1 5 ? -16.894 1.649 9.221 1.00 23.34 5 THR A O 15
ATOM 23664 N N . GLU A 1 6 ? -16.165 -0.287 10.054 1.00 63.02 6 GLU A N 15
ATOM 23665 C CA . GLU A 1 6 ? -15.466 0.238 11.216 1.00 32.43 6 GLU A CA 15
ATOM 23666 C C . GLU A 1 6 ? -14.199 0.938 10.708 1.00 43.14 6 GLU A C 15
ATOM 23667 O O . GLU A 1 6 ? -13.241 0.284 10.280 1.00 12.02 6 GLU A O 15
ATOM 23679 N N . LYS A 1 7 ? -14.253 2.269 10.571 1.00 10.05 7 LYS A N 15
ATOM 23680 C CA . LYS A 1 7 ? -13.137 3.037 10.035 1.00 54.33 7 LYS A CA 15
ATOM 23681 C C . LYS A 1 7 ? -12.130 3.281 11.151 1.00 14.20 7 LYS A C 15
ATOM 23682 O O . LYS A 1 7 ? -12.251 4.245 11.906 1.00 4.24 7 LYS A O 15
ATOM 23701 N N . SER A 1 8 ? -11.100 2.453 11.207 1.00 72.22 8 SER A N 15
ATOM 23702 C CA . SER A 1 8 ? -10.033 2.527 12.195 1.00 53.02 8 SER A CA 15
ATOM 23703 C C . SER A 1 8 ? -9.099 3.747 12.030 1.00 34.32 8 SER A C 15
ATOM 23704 O O . SER A 1 8 ? -8.026 3.785 12.636 1.00 75.03 8 SER A O 15
ATOM 23712 N N . GLY A 1 9 ? -9.473 4.750 11.223 1.00 15.11 9 GLY A N 15
ATOM 23713 C CA . GLY A 1 9 ? -8.739 6.001 11.093 1.00 44.13 9 GLY A CA 15
ATOM 23714 C C . GLY A 1 9 ? -7.425 5.849 10.342 1.00 1.32 9 GLY A C 15
ATOM 23715 O O . GLY A 1 9 ? -6.574 6.732 10.443 1.00 52.25 9 GLY A O 15
ATOM 23719 N N . ILE A 1 10 ? -7.259 4.741 9.626 1.00 4.33 10 ILE A N 15
ATOM 23720 C CA . ILE A 1 10 ? -6.000 4.305 9.042 1.00 4.00 10 ILE A CA 15
ATOM 23721 C C . ILE A 1 10 ? -5.544 5.325 8.010 1.00 24.02 10 ILE A C 15
ATOM 23722 O O . ILE A 1 10 ? -6.364 5.891 7.282 1.00 24.51 10 ILE A O 15
ATOM 23738 N N . LYS A 1 11 ? -4.230 5.576 7.976 1.00 51.53 11 LYS A N 15
ATOM 23739 C CA . LYS A 1 11 ? -3.595 6.442 6.989 1.00 53.32 11 LYS A CA 15
ATOM 23740 C C . LYS A 1 11 ? -2.247 5.890 6.495 1.00 44.12 11 LYS A C 15
ATOM 23741 O O . LYS A 1 11 ? -1.391 6.704 6.139 1.00 45.11 11 LYS A O 15
ATOM 23760 N N . GLU A 1 12 ? -2.011 4.575 6.471 1.00 11.14 12 GLU A N 15
ATOM 23761 C CA . GLU A 1 12 ? -0.805 3.976 5.869 1.00 54.14 12 GLU A CA 15
ATOM 23762 C C . GLU A 1 12 ? -1.009 2.479 5.568 1.00 61.11 12 GLU A C 15
ATOM 23763 O O . GLU A 1 12 ? -1.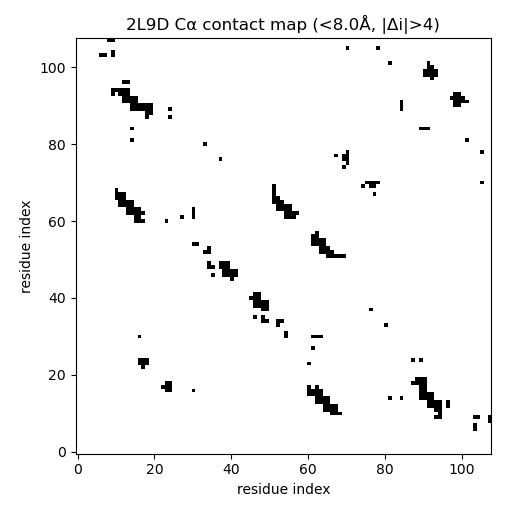139 1.685 6.497 1.00 52.21 12 GLU A O 15
ATOM 23775 N N . ILE A 1 13 ? -1.025 2.081 4.291 1.00 44.04 13 ILE A N 15
ATOM 23776 C CA . ILE A 1 13 ? -1.110 0.677 3.868 1.00 70.25 13 ILE A CA 15
ATOM 23777 C C . ILE A 1 13 ? 0.276 0.034 3.851 1.00 74.50 13 ILE A C 15
ATOM 23778 O O . ILE A 1 13 ? 1.300 0.699 4.037 1.00 33.31 13 ILE A O 15
ATOM 23794 N N . ILE A 1 14 ? 0.329 -1.272 3.576 1.00 71.35 14 ILE A N 15
ATOM 23795 C CA . ILE A 1 14 ? 1.551 -2.024 3.407 1.00 2.55 14 ILE A CA 15
ATOM 23796 C C . ILE A 1 14 ? 1.295 -3.023 2.274 1.00 2.31 14 ILE A C 15
ATOM 23797 O O . ILE A 1 14 ? 0.714 -4.081 2.485 1.00 13.30 14 ILE A O 15
ATOM 23813 N N . ILE A 1 15 ? 1.726 -2.709 1.054 1.00 43.15 15 ILE A N 15
ATOM 23814 C CA . ILE A 1 15 ? 1.703 -3.677 -0.041 1.00 70.01 15 ILE A CA 15
ATOM 23815 C C . ILE A 1 15 ? 2.596 -4.843 0.374 1.00 53.32 15 ILE A C 15
ATOM 23816 O O . ILE A 1 15 ? 3.791 -4.650 0.617 1.00 74.11 15 ILE A O 15
ATOM 23832 N N . GLN A 1 16 ? 2.038 -6.042 0.505 1.00 50.54 16 GLN A N 15
ATOM 23833 C CA . GLN A 1 16 ? 2.809 -7.193 0.924 1.00 52.11 16 GLN A CA 15
ATOM 23834 C C . GLN A 1 16 ? 3.739 -7.675 -0.203 1.00 1.22 16 GLN A C 15
ATOM 23835 O O . GLN A 1 16 ? 3.466 -7.503 -1.394 1.00 24.32 16 GLN A O 15
ATOM 23849 N N . GLY A 1 17 ? 4.858 -8.312 0.183 1.00 42.20 17 GLY A N 15
ATOM 23850 C CA . GLY A 1 17 ? 5.797 -8.940 -0.755 1.00 51.40 17 GLY A CA 15
ATOM 23851 C C . GLY A 1 17 ? 5.374 -10.347 -1.181 1.00 71.41 17 GLY A C 15
ATOM 23852 O O . GLY A 1 17 ? 6.074 -11.018 -1.944 1.00 32.51 17 GLY A O 15
ATOM 23856 N N . LEU A 1 18 ? 4.298 -10.862 -0.595 1.00 50.52 18 LEU A N 15
ATOM 23857 C CA . LEU A 1 18 ? 3.639 -12.072 -0.973 1.00 65.21 18 LEU A CA 15
ATOM 23858 C C . LEU A 1 18 ? 2.495 -11.746 -1.927 1.00 43.54 18 LEU A C 15
ATOM 23859 O O . LEU A 1 18 ? 2.134 -10.587 -2.134 1.00 1.14 18 LEU A O 15
ATOM 23875 N N . THR A 1 19 ? 1.901 -12.806 -2.452 1.00 72.02 19 THR A N 15
ATOM 23876 C CA . THR A 1 19 ? 0.795 -12.820 -3.410 1.00 15.43 19 THR A CA 15
ATOM 23877 C C . THR A 1 19 ? -0.567 -12.927 -2.701 1.00 62.32 19 THR A C 15
ATOM 23878 O O . THR A 1 19 ? -0.611 -13.259 -1.517 1.00 70.51 19 THR A O 15
ATOM 23889 N N . ARG A 1 20 ? -1.688 -12.828 -3.431 1.00 51.43 20 ARG A N 15
ATOM 23890 C CA . ARG A 1 20 ? -3.043 -13.223 -2.988 1.00 65.24 20 ARG A CA 15
ATOM 23891 C C . ARG A 1 20 ? -3.130 -14.631 -2.384 1.00 11.33 20 ARG A C 15
ATOM 23892 O O . ARG A 1 20 ? -4.095 -14.964 -1.703 1.00 71.03 20 ARG A O 15
ATOM 23913 N N . ALA A 1 21 ? -2.155 -15.492 -2.664 1.00 30.44 21 ALA A N 15
ATOM 23914 C CA . ALA A 1 21 ? -2.085 -16.854 -2.156 1.00 14.14 21 ALA A CA 15
ATOM 23915 C C . ALA A 1 21 ? -1.206 -16.964 -0.909 1.00 11.34 21 ALA A C 15
ATOM 23916 O O . ALA A 1 21 ? -0.947 -18.084 -0.470 1.00 54.12 21 ALA A O 15
ATOM 23923 N N . GLY A 1 22 ? -0.707 -15.852 -0.358 1.00 4.24 22 GLY A N 15
ATOM 23924 C CA . GLY A 1 22 ? 0.117 -15.901 0.833 1.00 45.51 22 GLY A CA 15
ATOM 23925 C C . GLY A 1 22 ? 1.486 -16.465 0.528 1.00 44.24 22 GLY A C 15
ATOM 23926 O O . GLY A 1 22 ? 1.963 -17.311 1.281 1.00 1.33 22 GLY A O 15
ATOM 23930 N N . LYS A 1 23 ? 2.132 -16.034 -0.569 1.00 1.02 23 LYS A N 15
ATOM 23931 C CA . LYS A 1 23 ? 3.497 -16.479 -0.789 1.00 60.14 23 LYS A CA 15
ATOM 23932 C C . LYS A 1 23 ? 4.377 -15.564 -1.581 1.00 61.24 23 LYS A C 15
ATOM 23933 O O . LYS A 1 23 ? 3.860 -14.773 -2.360 1.00 13.12 23 LYS A O 15
ATOM 23952 N N . PRO A 1 24 ? 5.700 -15.712 -1.407 1.00 61.01 24 PRO A N 15
ATOM 23953 C CA . PRO A 1 24 ? 6.635 -14.675 -1.742 1.00 42.51 24 PRO A CA 15
ATOM 23954 C C . PRO A 1 24 ? 6.761 -14.596 -3.238 1.00 45.41 24 PRO A C 15
ATOM 23955 O O . PRO A 1 24 ? 7.104 -15.562 -3.925 1.00 55.12 24 PRO A O 15
ATOM 23966 N N . PHE A 1 25 ? 6.506 -13.398 -3.717 1.00 45.24 25 PHE A N 15
ATOM 23967 C CA . PHE A 1 25 ? 6.586 -13.097 -5.115 1.00 72.31 25 PHE A CA 15
ATOM 23968 C C . PHE A 1 25 ? 8.027 -12.681 -5.388 1.00 1.21 25 PHE A C 15
ATOM 23969 O O . PHE A 1 25 ? 8.653 -12.006 -4.556 1.00 62.05 25 PHE A O 15
ATOM 23986 N N . ARG A 1 26 ? 8.556 -13.087 -6.548 1.00 62.13 26 ARG A N 15
ATOM 23987 C CA . ARG A 1 26 ? 9.813 -12.599 -7.076 1.00 61.34 26 ARG A CA 15
ATOM 23988 C C . ARG A 1 26 ? 9.570 -11.920 -8.430 1.00 2.44 26 ARG A C 15
ATOM 23989 O O . ARG A 1 26 ? 8.666 -12.354 -9.142 1.00 34.23 26 ARG A O 15
ATOM 24010 N N . PRO A 1 27 ? 10.426 -10.968 -8.838 1.00 2.10 27 PRO A N 15
ATOM 24011 C CA . PRO A 1 27 ? 11.622 -10.587 -8.112 1.00 34.24 27 PRO A CA 15
ATOM 24012 C C . PRO A 1 27 ? 11.276 -9.832 -6.843 1.00 44.21 27 PRO A C 15
ATOM 24013 O O . PRO A 1 27 ? 10.444 -8.930 -6.811 1.00 64.41 27 PRO A O 15
ATOM 24024 N N . SER A 1 28 ? 11.886 -10.287 -5.747 1.00 72.30 28 SER A N 15
ATOM 24025 C CA . SER A 1 28 ? 11.636 -9.712 -4.444 1.00 41.12 28 SER A CA 15
ATOM 24026 C C . SER A 1 28 ? 12.129 -8.267 -4.399 1.00 50.42 28 SER A C 15
ATOM 24027 O O . SER A 1 28 ? 11.654 -7.506 -3.556 1.00 23.21 28 SER A O 15
ATOM 24035 N N . ASP A 1 29 ? 12.984 -7.880 -5.353 1.00 45.04 29 ASP A N 15
ATOM 24036 C CA . ASP A 1 29 ? 13.460 -6.526 -5.630 1.00 74.44 29 ASP A CA 15
ATOM 24037 C C . ASP A 1 29 ? 12.341 -5.526 -5.948 1.00 13.04 29 ASP A C 15
ATOM 24038 O O . ASP A 1 29 ? 12.617 -4.326 -5.947 1.00 20.12 29 ASP A O 15
ATOM 24047 N N . TRP A 1 30 ? 11.097 -5.991 -6.158 1.00 22.24 30 TRP A N 15
ATOM 24048 C CA . TRP A 1 30 ? 9.951 -5.166 -6.543 1.00 24.53 30 TRP A CA 15
ATOM 24049 C C . TRP A 1 30 ? 9.718 -4.026 -5.546 1.00 64.14 30 TRP A C 15
ATOM 24050 O O . TRP A 1 30 ? 9.216 -2.962 -5.893 1.00 24.44 30 TRP A O 15
ATOM 24071 N N . VAL A 1 31 ? 10.087 -4.266 -4.292 1.00 61.40 31 VAL A N 15
ATOM 24072 C CA . VAL A 1 31 ? 9.949 -3.347 -3.179 1.00 44.11 31 VAL A CA 15
ATOM 24073 C C . VAL A 1 31 ? 10.728 -2.076 -3.529 1.00 54.34 31 VAL A C 15
ATOM 24074 O O . VAL A 1 31 ? 10.217 -0.960 -3.418 1.00 65.32 31 VAL A O 15
ATOM 24087 N N . ASP A 1 32 ? 11.961 -2.248 -4.013 1.00 42.25 32 ASP A N 15
ATOM 24088 C CA . ASP A 1 32 ? 12.824 -1.128 -4.362 1.00 13.33 32 ASP A CA 15
ATOM 24089 C C . ASP A 1 32 ? 12.506 -0.612 -5.768 1.00 4.24 32 ASP A C 15
ATOM 24090 O O . ASP A 1 32 ? 12.789 0.535 -6.100 1.00 12.24 32 ASP A O 15
ATOM 24099 N N . ARG A 1 33 ? 11.853 -1.436 -6.591 1.00 15.34 33 ARG A N 15
ATOM 24100 C CA . ARG A 1 33 ? 11.285 -1.047 -7.886 1.00 70.31 33 ARG A CA 15
ATOM 24101 C C . ARG A 1 33 ? 10.055 -0.159 -7.744 1.00 2.44 33 ARG A C 15
ATOM 24102 O O . ARG A 1 33 ? 9.423 0.182 -8.743 1.00 75.43 33 ARG A O 15
ATOM 24123 N N . MET A 1 34 ? 9.662 0.157 -6.520 1.00 24.32 34 MET A N 15
ATOM 24124 C CA . MET A 1 34 ? 8.639 1.142 -6.257 1.00 14.35 34 MET A CA 15
ATOM 24125 C C . MET A 1 34 ? 9.262 2.413 -5.722 1.00 51.30 34 MET A C 15
ATOM 24126 O O . MET A 1 34 ? 8.884 3.508 -6.137 1.00 74.44 34 MET A O 15
ATOM 24140 N N . CYS A 1 35 ? 10.222 2.274 -4.804 1.00 61.42 35 CYS A N 15
ATOM 24141 C CA . CYS A 1 35 ? 10.795 3.424 -4.134 1.00 13.43 35 CYS A CA 15
ATOM 24142 C C . CYS A 1 35 ? 11.402 4.414 -5.124 1.00 53.32 35 CYS A C 15
ATOM 24143 O O . CYS A 1 35 ? 11.117 5.604 -5.011 1.00 64.42 35 CYS A O 15
ATOM 24151 N N . SER A 1 36 ? 12.175 3.922 -6.100 1.00 11.25 36 SER A N 15
ATOM 24152 C CA . SER A 1 36 ? 12.850 4.721 -7.114 1.00 51.42 36 SER A CA 15
ATOM 24153 C C . SER A 1 36 ? 11.855 5.289 -8.142 1.00 31.53 36 SER A C 15
ATOM 24154 O O . SER A 1 36 ? 12.018 6.443 -8.551 1.00 22.41 36 SER A O 15
ATOM 24162 N N . THR A 1 37 ? 10.803 4.542 -8.515 1.00 2.30 37 THR A N 15
ATOM 24163 C CA . THR A 1 37 ? 9.749 5.030 -9.410 1.00 24.34 37 THR A CA 15
ATOM 24164 C C . THR A 1 37 ? 9.087 6.310 -8.883 1.00 44.41 37 THR A C 15
ATOM 24165 O O . THR A 1 37 ? 8.639 7.119 -9.693 1.00 24.41 37 THR A O 15
ATOM 24176 N N . TYR A 1 38 ? 9.032 6.515 -7.564 1.00 51.44 38 TYR A N 15
ATOM 24177 C CA . TYR A 1 38 ? 8.440 7.693 -6.932 1.00 22.34 38 TYR A CA 15
ATOM 24178 C C . TYR A 1 38 ? 9.493 8.411 -6.098 1.00 72.13 38 TYR A C 15
ATOM 24179 O O . TYR A 1 38 ? 9.203 8.854 -4.986 1.00 31.14 38 TYR A O 15
ATOM 24197 N N . ALA A 1 39 ? 10.728 8.486 -6.589 1.00 21.02 39 ALA A N 15
ATOM 24198 C CA . ALA A 1 39 ? 11.798 9.156 -5.870 1.00 42.35 39 ALA A CA 15
ATOM 24199 C C . ALA A 1 39 ? 12.115 10.520 -6.498 1.00 22.43 39 ALA A C 15
ATOM 24200 O O . ALA A 1 39 ? 11.502 10.944 -7.480 1.00 40.22 39 ALA A O 15
ATOM 24207 N N . SER A 1 40 ? 13.102 11.204 -5.925 1.00 3.12 40 SER A N 15
ATOM 24208 C CA . SER A 1 40 ? 13.783 12.359 -6.498 1.00 61.42 40 SER A CA 15
ATOM 24209 C C . SER A 1 40 ? 15.016 12.687 -5.660 1.00 44.32 40 SER A C 15
ATOM 24210 O O . SER A 1 40 ? 14.980 12.582 -4.437 1.00 70.21 40 SER A O 15
ATOM 24218 N N . PHE A 1 41 ? 16.123 13.033 -6.324 1.00 21.31 41 PHE A N 15
ATOM 24219 C CA . PHE A 1 41 ? 17.409 13.307 -5.681 1.00 22.12 41 PHE A CA 15
ATOM 24220 C C . PHE A 1 41 ? 17.250 14.484 -4.705 1.00 64.21 41 PHE A C 15
ATOM 24221 O O . PHE A 1 41 ? 16.395 15.360 -4.897 1.00 74.21 41 PHE A O 15
ATOM 24238 N N . GLY A 1 42 ? 18.124 14.538 -3.699 1.00 21.23 42 GLY A N 15
ATOM 24239 C CA . GLY A 1 42 ? 17.974 15.397 -2.524 1.00 74.32 42 GLY A CA 15
ATOM 24240 C C . GLY A 1 42 ? 18.943 16.564 -2.540 1.00 2.11 42 GLY A C 15
ATOM 24241 O O . GLY A 1 42 ? 19.662 16.783 -1.567 1.00 61.00 42 GLY A O 15
ATOM 24245 N N . ALA A 1 43 ? 19.033 17.236 -3.689 1.00 34.13 43 ALA A N 15
ATOM 24246 C CA . ALA A 1 43 ? 20.002 18.268 -4.054 1.00 11.35 43 ALA A CA 15
ATOM 24247 C C . ALA A 1 43 ? 21.479 17.821 -3.965 1.00 40.44 43 ALA A C 15
ATOM 24248 O O . ALA A 1 43 ? 22.382 18.611 -4.254 1.00 64.31 43 ALA A O 15
ATOM 24255 N N . ASP A 1 44 ? 21.745 16.550 -3.641 1.00 11.12 44 ASP A N 15
ATOM 24256 C CA . ASP A 1 44 ? 23.071 16.060 -3.227 1.00 33.34 44 ASP A CA 15
ATOM 24257 C C . ASP A 1 44 ? 23.667 15.043 -4.201 1.00 52.55 44 ASP A C 15
ATOM 24258 O O . ASP A 1 44 ? 24.683 14.404 -3.942 1.00 51.11 44 ASP A O 15
ATOM 24267 N N . ARG A 1 45 ? 23.005 14.878 -5.346 1.00 25.31 45 ARG A N 15
ATOM 24268 C CA . ARG A 1 45 ? 23.306 13.867 -6.347 1.00 33.12 45 ARG A CA 15
ATOM 24269 C C . ARG A 1 45 ? 23.313 12.437 -5.778 1.00 61.43 45 ARG A C 15
ATOM 24270 O O . ARG A 1 45 ? 24.178 11.650 -6.180 1.00 14.23 45 ARG A O 15
ATOM 24291 N N . LYS A 1 46 ? 22.356 12.054 -4.903 1.00 4.21 46 LYS A N 15
ATOM 24292 C CA . LYS A 1 46 ? 22.376 10.703 -4.313 1.00 63.14 46 LYS A CA 15
ATOM 24293 C C . LYS A 1 46 ? 21.042 9.981 -4.187 1.00 12.24 46 LYS A C 15
ATOM 24294 O O . LYS A 1 46 ? 20.860 9.111 -3.320 1.00 3.11 46 LYS A O 15
ATOM 24313 N N . LEU A 1 47 ? 20.073 10.335 -5.021 1.00 42.45 47 LEU A N 15
ATOM 24314 C CA . LEU A 1 47 ? 18.733 9.795 -4.905 1.00 42.11 47 LEU A CA 15
ATOM 24315 C C . LEU A 1 47 ? 18.150 10.162 -3.507 1.00 31.11 47 LEU A C 15
ATOM 24316 O O . LEU A 1 47 ? 18.806 10.868 -2.728 1.00 42.25 47 LEU A O 15
ATOM 24332 N N . ARG A 1 48 ? 16.878 9.868 -3.218 1.00 4.34 48 ARG A N 15
ATOM 24333 C CA . ARG A 1 48 ? 16.163 10.147 -1.966 1.00 74.40 48 ARG A CA 15
ATOM 24334 C C . ARG A 1 48 ? 14.767 9.523 -2.050 1.00 11.00 48 ARG A C 15
ATOM 24335 O O . ARG A 1 48 ? 13.849 10.106 -2.635 1.00 50.15 48 ARG A O 15
ATOM 24356 N N . TYR A 1 49 ? 14.584 8.350 -1.454 1.00 4.35 49 TYR A N 15
ATOM 24357 C CA . TYR A 1 49 ? 13.262 7.768 -1.270 1.00 51.43 49 TYR A CA 15
ATOM 24358 C C . TYR A 1 49 ? 12.464 8.666 -0.323 1.00 1.15 49 TYR A C 15
ATOM 24359 O O . TYR A 1 49 ? 13.013 9.217 0.636 1.00 15.21 49 TYR A O 15
ATOM 24377 N N . SER A 1 50 ? 11.184 8.846 -0.613 1.00 22.42 50 SER A N 15
ATOM 24378 C CA . SER A 1 50 ? 10.249 9.617 0.195 1.00 64.13 50 SER A CA 15
ATOM 24379 C C . SER A 1 50 ? 9.984 8.973 1.552 1.00 55.24 50 SER A C 15
ATOM 24380 O O . SER A 1 50 ? 10.145 7.767 1.714 1.00 50.11 50 SER A O 15
ATOM 24388 N N . PRO A 1 51 ? 9.450 9.749 2.514 1.00 61.34 51 PRO A N 15
ATOM 24389 C CA . PRO A 1 51 ? 8.965 9.174 3.762 1.00 11.12 51 PRO A CA 15
ATOM 24390 C C . PRO A 1 51 ? 7.816 8.199 3.531 1.00 51.33 51 PRO A C 15
ATOM 24391 O O . PRO A 1 51 ? 7.670 7.245 4.287 1.00 13.40 51 PRO A O 15
ATOM 24402 N N . TYR A 1 52 ? 7.012 8.467 2.501 1.00 32.12 52 TYR A N 15
ATOM 24403 C CA . TYR A 1 52 ? 5.712 7.867 2.276 1.00 25.54 52 TYR A CA 15
ATOM 24404 C C . TYR A 1 52 ? 5.770 6.524 1.569 1.00 63.11 52 TYR A C 15
ATOM 24405 O O . TYR A 1 52 ? 4.739 6.044 1.106 1.00 42.32 52 TYR A O 15
ATOM 24423 N N . LEU A 1 53 ? 6.957 5.941 1.438 1.00 43.03 53 LEU A N 15
ATOM 24424 C CA . LEU A 1 53 ? 7.172 4.733 0.671 1.00 52.31 53 LEU A CA 15
ATOM 24425 C C . LEU A 1 53 ? 8.429 4.107 1.247 1.00 21.43 53 LEU A C 15
ATOM 24426 O O . LEU A 1 53 ? 9.519 4.567 0.907 1.00 42.50 53 LEU A O 15
ATOM 24442 N N . LYS A 1 54 ? 8.320 3.106 2.132 1.00 13.52 54 LYS A N 15
ATOM 24443 C CA . LYS A 1 54 ? 9.501 2.470 2.739 1.00 70.15 54 LYS A CA 15
ATOM 24444 C C . LYS A 1 54 ? 9.327 0.961 2.963 1.00 24.11 54 LYS A C 15
ATOM 24445 O O . LYS A 1 54 ? 8.211 0.503 3.213 1.00 42.14 54 LYS A O 15
ATOM 24464 N N . PRO A 1 55 ? 10.414 0.169 2.881 1.00 35.14 55 PRO A N 15
ATOM 24465 C CA . PRO A 1 55 ? 10.371 -1.278 3.072 1.00 12.11 55 PRO A CA 15
ATOM 24466 C C . PRO A 1 55 ? 10.097 -1.630 4.543 1.00 44.30 55 PRO A C 15
ATOM 24467 O O . PRO A 1 55 ? 10.155 -0.779 5.442 1.00 23.32 55 PRO A O 15
ATOM 24478 N N . ARG A 1 56 ? 9.787 -2.900 4.807 1.00 0.25 56 ARG A N 15
ATOM 24479 C CA . ARG A 1 56 ? 9.417 -3.390 6.130 1.00 33.33 56 ARG A CA 15
ATOM 24480 C C . ARG A 1 56 ? 9.907 -4.835 6.309 1.00 50.32 56 ARG A C 15
ATOM 24481 O O . ARG A 1 56 ? 10.652 -5.340 5.466 1.00 41.32 56 ARG A O 15
ATOM 24502 N N . VAL A 1 57 ? 9.556 -5.489 7.424 1.00 24.50 57 VAL A N 15
ATOM 24503 C CA . VAL A 1 57 ? 9.751 -6.926 7.608 1.00 14.11 57 VAL A CA 15
ATOM 24504 C C . VAL A 1 57 ? 8.569 -7.453 8.438 1.00 61.51 57 VAL A C 15
ATOM 24505 O O . VAL A 1 57 ? 8.590 -7.375 9.663 1.00 73.23 57 VAL A O 15
ATOM 24518 N N . ILE A 1 58 ? 7.546 -7.982 7.760 1.00 71.41 58 ILE A N 15
ATOM 24519 C CA . ILE A 1 58 ? 6.332 -8.578 8.313 1.00 42.33 58 ILE A CA 15
ATOM 24520 C C . ILE A 1 58 ? 6.439 -10.050 7.972 1.00 72.13 58 ILE A C 15
ATOM 24521 O O . ILE A 1 58 ? 6.578 -10.355 6.790 1.00 12.10 58 ILE A O 15
ATOM 24537 N N . GLU A 1 59 ? 6.343 -10.943 8.954 1.00 32.14 59 GLU A N 15
ATOM 24538 C CA . GLU A 1 59 ? 6.385 -12.400 8.761 1.00 74.24 59 GLU A CA 15
ATOM 24539 C C . GLU A 1 59 ? 7.554 -12.832 7.868 1.00 74.01 59 GLU A C 15
ATOM 24540 O O . GLU A 1 59 ? 7.463 -13.760 7.059 1.00 44.23 59 GLU A O 15
ATOM 24552 N N . GLY A 1 60 ? 8.686 -12.149 8.012 1.00 3.55 60 GLY A N 15
ATOM 24553 C CA . GLY A 1 60 ? 9.837 -12.408 7.179 1.00 44.03 60 GLY A CA 15
ATOM 24554 C C . GLY A 1 60 ? 9.592 -12.092 5.699 1.00 43.15 60 GLY A C 15
ATOM 24555 O O . GLY A 1 60 ? 10.189 -12.749 4.850 1.00 63.52 60 GLY A O 15
ATOM 24559 N N . VAL A 1 61 ? 8.779 -11.091 5.367 1.00 11.54 61 VAL A N 15
ATOM 24560 C CA . VAL A 1 61 ? 8.491 -10.631 4.007 1.00 3.44 61 VAL A CA 15
ATOM 24561 C C . VAL A 1 61 ? 8.811 -9.138 3.947 1.00 71.53 61 VAL A C 15
ATOM 24562 O O . VAL A 1 61 ? 8.514 -8.392 4.880 1.00 11.25 61 VAL A O 15
ATOM 24575 N N . ARG A 1 62 ? 9.376 -8.702 2.824 1.00 31.50 62 ARG A N 15
ATOM 24576 C CA . ARG A 1 62 ? 9.865 -7.349 2.575 1.00 73.51 62 ARG A CA 15
ATOM 24577 C C . ARG A 1 62 ? 8.732 -6.324 2.645 1.00 2.04 62 ARG A C 15
ATOM 24578 O O . ARG A 1 62 ? 8.780 -5.414 3.464 1.00 10.01 62 ARG A O 15
ATOM 24599 N N . CYS A 1 63 ? 7.708 -6.501 1.801 1.00 31.13 63 CYS A N 15
ATOM 24600 C CA . CYS A 1 63 ? 6.545 -5.614 1.707 1.00 33.12 63 CYS A CA 15
ATOM 24601 C C . CYS A 1 63 ? 6.966 -4.153 1.498 1.00 33.42 63 CYS A C 15
ATOM 24602 O O . CYS A 1 63 ? 8.131 -3.867 1.221 1.00 72.52 63 CYS A O 15
ATOM 24610 N N . LEU A 1 64 ? 6.012 -3.228 1.546 1.00 12.44 64 LEU A N 15
ATOM 24611 C CA . LEU A 1 64 ? 6.244 -1.825 1.267 1.00 40.22 64 LEU A CA 15
ATOM 24612 C C . LEU A 1 64 ? 5.157 -0.994 1.942 1.00 11.32 64 LEU A C 15
ATOM 24613 O O . LEU A 1 64 ? 4.018 -0.992 1.477 1.00 2.21 64 LEU A O 15
ATOM 24629 N N . ALA A 1 65 ? 5.500 -0.334 3.048 1.00 14.24 65 ALA A N 15
ATOM 24630 C CA . ALA A 1 65 ? 4.648 0.637 3.719 1.00 53.10 65 ALA A CA 15
ATOM 24631 C C . ALA A 1 65 ? 4.431 1.826 2.779 1.00 52.12 65 ALA A C 15
ATOM 24632 O O . ALA A 1 65 ? 5.425 2.370 2.284 1.00 14.24 65 ALA A O 15
ATOM 24639 N N . VAL A 1 66 ? 3.183 2.242 2.546 1.00 61.01 66 VAL A N 15
ATOM 24640 C CA . VAL A 1 66 ? 2.845 3.422 1.753 1.00 61.35 66 VAL A CA 15
ATOM 24641 C C . VAL A 1 66 ? 1.868 4.251 2.591 1.00 21.04 66 VAL A C 15
ATOM 24642 O O . VAL A 1 66 ? 0.759 3.804 2.879 1.00 53.32 66 VAL A O 15
ATOM 24655 N N . ASP A 1 67 ? 2.275 5.442 3.026 1.00 33.41 67 ASP A N 15
ATOM 24656 C CA . ASP A 1 67 ? 1.392 6.329 3.789 1.00 73.15 67 ASP A CA 15
ATOM 24657 C C . ASP A 1 67 ? 0.298 6.859 2.860 1.00 74.21 67 ASP A C 15
ATOM 24658 O O . ASP A 1 67 ? 0.541 7.034 1.666 1.00 14.22 67 ASP A O 15
ATOM 24667 N N . LEU A 1 68 ? -0.877 7.186 3.411 1.00 34.22 68 LEU A N 15
ATOM 24668 C CA . LEU A 1 68 ? -2.017 7.805 2.722 1.00 72.43 68 LEU A CA 15
ATOM 24669 C C . LEU A 1 68 ? -1.918 9.332 2.552 1.00 30.43 68 LEU A C 15
ATOM 24670 O O . LEU A 1 68 ? -2.698 9.918 1.807 1.00 50.25 68 LEU A O 15
ATOM 24686 N N . LYS A 1 69 ? -0.972 9.998 3.219 1.00 25.42 69 LYS A N 15
ATOM 24687 C CA . LYS A 1 69 ? -0.760 11.447 3.048 1.00 50.22 69 LYS A CA 15
ATOM 24688 C C . LYS A 1 69 ? -0.380 11.809 1.599 1.00 21.00 69 LYS A C 15
ATOM 24689 O O . LYS A 1 69 ? -0.728 12.879 1.102 1.00 51.11 69 LYS A O 15
ATOM 24708 N N . LEU A 1 70 ? 0.333 10.939 0.893 1.00 24.55 70 LEU A N 15
ATOM 24709 C CA . LEU A 1 70 ? 0.817 11.104 -0.466 1.00 64.05 70 LEU A CA 15
ATOM 24710 C C . LEU A 1 70 ? -0.370 11.284 -1.416 1.00 23.03 70 LEU A C 15
ATOM 24711 O O . LEU A 1 70 ? -0.239 11.970 -2.422 1.00 30.23 70 LEU A O 15
ATOM 24727 N N . LYS A 1 71 ? -1.537 10.733 -1.082 1.00 3.03 71 LYS A N 15
ATOM 24728 C CA . LYS A 1 71 ? -2.755 10.780 -1.866 1.00 1.13 71 LYS A CA 15
ATOM 24729 C C . LYS A 1 71 ? -3.246 12.225 -1.922 1.00 33.53 71 LYS A C 15
ATOM 24730 O O . LYS A 1 71 ? -3.817 12.611 -2.929 1.00 3.35 71 LYS A O 15
ATOM 24749 N N . ASP A 1 72 ? -2.990 13.039 -0.897 1.00 74.55 72 ASP A N 15
ATOM 24750 C CA . ASP A 1 72 ? -3.374 14.449 -0.911 1.00 31.13 72 ASP A CA 15
ATOM 24751 C C . ASP A 1 72 ? -2.466 15.260 -1.830 1.00 54.32 72 ASP A C 15
ATOM 24752 O O . ASP A 1 72 ? -2.917 16.066 -2.639 1.00 11.00 72 ASP A O 15
ATOM 24761 N N . THR A 1 73 ? -1.159 15.068 -1.704 1.00 23.33 73 THR A N 15
ATOM 24762 C CA . THR A 1 73 ? -0.215 15.837 -2.509 1.00 54.53 73 THR A CA 15
ATOM 24763 C C . THR A 1 73 ? -0.134 15.316 -3.956 1.00 41.43 73 THR A C 15
ATOM 24764 O O . THR A 1 73 ? 0.283 16.060 -4.846 1.00 50.33 73 THR A O 15
ATOM 24775 N N . ASN A 1 74 ? -0.474 14.044 -4.194 1.00 64.02 74 ASN A N 15
ATOM 24776 C CA . ASN A 1 74 ? -0.281 13.350 -5.465 1.00 74.11 74 ASN A CA 15
ATOM 24777 C C . ASN A 1 74 ? -1.121 12.063 -5.542 1.00 12.05 74 ASN A C 15
ATOM 24778 O O . ASN A 1 74 ? -0.589 10.947 -5.490 1.00 15.15 74 ASN A O 15
ATOM 24789 N N . PRO A 1 75 ? -2.445 12.176 -5.715 1.00 33.14 75 PRO A N 15
ATOM 24790 C CA . PRO A 1 75 ? -3.328 11.019 -5.693 1.00 0.31 75 PRO A CA 15
ATOM 24791 C C . PRO A 1 75 ? -3.097 10.058 -6.848 1.00 34.24 75 PRO A C 15
ATOM 24792 O O . PRO A 1 75 ? -3.346 8.862 -6.697 1.00 11.40 75 PRO A O 15
ATOM 24803 N N . GLU A 1 76 ? -2.632 10.575 -7.984 1.00 32.41 76 GLU A N 15
ATOM 24804 C CA . GLU A 1 76 ? -2.378 9.831 -9.206 1.00 41.54 76 GLU A CA 15
ATOM 24805 C C . GLU A 1 76 ? -1.396 8.685 -8.968 1.00 72.41 76 GLU A C 15
ATOM 24806 O O . GLU A 1 76 ? -1.560 7.588 -9.503 1.00 32.40 76 GLU A O 15
ATOM 24818 N N . GLY A 1 77 ? -0.386 8.942 -8.141 1.00 5.21 77 GLY A N 15
ATOM 24819 C CA . GLY A 1 77 ? 0.709 8.016 -7.926 1.00 51.53 77 GLY A CA 15
ATOM 24820 C C . GLY A 1 77 ? 0.393 6.946 -6.895 1.00 3.23 77 GLY A C 15
ATOM 24821 O O . GLY A 1 77 ? 0.703 5.776 -7.113 1.00 13.04 77 GLY A O 15
ATOM 24825 N N . PHE A 1 78 ? -0.265 7.322 -5.796 1.00 74.51 78 PHE A N 15
ATOM 24826 C CA . PHE A 1 78 ? -0.794 6.353 -4.839 1.00 21.31 78 PHE A CA 15
ATOM 24827 C C . PHE A 1 78 ? -1.697 5.349 -5.562 1.00 42.12 78 PHE A C 15
ATOM 24828 O O . PHE A 1 78 ? -1.531 4.143 -5.438 1.00 21.44 78 PHE A O 15
ATOM 24845 N N . ASN A 1 79 ? -2.614 5.861 -6.381 1.00 22.24 79 ASN A N 15
ATOM 24846 C CA . ASN A 1 79 ? -3.527 5.090 -7.211 1.00 25.43 79 ASN A CA 15
ATOM 24847 C C . ASN A 1 79 ? -2.806 4.021 -8.046 1.00 4.20 79 ASN A C 15
ATOM 24848 O O . ASN A 1 79 ? -3.108 2.836 -7.919 1.00 12.23 79 ASN A O 15
ATOM 24859 N N . GLN A 1 80 ? -1.825 4.419 -8.861 1.00 24.24 80 GLN A N 15
ATOM 24860 C CA . GLN A 1 80 ? -1.057 3.472 -9.679 1.00 34.11 80 GLN A CA 15
ATOM 24861 C C . GLN A 1 80 ? -0.348 2.409 -8.834 1.00 35.55 80 GLN A C 15
ATOM 24862 O O . GLN A 1 80 ? -0.183 1.268 -9.265 1.00 5.13 80 GLN A O 15
ATOM 24876 N N . LEU A 1 81 ? 0.083 2.773 -7.628 1.00 21.32 81 LEU A N 15
ATOM 24877 C CA . LEU A 1 81 ? 0.766 1.868 -6.717 1.00 62.13 81 LEU A CA 15
ATOM 24878 C C . LEU A 1 81 ? -0.135 0.694 -6.344 1.00 4.33 81 LEU A C 15
ATOM 24879 O O . LEU A 1 81 ? 0.293 -0.458 -6.407 1.00 62.10 81 LEU A O 15
ATOM 24895 N N . MET A 1 82 ? -1.374 1.009 -5.957 1.00 51.25 82 MET A N 15
ATOM 24896 C CA . MET A 1 82 ? -2.407 0.031 -5.651 1.00 74.34 82 MET A CA 15
ATOM 24897 C C . MET A 1 82 ? -2.671 -0.856 -6.873 1.00 52.43 82 MET A C 15
ATOM 24898 O O . MET A 1 82 ? -2.849 -2.066 -6.743 1.00 24.42 82 MET A O 15
ATOM 24912 N N . HIS A 1 83 ? -2.680 -0.274 -8.075 1.00 74.23 83 HIS A N 15
ATOM 24913 C CA . HIS A 1 83 ? -2.949 -1.025 -9.297 1.00 24.43 83 HIS A CA 15
ATOM 24914 C C . HIS A 1 83 ? -1.840 -2.020 -9.648 1.00 70.45 83 HIS A C 15
ATOM 24915 O O . HIS A 1 83 ? -2.126 -3.142 -10.077 1.00 54.23 83 HIS A O 15
ATOM 24929 N N . PHE A 1 84 ? -0.576 -1.616 -9.494 1.00 73.35 84 PHE A N 15
ATOM 24930 C CA . PHE A 1 84 ? 0.578 -2.482 -9.720 1.00 50.32 84 PHE A CA 15
ATOM 24931 C C . PHE A 1 84 ? 0.484 -3.730 -8.845 1.00 23.34 84 PHE A C 15
ATOM 24932 O O . PHE A 1 84 ? 0.872 -4.825 -9.267 1.00 2.21 84 PHE A O 15
ATOM 24949 N N . ALA A 1 85 ? -0.012 -3.563 -7.619 1.00 13.42 85 ALA A N 15
ATOM 24950 C CA . ALA A 1 85 ? -0.208 -4.650 -6.689 1.00 41.02 85 ALA A CA 15
ATOM 24951 C C . ALA A 1 85 ? -1.123 -5.708 -7.282 1.00 34.13 85 ALA A C 15
ATOM 24952 O O . ALA A 1 85 ? -0.710 -6.862 -7.369 1.00 30.31 85 ALA A O 15
ATOM 24959 N N . THR A 1 86 ? -2.335 -5.328 -7.685 1.00 31.31 86 THR A N 15
ATOM 24960 C CA . THR A 1 86 ? -3.290 -6.259 -8.262 1.00 13.12 86 THR A CA 15
ATOM 24961 C C . THR A 1 86 ? -2.691 -6.964 -9.476 1.00 74.25 86 THR A C 15
ATOM 24962 O O . THR A 1 86 ? -2.860 -8.170 -9.607 1.00 42.51 86 THR A O 15
ATOM 24973 N N . GLU A 1 87 ? -1.948 -6.249 -10.326 1.00 13.31 87 GLU A N 15
ATOM 24974 C CA . GLU A 1 87 ? -1.324 -6.804 -11.523 1.00 24.03 87 GLU A CA 15
ATOM 24975 C C . GLU A 1 87 ? -0.451 -7.999 -11.157 1.00 34.34 87 GLU A C 15
ATOM 24976 O O . GLU A 1 87 ? -0.691 -9.121 -11.602 1.00 5.11 87 GLU A O 15
ATOM 24988 N N . ASN A 1 88 ? 0.526 -7.765 -10.278 1.00 74.42 88 ASN A N 15
ATOM 24989 C CA . ASN A 1 88 ? 1.508 -8.756 -9.841 1.00 44.41 88 ASN A CA 15
ATOM 24990 C C . ASN A 1 88 ? 0.876 -9.751 -8.851 1.00 23.13 88 ASN A C 15
ATOM 24991 O O . ASN A 1 88 ? 1.572 -10.583 -8.273 1.00 25.04 88 ASN A O 15
ATOM 25002 N N . GLN A 1 89 ? -0.445 -9.671 -8.660 1.00 14.13 89 GLN A N 15
ATOM 25003 C CA . GLN A 1 89 ? -1.287 -10.461 -7.780 1.00 72.31 89 GLN A CA 15
ATOM 25004 C C . GLN A 1 89 ? -0.826 -10.405 -6.324 1.00 61.52 89 GLN A C 15
ATOM 25005 O O . GLN A 1 89 ? -0.775 -11.429 -5.638 1.00 72.23 89 GLN A O 15
ATOM 25019 N N . LEU A 1 90 ? -0.430 -9.222 -5.869 1.00 41.44 90 LEU A N 15
ATOM 25020 C CA . LEU A 1 90 ? 0.182 -8.986 -4.573 1.00 54.32 90 LEU A CA 15
ATOM 25021 C C . LEU A 1 90 ? -0.864 -8.662 -3.530 1.00 5.54 90 LEU A C 15
ATOM 25022 O O . LEU A 1 90 ? -1.850 -7.972 -3.808 1.00 72.34 90 LEU A O 15
ATOM 25038 N N . ASN A 1 91 ? -0.607 -9.102 -2.302 1.00 11.23 91 ASN A N 15
ATOM 25039 C CA . ASN A 1 91 ? -1.553 -8.930 -1.206 1.00 3.34 91 ASN A CA 15
ATOM 25040 C C . ASN A 1 91 ? -1.501 -7.515 -0.645 1.00 14.34 91 ASN A C 15
ATOM 25041 O O . ASN A 1 91 ? -0.476 -7.117 -0.097 1.00 50.12 91 ASN A O 15
ATOM 25052 N N . ILE A 1 92 ? -2.574 -6.736 -0.774 1.00 63.43 92 ILE A N 15
ATOM 25053 C CA . ILE A 1 92 ? -2.584 -5.381 -0.225 1.00 14.45 92 ILE A CA 15
ATOM 25054 C C . ILE A 1 92 ? -2.893 -5.551 1.266 1.00 33.22 92 ILE A C 15
ATOM 25055 O O . ILE A 1 92 ? -4.013 -5.922 1.619 1.00 54.11 92 ILE A O 15
ATOM 25071 N N . LEU A 1 93 ? -1.903 -5.407 2.143 1.00 31.12 93 LEU A N 15
ATOM 25072 C CA . LEU A 1 93 ? -2.146 -5.325 3.577 1.00 52.30 93 LEU A CA 15
ATOM 25073 C C . LEU A 1 93 ? -2.308 -3.865 3.953 1.00 24.12 93 LEU A C 15
ATOM 25074 O O . LEU A 1 93 ? -1.983 -2.957 3.184 1.00 52.10 93 LEU A O 15
ATOM 25090 N N . ASP A 1 94 ? -2.783 -3.662 5.174 1.00 42.53 94 ASP A N 15
ATOM 25091 C CA . ASP A 1 94 ? -2.900 -2.348 5.772 1.00 34.32 94 ASP A CA 15
ATOM 25092 C C . ASP A 1 94 ? -1.892 -2.174 6.897 1.00 41.20 94 ASP A C 15
ATOM 25093 O O . ASP A 1 94 ? -1.055 -3.048 7.122 1.00 53.44 94 ASP A O 15
ATOM 25102 N N . ALA A 1 95 ? -2.041 -1.101 7.670 1.00 62.50 95 ALA A N 15
ATOM 25103 C CA . ALA A 1 95 ? -1.168 -0.744 8.793 1.00 51.31 95 ALA A CA 15
ATOM 25104 C C . ALA A 1 95 ? -1.045 -1.874 9.820 1.00 42.33 95 ALA A C 15
ATOM 25105 O O . ALA A 1 95 ? 0.030 -2.118 10.378 1.00 31.31 95 ALA A O 15
ATOM 25112 N N . GLU A 1 96 ? -2.155 -2.565 10.080 1.00 53.33 96 GLU A N 15
ATOM 25113 C CA . GLU A 1 96 ? -2.209 -3.715 10.983 1.00 53.34 96 GLU A CA 15
ATOM 25114 C C . GLU A 1 96 ? -1.593 -4.970 10.363 1.00 41.22 96 GLU A C 15
ATOM 25115 O O . GLU A 1 96 ? -1.121 -5.854 11.077 1.00 44.31 96 GLU A O 15
ATOM 25127 N N . GLY A 1 97 ? -1.546 -5.045 9.032 1.00 11.54 97 GLY A N 15
ATOM 25128 C CA . GLY A 1 97 ? -1.110 -6.238 8.328 1.00 13.34 97 GLY A CA 15
ATOM 25129 C C . GLY A 1 97 ? -2.262 -7.203 8.039 1.00 2.24 97 GLY A C 15
ATOM 25130 O O . GLY A 1 97 ? -2.051 -8.411 7.933 1.00 43.01 97 GLY A O 15
ATOM 25134 N N . ASN A 1 98 ? -3.481 -6.672 7.898 1.00 74.33 98 ASN A N 15
ATOM 25135 C CA . ASN A 1 98 ? -4.659 -7.439 7.487 1.00 25.34 98 ASN A CA 15
ATOM 25136 C C . ASN A 1 98 ? -4.862 -7.217 5.987 1.00 11.33 98 ASN A C 15
ATOM 25137 O O . ASN A 1 98 ? -4.730 -6.080 5.532 1.00 20.31 98 ASN A O 15
ATOM 25148 N N . SER A 1 99 ? -5.187 -8.272 5.236 1.00 52.20 99 SER A N 15
ATOM 25149 C CA . SER A 1 99 ? -5.427 -8.259 3.796 1.00 52.44 99 SER A CA 15
ATOM 25150 C C . SER A 1 99 ? -6.764 -7.603 3.431 1.00 64.15 99 SER A C 15
ATOM 25151 O O . SER A 1 99 ? -7.816 -8.131 3.805 1.00 32.44 99 SER A O 15
ATOM 25159 N N . ILE A 1 100 ? -6.708 -6.476 2.714 1.00 63.53 100 ILE A N 15
ATOM 25160 C CA . ILE A 1 100 ? -7.828 -5.626 2.319 1.00 22.22 100 ILE A CA 15
ATOM 25161 C C . ILE A 1 100 ? -7.790 -5.274 0.821 1.00 42.25 100 ILE A C 15
ATOM 25162 O O . ILE A 1 100 ? -6.803 -5.518 0.128 1.00 63.12 100 ILE A O 15
ATOM 25178 N N . ASP A 1 101 ? -8.872 -4.667 0.318 1.00 63.24 101 ASP A N 15
ATOM 25179 C CA . ASP A 1 101 ? -8.943 -4.158 -1.054 1.00 0.21 101 ASP A CA 15
ATOM 25180 C C . ASP A 1 101 ? -8.560 -2.693 -1.077 1.00 74.40 101 ASP A C 15
ATOM 25181 O O . ASP A 1 101 ? -8.674 -1.989 -0.074 1.00 0.22 101 ASP A O 15
ATOM 25190 N N . ALA A 1 102 ? -8.246 -2.230 -2.283 1.00 35.44 102 ALA A N 15
ATOM 25191 C CA . ALA A 1 102 ? -7.884 -0.848 -2.586 1.00 63.32 102 ALA A CA 15
ATOM 25192 C C . ALA A 1 102 ? -9.048 0.119 -2.386 1.00 55.11 102 ALA A C 15
ATOM 25193 O O . ALA A 1 102 ? -8.834 1.287 -2.067 1.00 44.44 102 ALA A O 15
ATOM 25200 N N . ALA A 1 103 ? -10.284 -0.358 -2.534 1.00 74.24 103 ALA A N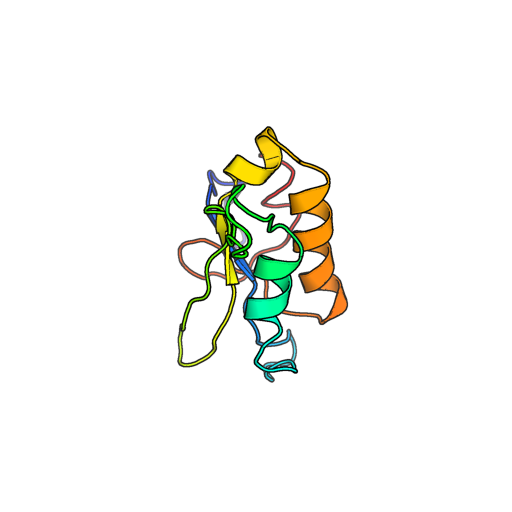 15
ATOM 25201 C CA . ALA A 1 103 ? -11.478 0.449 -2.326 1.00 31.11 103 ALA A CA 15
ATOM 25202 C C . ALA A 1 103 ? -11.632 0.903 -0.879 1.00 23.13 103 ALA A C 15
ATOM 25203 O O . ALA A 1 103 ? -12.358 1.855 -0.618 1.00 72.22 103 ALA A O 15
ATOM 25210 N N . GLN A 1 104 ? -10.990 0.203 0.060 1.00 71.31 104 GLN A N 15
ATOM 25211 C CA . GLN A 1 104 ? -11.017 0.568 1.470 1.00 3.10 104 GLN A CA 15
ATOM 25212 C C . GLN A 1 104 ? -9.861 1.503 1.823 1.00 35.30 104 GLN A C 15
ATOM 25213 O O . GLN A 1 104 ? -9.591 1.735 2.996 1.00 25.12 104 GLN A O 15
ATOM 25227 N N . VAL A 1 105 ? -9.184 2.028 0.805 1.00 4.43 105 VAL A N 15
ATOM 25228 C CA . VAL A 1 105 ? -8.031 2.895 0.928 1.00 12.33 105 VAL A CA 15
ATOM 25229 C C . VAL A 1 105 ? -8.332 4.165 0.121 1.00 11.22 105 VAL A C 15
ATOM 25230 O O . VAL A 1 105 ? -8.204 5.283 0.616 1.00 72.34 105 VAL A O 15
ATOM 25243 N N . THR A 1 106 ? -8.799 4.013 -1.122 1.00 42.41 106 THR A N 15
ATOM 25244 C CA . THR A 1 106 ? -9.044 5.100 -2.058 1.00 3.41 106 THR A CA 15
ATOM 25245 C C . THR A 1 106 ? -10.438 5.724 -1.842 1.00 52.31 106 THR A C 15
ATOM 25246 O O . THR A 1 106 ? -11.020 6.282 -2.778 1.00 73.10 106 THR A O 15
ATOM 25257 N N . GLU A 1 107 ? -10.996 5.659 -0.631 1.00 15.43 107 GLU A N 15
ATOM 25258 C CA . GLU A 1 107 ? -12.257 6.303 -0.265 1.00 43.43 107 GLU A CA 15
ATOM 25259 C C . GLU A 1 107 ? -12.156 7.055 1.077 1.00 45.55 107 GLU A C 15
ATOM 25260 O O . GLU A 1 107 ? -13.177 7.475 1.638 1.00 71.14 107 GLU A O 15
ATOM 25272 N N . ILE A 1 108 ? -10.931 7.248 1.587 1.00 74.34 108 ILE A N 15
ATOM 25273 C CA . ILE A 1 108 ? -10.653 7.973 2.830 1.00 13.33 108 ILE A CA 15
ATOM 25274 C C . ILE A 1 108 ? -10.009 9.329 2.524 1.00 2.45 108 ILE A C 15
ATOM 25275 O O . ILE A 1 108 ? -10.139 10.239 3.374 1.00 73.21 108 ILE A O 15
ATOM 25291 N N . GLY A 1 1 ? -14.526 -5.427 -3.936 1.00 24.14 1 GLY A N 16
ATOM 25292 C CA . GLY A 1 1 ? -15.096 -5.216 -2.604 1.00 21.21 1 GLY A CA 16
ATOM 25293 C C . GLY A 1 1 ? -16.464 -5.849 -2.510 1.00 11.12 1 GLY A C 16
ATOM 25294 O O . GLY A 1 1 ? -16.561 -7.044 -2.238 1.00 35.43 1 GLY A O 16
ATOM 25298 N N . MET A 1 2 ? -17.526 -5.062 -2.718 1.00 23.45 2 MET A N 16
ATOM 25299 C CA . MET A 1 2 ? -18.925 -5.458 -2.533 1.00 12.30 2 MET A CA 16
ATOM 25300 C C . MET A 1 2 ? -19.213 -6.043 -1.135 1.00 34.43 2 MET A C 16
ATOM 25301 O O . MET A 1 2 ? -20.255 -6.667 -0.901 1.00 52.23 2 MET A O 16
ATOM 25315 N N . GLY A 1 3 ? -18.324 -5.839 -0.163 1.00 31.14 3 GLY A N 16
ATOM 25316 C CA . GLY A 1 3 ? -18.329 -6.557 1.097 1.00 64.15 3 GLY A CA 16
ATOM 25317 C C . GLY A 1 3 ? -18.062 -5.602 2.234 1.00 4.22 3 GLY A C 16
ATOM 25318 O O . GLY A 1 3 ? -18.952 -4.840 2.617 1.00 32.33 3 GLY A O 16
ATOM 25322 N N . THR A 1 4 ? -16.841 -5.648 2.752 1.00 0.43 4 THR A N 16
ATOM 25323 C CA . THR A 1 4 ? -16.404 -5.030 3.973 1.00 14.50 4 THR A CA 16
ATOM 25324 C C . THR A 1 4 ? -16.326 -3.536 3.724 1.00 34.20 4 THR A C 16
ATOM 25325 O O . THR A 1 4 ? -15.393 -3.041 3.080 1.00 4.12 4 THR A O 16
ATOM 25336 N N . THR A 1 5 ? -17.374 -2.875 4.177 1.00 62.01 5 THR A N 16
ATOM 25337 C CA . THR A 1 5 ? -17.586 -1.445 4.077 1.00 14.14 5 THR A CA 16
ATOM 25338 C C . THR A 1 5 ? -17.676 -0.866 5.499 1.00 22.13 5 THR A C 16
ATOM 25339 O O . THR A 1 5 ? -18.500 0.005 5.782 1.00 25.44 5 THR A O 16
ATOM 25350 N N . GLU A 1 6 ? -16.856 -1.395 6.415 1.00 23.31 6 GLU A N 16
ATOM 25351 C CA . GLU A 1 6 ? -16.690 -0.850 7.762 1.00 2.54 6 GLU A CA 16
ATOM 25352 C C . GLU A 1 6 ? -15.815 0.419 7.729 1.00 2.34 6 GLU A C 16
ATOM 25353 O O . GLU A 1 6 ? -15.543 0.979 6.660 1.00 62.43 6 GLU A O 16
ATOM 25365 N N . LYS A 1 7 ? -15.398 0.904 8.903 1.00 30.12 7 LYS A N 16
ATOM 25366 C CA . LYS A 1 7 ? -14.566 2.092 9.071 1.00 72.20 7 LYS A CA 16
ATOM 25367 C C . LYS A 1 7 ? -13.493 1.822 10.111 1.00 75.52 7 LYS A C 16
ATOM 25368 O O . LYS A 1 7 ? -13.637 0.908 10.926 1.00 21.14 7 LYS A O 16
ATOM 25387 N N . SER A 1 8 ? -12.434 2.622 10.096 1.00 74.31 8 SER A N 16
ATOM 25388 C CA . SER A 1 8 ? -11.286 2.475 10.977 1.00 61.05 8 SER A CA 16
ATOM 25389 C C . SER A 1 8 ? -10.574 3.833 11.073 1.00 15.43 8 SER A C 16
ATOM 25390 O O . SER A 1 8 ? -11.163 4.858 10.711 1.00 24.33 8 SER A O 16
ATOM 25398 N N . GLY A 1 9 ? -9.335 3.871 11.566 1.00 65.14 9 GLY A N 16
ATOM 25399 C CA . GLY A 1 9 ? -8.536 5.085 11.719 1.00 41.34 9 GLY A CA 16
ATOM 25400 C C . GLY A 1 9 ? -7.261 5.088 10.880 1.00 63.45 9 GLY A C 16
ATOM 25401 O O . GLY A 1 9 ? -6.382 5.913 11.130 1.00 12.11 9 GLY A O 16
ATOM 25405 N N . ILE A 1 10 ? -7.165 4.180 9.909 1.00 20.50 10 ILE A N 16
ATOM 25406 C CA . ILE A 1 10 ? -5.964 3.784 9.178 1.00 75.24 10 ILE A CA 16
ATOM 25407 C C . ILE A 1 10 ? -5.343 5.010 8.503 1.00 34.12 10 ILE A C 16
ATOM 25408 O O . ILE A 1 10 ? -6.040 5.735 7.792 1.00 24.14 10 ILE A O 16
ATOM 25424 N N . LYS A 1 11 ? -4.035 5.238 8.673 1.00 22.14 11 LYS A N 16
ATOM 25425 C CA . LYS A 1 11 ? -3.309 6.322 7.986 1.00 25.21 11 LYS A CA 16
ATOM 25426 C C . LYS A 1 11 ? -2.080 5.835 7.230 1.00 2.22 11 LYS A C 16
ATOM 25427 O O . LYS A 1 11 ? -1.272 6.638 6.771 1.00 14.12 11 LYS A O 16
ATOM 25446 N N . GLU A 1 12 ? -1.942 4.533 7.049 1.00 61.14 12 GLU A N 16
ATOM 25447 C CA . GLU A 1 12 ? -0.931 3.946 6.179 1.00 32.03 12 GLU A CA 16
ATOM 25448 C C . GLU A 1 12 ? -1.386 2.532 5.831 1.00 14.51 12 GLU A C 16
ATOM 25449 O O . GLU A 1 12 ? -2.259 1.977 6.495 1.00 14.43 12 GLU A O 16
ATOM 25461 N N . ILE A 1 13 ? -0.805 1.941 4.800 1.00 72.24 13 ILE A N 16
ATOM 25462 C CA . ILE A 1 13 ? -1.119 0.585 4.357 1.00 44.12 13 ILE A CA 16
ATOM 25463 C C . ILE A 1 13 ? 0.186 -0.124 4.004 1.00 2.11 13 ILE A C 16
ATOM 25464 O O . ILE A 1 13 ? 1.227 0.531 3.856 1.00 64.24 13 ILE A O 16
ATOM 25480 N N . ILE A 1 14 ? 0.159 -1.448 3.847 1.00 13.52 14 ILE A N 16
ATOM 25481 C CA . ILE A 1 14 ? 1.340 -2.269 3.624 1.00 63.12 14 ILE A CA 16
ATOM 25482 C C . ILE A 1 14 ? 1.038 -3.244 2.478 1.00 13.53 14 ILE A C 16
ATOM 25483 O O . ILE A 1 14 ? 0.400 -4.274 2.675 1.00 20.43 14 ILE A O 16
ATOM 25499 N N . ILE A 1 15 ? 1.511 -2.943 1.269 1.00 12.12 15 ILE A N 16
ATOM 25500 C CA . ILE A 1 15 ? 1.497 -3.872 0.151 1.00 4.33 15 ILE A CA 16
ATOM 25501 C C . ILE A 1 15 ? 2.383 -5.037 0.566 1.00 22.30 15 ILE A C 16
ATOM 25502 O O . ILE A 1 15 ? 3.599 -4.890 0.750 1.00 44.43 15 ILE A O 16
ATOM 25518 N N . GLN A 1 16 ? 1.767 -6.193 0.789 1.00 41.11 16 GLN A N 16
ATOM 25519 C CA . GLN A 1 16 ? 2.483 -7.390 1.137 1.00 3.12 16 GLN A CA 16
ATOM 25520 C C . GLN A 1 16 ? 3.453 -7.813 0.027 1.00 15.35 16 GLN A C 16
ATOM 25521 O O . GLN A 1 16 ? 3.225 -7.562 -1.149 1.00 32.32 16 GLN A O 16
ATOM 25535 N N . GLY A 1 17 ? 4.537 -8.506 0.393 1.00 32.33 17 GLY A N 16
ATOM 25536 C CA . GLY A 1 17 ? 5.453 -9.125 -0.568 1.00 1.03 17 GLY A CA 16
ATOM 25537 C C . GLY A 1 17 ? 5.115 -10.582 -0.871 1.00 50.12 17 GLY A C 16
ATOM 25538 O O . GLY A 1 17 ? 5.805 -11.218 -1.664 1.00 75.34 17 GLY A O 16
ATOM 25542 N N . LEU A 1 18 ? 4.104 -11.145 -0.214 1.00 24.55 18 LEU A N 16
ATOM 25543 C CA . LEU A 1 18 ? 3.410 -12.337 -0.647 1.00 42.23 18 LEU A CA 16
ATOM 25544 C C . LEU A 1 18 ? 2.275 -11.974 -1.607 1.00 22.32 18 LEU A C 16
ATOM 25545 O O . LEU A 1 18 ? 1.774 -10.845 -1.628 1.00 62.42 18 LEU A O 16
ATOM 25561 N N . THR A 1 19 ? 1.817 -13.010 -2.294 1.00 61.11 19 THR A N 16
ATOM 25562 C CA . THR A 1 19 ? 0.695 -13.008 -3.220 1.00 1.40 19 THR A CA 16
ATOM 25563 C C . THR A 1 19 ? -0.640 -13.114 -2.468 1.00 20.31 19 THR A C 16
ATOM 25564 O O . THR A 1 19 ? -0.663 -13.344 -1.259 1.00 42.43 19 THR A O 16
ATOM 25575 N N . ARG A 1 20 ? -1.761 -13.079 -3.200 1.00 43.10 20 ARG A N 16
ATOM 25576 C CA . ARG A 1 20 ? -3.103 -13.478 -2.753 1.00 52.31 20 ARG A CA 16
ATOM 25577 C C . ARG A 1 20 ? -3.199 -14.936 -2.299 1.00 20.03 20 ARG A C 16
ATOM 25578 O O . ARG A 1 20 ? -4.163 -15.335 -1.652 1.00 1.35 20 ARG A O 16
ATOM 25599 N N . ALA A 1 21 ? -2.236 -15.770 -2.695 1.00 51.31 21 ALA A N 16
ATOM 25600 C CA . ALA A 1 21 ? -2.076 -17.125 -2.170 1.00 12.13 21 ALA A CA 16
ATOM 25601 C C . ALA A 1 21 ? -1.275 -17.153 -0.868 1.00 22.22 21 ALA A C 16
ATOM 25602 O O . ALA A 1 21 ? -1.195 -18.201 -0.222 1.00 21.31 21 ALA A O 16
ATOM 25609 N N . GLY A 1 22 ? -0.664 -16.034 -0.491 1.00 12.32 22 GLY A N 16
ATOM 25610 C CA . GLY A 1 22 ? 0.206 -15.886 0.657 1.00 15.44 22 GLY A CA 16
ATOM 25611 C C . GLY A 1 22 ? 1.573 -16.525 0.410 1.00 53.33 22 GLY A C 16
ATOM 25612 O O . GLY A 1 22 ? 2.052 -17.244 1.295 1.00 42.03 22 GLY A O 16
ATOM 25616 N N . LYS A 1 23 ? 2.219 -16.290 -0.757 1.00 72.24 23 LYS A N 16
ATOM 25617 C CA . LYS A 1 23 ? 3.627 -16.647 -0.945 1.00 4.32 23 LYS A CA 16
ATOM 25618 C C . LYS A 1 23 ? 4.555 -15.660 -1.642 1.00 63.23 23 LYS A C 16
ATOM 25619 O O . LYS A 1 23 ? 4.075 -14.821 -2.412 1.00 22.12 23 LYS A O 16
ATOM 25638 N N . PRO A 1 24 ? 5.870 -15.735 -1.358 1.00 63.03 24 PRO A N 16
ATOM 25639 C CA . PRO A 1 24 ? 6.772 -14.627 -1.601 1.00 61.11 24 PRO A CA 16
ATOM 25640 C C . PRO A 1 24 ? 7.033 -14.500 -3.085 1.00 40.20 24 PRO A C 16
ATOM 25641 O O . PRO A 1 24 ? 7.426 -15.447 -3.769 1.00 73.22 24 PRO A O 16
ATOM 25652 N N . PHE A 1 25 ? 6.819 -13.295 -3.568 1.00 62.12 25 PHE A N 16
ATOM 25653 C CA . PHE A 1 25 ? 6.802 -12.957 -4.971 1.00 52.42 25 PHE A CA 16
ATOM 25654 C C . PHE A 1 25 ? 8.195 -12.462 -5.378 1.00 43.40 25 PHE A C 16
ATOM 25655 O O . PHE A 1 25 ? 8.761 -11.581 -4.729 1.00 33.44 25 PHE A O 16
ATOM 25672 N N . ARG A 1 26 ? 8.777 -13.069 -6.420 1.00 43.43 26 ARG A N 16
ATOM 25673 C CA . ARG A 1 26 ? 9.898 -12.486 -7.155 1.00 64.04 26 ARG A CA 16
ATOM 25674 C C . ARG A 1 26 ? 9.319 -11.466 -8.149 1.00 44.21 26 ARG A C 16
ATOM 25675 O O . ARG A 1 26 ? 8.232 -11.703 -8.676 1.00 24.11 26 ARG A O 16
ATOM 25696 N N . PRO A 1 27 ? 10.098 -10.442 -8.532 1.00 34.43 27 PRO A N 16
ATOM 25697 C CA . PRO A 1 27 ? 11.395 -10.171 -7.950 1.00 70.24 27 PRO A CA 16
ATOM 25698 C C . PRO A 1 27 ? 11.202 -9.625 -6.545 1.00 2.32 27 PRO A C 16
ATOM 25699 O O . PRO A 1 27 ? 10.341 -8.781 -6.327 1.00 3.15 27 PRO A O 16
ATOM 25710 N N . SER A 1 28 ? 12.034 -10.046 -5.600 1.00 4.24 28 SER A N 16
ATOM 25711 C CA . SER A 1 28 ? 12.000 -9.439 -4.279 1.00 30.44 28 SER A CA 16
ATOM 25712 C C . SER A 1 28 ? 12.619 -8.032 -4.292 1.00 73.11 28 SER A C 16
ATOM 25713 O O . SER A 1 28 ? 12.402 -7.252 -3.365 1.00 62.33 28 SER A O 16
ATOM 25721 N N . ASP A 1 29 ? 13.313 -7.664 -5.373 1.00 31.14 29 ASP A N 16
ATOM 25722 C CA . ASP A 1 29 ? 13.758 -6.300 -5.649 1.00 1.22 29 ASP A CA 16
ATOM 25723 C C . ASP A 1 29 ? 12.594 -5.315 -5.817 1.00 42.42 29 ASP A C 16
ATOM 25724 O O . ASP A 1 29 ? 12.848 -4.111 -5.890 1.00 25.53 29 ASP A O 16
ATOM 25733 N N . TRP A 1 30 ? 11.338 -5.786 -5.896 1.00 42.32 30 TRP A N 16
ATOM 25734 C CA . TRP A 1 30 ? 10.169 -4.949 -6.168 1.00 33.22 30 TRP A CA 16
ATOM 25735 C C . TRP A 1 30 ? 10.056 -3.771 -5.196 1.00 44.33 30 TRP A C 16
ATOM 25736 O O . TRP A 1 30 ? 9.660 -2.679 -5.591 1.00 12.55 30 TRP A O 16
ATOM 25757 N N . VAL A 1 31 ? 10.419 -3.991 -3.935 1.00 34.13 31 VAL A N 16
ATOM 25758 C CA . VAL A 1 31 ? 10.378 -3.017 -2.853 1.00 65.51 31 VAL A CA 16
ATOM 25759 C C . VAL A 1 31 ? 11.275 -1.828 -3.190 1.00 53.32 31 VAL A C 16
ATOM 25760 O O . VAL A 1 31 ? 10.826 -0.679 -3.136 1.00 43.13 31 VAL A O 16
ATOM 25773 N N . ASP A 1 32 ? 12.524 -2.090 -3.576 1.00 22.43 32 ASP A N 16
ATOM 25774 C CA . ASP A 1 32 ? 13.476 -1.018 -3.841 1.00 33.24 32 ASP A CA 16
ATOM 25775 C C . ASP A 1 32 ? 13.306 -0.441 -5.243 1.00 15.20 32 ASP A C 16
ATOM 25776 O O . ASP A 1 32 ? 13.759 0.675 -5.506 1.00 43.33 32 ASP A O 16
ATOM 25785 N N . ARG A 1 33 ? 12.639 -1.168 -6.146 1.00 71.42 33 ARG A N 16
ATOM 25786 C CA . ARG A 1 33 ? 12.202 -0.613 -7.421 1.00 24.24 33 ARG A CA 16
ATOM 25787 C C . ARG A 1 33 ? 11.080 0.390 -7.191 1.00 14.34 33 ARG A C 16
ATOM 25788 O O . ARG A 1 33 ? 11.099 1.468 -7.781 1.00 3.15 33 ARG A O 16
ATOM 25809 N N . MET A 1 34 ? 10.098 0.054 -6.355 1.00 54.50 34 MET A N 16
ATOM 25810 C CA . MET A 1 34 ? 8.960 0.921 -6.089 1.00 52.11 34 MET A CA 16
ATOM 25811 C C . MET A 1 34 ? 9.448 2.232 -5.489 1.00 50.43 34 MET A C 16
ATOM 25812 O O . MET A 1 34 ? 9.105 3.298 -5.996 1.00 25.51 34 MET A O 16
ATOM 25826 N N . CYS A 1 35 ? 10.277 2.195 -4.441 1.00 21.42 35 CYS A N 16
ATOM 25827 C CA . CYS A 1 35 ? 10.686 3.438 -3.797 1.00 11.34 35 CYS A CA 16
ATOM 25828 C C . CYS A 1 35 ? 11.518 4.353 -4.702 1.00 23.10 35 CYS A C 16
ATOM 25829 O O . CYS A 1 35 ? 11.515 5.558 -4.480 1.00 13.40 35 CYS A O 16
ATOM 25837 N N . SER A 1 36 ? 12.240 3.807 -5.684 1.00 73.14 36 SER A N 16
ATOM 25838 C CA . SER A 1 36 ? 13.032 4.577 -6.643 1.00 11.41 36 SER A CA 16
ATOM 25839 C C . SER A 1 36 ? 12.156 5.186 -7.732 1.00 24.05 36 SER A C 16
ATOM 25840 O O . SER A 1 36 ? 12.316 6.338 -8.126 1.00 4.45 36 SER A O 16
ATOM 25848 N N . THR A 1 37 ? 11.200 4.395 -8.189 1.00 4.00 37 THR A N 16
ATOM 25849 C CA . THR A 1 37 ? 10.157 4.815 -9.122 1.00 43.44 37 THR A CA 16
ATOM 25850 C C . THR A 1 37 ? 9.312 5.951 -8.514 1.00 45.43 37 THR A C 16
ATOM 25851 O O . THR A 1 37 ? 8.772 6.788 -9.241 1.00 53.22 37 THR A O 16
ATOM 25862 N N . TYR A 1 38 ? 9.250 6.023 -7.182 1.00 44.42 38 TYR A N 16
ATOM 25863 C CA . TYR A 1 38 ? 8.641 7.083 -6.392 1.00 64.14 38 TYR A CA 16
ATOM 25864 C C . TYR A 1 38 ? 9.757 7.874 -5.689 1.00 42.44 38 TYR A C 16
ATOM 25865 O O . TYR A 1 38 ? 9.702 8.145 -4.484 1.00 2.35 38 TYR A O 16
ATOM 25883 N N . ALA A 1 39 ? 10.794 8.240 -6.445 1.00 12.15 39 ALA A N 16
ATOM 25884 C CA . ALA A 1 39 ? 11.880 9.118 -6.040 1.00 24.14 39 ALA A CA 16
ATOM 25885 C C . ALA A 1 39 ? 12.235 10.032 -7.194 1.00 40.01 39 ALA A C 16
ATOM 25886 O O . ALA A 1 39 ? 11.904 9.733 -8.345 1.00 4.11 39 ALA A O 16
ATOM 25893 N N . SER A 1 40 ? 13.043 11.047 -6.899 1.00 21.40 40 SER A N 16
ATOM 25894 C CA . SER A 1 40 ? 13.744 11.813 -7.912 1.00 55.31 40 SER A CA 16
ATOM 25895 C C . SER A 1 40 ? 15.117 12.197 -7.382 1.00 43.24 40 SER A C 16
ATOM 25896 O O . SER A 1 40 ? 15.385 12.146 -6.181 1.00 2.43 40 SER A O 16
ATOM 25904 N N . PHE A 1 41 ? 16.001 12.521 -8.314 1.00 40.22 41 PHE A N 16
ATOM 25905 C CA . PHE A 1 41 ? 17.311 13.102 -8.098 1.00 13.53 41 PHE A CA 16
ATOM 25906 C C . PHE A 1 41 ? 17.230 14.425 -7.355 1.00 13.40 41 PHE A C 16
ATOM 25907 O O . PHE A 1 41 ? 16.590 15.389 -7.787 1.00 4.04 41 PHE A O 16
ATOM 25924 N N . GLY A 1 42 ? 17.947 14.442 -6.244 1.00 12.01 42 GLY A N 16
ATOM 25925 C CA . GLY A 1 42 ? 18.209 15.581 -5.406 1.00 62.13 42 GLY A CA 16
ATOM 25926 C C . GLY A 1 42 ? 19.381 16.398 -5.922 1.00 72.02 42 GLY A C 16
ATOM 25927 O O . GLY A 1 42 ? 19.898 16.153 -7.021 1.00 10.42 42 GLY A O 16
ATOM 25931 N N . ALA A 1 43 ? 19.775 17.393 -5.130 1.00 13.51 43 ALA A N 16
ATOM 25932 C CA . ALA A 1 43 ? 20.766 18.387 -5.509 1.00 30.04 43 ALA A CA 16
ATOM 25933 C C . ALA A 1 43 ? 22.133 17.777 -5.827 1.00 53.40 43 ALA A C 16
ATOM 25934 O O . ALA A 1 43 ? 22.848 18.317 -6.668 1.00 44.45 43 ALA A O 16
ATOM 25941 N N . ASP A 1 44 ? 22.499 16.659 -5.198 1.00 65.52 44 ASP A N 16
ATOM 25942 C CA . ASP A 1 44 ? 23.808 16.021 -5.401 1.00 14.44 44 ASP A CA 16
ATOM 25943 C C . ASP A 1 44 ? 23.829 15.105 -6.633 1.00 55.45 44 ASP A C 16
ATOM 25944 O O . ASP A 1 44 ? 24.775 14.349 -6.842 1.00 54.53 44 ASP A O 16
ATOM 25953 N N . ARG A 1 45 ? 22.765 15.145 -7.447 1.00 43.12 45 ARG A N 16
ATOM 25954 C CA . ARG A 1 45 ? 22.450 14.199 -8.516 1.00 23.41 45 ARG A CA 16
ATOM 25955 C C . ARG A 1 45 ? 22.569 12.750 -8.027 1.00 22.21 45 ARG A C 16
ATOM 25956 O O . ARG A 1 45 ? 23.270 11.911 -8.601 1.00 70.44 45 ARG A O 16
ATOM 25977 N N . LYS A 1 46 ? 21.806 12.460 -6.977 1.00 11.23 46 LYS A N 16
ATOM 25978 C CA . LYS A 1 46 ? 21.542 11.147 -6.413 1.00 22.05 46 LYS A CA 16
ATOM 25979 C C . LYS A 1 46 ? 20.039 11.122 -6.213 1.00 4.00 46 LYS A C 16
ATOM 25980 O O . LYS A 1 46 ? 19.492 12.112 -5.722 1.00 72.04 46 LYS A O 16
ATOM 25999 N N . LEU A 1 47 ? 19.349 10.059 -6.636 1.00 25.15 47 LEU A N 16
ATOM 26000 C CA . LEU A 1 47 ? 17.932 9.941 -6.303 1.00 71.05 47 LEU A CA 16
ATOM 26001 C C . LEU A 1 47 ? 17.760 9.882 -4.798 1.00 51.44 47 LEU A C 16
ATOM 26002 O O . LEU A 1 47 ? 18.666 9.459 -4.076 1.00 4.20 47 LEU A O 16
ATOM 26018 N N . ARG A 1 48 ? 16.549 10.217 -4.359 1.00 32.41 48 ARG A N 16
ATOM 26019 C CA . ARG A 1 48 ? 16.178 10.251 -2.958 1.00 21.42 48 ARG A CA 16
ATOM 26020 C C . ARG A 1 48 ? 14.769 9.700 -2.800 1.00 23.11 48 ARG A C 16
ATOM 26021 O O . ARG A 1 48 ? 13.826 10.334 -3.278 1.00 72.12 48 ARG A O 16
ATOM 26042 N N . TYR A 1 49 ? 14.615 8.529 -2.180 1.00 24.02 49 TYR A N 16
ATOM 26043 C CA . TYR A 1 49 ? 13.312 7.892 -1.980 1.00 25.41 49 TYR A CA 16
ATOM 26044 C C . TYR A 1 49 ? 12.360 8.826 -1.224 1.00 70.30 49 TYR A C 16
ATOM 26045 O O . TYR A 1 49 ? 12.790 9.556 -0.325 1.00 61.43 49 TYR A O 16
ATOM 26063 N N . SER A 1 50 ? 11.071 8.814 -1.583 1.00 62.05 50 SER A N 16
ATOM 26064 C CA . SER A 1 50 ? 10.032 9.529 -0.837 1.00 23.13 50 SER A CA 16
ATOM 26065 C C . SER A 1 50 ? 10.002 9.062 0.629 1.00 50.30 50 SER A C 16
ATOM 26066 O O . SER A 1 50 ? 10.347 7.910 0.903 1.00 2.02 50 SER A O 16
ATOM 26074 N N . PRO A 1 51 ? 9.532 9.897 1.574 1.00 20.10 51 PRO A N 16
ATOM 26075 C CA . PRO A 1 51 ? 9.347 9.484 2.959 1.00 21.42 51 PRO A CA 16
ATOM 26076 C C . PRO A 1 51 ? 8.180 8.503 3.084 1.00 30.21 51 PRO A C 16
ATOM 26077 O O . PRO A 1 51 ? 8.197 7.637 3.954 1.00 72.42 51 PRO A O 16
ATOM 26088 N N . TYR A 1 52 ? 7.177 8.606 2.209 1.00 31.42 52 TYR A N 16
ATOM 26089 C CA . TYR A 1 52 ? 5.913 7.886 2.312 1.00 3.25 52 TYR A CA 16
ATOM 26090 C C . TYR A 1 52 ? 6.019 6.398 1.971 1.00 63.14 52 TYR A C 16
ATOM 26091 O O . TYR A 1 52 ? 4.986 5.747 1.850 1.00 3.11 52 TYR A O 16
ATOM 26109 N N . LEU A 1 53 ? 7.225 5.859 1.763 1.00 72.01 53 LEU A N 16
ATOM 26110 C CA . LEU A 1 53 ? 7.442 4.593 1.078 1.00 41.44 53 LEU A CA 16
ATOM 26111 C C . LEU A 1 53 ? 8.647 3.880 1.691 1.00 11.45 53 LEU A C 16
ATOM 26112 O O . LEU A 1 53 ? 9.786 4.132 1.291 1.00 5.22 53 LEU A O 16
ATOM 26128 N N . LYS A 1 54 ? 8.427 3.021 2.692 1.00 70.41 54 LYS A N 16
ATOM 26129 C CA . LYS A 1 54 ? 9.520 2.393 3.445 1.00 0.13 54 LYS A CA 16
ATOM 26130 C C . LYS A 1 54 ? 9.310 0.883 3.551 1.00 62.03 54 LYS A C 16
ATOM 26131 O O . LYS A 1 54 ? 8.165 0.439 3.637 1.00 4.53 54 LYS A O 16
ATOM 26150 N N . PRO A 1 55 ? 10.382 0.074 3.523 1.00 64.42 55 PRO A N 16
ATOM 26151 C CA . PRO A 1 55 ? 10.282 -1.381 3.593 1.00 51.42 55 PRO A CA 16
ATOM 26152 C C . PRO A 1 55 ? 9.818 -1.821 4.983 1.00 12.45 55 PRO A C 16
ATOM 26153 O O . PRO A 1 55 ? 9.813 -1.028 5.931 1.00 41.42 55 PRO A O 16
ATOM 26164 N N . ARG A 1 56 ? 9.450 -3.096 5.129 1.00 12.10 56 ARG A N 16
ATOM 26165 C CA . ARG A 1 56 ? 9.168 -3.705 6.426 1.00 22.41 56 ARG A CA 16
ATOM 26166 C C . ARG A 1 56 ? 9.764 -5.106 6.514 1.00 63.11 56 ARG A C 16
ATOM 26167 O O . ARG A 1 56 ? 10.520 -5.502 5.627 1.00 61.30 56 ARG A O 16
ATOM 26188 N N . VAL A 1 57 ? 9.508 -5.814 7.621 1.00 1.04 57 VAL A N 16
ATOM 26189 C CA . VAL A 1 57 ? 9.759 -7.243 7.787 1.00 52.10 57 VAL A CA 16
ATOM 26190 C C . VAL A 1 57 ? 8.654 -7.797 8.696 1.00 21.11 57 VAL A C 16
ATOM 26191 O O . VAL A 1 57 ? 8.733 -7.695 9.921 1.00 62.31 57 VAL A O 16
ATOM 26204 N N . ILE A 1 58 ? 7.608 -8.336 8.084 1.00 21.23 58 ILE A N 16
ATOM 26205 C CA . ILE A 1 58 ? 6.467 -9.038 8.663 1.00 21.43 58 ILE A CA 16
ATOM 26206 C C . ILE A 1 58 ? 6.589 -10.473 8.167 1.00 22.12 58 ILE A C 16
ATOM 26207 O O . ILE A 1 58 ? 6.695 -10.688 6.956 1.00 24.12 58 ILE A O 16
ATOM 26223 N N . GLU A 1 59 ? 6.586 -11.445 9.078 1.00 24.50 59 GLU A N 16
ATOM 26224 C CA . GLU A 1 59 ? 6.748 -12.879 8.790 1.00 12.12 59 GLU A CA 16
ATOM 26225 C C . GLU A 1 59 ? 7.990 -13.172 7.927 1.00 21.54 59 GLU A C 16
ATOM 26226 O O . GLU A 1 59 ? 8.014 -14.124 7.144 1.00 35.52 59 GLU A O 16
ATOM 26238 N N . GLY A 1 60 ? 9.022 -12.327 8.014 1.00 71.41 60 GLY A N 16
ATOM 26239 C CA . GLY A 1 60 ? 10.228 -12.450 7.204 1.00 70.33 60 GLY A CA 16
ATOM 26240 C C . GLY A 1 60 ? 10.037 -12.074 5.727 1.00 31.41 60 GLY A C 16
ATOM 26241 O O . GLY A 1 60 ? 10.995 -12.147 4.950 1.00 31.12 60 GLY A O 16
ATOM 26245 N N . VAL A 1 61 ? 8.834 -11.668 5.320 1.00 44.23 61 VAL A N 16
ATOM 26246 C CA . VAL A 1 61 ? 8.531 -11.065 4.025 1.00 43.20 61 VAL A CA 16
ATOM 26247 C C . VAL A 1 61 ? 9.177 -9.662 3.999 1.00 32.43 61 VAL A C 16
ATOM 26248 O O . VAL A 1 61 ? 9.711 -9.198 5.006 1.00 75.22 61 VAL A O 16
ATOM 26261 N N . ARG A 1 62 ? 9.274 -9.035 2.825 1.00 1.10 62 ARG A N 16
ATOM 26262 C CA . ARG A 1 62 ? 9.717 -7.650 2.672 1.00 41.13 62 ARG A CA 16
ATOM 26263 C C . ARG A 1 62 ? 8.533 -6.696 2.889 1.00 30.41 62 ARG A C 16
ATOM 26264 O O . ARG A 1 62 ? 8.430 -6.049 3.923 1.00 53.13 62 ARG A O 16
ATOM 26285 N N . CYS A 1 63 ? 7.587 -6.653 1.943 1.00 41.44 63 CYS A N 16
ATOM 26286 C CA . CYS A 1 63 ? 6.488 -5.677 1.910 1.00 43.30 63 CYS A CA 16
ATOM 26287 C C . CYS A 1 63 ? 6.998 -4.233 1.758 1.00 32.31 63 CYS A C 16
ATOM 26288 O O . CYS A 1 63 ? 8.202 -3.978 1.767 1.00 25.12 63 CYS A O 16
ATOM 26296 N N . LEU A 1 64 ? 6.068 -3.288 1.600 1.00 72.41 64 LEU A N 16
ATOM 26297 C CA . LEU A 1 64 ? 6.344 -1.862 1.455 1.00 22.15 64 LEU A CA 16
ATOM 26298 C C . LEU A 1 64 ? 5.206 -1.103 2.132 1.00 71.44 64 LEU A C 16
ATOM 26299 O O . LEU A 1 64 ? 4.048 -1.282 1.749 1.00 10.52 64 LEU A O 16
ATOM 26315 N N . ALA A 1 65 ? 5.510 -0.300 3.146 1.00 42.11 65 ALA A N 16
ATOM 26316 C CA . ALA A 1 65 ? 4.587 0.665 3.726 1.00 23.14 65 ALA A CA 16
ATOM 26317 C C . ALA A 1 65 ? 4.347 1.790 2.708 1.00 44.55 65 ALA A C 16
ATOM 26318 O O . ALA A 1 65 ? 5.286 2.173 2.010 1.00 74.23 65 ALA A O 16
ATOM 26325 N N . VAL A 1 66 ? 3.127 2.324 2.632 1.00 12.31 66 VAL A N 16
ATOM 26326 C CA . VAL A 1 66 ? 2.698 3.456 1.801 1.00 65.35 66 VAL A CA 16
ATOM 26327 C C . VAL A 1 66 ? 1.887 4.338 2.776 1.00 73.55 66 VAL A C 16
ATOM 26328 O O . VAL A 1 66 ? 0.818 3.916 3.229 1.00 71.02 66 VAL A O 16
ATOM 26341 N N . ASP A 1 67 ? 2.407 5.493 3.187 1.00 32.44 67 ASP A N 16
ATOM 26342 C CA . ASP A 1 67 ? 1.738 6.431 4.103 1.00 14.32 67 ASP A CA 16
ATOM 26343 C C . ASP A 1 67 ? 0.602 7.139 3.353 1.00 23.40 67 ASP A C 16
ATOM 26344 O O . ASP A 1 67 ? 0.816 7.690 2.269 1.00 15.21 67 ASP A O 16
ATOM 26353 N N . LEU A 1 68 ? -0.620 7.108 3.898 1.00 73.23 68 LEU A N 16
ATOM 26354 C CA . LEU A 1 68 ? -1.802 7.702 3.264 1.00 70.55 68 LEU A CA 16
ATOM 26355 C C . LEU A 1 68 ? -1.687 9.222 3.156 1.00 70.15 68 LEU A C 16
ATOM 26356 O O . LEU A 1 68 ? -2.373 9.818 2.327 1.00 13.23 68 LEU A O 16
ATOM 26372 N N . LYS A 1 69 ? -0.815 9.871 3.936 1.00 33.13 69 LYS A N 16
ATOM 26373 C CA . LYS A 1 69 ? -0.561 11.310 3.859 1.00 5.13 69 LYS A CA 16
ATOM 26374 C C . LYS A 1 69 ? -0.163 11.713 2.444 1.00 22.21 69 LYS A C 16
ATOM 26375 O O . LYS A 1 69 ? -0.462 12.847 2.050 1.00 32.42 69 LYS A O 16
ATOM 26394 N N . LEU A 1 70 ? 0.466 10.810 1.681 1.00 64.40 70 LEU A N 16
ATOM 26395 C CA . LEU A 1 70 ? 0.786 11.016 0.276 1.00 65.55 70 LEU A CA 16
ATOM 26396 C C . LEU A 1 70 ? -0.452 11.453 -0.511 1.00 34.24 70 LEU A C 16
ATOM 26397 O O . LEU A 1 70 ? -0.337 12.323 -1.362 1.00 33.01 70 LEU A O 16
ATOM 26413 N N . LYS A 1 71 ? -1.637 10.899 -0.235 1.00 54.24 71 LYS A N 16
ATOM 26414 C CA . LYS A 1 71 ? -2.837 11.139 -1.044 1.00 43.40 71 LYS A CA 16
ATOM 26415 C C . LYS A 1 71 ? -3.243 12.620 -1.053 1.00 14.42 71 LYS A C 16
ATOM 26416 O O . LYS A 1 71 ? -3.717 13.116 -2.069 1.00 24.11 71 LYS A O 16
ATOM 26435 N N . ASP A 1 72 ? -2.996 13.349 0.036 1.00 23.35 72 ASP A N 16
ATOM 26436 C CA . ASP A 1 72 ? -3.243 14.792 0.137 1.00 4.02 72 ASP A CA 16
ATOM 26437 C C . ASP A 1 72 ? -2.378 15.590 -0.839 1.00 53.32 72 ASP A C 16
ATOM 26438 O O . ASP A 1 72 ? -2.835 16.565 -1.438 1.00 63.35 72 ASP A O 16
ATOM 26447 N N . THR A 1 73 ? -1.115 15.188 -0.964 1.00 14.13 73 THR A N 16
ATOM 26448 C CA . THR A 1 73 ? -0.068 15.960 -1.628 1.00 24.24 73 THR A CA 16
ATOM 26449 C C . THR A 1 73 ? 0.213 15.459 -3.061 1.00 11.32 73 THR A C 16
ATOM 26450 O O . THR A 1 73 ? 0.748 16.210 -3.885 1.00 61.54 73 THR A O 16
ATOM 26461 N N . ASN A 1 74 ? -0.155 14.213 -3.372 1.00 31.25 74 ASN A N 16
ATOM 26462 C CA . ASN A 1 74 ? -0.099 13.557 -4.674 1.00 13.33 74 ASN A CA 16
ATOM 26463 C C . ASN A 1 74 ? -1.039 12.337 -4.630 1.00 35.04 74 ASN A C 16
ATOM 26464 O O . ASN A 1 74 ? -0.598 11.221 -4.328 1.00 13.11 74 ASN A O 16
ATOM 26475 N N . PRO A 1 75 ? -2.347 12.515 -4.897 1.00 4.21 75 PRO A N 16
ATOM 26476 C CA . PRO A 1 75 ? -3.300 11.417 -4.927 1.00 41.20 75 PRO A CA 16
ATOM 26477 C C . PRO A 1 75 ? -2.981 10.449 -6.055 1.00 71.12 75 PRO A C 16
ATOM 26478 O O . PRO A 1 75 ? -3.202 9.260 -5.878 1.00 53.24 75 PRO A O 16
ATOM 26489 N N . GLU A 1 76 ? -2.454 10.932 -7.182 1.00 2.44 76 GLU A N 16
ATOM 26490 C CA . GLU A 1 76 ? -2.071 10.157 -8.355 1.00 25.30 76 GLU A CA 16
ATOM 26491 C C . GLU A 1 76 ? -1.128 9.027 -7.938 1.00 53.21 76 GLU A C 16
ATOM 26492 O O . GLU A 1 76 ? -1.391 7.867 -8.241 1.00 73.44 76 GLU A O 16
ATOM 26504 N N . GLY A 1 77 ? -0.072 9.357 -7.193 1.00 51.44 77 GLY A N 16
ATOM 26505 C CA . GLY A 1 77 ? 0.906 8.409 -6.695 1.00 14.55 77 GLY A CA 16
ATOM 26506 C C . GLY A 1 77 ? 0.244 7.341 -5.836 1.00 30.31 77 GLY A C 16
ATOM 26507 O O . GLY A 1 77 ? 0.409 6.156 -6.109 1.00 23.14 77 GLY A O 16
ATOM 26511 N N . PHE A 1 78 ? -0.507 7.735 -4.804 1.00 11.40 78 PHE A N 16
ATOM 26512 C CA . PHE A 1 78 ? -1.157 6.776 -3.911 1.00 22.30 78 PHE A CA 16
ATOM 26513 C C . PHE A 1 78 ? -2.160 5.900 -4.675 1.00 45.14 78 PHE A C 16
ATOM 26514 O O . PHE A 1 78 ? -2.204 4.687 -4.482 1.00 13.04 78 PHE A O 16
ATOM 26531 N N . ASN A 1 79 ? -2.954 6.513 -5.552 1.00 42.33 79 ASN A N 16
ATOM 26532 C CA . ASN A 1 79 ? -3.956 5.865 -6.387 1.00 54.52 79 ASN A CA 16
ATOM 26533 C C . ASN A 1 79 ? -3.283 4.783 -7.233 1.00 1.41 79 ASN A C 16
ATOM 26534 O O . ASN A 1 79 ? -3.699 3.628 -7.194 1.00 1.40 79 ASN A O 16
ATOM 26545 N N . GLN A 1 80 ? -2.202 5.121 -7.943 1.00 15.15 80 GLN A N 16
ATOM 26546 C CA . GLN A 1 80 ? -1.428 4.155 -8.710 1.00 40.31 80 GLN A CA 16
ATOM 26547 C C . GLN A 1 80 ? -0.761 3.102 -7.819 1.00 13.10 80 GLN A C 16
ATOM 26548 O O . GLN A 1 80 ? -0.589 1.962 -8.256 1.00 45.13 80 GLN A O 16
ATOM 26562 N N . LEU A 1 81 ? -0.394 3.437 -6.579 1.00 54.11 81 LEU A N 16
ATOM 26563 C CA . LEU A 1 81 ? 0.167 2.475 -5.636 1.00 74.41 81 LEU A CA 16
ATOM 26564 C C . LEU A 1 81 ? -0.824 1.344 -5.375 1.00 12.32 81 LEU A C 16
ATOM 26565 O O . LEU A 1 81 ? -0.428 0.182 -5.303 1.00 65.24 81 LEU A O 16
ATOM 26581 N N . MET A 1 82 ? -2.114 1.679 -5.271 1.00 31.42 82 MET A N 16
ATOM 26582 C CA . MET A 1 82 ? -3.151 0.670 -5.083 1.00 4.53 82 MET A CA 16
ATOM 26583 C C . MET A 1 82 ? -3.072 -0.378 -6.184 1.00 34.41 82 MET A C 16
ATOM 26584 O O . MET A 1 82 ? -3.054 -1.576 -5.885 1.00 1.34 82 MET A O 16
ATOM 26598 N N . HIS A 1 83 ? -3.010 0.080 -7.438 1.00 50.54 83 HIS A N 16
ATOM 26599 C CA . HIS A 1 83 ? -2.990 -0.798 -8.591 1.00 4.23 83 HIS A CA 16
ATOM 26600 C C . HIS A 1 83 ? -1.777 -1.714 -8.562 1.00 11.02 83 HIS A C 16
ATOM 26601 O O . HIS A 1 83 ? -1.937 -2.894 -8.847 1.00 4.24 83 HIS A O 16
ATOM 26615 N N . PHE A 1 84 ? -0.601 -1.201 -8.184 1.00 32.43 84 PHE A N 16
ATOM 26616 C CA . PHE A 1 84 ? 0.639 -1.969 -8.156 1.00 34.32 84 PHE A CA 16
ATOM 26617 C C . PHE A 1 84 ? 0.468 -3.283 -7.394 1.00 50.32 84 PHE A C 16
ATOM 26618 O O . PHE A 1 84 ? 0.956 -4.323 -7.850 1.00 51.45 84 PHE A O 16
ATOM 26635 N N . ALA A 1 85 ? -0.211 -3.261 -6.240 1.00 4.45 85 ALA A N 16
ATOM 26636 C CA . ALA A 1 85 ? -0.437 -4.494 -5.498 1.00 34.13 85 ALA A CA 16
ATOM 26637 C C . ALA A 1 85 ? -1.235 -5.479 -6.352 1.00 43.12 85 ALA A C 16
ATOM 26638 O O . ALA A 1 85 ? -0.795 -6.605 -6.594 1.00 11.43 85 ALA A O 16
ATOM 26645 N N . THR A 1 86 ? -2.408 -5.042 -6.809 1.00 42.42 86 THR A N 16
ATOM 26646 C CA . THR A 1 86 ? -3.351 -5.878 -7.523 1.00 50.12 86 THR A CA 16
ATOM 26647 C C . THR A 1 86 ? -2.739 -6.381 -8.837 1.00 3.51 86 THR A C 16
ATOM 26648 O O . THR A 1 86 ? -2.911 -7.549 -9.152 1.00 64.52 86 THR A O 16
ATOM 26659 N N . GLU A 1 87 ? -1.957 -5.566 -9.556 1.00 75.05 87 GLU A N 16
ATOM 26660 C CA . GLU A 1 87 ? -1.274 -5.920 -10.795 1.00 14.35 87 GLU A CA 16
ATOM 26661 C C . GLU A 1 87 ? -0.410 -7.160 -10.598 1.00 44.14 87 GLU A C 16
ATOM 26662 O O . GLU A 1 87 ? -0.389 -8.055 -11.443 1.00 55.32 87 GLU A O 16
ATOM 26674 N N . ASN A 1 88 ? 0.326 -7.190 -9.488 1.00 54.25 88 ASN A N 16
ATOM 26675 C CA . ASN A 1 88 ? 1.282 -8.234 -9.153 1.00 60.43 88 ASN A CA 16
ATOM 26676 C C . ASN A 1 88 ? 0.623 -9.366 -8.364 1.00 33.15 88 ASN A C 16
ATOM 26677 O O . ASN A 1 88 ? 1.304 -10.284 -7.910 1.00 10.20 88 ASN A O 16
ATOM 26688 N N . GLN A 1 89 ? -0.701 -9.312 -8.194 1.00 53.22 89 GLN A N 16
ATOM 26689 C CA . GLN A 1 89 ? -1.503 -10.184 -7.347 1.00 3.02 89 GLN A CA 16
ATOM 26690 C C . GLN A 1 89 ? -0.996 -10.214 -5.894 1.00 44.24 89 GLN A C 16
ATOM 26691 O O . GLN A 1 89 ? -1.278 -11.168 -5.161 1.00 70.31 89 GLN A O 16
ATOM 26705 N N . LEU A 1 90 ? -0.260 -9.186 -5.459 1.00 73.14 90 LEU A N 16
ATOM 26706 C CA . LEU A 1 90 ? 0.222 -9.029 -4.094 1.00 22.10 90 LEU A CA 16
ATOM 26707 C C . LEU A 1 90 ? -0.957 -8.745 -3.173 1.00 20.42 90 LEU A C 16
ATOM 26708 O O . LEU A 1 90 ? -1.969 -8.183 -3.597 1.00 63.11 90 LEU A O 16
ATOM 26724 N N . ASN A 1 91 ? -0.835 -9.163 -1.915 1.00 60.23 91 ASN A N 16
ATOM 26725 C CA . ASN A 1 91 ? -1.873 -8.936 -0.914 1.00 15.44 91 ASN A CA 16
ATOM 26726 C C . ASN A 1 91 ? -1.790 -7.496 -0.392 1.00 43.32 91 ASN A C 16
ATOM 26727 O O . ASN A 1 91 ? -0.734 -6.864 -0.491 1.00 2.00 91 ASN A O 16
ATOM 26738 N N . ILE A 1 92 ? -2.862 -6.987 0.213 1.00 45.15 92 ILE A N 16
ATOM 26739 C CA . ILE A 1 92 ? -2.950 -5.622 0.724 1.00 40.02 92 ILE A CA 16
ATOM 26740 C C . ILE A 1 92 ? -3.204 -5.744 2.220 1.00 2.15 92 ILE A C 16
ATOM 26741 O O . ILE A 1 92 ? -4.218 -6.313 2.631 1.00 20.13 92 ILE A O 16
ATOM 26757 N N . LEU A 1 93 ? -2.271 -5.247 3.029 1.00 70.30 93 LEU A N 16
ATOM 26758 C CA . LEU A 1 93 ? -2.447 -5.066 4.450 1.00 71.51 93 LEU A CA 16
ATOM 26759 C C . LEU A 1 93 ? -2.668 -3.587 4.745 1.00 3.42 93 LEU A C 16
ATOM 26760 O O . LEU A 1 93 ? -2.460 -2.717 3.894 1.00 25.01 93 LEU A O 16
ATOM 26776 N N . ASP A 1 94 ? -2.995 -3.323 5.998 1.00 51.34 94 ASP A N 16
ATOM 26777 C CA . ASP A 1 94 ? -3.159 -1.996 6.595 1.00 71.52 94 ASP A CA 16
ATOM 26778 C C . ASP A 1 94 ? -1.947 -1.637 7.464 1.00 65.04 94 ASP A C 16
ATOM 26779 O O . ASP A 1 94 ? -0.930 -2.336 7.464 1.00 40.42 94 ASP A O 16
ATOM 26788 N N . ALA A 1 95 ? -2.069 -0.538 8.211 1.00 33.11 95 ALA A N 16
ATOM 26789 C CA . ALA A 1 95 ? -1.074 -0.036 9.151 1.00 13.40 95 ALA A CA 16
ATOM 26790 C C . ALA A 1 95 ? -0.721 -1.046 10.250 1.00 42.02 95 ALA A C 16
ATOM 26791 O O . ALA A 1 95 ? 0.412 -1.048 10.737 1.00 34.51 95 ALA A O 16
ATOM 26798 N N . GLU A 1 96 ? -1.672 -1.880 10.671 1.00 33.30 96 GLU A N 16
ATOM 26799 C CA . GLU A 1 96 ? -1.473 -2.929 11.670 1.00 51.03 96 GLU A CA 16
ATOM 26800 C C . GLU A 1 96 ? -0.897 -4.213 11.062 1.00 2.24 96 GLU A C 16
ATOM 26801 O O . GLU A 1 96 ? -0.578 -5.160 11.790 1.00 72.10 96 GLU A O 16
ATOM 26813 N N . GLY A 1 97 ? -0.804 -4.276 9.737 1.00 2.54 97 GLY A N 16
ATOM 26814 C CA . GLY A 1 97 ? -0.454 -5.462 8.991 1.00 0.32 97 GLY A CA 16
ATOM 26815 C C . GLY A 1 97 ? -1.567 -6.510 8.967 1.00 14.23 97 GLY A C 16
ATOM 26816 O O . GLY A 1 97 ? -1.266 -7.695 8.830 1.00 12.20 97 GLY A O 16
ATOM 26820 N N . ASN A 1 98 ? -2.832 -6.113 9.117 1.00 23.13 98 ASN A N 16
ATOM 26821 C CA . ASN A 1 98 ? -3.997 -6.968 8.896 1.00 24.53 98 ASN A CA 16
ATOM 26822 C C . ASN A 1 98 ? -4.382 -6.873 7.422 1.00 63.23 98 ASN A C 16
ATOM 26823 O O . ASN A 1 98 ? -4.342 -5.776 6.868 1.00 61.12 98 ASN A O 16
ATOM 26834 N N . SER A 1 99 ? -4.774 -7.977 6.778 1.00 62.21 99 SER A N 16
ATOM 26835 C CA . SER A 1 99 ? -5.210 -7.947 5.386 1.00 73.34 99 SER A CA 16
ATOM 26836 C C . SER A 1 99 ? -6.609 -7.358 5.245 1.00 34.21 99 SER A C 16
ATOM 26837 O O . SER A 1 99 ? -7.532 -7.775 5.952 1.00 22.05 99 SER A O 16
ATOM 26845 N N . ILE A 1 100 ? -6.749 -6.428 4.301 1.00 40.22 100 ILE A N 16
ATOM 26846 C CA . ILE A 1 100 ? -7.938 -5.636 4.010 1.00 62.13 100 ILE A CA 16
ATOM 26847 C C . ILE A 1 100 ? -8.173 -5.606 2.491 1.00 44.41 100 ILE A C 16
ATOM 26848 O O . ILE A 1 100 ? -7.473 -6.265 1.721 1.00 10.25 100 ILE A O 16
ATOM 26864 N N . ASP A 1 101 ? -9.170 -4.841 2.044 1.00 53.54 101 ASP A N 16
ATOM 26865 C CA . ASP A 1 101 ? -9.486 -4.608 0.635 1.00 73.00 101 ASP A CA 16
ATOM 26866 C C . ASP A 1 101 ? -9.339 -3.127 0.336 1.00 41.10 101 ASP A C 16
ATOM 26867 O O . ASP A 1 101 ? -9.550 -2.274 1.195 1.00 73.32 101 ASP A O 16
ATOM 26876 N N . ALA A 1 102 ? -9.103 -2.834 -0.932 1.00 1.32 102 ALA A N 16
ATOM 26877 C CA . ALA A 1 102 ? -8.670 -1.536 -1.425 1.00 43.35 102 ALA A CA 16
ATOM 26878 C C . ALA A 1 102 ? -9.721 -0.433 -1.257 1.00 64.10 102 ALA A C 16
ATOM 26879 O O . ALA A 1 102 ? -9.334 0.734 -1.155 1.00 75.34 102 ALA A O 16
ATOM 26886 N N . ALA A 1 103 ? -11.024 -0.752 -1.213 1.00 41.22 103 ALA A N 16
ATOM 26887 C CA . ALA A 1 103 ? -12.036 0.294 -1.002 1.00 13.02 103 ALA A CA 16
ATOM 26888 C C . ALA A 1 103 ? -11.923 0.874 0.403 1.00 15.04 103 ALA A C 16
ATOM 26889 O O . ALA A 1 103 ? -12.107 2.074 0.588 1.00 22.45 103 ALA A O 16
ATOM 26896 N N . GLN A 1 104 ? -11.543 0.032 1.371 1.00 72.33 104 GLN A N 16
ATOM 26897 C CA . GLN A 1 104 ? -11.257 0.422 2.746 1.00 62.44 104 GLN A CA 16
ATOM 26898 C C . GLN A 1 104 ? -9.953 1.231 2.829 1.00 42.10 104 GLN A C 16
ATOM 26899 O O . GLN A 1 104 ? -9.428 1.440 3.922 1.00 73.44 104 GLN A O 16
ATOM 26913 N N . VAL A 1 105 ? -9.412 1.674 1.690 1.00 4.23 105 VAL A N 16
ATOM 26914 C CA . VAL A 1 105 ? -8.308 2.608 1.611 1.00 42.24 105 VAL A CA 16
ATOM 26915 C C . VAL A 1 105 ? -8.668 3.792 0.713 1.00 24.12 105 VAL A C 16
ATOM 26916 O O . VAL A 1 105 ? -8.509 4.939 1.121 1.00 71.11 105 VAL A O 16
ATOM 26929 N N . THR A 1 106 ? -9.126 3.552 -0.519 1.00 13.43 106 THR A N 16
ATOM 26930 C CA . THR A 1 106 ? -9.279 4.641 -1.484 1.00 33.51 106 THR A CA 16
ATOM 26931 C C . THR A 1 106 ? -10.599 5.394 -1.367 1.00 11.32 106 THR A C 16
ATOM 26932 O O . THR A 1 106 ? -10.736 6.448 -1.990 1.00 40.40 106 THR A O 16
ATOM 26943 N N . GLU A 1 107 ? -11.567 4.873 -0.617 1.00 63.34 107 GLU A N 16
ATOM 26944 C CA . GLU A 1 107 ? -12.964 5.274 -0.731 1.00 0.41 107 GLU A CA 16
ATOM 26945 C C . GLU A 1 107 ? -13.604 5.483 0.646 1.00 33.25 107 GLU A C 16
ATOM 26946 O O . GLU A 1 107 ? -14.807 5.270 0.820 1.00 34.45 107 GLU A O 16
ATOM 26958 N N . ILE A 1 108 ? -12.783 5.884 1.623 1.00 34.10 108 ILE A N 16
ATOM 26959 C CA . ILE A 1 108 ? -13.195 6.221 2.986 1.00 71.34 108 ILE A CA 16
ATOM 26960 C C . ILE A 1 108 ? -14.395 7.165 2.954 1.00 64.33 108 ILE A C 16
ATOM 26961 O O . ILE A 1 108 ? -15.459 6.834 3.531 1.00 62.32 108 ILE A O 16
ATOM 26977 N N . GLY A 1 1 ? -22.006 -1.474 -4.482 1.00 45.20 1 GLY A N 17
ATOM 26978 C CA . GLY A 1 1 ? -22.266 -0.826 -3.191 1.00 43.30 1 GLY A CA 17
ATOM 26979 C C . GLY A 1 1 ? -22.524 -1.846 -2.097 1.00 60.22 1 GLY A C 17
ATOM 26980 O O . GLY A 1 1 ? -21.580 -2.423 -1.578 1.00 33.10 1 GLY A O 17
ATOM 26984 N N . MET A 1 2 ? -23.788 -2.094 -1.738 1.00 52.51 2 MET A N 17
ATOM 26985 C CA . MET A 1 2 ? -24.178 -3.121 -0.766 1.00 73.15 2 MET A CA 17
ATOM 26986 C C . MET A 1 2 ? -23.521 -2.959 0.621 1.00 52.10 2 MET A C 17
ATOM 26987 O O . MET A 1 2 ? -23.356 -3.947 1.346 1.00 61.32 2 MET A O 17
ATOM 27001 N N . GLY A 1 3 ? -23.204 -1.725 1.027 1.00 55.45 3 GLY A N 17
ATOM 27002 C CA . GLY A 1 3 ? -22.768 -1.411 2.381 1.00 25.43 3 GLY A CA 17
ATOM 27003 C C . GLY A 1 3 ? -21.276 -1.666 2.534 1.00 72.02 3 GLY A C 17
ATOM 27004 O O . GLY A 1 3 ? -20.861 -2.681 3.093 1.00 21.24 3 GLY A O 17
ATOM 27008 N N . THR A 1 4 ? -20.480 -0.739 2.017 1.00 62.21 4 THR A N 17
ATOM 27009 C CA . THR A 1 4 ? -19.037 -0.820 1.887 1.00 2.23 4 THR A CA 17
ATOM 27010 C C . THR A 1 4 ? -18.507 0.585 2.238 1.00 51.23 4 THR A C 17
ATOM 27011 O O . THR A 1 4 ? -18.373 1.444 1.366 1.00 34.04 4 THR A O 17
ATOM 27022 N N . THR A 1 5 ? -18.372 0.886 3.534 1.00 43.22 5 THR A N 17
ATOM 27023 C CA . THR A 1 5 ? -17.700 2.077 4.067 1.00 1.40 5 THR A CA 17
ATOM 27024 C C . THR A 1 5 ? -17.262 1.867 5.530 1.00 60.24 5 THR A C 17
ATOM 27025 O O . THR A 1 5 ? -17.003 2.832 6.257 1.00 42.01 5 THR A O 17
ATOM 27036 N N . GLU A 1 6 ? -17.234 0.620 6.006 1.00 2.21 6 GLU A N 17
ATOM 27037 C CA . GLU A 1 6 ? -16.664 0.340 7.320 1.00 41.23 6 GLU A CA 17
ATOM 27038 C C . GLU A 1 6 ? -15.155 0.602 7.277 1.00 72.15 6 GLU A C 17
ATOM 27039 O O . GLU A 1 6 ? -14.468 0.296 6.301 1.00 63.32 6 GLU A O 17
ATOM 27051 N N . LYS A 1 7 ? -14.648 1.218 8.339 1.00 40.54 7 LYS A N 17
ATOM 27052 C CA . LYS A 1 7 ? -13.251 1.606 8.485 1.00 73.21 7 LYS A CA 17
ATOM 27053 C C . LYS A 1 7 ? -12.895 1.680 9.959 1.00 45.21 7 LYS A C 17
ATOM 27054 O O . LYS A 1 7 ? -13.785 1.859 10.796 1.00 71.55 7 LYS A O 17
ATOM 27073 N N . SER A 1 8 ? -11.608 1.570 10.280 1.00 44.34 8 SER A N 17
ATOM 27074 C CA . SER A 1 8 ? -11.100 1.485 11.646 1.00 55.20 8 SER A CA 17
ATOM 27075 C C . SER A 1 8 ? -10.178 2.666 11.982 1.00 32.44 8 SER A C 17
ATOM 27076 O O . SER A 1 8 ? -9.696 2.783 13.109 1.00 32.21 8 SER A O 17
ATOM 27084 N N . GLY A 1 9 ? -9.979 3.582 11.035 1.00 73.31 9 GLY A N 17
ATOM 27085 C CA . GLY A 1 9 ? -9.184 4.792 11.207 1.00 35.04 9 GLY A CA 17
ATOM 27086 C C . GLY A 1 9 ? -7.701 4.570 10.929 1.00 34.32 9 GLY A C 17
ATOM 27087 O O . GLY A 1 9 ? -6.859 5.359 11.379 1.00 65.21 9 GLY A O 17
ATOM 27091 N N . ILE A 1 10 ? -7.391 3.497 10.203 1.00 15.34 10 ILE A N 17
ATOM 27092 C CA . ILE A 1 10 ? -6.065 3.110 9.754 1.00 5.21 10 ILE A CA 17
ATOM 27093 C C . ILE A 1 10 ? -5.560 4.207 8.809 1.00 14.55 10 ILE A C 17
ATOM 27094 O O . ILE A 1 10 ? -6.334 4.780 8.040 1.00 54.32 10 ILE A O 17
ATOM 27110 N N . LYS A 1 11 ? -4.265 4.509 8.887 1.00 14.05 11 LYS A N 17
ATOM 27111 C CA . LYS A 1 11 ? -3.598 5.574 8.149 1.00 35.31 11 LYS A CA 17
ATOM 27112 C C . LYS A 1 11 ? -2.234 5.138 7.594 1.00 14.44 11 LYS A C 17
ATOM 27113 O O . LYS A 1 11 ? -1.415 5.975 7.227 1.00 4.11 11 LYS A O 17
ATOM 27132 N N . GLU A 1 12 ? -1.988 3.836 7.497 1.00 60.24 12 GLU A N 17
ATOM 27133 C CA . GLU A 1 12 ? -0.886 3.227 6.753 1.00 34.33 12 GLU A CA 17
ATOM 27134 C C . GLU A 1 12 ? -1.277 1.776 6.507 1.00 55.34 12 GLU A C 17
ATOM 27135 O O . GLU A 1 12 ? -2.045 1.182 7.262 1.00 61.25 12 GLU A O 17
ATOM 27147 N N . ILE A 1 13 ? -0.799 1.227 5.404 1.00 41.13 13 ILE A N 17
ATOM 27148 C CA . ILE A 1 13 ? -0.963 -0.162 4.998 1.00 62.33 13 ILE A CA 17
ATOM 27149 C C . ILE A 1 13 ? 0.417 -0.734 4.719 1.00 33.31 13 ILE A C 17
ATOM 27150 O O . ILE A 1 13 ? 1.419 -0.013 4.776 1.00 5.14 13 ILE A O 17
ATOM 27166 N N . ILE A 1 14 ? 0.464 -2.013 4.360 1.00 1.10 14 ILE A N 17
ATOM 27167 C CA . ILE A 1 14 ? 1.683 -2.688 3.979 1.00 3.34 14 ILE A CA 17
ATOM 27168 C C . ILE A 1 14 ? 1.355 -3.577 2.792 1.00 72.13 14 ILE A C 17
ATOM 27169 O O . ILE A 1 14 ? 0.747 -4.629 2.965 1.00 61.13 14 ILE A O 17
ATOM 27185 N N . ILE A 1 15 ? 1.749 -3.172 1.587 1.00 74.22 15 ILE A N 17
ATOM 27186 C CA . ILE A 1 15 ? 1.709 -4.049 0.429 1.00 30.24 15 ILE A CA 17
ATOM 27187 C C . ILE A 1 15 ? 2.673 -5.197 0.757 1.00 42.23 15 ILE A C 17
ATOM 27188 O O . ILE A 1 15 ? 3.882 -4.967 0.856 1.00 12.32 15 ILE A O 17
ATOM 27204 N N . GLN A 1 16 ? 2.172 -6.394 1.062 1.00 72.24 16 GLN A N 17
ATOM 27205 C CA . GLN A 1 16 ? 3.027 -7.543 1.321 1.00 22.52 16 GLN A CA 17
ATOM 27206 C C . GLN A 1 16 ? 3.884 -7.878 0.090 1.00 65.14 16 GLN A C 17
ATOM 27207 O O . GLN A 1 16 ? 3.532 -7.556 -1.041 1.00 71.30 16 GLN A O 17
ATOM 27221 N N . GLY A 1 17 ? 5.015 -8.562 0.303 1.00 33.40 17 GLY A N 17
ATOM 27222 C CA . GLY A 1 17 ? 5.866 -9.073 -0.779 1.00 61.13 17 GLY A CA 17
ATOM 27223 C C . GLY A 1 17 ? 5.561 -10.527 -1.137 1.00 62.14 17 GLY A C 17
ATOM 27224 O O . GLY A 1 17 ? 6.196 -11.090 -2.029 1.00 41.12 17 GLY A O 17
ATOM 27228 N N . LEU A 1 18 ? 4.639 -11.183 -0.430 1.00 41.01 18 LEU A N 17
ATOM 27229 C CA . LEU A 1 18 ? 3.956 -12.353 -0.907 1.00 34.02 18 LEU A CA 17
ATOM 27230 C C . LEU A 1 18 ? 2.806 -11.960 -1.821 1.00 73.21 18 LEU A C 17
ATOM 27231 O O . LEU A 1 18 ? 2.325 -10.828 -1.840 1.00 33.43 18 LEU A O 17
ATOM 27247 N N . THR A 1 19 ? 2.339 -12.965 -2.526 1.00 31.42 19 THR A N 17
ATOM 27248 C CA . THR A 1 19 ? 1.225 -12.889 -3.453 1.00 1.44 19 THR A CA 17
ATOM 27249 C C . THR A 1 19 ? -0.110 -12.971 -2.711 1.00 71.13 19 THR A C 17
ATOM 27250 O O . THR A 1 19 ? -0.156 -13.303 -1.526 1.00 72.32 19 THR A O 17
ATOM 27261 N N . ARG A 1 20 ? -1.208 -12.816 -3.450 1.00 43.41 20 ARG A N 17
ATOM 27262 C CA . ARG A 1 20 ? -2.549 -13.275 -3.089 1.00 43.44 20 ARG A CA 17
ATOM 27263 C C . ARG A 1 20 ? -2.626 -14.752 -2.686 1.00 15.12 20 ARG A C 17
ATOM 27264 O O . ARG A 1 20 ? -3.558 -15.147 -1.987 1.00 63.20 20 ARG A O 17
ATOM 27285 N N . ALA A 1 21 ? -1.667 -15.574 -3.133 1.00 71.22 21 ALA A N 17
ATOM 27286 C CA . ALA A 1 21 ? -1.495 -16.964 -2.718 1.00 21.34 21 ALA A CA 17
ATOM 27287 C C . ALA A 1 21 ? -0.630 -17.111 -1.456 1.00 61.01 21 ALA A C 17
ATOM 27288 O O . ALA A 1 21 ? -0.382 -18.234 -1.002 1.00 14.02 21 ALA A O 17
ATOM 27295 N N . GLY A 1 22 ? -0.149 -16.005 -0.885 1.00 53.35 22 GLY A N 17
ATOM 27296 C CA . GLY A 1 22 ? 0.782 -16.016 0.215 1.00 31.11 22 GLY A CA 17
ATOM 27297 C C . GLY A 1 22 ? 2.090 -16.662 -0.211 1.00 73.40 22 GLY A C 17
ATOM 27298 O O . GLY A 1 22 ? 2.551 -17.547 0.507 1.00 54.42 22 GLY A O 17
ATOM 27302 N N . LYS A 1 23 ? 2.704 -16.266 -1.337 1.00 51.25 23 LYS A N 17
ATOM 27303 C CA . LYS A 1 23 ? 4.093 -16.658 -1.609 1.00 2.00 23 LYS A CA 17
ATOM 27304 C C . LYS A 1 23 ? 5.018 -15.613 -2.209 1.00 54.03 23 LYS A C 17
ATOM 27305 O O . LYS A 1 23 ? 4.557 -14.731 -2.915 1.00 42.54 23 LYS A O 17
ATOM 27324 N N . PRO A 1 24 ? 6.329 -15.710 -1.925 1.00 4.40 24 PRO A N 17
ATOM 27325 C CA . PRO A 1 24 ? 7.223 -14.591 -2.093 1.00 13.33 24 PRO A CA 17
ATOM 27326 C C . PRO A 1 24 ? 7.474 -14.401 -3.573 1.00 70.22 24 PRO A C 17
ATOM 27327 O O . PRO A 1 24 ? 7.858 -15.322 -4.299 1.00 31.43 24 PRO A O 17
ATOM 27338 N N . PHE A 1 25 ? 7.192 -13.189 -4.000 1.00 10.02 25 PHE A N 17
ATOM 27339 C CA . PHE A 1 25 ? 7.124 -12.818 -5.393 1.00 42.51 25 PHE A CA 17
ATOM 27340 C C . PHE A 1 25 ? 8.488 -12.259 -5.812 1.00 65.02 25 PHE A C 17
ATOM 27341 O O . PHE A 1 25 ? 9.180 -11.615 -5.011 1.00 42.15 25 PHE A O 17
ATOM 27358 N N . ARG A 1 26 ? 8.914 -12.552 -7.045 1.00 52.11 26 ARG A N 17
ATOM 27359 C CA . ARG A 1 26 ? 10.137 -12.009 -7.614 1.00 32.03 26 ARG A CA 17
ATOM 27360 C C . ARG A 1 26 ? 9.784 -10.949 -8.656 1.00 5.42 26 ARG A C 17
ATOM 27361 O O . ARG A 1 26 ? 8.719 -11.025 -9.265 1.00 21.55 26 ARG A O 17
ATOM 27382 N N . PRO A 1 27 ? 10.725 -10.051 -8.971 1.00 41.00 27 PRO A N 17
ATOM 27383 C CA . PRO A 1 27 ? 11.964 -9.874 -8.232 1.00 52.03 27 PRO A CA 17
ATOM 27384 C C . PRO A 1 27 ? 11.655 -9.295 -6.843 1.00 65.33 27 PRO A C 17
ATOM 27385 O O . PRO A 1 27 ? 10.712 -8.521 -6.692 1.00 53.01 27 PRO A O 17
ATOM 27396 N N . SER A 1 28 ? 12.428 -9.669 -5.815 1.00 15.33 28 SER A N 17
ATOM 27397 C CA . SER A 1 28 ? 12.197 -9.161 -4.454 1.00 40.40 28 SER A CA 17
ATOM 27398 C C . SER A 1 28 ? 12.408 -7.635 -4.417 1.00 71.32 28 SER A C 17
ATOM 27399 O O . SER A 1 28 ? 11.813 -6.939 -3.595 1.00 55.04 28 SER A O 17
ATOM 27407 N N . ASP A 1 29 ? 13.182 -7.131 -5.382 1.00 12.10 29 ASP A N 17
ATOM 27408 C CA . ASP A 1 29 ? 13.513 -5.747 -5.683 1.00 5.21 29 ASP A CA 17
ATOM 27409 C C . ASP A 1 29 ? 12.290 -4.877 -5.946 1.00 54.41 29 ASP A C 17
ATOM 27410 O O . ASP A 1 29 ? 12.440 -3.664 -6.031 1.00 12.35 29 ASP A O 17
ATOM 27419 N N . TRP A 1 30 ? 11.086 -5.440 -6.116 1.00 25.43 30 TRP A N 17
ATOM 27420 C CA . TRP A 1 30 ? 9.876 -4.677 -6.418 1.00 31.42 30 TRP A CA 17
ATOM 27421 C C . TRP A 1 30 ? 9.644 -3.539 -5.420 1.00 23.24 30 TRP A C 17
ATOM 27422 O O . TRP A 1 30 ? 9.179 -2.469 -5.806 1.00 11.00 30 TRP A O 17
ATOM 27443 N N . VAL A 1 31 ? 10.012 -3.751 -4.157 1.00 23.41 31 VAL A N 17
ATOM 27444 C CA . VAL A 1 31 ? 9.950 -2.763 -3.092 1.00 45.14 31 VAL A CA 17
ATOM 27445 C C . VAL A 1 31 ? 10.851 -1.570 -3.433 1.00 3.14 31 VAL A C 17
ATOM 27446 O O . VAL A 1 31 ? 10.421 -0.415 -3.364 1.00 40.42 31 VAL A O 17
ATOM 27459 N N . ASP A 1 32 ? 12.102 -1.841 -3.803 1.00 3.44 32 ASP A N 17
ATOM 27460 C CA . ASP A 1 32 ? 13.081 -0.807 -4.097 1.00 63.55 32 ASP A CA 17
ATOM 27461 C C . ASP A 1 32 ? 12.739 -0.138 -5.422 1.00 12.22 32 ASP A C 17
ATOM 27462 O O . ASP A 1 32 ? 12.819 1.087 -5.516 1.00 42.40 32 ASP A O 17
ATOM 27471 N N . ARG A 1 33 ? 12.289 -0.891 -6.432 1.00 72.23 33 ARG A N 17
ATOM 27472 C CA . ARG A 1 33 ? 11.840 -0.302 -7.697 1.00 33.44 33 ARG A CA 17
ATOM 27473 C C . ARG A 1 33 ? 10.634 0.605 -7.459 1.00 25.20 33 ARG A C 17
ATOM 27474 O O . ARG A 1 33 ? 10.562 1.653 -8.103 1.00 63.45 33 ARG A O 17
ATOM 27495 N N . MET A 1 34 ? 9.721 0.274 -6.536 1.00 35.34 34 MET A N 17
ATOM 27496 C CA . MET A 1 34 ? 8.642 1.163 -6.165 1.00 12.42 34 MET A CA 17
ATOM 27497 C C . MET A 1 34 ? 9.197 2.443 -5.575 1.00 31.12 34 MET A C 17
ATOM 27498 O O . MET A 1 34 ? 8.933 3.506 -6.125 1.00 52.23 34 MET A O 17
ATOM 27512 N N . CYS A 1 35 ? 9.979 2.385 -4.493 1.00 11.12 35 CYS A N 17
ATOM 27513 C CA . CYS A 1 35 ? 10.421 3.629 -3.871 1.00 30.40 35 CYS A CA 17
ATOM 27514 C C . CYS A 1 35 ? 11.201 4.495 -4.867 1.00 71.05 35 CYS A C 17
ATOM 27515 O O . CYS A 1 35 ? 10.970 5.702 -4.921 1.00 13.32 35 CYS A O 17
ATOM 27523 N N . SER A 1 36 ? 12.021 3.878 -5.720 1.00 22.25 36 SER A N 17
ATOM 27524 C CA . SER A 1 36 ? 12.770 4.525 -6.787 1.00 43.13 36 SER A CA 17
ATOM 27525 C C . SER A 1 36 ? 11.891 5.123 -7.898 1.00 31.14 36 SER A C 17
ATOM 27526 O O . SER A 1 36 ? 12.377 5.999 -8.607 1.00 24.21 36 SER A O 17
ATOM 27534 N N . THR A 1 37 ? 10.630 4.696 -8.033 1.00 2.25 37 THR A N 17
ATOM 27535 C CA . THR A 1 37 ? 9.618 5.221 -8.956 1.00 44.42 37 THR A CA 17
ATOM 27536 C C . THR A 1 37 ? 8.840 6.408 -8.354 1.00 23.03 37 THR A C 17
ATOM 27537 O O . THR A 1 37 ? 8.097 7.088 -9.066 1.00 3.15 37 THR A O 17
ATOM 27548 N N . TYR A 1 38 ? 8.998 6.683 -7.057 1.00 63.11 38 TYR A N 17
ATOM 27549 C CA . TYR A 1 38 ? 8.287 7.756 -6.365 1.00 23.35 38 TYR A CA 17
ATOM 27550 C C . TYR A 1 38 ? 9.284 8.834 -5.887 1.00 34.24 38 TYR A C 17
ATOM 27551 O O . TYR A 1 38 ? 8.868 9.841 -5.307 1.00 23.53 38 TYR A O 17
ATOM 27569 N N . ALA A 1 39 ? 10.583 8.650 -6.166 1.00 72.13 39 ALA A N 17
ATOM 27570 C CA . ALA A 1 39 ? 11.717 9.444 -5.718 1.00 23.31 39 ALA A CA 17
ATOM 27571 C C . ALA A 1 39 ? 12.278 10.294 -6.866 1.00 71.21 39 ALA A C 17
ATOM 27572 O O . ALA A 1 39 ? 11.874 10.100 -8.013 1.00 62.23 39 ALA A O 17
ATOM 27579 N N . SER A 1 40 ? 13.262 11.162 -6.601 1.00 52.54 40 SER A N 17
ATOM 27580 C CA . SER A 1 40 ? 13.861 12.051 -7.624 1.00 63.15 40 SER A CA 17
ATOM 27581 C C . SER A 1 40 ? 15.172 12.666 -7.158 1.00 15.02 40 SER A C 17
ATOM 27582 O O . SER A 1 40 ? 15.434 12.757 -5.955 1.00 15.14 40 SER A O 17
ATOM 27590 N N . PHE A 1 41 ? 16.010 13.023 -8.136 1.00 42.11 41 PHE A N 17
ATOM 27591 C CA . PHE A 1 41 ? 17.412 13.363 -7.934 1.00 24.43 41 PHE A CA 17
ATOM 27592 C C . PHE A 1 41 ? 17.533 14.846 -7.642 1.00 0.14 41 PHE A C 17
ATOM 27593 O O . PHE A 1 41 ? 16.790 15.657 -8.196 1.00 64.13 41 PHE A O 17
ATOM 27610 N N . GLY A 1 42 ? 18.549 15.201 -6.863 1.00 1.54 42 GLY A N 17
ATOM 27611 C CA . GLY A 1 42 ? 18.791 16.569 -6.437 1.00 4.24 42 GLY A CA 17
ATOM 27612 C C . GLY A 1 42 ? 20.223 16.948 -6.746 1.00 40.52 42 GLY A C 17
ATOM 27613 O O . GLY A 1 42 ? 21.049 16.937 -5.835 1.00 2.42 42 GLY A O 17
ATOM 27617 N N . ALA A 1 43 ? 20.513 17.181 -8.031 1.00 71.14 43 ALA A N 17
ATOM 27618 C CA . ALA A 1 43 ? 21.812 17.397 -8.674 1.00 74.43 43 ALA A CA 17
ATOM 27619 C C . ALA A 1 43 ? 22.790 16.217 -8.552 1.00 21.53 43 ALA A C 17
ATOM 27620 O O . ALA A 1 43 ? 23.483 15.894 -9.512 1.00 23.00 43 ALA A O 17
ATOM 27627 N N . ASP A 1 44 ? 22.801 15.520 -7.422 1.00 20.23 44 ASP A N 17
ATOM 27628 C CA . ASP A 1 44 ? 23.782 14.558 -6.909 1.00 52.44 44 ASP A CA 17
ATOM 27629 C C . ASP A 1 44 ? 23.746 13.196 -7.618 1.00 13.33 44 ASP A C 17
ATOM 27630 O O . ASP A 1 44 ? 24.302 12.208 -7.139 1.00 34.51 44 ASP A O 17
ATOM 27639 N N . ARG A 1 45 ? 22.981 13.103 -8.712 1.00 1.04 45 ARG A N 17
ATOM 27640 C CA . ARG A 1 45 ? 22.503 11.877 -9.352 1.00 70.02 45 ARG A CA 17
ATOM 27641 C C . ARG A 1 45 ? 21.852 10.873 -8.391 1.00 54.42 45 ARG A C 17
ATOM 27642 O O . ARG A 1 45 ? 21.598 9.732 -8.770 1.00 24.33 45 ARG A O 17
ATOM 27663 N N . LYS A 1 46 ? 21.540 11.272 -7.162 1.00 74.40 46 LYS A N 17
ATOM 27664 C CA . LYS A 1 46 ? 21.049 10.400 -6.113 1.00 60.35 46 LYS A CA 17
ATOM 27665 C C . LYS A 1 46 ? 19.680 10.900 -5.743 1.00 75.32 46 LYS A C 17
ATOM 27666 O O . LYS A 1 46 ? 19.477 12.101 -5.545 1.00 71.02 46 LYS A O 17
ATOM 27685 N N . LEU A 1 47 ? 18.727 9.972 -5.779 1.00 11.02 47 LEU A N 17
ATOM 27686 C CA . LEU A 1 47 ? 17.350 10.253 -5.448 1.00 4.45 47 LEU A CA 17
ATOM 27687 C C . LEU A 1 47 ? 17.184 10.458 -3.947 1.00 53.51 47 LEU A C 17
ATOM 27688 O O . LEU A 1 47 ? 17.980 10.004 -3.124 1.00 14.41 47 LEU A O 17
ATOM 27704 N N . ARG A 1 48 ? 16.067 11.082 -3.609 1.00 74.43 48 ARG A N 17
ATOM 27705 C CA . ARG A 1 48 ? 15.487 11.155 -2.286 1.00 33.34 48 ARG A CA 17
ATOM 27706 C C . ARG A 1 48 ? 14.230 10.323 -2.337 1.00 22.45 48 ARG A C 17
ATOM 27707 O O . ARG A 1 48 ? 13.318 10.678 -3.084 1.00 14.52 48 ARG A O 17
ATOM 27728 N N . TYR A 1 49 ? 14.199 9.207 -1.612 1.00 5.24 49 TYR A N 17
ATOM 27729 C CA . TYR A 1 49 ? 12.962 8.465 -1.458 1.00 3.24 49 TYR A CA 17
ATOM 27730 C C . TYR A 1 49 ? 12.004 9.347 -0.671 1.00 22.02 49 TYR A C 17
ATOM 27731 O O . TYR A 1 49 ? 12.402 9.960 0.323 1.00 45.32 49 TYR A O 17
ATOM 27749 N N . SER A 1 50 ? 10.765 9.460 -1.133 1.00 30.14 50 SER A N 17
ATOM 27750 C CA . SER A 1 50 ? 9.742 10.145 -0.368 1.00 14.12 50 SER A CA 17
ATOM 27751 C C . SER A 1 50 ? 9.508 9.415 0.965 1.00 74.54 50 SER A C 17
ATOM 27752 O O . SER A 1 50 ? 9.477 8.182 0.988 1.00 14.42 50 SER A O 17
ATOM 27760 N N . PRO A 1 51 ? 9.232 10.150 2.055 1.00 65.40 51 PRO A N 17
ATOM 27761 C CA . PRO A 1 51 ? 9.167 9.593 3.403 1.00 25.41 51 PRO A CA 17
ATOM 27762 C C . PRO A 1 51 ? 7.957 8.695 3.643 1.00 42.40 51 PRO A C 17
ATOM 27763 O O . PRO A 1 51 ? 7.971 7.918 4.598 1.00 74.20 51 PRO A O 17
ATOM 27774 N N . TYR A 1 52 ? 6.917 8.826 2.813 1.00 4.21 52 TYR A N 17
ATOM 27775 C CA . TYR A 1 52 ? 5.656 8.105 2.913 1.00 15.30 52 TYR A CA 17
ATOM 27776 C C . TYR A 1 52 ? 5.771 6.631 2.517 1.00 2.40 52 TYR A C 17
ATOM 27777 O O . TYR A 1 52 ? 4.748 5.964 2.390 1.00 63.01 52 TYR A O 17
ATOM 27795 N N . LEU A 1 53 ? 6.970 6.124 2.229 1.00 12.34 53 LEU A N 17
ATOM 27796 C CA . LEU A 1 53 ? 7.130 4.920 1.434 1.00 51.43 53 LEU A CA 17
ATOM 27797 C C . LEU A 1 53 ? 8.384 4.191 1.869 1.00 64.10 53 LEU A C 17
ATOM 27798 O O . LEU A 1 53 ? 9.477 4.540 1.419 1.00 32.42 53 LEU A O 17
ATOM 27814 N N . LYS A 1 54 ? 8.264 3.183 2.737 1.00 35.10 54 LYS A N 17
ATOM 27815 C CA . LYS A 1 54 ? 9.435 2.520 3.316 1.00 24.11 54 LYS A CA 17
ATOM 27816 C C . LYS A 1 54 ? 9.269 1.001 3.320 1.00 2.45 54 LYS A C 17
ATOM 27817 O O . LYS A 1 54 ? 8.140 0.523 3.408 1.00 64.13 54 LYS A O 17
ATOM 27836 N N . PRO A 1 55 ? 10.361 0.225 3.215 1.00 33.43 55 PRO A N 17
ATOM 27837 C CA . PRO A 1 55 ? 10.310 -1.231 3.241 1.00 51.34 55 PRO A CA 17
ATOM 27838 C C . PRO A 1 55 ? 9.920 -1.730 4.632 1.00 11.44 55 PRO A C 17
ATOM 27839 O O . PRO A 1 55 ? 9.874 -0.967 5.606 1.00 70.02 55 PRO A O 17
ATOM 27850 N N . ARG A 1 56 ? 9.696 -3.037 4.756 1.00 61.23 56 ARG A N 17
ATOM 27851 C CA . ARG A 1 56 ? 9.663 -3.705 6.048 1.00 72.55 56 ARG A CA 17
ATOM 27852 C C . ARG A 1 56 ? 10.439 -5.024 5.955 1.00 33.23 56 ARG A C 17
ATOM 27853 O O . ARG A 1 56 ? 11.207 -5.268 5.015 1.00 21.14 56 ARG A O 17
ATOM 27874 N N . VAL A 1 57 ? 10.272 -5.852 6.981 1.00 30.50 57 VAL A N 17
ATOM 27875 C CA . VAL A 1 57 ? 10.519 -7.279 6.982 1.00 23.44 57 VAL A CA 17
ATOM 27876 C C . VAL A 1 57 ? 9.377 -7.842 7.829 1.00 12.31 57 VAL A C 17
ATOM 27877 O O . VAL A 1 57 ? 9.301 -7.517 9.017 1.00 63.33 57 VAL A O 17
ATOM 27890 N N . ILE A 1 58 ? 8.474 -8.604 7.207 1.00 4.01 58 ILE A N 17
ATOM 27891 C CA . ILE A 1 58 ? 7.328 -9.284 7.807 1.00 32.12 58 ILE A CA 17
ATOM 27892 C C . ILE A 1 58 ? 7.603 -10.761 7.554 1.00 12.05 58 ILE A C 17
ATOM 27893 O O . ILE A 1 58 ? 7.598 -11.183 6.398 1.00 0.01 58 ILE A O 17
ATOM 27909 N N . GLU A 1 59 ? 7.954 -11.531 8.585 1.00 22.14 59 GLU A N 17
ATOM 27910 C CA . GLU A 1 59 ? 8.314 -12.951 8.461 1.00 73.43 59 GLU A CA 17
ATOM 27911 C C . GLU A 1 59 ? 9.457 -13.199 7.448 1.00 24.31 59 GLU A C 17
ATOM 27912 O O . GLU A 1 59 ? 9.617 -14.294 6.905 1.00 11.42 59 GLU A O 17
ATOM 27924 N N . GLY A 1 60 ? 10.264 -12.173 7.163 1.00 74.52 60 GLY A N 17
ATOM 27925 C CA . GLY A 1 60 ? 11.360 -12.190 6.199 1.00 33.42 60 GLY A CA 17
ATOM 27926 C C . GLY A 1 60 ? 10.996 -11.545 4.862 1.00 14.50 60 GLY A C 17
ATOM 27927 O O . GLY A 1 60 ? 11.883 -11.131 4.111 1.00 11.01 60 GLY A O 17
ATOM 27931 N N . VAL A 1 61 ? 9.707 -11.425 4.557 1.00 51.11 61 VAL A N 17
ATOM 27932 C CA . VAL A 1 61 ? 9.204 -10.853 3.320 1.00 44.05 61 VAL A CA 17
ATOM 27933 C C . VAL A 1 61 ? 9.367 -9.339 3.380 1.00 20.31 61 VAL A C 17
ATOM 27934 O O . VAL A 1 61 ? 9.070 -8.719 4.399 1.00 73.11 61 VAL A O 17
ATOM 27947 N N . ARG A 1 62 ? 9.838 -8.746 2.282 1.00 71.02 62 ARG A N 17
ATOM 27948 C CA . ARG A 1 62 ? 10.203 -7.335 2.177 1.00 74.10 62 ARG A CA 17
ATOM 27949 C C . ARG A 1 62 ? 8.995 -6.457 2.493 1.00 24.35 62 ARG A C 17
ATOM 27950 O O . ARG A 1 62 ? 8.929 -5.868 3.567 1.00 65.40 62 ARG A O 17
ATOM 27971 N N . CYS A 1 63 ? 7.995 -6.451 1.616 1.00 71.33 63 CYS A N 17
ATOM 27972 C CA . CYS A 1 63 ? 6.797 -5.631 1.758 1.00 54.11 63 CYS A CA 17
ATOM 27973 C C . CYS A 1 63 ? 7.127 -4.126 1.699 1.00 4.42 63 CYS A C 17
ATOM 27974 O O . CYS A 1 63 ? 8.292 -3.722 1.731 1.00 11.11 63 CYS A O 17
ATOM 27982 N N . LEU A 1 64 ? 6.094 -3.289 1.599 1.00 21.22 64 LEU A N 17
ATOM 27983 C CA . LEU A 1 64 ? 6.201 -1.850 1.379 1.00 0.41 64 LEU A CA 17
ATOM 27984 C C . LEU A 1 64 ? 5.133 -1.185 2.248 1.00 62.22 64 LEU A C 17
ATOM 27985 O O . LEU A 1 64 ? 3.945 -1.374 1.988 1.00 44.33 64 LEU A O 17
ATOM 28001 N N . ALA A 1 65 ? 5.538 -0.502 3.317 1.00 60.11 65 ALA A N 17
ATOM 28002 C CA . ALA A 1 65 ? 4.656 0.279 4.180 1.00 21.44 65 ALA A CA 17
ATOM 28003 C C . ALA A 1 65 ? 4.343 1.596 3.455 1.00 25.52 65 ALA A C 17
ATOM 28004 O O . ALA A 1 65 ? 5.295 2.248 3.007 1.00 24.11 65 ALA A O 17
ATOM 28011 N N . VAL A 1 66 ? 3.067 1.986 3.315 1.00 55.43 66 VAL A N 17
ATOM 28012 C CA . VAL A 1 66 ? 2.691 3.185 2.555 1.00 23.50 66 VAL A CA 17
ATOM 28013 C C . VAL A 1 66 ? 1.869 4.129 3.452 1.00 35.13 66 VAL A C 17
ATOM 28014 O O . VAL A 1 66 ? 0.810 3.773 3.957 1.00 70.12 66 VAL A O 17
ATOM 28027 N N . ASP A 1 67 ? 2.370 5.321 3.744 1.00 34.11 67 ASP A N 17
ATOM 28028 C CA . ASP A 1 67 ? 1.690 6.277 4.617 1.00 21.44 67 ASP A CA 17
ATOM 28029 C C . ASP A 1 67 ? 0.495 6.881 3.882 1.00 11.24 67 ASP A C 17
ATOM 28030 O O . ASP A 1 67 ? 0.653 7.383 2.762 1.00 23.30 67 ASP A O 17
ATOM 28039 N N . LEU A 1 68 ? -0.708 6.816 4.468 1.00 72.05 68 LEU A N 17
ATOM 28040 C CA . LEU A 1 68 ? -1.915 7.266 3.779 1.00 11.33 68 LEU A CA 17
ATOM 28041 C C . LEU A 1 68 ? -1.921 8.769 3.516 1.00 22.13 68 LEU A C 17
ATOM 28042 O O . LEU A 1 68 ? -2.625 9.220 2.613 1.00 63.03 68 LEU A O 17
ATOM 28058 N N . LYS A 1 69 ? -1.140 9.562 4.257 1.00 42.52 69 LYS A N 17
ATOM 28059 C CA . LYS A 1 69 ? -1.105 11.015 4.085 1.00 0.44 69 LYS A CA 17
ATOM 28060 C C . LYS A 1 69 ? -0.660 11.397 2.677 1.00 54.15 69 LYS A C 17
ATOM 28061 O O . LYS A 1 69 ? -1.007 12.477 2.199 1.00 40.40 69 LYS A O 17
ATOM 28080 N N . LEU A 1 70 ? 0.057 10.525 1.965 1.00 23.35 70 LEU A N 17
ATOM 28081 C CA . LEU A 1 70 ? 0.368 10.735 0.557 1.00 14.35 70 LEU A CA 17
ATOM 28082 C C . LEU A 1 70 ? -0.907 10.981 -0.271 1.00 54.35 70 LEU A C 17
ATOM 28083 O O . LEU A 1 70 ? -0.858 11.746 -1.230 1.00 73.14 70 LEU A O 17
ATOM 28099 N N . LYS A 1 71 ? -2.057 10.397 0.087 1.00 23.11 71 LYS A N 17
ATOM 28100 C CA . LYS A 1 71 ? -3.299 10.521 -0.675 1.00 31.24 71 LYS A CA 17
ATOM 28101 C C . LYS A 1 71 ? -3.868 11.938 -0.569 1.00 73.34 71 LYS A C 17
ATOM 28102 O O . LYS A 1 71 ? -4.627 12.342 -1.444 1.00 64.03 71 LYS A O 17
ATOM 28121 N N . ASP A 1 72 ? -3.524 12.712 0.460 1.00 42.23 72 ASP A N 17
ATOM 28122 C CA . ASP A 1 72 ? -3.868 14.132 0.514 1.00 25.20 72 ASP A CA 17
ATOM 28123 C C . ASP A 1 72 ? -3.109 14.865 -0.584 1.00 22.21 72 ASP A C 17
ATOM 28124 O O . ASP A 1 72 ? -3.712 15.497 -1.446 1.00 13.33 72 ASP A O 17
ATOM 28133 N N . THR A 1 73 ? -1.781 14.775 -0.544 1.00 60.33 73 THR A N 17
ATOM 28134 C CA . THR A 1 73 ? -0.912 15.647 -1.317 1.00 32.42 73 THR A CA 17
ATOM 28135 C C . THR A 1 73 ? -0.812 15.204 -2.786 1.00 54.01 73 THR A C 17
ATOM 28136 O O . THR A 1 73 ? -0.621 16.050 -3.662 1.00 5.22 73 THR A O 17
ATOM 28147 N N . ASN A 1 74 ? -0.948 13.905 -3.071 1.00 62.22 74 ASN A N 17
ATOM 28148 C CA . ASN A 1 74 ? -0.910 13.310 -4.403 1.00 54.51 74 ASN A CA 17
ATOM 28149 C C . ASN A 1 74 ? -1.785 12.047 -4.398 1.00 1.01 74 ASN A C 17
ATOM 28150 O O . ASN A 1 74 ? -1.282 10.927 -4.232 1.00 42.34 74 ASN A O 17
ATOM 28161 N N . PRO A 1 75 ? -3.111 12.190 -4.565 1.00 53.11 75 PRO A N 17
ATOM 28162 C CA . PRO A 1 75 ? -4.016 11.054 -4.573 1.00 53.31 75 PRO A CA 17
ATOM 28163 C C . PRO A 1 75 ? -3.814 10.115 -5.761 1.00 21.35 75 PRO A C 17
ATOM 28164 O O . PRO A 1 75 ? -4.157 8.933 -5.644 1.00 72.15 75 PRO A O 17
ATOM 28175 N N . GLU A 1 76 ? -3.277 10.619 -6.875 1.00 31.32 76 GLU A N 17
ATOM 28176 C CA . GLU A 1 76 ? -2.928 9.855 -8.067 1.00 64.11 76 GLU A CA 17
ATOM 28177 C C . GLU A 1 76 ? -1.836 8.841 -7.724 1.00 10.11 76 GLU A C 17
ATOM 28178 O O . GLU A 1 76 ? -1.928 7.689 -8.131 1.00 55.21 76 GLU A O 17
ATOM 28190 N N . GLY A 1 77 ? -0.825 9.245 -6.953 1.00 42.21 77 GLY A N 17
ATOM 28191 C CA . GLY A 1 77 ? 0.313 8.414 -6.603 1.00 34.40 77 GLY A CA 17
ATOM 28192 C C . GLY A 1 77 ? -0.122 7.227 -5.760 1.00 3.42 77 GLY A C 17
ATOM 28193 O O . GLY A 1 77 ? 0.206 6.090 -6.080 1.00 33.12 77 GLY A O 17
ATOM 28197 N N . PHE A 1 78 ? -0.889 7.467 -4.695 1.00 63.11 78 PHE A N 17
ATOM 28198 C CA . PHE A 1 78 ? -1.392 6.379 -3.860 1.00 74.50 78 PHE A CA 17
ATOM 28199 C C . PHE A 1 78 ? -2.286 5.433 -4.688 1.00 4.12 78 PHE A C 17
ATOM 28200 O O . PHE A 1 78 ? -2.197 4.215 -4.562 1.00 11.20 78 PHE A O 17
ATOM 28217 N N . ASN A 1 79 ? -3.125 5.990 -5.567 1.00 12.24 79 ASN A N 17
ATOM 28218 C CA . ASN A 1 79 ? -3.988 5.254 -6.495 1.00 53.31 79 ASN A CA 17
ATOM 28219 C C . ASN A 1 79 ? -3.178 4.354 -7.435 1.00 53.24 79 ASN A C 17
ATOM 28220 O O . ASN A 1 79 ? -3.438 3.155 -7.514 1.00 31.44 79 ASN A O 17
ATOM 28231 N N . GLN A 1 80 ? -2.168 4.917 -8.103 1.00 51.21 80 GLN A N 17
ATOM 28232 C CA . GLN A 1 80 ? -1.199 4.180 -8.910 1.00 5.33 80 GLN A CA 17
ATOM 28233 C C . GLN A 1 80 ? -0.623 3.011 -8.104 1.00 41.01 80 GLN A C 17
ATOM 28234 O O . GLN A 1 80 ? -0.493 1.896 -8.614 1.00 21.21 80 GLN A O 17
ATOM 28248 N N . LEU A 1 81 ? -0.223 3.266 -6.856 1.00 15.42 81 LEU A N 17
ATOM 28249 C CA . LEU A 1 81 ? 0.428 2.281 -6.000 1.00 45.10 81 LEU A CA 17
ATOM 28250 C C . LEU A 1 81 ? -0.476 1.090 -5.741 1.00 31.41 81 LEU A C 17
ATOM 28251 O O . LEU A 1 81 ? -0.010 -0.049 -5.714 1.00 5.20 81 LEU A O 17
ATOM 28267 N N . MET A 1 82 ? -1.761 1.372 -5.537 1.00 62.31 82 MET A N 17
ATOM 28268 C CA . MET A 1 82 ? -2.769 0.347 -5.338 1.00 63.40 82 MET A CA 17
ATOM 28269 C C . MET A 1 82 ? -2.917 -0.519 -6.585 1.00 11.34 82 MET A C 17
ATOM 28270 O O . MET A 1 82 ? -2.929 -1.744 -6.465 1.00 71.45 82 MET A O 17
ATOM 28284 N N . HIS A 1 83 ? -2.947 0.085 -7.780 1.00 72.10 83 HIS A N 17
ATOM 28285 C CA . HIS A 1 83 ? -3.085 -0.677 -9.018 1.00 33.51 83 HIS A CA 17
ATOM 28286 C C . HIS A 1 83 ? -1.981 -1.724 -9.149 1.00 2.44 83 HIS A C 17
ATOM 28287 O O . HIS A 1 83 ? -2.245 -2.859 -9.540 1.00 51.32 83 HIS A O 17
ATOM 28301 N N . PHE A 1 84 ? -0.748 -1.358 -8.789 1.00 21.55 84 PHE A N 17
ATOM 28302 C CA . PHE A 1 84 ? 0.384 -2.271 -8.824 1.00 4.12 84 PHE A CA 17
ATOM 28303 C C . PHE A 1 84 ? 0.118 -3.535 -8.010 1.00 61.21 84 PHE A C 17
ATOM 28304 O O . PHE A 1 84 ? 0.488 -4.622 -8.456 1.00 73.51 84 PHE A O 17
ATOM 28321 N N . ALA A 1 85 ? -0.496 -3.414 -6.829 1.00 2.40 85 ALA A N 17
ATOM 28322 C CA . ALA A 1 85 ? -0.771 -4.561 -5.979 1.00 13.14 85 ALA A CA 17
ATOM 28323 C C . ALA A 1 85 ? -1.831 -5.477 -6.597 1.00 21.51 85 ALA A C 17
ATOM 28324 O O . ALA A 1 85 ? -1.776 -6.685 -6.362 1.00 31.43 85 ALA A O 17
ATOM 28331 N N . THR A 1 86 ? -2.768 -4.939 -7.380 1.00 11.04 86 THR A N 17
ATOM 28332 C CA . THR A 1 86 ? -3.726 -5.723 -8.150 1.00 3.40 86 THR A CA 17
ATOM 28333 C C . THR A 1 86 ? -2.977 -6.465 -9.261 1.00 63.55 86 THR A C 17
ATOM 28334 O O . THR A 1 86 ? -3.051 -7.688 -9.369 1.00 63.43 86 THR A O 17
ATOM 28345 N N . GLU A 1 87 ? -2.226 -5.737 -10.089 1.00 52.21 87 GLU A N 17
ATOM 28346 C CA . GLU A 1 87 ? -1.549 -6.236 -11.277 1.00 51.31 87 GLU A CA 17
ATOM 28347 C C . GLU A 1 87 ? -0.534 -7.318 -10.920 1.00 50.33 87 GLU A C 17
ATOM 28348 O O . GLU A 1 87 ? -0.483 -8.360 -11.575 1.00 2.00 87 GLU A O 17
ATOM 28360 N N . ASN A 1 88 ? 0.254 -7.089 -9.869 1.00 2.14 88 ASN A N 17
ATOM 28361 C CA . ASN A 1 88 ? 1.298 -8.010 -9.439 1.00 63.55 88 ASN A CA 17
ATOM 28362 C C . ASN A 1 88 ? 0.743 -9.050 -8.472 1.00 52.30 88 ASN A C 17
ATOM 28363 O O . ASN A 1 88 ? 1.491 -9.940 -8.069 1.00 72.22 88 ASN A O 17
ATOM 28374 N N . GLN A 1 89 ? -0.558 -8.966 -8.152 1.00 32.14 89 GLN A N 17
ATOM 28375 C CA . GLN A 1 89 ? -1.296 -9.879 -7.292 1.00 12.12 89 GLN A CA 17
ATOM 28376 C C . GLN A 1 89 ? -0.558 -10.167 -5.993 1.00 2.22 89 GLN A C 17
ATOM 28377 O O . GLN A 1 89 ? -0.254 -11.308 -5.637 1.00 71.04 89 GLN A O 17
ATOM 28391 N N . LEU A 1 90 ? -0.259 -9.077 -5.294 1.00 3.01 90 LEU A N 17
ATOM 28392 C CA . LEU A 1 90 ? 0.379 -9.058 -3.992 1.00 5.33 90 LEU A CA 17
ATOM 28393 C C . LEU A 1 90 ? -0.703 -9.009 -2.935 1.00 4.32 90 LEU A C 17
ATOM 28394 O O . LEU A 1 90 ? -1.730 -8.357 -3.136 1.00 12.30 90 LEU A O 17
ATOM 28410 N N . ASN A 1 91 ? -0.471 -9.672 -1.803 1.00 74.30 91 ASN A N 17
ATOM 28411 C CA . ASN A 1 91 ? -1.367 -9.496 -0.668 1.00 64.41 91 ASN A CA 17
ATOM 28412 C C . ASN A 1 91 ? -1.201 -8.064 -0.176 1.00 41.24 91 ASN A C 17
ATOM 28413 O O . ASN A 1 91 ? -0.111 -7.497 -0.296 1.00 61.21 91 ASN A O 17
ATOM 28424 N N . ILE A 1 92 ? -2.231 -7.480 0.423 1.00 64.00 92 ILE A N 17
ATOM 28425 C CA . ILE A 1 92 ? -2.121 -6.160 1.020 1.00 1.12 92 ILE A CA 17
ATOM 28426 C C . ILE A 1 92 ? -2.548 -6.348 2.457 1.00 13.11 92 ILE A C 17
ATOM 28427 O O . ILE A 1 92 ? -3.645 -6.844 2.717 1.00 61.32 92 ILE A O 17
ATOM 28443 N N . LEU A 1 93 ? -1.643 -6.032 3.370 1.00 65.22 93 LEU A N 17
ATOM 28444 C CA . LEU A 1 93 ? -1.916 -5.974 4.778 1.00 52.43 93 LEU A CA 17
ATOM 28445 C C . LEU A 1 93 ? -2.237 -4.541 5.166 1.00 73.11 93 LEU A C 17
ATOM 28446 O O . LEU A 1 93 ? -1.979 -3.590 4.428 1.00 1.53 93 LEU A O 17
ATOM 28462 N N . ASP A 1 94 ? -2.697 -4.418 6.395 1.00 71.01 94 ASP A N 17
ATOM 28463 C CA . ASP A 1 94 ? -2.950 -3.169 7.105 1.00 41.44 94 ASP A CA 17
ATOM 28464 C C . ASP A 1 94 ? -1.856 -2.905 8.142 1.00 21.42 94 ASP A C 17
ATOM 28465 O O . ASP A 1 94 ? -0.826 -3.588 8.185 1.00 11.51 94 ASP A O 17
ATOM 28474 N N . ALA A 1 95 ? -2.067 -1.871 8.958 1.00 62.31 95 ALA A N 17
ATOM 28475 C CA . ALA A 1 95 ? -1.121 -1.424 9.966 1.00 61.13 95 ALA A CA 17
ATOM 28476 C C . ALA A 1 95 ? -0.870 -2.465 11.061 1.00 21.31 95 ALA A C 17
ATOM 28477 O O . ALA A 1 95 ? 0.232 -2.488 11.617 1.00 73.23 95 ALA A O 17
ATOM 28484 N N . GLU A 1 96 ? -1.852 -3.303 11.399 1.00 35.24 96 GLU A N 17
ATOM 28485 C CA . GLU A 1 96 ? -1.652 -4.434 12.302 1.00 55.52 96 GLU A CA 17
ATOM 28486 C C . GLU A 1 96 ? -0.841 -5.489 11.552 1.00 12.22 96 GLU A C 17
ATOM 28487 O O . GLU A 1 96 ? 0.144 -6.021 12.063 1.00 14.05 96 GLU A O 17
ATOM 28499 N N . GLY A 1 97 ? -1.230 -5.749 10.306 1.00 14.40 97 GLY A N 17
ATOM 28500 C CA . GLY A 1 97 ? -0.767 -6.814 9.436 1.00 72.34 97 GLY A CA 17
ATOM 28501 C C . GLY A 1 97 ? -1.916 -7.736 9.019 1.00 74.12 97 GLY A C 17
ATOM 28502 O O . GLY A 1 97 ? -1.654 -8.842 8.547 1.00 23.22 97 GLY A O 17
ATOM 28506 N N . ASN A 1 98 ? -3.177 -7.332 9.210 1.00 11.11 98 ASN A N 17
ATOM 28507 C CA . ASN A 1 98 ? -4.345 -8.080 8.750 1.00 72.12 98 ASN A CA 17
ATOM 28508 C C . ASN A 1 98 ? -4.417 -7.949 7.232 1.00 4.22 98 ASN A C 17
ATOM 28509 O O . ASN A 1 98 ? -4.269 -6.833 6.735 1.00 3.04 98 ASN A O 17
ATOM 28520 N N . SER A 1 99 ? -4.684 -9.024 6.489 1.00 34.03 99 SER A N 17
ATOM 28521 C CA . SER A 1 99 ? -4.919 -8.920 5.047 1.00 1.01 99 SER A CA 17
ATOM 28522 C C . SER A 1 99 ? -6.235 -8.173 4.785 1.00 1.45 99 SER A C 17
ATOM 28523 O O . SER A 1 99 ? -7.247 -8.512 5.404 1.00 73.52 99 SER A O 17
ATOM 28531 N N . ILE A 1 100 ? -6.234 -7.178 3.894 1.00 22.44 100 ILE A N 17
ATOM 28532 C CA . ILE A 1 100 ? -7.370 -6.305 3.595 1.00 63.43 100 ILE A CA 17
ATOM 28533 C C . ILE A 1 100 ? -7.507 -6.074 2.086 1.00 62.14 100 ILE A C 17
ATOM 28534 O O . ILE A 1 100 ? -6.524 -6.121 1.333 1.00 64.14 100 ILE A O 17
ATOM 28550 N N . ASP A 1 101 ? -8.720 -5.734 1.642 1.00 24.40 101 ASP A N 17
ATOM 28551 C CA . ASP A 1 101 ? -8.961 -5.231 0.291 1.00 13.22 101 ASP A CA 17
ATOM 28552 C C . ASP A 1 101 ? -8.504 -3.779 0.217 1.00 65.40 101 ASP A C 17
ATOM 28553 O O . ASP A 1 101 ? -8.479 -3.062 1.219 1.00 52.43 101 ASP A O 17
ATOM 28562 N N . ALA A 1 102 ? -8.160 -3.324 -0.984 1.00 21.21 102 ALA A N 17
ATOM 28563 C CA . ALA A 1 102 ? -7.755 -1.932 -1.220 1.00 71.54 102 ALA A CA 17
ATOM 28564 C C . ALA A 1 102 ? -8.979 -1.021 -1.303 1.00 15.42 102 ALA A C 17
ATOM 28565 O O . ALA A 1 102 ? -8.882 0.181 -1.049 1.00 61.51 102 ALA A O 17
ATOM 28572 N N . ALA A 1 103 ? -10.146 -1.601 -1.605 1.00 3.45 103 ALA A N 17
ATOM 28573 C CA . ALA A 1 103 ? -11.436 -0.930 -1.600 1.00 3.01 103 ALA A CA 17
ATOM 28574 C C . ALA A 1 103 ? -11.752 -0.291 -0.245 1.00 4.23 103 ALA A C 17
ATOM 28575 O O . ALA A 1 103 ? -12.537 0.655 -0.196 1.00 21.43 103 ALA A O 17
ATOM 28582 N N . GLN A 1 104 ? -11.132 -0.776 0.834 1.00 64.24 104 GLN A N 17
ATOM 28583 C CA . GLN A 1 104 ? -11.308 -0.288 2.193 1.00 25.11 104 GLN A CA 17
ATOM 28584 C C . GLN A 1 104 ? -10.287 0.806 2.550 1.00 44.12 104 GLN A C 17
ATOM 28585 O O . GLN A 1 104 ? -10.249 1.241 3.701 1.00 22.50 104 GLN A O 17
ATOM 28599 N N . VAL A 1 105 ? -9.456 1.256 1.598 1.00 62.14 105 VAL A N 17
ATOM 28600 C CA . VAL A 1 105 ? -8.335 2.170 1.831 1.00 64.34 105 VAL A CA 17
ATOM 28601 C C . VAL A 1 105 ? -8.414 3.389 0.912 1.00 75.14 105 VAL A C 17
ATOM 28602 O O . VAL A 1 105 ? -8.053 4.500 1.304 1.00 64.12 105 VAL A O 17
ATOM 28615 N N . THR A 1 106 ? -8.900 3.236 -0.316 1.00 0.21 106 THR A N 17
ATOM 28616 C CA . THR A 1 106 ? -9.053 4.348 -1.251 1.00 31.22 106 THR A CA 17
ATOM 28617 C C . THR A 1 106 ? -10.296 5.212 -0.949 1.00 31.11 106 THR A C 17
ATOM 28618 O O . THR A 1 106 ? -10.626 6.098 -1.737 1.00 71.34 106 THR A O 17
ATOM 28629 N N . GLU A 1 107 ? -10.950 5.007 0.202 1.00 24.32 107 GLU A N 17
ATOM 28630 C CA . GLU A 1 107 ? -12.168 5.678 0.648 1.00 33.41 107 GLU A CA 17
ATOM 28631 C C . GLU A 1 107 ? -12.112 6.171 2.102 1.00 65.50 107 GLU A C 17
ATOM 28632 O O . GLU A 1 107 ? -13.156 6.473 2.694 1.00 64.33 107 GLU A O 17
ATOM 28644 N N . ILE A 1 108 ? -10.919 6.189 2.702 1.00 61.05 108 ILE A N 17
ATOM 28645 C CA . ILE A 1 108 ? -10.726 6.659 4.069 1.00 54.35 108 ILE A CA 17
ATOM 28646 C C . ILE A 1 108 ? -11.130 8.126 4.166 1.00 34.43 108 ILE A C 17
ATOM 28647 O O . ILE A 1 108 ? -11.631 8.514 5.244 1.00 64.40 108 ILE A O 17
ATOM 28663 N N . GLY A 1 1 ? -28.351 -1.216 -0.329 1.00 32.41 1 GLY A N 18
ATOM 28664 C CA . GLY A 1 1 ? -28.049 -2.571 0.139 1.00 33.01 1 GLY A CA 18
ATOM 28665 C C . GLY A 1 1 ? -26.597 -2.912 -0.138 1.00 65.24 1 GLY A C 18
ATOM 28666 O O . GLY A 1 1 ? -26.303 -3.494 -1.183 1.00 74.35 1 GLY A O 18
ATOM 28670 N N . MET A 1 2 ? -25.683 -2.561 0.771 1.00 55.12 2 MET A N 18
ATOM 28671 C CA . MET A 1 2 ? -24.271 -2.941 0.752 1.00 3.15 2 MET A CA 18
ATOM 28672 C C . MET A 1 2 ? -23.817 -3.250 2.184 1.00 73.54 2 MET A C 18
ATOM 28673 O O . MET A 1 2 ? -24.597 -3.136 3.135 1.00 32.12 2 MET A O 18
ATOM 28687 N N . GLY A 1 3 ? -22.565 -3.664 2.345 1.00 53.22 3 GLY A N 18
ATOM 28688 C CA . GLY A 1 3 ? -21.832 -3.771 3.597 1.00 22.01 3 GLY A CA 18
ATOM 28689 C C . GLY A 1 3 ? -20.722 -2.720 3.604 1.00 4.11 3 GLY A C 18
ATOM 28690 O O . GLY A 1 3 ? -20.740 -1.810 2.777 1.00 10.42 3 GLY A O 18
ATOM 28694 N N . THR A 1 4 ? -19.751 -2.865 4.511 1.00 54.40 4 THR A N 18
ATOM 28695 C CA . THR A 1 4 ? -18.600 -1.966 4.657 1.00 35.13 4 THR A CA 18
ATOM 28696 C C . THR A 1 4 ? -19.019 -0.489 4.651 1.00 62.03 4 THR A C 18
ATOM 28697 O O . THR A 1 4 ? -18.729 0.266 3.722 1.00 61.45 4 THR A O 18
ATOM 28708 N N . THR A 1 5 ? -19.697 -0.089 5.727 1.00 1.54 5 THR A N 18
ATOM 28709 C CA . THR A 1 5 ? -20.107 1.284 6.008 1.00 61.43 5 THR A CA 18
ATOM 28710 C C . THR A 1 5 ? -19.463 1.779 7.309 1.00 13.13 5 THR A C 18
ATOM 28711 O O . THR A 1 5 ? -20.015 2.631 8.006 1.00 12.44 5 THR A O 18
ATOM 28722 N N . GLU A 1 6 ? -18.288 1.244 7.645 1.00 23.53 6 GLU A N 18
ATOM 28723 C CA . GLU A 1 6 ? -17.419 1.748 8.695 1.00 33.24 6 GLU A CA 18
ATOM 28724 C C . GLU A 1 6 ? -16.077 2.092 8.050 1.00 74.31 6 GLU A C 18
ATOM 28725 O O . GLU A 1 6 ? -15.225 1.221 7.861 1.00 2.30 6 GLU A O 18
ATOM 28737 N N . LYS A 1 7 ? -15.896 3.367 7.706 1.00 63.32 7 LYS A N 18
ATOM 28738 C CA . LYS A 1 7 ? -14.608 3.973 7.378 1.00 63.34 7 LYS A CA 18
ATOM 28739 C C . LYS A 1 7 ? -13.574 3.557 8.418 1.00 31.42 7 LYS A C 18
ATOM 28740 O O . LYS A 1 7 ? -13.842 3.640 9.618 1.00 74.13 7 LYS A O 18
ATOM 28759 N N . SER A 1 8 ? -12.417 3.084 7.977 1.00 51.23 8 SER A N 18
ATOM 28760 C CA . SER A 1 8 ? -11.335 2.685 8.864 1.00 42.12 8 SER A CA 18
ATOM 28761 C C . SER A 1 8 ? -10.603 3.917 9.428 1.00 63.24 8 SER A C 18
ATOM 28762 O O . SER A 1 8 ? -11.002 5.067 9.187 1.00 52.01 8 SER A O 18
ATOM 28770 N N . GLY A 1 9 ? -9.531 3.699 10.201 1.00 11.33 9 GLY A N 18
ATOM 28771 C CA . GLY A 1 9 ? -8.638 4.757 10.690 1.00 60.01 9 GLY A CA 18
ATOM 28772 C C . GLY A 1 9 ? -7.206 4.652 10.175 1.00 30.35 9 GLY A C 18
ATOM 28773 O O . GLY A 1 9 ? -6.331 5.423 10.578 1.00 61.24 9 GLY A O 18
ATOM 28777 N N . ILE A 1 10 ? -6.991 3.707 9.270 1.00 4.32 10 ILE A N 18
ATOM 28778 C CA . ILE A 1 10 ? -5.728 3.319 8.674 1.00 54.42 10 ILE A CA 18
ATOM 28779 C C . ILE A 1 10 ? -5.105 4.546 8.002 1.00 74.35 10 ILE A C 18
ATOM 28780 O O . ILE A 1 10 ? -5.783 5.298 7.296 1.00 20.44 10 ILE A O 18
ATOM 28796 N N . LYS A 1 11 ? -3.805 4.757 8.231 1.00 1.41 11 LYS A N 18
ATOM 28797 C CA . LYS A 1 11 ? -3.020 5.824 7.605 1.00 3.04 11 LYS A CA 18
ATOM 28798 C C . LYS A 1 11 ? -1.682 5.351 7.050 1.00 25.33 11 LYS A C 18
ATOM 28799 O O . LYS A 1 11 ? -0.863 6.149 6.608 1.00 12.32 11 LYS A O 18
ATOM 28818 N N . GLU A 1 12 ? -1.468 4.050 7.031 1.00 14.21 12 GLU A N 18
ATOM 28819 C CA . GLU A 1 12 ? -0.333 3.434 6.377 1.00 14.11 12 GLU A CA 18
ATOM 28820 C C . GLU A 1 12 ? -0.796 2.049 5.949 1.00 71.31 12 GLU A C 18
ATOM 28821 O O . GLU A 1 12 ? -1.620 1.432 6.627 1.00 12.31 12 GLU A O 18
ATOM 28833 N N . ILE A 1 13 ? -0.277 1.570 4.825 1.00 10.35 13 ILE A N 18
ATOM 28834 C CA . ILE A 1 13 ? -0.566 0.253 4.278 1.00 34.02 13 ILE A CA 18
ATOM 28835 C C . ILE A 1 13 ? 0.741 -0.442 3.905 1.00 12.24 13 ILE A C 18
ATOM 28836 O O . ILE A 1 13 ? 1.787 0.212 3.792 1.00 14.42 13 ILE A O 18
ATOM 28852 N N . ILE A 1 14 ? 0.702 -1.755 3.684 1.00 63.02 14 ILE A N 18
ATOM 28853 C CA . ILE A 1 14 ? 1.882 -2.582 3.484 1.00 63.32 14 ILE A CA 18
ATOM 28854 C C . ILE A 1 14 ? 1.570 -3.563 2.358 1.00 64.14 14 ILE A C 18
ATOM 28855 O O . ILE A 1 14 ? 0.968 -4.608 2.587 1.00 43.24 14 ILE A O 18
ATOM 28871 N N . ILE A 1 15 ? 2.005 -3.260 1.136 1.00 64.14 15 ILE A N 18
ATOM 28872 C CA . ILE A 1 15 ? 2.013 -4.240 0.059 1.00 11.30 15 ILE A CA 18
ATOM 28873 C C . ILE A 1 15 ? 3.013 -5.317 0.478 1.00 32.32 15 ILE A C 18
ATOM 28874 O O . ILE A 1 15 ? 4.228 -5.077 0.551 1.00 34.41 15 ILE A O 18
ATOM 28890 N N . GLN A 1 16 ? 2.512 -6.496 0.835 1.00 52.13 16 GLN A N 18
ATOM 28891 C CA . GLN A 1 16 ? 3.358 -7.625 1.142 1.00 2.22 16 GLN A CA 18
ATOM 28892 C C . GLN A 1 16 ? 4.038 -8.107 -0.141 1.00 12.33 16 GLN A C 18
ATOM 28893 O O . GLN A 1 16 ? 3.458 -8.065 -1.218 1.00 40.02 16 GLN A O 18
ATOM 28907 N N . GLY A 1 17 ? 5.259 -8.635 -0.031 1.00 52.01 17 GLY A N 18
ATOM 28908 C CA . GLY A 1 17 ? 5.946 -9.272 -1.156 1.00 51.25 17 GLY A CA 18
ATOM 28909 C C . GLY A 1 17 ? 5.570 -10.746 -1.299 1.00 63.32 17 GLY A C 18
ATOM 28910 O O . GLY A 1 17 ? 6.334 -11.511 -1.887 1.00 75.35 17 GLY A O 18
ATOM 28914 N N . LEU A 1 18 ? 4.456 -11.167 -0.698 1.00 10.11 18 LEU A N 18
ATOM 28915 C CA . LEU A 1 18 ? 3.906 -12.502 -0.751 1.00 72.22 18 LEU A CA 18
ATOM 28916 C C . LEU A 1 18 ? 2.743 -12.469 -1.729 1.00 61.32 18 LEU A C 18
ATOM 28917 O O . LEU A 1 18 ? 1.898 -11.577 -1.663 1.00 11.24 18 LEU A O 18
ATOM 28933 N N . THR A 1 19 ? 2.719 -13.440 -2.631 1.00 4.12 19 THR A N 18
ATOM 28934 C CA . THR A 1 19 ? 1.574 -13.734 -3.474 1.00 44.44 19 THR A CA 18
ATOM 28935 C C . THR A 1 19 ? 0.451 -14.309 -2.606 1.00 71.53 19 THR A C 18
ATOM 28936 O O . THR A 1 19 ? 0.716 -14.847 -1.528 1.00 72.34 19 THR A O 18
ATOM 28947 N N . ARG A 1 20 ? -0.782 -14.305 -3.119 1.00 42.32 20 ARG A N 18
ATOM 28948 C CA . ARG A 1 20 ? -1.965 -14.837 -2.440 1.00 23.43 20 ARG A CA 18
ATOM 28949 C C . ARG A 1 20 ? -1.814 -16.265 -1.917 1.00 44.24 20 ARG A C 18
ATOM 28950 O O . ARG A 1 20 ? -2.394 -16.601 -0.888 1.00 42.54 20 ARG A O 18
ATOM 28971 N N . ALA A 1 21 ? -1.019 -17.096 -2.597 1.00 53.14 21 ALA A N 18
ATOM 28972 C CA . ALA A 1 21 ? -0.779 -18.489 -2.229 1.00 41.15 21 ALA A CA 18
ATOM 28973 C C . ALA A 1 21 ? 0.207 -18.624 -1.057 1.00 40.41 21 ALA A C 18
ATOM 28974 O O . ALA A 1 21 ? 0.574 -19.741 -0.695 1.00 61.10 21 ALA A O 18
ATOM 28981 N N . GLY A 1 22 ? 0.699 -17.507 -0.516 1.00 3.50 22 GLY A N 18
ATOM 28982 C CA . GLY A 1 22 ? 1.636 -17.444 0.592 1.00 3.13 22 GLY A CA 18
ATOM 28983 C C . GLY A 1 22 ? 3.097 -17.531 0.167 1.00 62.44 22 GLY A C 18
ATOM 28984 O O . GLY A 1 22 ? 3.976 -17.636 1.021 1.00 21.44 22 GLY A O 18
ATOM 28988 N N . LYS A 1 23 ? 3.380 -17.492 -1.142 1.00 1.11 23 LYS A N 18
ATOM 28989 C CA . LYS A 1 23 ? 4.714 -17.714 -1.690 1.00 0.22 23 LYS A CA 18
ATOM 28990 C C . LYS A 1 23 ? 5.372 -16.371 -1.989 1.00 72.34 23 LYS A C 18
ATOM 28991 O O . LYS A 1 23 ? 4.673 -15.456 -2.436 1.00 54.34 23 LYS A O 18
ATOM 29010 N N . PRO A 1 24 ? 6.695 -16.241 -1.824 1.00 24.25 24 PRO A N 18
ATOM 29011 C CA . PRO A 1 24 ? 7.406 -14.997 -2.074 1.00 1.41 24 PRO A CA 18
ATOM 29012 C C . PRO A 1 24 ? 7.429 -14.664 -3.564 1.00 23.41 24 PRO A C 18
ATOM 29013 O O . PRO A 1 24 ? 7.680 -15.528 -4.410 1.00 51.24 24 PRO A O 18
ATOM 29024 N N . PHE A 1 25 ? 7.194 -13.395 -3.877 1.00 50.14 25 PHE A N 18
ATOM 29025 C CA . PHE A 1 25 ? 7.167 -12.879 -5.233 1.00 61.53 25 PHE A CA 18
ATOM 29026 C C . PHE A 1 25 ? 8.589 -12.551 -5.710 1.00 3.52 25 PHE A C 18
ATOM 29027 O O . PHE A 1 25 ? 9.528 -12.508 -4.907 1.00 14.22 25 PHE A O 18
ATOM 29044 N N . ARG A 1 26 ? 8.758 -12.352 -7.021 1.00 15.12 26 ARG A N 18
ATOM 29045 C CA . ARG A 1 26 ? 9.997 -12.065 -7.710 1.00 44.24 26 ARG A CA 18
ATOM 29046 C C . ARG A 1 26 ? 9.752 -11.101 -8.875 1.00 34.34 26 ARG A C 18
ATOM 29047 O O . ARG A 1 26 ? 8.673 -11.176 -9.456 1.00 10.12 26 ARG A O 18
ATOM 29068 N N . PRO A 1 27 ? 10.766 -10.326 -9.290 1.00 42.20 27 PRO A N 18
ATOM 29069 C CA . PRO A 1 27 ? 12.056 -10.247 -8.625 1.00 25.13 27 PRO A CA 18
ATOM 29070 C C . PRO A 1 27 ? 11.853 -9.602 -7.260 1.00 54.12 27 PRO A C 18
ATOM 29071 O O . PRO A 1 27 ? 10.989 -8.748 -7.078 1.00 33.40 27 PRO A O 18
ATOM 29082 N N . SER A 1 28 ? 12.570 -10.101 -6.263 1.00 13.34 28 SER A N 18
ATOM 29083 C CA . SER A 1 28 ? 12.303 -9.768 -4.875 1.00 62.35 28 SER A CA 18
ATOM 29084 C C . SER A 1 28 ? 12.592 -8.278 -4.622 1.00 31.12 28 SER A C 18
ATOM 29085 O O . SER A 1 28 ? 11.926 -7.643 -3.804 1.00 12.54 28 SER A O 18
ATOM 29093 N N . ASP A 1 29 ? 13.485 -7.698 -5.426 1.00 65.21 29 ASP A N 18
ATOM 29094 C CA . ASP A 1 29 ? 13.867 -6.290 -5.443 1.00 53.44 29 ASP A CA 18
ATOM 29095 C C . ASP A 1 29 ? 12.792 -5.392 -6.070 1.00 15.31 29 ASP A C 18
ATOM 29096 O O . ASP A 1 29 ? 13.041 -4.204 -6.278 1.00 11.02 29 ASP A O 18
ATOM 29105 N N . TRP A 1 30 ? 11.584 -5.904 -6.352 1.00 12.51 30 TRP A N 18
ATOM 29106 C CA . TRP A 1 30 ? 10.435 -5.100 -6.779 1.00 3.32 30 TRP A CA 18
ATOM 29107 C C . TRP A 1 30 ? 10.206 -3.912 -5.829 1.00 51.41 30 TRP A C 18
ATOM 29108 O O . TRP A 1 30 ? 9.845 -2.815 -6.261 1.00 1.15 30 TRP A O 18
ATOM 29129 N N . VAL A 1 31 ? 10.467 -4.128 -4.537 1.00 14.23 31 VAL A N 18
ATOM 29130 C CA . VAL A 1 31 ? 10.402 -3.144 -3.466 1.00 71.00 31 VAL A CA 18
ATOM 29131 C C . VAL A 1 31 ? 11.275 -1.939 -3.825 1.00 41.34 31 VAL A C 18
ATOM 29132 O O . VAL A 1 31 ? 10.845 -0.789 -3.709 1.00 54.33 31 VAL A O 18
ATOM 29145 N N . ASP A 1 32 ? 12.505 -2.204 -4.267 1.00 63.32 32 ASP A N 18
ATOM 29146 C CA . ASP A 1 32 ? 13.481 -1.176 -4.590 1.00 21.15 32 ASP A CA 18
ATOM 29147 C C . ASP A 1 32 ? 13.131 -0.488 -5.908 1.00 51.14 32 ASP A C 18
ATOM 29148 O O . ASP A 1 32 ? 13.425 0.693 -6.093 1.00 13.32 32 ASP A O 18
ATOM 29157 N N . ARG A 1 33 ? 12.462 -1.191 -6.832 1.00 72.43 33 ARG A N 18
ATOM 29158 C CA . ARG A 1 33 ? 11.962 -0.565 -8.056 1.00 61.34 33 ARG A CA 18
ATOM 29159 C C . ARG A 1 33 ? 10.924 0.498 -7.706 1.00 23.00 33 ARG A C 18
ATOM 29160 O O . ARG A 1 33 ? 11.045 1.620 -8.205 1.00 72.11 33 ARG A O 18
ATOM 29181 N N . MET A 1 34 ? 9.938 0.164 -6.862 1.00 31.03 34 MET A N 18
ATOM 29182 C CA . MET A 1 34 ? 8.866 1.082 -6.487 1.00 14.11 34 MET A CA 18
ATOM 29183 C C . MET A 1 34 ? 9.457 2.325 -5.834 1.00 55.32 34 MET A C 18
ATOM 29184 O O . MET A 1 34 ? 9.170 3.439 -6.277 1.00 14.53 34 MET A O 18
ATOM 29198 N N . CYS A 1 35 ? 10.266 2.160 -4.777 1.00 72.23 35 CYS A N 18
ATOM 29199 C CA . CYS A 1 35 ? 10.731 3.315 -4.017 1.00 2.40 35 CYS A CA 18
ATOM 29200 C C . CYS A 1 35 ? 11.516 4.281 -4.914 1.00 43.22 35 CYS A C 18
ATOM 29201 O O . CYS A 1 35 ? 11.371 5.486 -4.754 1.00 22.30 35 CYS A O 18
ATOM 29209 N N . SER A 1 36 ? 12.297 3.769 -5.872 1.00 43.13 36 SER A N 18
ATOM 29210 C CA . SER A 1 36 ? 13.031 4.552 -6.861 1.00 23.50 36 SER A CA 18
ATOM 29211 C C . SER A 1 36 ? 12.062 5.415 -7.676 1.00 3.15 36 SER A C 18
ATOM 29212 O O . SER A 1 36 ? 12.211 6.634 -7.745 1.00 74.54 36 SER A O 18
ATOM 29220 N N . THR A 1 37 ? 11.056 4.793 -8.292 1.00 4.51 37 THR A N 18
ATOM 29221 C CA . THR A 1 37 ? 10.116 5.482 -9.168 1.00 61.02 37 THR A CA 18
ATOM 29222 C C . THR A 1 37 ? 9.423 6.644 -8.450 1.00 2.42 37 THR A C 18
ATOM 29223 O O . THR A 1 37 ? 9.268 7.720 -9.033 1.00 51.10 37 THR A O 18
ATOM 29234 N N . TYR A 1 38 ? 9.031 6.447 -7.193 1.00 72.14 38 TYR A N 18
ATOM 29235 C CA . TYR A 1 38 ? 8.288 7.424 -6.407 1.00 13.30 38 TYR A CA 18
ATOM 29236 C C . TYR A 1 38 ? 9.218 8.353 -5.607 1.00 51.10 38 TYR A C 18
ATOM 29237 O O . TYR A 1 38 ? 8.752 9.126 -4.765 1.00 33.02 38 TYR A O 18
ATOM 29255 N N . ALA A 1 39 ? 10.528 8.291 -5.847 1.00 53.34 39 ALA A N 18
ATOM 29256 C CA . ALA A 1 39 ? 11.542 9.145 -5.255 1.00 30.21 39 ALA A CA 18
ATOM 29257 C C . ALA A 1 39 ? 12.060 10.136 -6.291 1.00 5.44 39 ALA A C 18
ATOM 29258 O O . ALA A 1 39 ? 11.640 10.121 -7.454 1.00 22.42 39 ALA A O 18
ATOM 29265 N N . SER A 1 40 ? 12.982 11.007 -5.874 1.00 71.35 40 SER A N 18
ATOM 29266 C CA . SER A 1 40 ? 13.563 11.986 -6.771 1.00 15.33 40 SER A CA 18
ATOM 29267 C C . SER A 1 40 ? 14.843 12.521 -6.163 1.00 22.11 40 SER A C 18
ATOM 29268 O O . SER A 1 40 ? 15.139 12.297 -4.995 1.00 34.35 40 SER A O 18
ATOM 29276 N N . PHE A 1 41 ? 15.644 13.213 -6.957 1.00 3.43 41 PHE A N 18
ATOM 29277 C CA . PHE A 1 41 ? 16.842 13.872 -6.479 1.00 4.45 41 PHE A CA 18
ATOM 29278 C C . PHE A 1 41 ? 16.467 15.131 -5.687 1.00 21.14 41 PHE A C 18
ATOM 29279 O O . PHE A 1 41 ? 15.396 15.712 -5.902 1.00 32.13 41 PHE A O 18
ATOM 29296 N N . GLY A 1 42 ? 17.352 15.527 -4.766 1.00 4.42 42 GLY A N 18
ATOM 29297 C CA . GLY A 1 42 ? 17.293 16.788 -4.027 1.00 71.34 42 GLY A CA 18
ATOM 29298 C C . GLY A 1 42 ? 18.534 17.612 -4.360 1.00 71.41 42 GLY A C 18
ATOM 29299 O O . GLY A 1 42 ? 19.263 17.237 -5.284 1.00 11.03 42 GLY A O 18
ATOM 29303 N N . ALA A 1 43 ? 18.804 18.701 -3.629 1.00 44.42 43 ALA A N 18
ATOM 29304 C CA . ALA A 1 43 ? 19.904 19.610 -3.970 1.00 50.35 43 ALA A CA 18
ATOM 29305 C C . ALA A 1 43 ? 21.257 18.891 -4.011 1.00 12.53 43 ALA A C 18
ATOM 29306 O O . ALA A 1 43 ? 22.080 19.194 -4.872 1.00 31.42 43 ALA A O 18
ATOM 29313 N N . ASP A 1 44 ? 21.453 17.894 -3.146 1.00 32.35 44 ASP A N 18
ATOM 29314 C CA . ASP A 1 44 ? 22.657 17.055 -3.062 1.00 34.14 44 ASP A CA 18
ATOM 29315 C C . ASP A 1 44 ? 22.862 16.176 -4.309 1.00 4.31 44 ASP A C 18
ATOM 29316 O O . ASP A 1 44 ? 23.878 15.508 -4.452 1.00 62.01 44 ASP A O 18
ATOM 29325 N N . ARG A 1 45 ? 21.881 16.156 -5.221 1.00 63.03 45 ARG A N 18
ATOM 29326 C CA . ARG A 1 45 ? 21.798 15.332 -6.428 1.00 51.44 45 ARG A CA 18
ATOM 29327 C C . ARG A 1 45 ? 22.176 13.879 -6.139 1.00 3.40 45 ARG A C 18
ATOM 29328 O O . ARG A 1 45 ? 23.015 13.291 -6.824 1.00 64.33 45 ARG A O 18
ATOM 29349 N N . LYS A 1 46 ? 21.520 13.294 -5.130 1.00 1.32 46 LYS A N 18
ATOM 29350 C CA . LYS A 1 46 ? 21.898 11.989 -4.582 1.00 50.55 46 LYS A CA 18
ATOM 29351 C C . LYS A 1 46 ? 20.714 11.107 -4.192 1.00 35.33 46 LYS A C 18
ATOM 29352 O O . LYS A 1 46 ? 20.866 10.205 -3.369 1.00 64.32 46 LYS A O 18
ATOM 29371 N N . LEU A 1 47 ? 19.547 11.325 -4.796 1.00 3.03 47 LEU A N 18
ATOM 29372 C CA . LEU A 1 47 ? 18.274 10.641 -4.523 1.00 63.23 47 LEU A CA 18
ATOM 29373 C C . LEU A 1 47 ? 17.753 10.835 -3.089 1.00 73.43 47 LEU A C 18
ATOM 29374 O O . LEU A 1 47 ? 18.480 10.722 -2.105 1.00 32.44 47 LEU A O 18
ATOM 29390 N N . ARG A 1 48 ? 16.460 11.107 -2.938 1.00 22.04 48 ARG A N 18
ATOM 29391 C CA . ARG A 1 48 ? 15.715 11.172 -1.688 1.00 2.44 48 ARG A CA 18
ATOM 29392 C C . ARG A 1 48 ? 14.426 10.391 -1.886 1.00 12.11 48 ARG A C 18
ATOM 29393 O O . ARG A 1 48 ? 13.689 10.673 -2.829 1.00 12.35 48 ARG A O 18
ATOM 29414 N N . TYR A 1 49 ? 14.183 9.400 -1.034 1.00 25.05 49 TYR A N 18
ATOM 29415 C CA . TYR A 1 49 ? 12.918 8.685 -0.978 1.00 62.34 49 TYR A CA 18
ATOM 29416 C C . TYR A 1 49 ? 11.975 9.519 -0.127 1.00 12.12 49 TYR A C 18
ATOM 29417 O O . TYR A 1 49 ? 12.400 10.041 0.909 1.00 2.43 49 TYR A O 18
ATOM 29435 N N . SER A 1 50 ? 10.702 9.625 -0.500 1.00 3.34 50 SER A N 18
ATOM 29436 C CA . SER A 1 50 ? 9.715 10.264 0.363 1.00 11.25 50 SER A CA 18
ATOM 29437 C C . SER A 1 50 ? 9.613 9.511 1.700 1.00 22.31 50 SER A C 18
ATOM 29438 O O . SER A 1 50 ? 9.798 8.291 1.721 1.00 62.24 50 SER A O 18
ATOM 29446 N N . PRO A 1 51 ? 9.275 10.184 2.814 1.00 41.23 51 PRO A N 18
ATOM 29447 C CA . PRO A 1 51 ? 8.989 9.537 4.092 1.00 32.34 51 PRO A CA 18
ATOM 29448 C C . PRO A 1 51 ? 7.703 8.695 4.059 1.00 50.41 51 PRO A C 18
ATOM 29449 O O . PRO A 1 51 ? 7.271 8.201 5.096 1.00 60.21 51 PRO A O 18
ATOM 29460 N N . TYR A 1 52 ? 7.067 8.554 2.896 1.00 31.22 52 TYR A N 18
ATOM 29461 C CA . TYR A 1 52 ? 5.805 7.863 2.712 1.00 21.04 52 TYR A CA 18
ATOM 29462 C C . TYR A 1 52 ? 5.973 6.518 2.014 1.00 35.02 52 TYR A C 18
ATOM 29463 O O . TYR A 1 52 ? 4.975 5.980 1.547 1.00 60.22 52 TYR A O 18
ATOM 29481 N N . LEU A 1 53 ? 7.197 6.000 1.877 1.00 12.23 53 LEU A N 18
ATOM 29482 C CA . LEU A 1 53 ? 7.508 4.843 1.044 1.00 32.14 53 LEU A CA 18
ATOM 29483 C C . LEU A 1 53 ? 8.831 4.250 1.521 1.00 60.20 53 LEU A C 18
ATOM 29484 O O . LEU A 1 53 ? 9.886 4.780 1.166 1.00 22.43 53 LEU A O 18
ATOM 29500 N N . LYS A 1 54 ? 8.802 3.183 2.328 1.00 40.03 54 LYS A N 18
ATOM 29501 C CA . LYS A 1 54 ? 10.021 2.521 2.804 1.00 32.15 54 LYS A CA 18
ATOM 29502 C C . LYS A 1 54 ? 9.814 1.014 2.935 1.00 4.33 54 LYS A C 18
ATOM 29503 O O . LYS A 1 54 ? 8.695 0.568 3.190 1.00 61.12 54 LYS A O 18
ATOM 29522 N N . PRO A 1 55 ? 10.874 0.202 2.794 1.00 13.43 55 PRO A N 18
ATOM 29523 C CA . PRO A 1 55 ? 10.790 -1.229 3.040 1.00 25.24 55 PRO A CA 18
ATOM 29524 C C . PRO A 1 55 ? 10.510 -1.504 4.524 1.00 53.44 55 PRO A C 18
ATOM 29525 O O . PRO A 1 55 ? 10.662 -0.631 5.383 1.00 61.34 55 PRO A O 18
ATOM 29536 N N . ARG A 1 56 ? 10.121 -2.738 4.837 1.00 13.43 56 ARG A N 18
ATOM 29537 C CA . ARG A 1 56 ? 9.905 -3.239 6.195 1.00 44.22 56 ARG A CA 18
ATOM 29538 C C . ARG A 1 56 ? 10.535 -4.637 6.249 1.00 2.32 56 ARG A C 18
ATOM 29539 O O . ARG A 1 56 ? 11.320 -4.992 5.370 1.00 43.03 56 ARG A O 18
ATOM 29560 N N . VAL A 1 57 ? 10.208 -5.429 7.267 1.00 42.11 57 VAL A N 18
ATOM 29561 C CA . VAL A 1 57 ? 10.129 -6.880 7.158 1.00 61.03 57 VAL A CA 18
ATOM 29562 C C . VAL A 1 57 ? 8.850 -7.269 7.915 1.00 65.54 57 VAL A C 18
ATOM 29563 O O . VAL A 1 57 ? 8.636 -6.786 9.032 1.00 4.34 57 VAL A O 18
ATOM 29576 N N . ILE A 1 58 ? 8.026 -8.156 7.358 1.00 30.44 58 ILE A N 18
ATOM 29577 C CA . ILE A 1 58 ? 6.935 -8.835 8.067 1.00 11.10 58 ILE A CA 18
ATOM 29578 C C . ILE A 1 58 ? 7.079 -10.318 7.735 1.00 4.21 58 ILE A C 18
ATOM 29579 O O . ILE A 1 58 ? 7.070 -10.659 6.560 1.00 1.00 58 ILE A O 18
ATOM 29595 N N . GLU A 1 59 ? 7.234 -11.208 8.718 1.00 24.52 59 GLU A N 18
ATOM 29596 C CA . GLU A 1 59 ? 7.278 -12.665 8.486 1.00 23.25 59 GLU A CA 18
ATOM 29597 C C . GLU A 1 59 ? 8.445 -13.067 7.558 1.00 14.04 59 GLU A C 18
ATOM 29598 O O . GLU A 1 59 ? 8.411 -14.101 6.882 1.00 55.42 59 GLU A O 18
ATOM 29610 N N . GLY A 1 60 ? 9.489 -12.235 7.500 1.00 31.13 60 GLY A N 18
ATOM 29611 C CA . GLY A 1 60 ? 10.634 -12.373 6.610 1.00 32.32 60 GLY A CA 18
ATOM 29612 C C . GLY A 1 60 ? 10.412 -11.748 5.237 1.00 54.12 60 GLY A C 18
ATOM 29613 O O . GLY A 1 60 ? 11.385 -11.564 4.505 1.00 41.24 60 GLY A O 18
ATOM 29617 N N . VAL A 1 61 ? 9.180 -11.382 4.876 1.00 72.40 61 VAL A N 18
ATOM 29618 C CA . VAL A 1 61 ? 8.877 -10.839 3.565 1.00 4.41 61 VAL A CA 18
ATOM 29619 C C . VAL A 1 61 ? 9.427 -9.413 3.497 1.00 22.21 61 VAL A C 18
ATOM 29620 O O . VAL A 1 61 ? 9.428 -8.674 4.481 1.00 24.44 61 VAL A O 18
ATOM 29633 N N . ARG A 1 62 ? 9.850 -9.013 2.304 1.00 43.55 62 ARG A N 18
ATOM 29634 C CA . ARG A 1 62 ? 10.481 -7.723 2.054 1.00 62.14 62 ARG A CA 18
ATOM 29635 C C . ARG A 1 62 ? 9.532 -6.558 2.292 1.00 54.20 62 ARG A C 18
ATOM 29636 O O . ARG A 1 62 ? 9.894 -5.631 3.006 1.00 22.12 62 ARG A O 18
ATOM 29657 N N . CYS A 1 63 ? 8.318 -6.656 1.738 1.00 60.32 63 CYS A N 18
ATOM 29658 C CA . CYS A 1 63 ? 7.225 -5.683 1.766 1.00 0.44 63 CYS A CA 18
ATOM 29659 C C . CYS A 1 63 ? 7.625 -4.229 1.444 1.00 32.02 63 CYS A C 18
ATOM 29660 O O . CYS A 1 63 ? 8.794 -3.908 1.241 1.00 12.22 63 CYS A O 18
ATOM 29668 N N . LEU A 1 64 ? 6.634 -3.345 1.324 1.00 11.13 64 LEU A N 18
ATOM 29669 C CA . LEU A 1 64 ? 6.837 -1.923 1.075 1.00 52.51 64 LEU A CA 18
ATOM 29670 C C . LEU A 1 64 ? 5.733 -1.188 1.818 1.00 23.34 64 LEU A C 18
ATOM 29671 O O . LEU A 1 64 ? 4.558 -1.350 1.483 1.00 4.43 64 LEU A O 18
ATOM 29687 N N . ALA A 1 65 ? 6.087 -0.462 2.876 1.00 61.22 65 ALA A N 18
ATOM 29688 C CA . ALA A 1 65 ? 5.163 0.406 3.580 1.00 72.15 65 ALA A CA 18
ATOM 29689 C C . ALA A 1 65 ? 4.892 1.623 2.698 1.00 44.35 65 ALA A C 18
ATOM 29690 O O . ALA A 1 65 ? 5.835 2.152 2.106 1.00 60.42 65 ALA A O 18
ATOM 29697 N N . VAL A 1 66 ? 3.643 2.085 2.638 1.00 50.30 66 VAL A N 18
ATOM 29698 C CA . VAL A 1 66 ? 3.235 3.309 1.954 1.00 20.41 66 VAL A CA 18
ATOM 29699 C C . VAL A 1 66 ? 2.361 4.086 2.943 1.00 21.32 66 VAL A C 18
ATOM 29700 O O . VAL A 1 66 ? 1.383 3.543 3.459 1.00 20.22 66 VAL A O 18
ATOM 29713 N N . ASP A 1 67 ? 2.768 5.304 3.302 1.00 54.44 67 ASP A N 18
ATOM 29714 C CA . ASP A 1 67 ? 2.015 6.181 4.204 1.00 75.13 67 ASP A CA 18
ATOM 29715 C C . ASP A 1 67 ? 0.912 6.876 3.407 1.00 4.55 67 ASP A C 18
ATOM 29716 O O . ASP A 1 67 ? 1.155 7.373 2.302 1.00 22.14 67 ASP A O 18
ATOM 29725 N N . LEU A 1 68 ? -0.305 6.914 3.946 1.00 42.53 68 LEU A N 18
ATOM 29726 C CA . LEU A 1 68 ? -1.471 7.431 3.237 1.00 13.11 68 LEU A CA 18
ATOM 29727 C C . LEU A 1 68 ? -1.445 8.956 3.097 1.00 53.13 68 LEU A C 18
ATOM 29728 O O . LEU A 1 68 ? -2.235 9.515 2.333 1.00 61.44 68 LEU A O 18
ATOM 29744 N N . LYS A 1 69 ? -0.539 9.658 3.786 1.00 20.13 69 LYS A N 18
ATOM 29745 C CA . LYS A 1 69 ? -0.350 11.102 3.604 1.00 20.10 69 LYS A CA 18
ATOM 29746 C C . LYS A 1 69 ? -0.031 11.404 2.140 1.00 0.32 69 LYS A C 18
ATOM 29747 O O . LYS A 1 69 ? -0.474 12.423 1.614 1.00 44.33 69 LYS A O 18
ATOM 29766 N N . LEU A 1 70 ? 0.677 10.504 1.450 1.00 31.10 70 LEU A N 18
ATOM 29767 C CA . LEU A 1 70 ? 0.950 10.656 0.024 1.00 41.44 70 LEU A CA 18
ATOM 29768 C C . LEU A 1 70 ? -0.338 10.822 -0.780 1.00 45.14 70 LEU A C 18
ATOM 29769 O O . LEU A 1 70 ? -0.378 11.677 -1.655 1.00 30.52 70 LEU A O 18
ATOM 29785 N N . LYS A 1 71 ? -1.390 10.049 -0.499 1.00 72.52 71 LYS A N 18
ATOM 29786 C CA . LYS A 1 71 ? -2.634 10.092 -1.278 1.00 1.13 71 LYS A CA 18
ATOM 29787 C C . LYS A 1 71 ? -3.263 11.484 -1.238 1.00 25.34 71 LYS A C 18
ATOM 29788 O O . LYS A 1 71 ? -3.961 11.876 -2.167 1.00 64.11 71 LYS A O 18
ATOM 29807 N N . ASP A 1 72 ? -2.993 12.263 -0.199 1.00 51.02 72 ASP A N 18
ATOM 29808 C CA . ASP A 1 72 ? -3.503 13.619 -0.095 1.00 22.23 72 ASP A CA 18
ATOM 29809 C C . ASP A 1 72 ? -2.821 14.562 -1.089 1.00 23.04 72 ASP A C 18
ATOM 29810 O O . ASP A 1 72 ? -3.457 15.470 -1.614 1.00 32.10 72 ASP A O 18
ATOM 29819 N N . THR A 1 73 ? -1.533 14.346 -1.374 1.00 1.43 73 THR A N 18
ATOM 29820 C CA . THR A 1 73 ? -0.706 15.261 -2.164 1.00 72.14 73 THR A CA 18
ATOM 29821 C C . THR A 1 73 ? -0.424 14.717 -3.574 1.00 13.20 73 THR A C 18
ATOM 29822 O O . THR A 1 73 ? -0.041 15.462 -4.476 1.00 22.52 73 THR A O 18
ATOM 29833 N N . ASN A 1 74 ? -0.616 13.417 -3.777 1.00 62.11 74 ASN A N 18
ATOM 29834 C CA . ASN A 1 74 ? -0.642 12.741 -5.056 1.00 54.40 74 ASN A CA 18
ATOM 29835 C C . ASN A 1 74 ? -1.497 11.484 -4.891 1.00 12.05 74 ASN A C 18
ATOM 29836 O O . ASN A 1 74 ? -0.966 10.402 -4.618 1.00 23.33 74 ASN A O 18
ATOM 29847 N N . PRO A 1 75 ? -2.827 11.591 -5.028 1.00 45.02 75 PRO A N 18
ATOM 29848 C CA . PRO A 1 75 ? -3.683 10.422 -4.969 1.00 24.43 75 PRO A CA 18
ATOM 29849 C C . PRO A 1 75 ? -3.410 9.488 -6.135 1.00 70.33 75 PRO A C 18
ATOM 29850 O O . PRO A 1 75 ? -3.577 8.285 -5.984 1.00 40.44 75 PRO A O 18
ATOM 29861 N N . GLU A 1 76 ? -2.998 10.026 -7.280 1.00 74.10 76 GLU A N 18
ATOM 29862 C CA . GLU A 1 76 ? -2.872 9.316 -8.536 1.00 24.14 76 GLU A CA 18
ATOM 29863 C C . GLU A 1 76 ? -1.753 8.277 -8.464 1.00 65.25 76 GLU A C 18
ATOM 29864 O O . GLU A 1 76 ? -1.951 7.113 -8.815 1.00 74.44 76 GLU A O 18
ATOM 29876 N N . GLY A 1 77 ? -0.589 8.681 -7.953 1.00 52.22 77 GLY A N 18
ATOM 29877 C CA . GLY A 1 77 ? 0.524 7.779 -7.720 1.00 45.23 77 GLY A CA 18
ATOM 29878 C C . GLY A 1 77 ? 0.099 6.661 -6.776 1.00 13.13 77 GLY A C 18
ATOM 29879 O O . GLY A 1 77 ? 0.247 5.484 -7.101 1.00 14.14 77 GLY A O 18
ATOM 29883 N N . PHE A 1 78 ? -0.475 7.017 -5.624 1.00 2.40 78 PHE A N 18
ATOM 29884 C CA . PHE A 1 78 ? -0.954 6.035 -4.658 1.00 44.24 78 PHE A CA 18
ATOM 29885 C C . PHE A 1 78 ? -1.950 5.072 -5.319 1.00 4.32 78 PHE A C 18
ATOM 29886 O O . PHE A 1 78 ? -1.835 3.855 -5.180 1.00 63.43 78 PHE A O 18
ATOM 29903 N N . ASN A 1 79 ? -2.899 5.610 -6.084 1.00 55.43 79 ASN A N 18
ATOM 29904 C CA . ASN A 1 79 ? -3.937 4.866 -6.790 1.00 11.11 79 ASN A CA 18
ATOM 29905 C C . ASN A 1 79 ? -3.322 3.845 -7.753 1.00 32.15 79 ASN A C 18
ATOM 29906 O O . ASN A 1 79 ? -3.860 2.738 -7.866 1.00 64.43 79 ASN A O 18
ATOM 29917 N N . GLN A 1 80 ? -2.208 4.167 -8.428 1.00 13.12 80 GLN A N 18
ATOM 29918 C CA . GLN A 1 80 ? -1.470 3.203 -9.235 1.00 32.44 80 GLN A CA 18
ATOM 29919 C C . GLN A 1 80 ? -0.786 2.145 -8.359 1.00 11.35 80 GLN A C 18
ATOM 29920 O O . GLN A 1 80 ? -0.857 0.959 -8.693 1.00 22.12 80 GLN A O 18
ATOM 29934 N N . LEU A 1 81 ? -0.147 2.549 -7.251 1.00 75.02 81 LEU A N 18
ATOM 29935 C CA . LEU A 1 81 ? 0.577 1.646 -6.350 1.00 4.12 81 LEU A CA 18
ATOM 29936 C C . LEU A 1 81 ? -0.337 0.528 -5.852 1.00 43.23 81 LEU A C 18
ATOM 29937 O O . LEU A 1 81 ? 0.076 -0.631 -5.788 1.00 63.33 81 LEU A O 18
ATOM 29953 N N . MET A 1 82 ? -1.583 0.879 -5.522 1.00 20.55 82 MET A N 18
ATOM 29954 C CA . MET A 1 82 ? -2.587 -0.078 -5.070 1.00 51.14 82 MET A CA 18
ATOM 29955 C C . MET A 1 82 ? -2.837 -1.149 -6.130 1.00 14.15 82 MET A C 18
ATOM 29956 O O . MET A 1 82 ? -2.851 -2.340 -5.823 1.00 43.21 82 MET A O 18
ATOM 29970 N N . HIS A 1 83 ? -3.094 -0.734 -7.370 1.00 22.40 83 HIS A N 18
ATOM 29971 C CA . HIS A 1 83 ? -3.474 -1.615 -8.465 1.00 32.23 83 HIS A CA 18
ATOM 29972 C C . HIS A 1 83 ? -2.374 -2.627 -8.786 1.00 53.23 83 HIS A C 18
ATOM 29973 O O . HIS A 1 83 ? -2.665 -3.810 -8.956 1.00 72.34 83 HIS A O 18
ATOM 29987 N N . PHE A 1 84 ? -1.123 -2.163 -8.814 1.00 41.22 84 PHE A N 18
ATOM 29988 C CA . PHE A 1 84 ? 0.062 -2.983 -9.050 1.00 63.54 84 PHE A CA 18
ATOM 29989 C C . PHE A 1 84 ? 0.071 -4.221 -8.146 1.00 70.22 84 PHE A C 18
ATOM 29990 O O . PHE A 1 84 ? 0.491 -5.296 -8.576 1.00 63.24 84 PHE A O 18
ATOM 30007 N N . ALA A 1 85 ? -0.395 -4.098 -6.897 1.00 72.32 85 ALA A N 18
ATOM 30008 C CA . ALA A 1 85 ? -0.475 -5.240 -5.998 1.00 55.34 85 ALA A CA 18
ATOM 30009 C C . ALA A 1 85 ? -1.392 -6.328 -6.572 1.00 4.45 85 ALA A C 18
ATOM 30010 O O . ALA A 1 85 ? -0.960 -7.476 -6.670 1.00 74.12 85 ALA A O 18
ATOM 30017 N N . THR A 1 86 ? -2.619 -5.982 -6.979 1.00 23.13 86 THR A N 18
ATOM 30018 C CA . THR A 1 86 ? -3.559 -6.943 -7.546 1.00 33.23 86 THR A CA 18
ATOM 30019 C C . THR A 1 86 ? -2.972 -7.594 -8.802 1.00 52.01 86 THR A C 18
ATOM 30020 O O . THR A 1 86 ? -3.041 -8.816 -8.938 1.00 44.43 86 THR A O 18
ATOM 30031 N N . GLU A 1 87 ? -2.345 -6.811 -9.685 1.00 64.22 87 GLU A N 18
ATOM 30032 C CA . GLU A 1 87 ? -1.763 -7.302 -10.931 1.00 22.23 87 GLU A CA 18
ATOM 30033 C C . GLU A 1 87 ? -0.655 -8.331 -10.715 1.00 22.21 87 GLU A C 18
ATOM 30034 O O . GLU A 1 87 ? -0.331 -9.098 -11.621 1.00 52.24 87 GLU A O 18
ATOM 30046 N N . ASN A 1 88 ? -0.052 -8.353 -9.528 1.00 74.13 88 ASN A N 18
ATOM 30047 C CA . ASN A 1 88 ? 0.999 -9.296 -9.169 1.00 44.43 88 ASN A CA 18
ATOM 30048 C C . ASN A 1 88 ? 0.485 -10.295 -8.129 1.00 21.32 88 ASN A C 18
ATOM 30049 O O . ASN A 1 88 ? 1.254 -11.142 -7.665 1.00 2.31 88 ASN A O 18
ATOM 30060 N N . GLN A 1 89 ? -0.816 -10.232 -7.809 1.00 74.22 89 GLN A N 18
ATOM 30061 C CA . GLN A 1 89 ? -1.564 -11.017 -6.829 1.00 2.43 89 GLN A CA 18
ATOM 30062 C C . GLN A 1 89 ? -0.943 -10.927 -5.425 1.00 13.45 89 GLN A C 18
ATOM 30063 O O . GLN A 1 89 ? -1.077 -11.845 -4.606 1.00 65.24 89 GLN A O 18
ATOM 30077 N N . LEU A 1 90 ? -0.253 -9.820 -5.146 1.00 5.05 90 LEU A N 18
ATOM 30078 C CA . LEU A 1 90 ? 0.398 -9.529 -3.879 1.00 14.53 90 LEU A CA 18
ATOM 30079 C C . LEU A 1 90 ? -0.656 -9.256 -2.813 1.00 75.21 90 LEU A C 18
ATOM 30080 O O . LEU A 1 90 ? -1.713 -8.694 -3.104 1.00 23.11 90 LEU A O 18
ATOM 30096 N N . ASN A 1 91 ? -0.367 -9.669 -1.580 1.00 43.20 91 ASN A N 18
ATOM 30097 C CA . ASN A 1 91 ? -1.260 -9.465 -0.445 1.00 3.14 91 ASN A CA 18
ATOM 30098 C C . ASN A 1 91 ? -1.176 -7.999 -0.029 1.00 73.21 91 ASN A C 18
ATOM 30099 O O . ASN A 1 91 ? -0.079 -7.515 0.255 1.00 13.35 91 ASN A O 18
ATOM 30110 N N . ILE A 1 92 ? -2.291 -7.272 -0.026 1.00 53.02 92 ILE A N 18
ATOM 30111 C CA . ILE A 1 92 ? -2.328 -5.881 0.403 1.00 64.31 92 ILE A CA 18
ATOM 30112 C C . ILE A 1 92 ? -2.623 -5.968 1.886 1.00 14.52 92 ILE A C 18
ATOM 30113 O O . ILE A 1 92 ? -3.685 -6.470 2.252 1.00 43.20 92 ILE A O 18
ATOM 30129 N N . LEU A 1 93 ? -1.691 -5.550 2.737 1.00 74.14 93 LEU A N 18
ATOM 30130 C CA . LEU A 1 93 ? -1.940 -5.433 4.146 1.00 73.22 93 LEU A CA 18
ATOM 30131 C C . LEU A 1 93 ? -2.130 -3.972 4.519 1.00 71.43 93 LEU A C 18
ATOM 30132 O O . LEU A 1 93 ? -1.860 -3.056 3.735 1.00 73.11 93 LEU A O 18
ATOM 30148 N N . ASP A 1 94 ? -2.528 -3.785 5.764 1.00 62.51 94 ASP A N 18
ATOM 30149 C CA . ASP A 1 94 ? -2.556 -2.490 6.435 1.00 61.32 94 ASP A CA 18
ATOM 30150 C C . ASP A 1 94 ? -1.282 -2.328 7.268 1.00 30.23 94 ASP A C 18
ATOM 30151 O O . ASP A 1 94 ? -0.363 -3.146 7.197 1.00 24.13 94 ASP A O 18
ATOM 30160 N N . ALA A 1 95 ? -1.233 -1.267 8.075 1.00 14.12 95 ALA A N 18
ATOM 30161 C CA . ALA A 1 95 ? -0.125 -0.988 8.977 1.00 71.30 95 ALA A CA 18
ATOM 30162 C C . ALA A 1 95 ? 0.076 -2.076 10.043 1.00 3.22 95 ALA A C 18
ATOM 30163 O O . ALA A 1 95 ? 1.199 -2.234 10.537 1.00 72.25 95 ALA A O 18
ATOM 30170 N N . GLU A 1 96 ? -0.981 -2.785 10.450 1.00 70.52 96 GLU A N 18
ATOM 30171 C CA . GLU A 1 96 ? -0.881 -3.879 11.407 1.00 34.43 96 GLU A CA 18
ATOM 30172 C C . GLU A 1 96 ? -0.449 -5.194 10.749 1.00 25.11 96 GLU A C 18
ATOM 30173 O O . GLU A 1 96 ? 0.197 -6.020 11.404 1.00 31.33 96 GLU A O 18
ATOM 30185 N N . GLY A 1 97 ? -0.811 -5.393 9.482 1.00 64.11 97 GLY A N 18
ATOM 30186 C CA . GLY A 1 97 ? -0.570 -6.607 8.715 1.00 31.22 97 GLY A CA 18
ATOM 30187 C C . GLY A 1 97 ? -1.853 -7.394 8.409 1.00 21.52 97 GLY A C 18
ATOM 30188 O O . GLY A 1 97 ? -1.765 -8.554 8.004 1.00 53.53 97 GLY A O 18
ATOM 30192 N N . ASN A 1 98 ? -3.032 -6.803 8.616 1.00 13.25 98 ASN A N 18
ATOM 30193 C CA . ASN A 1 98 ? -4.337 -7.350 8.238 1.00 3.04 98 ASN A CA 18
ATOM 30194 C C . ASN A 1 98 ? -4.481 -7.243 6.724 1.00 64.32 98 ASN A C 18
ATOM 30195 O O . ASN A 1 98 ? -4.152 -6.190 6.186 1.00 10.33 98 ASN A O 18
ATOM 30206 N N . SER A 1 99 ? -4.956 -8.281 6.032 1.00 2.02 99 SER A N 18
ATOM 30207 C CA . SER A 1 99 ? -5.013 -8.322 4.573 1.00 4.33 99 SER A CA 18
ATOM 30208 C C . SER A 1 99 ? -6.273 -7.638 4.027 1.00 52.22 99 SER A C 18
ATOM 30209 O O . SER A 1 99 ? -7.303 -8.278 3.772 1.00 20.40 99 SER A O 18
ATOM 30217 N N . ILE A 1 100 ? -6.189 -6.324 3.839 1.00 1.34 100 ILE A N 18
ATOM 30218 C CA . ILE A 1 100 ? -7.299 -5.448 3.483 1.00 23.43 100 ILE A CA 18
ATOM 30219 C C . ILE A 1 100 ? -7.579 -5.462 1.974 1.00 31.11 100 ILE A C 18
ATOM 30220 O O . ILE A 1 100 ? -6.778 -5.940 1.172 1.00 51.03 100 ILE A O 18
ATOM 30236 N N . ASP A 1 101 ? -8.757 -4.972 1.575 1.00 43.43 101 ASP A N 18
ATOM 30237 C CA . ASP A 1 101 ? -9.034 -4.634 0.180 1.00 34.41 101 ASP A CA 18
ATOM 30238 C C . ASP A 1 101 ? -8.554 -3.207 -0.029 1.00 23.03 101 ASP A C 18
ATOM 30239 O O . ASP A 1 101 ? -8.600 -2.364 0.866 1.00 33.32 101 ASP A O 18
ATOM 30248 N N . ALA A 1 102 ? -8.209 -2.901 -1.269 1.00 42.43 102 ALA A N 18
ATOM 30249 C CA . ALA A 1 102 ? -7.751 -1.571 -1.665 1.00 72.54 102 ALA A CA 18
ATOM 30250 C C . ALA A 1 102 ? -8.901 -0.567 -1.775 1.00 4.12 102 ALA A C 18
ATOM 30251 O O . ALA A 1 102 ? -8.662 0.646 -1.732 1.00 62.22 102 ALA A O 18
ATOM 30258 N N . ALA A 1 103 ? -10.139 -1.048 -1.901 1.00 13.11 103 ALA A N 18
ATOM 30259 C CA . ALA A 1 103 ? -11.328 -0.216 -1.806 1.00 53.14 103 ALA A CA 18
ATOM 30260 C C . ALA A 1 103 ? -11.354 0.462 -0.442 1.00 12.01 103 ALA A C 18
ATOM 30261 O O . ALA A 1 103 ? -11.362 1.688 -0.366 1.00 72.01 103 ALA A O 18
ATOM 30268 N N . GLN A 1 104 ? -11.203 -0.328 0.626 1.00 15.43 104 GLN A N 18
ATOM 30269 C CA . GLN A 1 104 ? -11.224 0.170 1.996 1.00 64.33 104 GLN A CA 18
ATOM 30270 C C . GLN A 1 104 ? -10.103 1.184 2.268 1.00 64.13 104 GLN A C 18
ATOM 30271 O O . GLN A 1 104 ? -10.142 1.837 3.309 1.00 62.03 104 GLN A O 18
ATOM 30285 N N . VAL A 1 105 ? -9.100 1.316 1.392 1.00 74.15 105 VAL A N 18
ATOM 30286 C CA . VAL A 1 105 ? -8.000 2.271 1.525 1.00 31.04 105 VAL A CA 18
ATOM 30287 C C . VAL A 1 105 ? -8.339 3.538 0.741 1.00 23.02 105 VAL A C 18
ATOM 30288 O O . VAL A 1 105 ? -8.193 4.654 1.241 1.00 21.11 105 VAL A O 18
ATOM 30301 N N . THR A 1 106 ? -8.760 3.377 -0.514 1.00 45.41 106 THR A N 18
ATOM 30302 C CA . THR A 1 106 ? -8.946 4.489 -1.438 1.00 63.11 106 THR A CA 18
ATOM 30303 C C . THR A 1 106 ? -10.178 5.348 -1.096 1.00 41.30 106 THR A C 18
ATOM 30304 O O . THR A 1 106 ? -10.357 6.401 -1.702 1.00 21.42 106 THR A O 18
ATOM 30315 N N . GLU A 1 107 ? -10.978 4.949 -0.099 1.00 42.25 107 GLU A N 18
ATOM 30316 C CA . GLU A 1 107 ? -12.242 5.572 0.299 1.00 10.33 107 GLU A CA 18
ATOM 30317 C C . GLU A 1 107 ? -12.176 6.154 1.730 1.00 72.14 107 GLU A C 18
ATOM 30318 O O . GLU A 1 107 ? -13.217 6.422 2.337 1.00 5.43 107 GLU A O 18
ATOM 30330 N N . ILE A 1 108 ? -10.977 6.308 2.307 1.00 73.41 108 ILE A N 18
ATOM 30331 C CA . ILE A 1 108 ? -10.777 6.900 3.633 1.00 54.44 108 ILE A CA 18
ATOM 30332 C C . ILE A 1 108 ? -10.769 8.415 3.475 1.00 51.24 108 ILE A C 18
ATOM 30333 O O . ILE A 1 108 ? -11.648 9.084 4.069 1.00 31.21 108 ILE A O 18
ATOM 30349 N N . GLY A 1 1 ? -22.442 -8.423 9.247 1.00 44.54 1 GLY A N 19
ATOM 30350 C CA . GLY A 1 1 ? -21.222 -7.839 8.672 1.00 34.12 1 GLY A CA 19
ATOM 30351 C C . GLY A 1 1 ? -20.596 -8.867 7.758 1.00 43.41 1 GLY A C 19
ATOM 30352 O O . GLY A 1 1 ? -21.324 -9.468 6.977 1.00 63.44 1 GLY A O 19
ATOM 30356 N N . MET A 1 2 ? -19.283 -9.096 7.845 1.00 53.22 2 MET A N 19
ATOM 30357 C CA . MET A 1 2 ? -18.540 -10.125 7.107 1.00 0.00 2 MET A CA 19
ATOM 30358 C C . MET A 1 2 ? -18.423 -9.855 5.597 1.00 71.05 2 MET A C 19
ATOM 30359 O O . MET A 1 2 ? -17.509 -10.387 4.973 1.00 23.24 2 MET A O 19
ATOM 30373 N N . GLY A 1 3 ? -19.268 -9.012 4.995 1.00 51.23 3 GLY A N 19
ATOM 30374 C CA . GLY A 1 3 ? -19.200 -8.668 3.582 1.00 1.43 3 GLY A CA 19
ATOM 30375 C C . GLY A 1 3 ? -17.956 -7.829 3.305 1.00 30.42 3 GLY A C 19
ATOM 30376 O O . GLY A 1 3 ? -16.889 -8.377 3.038 1.00 54.21 3 GLY A O 19
ATOM 30380 N N . THR A 1 4 ? -18.075 -6.503 3.390 1.00 25.44 4 THR A N 19
ATOM 30381 C CA . THR A 1 4 ? -16.974 -5.569 3.120 1.00 64.30 4 THR A CA 19
ATOM 30382 C C . THR A 1 4 ? -16.919 -4.420 4.141 1.00 50.21 4 THR A C 19
ATOM 30383 O O . THR A 1 4 ? -16.097 -3.518 4.009 1.00 43.24 4 THR A O 19
ATOM 30394 N N . THR A 1 5 ? -17.784 -4.429 5.157 1.00 51.25 5 THR A N 19
ATOM 30395 C CA . THR A 1 5 ? -17.978 -3.363 6.127 1.00 43.21 5 THR A CA 19
ATOM 30396 C C . THR A 1 5 ? -16.876 -3.443 7.175 1.00 12.13 5 THR A C 19
ATOM 30397 O O . THR A 1 5 ? -17.095 -3.887 8.308 1.00 4.14 5 THR A O 19
ATOM 30408 N N . GLU A 1 6 ? -15.678 -3.059 6.768 1.00 5.34 6 GLU A N 19
ATOM 30409 C CA . GLU A 1 6 ? -14.477 -2.962 7.574 1.00 13.00 6 GLU A CA 19
ATOM 30410 C C . GLU A 1 6 ? -13.817 -1.603 7.300 1.00 33.20 6 GLU A C 19
ATOM 30411 O O . GLU A 1 6 ? -12.950 -1.492 6.430 1.00 23.02 6 GLU A O 19
ATOM 30423 N N . LYS A 1 7 ? -14.250 -0.565 8.024 1.00 62.12 7 LYS A N 19
ATOM 30424 C CA . LYS A 1 7 ? -13.657 0.774 8.000 1.00 10.40 7 LYS A CA 19
ATOM 30425 C C . LYS A 1 7 ? -12.703 0.905 9.184 1.00 22.22 7 LYS A C 19
ATOM 30426 O O . LYS A 1 7 ? -12.932 0.259 10.211 1.00 74.22 7 LYS A O 19
ATOM 30445 N N . SER A 1 8 ? -11.698 1.772 9.094 1.00 61.33 8 SER A N 19
ATOM 30446 C CA . SER A 1 8 ? -10.750 1.988 10.172 1.00 53.11 8 SER A CA 19
ATOM 30447 C C . SER A 1 8 ? -10.039 3.324 9.957 1.00 45.13 8 SER A C 19
ATOM 30448 O O . SER A 1 8 ? -9.987 3.860 8.845 1.00 43.34 8 SER A O 19
ATOM 30456 N N . GLY A 1 9 ? -9.434 3.855 11.017 1.00 51.25 9 GLY A N 19
ATOM 30457 C CA . GLY A 1 9 ? -8.751 5.142 11.050 1.00 70.34 9 GLY A CA 19
ATOM 30458 C C . GLY A 1 9 ? -7.345 5.072 10.461 1.00 23.21 9 GLY A C 19
ATOM 30459 O O . GLY A 1 9 ? -6.465 5.785 10.928 1.00 45.50 9 GLY A O 19
ATOM 30463 N N . ILE A 1 10 ? -7.116 4.207 9.471 1.00 64.11 10 ILE A N 19
ATOM 30464 C CA . ILE A 1 10 ? -5.827 3.947 8.847 1.00 31.40 10 ILE A CA 19
ATOM 30465 C C . ILE A 1 10 ? -5.267 5.246 8.249 1.00 64.22 10 ILE A C 19
ATOM 30466 O O . ILE A 1 10 ? -5.997 5.982 7.575 1.00 24.35 10 ILE A O 19
ATOM 30482 N N . LYS A 1 11 ? -3.964 5.490 8.444 1.00 54.01 11 LYS A N 19
ATOM 30483 C CA . LYS A 1 11 ? -3.192 6.579 7.841 1.00 64.22 11 LYS A CA 19
ATOM 30484 C C . LYS A 1 11 ? -1.923 6.114 7.130 1.00 55.22 11 LYS A C 19
ATOM 30485 O O . LYS A 1 11 ? -1.116 6.934 6.689 1.00 5.41 11 LYS A O 19
ATOM 30504 N N . GLU A 1 12 ? -1.741 4.812 6.997 1.00 21.15 12 GLU A N 19
ATOM 30505 C CA . GLU A 1 12 ? -0.596 4.197 6.337 1.00 65.45 12 GLU A CA 19
ATOM 30506 C C . GLU A 1 12 ? -0.948 2.742 6.026 1.00 13.34 12 GLU A C 19
ATOM 30507 O O . GLU A 1 12 ? -1.291 1.983 6.933 1.00 52.34 12 GLU A O 19
ATOM 30519 N N . ILE A 1 13 ? -0.893 2.341 4.757 1.00 22.22 13 ILE A N 19
ATOM 30520 C CA . ILE A 1 13 ? -1.166 0.979 4.281 1.00 3.24 13 ILE A CA 19
ATOM 30521 C C . ILE A 1 13 ? 0.171 0.235 4.107 1.00 13.14 13 ILE A C 19
ATOM 30522 O O . ILE A 1 13 ? 1.229 0.822 4.374 1.00 70.33 13 ILE A O 19
ATOM 30538 N N . ILE A 1 14 ? 0.152 -1.031 3.682 1.00 21.43 14 ILE A N 19
ATOM 30539 C CA . ILE A 1 14 ? 1.381 -1.759 3.342 1.00 53.22 14 ILE A CA 19
ATOM 30540 C C . ILE A 1 14 ? 1.047 -2.742 2.229 1.00 71.41 14 ILE A C 19
ATOM 30541 O O . ILE A 1 14 ? 0.270 -3.684 2.418 1.00 74.23 14 ILE A O 19
ATOM 30557 N N . ILE A 1 15 ? 1.597 -2.524 1.038 1.00 35.31 15 ILE A N 19
ATOM 30558 C CA . ILE A 1 15 ? 1.482 -3.490 -0.043 1.00 14.43 15 ILE A CA 19
ATOM 30559 C C . ILE A 1 15 ? 2.295 -4.696 0.413 1.00 75.02 15 ILE A C 19
ATOM 30560 O O . ILE A 1 15 ? 3.515 -4.583 0.605 1.00 0.34 15 ILE A O 19
ATOM 30576 N N . GLN A 1 16 ? 1.640 -5.832 0.656 1.00 60.15 16 GLN A N 19
ATOM 30577 C CA . GLN A 1 16 ? 2.355 -7.005 1.099 1.00 53.44 16 GLN A CA 19
ATOM 30578 C C . GLN A 1 16 ? 3.237 -7.514 -0.045 1.00 64.51 16 GLN A C 19
ATOM 30579 O O . GLN A 1 16 ? 2.909 -7.380 -1.220 1.00 52.25 16 GLN A O 19
ATOM 30593 N N . GLY A 1 17 ? 4.372 -8.133 0.286 1.00 72.32 17 GLY A N 19
ATOM 30594 C CA . GLY A 1 17 ? 5.233 -8.791 -0.697 1.00 63.03 17 GLY A CA 19
ATOM 30595 C C . GLY A 1 17 ? 4.744 -10.187 -1.063 1.00 4.53 17 GLY A C 19
ATOM 30596 O O . GLY A 1 17 ? 5.521 -10.965 -1.627 1.00 52.20 17 GLY A O 19
ATOM 30600 N N . LEU A 1 18 ? 3.510 -10.522 -0.684 1.00 65.21 18 LEU A N 19
ATOM 30601 C CA . LEU A 1 18 ? 2.902 -11.806 -0.612 1.00 34.40 18 LEU A CA 19
ATOM 30602 C C . LEU A 1 18 ? 1.684 -11.816 -1.540 1.00 32.43 18 LEU A C 19
ATOM 30603 O O . LEU A 1 18 ? 0.996 -10.802 -1.648 1.00 12.33 18 LEU A O 19
ATOM 30619 N N . THR A 1 19 ? 1.446 -12.922 -2.247 1.00 31.45 19 THR A N 19
ATOM 30620 C CA . THR A 1 19 ? 0.351 -13.023 -3.208 1.00 65.14 19 THR A CA 19
ATOM 30621 C C . THR A 1 19 ? -0.984 -13.281 -2.498 1.00 74.31 19 THR A C 19
ATOM 30622 O O . THR A 1 19 ? -1.026 -13.706 -1.337 1.00 63.31 19 THR A O 19
ATOM 30633 N N . ARG A 1 20 ? -2.074 -13.176 -3.266 1.00 1.03 20 ARG A N 19
ATOM 30634 C CA . ARG A 1 20 ? -3.391 -13.736 -2.962 1.00 71.45 20 ARG A CA 19
ATOM 30635 C C . ARG A 1 20 ? -3.388 -15.232 -2.644 1.00 1.32 20 ARG A C 19
ATOM 30636 O O . ARG A 1 20 ? -4.332 -15.751 -2.059 1.00 75.31 20 ARG A O 19
ATOM 30657 N N . ALA A 1 21 ? -2.356 -15.957 -3.067 1.00 51.20 21 ALA A N 19
ATOM 30658 C CA . ALA A 1 21 ? -2.155 -17.369 -2.773 1.00 42.04 21 ALA A CA 19
ATOM 30659 C C . ALA A 1 21 ? -1.166 -17.578 -1.627 1.00 72.32 21 ALA A C 19
ATOM 30660 O O . ALA A 1 21 ? -0.695 -18.700 -1.436 1.00 41.23 21 ALA A O 19
ATOM 30667 N N . GLY A 1 22 ? -0.801 -16.535 -0.885 1.00 1.54 22 GLY A N 19
ATOM 30668 C CA . GLY A 1 22 ? -0.063 -16.686 0.354 1.00 15.35 22 GLY A CA 19
ATOM 30669 C C . GLY A 1 22 ? 1.392 -17.077 0.170 1.00 70.34 22 GLY A C 19
ATOM 30670 O O . GLY A 1 22 ? 1.979 -17.635 1.103 1.00 21.54 22 GLY A O 19
ATOM 30674 N N . LYS A 1 23 ? 2.010 -16.756 -0.981 1.00 12.20 23 LYS A N 19
ATOM 30675 C CA . LYS A 1 23 ? 3.458 -16.877 -1.139 1.00 70.21 23 LYS A CA 19
ATOM 30676 C C . LYS A 1 23 ? 4.139 -15.698 -1.775 1.00 33.11 23 LYS A C 19
ATOM 30677 O O . LYS A 1 23 ? 3.484 -14.918 -2.453 1.00 34.31 23 LYS A O 19
ATOM 30696 N N . PRO A 1 24 ? 5.424 -15.481 -1.459 1.00 14.53 24 PRO A N 19
ATOM 30697 C CA . PRO A 1 24 ? 5.996 -14.178 -1.670 1.00 71.53 24 PRO A CA 19
ATOM 30698 C C . PRO A 1 24 ? 6.468 -14.045 -3.112 1.00 70.52 24 PRO A C 19
ATOM 30699 O O . PRO A 1 24 ? 7.154 -14.903 -3.668 1.00 42.23 24 PRO A O 19
ATOM 30710 N N . PHE A 1 25 ? 6.058 -12.946 -3.719 1.00 20.01 25 PHE A N 19
ATOM 30711 C CA . PHE A 1 25 ? 6.146 -12.655 -5.139 1.00 45.24 25 PHE A CA 19
ATOM 30712 C C . PHE A 1 25 ? 7.576 -12.238 -5.523 1.00 24.52 25 PHE A C 19
ATOM 30713 O O . PHE A 1 25 ? 8.301 -11.717 -4.663 1.00 12.43 25 PHE A O 19
ATOM 30730 N N . ARG A 1 26 ? 8.011 -12.463 -6.771 1.00 3.20 26 ARG A N 19
ATOM 30731 C CA . ARG A 1 26 ? 9.299 -12.006 -7.289 1.00 30.32 26 ARG A CA 19
ATOM 30732 C C . ARG A 1 26 ? 9.147 -10.907 -8.350 1.00 1.33 26 ARG A C 19
ATOM 30733 O O . ARG A 1 26 ? 8.120 -10.880 -9.025 1.00 32.31 26 ARG A O 19
ATOM 30754 N N . PRO A 1 27 ? 10.174 -10.066 -8.587 1.00 44.44 27 PRO A N 19
ATOM 30755 C CA . PRO A 1 27 ? 11.513 -10.137 -7.999 1.00 41.20 27 PRO A CA 19
ATOM 30756 C C . PRO A 1 27 ? 11.445 -9.861 -6.501 1.00 74.13 27 PRO A C 19
ATOM 30757 O O . PRO A 1 27 ? 10.490 -9.244 -6.036 1.00 35.32 27 PRO A O 19
ATOM 30768 N N . SER A 1 28 ? 12.414 -10.346 -5.726 1.00 55.41 28 SER A N 19
ATOM 30769 C CA . SER A 1 28 ? 12.458 -10.051 -4.299 1.00 32.25 28 SER A CA 19
ATOM 30770 C C . SER A 1 28 ? 12.503 -8.540 -4.100 1.00 72.33 28 SER A C 19
ATOM 30771 O O . SER A 1 28 ? 11.767 -7.970 -3.297 1.00 61.21 28 SER A O 19
ATOM 30779 N N . ASP A 1 29 ? 13.326 -7.908 -4.921 1.00 73.33 29 ASP A N 19
ATOM 30780 C CA . ASP A 1 29 ? 13.785 -6.542 -4.820 1.00 44.43 29 ASP A CA 19
ATOM 30781 C C . ASP A 1 29 ? 12.751 -5.569 -5.403 1.00 60.01 29 ASP A C 19
ATOM 30782 O O . ASP A 1 29 ? 13.074 -4.404 -5.644 1.00 65.52 29 ASP A O 19
ATOM 30791 N N . TRP A 1 30 ? 11.507 -6.022 -5.625 1.00 22.44 30 TRP A N 19
ATOM 30792 C CA . TRP A 1 30 ? 10.385 -5.200 -6.066 1.00 13.12 30 TRP A CA 19
ATOM 30793 C C . TRP A 1 30 ? 10.180 -4.007 -5.126 1.00 21.25 30 TRP A C 19
ATOM 30794 O O . TRP A 1 30 ? 9.866 -2.902 -5.560 1.00 35.33 30 TRP A O 19
ATOM 30815 N N . VAL A 1 31 ? 10.409 -4.221 -3.832 1.00 11.42 31 VAL A N 19
ATOM 30816 C CA . VAL A 1 31 ? 10.286 -3.214 -2.790 1.00 73.43 31 VAL A CA 19
ATOM 30817 C C . VAL A 1 31 ? 11.243 -2.039 -3.066 1.00 73.54 31 VAL A C 19
ATOM 30818 O O . VAL A 1 31 ? 10.889 -0.886 -2.813 1.00 23.51 31 VAL A O 19
ATOM 30831 N N . ASP A 1 32 ? 12.422 -2.303 -3.642 1.00 33.03 32 ASP A N 19
ATOM 30832 C CA . ASP A 1 32 ? 13.406 -1.276 -4.000 1.00 55.14 32 ASP A CA 19
ATOM 30833 C C . ASP A 1 32 ? 13.143 -0.695 -5.393 1.00 73.05 32 ASP A C 19
ATOM 30834 O O . ASP A 1 32 ? 13.614 0.397 -5.718 1.00 51.23 32 ASP A O 19
ATOM 30843 N N . ARG A 1 33 ? 12.392 -1.409 -6.236 1.00 32.20 33 ARG A N 19
ATOM 30844 C CA . ARG A 1 33 ? 11.968 -0.880 -7.532 1.00 21.32 33 ARG A CA 19
ATOM 30845 C C . ARG A 1 33 ? 10.980 0.241 -7.269 1.00 34.24 33 ARG A C 19
ATOM 30846 O O . ARG A 1 33 ? 11.109 1.333 -7.821 1.00 74.11 33 ARG A O 19
ATOM 30867 N N . MET A 1 34 ? 9.999 -0.009 -6.402 1.00 51.11 34 MET A N 19
ATOM 30868 C CA . MET A 1 34 ? 8.970 0.981 -6.117 1.00 10.42 34 MET A CA 19
ATOM 30869 C C . MET A 1 34 ? 9.591 2.230 -5.498 1.00 52.31 34 MET A C 19
ATOM 30870 O O . MET A 1 34 ? 9.342 3.315 -6.017 1.00 65.24 34 MET A O 19
ATOM 30884 N N . CYS A 1 35 ? 10.450 2.102 -4.473 1.00 15.11 35 CYS A N 19
ATOM 30885 C CA . CYS A 1 35 ? 11.018 3.281 -3.817 1.00 13.23 35 CYS A CA 19
ATOM 30886 C C . CYS A 1 35 ? 11.724 4.184 -4.826 1.00 22.45 35 CYS A C 19
ATOM 30887 O O . CYS A 1 35 ? 11.547 5.397 -4.813 1.00 13.03 35 CYS A O 19
ATOM 30895 N N . SER A 1 36 ? 12.505 3.586 -5.722 1.00 74.14 36 SER A N 19
ATOM 30896 C CA . SER A 1 36 ? 13.265 4.282 -6.744 1.00 71.10 36 SER A CA 19
ATOM 30897 C C . SER A 1 36 ? 12.358 4.972 -7.772 1.00 73.04 36 SER A C 19
ATOM 30898 O O . SER A 1 36 ? 12.699 6.044 -8.274 1.00 5.24 36 SER A O 19
ATOM 30906 N N . THR A 1 37 ? 11.176 4.419 -8.039 1.00 55.12 37 THR A N 19
ATOM 30907 C CA . THR A 1 37 ? 10.222 4.947 -9.010 1.00 51.24 37 THR A CA 19
ATOM 30908 C C . THR A 1 37 ? 9.373 6.084 -8.410 1.00 3.42 37 THR A C 19
ATOM 30909 O O . THR A 1 37 ? 8.619 6.738 -9.128 1.00 64.13 37 THR A O 19
ATOM 30920 N N . TYR A 1 38 ? 9.513 6.358 -7.110 1.00 14.42 38 TYR A N 19
ATOM 30921 C CA . TYR A 1 38 ? 8.787 7.382 -6.361 1.00 33.15 38 TYR A CA 19
ATOM 30922 C C . TYR A 1 38 ? 9.794 8.340 -5.710 1.00 62.14 38 TYR A C 19
ATOM 30923 O O . TYR A 1 38 ? 9.618 8.803 -4.575 1.00 55.34 38 TYR A O 19
ATOM 30941 N N . ALA A 1 39 ? 10.905 8.594 -6.414 1.00 31.25 39 ALA A N 19
ATOM 30942 C CA . ALA A 1 39 ? 12.067 9.278 -5.881 1.00 31.14 39 ALA A CA 19
ATOM 30943 C C . ALA A 1 39 ? 12.867 10.010 -6.954 1.00 42.04 39 ALA A C 19
ATOM 30944 O O . ALA A 1 39 ? 12.580 9.913 -8.154 1.00 44.21 39 ALA A O 19
ATOM 30951 N N . SER A 1 40 ? 13.912 10.709 -6.513 1.00 52.11 40 SER A N 19
ATOM 30952 C CA . SER A 1 40 ? 14.696 11.606 -7.352 1.00 43.33 40 SER A CA 19
ATOM 30953 C C . SER A 1 40 ? 16.148 11.612 -6.905 1.00 72.43 40 SER A C 19
ATOM 30954 O O . SER A 1 40 ? 16.484 11.142 -5.817 1.00 65.04 40 SER A O 19
ATOM 30962 N N . PHE A 1 41 ? 17.014 12.149 -7.754 1.00 73.11 41 PHE A N 19
ATOM 30963 C CA . PHE A 1 41 ? 18.319 12.632 -7.352 1.00 2.12 41 PHE A CA 19
ATOM 30964 C C . PHE A 1 41 ? 18.114 13.986 -6.707 1.00 22.24 41 PHE A C 19
ATOM 30965 O O . PHE A 1 41 ? 17.350 14.798 -7.227 1.00 14.52 41 PHE A O 19
ATOM 30982 N N . GLY A 1 42 ? 18.799 14.242 -5.597 1.00 3.11 42 GLY A N 19
ATOM 30983 C CA . GLY A 1 42 ? 18.909 15.586 -5.064 1.00 52.10 42 GLY A CA 19
ATOM 30984 C C . GLY A 1 42 ? 19.948 16.383 -5.843 1.00 34.31 42 GLY A C 19
ATOM 30985 O O . GLY A 1 42 ? 20.503 15.916 -6.850 1.00 41.00 42 GLY A O 19
ATOM 30989 N N . ALA A 1 43 ? 20.239 17.590 -5.358 1.00 44.11 43 ALA A N 19
ATOM 30990 C CA . ALA A 1 43 ? 21.244 18.515 -5.850 1.00 33.05 43 ALA A CA 19
ATOM 30991 C C . ALA A 1 43 ? 22.569 17.800 -6.139 1.00 1.34 43 ALA A C 19
ATOM 30992 O O . ALA A 1 43 ? 23.220 18.067 -7.143 1.00 25.24 43 ALA A O 19
ATOM 30999 N N . ASP A 1 44 ? 22.933 16.868 -5.264 1.00 52.23 44 ASP A N 19
ATOM 31000 C CA . ASP A 1 44 ? 24.257 16.251 -5.211 1.00 62.23 44 ASP A CA 19
ATOM 31001 C C . ASP A 1 44 ? 24.316 14.967 -6.042 1.00 5.23 44 ASP A C 19
ATOM 31002 O O . ASP A 1 44 ? 25.288 14.220 -5.957 1.00 55.53 44 ASP A O 19
ATOM 31011 N N . ARG A 1 45 ? 23.280 14.684 -6.840 1.00 30.53 45 ARG A N 19
ATOM 31012 C CA . ARG A 1 45 ? 23.136 13.519 -7.729 1.00 44.22 45 ARG A CA 19
ATOM 31013 C C . ARG A 1 45 ? 23.093 12.171 -7.003 1.00 11.32 45 ARG A C 19
ATOM 31014 O O . ARG A 1 45 ? 23.034 11.120 -7.644 1.00 33.11 45 ARG A O 19
ATOM 31035 N N . LYS A 1 46 ? 23.050 12.161 -5.671 1.00 3.15 46 LYS A N 19
ATOM 31036 C CA . LYS A 1 46 ? 22.679 10.978 -4.911 1.00 11.11 46 LYS A CA 19
ATOM 31037 C C . LYS A 1 46 ? 21.163 10.931 -4.807 1.00 21.30 46 LYS A C 19
ATOM 31038 O O . LYS A 1 46 ? 20.487 11.963 -4.773 1.00 21.35 46 LYS A O 19
ATOM 31057 N N . LEU A 1 47 ? 20.632 9.712 -4.812 1.00 5.40 47 LEU A N 19
ATOM 31058 C CA . LEU A 1 47 ? 19.211 9.434 -4.777 1.00 21.00 47 LEU A CA 19
ATOM 31059 C C . LEU A 1 47 ? 18.663 9.724 -3.378 1.00 11.42 47 LEU A C 19
ATOM 31060 O O . LEU A 1 47 ? 19.312 9.411 -2.376 1.00 74.01 47 LEU A O 19
ATOM 31076 N N . ARG A 1 48 ? 17.452 10.271 -3.299 1.00 15.03 48 ARG A N 19
ATOM 31077 C CA . ARG A 1 48 ? 16.658 10.459 -2.095 1.00 21.35 48 ARG A CA 19
ATOM 31078 C C . ARG A 1 48 ? 15.269 9.903 -2.342 1.00 2.21 48 ARG A C 19
ATOM 31079 O O . ARG A 1 48 ? 14.502 10.470 -3.125 1.00 40.34 48 ARG A O 19
ATOM 31100 N N . TYR A 1 49 ? 14.951 8.786 -1.694 1.00 51.11 49 TYR A N 19
ATOM 31101 C CA . TYR A 1 49 ? 13.595 8.264 -1.663 1.00 53.25 49 TYR A CA 19
ATOM 31102 C C . TYR A 1 49 ? 12.681 9.237 -0.914 1.00 22.12 49 TYR A C 19
ATOM 31103 O O . TYR A 1 49 ? 13.143 10.084 -0.139 1.00 1.32 49 TYR A O 19
ATOM 31121 N N . SER A 1 50 ? 11.376 9.133 -1.146 1.00 62.21 50 SER A N 19
ATOM 31122 C CA . SER A 1 50 ? 10.365 9.851 -0.374 1.00 60.21 50 SER A CA 19
ATOM 31123 C C . SER A 1 50 ? 10.242 9.261 1.048 1.00 14.41 50 SER A C 19
ATOM 31124 O O . SER A 1 50 ? 10.535 8.082 1.246 1.00 42.21 50 SER A O 19
ATOM 31132 N N . PRO A 1 51 ? 9.773 10.039 2.042 1.00 43.14 51 PRO A N 19
ATOM 31133 C CA . PRO A 1 51 ? 9.505 9.539 3.387 1.00 55.50 51 PRO A CA 19
ATOM 31134 C C . PRO A 1 51 ? 8.215 8.711 3.443 1.00 2.42 51 PRO A C 19
ATOM 31135 O O . PRO A 1 51 ? 8.038 7.915 4.366 1.00 13.13 51 PRO A O 19
ATOM 31146 N N . TYR A 1 52 ? 7.316 8.908 2.472 1.00 52.12 52 TYR A N 19
ATOM 31147 C CA . TYR A 1 52 ? 5.999 8.285 2.424 1.00 45.33 52 TYR A CA 19
ATOM 31148 C C . TYR A 1 52 ? 6.047 6.797 2.147 1.00 35.04 52 TYR A C 19
ATOM 31149 O O . TYR A 1 52 ? 5.020 6.133 2.229 1.00 4.44 52 TYR A O 19
ATOM 31167 N N . LEU A 1 53 ? 7.200 6.280 1.756 1.00 22.54 53 LEU A N 19
ATOM 31168 C CA . LEU A 1 53 ? 7.293 5.047 1.020 1.00 24.14 53 LEU A CA 19
ATOM 31169 C C . LEU A 1 53 ? 8.563 4.403 1.494 1.00 5.02 53 LEU A C 19
ATOM 31170 O O . LEU A 1 53 ? 9.654 4.870 1.156 1.00 75.05 53 LEU A O 19
ATOM 31186 N N . LYS A 1 54 ? 8.446 3.385 2.341 1.00 15.23 54 LYS A N 19
ATOM 31187 C CA . LYS A 1 54 ? 9.611 2.748 2.925 1.00 24.14 54 LYS A CA 19
ATOM 31188 C C . LYS A 1 54 ? 9.438 1.238 2.945 1.00 71.02 54 LYS A C 19
ATOM 31189 O O . LYS A 1 54 ? 8.309 0.750 3.040 1.00 13.34 54 LYS A O 19
ATOM 31208 N N . PRO A 1 55 ? 10.549 0.493 2.902 1.00 72.53 55 PRO A N 19
ATOM 31209 C CA . PRO A 1 55 ? 10.500 -0.932 3.125 1.00 31.44 55 PRO A CA 19
ATOM 31210 C C . PRO A 1 55 ? 10.082 -1.196 4.566 1.00 3.14 55 PRO A C 19
ATOM 31211 O O . PRO A 1 55 ? 10.318 -0.392 5.474 1.00 54.32 55 PRO A O 19
ATOM 31222 N N . ARG A 1 56 ? 9.567 -2.397 4.773 1.00 1.23 56 ARG A N 19
ATOM 31223 C CA . ARG A 1 56 ? 9.603 -3.088 6.053 1.00 42.51 56 ARG A CA 19
ATOM 31224 C C . ARG A 1 56 ? 10.138 -4.490 5.753 1.00 53.31 56 ARG A C 19
ATOM 31225 O O . ARG A 1 56 ? 10.754 -4.718 4.704 1.00 43.15 56 ARG A O 19
ATOM 31246 N N . VAL A 1 57 ? 9.962 -5.393 6.718 1.00 43.22 57 VAL A N 19
ATOM 31247 C CA . VAL A 1 57 ? 9.813 -6.821 6.592 1.00 3.43 57 VAL A CA 19
ATOM 31248 C C . VAL A 1 57 ? 9.040 -7.314 7.808 1.00 33.41 57 VAL A C 19
ATOM 31249 O O . VAL A 1 57 ? 9.372 -6.964 8.937 1.00 22.35 57 VAL A O 19
ATOM 31262 N N . ILE A 1 58 ? 7.958 -8.063 7.565 1.00 2.50 58 ILE A N 19
ATOM 31263 C CA . ILE A 1 58 ? 7.086 -8.693 8.541 1.00 10.00 58 ILE A CA 19
ATOM 31264 C C . ILE A 1 58 ? 7.089 -10.157 8.120 1.00 62.00 58 ILE A C 19
ATOM 31265 O O . ILE A 1 58 ? 6.852 -10.442 6.947 1.00 2.21 58 ILE A O 19
ATOM 31281 N N . GLU A 1 59 ? 7.365 -11.070 9.048 1.00 34.11 59 GLU A N 19
ATOM 31282 C CA . GLU A 1 59 ? 7.385 -12.518 8.807 1.00 63.12 59 GLU A CA 19
ATOM 31283 C C . GLU A 1 59 ? 8.292 -12.898 7.620 1.00 12.43 59 GLU A C 19
ATOM 31284 O O . GLU A 1 59 ? 8.017 -13.825 6.859 1.00 14.33 59 GLU A O 19
ATOM 31296 N N . GLY A 1 60 ? 9.383 -12.155 7.433 1.00 52.24 60 GLY A N 19
ATOM 31297 C CA . GLY A 1 60 ? 10.318 -12.308 6.324 1.00 5.45 60 GLY A CA 19
ATOM 31298 C C . GLY A 1 60 ? 9.805 -11.729 5.007 1.00 44.41 60 GLY A C 19
ATOM 31299 O O . GLY A 1 60 ? 10.588 -11.571 4.068 1.00 4.52 60 GLY A O 19
ATOM 31303 N N . VAL A 1 61 ? 8.539 -11.332 4.928 1.00 34.10 61 VAL A N 19
ATOM 31304 C CA . VAL A 1 61 ? 7.951 -10.693 3.764 1.00 25.34 61 VAL A CA 19
ATOM 31305 C C . VAL A 1 61 ? 8.265 -9.206 3.842 1.00 45.15 61 VAL A C 19
ATOM 31306 O O . VAL A 1 61 ? 7.798 -8.495 4.730 1.00 73.23 61 VAL A O 19
ATOM 31319 N N . ARG A 1 62 ? 9.096 -8.749 2.911 1.00 13.11 62 ARG A N 19
ATOM 31320 C CA . ARG A 1 62 ? 9.614 -7.392 2.759 1.00 63.10 62 ARG A CA 19
ATOM 31321 C C . ARG A 1 62 ? 8.463 -6.392 2.859 1.00 72.31 62 ARG A C 19
ATOM 31322 O O . ARG A 1 62 ? 8.344 -5.707 3.863 1.00 4.13 62 ARG A O 19
ATOM 31343 N N . CYS A 1 63 ? 7.527 -6.377 1.908 1.00 60.01 63 CYS A N 19
ATOM 31344 C CA . CYS A 1 63 ? 6.399 -5.433 1.888 1.00 12.21 63 CYS A CA 19
ATOM 31345 C C . CYS A 1 63 ? 6.872 -3.974 1.774 1.00 72.31 63 CYS A C 19
ATOM 31346 O O . CYS A 1 63 ? 8.066 -3.686 1.851 1.00 13.41 63 CYS A O 19
ATOM 31354 N N . LEU A 1 64 ? 5.933 -3.058 1.549 1.00 20.24 64 LEU A N 19
ATOM 31355 C CA . LEU A 1 64 ? 6.184 -1.669 1.196 1.00 70.04 64 LEU A CA 19
ATOM 31356 C C . LEU A 1 64 ? 5.123 -0.826 1.890 1.00 31.33 64 LEU A C 19
ATOM 31357 O O . LEU A 1 64 ? 3.952 -0.937 1.527 1.00 64.34 64 LEU A O 19
ATOM 31373 N N . ALA A 1 65 ? 5.498 -0.087 2.935 1.00 35.24 65 ALA A N 19
ATOM 31374 C CA . ALA A 1 65 ? 4.575 0.768 3.672 1.00 41.34 65 ALA A CA 19
ATOM 31375 C C . ALA A 1 65 ? 4.322 2.042 2.860 1.00 2.31 65 ALA A C 19
ATOM 31376 O O . ALA A 1 65 ? 5.258 2.544 2.233 1.00 33.31 65 ALA A O 19
ATOM 31383 N N . VAL A 1 66 ? 3.095 2.573 2.894 1.00 63.55 66 VAL A N 19
ATOM 31384 C CA . VAL A 1 66 ? 2.682 3.715 2.073 1.00 24.43 66 VAL A CA 19
ATOM 31385 C C . VAL A 1 66 ? 1.852 4.662 2.931 1.00 74.43 66 VAL A C 19
ATOM 31386 O O . VAL A 1 66 ? 0.725 4.341 3.313 1.00 12.32 66 VAL A O 19
ATOM 31399 N N . ASP A 1 67 ? 2.440 5.802 3.278 1.00 35.53 67 ASP A N 19
ATOM 31400 C CA . ASP A 1 67 ? 1.846 6.869 4.074 1.00 22.24 67 ASP A CA 19
ATOM 31401 C C . ASP A 1 67 ? 0.714 7.504 3.267 1.00 51.55 67 ASP A C 19
ATOM 31402 O O . ASP A 1 67 ? 0.933 7.943 2.134 1.00 53.14 67 ASP A O 19
ATOM 31411 N N . LEU A 1 68 ? -0.500 7.542 3.823 1.00 41.12 68 LEU A N 19
ATOM 31412 C CA . LEU A 1 68 ? -1.672 8.096 3.142 1.00 25.55 68 LEU A CA 19
ATOM 31413 C C . LEU A 1 68 ? -1.510 9.585 2.817 1.00 44.25 68 LEU A C 19
ATOM 31414 O O . LEU A 1 68 ? -2.176 10.090 1.916 1.00 14.22 68 LEU A O 19
ATOM 31430 N N . LYS A 1 69 ? -0.583 10.298 3.463 1.00 43.14 69 LYS A N 19
ATOM 31431 C CA . LYS A 1 69 ? -0.243 11.678 3.116 1.00 31.01 69 LYS A CA 19
ATOM 31432 C C . LYS A 1 69 ? 0.230 11.792 1.671 1.00 22.34 69 LYS A C 19
ATOM 31433 O O . LYS A 1 69 ? 0.059 12.864 1.080 1.00 24.11 69 LYS A O 19
ATOM 31452 N N . LEU A 1 70 ? 0.776 10.722 1.078 1.00 40.32 70 LEU A N 19
ATOM 31453 C CA . LEU A 1 70 ? 1.072 10.713 -0.344 1.00 34.42 70 LEU A CA 19
ATOM 31454 C C . LEU A 1 70 ? -0.217 10.844 -1.165 1.00 42.42 70 LEU A C 19
ATOM 31455 O O . LEU A 1 70 ? -0.201 11.590 -2.134 1.00 72.42 70 LEU A O 19
ATOM 31471 N N . LYS A 1 71 ? -1.339 10.191 -0.819 1.00 44.23 71 LYS A N 19
ATOM 31472 C CA . LYS A 1 71 ? -2.595 10.356 -1.570 1.00 21.22 71 LYS A CA 19
ATOM 31473 C C . LYS A 1 71 ? -3.069 11.810 -1.498 1.00 1.35 71 LYS A C 19
ATOM 31474 O O . LYS A 1 71 ? -3.629 12.308 -2.463 1.00 50.45 71 LYS A O 19
ATOM 31493 N N . ASP A 1 72 ? -2.812 12.506 -0.400 1.00 0.25 72 ASP A N 19
ATOM 31494 C CA . ASP A 1 72 ? -3.218 13.905 -0.227 1.00 32.31 72 ASP A CA 19
ATOM 31495 C C . ASP A 1 72 ? -2.412 14.865 -1.107 1.00 71.33 72 ASP A C 19
ATOM 31496 O O . ASP A 1 72 ? -2.929 15.891 -1.547 1.00 72.30 72 ASP A O 19
ATOM 31505 N N . THR A 1 73 ? -1.136 14.543 -1.359 1.00 44.54 73 THR A N 19
ATOM 31506 C CA . THR A 1 73 ? -0.201 15.413 -2.096 1.00 25.44 73 THR A CA 19
ATOM 31507 C C . THR A 1 73 ? 0.047 14.963 -3.546 1.00 13.03 73 THR A C 19
ATOM 31508 O O . THR A 1 73 ? 0.423 15.787 -4.382 1.00 4.32 73 THR A O 19
ATOM 31519 N N . ASN A 1 74 ? -0.131 13.687 -3.881 1.00 70.22 74 ASN A N 19
ATOM 31520 C CA . ASN A 1 74 ? -0.027 13.128 -5.229 1.00 11.44 74 ASN A CA 19
ATOM 31521 C C . ASN A 1 74 ? -0.938 11.901 -5.305 1.00 73.41 74 ASN A C 19
ATOM 31522 O O . ASN A 1 74 ? -0.456 10.761 -5.264 1.00 33.13 74 ASN A O 19
ATOM 31533 N N . PRO A 1 75 ? -2.261 12.115 -5.395 1.00 15.13 75 PRO A N 19
ATOM 31534 C CA . PRO A 1 75 ? -3.220 11.027 -5.431 1.00 33.41 75 PRO A CA 19
ATOM 31535 C C . PRO A 1 75 ? -2.997 10.083 -6.605 1.00 43.24 75 PRO A C 19
ATOM 31536 O O . PRO A 1 75 ? -3.207 8.881 -6.436 1.00 41.21 75 PRO A O 19
ATOM 31547 N N . GLU A 1 76 ? -2.532 10.601 -7.746 1.00 64.04 76 GLU A N 19
ATOM 31548 C CA . GLU A 1 76 ? -2.196 9.846 -8.949 1.00 3.53 76 GLU A CA 19
ATOM 31549 C C . GLU A 1 76 ? -1.073 8.851 -8.667 1.00 13.22 76 GLU A C 19
ATOM 31550 O O . GLU A 1 76 ? -1.161 7.688 -9.048 1.00 72.53 76 GLU A O 19
ATOM 31562 N N . GLY A 1 77 ? -0.009 9.301 -8.002 1.00 13.23 77 GLY A N 19
ATOM 31563 C CA . GLY A 1 77 ? 1.127 8.459 -7.658 1.00 23.41 77 GLY A CA 19
ATOM 31564 C C . GLY A 1 77 ? 0.695 7.323 -6.743 1.00 62.35 77 GLY A C 19
ATOM 31565 O O . GLY A 1 77 ? 0.947 6.156 -7.052 1.00 42.50 77 GLY A O 19
ATOM 31569 N N . PHE A 1 78 ? 0.041 7.656 -5.628 1.00 54.13 78 PHE A N 19
ATOM 31570 C CA . PHE A 1 78 ? -0.459 6.672 -4.671 1.00 24.20 78 PHE A CA 19
ATOM 31571 C C . PHE A 1 78 ? -1.398 5.680 -5.364 1.00 32.01 78 PHE A C 19
ATOM 31572 O O . PHE A 1 78 ? -1.290 4.481 -5.132 1.00 31.42 78 PHE A O 19
ATOM 31589 N N . ASN A 1 79 ? -2.284 6.171 -6.233 1.00 30.22 79 ASN A N 19
ATOM 31590 C CA . ASN A 1 79 ? -3.190 5.377 -7.056 1.00 71.24 79 ASN A CA 19
ATOM 31591 C C . ASN A 1 79 ? -2.438 4.338 -7.883 1.00 44.32 79 ASN A C 19
ATOM 31592 O O . ASN A 1 79 ? -2.711 3.151 -7.745 1.00 30.14 79 ASN A O 19
ATOM 31603 N N . GLN A 1 80 ? -1.481 4.768 -8.711 1.00 22.12 80 GLN A N 19
ATOM 31604 C CA . GLN A 1 80 ? -0.702 3.855 -9.543 1.00 1.50 80 GLN A CA 19
ATOM 31605 C C . GLN A 1 80 ? 0.003 2.788 -8.693 1.00 25.43 80 GLN A C 19
ATOM 31606 O O . GLN A 1 80 ? 0.100 1.629 -9.092 1.00 40.42 80 GLN A O 19
ATOM 31620 N N . LEU A 1 81 ? 0.449 3.158 -7.490 1.00 15.33 81 LEU A N 19
ATOM 31621 C CA . LEU A 1 81 ? 1.093 2.244 -6.556 1.00 64.34 81 LEU A CA 19
ATOM 31622 C C . LEU A 1 81 ? 0.136 1.145 -6.110 1.00 14.31 81 LEU A C 19
ATOM 31623 O O . LEU A 1 81 ? 0.524 -0.023 -6.029 1.00 61.32 81 LEU A O 19
ATOM 31639 N N . MET A 1 82 ? -1.101 1.539 -5.788 1.00 63.12 82 MET A N 19
ATOM 31640 C CA . MET A 1 82 ? -2.154 0.612 -5.422 1.00 15.13 82 MET A CA 19
ATOM 31641 C C . MET A 1 82 ? -2.494 -0.311 -6.584 1.00 44.50 82 MET A C 19
ATOM 31642 O O . MET A 1 82 ? -2.611 -1.518 -6.375 1.00 4.33 82 MET A O 19
ATOM 31656 N N . HIS A 1 83 ? -2.616 0.237 -7.798 1.00 44.22 83 HIS A N 19
ATOM 31657 C CA . HIS A 1 83 ? -2.912 -0.538 -8.993 1.00 52.55 83 HIS A CA 19
ATOM 31658 C C . HIS A 1 83 ? -1.888 -1.646 -9.160 1.00 24.21 83 HIS A C 19
ATOM 31659 O O . HIS A 1 83 ? -2.270 -2.803 -9.262 1.00 34.30 83 HIS A O 19
ATOM 31673 N N . PHE A 1 84 ? -0.597 -1.312 -9.104 1.00 33.41 84 PHE A N 19
ATOM 31674 C CA . PHE A 1 84 ? 0.490 -2.278 -9.168 1.00 4.55 84 PHE A CA 19
ATOM 31675 C C . PHE A 1 84 ? 0.286 -3.436 -8.182 1.00 13.23 84 PHE A C 19
ATOM 31676 O O . PHE A 1 84 ? 0.585 -4.583 -8.517 1.00 72.35 84 PHE A O 19
ATOM 31693 N N . ALA A 1 85 ? -0.199 -3.175 -6.963 1.00 53.21 85 ALA A N 19
ATOM 31694 C CA . ALA A 1 85 ? -0.483 -4.240 -6.012 1.00 34.51 85 ALA A CA 19
ATOM 31695 C C . ALA A 1 85 ? -1.547 -5.190 -6.565 1.00 34.51 85 ALA A C 19
ATOM 31696 O O . ALA A 1 85 ? -1.295 -6.393 -6.658 1.00 35.43 85 ALA A O 19
ATOM 31703 N N . THR A 1 86 ? -2.709 -4.648 -6.935 1.00 50.24 86 THR A N 19
ATOM 31704 C CA . THR A 1 86 ? -3.823 -5.391 -7.503 1.00 1.42 86 THR A CA 19
ATOM 31705 C C . THR A 1 86 ? -3.343 -6.191 -8.725 1.00 33.04 86 THR A C 19
ATOM 31706 O O . THR A 1 86 ? -3.566 -7.394 -8.792 1.00 51.31 86 THR A O 19
ATOM 31717 N N . GLU A 1 87 ? -2.606 -5.558 -9.635 1.00 20.13 87 GLU A N 19
ATOM 31718 C CA . GLU A 1 87 ? -2.153 -6.100 -10.907 1.00 43.25 87 GLU A CA 19
ATOM 31719 C C . GLU A 1 87 ? -1.344 -7.378 -10.709 1.00 73.20 87 GLU A C 19
ATOM 31720 O O . GLU A 1 87 ? -1.650 -8.407 -11.322 1.00 71.15 87 GLU A O 19
ATOM 31732 N N . ASN A 1 88 ? -0.347 -7.320 -9.819 1.00 22.21 88 ASN A N 19
ATOM 31733 C CA . ASN A 1 88 ? 0.569 -8.421 -9.519 1.00 42.41 88 ASN A CA 19
ATOM 31734 C C . ASN A 1 88 ? -0.091 -9.465 -8.609 1.00 35.11 88 ASN A C 19
ATOM 31735 O O . ASN A 1 88 ? 0.523 -10.486 -8.280 1.00 65.21 88 ASN A O 19
ATOM 31746 N N . GLN A 1 89 ? -1.351 -9.231 -8.218 1.00 62.35 89 GLN A N 19
ATOM 31747 C CA . GLN A 1 89 ? -2.147 -10.020 -7.291 1.00 12.15 89 GLN A CA 19
ATOM 31748 C C . GLN A 1 89 ? -1.504 -10.092 -5.897 1.00 62.32 89 GLN A C 19
ATOM 31749 O O . GLN A 1 89 ? -1.586 -11.116 -5.206 1.00 24.31 89 GLN A O 19
ATOM 31763 N N . LEU A 1 90 ? -0.830 -9.018 -5.492 1.00 30.51 90 LEU A N 19
ATOM 31764 C CA . LEU A 1 90 ? -0.298 -8.867 -4.149 1.00 43.11 90 LEU A CA 19
ATOM 31765 C C . LEU A 1 90 ? -1.449 -8.606 -3.194 1.00 72.01 90 LEU A C 19
ATOM 31766 O O . LEU A 1 90 ? -2.475 -8.035 -3.578 1.00 31.44 90 LEU A O 19
ATOM 31782 N N . ASN A 1 91 ? -1.281 -9.025 -1.944 1.00 22.24 91 ASN A N 19
ATOM 31783 C CA . ASN A 1 91 ? -2.234 -8.675 -0.904 1.00 44.14 91 ASN A CA 19
ATOM 31784 C C . ASN A 1 91 ? -2.014 -7.206 -0.520 1.00 1.30 91 ASN A C 19
ATOM 31785 O O . ASN A 1 91 ? -0.897 -6.682 -0.620 1.00 34.14 91 ASN A O 19
ATOM 31796 N N . ILE A 1 92 ? -3.075 -6.532 -0.088 1.00 21.34 92 ILE A N 19
ATOM 31797 C CA . ILE A 1 92 ? -3.105 -5.127 0.285 1.00 24.42 92 ILE A CA 19
ATOM 31798 C C . ILE A 1 92 ? -3.617 -5.171 1.711 1.00 30.14 92 ILE A C 19
ATOM 31799 O O . ILE A 1 92 ? -4.804 -5.410 1.914 1.00 72.40 92 ILE A O 19
ATOM 31815 N N . LEU A 1 93 ? -2.719 -5.060 2.681 1.00 64.04 93 LEU A N 19
ATOM 31816 C CA . LEU A 1 93 ? -3.102 -5.103 4.079 1.00 4.02 93 LEU A CA 19
ATOM 31817 C C . LEU A 1 93 ? -3.273 -3.673 4.594 1.00 4.22 93 LEU A C 19
ATOM 31818 O O . LEU A 1 93 ? -2.845 -2.699 3.963 1.00 15.14 93 LEU A O 19
ATOM 31834 N N . ASP A 1 94 ? -3.908 -3.541 5.749 1.00 52.23 94 ASP A N 19
ATOM 31835 C CA . ASP A 1 94 ? -4.009 -2.298 6.500 1.00 32.01 94 ASP A CA 19
ATOM 31836 C C . ASP A 1 94 ? -2.910 -2.234 7.549 1.00 3.44 94 ASP A C 19
ATOM 31837 O O . ASP A 1 94 ? -2.115 -3.163 7.712 1.00 12.43 94 ASP A O 19
ATOM 31846 N N . ALA A 1 95 ? -2.890 -1.137 8.300 1.00 24.35 95 ALA A N 19
ATOM 31847 C CA . ALA A 1 95 ? -1.874 -0.897 9.318 1.00 12.20 95 ALA A CA 19
ATOM 31848 C C . ALA A 1 95 ? -1.782 -2.023 10.363 1.00 32.21 95 ALA A C 19
ATOM 31849 O O . ALA A 1 95 ? -0.732 -2.170 10.999 1.00 23.52 95 ALA A O 19
ATOM 31856 N N . GLU A 1 96 ? -2.832 -2.823 10.557 1.00 60.23 96 GLU A N 19
ATOM 31857 C CA . GLU A 1 96 ? -2.810 -3.983 11.434 1.00 12.51 96 GLU A CA 19
ATOM 31858 C C . GLU A 1 96 ? -2.274 -5.219 10.717 1.00 63.03 96 GLU A C 19
ATOM 31859 O O . GLU A 1 96 ? -1.496 -5.962 11.309 1.00 25.12 96 GLU A O 19
ATOM 31871 N N . GLY A 1 97 ? -2.613 -5.437 9.453 1.00 42.41 97 GLY A N 19
ATOM 31872 C CA . GLY A 1 97 ? -2.415 -6.694 8.749 1.00 42.11 97 GLY A CA 19
ATOM 31873 C C . GLY A 1 97 ? -3.723 -7.374 8.326 1.00 34.13 97 GLY A C 19
ATOM 31874 O O . GLY A 1 97 ? -3.703 -8.573 8.025 1.00 22.21 97 GLY A O 19
ATOM 31878 N N . ASN A 1 98 ? -4.860 -6.673 8.329 1.00 71.41 98 ASN A N 19
ATOM 31879 C CA . ASN A 1 98 ? -6.114 -7.106 7.699 1.00 5.41 98 ASN A CA 19
ATOM 31880 C C . ASN A 1 98 ? -6.032 -6.817 6.206 1.00 52.14 98 ASN A C 19
ATOM 31881 O O . ASN A 1 98 ? -5.667 -5.701 5.851 1.00 10.31 98 ASN A O 19
ATOM 31892 N N . SER A 1 99 ? -6.367 -7.763 5.332 1.00 42.45 99 SER A N 19
ATOM 31893 C CA . SER A 1 99 ? -6.506 -7.486 3.907 1.00 11.25 99 SER A CA 19
ATOM 31894 C C . SER A 1 99 ? -7.700 -6.557 3.671 1.00 52.13 99 SER A C 19
ATOM 31895 O O . SER A 1 99 ? -8.793 -6.839 4.169 1.00 11.55 99 SER A O 19
ATOM 31903 N N . ILE A 1 100 ? -7.537 -5.506 2.869 1.00 11.21 100 ILE A N 19
ATOM 31904 C CA . ILE A 1 100 ? -8.587 -4.542 2.542 1.00 51.14 100 ILE A CA 19
ATOM 31905 C C . ILE A 1 100 ? -8.637 -4.301 1.029 1.00 22.24 100 ILE A C 19
ATOM 31906 O O . ILE A 1 100 ? -7.709 -4.640 0.294 1.00 62.43 100 ILE A O 19
ATOM 31922 N N . ASP A 1 101 ? -9.745 -3.723 0.554 1.00 61.04 101 ASP A N 19
ATOM 31923 C CA . ASP A 1 101 ? -9.858 -3.218 -0.808 1.00 74.14 101 ASP A CA 19
ATOM 31924 C C . ASP A 1 101 ? -9.080 -1.913 -0.900 1.00 61.14 101 ASP A C 19
ATOM 31925 O O . ASP A 1 101 ? -8.899 -1.203 0.087 1.00 74.13 101 ASP A O 19
ATOM 31934 N N . ALA A 1 102 ? -8.760 -1.532 -2.128 1.00 3.42 102 ALA A N 19
ATOM 31935 C CA . ALA A 1 102 ? -8.126 -0.248 -2.410 1.00 45.14 102 ALA A CA 19
ATOM 31936 C C . ALA A 1 102 ? -9.115 0.911 -2.277 1.00 24.43 102 ALA A C 19
ATOM 31937 O O . ALA A 1 102 ? -8.728 1.998 -1.852 1.00 25.12 102 ALA A O 19
ATOM 31944 N N . ALA A 1 103 ? -10.401 0.686 -2.584 1.00 33.30 103 ALA A N 19
ATOM 31945 C CA . ALA A 1 103 ? -11.460 1.687 -2.432 1.00 62.33 103 ALA A CA 19
ATOM 31946 C C . ALA A 1 103 ? -11.492 2.230 -1.003 1.00 55.14 103 ALA A C 19
ATOM 31947 O O . ALA A 1 103 ? -11.633 3.432 -0.791 1.00 74.21 103 ALA A O 19
ATOM 31954 N N . GLN A 1 104 ? -11.287 1.343 -0.024 1.00 43.54 104 GLN A N 19
ATOM 31955 C CA . GLN A 1 104 ? -11.298 1.654 1.399 1.00 25.33 104 GLN A CA 19
ATOM 31956 C C . GLN A 1 104 ? -10.073 2.472 1.838 1.00 1.15 104 GLN A C 19
ATOM 31957 O O . GLN A 1 104 ? -9.914 2.716 3.035 1.00 74.22 104 GLN A O 19
ATOM 31971 N N . VAL A 1 105 ? -9.221 2.894 0.903 1.00 43.51 105 VAL A N 19
ATOM 31972 C CA . VAL A 1 105 ? -8.046 3.726 1.107 1.00 44.41 105 VAL A CA 19
ATOM 31973 C C . VAL A 1 105 ? -8.170 5.002 0.271 1.00 63.52 105 VAL A C 19
ATOM 31974 O O . VAL A 1 105 ? -7.767 6.072 0.713 1.00 13.43 105 VAL A O 19
ATOM 31987 N N . THR A 1 106 ? -8.715 4.914 -0.941 1.00 74.50 106 THR A N 19
ATOM 31988 C CA . THR A 1 106 ? -8.764 6.025 -1.882 1.00 21.50 106 THR A CA 19
ATOM 31989 C C . THR A 1 106 ? -9.983 6.930 -1.649 1.00 45.42 106 THR A C 19
ATOM 31990 O O . THR A 1 106 ? -10.170 7.874 -2.411 1.00 44.23 106 THR A O 19
ATOM 32001 N N . GLU A 1 107 ? -10.812 6.666 -0.631 1.00 40.34 107 GLU A N 19
ATOM 32002 C CA . GLU A 1 107 ? -12.018 7.427 -0.297 1.00 32.21 107 GLU A CA 19
ATOM 32003 C C . GLU A 1 107 ? -12.039 7.839 1.185 1.00 34.15 107 GLU A C 19
ATOM 32004 O O . GLU A 1 107 ? -13.114 7.972 1.783 1.00 15.25 107 GLU A O 19
ATOM 32016 N N . ILE A 1 108 ? -10.864 7.980 1.803 1.00 1.35 108 ILE A N 19
ATOM 32017 C CA . ILE A 1 108 ? -10.697 8.520 3.154 1.00 63.02 108 ILE A CA 19
ATOM 32018 C C . ILE A 1 108 ? -10.850 10.040 3.063 1.00 2.32 108 ILE A C 19
ATOM 32019 O O . ILE A 1 108 ? -11.859 10.587 3.579 1.00 71.41 108 ILE A O 19
ATOM 32035 N N . GLY A 1 1 ? -24.956 -2.868 7.870 1.00 52.51 1 GLY A N 20
ATOM 32036 C CA . GLY A 1 1 ? -24.175 -3.968 7.303 1.00 44.34 1 GLY A CA 20
ATOM 32037 C C . GLY A 1 1 ? -23.047 -3.423 6.447 1.00 1.02 1 GLY A C 20
ATOM 32038 O O . GLY A 1 1 ? -22.931 -2.208 6.263 1.00 63.10 1 GLY A O 20
ATOM 32042 N N . MET A 1 2 ? -22.211 -4.318 5.910 1.00 14.54 2 MET A N 20
ATOM 32043 C CA . MET A 1 2 ? -21.103 -3.929 5.050 1.00 64.43 2 MET A CA 20
ATOM 32044 C C . MET A 1 2 ? -21.624 -3.126 3.858 1.00 74.05 2 MET A C 20
ATOM 32045 O O . MET A 1 2 ? -22.507 -3.577 3.124 1.00 61.51 2 MET A O 20
ATOM 32059 N N . GLY A 1 3 ? -21.081 -1.928 3.672 1.00 62.30 3 GLY A N 20
ATOM 32060 C CA . GLY A 1 3 ? -21.477 -0.985 2.643 1.00 12.02 3 GLY A CA 20
ATOM 32061 C C . GLY A 1 3 ? -21.053 0.426 3.027 1.00 14.54 3 GLY A C 20
ATOM 32062 O O . GLY A 1 3 ? -20.576 1.167 2.171 1.00 1.50 3 GLY A O 20
ATOM 32066 N N . THR A 1 4 ? -21.135 0.768 4.317 1.00 11.14 4 THR A N 20
ATOM 32067 C CA . THR A 1 4 ? -20.755 2.055 4.910 1.00 12.31 4 THR A CA 20
ATOM 32068 C C . THR A 1 4 ? -19.246 2.373 4.771 1.00 52.33 4 THR A C 20
ATOM 32069 O O . THR A 1 4 ? -18.789 3.432 5.209 1.00 25.44 4 THR A O 20
ATOM 32080 N N . THR A 1 5 ? -18.460 1.477 4.164 1.00 51.14 5 THR A N 20
ATOM 32081 C CA . THR A 1 5 ? -17.019 1.587 4.001 1.00 43.01 5 THR A CA 20
ATOM 32082 C C . THR A 1 5 ? -16.382 1.725 5.394 1.00 71.14 5 THR A C 20
ATOM 32083 O O . THR A 1 5 ? -15.850 2.769 5.773 1.00 21.25 5 THR A O 20
ATOM 32094 N N . GLU A 1 6 ? -16.546 0.672 6.195 1.00 54.43 6 GLU A N 20
ATOM 32095 C CA . GLU A 1 6 ? -16.121 0.582 7.587 1.00 5.23 6 GLU A CA 20
ATOM 32096 C C . GLU A 1 6 ? -14.600 0.447 7.705 1.00 33.24 6 GLU A C 20
ATOM 32097 O O . GLU A 1 6 ? -13.991 -0.419 7.078 1.00 62.34 6 GLU A O 20
ATOM 32109 N N . LYS A 1 7 ? -13.972 1.306 8.503 1.00 64.11 7 LYS A N 20
ATOM 32110 C CA . LYS A 1 7 ? -12.522 1.423 8.657 1.00 14.41 7 LYS A CA 20
ATOM 32111 C C . LYS A 1 7 ? -12.182 1.897 10.077 1.00 62.12 7 LYS A C 20
ATOM 32112 O O . LYS A 1 7 ? -13.074 1.941 10.928 1.00 53.43 7 LYS A O 20
ATOM 32131 N N . SER A 1 8 ? -10.912 2.212 10.346 1.00 12.14 8 SER A N 20
ATOM 32132 C CA . SER A 1 8 ? -10.417 2.596 11.669 1.00 65.14 8 SER A CA 20
ATOM 32133 C C . SER A 1 8 ? -9.562 3.879 11.591 1.00 64.22 8 SER A C 20
ATOM 32134 O O . SER A 1 8 ? -8.671 4.090 12.416 1.00 44.03 8 SER A O 20
ATOM 32142 N N . GLY A 1 9 ? -9.805 4.750 10.600 1.00 74.54 9 GLY A N 20
ATOM 32143 C CA . GLY A 1 9 ? -9.116 6.033 10.471 1.00 55.43 9 GLY A CA 20
ATOM 32144 C C . GLY A 1 9 ? -7.618 5.881 10.216 1.00 11.14 9 GLY A C 20
ATOM 32145 O O . GLY A 1 9 ? -6.845 6.780 10.554 1.00 50.31 9 GLY A O 20
ATOM 32149 N N . ILE A 1 10 ? -7.192 4.748 9.659 1.00 0.40 10 ILE A N 20
ATOM 32150 C CA . ILE A 1 10 ? -5.801 4.386 9.444 1.00 51.22 10 ILE A CA 20
ATOM 32151 C C . ILE A 1 10 ? -5.223 5.289 8.348 1.00 43.42 10 ILE A C 20
ATOM 32152 O O . ILE A 1 10 ? -5.925 5.764 7.451 1.00 72.44 10 ILE A O 20
ATOM 32168 N N . LYS A 1 11 ? -3.921 5.567 8.444 1.00 73.55 11 LYS A N 20
ATOM 32169 C CA . LYS A 1 11 ? -3.143 6.349 7.494 1.00 51.23 11 LYS A CA 20
ATOM 32170 C C . LYS A 1 11 ? -1.929 5.585 6.968 1.00 20.54 11 LYS A C 20
ATOM 32171 O O . LYS A 1 11 ? -0.935 6.197 6.583 1.00 53.04 11 LYS A O 20
ATOM 32190 N N . GLU A 1 12 ? -1.974 4.263 6.941 1.00 60.43 12 GLU A N 20
ATOM 32191 C CA . GLU A 1 12 ? -0.884 3.445 6.429 1.00 63.22 12 GLU A CA 20
ATOM 32192 C C . GLU A 1 12 ? -1.427 2.085 6.051 1.00 15.42 12 GLU A C 20
ATOM 32193 O O . GLU A 1 12 ? -2.329 1.572 6.697 1.00 23.42 12 GLU A O 20
ATOM 32205 N N . ILE A 1 13 ? -0.843 1.519 5.010 1.00 72.42 13 ILE A N 20
ATOM 32206 C CA . ILE A 1 13 ? -1.044 0.168 4.532 1.00 41.23 13 ILE A CA 20
ATOM 32207 C C . ILE A 1 13 ? 0.330 -0.435 4.267 1.00 15.12 13 ILE A C 20
ATOM 32208 O O . ILE A 1 13 ? 1.358 0.251 4.310 1.00 53.43 13 ILE A O 20
ATOM 32224 N N . ILE A 1 14 ? 0.348 -1.717 3.929 1.00 41.42 14 ILE A N 20
ATOM 32225 C CA . ILE A 1 14 ? 1.569 -2.448 3.671 1.00 41.25 14 ILE A CA 20
ATOM 32226 C C . ILE A 1 14 ? 1.307 -3.473 2.564 1.00 3.23 14 ILE A C 20
ATOM 32227 O O . ILE A 1 14 ? 0.644 -4.482 2.772 1.00 24.45 14 ILE A O 20
ATOM 32243 N N . ILE A 1 15 ? 1.857 -3.235 1.378 1.00 5.23 15 ILE A N 20
ATOM 32244 C CA . ILE A 1 15 ? 1.880 -4.197 0.284 1.00 52.44 15 ILE A CA 20
ATOM 32245 C C . ILE A 1 15 ? 2.793 -5.351 0.733 1.00 11.04 15 ILE A C 20
ATOM 32246 O O . ILE A 1 15 ? 3.981 -5.123 0.985 1.00 64.34 15 ILE A O 20
ATOM 32262 N N . GLN A 1 16 ? 2.288 -6.577 0.901 1.00 43.34 16 GLN A N 20
ATOM 32263 C CA . GLN A 1 16 ? 3.157 -7.718 1.174 1.00 2.51 16 GLN A CA 20
ATOM 32264 C C . GLN A 1 16 ? 3.932 -8.072 -0.105 1.00 53.31 16 GLN A C 20
ATOM 32265 O O . GLN A 1 16 ? 3.543 -7.720 -1.216 1.00 1.45 16 GLN A O 20
ATOM 32279 N N . GLY A 1 17 ? 5.043 -8.799 0.035 1.00 4.43 17 GLY A N 20
ATOM 32280 C CA . GLY A 1 17 ? 5.765 -9.383 -1.099 1.00 35.23 17 GLY A CA 20
ATOM 32281 C C . GLY A 1 17 ? 5.369 -10.839 -1.330 1.00 30.24 17 GLY A C 20
ATOM 32282 O O . GLY A 1 17 ? 6.031 -11.545 -2.088 1.00 15.21 17 GLY A O 20
ATOM 32286 N N . LEU A 1 18 ? 4.335 -11.309 -0.632 1.00 4.20 18 LEU A N 20
ATOM 32287 C CA . LEU A 1 18 ? 3.715 -12.606 -0.813 1.00 63.24 18 LEU A CA 20
ATOM 32288 C C . LEU A 1 18 ? 2.534 -12.417 -1.751 1.00 11.54 18 LEU A C 20
ATOM 32289 O O . LEU A 1 18 ? 1.893 -11.367 -1.739 1.00 74.34 18 LEU A O 20
ATOM 32305 N N . THR A 1 19 ? 2.234 -13.442 -2.537 1.00 62.12 19 THR A N 20
ATOM 32306 C CA . THR A 1 19 ? 1.001 -13.540 -3.305 1.00 44.25 19 THR A CA 20
ATOM 32307 C C . THR A 1 19 ? -0.176 -13.796 -2.349 1.00 72.24 19 THR A C 20
ATOM 32308 O O . THR A 1 19 ? 0.056 -14.267 -1.234 1.00 25.32 19 THR A O 20
ATOM 32319 N N . ARG A 1 20 ? -1.420 -13.742 -2.844 1.00 43.00 20 ARG A N 20
ATOM 32320 C CA . ARG A 1 20 ? -2.594 -14.295 -2.139 1.00 2.45 20 ARG A CA 20
ATOM 32321 C C . ARG A 1 20 ? -2.386 -15.728 -1.616 1.00 61.44 20 ARG A C 20
ATOM 32322 O O . ARG A 1 20 ? -2.877 -16.117 -0.558 1.00 74.01 20 ARG A O 20
ATOM 32343 N N . ALA A 1 21 ? -1.642 -16.523 -2.390 1.00 13.11 21 ALA A N 20
ATOM 32344 C CA . ALA A 1 21 ? -1.379 -17.938 -2.187 1.00 53.12 21 ALA A CA 20
ATOM 32345 C C . ALA A 1 21 ? -0.078 -18.172 -1.408 1.00 63.25 21 ALA A C 20
ATOM 32346 O O . ALA A 1 21 ? 0.467 -19.271 -1.432 1.00 2.05 21 ALA A O 20
ATOM 32353 N N . GLY A 1 22 ? 0.470 -17.142 -0.763 1.00 74.31 22 GLY A N 20
ATOM 32354 C CA . GLY A 1 22 ? 1.490 -17.287 0.255 1.00 63.24 22 GLY A CA 20
ATOM 32355 C C . GLY A 1 22 ? 2.889 -17.605 -0.263 1.00 31.35 22 GLY A C 20
ATOM 32356 O O . GLY A 1 22 ? 3.783 -17.817 0.557 1.00 42.05 22 GLY A O 20
ATOM 32360 N N . LYS A 1 23 ? 3.146 -17.624 -1.579 1.00 64.14 23 LYS A N 20
ATOM 32361 C CA . LYS A 1 23 ? 4.475 -17.703 -2.083 1.00 44.33 23 LYS A CA 20
ATOM 32362 C C . LYS A 1 23 ? 5.073 -16.303 -2.135 1.00 71.40 23 LYS A C 20
ATOM 32363 O O . LYS A 1 23 ? 4.324 -15.349 -2.347 1.00 60.34 23 LYS A O 20
ATOM 32382 N N . PRO A 1 24 ? 6.399 -16.160 -2.068 1.00 74.13 24 PRO A N 20
ATOM 32383 C CA . PRO A 1 24 ? 7.060 -14.894 -2.280 1.00 52.13 24 PRO A CA 20
ATOM 32384 C C . PRO A 1 24 ? 7.014 -14.568 -3.768 1.00 22.43 24 PRO A C 20
ATOM 32385 O O . PRO A 1 24 ? 6.941 -15.464 -4.617 1.00 11.33 24 PRO A O 20
ATOM 32396 N N . PHE A 1 25 ? 7.045 -13.285 -4.096 1.00 62.31 25 PHE A N 20
ATOM 32397 C CA . PHE A 1 25 ? 7.113 -12.802 -5.460 1.00 54.34 25 PHE A CA 20
ATOM 32398 C C . PHE A 1 25 ? 8.572 -12.759 -5.923 1.00 14.50 25 PHE A C 20
ATOM 32399 O O . PHE A 1 25 ? 9.492 -12.661 -5.095 1.00 25.54 25 PHE A O 20
ATOM 32416 N N . ARG A 1 26 ? 8.780 -12.805 -7.241 1.00 52.21 26 ARG A N 20
ATOM 32417 C CA . ARG A 1 26 ? 10.014 -12.382 -7.885 1.00 53.34 26 ARG A CA 20
ATOM 32418 C C . ARG A 1 26 ? 9.650 -11.256 -8.864 1.00 32.22 26 ARG A C 20
ATOM 32419 O O . ARG A 1 26 ? 8.586 -11.317 -9.483 1.00 71.12 26 ARG A O 20
ATOM 32440 N N . PRO A 1 27 ? 10.548 -10.297 -9.110 1.00 2.30 27 PRO A N 20
ATOM 32441 C CA . PRO A 1 27 ? 11.832 -10.204 -8.451 1.00 73.32 27 PRO A CA 20
ATOM 32442 C C . PRO A 1 27 ? 11.645 -9.723 -7.011 1.00 35.41 27 PRO A C 20
ATOM 32443 O O . PRO A 1 27 ? 10.712 -8.981 -6.715 1.00 63.03 27 PRO A O 20
ATOM 32454 N N . SER A 1 28 ? 12.543 -10.110 -6.110 1.00 72.14 28 SER A N 20
ATOM 32455 C CA . SER A 1 28 ? 12.595 -9.610 -4.736 1.00 25.21 28 SER A CA 20
ATOM 32456 C C . SER A 1 28 ? 12.741 -8.083 -4.711 1.00 75.12 28 SER A C 20
ATOM 32457 O O . SER A 1 28 ? 12.157 -7.405 -3.859 1.00 11.31 28 SER A O 20
ATOM 32465 N N . ASP A 1 29 ? 13.479 -7.546 -5.685 1.00 23.54 29 ASP A N 20
ATOM 32466 C CA . ASP A 1 29 ? 13.843 -6.141 -5.858 1.00 1.43 29 ASP A CA 20
ATOM 32467 C C . ASP A 1 29 ? 12.649 -5.233 -6.185 1.00 63.43 29 ASP A C 20
ATOM 32468 O O . ASP A 1 29 ? 12.813 -4.013 -6.251 1.00 24.43 29 ASP A O 20
ATOM 32477 N N . TRP A 1 30 ? 11.442 -5.792 -6.352 1.00 32.11 30 TRP A N 20
ATOM 32478 C CA . TRP A 1 30 ? 10.225 -5.056 -6.696 1.00 15.31 30 TRP A CA 20
ATOM 32479 C C . TRP A 1 30 ? 9.973 -3.867 -5.753 1.00 22.14 30 TRP A C 20
ATOM 32480 O O . TRP A 1 30 ? 9.494 -2.816 -6.178 1.00 2.41 30 TRP A O 20
ATOM 32501 N N . VAL A 1 31 ? 10.331 -4.047 -4.480 1.00 71.43 31 VAL A N 20
ATOM 32502 C CA . VAL A 1 31 ? 10.249 -3.119 -3.357 1.00 51.43 31 VAL A CA 20
ATOM 32503 C C . VAL A 1 31 ? 10.993 -1.821 -3.674 1.00 34.42 31 VAL A C 20
ATOM 32504 O O . VAL A 1 31 ? 10.477 -0.719 -3.459 1.00 63.32 31 VAL A O 20
ATOM 32517 N N . ASP A 1 32 ? 12.232 -1.954 -4.145 1.00 15.33 32 ASP A N 20
ATOM 32518 C CA . ASP A 1 32 ? 13.118 -0.828 -4.400 1.00 62.13 32 ASP A CA 20
ATOM 32519 C C . ASP A 1 32 ? 12.717 -0.190 -5.722 1.00 25.34 32 ASP A C 20
ATOM 32520 O O . ASP A 1 32 ? 12.662 1.030 -5.850 1.00 33.15 32 ASP A O 20
ATOM 32529 N N . ARG A 1 33 ? 12.372 -1.022 -6.706 1.00 61.11 33 ARG A N 20
ATOM 32530 C CA . ARG A 1 33 ? 11.850 -0.580 -7.994 1.00 41.43 33 ARG A CA 20
ATOM 32531 C C . ARG A 1 33 ? 10.554 0.216 -7.828 1.00 11.50 33 ARG A C 20
ATOM 32532 O O . ARG A 1 33 ? 10.235 1.041 -8.691 1.00 31.01 33 ARG A O 20
ATOM 32553 N N . MET A 1 34 ? 9.798 -0.016 -6.752 1.00 24.42 34 MET A N 20
ATOM 32554 C CA . MET A 1 34 ? 8.649 0.799 -6.416 1.00 40.33 34 MET A CA 20
ATOM 32555 C C . MET A 1 34 ? 9.109 2.121 -5.817 1.00 25.34 34 MET A C 20
ATOM 32556 O O . MET A 1 34 ? 8.787 3.168 -6.369 1.00 0.35 34 MET A O 20
ATOM 32570 N N . CYS A 1 35 ? 9.880 2.120 -4.720 1.00 65.34 35 CYS A N 20
ATOM 32571 C CA . CYS A 1 35 ? 10.216 3.386 -4.068 1.00 43.40 35 CYS A CA 20
ATOM 32572 C C . CYS A 1 35 ? 10.916 4.349 -5.036 1.00 62.54 35 CYS A C 20
ATOM 32573 O O . CYS A 1 35 ? 10.606 5.539 -5.035 1.00 32.42 35 CYS A O 20
ATOM 32581 N N . SER A 1 36 ? 11.763 3.818 -5.918 1.00 45.04 36 SER A N 20
ATOM 32582 C CA . SER A 1 36 ? 12.443 4.501 -7.016 1.00 71.11 36 SER A CA 20
ATOM 32583 C C . SER A 1 36 ? 11.515 5.187 -8.027 1.00 74.21 36 SER A C 20
ATOM 32584 O O . SER A 1 36 ? 11.931 6.127 -8.700 1.00 20.01 36 SER A O 20
ATOM 32592 N N . THR A 1 37 ? 10.267 4.740 -8.151 1.00 64.15 37 THR A N 20
ATOM 32593 C CA . THR A 1 37 ? 9.270 5.321 -9.041 1.00 23.51 37 THR A CA 20
ATOM 32594 C C . THR A 1 37 ? 8.608 6.551 -8.410 1.00 11.34 37 THR A C 20
ATOM 32595 O O . THR A 1 37 ? 7.994 7.341 -9.124 1.00 30.42 37 THR A O 20
ATOM 32606 N N . TYR A 1 38 ? 8.774 6.778 -7.106 1.00 3.30 38 TYR A N 20
ATOM 32607 C CA . TYR A 1 38 ? 8.180 7.892 -6.374 1.00 61.15 38 TYR A CA 20
ATOM 32608 C C . TYR A 1 38 ? 9.303 8.732 -5.763 1.00 12.54 38 TYR A C 20
ATOM 32609 O O . TYR A 1 38 ? 9.207 9.159 -4.611 1.00 34.20 38 TYR A O 20
ATOM 32627 N N . ALA A 1 39 ? 10.411 8.894 -6.492 1.00 11.42 39 ALA A N 20
ATOM 32628 C CA . ALA A 1 39 ? 11.683 9.393 -5.990 1.00 54.44 39 ALA A CA 20
ATOM 32629 C C . ALA A 1 39 ? 12.295 10.416 -6.948 1.00 43.33 39 ALA A C 20
ATOM 32630 O O . ALA A 1 39 ? 11.748 10.653 -8.028 1.00 31.22 39 ALA A O 20
ATOM 32637 N N . SER A 1 40 ? 13.437 11.003 -6.575 1.00 45.45 40 SER A N 20
ATOM 32638 C CA . SER A 1 40 ? 14.153 11.955 -7.423 1.00 42.35 40 SER A CA 20
ATOM 32639 C C . SER A 1 40 ? 15.585 12.156 -6.937 1.00 1.12 40 SER A C 20
ATOM 32640 O O . SER A 1 40 ? 15.905 11.925 -5.764 1.00 74.42 40 SER A O 20
ATOM 32648 N N . PHE A 1 41 ? 16.452 12.619 -7.835 1.00 10.32 41 PHE A N 20
ATOM 32649 C CA . PHE A 1 41 ? 17.736 13.197 -7.481 1.00 64.41 41 PHE A CA 20
ATOM 32650 C C . PHE A 1 41 ? 17.521 14.652 -7.096 1.00 31.20 41 PHE A C 20
ATOM 32651 O O . PHE A 1 41 ? 16.892 15.400 -7.845 1.00 71.54 41 PHE A O 20
ATOM 32668 N N . GLY A 1 42 ? 18.134 15.070 -5.998 1.00 0.44 42 GLY A N 20
ATOM 32669 C CA . GLY A 1 42 ? 18.108 16.449 -5.541 1.00 12.22 42 GLY A CA 20
ATOM 32670 C C . GLY A 1 42 ? 18.940 16.646 -4.310 1.00 74.24 42 GLY A C 20
ATOM 32671 O O . GLY A 1 42 ? 19.888 17.421 -4.405 1.00 3.20 42 GLY A O 20
ATOM 32675 N N . ALA A 1 43 ? 18.690 15.937 -3.210 1.00 41.11 43 ALA A N 20
ATOM 32676 C CA . ALA A 1 43 ? 19.563 16.030 -2.053 1.00 3.31 43 ALA A CA 20
ATOM 32677 C C . ALA A 1 43 ? 20.927 15.453 -2.390 1.00 25.34 43 ALA A C 20
ATOM 32678 O O . ALA A 1 43 ? 21.188 14.252 -2.273 1.00 41.11 43 ALA A O 20
ATOM 32685 N N . ASP A 1 44 ? 21.781 16.370 -2.801 1.00 44.41 44 ASP A N 20
ATOM 32686 C CA . ASP A 1 44 ? 23.193 16.216 -3.087 1.00 72.42 44 ASP A CA 20
ATOM 32687 C C . ASP A 1 44 ? 23.388 15.500 -4.434 1.00 33.15 44 ASP A C 20
ATOM 32688 O O . ASP A 1 44 ? 24.315 14.720 -4.621 1.00 35.12 44 ASP A O 20
ATOM 32697 N N . ARG A 1 45 ? 22.432 15.676 -5.364 1.00 75.22 45 ARG A N 20
ATOM 32698 C CA . ARG A 1 45 ? 22.344 14.906 -6.615 1.00 32.40 45 ARG A CA 20
ATOM 32699 C C . ARG A 1 45 ? 22.567 13.402 -6.347 1.00 52.32 45 ARG A C 20
ATOM 32700 O O . ARG A 1 45 ? 23.153 12.681 -7.159 1.00 64.02 45 ARG A O 20
ATOM 32721 N N . LYS A 1 46 ? 22.085 12.928 -5.198 1.00 32.21 46 LYS A N 20
ATOM 32722 C CA . LYS A 1 46 ? 21.862 11.528 -4.878 1.00 51.30 46 LYS A CA 20
ATOM 32723 C C . LYS A 1 46 ? 20.362 11.305 -4.925 1.00 50.42 46 LYS A C 20
ATOM 32724 O O . LYS A 1 46 ? 19.574 12.251 -4.825 1.00 41.41 46 LYS A O 20
ATOM 32743 N N . LEU A 1 47 ? 19.955 10.053 -5.064 1.00 20.35 47 LEU A N 20
ATOM 32744 C CA . LEU A 1 47 ? 18.560 9.661 -5.088 1.00 22.22 47 LEU A CA 20
ATOM 32745 C C . LEU A 1 47 ? 17.953 9.825 -3.692 1.00 22.22 47 LEU A C 20
ATOM 32746 O O . LEU A 1 47 ? 18.569 9.437 -2.701 1.00 2.42 47 LEU A O 20
ATOM 32762 N N . ARG A 1 48 ? 16.725 10.334 -3.592 1.00 35.23 48 ARG A N 20
ATOM 32763 C CA . ARG A 1 48 ? 15.888 10.218 -2.400 1.00 4.03 48 ARG A CA 20
ATOM 32764 C C . ARG A 1 48 ? 14.544 9.663 -2.803 1.00 24.03 48 ARG A C 20
ATOM 32765 O O . ARG A 1 48 ? 13.826 10.284 -3.592 1.00 34.04 48 ARG A O 20
ATOM 32786 N N . TYR A 1 49 ? 14.211 8.516 -2.226 1.00 63.35 49 TYR A N 20
ATOM 32787 C CA . TYR A 1 49 ? 12.833 8.102 -2.049 1.00 43.12 49 TYR A CA 20
ATOM 32788 C C . TYR A 1 49 ? 12.134 9.155 -1.189 1.00 55.02 49 TYR A C 20
ATOM 32789 O O . TYR A 1 49 ? 12.769 9.752 -0.313 1.00 42.13 49 TYR A O 20
ATOM 32807 N N . SER A 1 50 ? 10.850 9.378 -1.445 1.00 11.42 50 SER A N 20
ATOM 32808 C CA . SER A 1 50 ? 9.970 10.102 -0.536 1.00 21.02 50 SER A CA 20
ATOM 32809 C C . SER A 1 50 ? 9.753 9.273 0.738 1.00 15.30 50 SER A C 20
ATOM 32810 O O . SER A 1 50 ? 9.866 8.048 0.702 1.00 22.23 50 SER A O 20
ATOM 32818 N N . PRO A 1 51 ? 9.375 9.907 1.862 1.00 61.23 51 PRO A N 20
ATOM 32819 C CA . PRO A 1 51 ? 9.259 9.211 3.139 1.00 71.23 51 PRO A CA 20
ATOM 32820 C C . PRO A 1 51 ? 8.035 8.281 3.187 1.00 42.32 51 PRO A C 20
ATOM 32821 O O . PRO A 1 51 ? 7.914 7.458 4.098 1.00 40.53 51 PRO A O 20
ATOM 32832 N N . TYR A 1 52 ? 7.128 8.390 2.212 1.00 71.11 52 TYR A N 20
ATOM 32833 C CA . TYR A 1 52 ? 5.834 7.720 2.191 1.00 72.22 52 TYR A CA 20
ATOM 32834 C C . TYR A 1 52 ? 5.898 6.258 1.734 1.00 1.43 52 TYR A C 20
ATOM 32835 O O . TYR A 1 52 ? 4.856 5.689 1.421 1.00 31.24 52 TYR A O 20
ATOM 32853 N N . LEU A 1 53 ? 7.090 5.664 1.634 1.00 1.54 53 LEU A N 20
ATOM 32854 C CA . LEU A 1 53 ? 7.329 4.404 0.941 1.00 5.41 53 LEU A CA 20
ATOM 32855 C C . LEU A 1 53 ? 8.583 3.755 1.537 1.00 64.52 53 LEU A C 20
ATOM 32856 O O . LEU A 1 53 ? 9.683 4.200 1.208 1.00 32.23 53 LEU A O 20
ATOM 32872 N N . LYS A 1 54 ? 8.469 2.751 2.423 1.00 21.45 54 LYS A N 20
ATOM 32873 C CA . LYS A 1 54 ? 9.630 2.075 3.041 1.00 32.44 54 LYS A CA 20
ATOM 32874 C C . LYS A 1 54 ? 9.400 0.572 3.232 1.00 12.42 54 LYS A C 20
ATOM 32875 O O . LYS A 1 54 ? 8.264 0.168 3.456 1.00 12.44 54 LYS A O 20
ATOM 32894 N N . PRO A 1 55 ? 10.437 -0.280 3.162 1.00 30.32 55 PRO A N 20
ATOM 32895 C CA . PRO A 1 55 ? 10.301 -1.712 3.415 1.00 73.15 55 PRO A CA 20
ATOM 32896 C C . PRO A 1 55 ? 10.070 -2.004 4.904 1.00 1.33 55 PRO A C 20
ATOM 32897 O O . PRO A 1 55 ? 10.230 -1.132 5.769 1.00 13.23 55 PRO A O 20
ATOM 32908 N N . ARG A 1 56 ? 9.704 -3.248 5.214 1.00 13.23 56 ARG A N 20
ATOM 32909 C CA . ARG A 1 56 ? 9.514 -3.759 6.575 1.00 14.41 56 ARG A CA 20
ATOM 32910 C C . ARG A 1 56 ? 9.909 -5.236 6.604 1.00 21.35 56 ARG A C 20
ATOM 32911 O O . ARG A 1 56 ? 10.509 -5.714 5.641 1.00 51.13 56 ARG A O 20
ATOM 32932 N N . VAL A 1 57 ? 9.614 -5.973 7.682 1.00 0.31 57 VAL A N 20
ATOM 32933 C CA . VAL A 1 57 ? 9.733 -7.427 7.670 1.00 70.30 57 VAL A CA 20
ATOM 32934 C C . VAL A 1 57 ? 8.519 -8.041 8.364 1.00 44.33 57 VAL A C 20
ATOM 32935 O O . VAL A 1 57 ? 8.457 -8.082 9.593 1.00 60.44 57 VAL A O 20
ATOM 32948 N N . ILE A 1 58 ? 7.558 -8.532 7.582 1.00 21.23 58 ILE A N 20
ATOM 32949 C CA . ILE A 1 58 ? 6.321 -9.151 8.060 1.00 0.31 58 ILE A CA 20
ATOM 32950 C C . ILE A 1 58 ? 6.346 -10.586 7.564 1.00 12.41 58 ILE A C 20
ATOM 32951 O O . ILE A 1 58 ? 6.615 -10.793 6.387 1.00 65.30 58 ILE A O 20
ATOM 32967 N N . GLU A 1 59 ? 6.096 -11.567 8.428 1.00 40.41 59 GLU A N 20
ATOM 32968 C CA . GLU A 1 59 ? 6.174 -12.992 8.105 1.00 71.11 59 GLU A CA 20
ATOM 32969 C C . GLU A 1 59 ? 7.444 -13.364 7.295 1.00 51.51 59 GLU A C 20
ATOM 32970 O O . GLU A 1 59 ? 7.406 -14.251 6.439 1.00 33.43 59 GLU A O 20
ATOM 32982 N N . GLY A 1 60 ? 8.569 -12.668 7.520 1.00 63.51 60 GLY A N 20
ATOM 32983 C CA . GLY A 1 60 ? 9.826 -12.908 6.810 1.00 54.43 60 GLY A CA 20
ATOM 32984 C C . GLY A 1 60 ? 9.918 -12.281 5.411 1.00 13.13 60 GLY A C 20
ATOM 32985 O O . GLY A 1 60 ? 10.959 -12.424 4.765 1.00 34.22 60 GLY A O 20
ATOM 32989 N N . VAL A 1 61 ? 8.885 -11.594 4.922 1.00 52.23 61 VAL A N 20
ATOM 32990 C CA . VAL A 1 61 ? 8.855 -10.931 3.618 1.00 0.15 61 VAL A CA 20
ATOM 32991 C C . VAL A 1 61 ? 9.554 -9.564 3.699 1.00 32.33 61 VAL A C 20
ATOM 32992 O O . VAL A 1 61 ? 9.751 -9.037 4.792 1.00 52.04 61 VAL A O 20
ATOM 33005 N N . ARG A 1 62 ? 9.889 -8.947 2.562 1.00 22.40 62 ARG A N 20
ATOM 33006 C CA . ARG A 1 62 ? 10.417 -7.576 2.528 1.00 55.22 62 ARG A CA 20
ATOM 33007 C C . ARG A 1 62 ? 9.324 -6.514 2.606 1.00 53.42 62 ARG A C 20
ATOM 33008 O O . ARG A 1 62 ? 9.597 -5.376 2.990 1.00 70.14 62 ARG A O 20
ATOM 33029 N N . CYS A 1 63 ? 8.101 -6.893 2.215 1.00 61.34 63 CYS A N 20
ATOM 33030 C CA . CYS A 1 63 ? 6.912 -6.052 2.103 1.00 74.20 63 CYS A CA 20
ATOM 33031 C C . CYS A 1 63 ? 7.213 -4.699 1.429 1.00 1.25 63 CYS A C 20
ATOM 33032 O O . CYS A 1 63 ? 8.207 -4.578 0.711 1.00 2.03 63 CYS A O 20
ATOM 33040 N N . LEU A 1 64 ? 6.305 -3.728 1.539 1.00 25.12 64 LEU A N 20
ATOM 33041 C CA . LEU A 1 64 ? 6.500 -2.327 1.204 1.00 53.44 64 LEU A CA 20
ATOM 33042 C C . LEU A 1 64 ? 5.404 -1.562 1.955 1.00 3.21 64 LEU A C 20
ATOM 33043 O O . LEU A 1 64 ? 4.230 -1.670 1.604 1.00 60.33 64 LEU A O 20
ATOM 33059 N N . ALA A 1 65 ? 5.748 -0.887 3.050 1.00 65.32 65 ALA A N 20
ATOM 33060 C CA . ALA A 1 65 ? 4.834 -0.014 3.767 1.00 34.24 65 ALA A CA 20
ATOM 33061 C C . ALA A 1 65 ? 4.665 1.270 2.972 1.00 33.44 65 ALA A C 20
ATOM 33062 O O . ALA A 1 65 ? 5.669 1.869 2.571 1.00 30.44 65 ALA A O 20
ATOM 33069 N N . VAL A 1 66 ? 3.424 1.716 2.799 1.00 41.02 66 VAL A N 20
ATOM 33070 C CA . VAL A 1 66 ? 3.116 2.985 2.168 1.00 31.23 66 VAL A CA 20
ATOM 33071 C C . VAL A 1 66 ? 2.439 3.847 3.248 1.00 63.13 66 VAL A C 20
ATOM 33072 O O . VAL A 1 66 ? 1.833 3.320 4.182 1.00 15.44 66 VAL A O 20
ATOM 33085 N N . ASP A 1 67 ? 2.529 5.169 3.147 1.00 23.42 67 ASP A N 20
ATOM 33086 C CA . ASP A 1 67 ? 1.817 6.105 4.011 1.00 14.42 67 ASP A CA 20
ATOM 33087 C C . ASP A 1 67 ? 0.668 6.706 3.185 1.00 52.02 67 ASP A C 20
ATOM 33088 O O . ASP A 1 67 ? 0.810 6.909 1.975 1.00 32.13 67 ASP A O 20
ATOM 33097 N N . LEU A 1 68 ? -0.508 6.909 3.788 1.00 73.32 68 LEU A N 20
ATOM 33098 C CA . LEU A 1 68 ? -1.696 7.388 3.085 1.00 4.04 68 LEU A CA 20
ATOM 33099 C C . LEU A 1 68 ? -1.682 8.899 2.827 1.00 33.41 68 LEU A C 20
ATOM 33100 O O . LEU A 1 68 ? -2.471 9.386 2.014 1.00 10.11 68 LEU A O 20
ATOM 33116 N N . LYS A 1 69 ? -0.832 9.665 3.519 1.00 44.22 69 LYS A N 20
ATOM 33117 C CA . LYS A 1 69 ? -0.713 11.123 3.420 1.00 63.03 69 LYS A CA 20
ATOM 33118 C C . LYS A 1 69 ? -0.418 11.529 1.970 1.00 51.52 69 LYS A C 20
ATOM 33119 O O . LYS A 1 69 ? -0.832 12.615 1.552 1.00 63.31 69 LYS A O 20
ATOM 33138 N N . LEU A 1 70 ? 0.219 10.644 1.198 1.00 34.21 70 LEU A N 20
ATOM 33139 C CA . LEU A 1 70 ? 0.538 10.744 -0.209 1.00 42.41 70 LEU A CA 20
ATOM 33140 C C . LEU A 1 70 ? -0.746 10.989 -0.993 1.00 30.14 70 LEU A C 20
ATOM 33141 O O . LEU A 1 70 ? -0.770 11.863 -1.845 1.00 11.21 70 LEU A O 20
ATOM 33157 N N . LYS A 1 71 ? -1.820 10.246 -0.711 1.00 73.24 71 LYS A N 20
ATOM 33158 C CA . LYS A 1 71 ? -3.047 10.321 -1.502 1.00 34.32 71 LYS A CA 20
ATOM 33159 C C . LYS A 1 71 ? -3.692 11.705 -1.423 1.00 1.14 71 LYS A C 20
ATOM 33160 O O . LYS A 1 71 ? -4.247 12.178 -2.401 1.00 70.13 71 LYS A O 20
ATOM 33179 N N . ASP A 1 72 ? -3.585 12.379 -0.285 1.00 11.32 72 ASP A N 20
ATOM 33180 C CA . ASP A 1 72 ? -4.110 13.731 -0.086 1.00 0.43 72 ASP A CA 20
ATOM 33181 C C . ASP A 1 72 ? -3.322 14.779 -0.877 1.00 24.23 72 ASP A C 20
ATOM 33182 O O . ASP A 1 72 ? -3.835 15.848 -1.211 1.00 63.32 72 ASP A O 20
ATOM 33191 N N . THR A 1 73 ? -2.038 14.511 -1.126 1.00 34.10 73 THR A N 20
ATOM 33192 C CA . THR A 1 73 ? -1.146 15.426 -1.844 1.00 74.33 73 THR A CA 20
ATOM 33193 C C . THR A 1 73 ? -1.050 15.068 -3.342 1.00 73.34 73 THR A C 20
ATOM 33194 O O . THR A 1 73 ? -0.837 15.974 -4.153 1.00 23.33 73 THR A O 20
ATOM 33205 N N . ASN A 1 74 ? -1.248 13.799 -3.721 1.00 1.22 74 ASN A N 20
ATOM 33206 C CA . ASN A 1 74 ? -1.214 13.248 -5.075 1.00 43.23 74 ASN A CA 20
ATOM 33207 C C . ASN A 1 74 ? -1.970 11.908 -5.104 1.00 53.01 74 ASN A C 20
ATOM 33208 O O . ASN A 1 74 ? -1.357 10.848 -4.922 1.00 62.21 74 ASN A O 20
ATOM 33219 N N . PRO A 1 75 ? -3.299 11.913 -5.290 1.00 55.15 75 PRO A N 20
ATOM 33220 C CA . PRO A 1 75 ? -4.086 10.687 -5.266 1.00 73.11 75 PRO A CA 20
ATOM 33221 C C . PRO A 1 75 ? -3.747 9.735 -6.412 1.00 31.53 75 PRO A C 20
ATOM 33222 O O . PRO A 1 75 ? -3.746 8.526 -6.202 1.00 62.45 75 PRO A O 20
ATOM 33233 N N . GLU A 1 76 ? -3.432 10.252 -7.600 1.00 62.12 76 GLU A N 20
ATOM 33234 C CA . GLU A 1 76 ? -3.110 9.469 -8.795 1.00 11.14 76 GLU A CA 20
ATOM 33235 C C . GLU A 1 76 ? -1.934 8.526 -8.538 1.00 70.44 76 GLU A C 20
ATOM 33236 O O . GLU A 1 76 ? -1.974 7.347 -8.897 1.00 44.43 76 GLU A O 20
ATOM 33248 N N . GLY A 1 77 ? -0.896 9.049 -7.887 1.00 72.04 77 GLY A N 20
ATOM 33249 C CA . GLY A 1 77 ? 0.257 8.266 -7.472 1.00 3.12 77 GLY A CA 20
ATOM 33250 C C . GLY A 1 77 ? -0.163 7.091 -6.587 1.00 45.33 77 GLY A C 20
ATOM 33251 O O . GLY A 1 77 ? 0.137 5.934 -6.880 1.00 25.22 77 GLY A O 20
ATOM 33255 N N . PHE A 1 78 ? -0.891 7.378 -5.508 1.00 13.33 78 PHE A N 20
ATOM 33256 C CA . PHE A 1 78 ? -1.319 6.343 -4.573 1.00 65.32 78 PHE A CA 20
ATOM 33257 C C . PHE A 1 78 ? -2.220 5.306 -5.248 1.00 14.33 78 PHE A C 20
ATOM 33258 O O . PHE A 1 78 ? -2.118 4.113 -4.948 1.00 32.20 78 PHE A O 20
ATOM 33275 N N . ASN A 1 79 ? -3.105 5.760 -6.134 1.00 33.04 79 ASN A N 20
ATOM 33276 C CA . ASN A 1 79 ? -4.029 4.933 -6.898 1.00 40.40 79 ASN A CA 20
ATOM 33277 C C . ASN A 1 79 ? -3.238 3.920 -7.724 1.00 0.21 79 ASN A C 20
ATOM 33278 O O . ASN A 1 79 ? -3.452 2.717 -7.587 1.00 15.52 79 ASN A O 20
ATOM 33289 N N . GLN A 1 80 ? -2.252 4.370 -8.509 1.00 31.45 80 GLN A N 20
ATOM 33290 C CA . GLN A 1 80 ? -1.392 3.464 -9.267 1.00 42.22 80 GLN A CA 20
ATOM 33291 C C . GLN A 1 80 ? -0.740 2.400 -8.385 1.00 52.43 80 GLN A C 20
ATOM 33292 O O . GLN A 1 80 ? -0.599 1.247 -8.806 1.00 41.34 80 GLN A O 20
ATOM 33306 N N . LEU A 1 81 ? -0.294 2.784 -7.189 1.00 5.43 81 LEU A N 20
ATOM 33307 C CA . LEU A 1 81 ? 0.428 1.873 -6.313 1.00 63.21 81 LEU A CA 20
ATOM 33308 C C . LEU A 1 81 ? -0.453 0.706 -5.885 1.00 12.02 81 LEU A C 20
ATOM 33309 O O . LEU A 1 81 ? 0.036 -0.420 -5.772 1.00 22.40 81 LEU A O 20
ATOM 33325 N N . MET A 1 82 ? -1.739 0.981 -5.654 1.00 34.52 82 MET A N 20
ATOM 33326 C CA . MET A 1 82 ? -2.721 -0.048 -5.334 1.00 15.40 82 MET A CA 20
ATOM 33327 C C . MET A 1 82 ? -2.876 -1.014 -6.511 1.00 64.12 82 MET A C 20
ATOM 33328 O O . MET A 1 82 ? -2.927 -2.234 -6.321 1.00 52.40 82 MET A O 20
ATOM 33342 N N . HIS A 1 83 ? -2.925 -0.474 -7.733 1.00 12.13 83 HIS A N 20
ATOM 33343 C CA . HIS A 1 83 ? -3.104 -1.266 -8.938 1.00 24.42 83 HIS A CA 20
ATOM 33344 C C . HIS A 1 83 ? -1.976 -2.289 -9.083 1.00 53.00 83 HIS A C 20
ATOM 33345 O O . HIS A 1 83 ? -2.254 -3.467 -9.282 1.00 74.43 83 HIS A O 20
ATOM 33359 N N . PHE A 1 84 ? -0.714 -1.862 -8.945 1.00 50.34 84 PHE A N 20
ATOM 33360 C CA . PHE A 1 84 ? 0.445 -2.737 -9.124 1.00 22.04 84 PHE A CA 20
ATOM 33361 C C . PHE A 1 84 ? 0.408 -3.936 -8.170 1.00 62.24 84 PHE A C 20
ATOM 33362 O O . PHE A 1 84 ? 0.714 -5.057 -8.585 1.00 5.44 84 PHE A O 20
ATOM 33379 N N . ALA A 1 85 ? 0.054 -3.707 -6.903 1.00 32.35 85 ALA A N 20
ATOM 33380 C CA . ALA A 1 85 ? -0.099 -4.754 -5.899 1.00 40.31 85 ALA A CA 20
ATOM 33381 C C . ALA A 1 85 ? -1.065 -5.810 -6.431 1.00 44.25 85 ALA A C 20
ATOM 33382 O O . ALA A 1 85 ? -0.696 -6.978 -6.604 1.00 11.13 85 ALA A O 20
ATOM 33389 N N . THR A 1 86 ? -2.282 -5.356 -6.727 1.00 10.40 86 THR A N 20
ATOM 33390 C CA . THR A 1 86 ? -3.386 -6.177 -7.179 1.00 61.21 86 THR A CA 20
ATOM 33391 C C . THR A 1 86 ? -2.981 -6.951 -8.442 1.00 71.10 86 THR A C 20
ATOM 33392 O O . THR A 1 86 ? -3.213 -8.156 -8.527 1.00 51.11 86 THR A O 20
ATOM 33403 N N . GLU A 1 87 ? -2.306 -6.303 -9.392 1.00 61.24 87 GLU A N 20
ATOM 33404 C CA . GLU A 1 87 ? -1.896 -6.903 -10.649 1.00 22.02 87 GLU A CA 20
ATOM 33405 C C . GLU A 1 87 ? -0.947 -8.079 -10.454 1.00 31.02 87 GLU A C 20
ATOM 33406 O O . GLU A 1 87 ? -1.058 -9.093 -11.140 1.00 10.24 87 GLU A O 20
ATOM 33418 N N . ASN A 1 88 ? -0.016 -7.973 -9.508 1.00 33.24 88 ASN A N 20
ATOM 33419 C CA . ASN A 1 88 ? 0.922 -9.055 -9.212 1.00 44.44 88 ASN A CA 20
ATOM 33420 C C . ASN A 1 88 ? 0.303 -10.089 -8.252 1.00 72.24 88 ASN A C 20
ATOM 33421 O O . ASN A 1 88 ? 1.003 -10.981 -7.774 1.00 71.44 88 ASN A O 20
ATOM 33432 N N . GLN A 1 89 ? -1.006 -9.974 -7.966 1.00 42.23 89 GLN A N 20
ATOM 33433 C CA . GLN A 1 89 ? -1.774 -10.723 -6.970 1.00 34.22 89 GLN A CA 20
ATOM 33434 C C . GLN A 1 89 ? -1.040 -10.819 -5.636 1.00 54.55 89 GLN A C 20
ATOM 33435 O O . GLN A 1 89 ? -1.065 -11.867 -4.978 1.00 74.44 89 GLN A O 20
ATOM 33449 N N . LEU A 1 90 ? -0.356 -9.744 -5.259 1.00 12.24 90 LEU A N 20
ATOM 33450 C CA . LEU A 1 90 ? 0.306 -9.624 -3.977 1.00 13.13 90 LEU A CA 20
ATOM 33451 C C . LEU A 1 90 ? -0.772 -9.577 -2.884 1.00 2.12 90 LEU A C 20
ATOM 33452 O O . LEU A 1 90 ? -1.962 -9.457 -3.194 1.00 63.42 90 LEU A O 20
ATOM 33468 N N . ASN A 1 91 ? -0.393 -9.688 -1.617 1.00 42.40 91 ASN A N 20
ATOM 33469 C CA . ASN A 1 91 ? -1.319 -9.618 -0.490 1.00 22.21 91 ASN A CA 20
ATOM 33470 C C . ASN A 1 91 ? -1.250 -8.212 0.094 1.00 60.32 91 ASN A C 20
ATOM 33471 O O . ASN A 1 91 ? -0.221 -7.844 0.648 1.00 1.23 91 ASN A O 20
ATOM 33482 N N . ILE A 1 92 ? -2.279 -7.388 -0.057 1.00 72.21 92 ILE A N 20
ATOM 33483 C CA . ILE A 1 92 ? -2.276 -6.069 0.575 1.00 71.45 92 ILE A CA 20
ATOM 33484 C C . ILE A 1 92 ? -2.699 -6.281 2.021 1.00 31.53 92 ILE A C 20
ATOM 33485 O O . ILE A 1 92 ? -3.777 -6.841 2.258 1.00 0.41 92 ILE A O 20
ATOM 33501 N N . LEU A 1 93 ? -1.866 -5.839 2.957 1.00 40.24 93 LEU A N 20
ATOM 33502 C CA . LEU A 1 93 ? -2.188 -5.689 4.363 1.00 25.05 93 LEU A CA 20
ATOM 33503 C C . LEU A 1 93 ? -2.469 -4.214 4.629 1.00 62.33 93 LEU A C 20
ATOM 33504 O O . LEU A 1 93 ? -2.038 -3.335 3.881 1.00 64.12 93 LEU A O 20
ATOM 33520 N N . ASP A 1 94 ? -3.151 -3.959 5.735 1.00 40.33 94 ASP A N 20
ATOM 33521 C CA . ASP A 1 94 ? -3.349 -2.631 6.310 1.00 14.52 94 ASP A CA 20
ATOM 33522 C C . ASP A 1 94 ? -2.309 -2.443 7.411 1.00 13.21 94 ASP A C 20
ATOM 33523 O O . ASP A 1 94 ? -1.418 -3.278 7.610 1.00 15.14 94 ASP A O 20
ATOM 33532 N N . ALA A 1 95 ? -2.454 -1.366 8.174 1.00 62.22 95 ALA A N 20
ATOM 33533 C CA . ALA A 1 95 ? -1.459 -0.995 9.185 1.00 55.51 95 ALA A CA 20
ATOM 33534 C C . ALA A 1 95 ? -1.308 -2.033 10.300 1.00 71.44 95 ALA A C 20
ATOM 33535 O O . ALA A 1 95 ? -0.204 -2.196 10.829 1.00 2.34 95 ALA A O 20
ATOM 33542 N N . GLU A 1 96 ? -2.386 -2.711 10.712 1.00 42.20 96 GLU A N 20
ATOM 33543 C CA . GLU A 1 96 ? -2.284 -3.743 11.742 1.00 31.44 96 GLU A CA 20
ATOM 33544 C C . GLU A 1 96 ? -1.629 -5.009 11.203 1.00 34.31 96 GLU A C 20
ATOM 33545 O O . GLU A 1 96 ? -1.047 -5.761 11.988 1.00 51.05 96 GLU A O 20
ATOM 33557 N N . GLY A 1 97 ? -1.697 -5.233 9.891 1.00 30.43 97 GLY A N 20
ATOM 33558 C CA . GLY A 1 97 ? -1.205 -6.449 9.266 1.00 51.23 97 GLY A CA 20
ATOM 33559 C C . GLY A 1 97 ? -2.295 -7.489 9.030 1.00 52.03 97 GLY A C 20
ATOM 33560 O O . GLY A 1 97 ? -1.997 -8.681 8.954 1.00 4.21 97 GLY A O 20
ATOM 33564 N N . ASN A 1 98 ? -3.553 -7.059 8.947 1.00 55.21 98 ASN A N 20
ATOM 33565 C CA . ASN A 1 98 ? -4.661 -7.859 8.443 1.00 74.21 98 ASN A CA 20
ATOM 33566 C C . ASN A 1 98 ? -4.744 -7.600 6.935 1.00 24.05 98 ASN A C 20
ATOM 33567 O O . ASN A 1 98 ? -4.591 -6.454 6.511 1.00 21.32 98 ASN A O 20
ATOM 33578 N N . SER A 1 99 ? -4.983 -8.629 6.122 1.00 22.22 99 SER A N 20
ATOM 33579 C CA . SER A 1 99 ? -5.187 -8.500 4.680 1.00 70.11 99 SER A CA 20
ATOM 33580 C C . SER A 1 99 ? -6.467 -7.701 4.394 1.00 73.42 99 SER A C 20
ATOM 33581 O O . SER A 1 99 ? -7.486 -7.983 5.031 1.00 45.34 99 SER A O 20
ATOM 33589 N N . ILE A 1 100 ? -6.448 -6.751 3.454 1.00 5.22 100 ILE A N 20
ATOM 33590 C CA . ILE A 1 100 ? -7.590 -5.898 3.096 1.00 14.14 100 ILE A CA 20
ATOM 33591 C C . ILE A 1 100 ? -7.737 -5.751 1.574 1.00 5.32 100 ILE A C 20
ATOM 33592 O O . ILE A 1 100 ? -6.796 -6.043 0.827 1.00 10.41 100 ILE A O 20
ATOM 33608 N N . ASP A 1 101 ? -8.867 -5.216 1.099 1.00 74.54 101 ASP A N 20
ATOM 33609 C CA . ASP A 1 101 ? -9.031 -4.750 -0.284 1.00 31.12 101 ASP A CA 20
ATOM 33610 C C . ASP A 1 101 ? -8.817 -3.257 -0.375 1.00 53.43 101 ASP A C 20
ATOM 33611 O O . ASP A 1 101 ? -9.034 -2.506 0.570 1.00 53.42 101 ASP A O 20
ATOM 33620 N N . ALA A 1 102 ? -8.477 -2.825 -1.582 1.00 34.25 102 ALA A N 20
ATOM 33621 C CA . ALA A 1 102 ? -8.018 -1.463 -1.820 1.00 62.53 102 ALA A CA 20
ATOM 33622 C C . ALA A 1 102 ? -9.181 -0.483 -1.917 1.00 33.31 102 ALA A C 20
ATOM 33623 O O . ALA A 1 102 ? -8.996 0.704 -1.649 1.00 44.42 102 ALA A O 20
ATOM 33630 N N . ALA A 1 103 ? -10.400 -0.976 -2.172 1.00 1.02 103 ALA A N 20
ATOM 33631 C CA . ALA A 1 103 ? -11.604 -0.150 -2.134 1.00 63.15 103 ALA A CA 20
ATOM 33632 C C . ALA A 1 103 ? -11.809 0.456 -0.748 1.00 52.12 103 ALA A C 20
ATOM 33633 O O . ALA A 1 103 ? -12.436 1.502 -0.608 1.00 52.02 103 ALA A O 20
ATOM 33640 N N . GLN A 1 104 ? -11.265 -0.192 0.280 1.00 23.34 104 GLN A N 20
ATOM 33641 C CA . GLN A 1 104 ? -11.362 0.248 1.660 1.00 2.22 104 GLN A CA 20
ATOM 33642 C C . GLN A 1 104 ? -10.334 1.342 1.972 1.00 3.04 104 GLN A C 20
ATOM 33643 O O . GLN A 1 104 ? -10.292 1.836 3.096 1.00 42.40 104 GLN A O 20
ATOM 33657 N N . VAL A 1 105 ? -9.520 1.748 0.998 1.00 64.20 105 VAL A N 20
ATOM 33658 C CA . VAL A 1 105 ? -8.421 2.685 1.144 1.00 32.02 105 VAL A CA 20
ATOM 33659 C C . VAL A 1 105 ? -8.527 3.799 0.114 1.00 64.12 105 VAL A C 20
ATOM 33660 O O . VAL A 1 105 ? -8.273 4.959 0.415 1.00 43.55 105 VAL A O 20
ATOM 33673 N N . THR A 1 106 ? -8.903 3.500 -1.125 1.00 14.14 106 THR A N 20
ATOM 33674 C CA . THR A 1 106 ? -8.962 4.520 -2.166 1.00 51.42 106 THR A CA 20
ATOM 33675 C C . THR A 1 106 ? -10.164 5.449 -1.985 1.00 52.22 106 THR A C 20
ATOM 33676 O O . THR A 1 106 ? -10.234 6.512 -2.603 1.00 32.34 106 THR A O 20
ATOM 33687 N N . GLU A 1 107 ? -11.105 5.076 -1.119 1.00 73.04 107 GLU A N 20
ATOM 33688 C CA . GLU A 1 107 ? -12.280 5.868 -0.760 1.00 74.43 107 GLU A CA 20
ATOM 33689 C C . GLU A 1 107 ? -12.036 6.739 0.475 1.00 12.31 107 GLU A C 20
ATOM 33690 O O . GLU A 1 107 ? -12.934 7.459 0.922 1.00 5.42 107 GLU A O 20
ATOM 33702 N N . ILE A 1 108 ? -10.817 6.716 1.007 1.00 4.52 108 ILE A N 20
ATOM 33703 C CA . ILE A 1 108 ? -10.315 7.627 2.024 1.00 31.02 108 ILE A CA 20
ATOM 33704 C C . ILE A 1 108 ? -9.742 8.808 1.253 1.00 52.12 108 ILE A C 20
ATOM 33705 O O . ILE A 1 108 ? -10.253 9.936 1.421 1.00 43.51 108 ILE A O 20
#

Organism: Methylobacillus flagellatus (strain ATCC 51484 / DSM 6875 / VKM B-1610 / KT) (NCBI:txid265072)

InterPro domains:
  IPR021969 Protein of unknown function DUF3579 [PF12112] (9-93)

CATH classification: 3.30.70.2340

Solvent-accessible surface area: 7261 Å² total; per-residue (Å²): 102,218,56,121,106,147,162,68,58,20,136,62,0,1,0,12,0,36,24,209,72,42,136,77,45,180,40,46,74,1,9,71,130,14,3,46,85,50,24,71,129,49,107,110,199,159,92,169,93,30,102,63,4,143,80,83,104,58,162,61,17,73,1,0,6,1,50,16,108,15,52,102,87,59,65,130,4,0,72,112,0,8,103,41,0,94,108,31,93,10,48,16,12,11,54,154,27,80,79,37,100,25,54,66,2,57,139,90

Radius of gyration: 14.27 Å; Cα contacts (8 Å, |Δi|>4): 161; chains: 1; bounding box: 45×36×23 Å

Foldseek 3Di:
DPDPLDDDPAFKKKFWQAAPVGHGDPPLCVLVVLQQVQWAQDVVSDIDRDPQWAFDADPNHRIIMGTNVCCVVPVPSVVVVLVVSVVSNTFMGGPVGHTDHCVSRSVD

Nearest PDB structures (foldseek):
  2l9d-assembly1_A  TM=9.551E-01  e=5.891E-19  Methylobacillus flagellatus KT
  5o5c-assembly1_B  TM=4.709E-01  e=1.668E+00  Erwinia amylovora CFBP1430
  7pwg-assembly1_U  TM=3.888E-01  e=8.195E+00  Giardia lamblia ATCC 50803
  5xxb-assembly1_T  TM=3.629E-01  e=8.712E+00  Toxoplasma gondii
  7yq8-assembly1_B  TM=2.583E-01  e=6.034E+00  Homo sapiens

Sequence (108 aa):
GMGTTEKSGIKEIIIQGLTRAGKPFRPSDWVDRMCSTYASFGADRKLRYSPYLKPRVIEGVRCLAVDLKLKDTNPEGFNQLMHFATENQLNILDAEGNSIDAAQVTEIGMGTTEKSGIKEIIIQGLTRAGKPFRPSDWVDRMCSTYASFGADRKLRYSPYLKPRVIEGVRCLAVDLKLKDTNPEGFNQLMHFATENQLNILDAEGNSIDAAQVTEIGMGTTEKSGIKEIIIQGLTRAGKPFRPSDWVDRMCSTYASFGADRKLRYSPYLKPRVIEGVRCLAVDLKLKDTNPEGFNQLMHFATENQLNILDAEGNSIDAAQVTEIGMGTTEKSGIKEIIIQGLTRAGKPFRPSDWVDRMCSTYASFGADRKLRYSPYLKPRVIEGVRCLAVDLKLKDTNPEGFNQLMHFATENQLNILDAEGNSIDAAQVTEIGMGTTEKSGIKEIIIQGLTRAGKPFRPSDWVDRMCSTYASFGADRKLRYSPYLKPRVIEGVRCLAVDLKLKDTNPEGFNQLMHFATENQLNILDAEGNSIDAAQVTEIGMGTTEKSGIKEIIIQGLTRAGKPFRPSDWVDRMCSTYASFGADRKLRYSPYLKPRVIEGVRCLAVDLKLKDTNPEGFNQLMHFATENQLNILDAEGNSIDAAQVTEIGMGTTEKSGIKEIIIQGLTRAGKPFRPSDWVDRMCSTYASFGADRKLRYSPYLKPRVIEGVRCLAVDLKLKDTNPEGFNQLMHFATENQLNILDAEGNSIDAAQVTEIGMGTTEKSGIKEIIIQGLTRAGKPFRPSDWVDRMCSTYASFGADRKLRYSPYLKPRVIEGVRCLAVDLKLKDTNPEGFNQLMHFATENQLNILDAEGNSIDAAQVTEIGMGTTEKSGIKEIIIQGLTRAGKPFRPSDWVDRMCSTYASFGADRKLRYSPYLKPRVIEGVRCLAVDLKLKDTNPEGFNQLMHFATENQLNILDAEGNSIDAAQVTEIGMGTTEKSGIKEIIIQGLTRAGKPFRPSDWVDRMCSTYASFGADRKLRYSPYLKPRVIEGVRCLAVDLKLKDTNPEGFNQLMHFATENQLNILDAEGNSIDAAQVTEIGMGTTEKSGIKEIIIQGLTRAGKPFRPSDWVDRMCSTYASFGADRKLRYSPYLKPRVIEGVRCLAVDLKLKDTNPEGFNQLMHFATENQLNILDAEGNSIDAAQVTEIGMGTTEKSGIKEIIIQGLTRAGKPFRPSDWVDRMCSTYASFGADRKLRYSPYLKPRVIEGVRCLAVDLKLKDTNPEGFNQLMHFATENQLNILDAEGNSIDAAQVTEIGMGTTEKSGIKEIIIQGLTRAGKPFRPSDWVDRMCSTYASFGADRKLRYSPYLKPRVIEGVRCLAVDLKLKDTNPEGFNQLMHFATENQLNILDAEGNSIDAAQVTEIGMGTTEKSGIKEIIIQGLTRAGKPFRPSDWVDRMCSTYASFGADRKLRYSPYLKPRVIEGVRCLAVDLKLKDTNPEGFNQLMHFATENQLNILDAEGNSIDAAQVTEIGMGTTEKSGIKEIIIQGLTRAGKPFRPSDWVDRMCSTYASFGADRKLRYSPYLKPRVIEGVRCLAVDLKLKDTNPEGFNQLMHFATENQLNILDAEGNSIDAAQVTEIGMGTTEKSGIKEIIIQGLTRAGKPFRPSDWVDRMCSTYASFGADRKLRYSPYLKPRVIEGVRCLAVDLKLKDTNPEGFNQLMHFATENQLNILDAEGNSIDAAQVTEIGMGTTEKSGIKEIIIQGLTRAGKPFRPSDWVDRMCSTYASFGADRKLRYSPYLKPRVIEGVRCLAVDLKLKDTNPEGFNQLMHFATENQLNILDAEGNSIDAAQVTEIGMGTTEKSGIKEIIIQGLTRAGKPFRPSDWVDRMCSTYASFGADRKLRYSPYLKPRVIEGVRCLAVDLKLKDTNPEGFNQLMHFATENQLNILDAEGNSIDAAQVTEIGMGTTEKSGIKEIIIQGLTRAGKPFRPSDWVDRMCSTYASFGADRKLRYSPYLKPRVIEGVRCLAVDLKLKDTNPEGFNQLMHFATENQLNILDAEGNSIDAAQVTEIGMGTTEKSGIKEIIIQGLTRAGKPFRPSDWVDRMCSTYASFGADRKLRYSPYLKPRVIEGVRCLAVDLKLKDTNPEGFNQLMHFATENQLNILDAEGNSIDAAQVTEI